Protein 2L0D (pdb70)

InterPro domains:
  IPR000601 PKD domain [PF18911] (378-462)
  IPR000601 PKD domain [PF18911] (466-545)
  IPR000601 PKD domain [PF18911] (550-624)
  IPR000601 PKD domain [PF18911] (942-1020)
  IPR000601 PKD domain [PF18911] (1025-1103)
  IPR000601 PKD domain [PF18911] (1108-1184)
  IPR000601 PKD domain [PF18911] (1519-1583)
  IPR000601 PKD domain [PF18911] (2041-2117)
  IPR000601 PKD domain [PF18911] (2124-2203)
  IPR000601 PKD domain [PF18911] (2208-2287)
  IPR000601 PKD domain [PF18911] (2570-2651)
  IPR000601 PKD domain [PF18911] (2659-2738)
  IPR000601 PKD domain [PS50093] (382-451)
  IPR000601 PKD domain [PS50093] (467-545)
  IPR000601 PKD domain [PS50093] (550-617)
  IPR000601 PKD domain [PS50093] (942-1020)
  IPR000601 PKD domain [PS50093] (1025-1094)
  IPR000601 PKD domain [PS50093] (1108-1179)
  IPR000601 PKD domain [PS50093] (1507-1590)
  IPR000601 PKD domain [PS50093] (2040-2118)

Secondary structure (DSSP, 8-state):
----EEEEEEE-SEE-TTSEEEEEEEEEE-SSS-B--EEEEEEETTEEEEEEEES-B-BT-EEEEEEEEE---S-SEEEEEEEE-TT-SS--SSGGGSEEEEEEEE-SS-SS--

Structure (mmCIF, N/CA/C/O backbone):
data_2L0D
#
_entry.id   2L0D
#
loop_
_atom_site.group_PDB
_atom_site.id
_atom_site.type_symbol
_atom_site.label_atom_id
_atom_site.label_alt_id
_atom_site.label_comp_id
_atom_site.label_asym_id
_atom_site.label_entity_id
_atom_site.label_seq_id
_atom_site.pdbx_PDB_ins_code
_atom_site.Cartn_x
_atom_site.Cartn_y
_atom_site.Cartn_z
_atom_site.occupancy
_atom_site.B_iso_or_equiv
_atom_site.auth_seq_id
_atom_site.auth_comp_id
_atom_site.auth_asym_id
_atom_site.auth_atom_id
_atom_site.pdbx_PDB_model_num
ATOM 1 N N . MET A 1 1 ? -15.015 13.553 -9.178 1.00 0.00 1 MET A N 1
ATOM 2 C CA . MET A 1 1 ? -13.710 13.950 -8.605 1.00 0.00 1 MET A CA 1
ATOM 3 C C . MET A 1 1 ? -13.483 13.208 -7.297 1.00 0.00 1 MET A C 1
ATOM 4 O O . MET A 1 1 ? -13.923 13.651 -6.233 1.00 0.00 1 MET A O 1
ATOM 20 N N . ILE A 1 2 ? -12.819 12.067 -7.379 1.00 0.00 2 ILE A N 1
ATOM 21 C CA . ILE A 1 2 ? -12.603 11.233 -6.211 1.00 0.00 2 ILE A CA 1
ATOM 22 C C . ILE A 1 2 ? -11.224 10.576 -6.276 1.00 0.00 2 ILE A C 1
ATOM 23 O O . ILE A 1 2 ? -10.770 10.179 -7.353 1.00 0.00 2 ILE A O 1
ATOM 39 N N . PRO A 1 3 ? -10.511 10.504 -5.142 1.00 0.00 3 PRO A N 1
ATOM 40 C CA . PRO A 1 3 ? -9.231 9.811 -5.073 1.00 0.00 3 PRO A CA 1
ATOM 41 C C . PRO A 1 3 ? -9.412 8.305 -5.197 1.00 0.00 3 PRO A C 1
ATOM 42 O O . PRO A 1 3 ? -10.053 7.674 -4.361 1.00 0.00 3 PRO A O 1
ATOM 53 N N . ASP A 1 4 ? -8.855 7.733 -6.246 1.00 0.00 4 ASP A N 1
ATOM 54 C CA . ASP A 1 4 ? -8.932 6.298 -6.459 1.00 0.00 4 ASP A CA 1
ATOM 55 C C . ASP A 1 4 ? -7.597 5.677 -6.083 1.00 0.00 4 ASP A C 1
ATOM 56 O O . ASP A 1 4 ? -6.746 5.423 -6.934 1.00 0.00 4 ASP A O 1
ATOM 65 N N . LEU A 1 5 ? -7.407 5.492 -4.787 1.00 0.00 5 LEU A N 1
ATOM 66 C CA . LEU A 1 5 ? -6.136 5.038 -4.246 1.00 0.00 5 LEU A CA 1
ATOM 67 C C . LEU A 1 5 ? -5.917 3.564 -4.548 1.00 0.00 5 LEU A C 1
ATOM 68 O O . LEU A 1 5 ? -6.512 2.699 -3.913 1.00 0.00 5 LEU A O 1
ATOM 84 N N . VAL A 1 6 ? -5.068 3.284 -5.525 1.00 0.00 6 VAL A N 1
ATOM 85 C CA . VAL A 1 6 ? -4.835 1.916 -5.954 1.00 0.00 6 VAL A CA 1
ATOM 86 C C . VAL A 1 6 ? -3.411 1.473 -5.656 1.00 0.00 6 VAL A C 1
ATOM 87 O O . VAL A 1 6 ? -2.456 1.989 -6.238 1.00 0.00 6 VAL A O 1
ATOM 100 N N . PRO A 1 7 ? -3.243 0.540 -4.715 1.00 0.00 7 PRO A N 1
ATOM 101 C CA . PRO A 1 7 ? -1.975 -0.153 -4.531 1.00 0.00 7 PRO A CA 1
ATOM 102 C C . PRO A 1 7 ? -1.646 -0.980 -5.771 1.00 0.00 7 PRO A C 1
ATOM 103 O O . PRO A 1 7 ? -2.283 -1.999 -6.041 1.00 0.00 7 PRO A O 1
ATOM 114 N N . VAL A 1 8 ? -0.670 -0.517 -6.533 1.00 0.00 8 VAL A N 1
ATOM 115 C CA . VAL A 1 8 ? -0.384 -1.083 -7.843 1.00 0.00 8 VAL A CA 1
ATOM 116 C C . VAL A 1 8 ? 0.478 -2.329 -7.725 1.00 0.00 8 VAL A C 1
ATOM 117 O O . VAL A 1 8 ? 0.110 -3.402 -8.205 1.00 0.00 8 VAL A O 1
ATOM 130 N N . SER A 1 9 ? 1.621 -2.187 -7.078 1.00 0.00 9 SER A N 1
ATOM 131 C CA . SER A 1 9 ? 2.551 -3.290 -6.950 1.00 0.00 9 SER A CA 1
ATOM 132 C C . SER A 1 9 ? 3.200 -3.305 -5.574 1.00 0.00 9 SER A C 1
ATOM 133 O O . SER A 1 9 ? 3.241 -2.286 -4.878 1.00 0.00 9 SER A O 1
ATOM 141 N N . LEU A 1 10 ? 3.696 -4.470 -5.196 1.00 0.00 10 LEU A N 1
ATOM 142 C CA . LEU A 1 10 ? 4.390 -4.652 -3.936 1.00 0.00 10 LEU A CA 1
ATOM 143 C C . LEU A 1 10 ? 5.710 -5.366 -4.195 1.00 0.00 10 LEU A C 1
ATOM 144 O O . LEU A 1 10 ? 5.732 -6.564 -4.472 1.00 0.00 10 LEU A O 1
ATOM 160 N N . THR A 1 11 ? 6.801 -4.621 -4.147 1.00 0.00 11 THR A N 1
ATOM 161 C CA . THR A 1 11 ? 8.105 -5.173 -4.467 1.00 0.00 11 THR A CA 1
ATOM 162 C C . THR A 1 11 ? 9.021 -5.171 -3.245 1.00 0.00 11 THR A C 1
ATOM 163 O O . THR A 1 11 ? 8.935 -4.280 -2.400 1.00 0.00 11 THR A O 1
ATOM 174 N N . PRO A 1 12 ? 9.901 -6.176 -3.122 1.00 0.00 12 PRO A N 1
ATOM 175 C CA . PRO A 1 12 ? 10.008 -7.272 -4.090 1.00 0.00 12 PRO A CA 1
ATOM 176 C C . PRO A 1 12 ? 8.921 -8.328 -3.902 1.00 0.00 12 PRO A C 1
ATOM 177 O O . PRO A 1 12 ? 8.412 -8.521 -2.799 1.00 0.00 12 PRO A O 1
ATOM 188 N N . VAL A 1 13 ? 8.575 -9.012 -4.984 1.00 0.00 13 VAL A N 1
ATOM 189 C CA . VAL A 1 13 ? 7.532 -10.032 -4.944 1.00 0.00 13 VAL A CA 1
ATOM 190 C C . VAL A 1 13 ? 8.021 -11.295 -4.237 1.00 0.00 13 VAL A C 1
ATOM 191 O O . VAL A 1 13 ? 7.225 -12.117 -3.783 1.00 0.00 13 VAL A O 1
ATOM 204 N N . THR A 1 14 ? 9.333 -11.439 -4.153 1.00 0.00 14 THR A N 1
ATOM 205 C CA . THR A 1 14 ? 9.946 -12.556 -3.458 1.00 0.00 14 THR A CA 1
ATOM 206 C C . THR A 1 14 ? 10.939 -12.007 -2.426 1.00 0.00 14 THR A C 1
ATOM 207 O O . THR A 1 14 ? 11.795 -11.188 -2.763 1.00 0.00 14 THR A O 1
ATOM 218 N N . VAL A 1 15 ? 10.828 -12.446 -1.177 1.00 0.00 15 VAL A N 1
ATOM 219 C CA . VAL A 1 15 ? 11.533 -11.797 -0.075 1.00 0.00 15 VAL A CA 1
ATOM 220 C C . VAL A 1 15 ? 12.595 -12.695 0.552 1.00 0.00 15 VAL A C 1
ATOM 221 O O . VAL A 1 15 ? 12.393 -13.898 0.716 1.00 0.00 15 VAL A O 1
ATOM 234 N N . VAL A 1 16 ? 13.735 -12.104 0.893 1.00 0.00 16 VAL A N 1
ATOM 235 C CA . VAL A 1 16 ? 14.802 -12.822 1.560 1.00 0.00 16 VAL A CA 1
ATOM 236 C C . VAL A 1 16 ? 14.572 -12.871 3.070 1.00 0.00 16 VAL A C 1
ATOM 237 O O . VAL A 1 16 ? 14.457 -11.835 3.723 1.00 0.00 16 VAL A O 1
ATOM 250 N N . PRO A 1 17 ? 14.487 -14.079 3.646 1.00 0.00 17 PRO A N 1
ATOM 251 C CA . PRO A 1 17 ? 14.339 -14.265 5.090 1.00 0.00 17 PRO A CA 1
ATOM 252 C C . PRO A 1 17 ? 15.666 -14.075 5.822 1.00 0.00 17 PRO A C 1
ATOM 253 O O . PRO A 1 17 ? 16.123 -14.959 6.548 1.00 0.00 17 PRO A O 1
ATOM 264 N N . ASN A 1 18 ? 16.284 -12.918 5.622 1.00 0.00 18 ASN A N 1
ATOM 265 C CA . ASN A 1 18 ? 17.590 -12.641 6.207 1.00 0.00 18 ASN A CA 1
ATOM 266 C C . ASN A 1 18 ? 17.574 -11.389 7.074 1.00 0.00 18 ASN A C 1
ATOM 267 O O . ASN A 1 18 ? 18.463 -11.195 7.902 1.00 0.00 18 ASN A O 1
ATOM 278 N N . THR A 1 19 ? 16.571 -10.542 6.900 1.00 0.00 19 THR A N 1
ATOM 279 C CA . THR A 1 19 ? 16.576 -9.241 7.549 1.00 0.00 19 THR A CA 1
ATOM 280 C C . THR A 1 19 ? 15.154 -8.689 7.679 1.00 0.00 19 THR A C 1
ATOM 281 O O . THR A 1 19 ? 14.180 -9.392 7.397 1.00 0.00 19 THR A O 1
ATOM 292 N N . VAL A 1 20 ? 15.043 -7.449 8.145 1.00 0.00 20 VAL A N 1
ATOM 293 C CA . VAL A 1 20 ? 13.780 -6.735 8.112 1.00 0.00 20 VAL A CA 1
ATOM 294 C C . VAL A 1 20 ? 13.611 -6.141 6.726 1.00 0.00 20 VAL A C 1
ATOM 295 O O . VAL A 1 20 ? 14.324 -5.210 6.340 1.00 0.00 20 VAL A O 1
ATOM 308 N N . ASN A 1 21 ? 12.675 -6.683 5.978 1.00 0.00 21 ASN A N 1
ATOM 309 C CA . ASN A 1 21 ? 12.553 -6.364 4.572 1.00 0.00 21 ASN A CA 1
ATOM 310 C C . ASN A 1 21 ? 11.749 -5.099 4.379 1.00 0.00 21 ASN A C 1
ATOM 311 O O . ASN A 1 21 ? 10.538 -5.070 4.602 1.00 0.00 21 ASN A O 1
ATOM 322 N N . THR A 1 22 ? 12.444 -4.042 3.993 1.00 0.00 22 THR A N 1
ATOM 323 C CA . THR A 1 22 ? 11.800 -2.783 3.693 1.00 0.00 22 THR A CA 1
ATOM 324 C C . THR A 1 22 ? 11.194 -2.846 2.297 1.00 0.00 22 THR A C 1
ATOM 325 O O . THR A 1 22 ? 11.813 -2.447 1.311 1.00 0.00 22 THR A O 1
ATOM 336 N N . MET A 1 23 ? 9.999 -3.407 2.222 1.00 0.00 23 MET A N 1
ATOM 337 C CA . MET A 1 23 ? 9.327 -3.602 0.952 1.00 0.00 23 MET A CA 1
ATOM 338 C C . MET A 1 23 ? 8.686 -2.310 0.490 1.00 0.00 23 MET A C 1
ATOM 339 O O . MET A 1 23 ? 8.325 -1.464 1.303 1.00 0.00 23 MET A O 1
ATOM 353 N N . THR A 1 24 ? 8.551 -2.161 -0.811 1.00 0.00 24 THR A N 1
ATOM 354 C CA . THR A 1 24 ? 8.038 -0.937 -1.383 1.00 0.00 24 THR A CA 1
ATOM 355 C C . THR A 1 24 ? 6.692 -1.171 -2.062 1.00 0.00 24 THR A C 1
ATOM 356 O O . THR A 1 24 ? 6.609 -1.840 -3.096 1.00 0.00 24 THR A O 1
ATOM 367 N N . ALA A 1 25 ? 5.640 -0.644 -1.456 1.00 0.00 25 ALA A N 1
ATOM 368 C CA . ALA A 1 25 ? 4.323 -0.670 -2.057 1.00 0.00 25 ALA A CA 1
ATOM 369 C C . ALA A 1 25 ? 4.105 0.601 -2.858 1.00 0.00 25 ALA A C 1
ATOM 370 O O . ALA A 1 25 ? 4.170 1.708 -2.321 1.00 0.00 25 ALA A O 1
ATOM 377 N N . THR A 1 26 ? 3.868 0.444 -4.140 1.00 0.00 26 THR A N 1
ATOM 378 C CA . THR A 1 26 ? 3.652 1.577 -5.009 1.00 0.00 26 THR A CA 1
ATOM 379 C C . THR A 1 26 ? 2.165 1.875 -5.105 1.00 0.00 26 THR A C 1
ATOM 380 O O . THR A 1 26 ? 1.419 1.177 -5.793 1.00 0.00 26 THR A O 1
ATOM 391 N N . ILE A 1 27 ? 1.734 2.884 -4.369 1.00 0.00 27 ILE A N 1
ATOM 392 C CA . ILE A 1 27 ? 0.339 3.273 -4.362 1.00 0.00 27 ILE A CA 1
ATOM 393 C C . ILE A 1 27 ? 0.128 4.397 -5.360 1.00 0.00 27 ILE A C 1
ATOM 394 O O . ILE A 1 27 ? 0.734 5.461 -5.237 1.00 0.00 27 ILE A O 1
ATOM 410 N N . GLU A 1 28 ? -0.706 4.157 -6.353 1.00 0.00 28 GLU A N 1
ATOM 411 C CA . GLU A 1 28 ? -0.985 5.158 -7.362 1.00 0.00 28 GLU A CA 1
ATOM 412 C C . GLU A 1 28 ? -2.434 5.602 -7.261 1.00 0.00 28 GLU A C 1
ATOM 413 O O . GLU A 1 28 ? -3.351 4.781 -7.280 1.00 0.00 28 GLU A O 1
ATOM 425 N N . ASN A 1 29 ? -2.632 6.898 -7.123 1.00 0.00 29 ASN A N 1
ATOM 426 C CA . ASN A 1 29 ? -3.969 7.458 -7.045 1.00 0.00 29 ASN A CA 1
ATOM 427 C C . ASN A 1 29 ? -4.539 7.614 -8.445 1.00 0.00 29 ASN A C 1
ATOM 428 O O . ASN A 1 29 ? -4.365 8.645 -9.092 1.00 0.00 29 ASN A O 1
ATOM 439 N N . GLN A 1 30 ? -5.212 6.575 -8.912 1.00 0.00 30 GLN A N 1
ATOM 440 C CA . GLN A 1 30 ? -5.700 6.520 -10.281 1.00 0.00 30 GLN A CA 1
ATOM 441 C C . GLN A 1 30 ? -7.073 7.170 -10.392 1.00 0.00 30 GLN A C 1
ATOM 442 O O . GLN A 1 30 ? -7.973 6.665 -11.065 1.00 0.00 30 GLN A O 1
ATOM 456 N N . GLY A 1 31 ? -7.199 8.315 -9.746 1.00 0.00 31 GLY A N 1
ATOM 457 C CA . GLY A 1 31 ? -8.408 9.098 -9.806 1.00 0.00 31 GLY A CA 1
ATOM 458 C C . GLY A 1 31 ? -8.068 10.568 -9.800 1.00 0.00 31 GLY A C 1
ATOM 459 O O . GLY A 1 31 ? -7.097 10.979 -9.158 1.00 0.00 31 GLY A O 1
ATOM 463 N N . ASN A 1 32 ? -8.843 11.364 -10.516 1.00 0.00 32 ASN A N 1
ATOM 464 C CA . ASN A 1 32 ? -8.524 12.771 -10.697 1.00 0.00 32 ASN A CA 1
ATOM 465 C C . ASN A 1 32 ? -8.965 13.592 -9.490 1.00 0.00 32 ASN A C 1
ATOM 466 O O . ASN A 1 32 ? -9.859 14.429 -9.575 1.00 0.00 32 ASN A O 1
ATOM 477 N N . LYS A 1 33 ? -8.357 13.298 -8.357 1.00 0.00 33 LYS A N 1
ATOM 478 C CA . LYS A 1 33 ? -8.519 14.095 -7.153 1.00 0.00 33 LYS A CA 1
ATOM 479 C C . LYS A 1 33 ? -7.377 13.788 -6.197 1.00 0.00 33 LYS A C 1
ATOM 480 O O . LYS A 1 33 ? -7.181 12.638 -5.811 1.00 0.00 33 LYS A O 1
ATOM 499 N N . ASP A 1 34 ? -6.616 14.812 -5.836 1.00 0.00 34 ASP A N 1
ATOM 500 C CA . ASP A 1 34 ? -5.435 14.627 -4.999 1.00 0.00 34 ASP A CA 1
ATOM 501 C C . ASP A 1 34 ? -5.838 14.228 -3.586 1.00 0.00 34 ASP A C 1
ATOM 502 O O . ASP A 1 34 ? -6.606 14.929 -2.923 1.00 0.00 34 ASP A O 1
ATOM 511 N N . SER A 1 35 ? -5.312 13.101 -3.135 1.00 0.00 35 SER A N 1
ATOM 512 C CA . SER A 1 35 ? -5.687 12.531 -1.852 1.00 0.00 35 SER A CA 1
ATOM 513 C C . SER A 1 35 ? -4.829 13.094 -0.728 1.00 0.00 35 SER A C 1
ATOM 514 O O . SER A 1 35 ? -3.647 13.393 -0.916 1.00 0.00 35 SER A O 1
ATOM 522 N N . THR A 1 36 ? -5.432 13.220 0.441 1.00 0.00 36 THR A N 1
ATOM 523 C CA . THR A 1 36 ? -4.744 13.705 1.621 1.00 0.00 36 THR A CA 1
ATOM 524 C C . THR A 1 36 ? -4.046 12.549 2.347 1.00 0.00 36 THR A C 1
ATOM 525 O O . THR A 1 36 ? -3.834 11.485 1.759 1.00 0.00 36 THR A O 1
ATOM 536 N N . SER A 1 37 ? -3.676 12.766 3.606 1.00 0.00 37 SER A N 1
ATOM 537 C CA . SER A 1 37 ? -2.996 11.748 4.398 1.00 0.00 37 SER A CA 1
ATOM 538 C C . SER A 1 37 ? -3.869 10.506 4.575 1.00 0.00 37 SER A C 1
ATOM 539 O O . SER A 1 37 ? -5.058 10.606 4.894 1.00 0.00 37 SER A O 1
ATOM 547 N N . PHE A 1 38 ? -3.271 9.340 4.374 1.00 0.00 38 PHE A N 1
ATOM 548 C CA . PHE A 1 38 ? -3.998 8.079 4.453 1.00 0.00 38 PHE A CA 1
ATOM 549 C C . PHE A 1 38 ? -3.103 6.987 5.037 1.00 0.00 38 PHE A C 1
ATOM 550 O O . PHE A 1 38 ? -1.898 6.957 4.780 1.00 0.00 38 PHE A O 1
ATOM 567 N N . ASN A 1 39 ? -3.696 6.096 5.818 1.00 0.00 39 ASN A N 1
ATOM 568 C CA . ASN A 1 39 ? -2.941 5.075 6.538 1.00 0.00 39 ASN A CA 1
ATOM 569 C C . ASN A 1 39 ? -2.846 3.789 5.731 1.00 0.00 39 ASN A C 1
ATOM 570 O O . ASN A 1 39 ? -3.827 3.068 5.593 1.00 0.00 39 ASN A O 1
ATOM 581 N N . VAL A 1 40 ? -1.670 3.481 5.216 1.00 0.00 40 VAL A N 1
ATOM 582 C CA . VAL A 1 40 ? -1.492 2.258 4.453 1.00 0.00 40 VAL A CA 1
ATOM 583 C C . VAL A 1 40 ? -0.890 1.169 5.333 1.00 0.00 40 VAL A C 1
ATOM 584 O O . VAL A 1 40 ? 0.216 1.307 5.859 1.00 0.00 40 VAL A O 1
ATOM 597 N N . SER A 1 41 ? -1.656 0.107 5.522 1.00 0.00 41 SER A N 1
ATOM 598 C CA . SER A 1 41 ? -1.250 -0.994 6.376 1.00 0.00 41 SER A CA 1
ATOM 599 C C . SER A 1 41 ? -0.942 -2.232 5.547 1.00 0.00 41 SER A C 1
ATOM 600 O O . SER A 1 41 ? -1.590 -2.489 4.529 1.00 0.00 41 SER A O 1
ATOM 608 N N . LEU A 1 42 ? 0.053 -2.988 5.978 1.00 0.00 42 LEU A N 1
ATOM 609 C CA . LEU A 1 42 ? 0.377 -4.249 5.339 1.00 0.00 42 LEU A CA 1
ATOM 610 C C . LEU A 1 42 ? -0.236 -5.396 6.128 1.00 0.00 42 LEU A C 1
ATOM 611 O O . LEU A 1 42 ? 0.199 -5.705 7.241 1.00 0.00 42 LEU A O 1
ATOM 627 N N . LEU A 1 43 ? -1.259 -6.006 5.560 1.00 0.00 43 LEU A N 1
ATOM 628 C CA . LEU A 1 43 ? -1.948 -7.102 6.214 1.00 0.00 43 LEU A CA 1
ATOM 629 C C . LEU A 1 43 ? -1.455 -8.436 5.675 1.00 0.00 43 LEU A C 1
ATOM 630 O O . LEU A 1 43 ? -1.745 -8.803 4.541 1.00 0.00 43 LEU A O 1
ATOM 646 N N . VAL A 1 44 ? -0.706 -9.154 6.491 1.00 0.00 44 VAL A N 1
ATOM 647 C CA . VAL A 1 44 ? -0.187 -10.454 6.102 1.00 0.00 44 VAL A CA 1
ATOM 648 C C . VAL A 1 44 ? -1.191 -11.535 6.469 1.00 0.00 44 VAL A C 1
ATOM 649 O O . VAL A 1 44 ? -1.326 -11.897 7.641 1.00 0.00 44 VAL A O 1
ATOM 662 N N . ASP A 1 45 ? -1.931 -11.997 5.465 1.00 0.00 45 ASP A N 1
ATOM 663 C CA . ASP A 1 45 ? -2.959 -13.025 5.646 1.00 0.00 45 ASP A CA 1
ATOM 664 C C . ASP A 1 45 ? -4.040 -12.567 6.623 1.00 0.00 45 ASP A C 1
ATOM 665 O O . ASP A 1 45 ? -4.801 -13.381 7.152 1.00 0.00 45 ASP A O 1
ATOM 674 N N . GLY A 1 46 ? -4.115 -11.260 6.847 1.00 0.00 46 GLY A N 1
ATOM 675 C CA . GLY A 1 46 ? -5.129 -10.712 7.723 1.00 0.00 46 GLY A CA 1
ATOM 676 C C . GLY A 1 46 ? -4.546 -9.874 8.844 1.00 0.00 46 GLY A C 1
ATOM 677 O O . GLY A 1 46 ? -5.129 -8.864 9.235 1.00 0.00 46 GLY A O 1
ATOM 681 N N . ILE A 1 47 ? -3.391 -10.280 9.360 1.00 0.00 47 ILE A N 1
ATOM 682 C CA . ILE A 1 47 ? -2.778 -9.582 10.486 1.00 0.00 47 ILE A CA 1
ATOM 683 C C . ILE A 1 47 ? -2.058 -8.334 9.998 1.00 0.00 47 ILE A C 1
ATOM 684 O O . ILE A 1 47 ? -1.476 -8.324 8.918 1.00 0.00 47 ILE A O 1
ATOM 700 N N . VAL A 1 48 ? -2.076 -7.301 10.809 1.00 0.00 48 VAL A N 1
ATOM 701 C CA . VAL A 1 48 ? -1.462 -6.035 10.445 1.00 0.00 48 VAL A CA 1
ATOM 702 C C . VAL A 1 48 ? -0.065 -5.948 11.043 1.00 0.00 48 VAL A C 1
ATOM 703 O O . VAL A 1 48 ? 0.097 -5.689 12.236 1.00 0.00 48 VAL A O 1
ATOM 716 N N . VAL A 1 49 ? 0.941 -6.185 10.215 1.00 0.00 49 VAL A N 1
ATOM 717 C CA . VAL A 1 49 ? 2.316 -6.218 10.692 1.00 0.00 49 VAL A CA 1
ATOM 718 C C . VAL A 1 49 ? 2.916 -4.819 10.773 1.00 0.00 49 VAL A C 1
ATOM 719 O O . VAL A 1 49 ? 3.756 -4.550 11.633 1.00 0.00 49 VAL A O 1
ATOM 732 N N . ASP A 1 50 ? 2.474 -3.925 9.897 1.00 0.00 50 ASP A N 1
ATOM 733 C CA . ASP A 1 50 ? 3.027 -2.577 9.859 1.00 0.00 50 ASP A CA 1
ATOM 734 C C . ASP A 1 50 ? 2.070 -1.613 9.166 1.00 0.00 50 ASP A C 1
ATOM 735 O O . ASP A 1 50 ? 1.412 -1.974 8.187 1.00 0.00 50 ASP A O 1
ATOM 744 N N . THR A 1 51 ? 1.987 -0.399 9.693 1.00 0.00 51 THR A N 1
ATOM 745 C CA . THR A 1 51 ? 1.123 0.635 9.140 1.00 0.00 51 THR A CA 1
ATOM 746 C C . THR A 1 51 ? 1.910 1.923 8.925 1.00 0.00 51 THR A C 1
ATOM 747 O O . THR A 1 51 ? 2.504 2.461 9.862 1.00 0.00 51 THR A O 1
ATOM 758 N N . GLN A 1 52 ? 1.912 2.417 7.698 1.00 0.00 52 GLN A N 1
ATOM 759 C CA . GLN A 1 52 ? 2.648 3.623 7.368 1.00 0.00 52 GLN A CA 1
ATOM 760 C C . GLN A 1 52 ? 1.723 4.619 6.678 1.00 0.00 52 GLN A C 1
ATOM 761 O O . GLN A 1 52 ? 1.338 4.431 5.525 1.00 0.00 52 GLN A O 1
ATOM 775 N N . THR A 1 53 ? 1.335 5.656 7.404 1.00 0.00 53 THR A N 1
ATOM 776 C CA . THR A 1 53 ? 0.476 6.689 6.850 1.00 0.00 53 THR A CA 1
ATOM 777 C C . THR A 1 53 ? 1.267 7.586 5.902 1.00 0.00 53 THR A C 1
ATOM 778 O O . THR A 1 53 ? 2.366 8.042 6.226 1.00 0.00 53 THR A O 1
ATOM 789 N N . VAL A 1 54 ? 0.719 7.808 4.721 1.00 0.00 54 VAL A N 1
ATOM 790 C CA . VAL A 1 54 ? 1.372 8.631 3.717 1.00 0.00 54 VAL A CA 1
ATOM 791 C C . VAL A 1 54 ? 0.847 10.059 3.800 1.00 0.00 54 VAL A C 1
ATOM 792 O O . VAL A 1 54 ? -0.351 10.272 3.988 1.00 0.00 54 VAL A O 1
ATOM 805 N N . THR A 1 55 ? 1.750 11.025 3.675 1.00 0.00 55 THR A N 1
ATOM 806 C CA . THR A 1 55 ? 1.410 12.438 3.795 1.00 0.00 55 THR A CA 1
ATOM 807 C C . THR A 1 55 ? 0.292 12.843 2.833 1.00 0.00 55 THR A C 1
ATOM 808 O O . THR A 1 55 ? -0.635 13.559 3.214 1.00 0.00 55 THR A O 1
ATOM 819 N N . SER A 1 56 ? 0.381 12.368 1.600 1.00 0.00 56 SER A N 1
ATOM 820 C CA . SER A 1 56 ? -0.560 12.740 0.555 1.00 0.00 56 SER A CA 1
ATOM 821 C C . SER A 1 56 ? -0.268 11.931 -0.704 1.00 0.00 56 SER A C 1
ATOM 822 O O . SER A 1 56 ? 0.862 11.486 -0.911 1.00 0.00 56 SER A O 1
ATOM 830 N N . LEU A 1 57 ? -1.283 11.724 -1.530 1.00 0.00 57 LEU A N 1
ATOM 831 C CA . LEU A 1 57 ? -1.104 11.020 -2.789 1.00 0.00 57 LEU A CA 1
ATOM 832 C C . LEU A 1 57 ? -1.807 11.768 -3.909 1.00 0.00 57 LEU A C 1
ATOM 833 O O . LEU A 1 57 ? -3.038 11.813 -3.972 1.00 0.00 57 LEU A O 1
ATOM 849 N N . GLU A 1 58 ? -1.015 12.359 -4.783 1.00 0.00 58 GLU A N 1
ATOM 850 C CA . GLU A 1 58 ? -1.533 13.213 -5.839 1.00 0.00 58 GLU A CA 1
ATOM 851 C C . GLU A 1 58 ? -2.266 12.419 -6.912 1.00 0.00 58 GLU A C 1
ATOM 852 O O . GLU A 1 58 ? -2.067 11.214 -7.068 1.00 0.00 58 GLU A O 1
ATOM 864 N N . SER A 1 59 ? -3.119 13.117 -7.645 1.00 0.00 59 SER A N 1
ATOM 865 C CA . SER A 1 59 ? -3.893 12.521 -8.719 1.00 0.00 59 SER A CA 1
ATOM 866 C C . SER A 1 59 ? -2.984 12.020 -9.839 1.00 0.00 59 SER A C 1
ATOM 867 O O . SER A 1 59 ? -2.183 12.779 -10.390 1.00 0.00 59 SER A O 1
ATOM 875 N N . GLU A 1 60 ? -3.106 10.727 -10.138 1.00 0.00 60 GLU A N 1
ATOM 876 C CA . GLU A 1 60 ? -2.337 10.067 -11.191 1.00 0.00 60 GLU A CA 1
ATOM 877 C C . GLU A 1 60 ? -0.846 10.048 -10.865 1.00 0.00 60 GLU A C 1
ATOM 878 O O . GLU A 1 60 ? -0.007 9.860 -11.744 1.00 0.00 60 GLU A O 1
ATOM 890 N N . ASN A 1 61 ? -0.529 10.217 -9.590 1.00 0.00 61 ASN A N 1
ATOM 891 C CA . ASN A 1 61 ? 0.848 10.136 -9.128 1.00 0.00 61 ASN A CA 1
ATOM 892 C C . ASN A 1 61 ? 0.983 8.965 -8.164 1.00 0.00 61 ASN A C 1
ATOM 893 O O . ASN A 1 61 ? -0.002 8.544 -7.552 1.00 0.00 61 ASN A O 1
ATOM 904 N N . SER A 1 62 ? 2.187 8.429 -8.040 1.00 0.00 62 SER A N 1
ATOM 905 C CA . SER A 1 62 ? 2.409 7.253 -7.219 1.00 0.00 62 SER A CA 1
ATOM 906 C C . SER A 1 62 ? 3.314 7.582 -6.038 1.00 0.00 62 SER A C 1
ATOM 907 O O . SER A 1 62 ? 4.213 8.417 -6.149 1.00 0.00 62 SER A O 1
ATOM 915 N N . THR A 1 63 ? 3.067 6.937 -4.911 1.00 0.00 63 THR A N 1
ATOM 916 C CA . THR A 1 63 ? 3.920 7.087 -3.746 1.00 0.00 63 THR A CA 1
ATOM 917 C C . THR A 1 63 ? 4.522 5.737 -3.370 1.00 0.00 63 THR A C 1
ATOM 918 O O . THR A 1 63 ? 3.880 4.693 -3.527 1.00 0.00 63 THR A O 1
ATOM 929 N N . ASN A 1 64 ? 5.761 5.753 -2.911 1.00 0.00 64 ASN A N 1
ATOM 930 C CA . ASN A 1 64 ? 6.434 4.536 -2.493 1.00 0.00 64 ASN A CA 1
ATOM 931 C C . ASN A 1 64 ? 6.310 4.356 -0.989 1.00 0.00 64 ASN A C 1
ATOM 932 O O . ASN A 1 64 ? 6.864 5.132 -0.213 1.00 0.00 64 ASN A O 1
ATOM 943 N N . VAL A 1 65 ? 5.562 3.342 -0.589 1.00 0.00 65 VAL A N 1
ATOM 944 C CA . VAL A 1 65 ? 5.355 3.045 0.819 1.00 0.00 65 VAL A CA 1
ATOM 945 C C . VAL A 1 65 ? 6.322 1.962 1.267 1.00 0.00 65 VAL A C 1
ATOM 946 O O . VAL A 1 65 ? 6.291 0.846 0.745 1.00 0.00 65 VAL A O 1
ATOM 959 N N . ASP A 1 66 ? 7.189 2.283 2.213 1.00 0.00 66 ASP A N 1
ATOM 960 C CA . ASP A 1 66 ? 8.161 1.315 2.690 1.00 0.00 66 ASP A CA 1
ATOM 961 C C . ASP A 1 66 ? 7.645 0.609 3.939 1.00 0.00 66 ASP A C 1
ATOM 962 O O . ASP A 1 66 ? 7.340 1.237 4.954 1.00 0.00 66 ASP A O 1
ATOM 971 N N . PHE A 1 67 ? 7.513 -0.703 3.839 1.00 0.00 67 PHE A N 1
ATOM 972 C CA . PHE A 1 67 ? 7.033 -1.509 4.948 1.00 0.00 67 PHE A CA 1
ATOM 973 C C . PHE A 1 67 ? 8.194 -2.090 5.731 1.00 0.00 67 PHE A C 1
ATOM 974 O O . PHE A 1 67 ? 9.246 -2.400 5.173 1.00 0.00 67 PHE A O 1
ATOM 991 N N . HIS A 1 68 ? 7.996 -2.229 7.027 1.00 0.00 68 HIS A N 1
ATOM 992 C CA . HIS A 1 68 ? 9.028 -2.747 7.908 1.00 0.00 68 HIS A CA 1
ATOM 993 C C . HIS A 1 68 ? 8.622 -4.127 8.410 1.00 0.00 68 HIS A C 1
ATOM 994 O O . HIS A 1 68 ? 7.949 -4.258 9.434 1.00 0.00 68 HIS A O 1
ATOM 1009 N N . TRP A 1 69 ? 9.017 -5.155 7.672 1.00 0.00 69 TRP A N 1
ATOM 1010 C CA . TRP A 1 69 ? 8.570 -6.510 7.952 1.00 0.00 69 TRP A CA 1
ATOM 1011 C C . TRP A 1 69 ? 9.751 -7.453 8.169 1.00 0.00 69 TRP A C 1
ATOM 1012 O O . TRP A 1 69 ? 10.537 -7.715 7.260 1.00 0.00 69 TRP A O 1
ATOM 1033 N N . THR A 1 70 ? 9.869 -7.940 9.392 1.00 0.00 70 THR A N 1
ATOM 1034 C CA . THR A 1 70 ? 10.867 -8.935 9.739 1.00 0.00 70 THR A CA 1
ATOM 1035 C C . THR A 1 70 ? 10.421 -10.317 9.271 1.00 0.00 70 THR A C 1
ATOM 1036 O O . THR A 1 70 ? 9.416 -10.841 9.752 1.00 0.00 70 THR A O 1
ATOM 1047 N N . LEU A 1 71 ? 11.148 -10.898 8.325 1.00 0.00 71 LEU A N 1
ATOM 1048 C CA . LEU A 1 71 ? 10.818 -12.232 7.842 1.00 0.00 71 LEU A CA 1
ATOM 1049 C C . LEU A 1 71 ? 10.956 -13.267 8.950 1.00 0.00 71 LEU A C 1
ATOM 1050 O O . LEU A 1 71 ? 12.038 -13.470 9.507 1.00 0.00 71 LEU A O 1
ATOM 1066 N N . ASP A 1 72 ? 9.844 -13.913 9.260 1.00 0.00 72 ASP A N 1
ATOM 1067 C CA . ASP A 1 72 ? 9.802 -14.915 10.314 1.00 0.00 72 ASP A CA 1
ATOM 1068 C C . ASP A 1 72 ? 10.261 -16.269 9.798 1.00 0.00 72 ASP A C 1
ATOM 1069 O O . ASP A 1 72 ? 10.914 -17.029 10.512 1.00 0.00 72 ASP A O 1
ATOM 1078 N N . GLY A 1 73 ? 9.907 -16.572 8.556 1.00 0.00 73 GLY A N 1
ATOM 1079 C CA . GLY A 1 73 ? 10.182 -17.886 8.011 1.00 0.00 73 GLY A CA 1
ATOM 1080 C C . GLY A 1 73 ? 9.112 -18.876 8.417 1.00 0.00 73 GLY A C 1
ATOM 1081 O O . GLY A 1 73 ? 9.309 -20.089 8.355 1.00 0.00 73 GLY A O 1
ATOM 1085 N N . THR A 1 74 ? 7.976 -18.338 8.844 1.00 0.00 74 THR A N 1
ATOM 1086 C CA . THR A 1 74 ? 6.842 -19.139 9.278 1.00 0.00 74 THR A CA 1
ATOM 1087 C C . THR A 1 74 ? 6.203 -19.877 8.106 1.00 0.00 74 THR A C 1
ATOM 1088 O O . THR A 1 74 ? 5.648 -20.964 8.268 1.00 0.00 74 THR A O 1
ATOM 1099 N N . ALA A 1 75 ? 6.295 -19.284 6.924 1.00 0.00 75 ALA A N 1
ATOM 1100 C CA . ALA A 1 75 ? 5.727 -19.870 5.724 1.00 0.00 75 ALA A CA 1
ATOM 1101 C C . ALA A 1 75 ? 6.604 -19.552 4.522 1.00 0.00 75 ALA A C 1
ATOM 1102 O O . ALA A 1 75 ? 7.509 -18.722 4.614 1.00 0.00 75 ALA A O 1
ATOM 1109 N N . ASN A 1 76 ? 6.338 -20.207 3.402 1.00 0.00 76 ASN A N 1
ATOM 1110 C CA . ASN A 1 76 ? 7.093 -19.958 2.179 1.00 0.00 76 ASN A CA 1
ATOM 1111 C C . ASN A 1 76 ? 6.333 -18.983 1.300 1.00 0.00 76 ASN A C 1
ATOM 1112 O O . ASN A 1 76 ? 6.877 -18.415 0.353 1.00 0.00 76 ASN A O 1
ATOM 1123 N N . SER A 1 77 ? 5.064 -18.803 1.624 1.00 0.00 77 SER A N 1
ATOM 1124 C CA . SER A 1 77 ? 4.212 -17.871 0.915 1.00 0.00 77 SER A CA 1
ATOM 1125 C C . SER A 1 77 ? 3.459 -17.000 1.912 1.00 0.00 77 SER A C 1
ATOM 1126 O O . SER A 1 77 ? 2.821 -17.508 2.835 1.00 0.00 77 SER A O 1
ATOM 1134 N N . TYR A 1 78 ? 3.561 -15.697 1.745 1.00 0.00 78 TYR A N 1
ATOM 1135 C CA . TYR A 1 78 ? 2.849 -14.763 2.600 1.00 0.00 78 TYR A CA 1
ATOM 1136 C C . TYR A 1 78 ? 1.826 -13.991 1.785 1.00 0.00 78 TYR A C 1
ATOM 1137 O O . TYR A 1 78 ? 2.139 -13.492 0.702 1.00 0.00 78 TYR A O 1
ATOM 1155 N N . THR A 1 79 ? 0.610 -13.894 2.294 1.00 0.00 79 THR A N 1
ATOM 1156 C CA . THR A 1 79 ? -0.432 -13.172 1.593 1.00 0.00 79 THR A CA 1
ATOM 1157 C C . THR A 1 79 ? -0.431 -11.715 2.029 1.00 0.00 79 THR A C 1
ATOM 1158 O O . THR A 1 79 ? -1.177 -11.318 2.926 1.00 0.00 79 THR A O 1
ATOM 1169 N N . LEU A 1 80 ? 0.430 -10.925 1.412 1.00 0.00 80 LEU A N 1
ATOM 1170 C CA . LEU A 1 80 ? 0.571 -9.532 1.785 1.00 0.00 80 LEU A CA 1
ATOM 1171 C C . LEU A 1 80 ? -0.513 -8.691 1.141 1.00 0.00 80 LEU A C 1
ATOM 1172 O O . LEU A 1 80 ? -0.616 -8.601 -0.082 1.00 0.00 80 LEU A O 1
ATOM 1188 N N . THR A 1 81 ? -1.331 -8.099 1.984 1.00 0.00 81 THR A N 1
ATOM 1189 C CA . THR A 1 81 ? -2.443 -7.300 1.536 1.00 0.00 81 THR A CA 1
ATOM 1190 C C . THR A 1 81 ? -2.238 -5.839 1.914 1.00 0.00 81 THR A C 1
ATOM 1191 O O . THR A 1 81 ? -2.263 -5.483 3.090 1.00 0.00 81 THR A O 1
ATOM 1202 N N . VAL A 1 82 ? -2.008 -5.005 0.917 1.00 0.00 82 VAL A N 1
ATOM 1203 C CA . VAL A 1 82 ? -1.866 -3.580 1.147 1.00 0.00 82 VAL A CA 1
ATOM 1204 C C . VAL A 1 82 ? -3.239 -2.932 1.153 1.00 0.00 82 VAL A C 1
ATOM 1205 O O . VAL A 1 82 ? -3.835 -2.709 0.098 1.00 0.00 82 VAL A O 1
ATOM 1218 N N . ASN A 1 83 ? -3.764 -2.682 2.342 1.00 0.00 83 ASN A N 1
ATOM 1219 C CA . ASN A 1 83 ? -5.061 -2.045 2.467 1.00 0.00 83 ASN A CA 1
ATOM 1220 C C . ASN A 1 83 ? -4.867 -0.553 2.659 1.00 0.00 83 ASN A C 1
ATOM 1221 O O . ASN A 1 83 ? -4.377 -0.108 3.698 1.00 0.00 83 ASN A O 1
ATOM 1232 N N . VAL A 1 84 ? -5.220 0.208 1.637 1.00 0.00 84 VAL A N 1
ATOM 1233 C CA . VAL A 1 84 ? -5.081 1.650 1.679 1.00 0.00 84 VAL A CA 1
ATOM 1234 C C . VAL A 1 84 ? -6.170 2.264 2.547 1.00 0.00 84 VAL A C 1
ATOM 1235 O O . VAL A 1 84 ? -7.325 2.347 2.147 1.00 0.00 84 VAL A O 1
ATOM 1248 N N . ASP A 1 85 ? -5.764 2.638 3.755 1.00 0.00 85 ASP A N 1
ATOM 1249 C CA . ASP A 1 85 ? -6.628 3.251 4.765 1.00 0.00 85 ASP A CA 1
ATOM 1250 C C . ASP A 1 85 ? -7.891 2.425 4.994 1.00 0.00 85 ASP A C 1
ATOM 1251 O O . ASP A 1 85 ? -8.947 2.708 4.435 1.00 0.00 85 ASP A O 1
ATOM 1260 N N . PRO A 1 86 ? -7.787 1.378 5.831 1.00 0.00 86 PRO A N 1
ATOM 1261 C CA . PRO A 1 86 ? -8.918 0.496 6.149 1.00 0.00 86 PRO A CA 1
ATOM 1262 C C . PRO A 1 86 ? -10.028 1.237 6.886 1.00 0.00 86 PRO A C 1
ATOM 1263 O O . PRO A 1 86 ? -11.134 0.722 7.055 1.00 0.00 86 PRO A O 1
ATOM 1274 N N . GLU A 1 87 ? -9.718 2.449 7.324 1.00 0.00 87 GLU A N 1
ATOM 1275 C CA . GLU A 1 87 ? -10.679 3.288 8.015 1.00 0.00 87 GLU A CA 1
ATOM 1276 C C . GLU A 1 87 ? -11.479 4.106 7.008 1.00 0.00 87 GLU A C 1
ATOM 1277 O O . GLU A 1 87 ? -12.523 4.665 7.341 1.00 0.00 87 GLU A O 1
ATOM 1289 N N . ASN A 1 88 ? -10.971 4.150 5.776 1.00 0.00 88 ASN A N 1
ATOM 1290 C CA . ASN A 1 88 ? -11.576 4.913 4.686 1.00 0.00 88 ASN A CA 1
ATOM 1291 C C . ASN A 1 88 ? -11.731 6.379 5.070 1.00 0.00 88 ASN A C 1
ATOM 1292 O O . ASN A 1 88 ? -12.766 7.000 4.810 1.00 0.00 88 ASN A O 1
ATOM 1303 N N . ALA A 1 89 ? -10.691 6.931 5.689 1.00 0.00 89 ALA A N 1
ATOM 1304 C CA . ALA A 1 89 ? -10.675 8.339 6.064 1.00 0.00 89 ALA A CA 1
ATOM 1305 C C . ALA A 1 89 ? -10.747 9.212 4.820 1.00 0.00 89 ALA A C 1
ATOM 1306 O O . ALA A 1 89 ? -11.347 10.287 4.825 1.00 0.00 89 ALA A O 1
ATOM 1313 N N . VAL A 1 90 ? -10.126 8.735 3.755 1.00 0.00 90 VAL A N 1
ATOM 1314 C CA . VAL A 1 90 ? -10.241 9.365 2.455 1.00 0.00 90 VAL A CA 1
ATOM 1315 C C . VAL A 1 90 ? -11.028 8.439 1.540 1.00 0.00 90 VAL A C 1
ATOM 1316 O O . VAL A 1 90 ? -10.477 7.479 1.012 1.00 0.00 90 VAL A O 1
ATOM 1329 N N . ASN A 1 91 ? -12.320 8.715 1.388 1.00 0.00 91 ASN A N 1
ATOM 1330 C CA . ASN A 1 91 ? -13.213 7.823 0.649 1.00 0.00 91 ASN A CA 1
ATOM 1331 C C . ASN A 1 91 ? -12.730 7.647 -0.782 1.00 0.00 91 ASN A C 1
ATOM 1332 O O . ASN A 1 91 ? -12.759 8.589 -1.580 1.00 0.00 91 ASN A O 1
ATOM 1343 N N . GLU A 1 92 ? -12.292 6.442 -1.088 1.00 0.00 92 GLU A N 1
ATOM 1344 C CA . GLU A 1 92 ? -11.680 6.137 -2.366 1.00 0.00 92 GLU A CA 1
ATOM 1345 C C . GLU A 1 92 ? -12.724 5.872 -3.441 1.00 0.00 92 GLU A C 1
ATOM 1346 O O . GLU A 1 92 ? -13.913 5.707 -3.151 1.00 0.00 92 GLU A O 1
ATOM 1358 N N . GLY A 1 93 ? -12.256 5.855 -4.683 1.00 0.00 93 GLY A N 1
ATOM 1359 C CA . GLY A 1 93 ? -13.088 5.536 -5.827 1.00 0.00 93 GLY A CA 1
ATOM 1360 C C . GLY A 1 93 ? -13.737 4.168 -5.735 1.00 0.00 93 GLY A C 1
ATOM 1361 O O . GLY A 1 93 ? -14.763 3.999 -5.075 1.00 0.00 93 GLY A O 1
ATOM 1365 N N . ASN A 1 94 ? -13.168 3.195 -6.434 1.00 0.00 94 ASN A N 1
ATOM 1366 C CA . ASN A 1 94 ? -13.733 1.849 -6.461 1.00 0.00 94 ASN A CA 1
ATOM 1367 C C . ASN A 1 94 ? -13.428 1.106 -5.163 1.00 0.00 94 ASN A C 1
ATOM 1368 O O . ASN A 1 94 ? -12.329 1.215 -4.617 1.00 0.00 94 ASN A O 1
ATOM 1379 N N . GLU A 1 95 ? -14.402 0.331 -4.702 1.00 0.00 95 GLU A N 1
ATOM 1380 C CA . GLU A 1 95 ? -14.327 -0.349 -3.410 1.00 0.00 95 GLU A CA 1
ATOM 1381 C C . GLU A 1 95 ? -13.137 -1.305 -3.335 1.00 0.00 95 GLU A C 1
ATOM 1382 O O . GLU A 1 95 ? -12.430 -1.353 -2.333 1.00 0.00 95 GLU A O 1
ATOM 1394 N N . SER A 1 96 ? -12.916 -2.058 -4.403 1.00 0.00 96 SER A N 1
ATOM 1395 C CA . SER A 1 96 ? -11.884 -3.090 -4.412 1.00 0.00 96 SER A CA 1
ATOM 1396 C C . SER A 1 96 ? -10.538 -2.543 -4.883 1.00 0.00 96 SER A C 1
ATOM 1397 O O . SER A 1 96 ? -9.561 -3.285 -4.990 1.00 0.00 96 SER A O 1
ATOM 1405 N N . ASN A 1 97 ? -10.481 -1.244 -5.142 1.00 0.00 97 ASN A N 1
ATOM 1406 C CA . ASN A 1 97 ? -9.276 -0.635 -5.694 1.00 0.00 97 ASN A CA 1
ATOM 1407 C C . ASN A 1 97 ? -8.287 -0.248 -4.606 1.00 0.00 97 ASN A C 1
ATOM 1408 O O . ASN A 1 97 ? -7.087 -0.181 -4.856 1.00 0.00 97 ASN A O 1
ATOM 1419 N N . ASN A 1 98 ? -8.781 -0.028 -3.392 1.00 0.00 98 ASN A N 1
ATOM 1420 C CA . ASN A 1 98 ? -7.928 0.455 -2.307 1.00 0.00 98 ASN A CA 1
ATOM 1421 C C . ASN A 1 98 ? -7.155 -0.690 -1.656 1.00 0.00 98 ASN A C 1
ATOM 1422 O O . ASN A 1 98 ? -6.310 -0.472 -0.791 1.00 0.00 98 ASN A O 1
ATOM 1433 N N . THR A 1 99 ? -7.440 -1.912 -2.072 1.00 0.00 99 THR A N 1
ATOM 1434 C CA . THR A 1 99 ? -6.788 -3.070 -1.493 1.00 0.00 99 THR A CA 1
ATOM 1435 C C . THR A 1 99 ? -5.946 -3.795 -2.539 1.00 0.00 99 THR A C 1
ATOM 1436 O O . THR A 1 99 ? -6.230 -3.736 -3.735 1.00 0.00 99 THR A O 1
ATOM 1447 N N . LEU A 1 100 ? -4.906 -4.465 -2.074 1.00 0.00 100 LEU A N 1
ATOM 1448 C CA . LEU A 1 100 ? -4.013 -5.224 -2.938 1.00 0.00 100 LEU A CA 1
ATOM 1449 C C . LEU A 1 100 ? -3.618 -6.524 -2.257 1.00 0.00 100 LEU A C 1
ATOM 1450 O O . LEU A 1 100 ? -2.808 -6.525 -1.334 1.00 0.00 100 LEU A O 1
ATOM 1466 N N . THR A 1 101 ? -4.214 -7.618 -2.689 1.00 0.00 101 THR A N 1
ATOM 1467 C CA . THR A 1 101 ? -3.887 -8.925 -2.148 1.00 0.00 101 THR A CA 1
ATOM 1468 C C . THR A 1 101 ? -2.913 -9.647 -3.073 1.00 0.00 101 THR A C 1
ATOM 1469 O O . THR A 1 101 ? -3.299 -10.122 -4.142 1.00 0.00 101 THR A O 1
ATOM 1480 N N . ALA A 1 102 ? -1.650 -9.703 -2.677 1.00 0.00 102 ALA A N 1
ATOM 1481 C CA . ALA A 1 102 ? -0.626 -10.330 -3.499 1.00 0.00 102 ALA A CA 1
ATOM 1482 C C . ALA A 1 102 ? 0.230 -11.279 -2.675 1.00 0.00 102 ALA A C 1
ATOM 1483 O O . ALA A 1 102 ? 0.630 -10.959 -1.555 1.00 0.00 102 ALA A O 1
ATOM 1490 N N . LEU A 1 103 ? 0.494 -12.452 -3.226 1.00 0.00 103 LEU A N 1
ATOM 1491 C CA . LEU A 1 103 ? 1.350 -13.423 -2.567 1.00 0.00 103 LEU A CA 1
ATOM 1492 C C . LEU A 1 103 ? 2.811 -13.080 -2.776 1.00 0.00 103 LEU A C 1
ATOM 1493 O O . LEU A 1 103 ? 3.260 -12.894 -3.906 1.00 0.00 103 LEU A O 1
ATOM 1509 N N . VAL A 1 104 ? 3.546 -12.997 -1.688 1.00 0.00 104 VAL A N 1
ATOM 1510 C CA . VAL A 1 104 ? 4.985 -12.827 -1.760 1.00 0.00 104 VAL A CA 1
ATOM 1511 C C . VAL A 1 104 ? 5.661 -14.116 -1.319 1.00 0.00 104 VAL A C 1
ATOM 1512 O O . VAL A 1 104 ? 5.253 -14.732 -0.329 1.00 0.00 104 VAL A O 1
ATOM 1525 N N . GLY A 1 105 ? 6.663 -14.548 -2.067 1.00 0.00 105 GLY A N 1
ATOM 1526 C CA . GLY A 1 105 ? 7.317 -15.796 -1.749 1.00 0.00 105 GLY A CA 1
ATOM 1527 C C . GLY A 1 105 ? 8.663 -15.556 -1.124 1.00 0.00 105 GLY A C 1
ATOM 1528 O O . GLY A 1 105 ? 9.130 -14.423 -1.093 1.00 0.00 105 GLY A O 1
ATOM 1532 N N . THR A 1 106 ? 9.291 -16.595 -0.617 1.00 0.00 106 THR A N 1
ATOM 1533 C CA . THR A 1 106 ? 10.630 -16.460 -0.088 1.00 0.00 106 THR A CA 1
ATOM 1534 C C . THR A 1 106 ? 11.648 -16.606 -1.214 1.00 0.00 106 THR A C 1
ATOM 1535 O O . THR A 1 106 ? 11.620 -17.579 -1.967 1.00 0.00 106 THR A O 1
ATOM 1546 N N . LEU A 1 107 ? 12.523 -15.615 -1.347 1.00 0.00 107 LEU A N 1
ATOM 1547 C CA . LEU A 1 107 ? 13.467 -15.577 -2.453 1.00 0.00 107 LEU A CA 1
ATOM 1548 C C . LEU A 1 107 ? 14.429 -16.749 -2.375 1.00 0.00 107 LEU A C 1
ATOM 1549 O O . LEU A 1 107 ? 14.959 -17.056 -1.306 1.00 0.00 107 LEU A O 1
ATOM 1565 N N . GLU A 1 108 ? 14.631 -17.406 -3.510 1.00 0.00 108 GLU A N 1
ATOM 1566 C CA . GLU A 1 108 ? 15.514 -18.557 -3.584 1.00 0.00 108 GLU A CA 1
ATOM 1567 C C . GLU A 1 108 ? 16.944 -18.160 -3.229 1.00 0.00 108 GLU A C 1
ATOM 1568 O O . GLU A 1 108 ? 17.619 -18.844 -2.459 1.00 0.00 108 GLU A O 1
ATOM 1580 N N . HIS A 1 109 ? 17.398 -17.048 -3.795 1.00 0.00 109 HIS A N 1
ATOM 1581 C CA . HIS A 1 109 ? 18.742 -16.554 -3.533 1.00 0.00 109 HIS A CA 1
ATOM 1582 C C . HIS A 1 109 ? 18.756 -15.724 -2.261 1.00 0.00 109 HIS A C 1
ATOM 1583 O O . HIS A 1 109 ? 18.041 -14.730 -2.150 1.00 0.00 109 HIS A O 1
ATOM 1598 N N . HIS A 1 110 ? 19.554 -16.147 -1.299 1.00 0.00 110 HIS A N 1
ATOM 1599 C CA . HIS A 1 110 ? 19.640 -15.460 -0.021 1.00 0.00 110 HIS A CA 1
ATOM 1600 C C . HIS A 1 110 ? 20.942 -14.684 0.073 1.00 0.00 110 HIS A C 1
ATOM 1601 O O . HIS A 1 110 ? 21.993 -15.179 -0.339 1.00 0.00 110 HIS A O 1
ATOM 1616 N N . HIS A 1 111 ? 20.871 -13.475 0.617 1.00 0.00 111 HIS A N 1
ATOM 1617 C CA . HIS A 1 111 ? 22.057 -12.644 0.790 1.00 0.00 111 HIS A CA 1
ATOM 1618 C C . HIS A 1 111 ? 22.964 -13.259 1.849 1.00 0.00 111 HIS A C 1
ATOM 1619 O O . HIS A 1 111 ? 24.177 -13.051 1.849 1.00 0.00 111 HIS A O 1
ATOM 1634 N N . HIS A 1 112 ? 22.359 -14.022 2.747 1.00 0.00 112 HIS A N 1
ATOM 1635 C CA . HIS A 1 112 ? 23.093 -14.742 3.771 1.00 0.00 112 HIS A CA 1
ATOM 1636 C C . HIS A 1 112 ? 22.471 -16.123 3.936 1.00 0.00 112 HIS A C 1
ATOM 1637 O O . HIS A 1 112 ? 21.253 -16.265 3.825 1.00 0.00 112 HIS A O 1
ATOM 1652 N N . HIS A 1 113 ? 23.303 -17.135 4.165 1.00 0.00 113 HIS A N 1
ATOM 1653 C CA . HIS A 1 113 ? 22.821 -18.504 4.330 1.00 0.00 113 HIS A CA 1
ATOM 1654 C C . HIS A 1 113 ? 21.777 -18.561 5.444 1.00 0.00 113 HIS A C 1
ATOM 1655 O O . HIS A 1 113 ? 20.643 -18.988 5.230 1.00 0.00 113 HIS A O 1
ATOM 1670 N N . HIS A 1 114 ? 22.178 -18.128 6.629 1.00 0.00 114 HIS A N 1
ATOM 1671 C CA . HIS A 1 114 ? 21.269 -17.997 7.758 1.00 0.00 114 HIS A CA 1
ATOM 1672 C C . HIS A 1 114 ? 21.823 -16.968 8.729 1.00 0.00 114 HIS A C 1
ATOM 1673 O O . HIS A 1 114 ? 21.558 -15.770 8.529 1.00 0.00 114 HIS A O 1
ATOM 1689 N N . MET A 1 1 ? -16.060 15.038 -8.443 1.00 0.00 1 MET A N 2
ATOM 1690 C CA . MET A 1 1 ? -14.842 14.233 -8.684 1.00 0.00 1 MET A CA 2
ATOM 1691 C C . MET A 1 1 ? -14.464 13.442 -7.444 1.00 0.00 1 MET A C 2
ATOM 1692 O O . MET A 1 1 ? -14.424 13.977 -6.336 1.00 0.00 1 MET A O 2
ATOM 1708 N N . ILE A 1 2 ? -14.210 12.161 -7.637 1.00 0.00 2 ILE A N 2
ATOM 1709 C CA . ILE A 1 2 ? -13.752 11.294 -6.570 1.00 0.00 2 ILE A CA 2
ATOM 1710 C C . ILE A 1 2 ? -12.329 10.819 -6.860 1.00 0.00 2 ILE A C 2
ATOM 1711 O O . ILE A 1 2 ? -11.973 10.589 -8.017 1.00 0.00 2 ILE A O 2
ATOM 1727 N N . PRO A 1 3 ? -11.483 10.705 -5.829 1.00 0.00 3 PRO A N 2
ATOM 1728 C CA . PRO A 1 3 ? -10.166 10.107 -5.975 1.00 0.00 3 PRO A CA 2
ATOM 1729 C C . PRO A 1 3 ? -10.237 8.588 -5.875 1.00 0.00 3 PRO A C 2
ATOM 1730 O O . PRO A 1 3 ? -11.165 8.040 -5.281 1.00 0.00 3 PRO A O 2
ATOM 1741 N N . ASP A 1 4 ? -9.260 7.908 -6.436 1.00 0.00 4 ASP A N 2
ATOM 1742 C CA . ASP A 1 4 ? -9.251 6.461 -6.418 1.00 0.00 4 ASP A CA 2
ATOM 1743 C C . ASP A 1 4 ? -7.841 5.991 -6.155 1.00 0.00 4 ASP A C 2
ATOM 1744 O O . ASP A 1 4 ? -6.948 6.195 -6.974 1.00 0.00 4 ASP A O 2
ATOM 1753 N N . LEU A 1 5 ? -7.638 5.371 -5.013 1.00 0.00 5 LEU A N 2
ATOM 1754 C CA . LEU A 1 5 ? -6.303 5.012 -4.594 1.00 0.00 5 LEU A CA 2
ATOM 1755 C C . LEU A 1 5 ? -6.074 3.551 -4.900 1.00 0.00 5 LEU A C 2
ATOM 1756 O O . LEU A 1 5 ? -6.863 2.698 -4.505 1.00 0.00 5 LEU A O 2
ATOM 1772 N N . VAL A 1 6 ? -5.000 3.262 -5.607 1.00 0.00 6 VAL A N 2
ATOM 1773 C CA . VAL A 1 6 ? -4.743 1.902 -6.021 1.00 0.00 6 VAL A CA 2
ATOM 1774 C C . VAL A 1 6 ? -3.366 1.462 -5.556 1.00 0.00 6 VAL A C 2
ATOM 1775 O O . VAL A 1 6 ? -2.407 2.229 -5.628 1.00 0.00 6 VAL A O 2
ATOM 1788 N N . PRO A 1 7 ? -3.244 0.215 -5.102 1.00 0.00 7 PRO A N 2
ATOM 1789 C CA . PRO A 1 7 ? -1.975 -0.432 -4.882 1.00 0.00 7 PRO A CA 2
ATOM 1790 C C . PRO A 1 7 ? -1.617 -1.285 -6.090 1.00 0.00 7 PRO A C 2
ATOM 1791 O O . PRO A 1 7 ? -2.108 -2.402 -6.253 1.00 0.00 7 PRO A O 2
ATOM 1802 N N . VAL A 1 8 ? -0.786 -0.734 -6.954 1.00 0.00 8 VAL A N 2
ATOM 1803 C CA . VAL A 1 8 ? -0.560 -1.316 -8.270 1.00 0.00 8 VAL A CA 2
ATOM 1804 C C . VAL A 1 8 ? 0.418 -2.482 -8.232 1.00 0.00 8 VAL A C 2
ATOM 1805 O O . VAL A 1 8 ? 0.331 -3.392 -9.056 1.00 0.00 8 VAL A O 2
ATOM 1818 N N . SER A 1 9 ? 1.334 -2.473 -7.273 1.00 0.00 9 SER A N 2
ATOM 1819 C CA . SER A 1 9 ? 2.347 -3.511 -7.197 1.00 0.00 9 SER A CA 2
ATOM 1820 C C . SER A 1 9 ? 3.052 -3.494 -5.846 1.00 0.00 9 SER A C 2
ATOM 1821 O O . SER A 1 9 ? 3.026 -2.485 -5.130 1.00 0.00 9 SER A O 2
ATOM 1829 N N . LEU A 1 10 ? 3.659 -4.622 -5.502 1.00 0.00 10 LEU A N 2
ATOM 1830 C CA . LEU A 1 10 ? 4.459 -4.743 -4.297 1.00 0.00 10 LEU A CA 2
ATOM 1831 C C . LEU A 1 10 ? 5.831 -5.304 -4.657 1.00 0.00 10 LEU A C 2
ATOM 1832 O O . LEU A 1 10 ? 5.938 -6.340 -5.313 1.00 0.00 10 LEU A O 2
ATOM 1848 N N . THR A 1 11 ? 6.869 -4.603 -4.242 1.00 0.00 11 THR A N 2
ATOM 1849 C CA . THR A 1 11 ? 8.237 -5.016 -4.498 1.00 0.00 11 THR A CA 2
ATOM 1850 C C . THR A 1 11 ? 9.003 -5.175 -3.189 1.00 0.00 11 THR A C 2
ATOM 1851 O O . THR A 1 11 ? 8.952 -4.292 -2.334 1.00 0.00 11 THR A O 2
ATOM 1862 N N . PRO A 1 12 ? 9.713 -6.292 -3.000 1.00 0.00 12 PRO A N 2
ATOM 1863 C CA . PRO A 1 12 ? 9.831 -7.352 -3.990 1.00 0.00 12 PRO A CA 2
ATOM 1864 C C . PRO A 1 12 ? 8.775 -8.440 -3.825 1.00 0.00 12 PRO A C 2
ATOM 1865 O O . PRO A 1 12 ? 7.984 -8.420 -2.882 1.00 0.00 12 PRO A O 2
ATOM 1876 N N . VAL A 1 13 ? 8.762 -9.382 -4.756 1.00 0.00 13 VAL A N 2
ATOM 1877 C CA . VAL A 1 13 ? 7.825 -10.495 -4.698 1.00 0.00 13 VAL A CA 2
ATOM 1878 C C . VAL A 1 13 ? 8.438 -11.675 -3.946 1.00 0.00 13 VAL A C 2
ATOM 1879 O O . VAL A 1 13 ? 7.766 -12.656 -3.640 1.00 0.00 13 VAL A O 2
ATOM 1892 N N . THR A 1 14 ? 9.731 -11.579 -3.681 1.00 0.00 14 THR A N 2
ATOM 1893 C CA . THR A 1 14 ? 10.430 -12.558 -2.878 1.00 0.00 14 THR A CA 2
ATOM 1894 C C . THR A 1 14 ? 11.036 -11.892 -1.647 1.00 0.00 14 THR A C 2
ATOM 1895 O O . THR A 1 14 ? 11.384 -10.714 -1.691 1.00 0.00 14 THR A O 2
ATOM 1906 N N . VAL A 1 15 ? 11.183 -12.636 -0.556 1.00 0.00 15 VAL A N 2
ATOM 1907 C CA . VAL A 1 15 ? 11.673 -12.058 0.690 1.00 0.00 15 VAL A CA 2
ATOM 1908 C C . VAL A 1 15 ? 12.578 -13.024 1.444 1.00 0.00 15 VAL A C 2
ATOM 1909 O O . VAL A 1 15 ? 12.524 -14.239 1.243 1.00 0.00 15 VAL A O 2
ATOM 1922 N N . VAL A 1 16 ? 13.422 -12.464 2.300 1.00 0.00 16 VAL A N 2
ATOM 1923 C CA . VAL A 1 16 ? 14.339 -13.251 3.111 1.00 0.00 16 VAL A CA 2
ATOM 1924 C C . VAL A 1 16 ? 13.778 -13.431 4.522 1.00 0.00 16 VAL A C 2
ATOM 1925 O O . VAL A 1 16 ? 13.351 -12.461 5.146 1.00 0.00 16 VAL A O 2
ATOM 1938 N N . PRO A 1 17 ? 13.779 -14.664 5.053 1.00 0.00 17 PRO A N 2
ATOM 1939 C CA . PRO A 1 17 ? 13.325 -14.941 6.415 1.00 0.00 17 PRO A CA 2
ATOM 1940 C C . PRO A 1 17 ? 14.465 -14.908 7.434 1.00 0.00 17 PRO A C 2
ATOM 1941 O O . PRO A 1 17 ? 14.299 -15.309 8.585 1.00 0.00 17 PRO A O 2
ATOM 1952 N N . ASN A 1 18 ? 15.620 -14.417 7.003 1.00 0.00 18 ASN A N 2
ATOM 1953 C CA . ASN A 1 18 ? 16.818 -14.424 7.840 1.00 0.00 18 ASN A CA 2
ATOM 1954 C C . ASN A 1 18 ? 17.058 -13.057 8.467 1.00 0.00 18 ASN A C 2
ATOM 1955 O O . ASN A 1 18 ? 17.850 -12.920 9.398 1.00 0.00 18 ASN A O 2
ATOM 1966 N N . THR A 1 19 ? 16.372 -12.049 7.955 1.00 0.00 19 THR A N 2
ATOM 1967 C CA . THR A 1 19 ? 16.582 -10.680 8.394 1.00 0.00 19 THR A CA 2
ATOM 1968 C C . THR A 1 19 ? 15.356 -9.843 8.055 1.00 0.00 19 THR A C 2
ATOM 1969 O O . THR A 1 19 ? 14.431 -10.334 7.400 1.00 0.00 19 THR A O 2
ATOM 1980 N N . VAL A 1 20 ? 15.336 -8.596 8.506 1.00 0.00 20 VAL A N 2
ATOM 1981 C CA . VAL A 1 20 ? 14.247 -7.703 8.169 1.00 0.00 20 VAL A CA 2
ATOM 1982 C C . VAL A 1 20 ? 14.314 -7.345 6.692 1.00 0.00 20 VAL A C 2
ATOM 1983 O O . VAL A 1 20 ? 15.369 -7.008 6.157 1.00 0.00 20 VAL A O 2
ATOM 1996 N N . ASN A 1 21 ? 13.175 -7.436 6.057 1.00 0.00 21 ASN A N 2
ATOM 1997 C CA . ASN A 1 21 ? 13.033 -7.222 4.633 1.00 0.00 21 ASN A CA 2
ATOM 1998 C C . ASN A 1 21 ? 12.189 -5.987 4.404 1.00 0.00 21 ASN A C 2
ATOM 1999 O O . ASN A 1 21 ? 11.169 -5.795 5.068 1.00 0.00 21 ASN A O 2
ATOM 2010 N N . THR A 1 22 ? 12.626 -5.115 3.518 1.00 0.00 22 THR A N 2
ATOM 2011 C CA . THR A 1 22 ? 11.997 -3.822 3.399 1.00 0.00 22 THR A CA 2
ATOM 2012 C C . THR A 1 22 ? 11.196 -3.787 2.108 1.00 0.00 22 THR A C 2
ATOM 2013 O O . THR A 1 22 ? 11.716 -3.945 1.004 1.00 0.00 22 THR A O 2
ATOM 2024 N N . MET A 1 23 ? 9.905 -3.594 2.310 1.00 0.00 23 MET A N 2
ATOM 2025 C CA . MET A 1 23 ? 8.879 -3.871 1.322 1.00 0.00 23 MET A CA 2
ATOM 2026 C C . MET A 1 23 ? 8.289 -2.586 0.786 1.00 0.00 23 MET A C 2
ATOM 2027 O O . MET A 1 23 ? 7.798 -1.758 1.548 1.00 0.00 23 MET A O 2
ATOM 2041 N N . THR A 1 24 ? 8.342 -2.411 -0.515 1.00 0.00 24 THR A N 2
ATOM 2042 C CA . THR A 1 24 ? 7.873 -1.184 -1.107 1.00 0.00 24 THR A CA 2
ATOM 2043 C C . THR A 1 24 ? 6.616 -1.453 -1.924 1.00 0.00 24 THR A C 2
ATOM 2044 O O . THR A 1 24 ? 6.591 -2.298 -2.819 1.00 0.00 24 THR A O 2
ATOM 2055 N N . ALA A 1 25 ? 5.581 -0.713 -1.578 1.00 0.00 25 ALA A N 2
ATOM 2056 C CA . ALA A 1 25 ? 4.260 -0.853 -2.147 1.00 0.00 25 ALA A CA 2
ATOM 2057 C C . ALA A 1 25 ? 3.886 0.450 -2.813 1.00 0.00 25 ALA A C 2
ATOM 2058 O O . ALA A 1 25 ? 4.063 1.513 -2.224 1.00 0.00 25 ALA A O 2
ATOM 2065 N N . THR A 1 26 ? 3.388 0.394 -4.027 1.00 0.00 26 THR A N 2
ATOM 2066 C CA . THR A 1 26 ? 3.237 1.601 -4.809 1.00 0.00 26 THR A CA 2
ATOM 2067 C C . THR A 1 26 ? 1.765 1.911 -5.009 1.00 0.00 26 THR A C 2
ATOM 2068 O O . THR A 1 26 ? 0.996 1.109 -5.548 1.00 0.00 26 THR A O 2
ATOM 2079 N N . ILE A 1 27 ? 1.394 3.094 -4.538 1.00 0.00 27 ILE A N 2
ATOM 2080 C CA . ILE A 1 27 ? 0.012 3.517 -4.476 1.00 0.00 27 ILE A CA 2
ATOM 2081 C C . ILE A 1 27 ? -0.180 4.721 -5.378 1.00 0.00 27 ILE A C 2
ATOM 2082 O O . ILE A 1 27 ? 0.467 5.752 -5.192 1.00 0.00 27 ILE A O 2
ATOM 2098 N N . GLU A 1 28 ? -1.049 4.588 -6.358 1.00 0.00 28 GLU A N 2
ATOM 2099 C CA . GLU A 1 28 ? -1.276 5.654 -7.315 1.00 0.00 28 GLU A CA 2
ATOM 2100 C C . GLU A 1 28 ? -2.722 6.115 -7.248 1.00 0.00 28 GLU A C 2
ATOM 2101 O O . GLU A 1 28 ? -3.643 5.298 -7.286 1.00 0.00 28 GLU A O 2
ATOM 2113 N N . ASN A 1 29 ? -2.918 7.419 -7.112 1.00 0.00 29 ASN A N 2
ATOM 2114 C CA . ASN A 1 29 ? -4.257 7.986 -7.096 1.00 0.00 29 ASN A CA 2
ATOM 2115 C C . ASN A 1 29 ? -4.736 8.198 -8.522 1.00 0.00 29 ASN A C 2
ATOM 2116 O O . ASN A 1 29 ? -4.437 9.217 -9.151 1.00 0.00 29 ASN A O 2
ATOM 2127 N N . GLN A 1 30 ? -5.469 7.221 -9.025 1.00 0.00 30 GLN A N 2
ATOM 2128 C CA . GLN A 1 30 ? -5.903 7.219 -10.410 1.00 0.00 30 GLN A CA 2
ATOM 2129 C C . GLN A 1 30 ? -7.305 7.795 -10.521 1.00 0.00 30 GLN A C 2
ATOM 2130 O O . GLN A 1 30 ? -8.228 7.157 -11.029 1.00 0.00 30 GLN A O 2
ATOM 2144 N N . GLY A 1 31 ? -7.443 9.018 -10.041 1.00 0.00 31 GLY A N 2
ATOM 2145 C CA . GLY A 1 31 ? -8.706 9.712 -10.094 1.00 0.00 31 GLY A CA 2
ATOM 2146 C C . GLY A 1 31 ? -8.494 11.186 -10.339 1.00 0.00 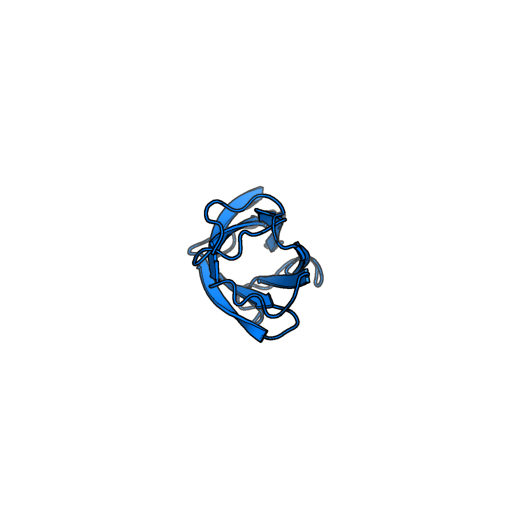31 GLY A C 2
ATOM 2147 O O . GLY A 1 31 ? -7.367 11.674 -10.249 1.00 0.00 31 GLY A O 2
ATOM 2151 N N . ASN A 1 32 ? -9.565 11.896 -10.651 1.00 0.00 32 ASN A N 2
ATOM 2152 C CA . ASN A 1 32 ? -9.464 13.301 -11.027 1.00 0.00 32 ASN A CA 2
ATOM 2153 C C . ASN A 1 32 ? -9.221 14.195 -9.815 1.00 0.00 32 ASN A C 2
ATOM 2154 O O . ASN A 1 32 ? -8.710 15.308 -9.951 1.00 0.00 32 ASN A O 2
ATOM 2165 N N . LYS A 1 33 ? -9.563 13.704 -8.632 1.00 0.00 33 LYS A N 2
ATOM 2166 C CA . LYS A 1 33 ? -9.425 14.499 -7.421 1.00 0.00 33 LYS A CA 2
ATOM 2167 C C . LYS A 1 33 ? -8.175 14.097 -6.641 1.00 0.00 33 LYS A C 2
ATOM 2168 O O . LYS A 1 33 ? -7.853 12.914 -6.527 1.00 0.00 33 LYS A O 2
ATOM 2187 N N . ASP A 1 34 ? -7.472 15.096 -6.124 1.00 0.00 34 ASP A N 2
ATOM 2188 C CA . ASP A 1 34 ? -6.253 14.878 -5.349 1.00 0.00 34 ASP A CA 2
ATOM 2189 C C . ASP A 1 34 ? -6.614 14.408 -3.940 1.00 0.00 34 ASP A C 2
ATOM 2190 O O . ASP A 1 34 ? -7.581 14.895 -3.351 1.00 0.00 34 ASP A O 2
ATOM 2199 N N . SER A 1 35 ? -5.860 13.459 -3.404 1.00 0.00 35 SER A N 2
ATOM 2200 C CA . SER A 1 35 ? -6.183 12.884 -2.104 1.00 0.00 35 SER A CA 2
ATOM 2201 C C . SER A 1 35 ? -5.236 13.384 -1.016 1.00 0.00 35 SER A C 2
ATOM 2202 O O . SER A 1 35 ? -4.110 13.796 -1.295 1.00 0.00 35 SER A O 2
ATOM 2210 N N . THR A 1 36 ? -5.707 13.345 0.224 1.00 0.00 36 THR A N 2
ATOM 2211 C CA . THR A 1 36 ? -4.948 13.846 1.360 1.00 0.00 36 THR A CA 2
ATOM 2212 C C . THR A 1 36 ? -4.252 12.704 2.111 1.00 0.00 36 THR A C 2
ATOM 2213 O O . THR A 1 36 ? -4.058 11.621 1.552 1.00 0.00 36 THR A O 2
ATOM 2224 N N . SER A 1 37 ? -3.851 12.966 3.357 1.00 0.00 37 SER A N 2
ATOM 2225 C CA . SER A 1 37 ? -3.203 11.968 4.202 1.00 0.00 37 SER A CA 2
ATOM 2226 C C . SER A 1 37 ? -4.037 10.691 4.307 1.00 0.00 37 SER A C 2
ATOM 2227 O O . SER A 1 37 ? -5.254 10.744 4.478 1.00 0.00 37 SER A O 2
ATOM 2235 N N . PHE A 1 38 ? -3.368 9.553 4.201 1.00 0.00 38 PHE A N 2
ATOM 2236 C CA . PHE A 1 38 ? -4.025 8.261 4.325 1.00 0.00 38 PHE A CA 2
ATOM 2237 C C . PHE A 1 38 ? -3.041 7.250 4.907 1.00 0.00 38 PHE A C 2
ATOM 2238 O O . PHE A 1 38 ? -1.838 7.339 4.664 1.00 0.00 38 PHE A O 2
ATOM 2255 N N . ASN A 1 39 ? -3.541 6.306 5.685 1.00 0.00 39 ASN A N 2
ATOM 2256 C CA . ASN A 1 39 ? -2.677 5.340 6.359 1.00 0.00 39 ASN A CA 2
ATOM 2257 C C . ASN A 1 39 ? -2.679 4.007 5.618 1.00 0.00 39 ASN A C 2
ATOM 2258 O O . ASN A 1 39 ? -3.730 3.424 5.395 1.00 0.00 39 ASN A O 2
ATOM 2269 N N . VAL A 1 40 ? -1.508 3.512 5.254 1.00 0.00 40 VAL A N 2
ATOM 2270 C CA . VAL A 1 40 ? -1.414 2.255 4.528 1.00 0.00 40 VAL A CA 2
ATOM 2271 C C . VAL A 1 40 ? -0.784 1.189 5.412 1.00 0.00 40 VAL A C 2
ATOM 2272 O O . VAL A 1 40 ? 0.276 1.397 6.006 1.00 0.00 40 VAL A O 2
ATOM 2285 N N . SER A 1 41 ? -1.471 0.063 5.527 1.00 0.00 41 SER A N 2
ATOM 2286 C CA . SER A 1 41 ? -1.024 -1.017 6.384 1.00 0.00 41 SER A CA 2
ATOM 2287 C C . SER A 1 41 ? -0.790 -2.285 5.573 1.00 0.00 41 SER A C 2
ATOM 2288 O O . SER A 1 41 ? -1.507 -2.562 4.609 1.00 0.00 41 SER A O 2
ATOM 2296 N N . LEU A 1 42 ? 0.224 -3.043 5.960 1.00 0.00 42 LEU A N 2
ATOM 2297 C CA . LEU A 1 42 ? 0.532 -4.296 5.299 1.00 0.00 42 LEU A CA 2
ATOM 2298 C C . LEU A 1 42 ? -0.015 -5.459 6.114 1.00 0.00 42 LEU A C 2
ATOM 2299 O O . LEU A 1 42 ? 0.445 -5.718 7.230 1.00 0.00 42 LEU A O 2
ATOM 2315 N N . LEU A 1 43 ? -1.004 -6.139 5.566 1.00 0.00 43 LEU A N 2
ATOM 2316 C CA . LEU A 1 43 ? -1.631 -7.250 6.255 1.00 0.00 43 LEU A CA 2
ATOM 2317 C C . LEU A 1 43 ? -1.121 -8.577 5.717 1.00 0.00 43 LEU A C 2
ATOM 2318 O O . LEU A 1 43 ? -1.231 -8.859 4.527 1.00 0.00 43 LEU A O 2
ATOM 2334 N N . VAL A 1 44 ? -0.555 -9.380 6.596 1.00 0.00 44 VAL A N 2
ATOM 2335 C CA . VAL A 1 44 ? -0.165 -10.734 6.251 1.00 0.00 44 VAL A CA 2
ATOM 2336 C C . VAL A 1 44 ? -1.261 -11.686 6.703 1.00 0.00 44 VAL A C 2
ATOM 2337 O O . VAL A 1 44 ? -1.532 -11.792 7.903 1.00 0.00 44 VAL A O 2
ATOM 2350 N N . ASP A 1 45 ? -1.902 -12.346 5.738 1.00 0.00 45 ASP A N 2
ATOM 2351 C CA . ASP A 1 45 ? -3.056 -13.217 5.999 1.00 0.00 45 ASP A CA 2
ATOM 2352 C C . ASP A 1 45 ? -4.260 -12.397 6.454 1.00 0.00 45 ASP A C 2
ATOM 2353 O O . ASP A 1 45 ? -5.197 -12.171 5.687 1.00 0.00 45 ASP A O 2
ATOM 2362 N N . GLY A 1 46 ? -4.218 -11.944 7.693 1.00 0.00 46 GLY A N 2
ATOM 2363 C CA . GLY A 1 46 ? -5.279 -11.119 8.231 1.00 0.00 46 GLY A CA 2
ATOM 2364 C C . GLY A 1 46 ? -4.814 -10.313 9.424 1.00 0.00 46 GLY A C 2
ATOM 2365 O O . GLY A 1 46 ? -5.626 -9.810 10.201 1.00 0.00 46 GLY A O 2
ATOM 2369 N N . ILE A 1 47 ? -3.501 -10.195 9.573 1.00 0.00 47 ILE A N 2
ATOM 2370 C CA . ILE A 1 47 ? -2.920 -9.438 10.672 1.00 0.00 47 ILE A CA 2
ATOM 2371 C C . ILE A 1 47 ? -2.004 -8.364 10.108 1.00 0.00 47 ILE A C 2
ATOM 2372 O O . ILE A 1 47 ? -1.406 -8.545 9.049 1.00 0.00 47 ILE A O 2
ATOM 2388 N N . VAL A 1 48 ? -1.887 -7.260 10.814 1.00 0.00 48 VAL A N 2
ATOM 2389 C CA . VAL A 1 48 ? -1.079 -6.145 10.347 1.00 0.00 48 VAL A CA 2
ATOM 2390 C C . VAL A 1 48 ? 0.332 -6.245 10.912 1.00 0.00 48 VAL A C 2
ATOM 2391 O O . VAL A 1 48 ? 0.520 -6.304 12.126 1.00 0.00 48 VAL A O 2
ATOM 2404 N N . VAL A 1 49 ? 1.322 -6.286 10.030 1.00 0.00 49 VAL A N 2
ATOM 2405 C CA . VAL A 1 49 ? 2.709 -6.387 10.464 1.00 0.00 49 VAL A CA 2
ATOM 2406 C C . VAL A 1 49 ? 3.380 -5.018 10.502 1.00 0.00 49 VAL A C 2
ATOM 2407 O O . VAL A 1 49 ? 4.290 -4.787 11.301 1.00 0.00 49 VAL A O 2
ATOM 2420 N N . ASP A 1 50 ? 2.924 -4.109 9.647 1.00 0.00 50 ASP A N 2
ATOM 2421 C CA . ASP A 1 50 ? 3.489 -2.767 9.599 1.00 0.00 50 ASP A CA 2
ATOM 2422 C C . ASP A 1 50 ? 2.429 -1.758 9.172 1.00 0.00 50 ASP A C 2
ATOM 2423 O O . ASP A 1 50 ? 1.491 -2.097 8.441 1.00 0.00 50 ASP A O 2
ATOM 2432 N N . THR A 1 51 ? 2.585 -0.528 9.631 1.00 0.00 51 THR A N 2
ATOM 2433 C CA . THR A 1 51 ? 1.602 0.525 9.415 1.00 0.00 51 THR A CA 2
ATOM 2434 C C . THR A 1 51 ? 2.307 1.862 9.216 1.00 0.00 51 THR A C 2
ATOM 2435 O O . THR A 1 51 ? 3.062 2.305 10.081 1.00 0.00 51 THR A O 2
ATOM 2446 N N . GLN A 1 52 ? 2.070 2.501 8.080 1.00 0.00 52 GLN A N 2
ATOM 2447 C CA . GLN A 1 52 ? 2.708 3.773 7.792 1.00 0.00 52 GLN A CA 2
ATOM 2448 C C . GLN A 1 52 ? 1.699 4.760 7.221 1.00 0.00 52 GLN A C 2
ATOM 2449 O O . GLN A 1 52 ? 1.027 4.472 6.228 1.00 0.00 52 GLN A O 2
ATOM 2463 N N . THR A 1 53 ? 1.590 5.920 7.846 1.00 0.00 53 THR A N 2
ATOM 2464 C CA . THR A 1 53 ? 0.695 6.956 7.361 1.00 0.00 53 THR A CA 2
ATOM 2465 C C . THR A 1 53 ? 1.390 7.798 6.296 1.00 0.00 53 THR A C 2
ATOM 2466 O O . THR A 1 53 ? 2.454 8.366 6.539 1.00 0.00 53 THR A O 2
ATOM 2477 N N . VAL A 1 54 ? 0.794 7.859 5.119 1.00 0.00 54 VAL A N 2
ATOM 2478 C CA . VAL A 1 54 ? 1.359 8.618 4.019 1.00 0.00 54 VAL A CA 2
ATOM 2479 C C . VAL A 1 54 ? 0.900 10.070 4.105 1.00 0.00 54 VAL A C 2
ATOM 2480 O O . VAL A 1 54 ? -0.274 10.337 4.379 1.00 0.00 54 VAL A O 2
ATOM 2493 N N . THR A 1 55 ? 1.830 10.993 3.887 1.00 0.00 55 THR A N 2
ATOM 2494 C CA . THR A 1 55 ? 1.564 12.420 4.014 1.00 0.00 55 THR A CA 2
ATOM 2495 C C . THR A 1 55 ? 0.389 12.859 3.142 1.00 0.00 55 THR A C 2
ATOM 2496 O O . THR A 1 55 ? -0.546 13.495 3.628 1.00 0.00 55 THR A O 2
ATOM 2507 N N . SER A 1 56 ? 0.441 12.510 1.862 1.00 0.00 56 SER A N 2
ATOM 2508 C CA . SER A 1 56 ? -0.610 12.872 0.919 1.00 0.00 56 SER A CA 2
ATOM 2509 C C . SER A 1 56 ? -0.302 12.264 -0.446 1.00 0.00 56 SER A C 2
ATOM 2510 O O . SER A 1 56 ? 0.820 12.379 -0.943 1.00 0.00 56 SER A O 2
ATOM 2518 N N . LEU A 1 57 ? -1.281 11.603 -1.043 1.00 0.00 57 LEU A N 2
ATOM 2519 C CA . LEU A 1 57 ? -1.093 11.039 -2.369 1.00 0.00 57 LEU A CA 2
ATOM 2520 C C . LEU A 1 57 ? -1.630 11.992 -3.422 1.00 0.00 57 LEU A C 2
ATOM 2521 O O . LEU A 1 57 ? -2.834 12.239 -3.508 1.00 0.00 57 LEU A O 2
ATOM 2537 N N . GLU A 1 58 ? -0.724 12.537 -4.211 1.00 0.00 58 GLU A N 2
ATOM 2538 C CA . GLU A 1 58 ? -1.086 13.483 -5.247 1.00 0.00 58 GLU A CA 2
ATOM 2539 C C . GLU A 1 58 ? -1.799 12.776 -6.392 1.00 0.00 58 GLU A C 2
ATOM 2540 O O . GLU A 1 58 ? -1.486 11.629 -6.721 1.00 0.00 58 GLU A O 2
ATOM 2552 N N . SER A 1 59 ? -2.761 13.461 -6.981 1.00 0.00 59 SER A N 2
ATOM 2553 C CA . SER A 1 59 ? -3.530 12.918 -8.086 1.00 0.00 59 SER A CA 2
ATOM 2554 C C . SER A 1 59 ? -2.629 12.610 -9.275 1.00 0.00 59 SER A C 2
ATOM 2555 O O . SER A 1 59 ? -1.766 13.416 -9.636 1.00 0.00 59 SER A O 2
ATOM 2563 N N . GLU A 1 60 ? -2.806 11.413 -9.836 1.00 0.00 60 GLU A N 2
ATOM 2564 C CA . GLU A 1 60 ? -2.067 10.960 -11.013 1.00 0.00 60 GLU A CA 2
ATOM 2565 C C . GLU A 1 60 ? -0.610 10.637 -10.663 1.00 0.00 60 GLU A C 2
ATOM 2566 O O . GLU A 1 60 ? 0.177 10.243 -11.524 1.00 0.00 60 GLU A O 2
ATOM 2578 N N . ASN A 1 61 ? -0.257 10.787 -9.393 1.00 0.00 61 ASN A N 2
ATOM 2579 C CA . ASN A 1 61 ? 1.095 10.492 -8.943 1.00 0.00 61 ASN A CA 2
ATOM 2580 C C . ASN A 1 61 ? 1.099 9.214 -8.112 1.00 0.00 61 ASN A C 2
ATOM 2581 O O . ASN A 1 61 ? 0.106 8.885 -7.459 1.00 0.00 61 ASN A O 2
ATOM 2592 N N . SER A 1 62 ? 2.205 8.492 -8.156 1.00 0.00 62 SER A N 2
ATOM 2593 C CA . SER A 1 62 ? 2.332 7.234 -7.446 1.00 0.00 62 SER A CA 2
ATOM 2594 C C . SER A 1 62 ? 3.330 7.358 -6.299 1.00 0.00 62 SER A C 2
ATOM 2595 O O . SER A 1 62 ? 4.483 7.738 -6.499 1.00 0.00 62 SER A O 2
ATOM 2603 N N . THR A 1 63 ? 2.872 7.052 -5.097 1.00 0.00 63 THR A N 2
ATOM 2604 C CA . THR A 1 63 ? 3.707 7.129 -3.913 1.00 0.00 63 THR A CA 2
ATOM 2605 C C . THR A 1 63 ? 4.139 5.735 -3.465 1.00 0.00 63 THR A C 2
ATOM 2606 O O . THR A 1 63 ? 3.337 4.800 -3.453 1.00 0.00 63 THR A O 2
ATOM 2617 N N . ASN A 1 64 ? 5.413 5.604 -3.123 1.00 0.00 64 ASN A N 2
ATOM 2618 C CA . ASN A 1 64 ? 5.954 4.335 -2.662 1.00 0.00 64 ASN A CA 2
ATOM 2619 C C . ASN A 1 64 ? 5.936 4.267 -1.143 1.00 0.00 64 ASN A C 2
ATOM 2620 O O . ASN A 1 64 ? 6.412 5.175 -0.462 1.00 0.00 64 ASN A O 2
ATOM 2631 N N . VAL A 1 65 ? 5.374 3.191 -0.623 1.00 0.00 65 VAL A N 2
ATOM 2632 C CA . VAL A 1 65 ? 5.274 2.989 0.812 1.00 0.00 65 VAL A CA 2
ATOM 2633 C C . VAL A 1 65 ? 6.424 2.122 1.308 1.00 0.00 65 VAL A C 2
ATOM 2634 O O . VAL A 1 65 ? 6.547 0.960 0.917 1.00 0.00 65 VAL A O 2
ATOM 2647 N N . ASP A 1 66 ? 7.269 2.705 2.145 1.00 0.00 66 ASP A N 2
ATOM 2648 C CA . ASP A 1 66 ? 8.411 2.000 2.715 1.00 0.00 66 ASP A CA 2
ATOM 2649 C C . ASP A 1 66 ? 7.990 1.205 3.950 1.00 0.00 66 ASP A C 2
ATOM 2650 O O . ASP A 1 66 ? 7.799 1.767 5.028 1.00 0.00 66 ASP A O 2
ATOM 2659 N N . PHE A 1 67 ? 7.810 -0.097 3.777 1.00 0.00 67 PHE A N 2
ATOM 2660 C CA . PHE A 1 67 ? 7.433 -0.971 4.880 1.00 0.00 67 PHE A CA 2
ATOM 2661 C C . PHE A 1 67 ? 8.640 -1.727 5.419 1.00 0.00 67 PHE A C 2
ATOM 2662 O O . PHE A 1 67 ? 9.563 -2.057 4.678 1.00 0.00 67 PHE A O 2
ATOM 2679 N N . HIS A 1 68 ? 8.614 -2.013 6.710 1.00 0.00 68 HIS A N 2
ATOM 2680 C CA . HIS A 1 68 ? 9.681 -2.763 7.357 1.00 0.00 68 HIS A CA 2
ATOM 2681 C C . HIS A 1 68 ? 9.105 -4.034 7.960 1.00 0.00 68 HIS A C 2
ATOM 2682 O O . HIS A 1 68 ? 8.385 -3.986 8.959 1.00 0.00 68 HIS A O 2
ATOM 2697 N N . TRP A 1 69 ? 9.414 -5.164 7.347 1.00 0.00 69 TRP A N 2
ATOM 2698 C CA . TRP A 1 69 ? 8.804 -6.421 7.732 1.00 0.00 69 TRP A CA 2
ATOM 2699 C C . TRP A 1 69 ? 9.842 -7.392 8.281 1.00 0.00 69 TRP A C 2
ATOM 2700 O O . TRP A 1 69 ? 10.796 -7.764 7.597 1.00 0.00 69 TRP A O 2
ATOM 2721 N N . THR A 1 70 ? 9.660 -7.774 9.533 1.00 0.00 70 THR A N 2
ATOM 2722 C CA . THR A 1 70 ? 10.415 -8.866 10.109 1.00 0.00 70 THR A CA 2
ATOM 2723 C C . THR A 1 70 ? 9.653 -10.153 9.832 1.00 0.00 70 THR A C 2
ATOM 2724 O O . THR A 1 70 ? 8.549 -10.331 10.352 1.00 0.00 70 THR A O 2
ATOM 2735 N N . LEU A 1 71 ? 10.238 -11.027 9.006 1.00 0.00 71 LEU A N 2
ATOM 2736 C CA . LEU A 1 71 ? 9.539 -12.203 8.470 1.00 0.00 71 LEU A CA 2
ATOM 2737 C C . LEU A 1 71 ? 8.737 -12.935 9.543 1.00 0.00 71 LEU A C 2
ATOM 2738 O O . LEU A 1 71 ? 7.620 -13.385 9.284 1.00 0.00 71 LEU A O 2
ATOM 2754 N N . ASP A 1 72 ? 9.324 -13.048 10.735 1.00 0.00 72 ASP A N 2
ATOM 2755 C CA . ASP A 1 72 ? 8.656 -13.631 11.905 1.00 0.00 72 ASP A CA 2
ATOM 2756 C C . ASP A 1 72 ? 8.631 -15.152 11.819 1.00 0.00 72 ASP A C 2
ATOM 2757 O O . ASP A 1 72 ? 9.079 -15.843 12.735 1.00 0.00 72 ASP A O 2
ATOM 2766 N N . GLY A 1 73 ? 8.118 -15.667 10.715 1.00 0.00 73 GLY A N 2
ATOM 2767 C CA . GLY A 1 73 ? 8.104 -17.097 10.496 1.00 0.00 73 GLY A CA 2
ATOM 2768 C C . GLY A 1 73 ? 8.928 -17.483 9.292 1.00 0.00 73 GLY A C 2
ATOM 2769 O O . GLY A 1 73 ? 9.846 -16.759 8.906 1.00 0.00 73 GLY A O 2
ATOM 2773 N N . THR A 1 74 ? 8.618 -18.626 8.703 1.00 0.00 74 THR A N 2
ATOM 2774 C CA . THR A 1 74 ? 9.306 -19.078 7.507 1.00 0.00 74 THR A CA 2
ATOM 2775 C C . THR A 1 74 ? 8.402 -19.989 6.684 1.00 0.00 74 THR A C 2
ATOM 2776 O O . THR A 1 74 ? 8.340 -21.198 6.910 1.00 0.00 74 THR A O 2
ATOM 2787 N N . ALA A 1 75 ? 7.679 -19.389 5.754 1.00 0.00 75 ALA A N 2
ATOM 2788 C CA . ALA A 1 75 ? 6.816 -20.129 4.853 1.00 0.00 75 ALA A CA 2
ATOM 2789 C C . ALA A 1 75 ? 7.159 -19.769 3.419 1.00 0.00 75 ALA A C 2
ATOM 2790 O O . ALA A 1 75 ? 7.550 -18.635 3.142 1.00 0.00 75 ALA A O 2
ATOM 2797 N N . ASN A 1 76 ? 7.006 -20.726 2.515 1.00 0.00 76 ASN A N 2
ATOM 2798 C CA . ASN A 1 76 ? 7.441 -20.555 1.129 1.00 0.00 76 ASN A CA 2
ATOM 2799 C C . ASN A 1 76 ? 6.672 -19.451 0.416 1.00 0.00 76 ASN A C 2
ATOM 2800 O O . ASN A 1 76 ? 7.177 -18.845 -0.528 1.00 0.00 76 ASN A O 2
ATOM 2811 N N . SER A 1 77 ? 5.448 -19.197 0.849 1.00 0.00 77 SER A N 2
ATOM 2812 C CA . SER A 1 77 ? 4.626 -18.169 0.230 1.00 0.00 77 SER A CA 2
ATOM 2813 C C . SER A 1 77 ? 3.739 -17.476 1.262 1.00 0.00 77 SER A C 2
ATOM 2814 O O . SER A 1 77 ? 2.916 -18.113 1.924 1.00 0.00 77 SER A O 2
ATOM 2822 N N . TYR A 1 78 ? 3.929 -16.174 1.406 1.00 0.00 78 TYR A N 2
ATOM 2823 C CA . TYR A 1 78 ? 3.122 -15.370 2.307 1.00 0.00 78 TYR A CA 2
ATOM 2824 C C . TYR A 1 78 ? 2.131 -14.513 1.539 1.00 0.00 78 TYR A C 2
ATOM 2825 O O . TYR A 1 78 ? 2.441 -13.991 0.465 1.00 0.00 78 TYR A O 2
ATOM 2843 N N . THR A 1 79 ? 0.938 -14.381 2.089 1.00 0.00 79 THR A N 2
ATOM 2844 C CA . THR A 1 79 ? -0.097 -13.568 1.483 1.00 0.00 79 THR A CA 2
ATOM 2845 C C . THR A 1 79 ? -0.060 -12.159 2.061 1.00 0.00 79 THR A C 2
ATOM 2846 O O . THR A 1 79 ? -0.548 -11.917 3.169 1.00 0.00 79 THR A O 2
ATOM 2857 N N . LEU A 1 80 ? 0.542 -11.241 1.322 1.00 0.00 80 LEU A N 2
ATOM 2858 C CA . LEU A 1 80 ? 0.667 -9.865 1.771 1.00 0.00 80 LEU A CA 2
ATOM 2859 C C . LEU A 1 80 ? -0.383 -8.992 1.109 1.00 0.00 80 LEU A C 2
ATOM 2860 O O . LEU A 1 80 ? -0.502 -8.953 -0.115 1.00 0.00 80 LEU A O 2
ATOM 2876 N N . THR A 1 81 ? -1.150 -8.305 1.929 1.00 0.00 81 THR A N 2
ATOM 2877 C CA . THR A 1 81 ? -2.241 -7.489 1.447 1.00 0.00 81 THR A CA 2
ATOM 2878 C C . THR A 1 81 ? -2.060 -6.035 1.866 1.00 0.00 81 THR A C 2
ATOM 2879 O O . THR A 1 81 ? -2.053 -5.716 3.054 1.00 0.00 81 THR A O 2
ATOM 2890 N N . VAL A 1 82 ? -1.888 -5.165 0.886 1.00 0.00 82 VAL A N 2
ATOM 2891 C CA . VAL A 1 82 ? -1.802 -3.736 1.138 1.00 0.00 82 VAL A CA 2
ATOM 2892 C C . VAL A 1 82 ? -3.199 -3.133 1.152 1.00 0.00 82 VAL A C 2
ATOM 2893 O O . VAL A 1 82 ? -3.857 -3.056 0.114 1.00 0.00 82 VAL A O 2
ATOM 2906 N N . ASN A 1 83 ? -3.666 -2.748 2.329 1.00 0.00 83 ASN A N 2
ATOM 2907 C CA . ASN A 1 83 ? -4.956 -2.087 2.440 1.00 0.00 83 ASN A CA 2
ATOM 2908 C C . ASN A 1 83 ? -4.748 -0.594 2.609 1.00 0.00 83 ASN A C 2
ATOM 2909 O O . ASN A 1 83 ? -4.067 -0.149 3.539 1.00 0.00 83 ASN A O 2
ATOM 2920 N N . VAL A 1 84 ? -5.306 0.168 1.688 1.00 0.00 84 VAL A N 2
ATOM 2921 C CA . VAL A 1 84 ? -5.131 1.604 1.680 1.00 0.00 84 VAL A CA 2
ATOM 2922 C C . VAL A 1 84 ? -6.182 2.292 2.544 1.00 0.00 84 VAL A C 2
ATOM 2923 O O . VAL A 1 84 ? -7.362 2.316 2.209 1.00 0.00 84 VAL A O 2
ATOM 2936 N N . ASP A 1 85 ? -5.715 2.808 3.675 1.00 0.00 85 ASP A N 2
ATOM 2937 C CA . ASP A 1 85 ? -6.534 3.547 4.635 1.00 0.00 85 ASP A CA 2
ATOM 2938 C C . ASP A 1 85 ? -7.654 2.681 5.206 1.00 0.00 85 ASP A C 2
ATOM 2939 O O . ASP A 1 85 ? -8.786 2.699 4.724 1.00 0.00 85 ASP A O 2
ATOM 2948 N N . PRO A 1 86 ? -7.345 1.910 6.264 1.00 0.00 86 PRO A N 2
ATOM 2949 C CA . PRO A 1 86 ? -8.319 1.034 6.916 1.00 0.00 86 PRO A CA 2
ATOM 2950 C C . PRO A 1 86 ? -9.345 1.820 7.727 1.00 0.00 86 PRO A C 2
ATOM 2951 O O . PRO A 1 86 ? -10.282 1.250 8.293 1.00 0.00 86 PRO A O 2
ATOM 2962 N N . GLU A 1 87 ? -9.152 3.130 7.793 1.00 0.00 87 GLU A N 2
ATOM 2963 C CA . GLU A 1 87 ? -10.079 4.006 8.480 1.00 0.00 87 GLU A CA 2
ATOM 2964 C C . GLU A 1 87 ? -10.994 4.663 7.462 1.00 0.00 87 GLU A C 2
ATOM 2965 O O . GLU A 1 87 ? -12.048 5.203 7.811 1.00 0.00 87 GLU A O 2
ATOM 2977 N N . ASN A 1 88 ? -10.570 4.584 6.201 1.00 0.00 88 ASN A N 2
ATOM 2978 C CA . ASN A 1 88 ? -11.271 5.190 5.075 1.00 0.00 88 ASN A CA 2
ATOM 2979 C C . ASN A 1 88 ? -11.642 6.637 5.380 1.00 0.00 88 ASN A C 2
ATOM 2980 O O . ASN A 1 88 ? -12.800 6.969 5.642 1.00 0.00 88 ASN A O 2
ATOM 2991 N N . ALA A 1 89 ? -10.631 7.484 5.396 1.00 0.00 89 ALA A N 2
ATOM 2992 C CA . ALA A 1 89 ? -10.816 8.904 5.614 1.00 0.00 89 ALA A CA 2
ATOM 2993 C C . ALA A 1 89 ? -11.022 9.593 4.277 1.00 0.00 89 ALA A C 2
ATOM 2994 O O . ALA A 1 89 ? -11.758 10.576 4.171 1.00 0.00 89 ALA A O 2
ATOM 3001 N N . VAL A 1 90 ? -10.383 9.049 3.256 1.00 0.00 90 VAL A N 2
ATOM 3002 C CA . VAL A 1 90 ? -10.535 9.545 1.900 1.00 0.00 90 VAL A CA 2
ATOM 3003 C C . VAL A 1 90 ? -11.700 8.830 1.219 1.00 0.00 90 VAL A C 2
ATOM 3004 O O . VAL A 1 90 ? -11.830 7.612 1.325 1.00 0.00 90 VAL A O 2
ATOM 3017 N N . ASN A 1 91 ? -12.561 9.584 0.545 1.00 0.00 91 ASN A N 2
ATOM 3018 C CA . ASN A 1 91 ? -13.672 8.982 -0.179 1.00 0.00 91 ASN A CA 2
ATOM 3019 C C . ASN A 1 91 ? -13.169 8.395 -1.491 1.00 0.00 91 ASN A C 2
ATOM 3020 O O . ASN A 1 91 ? -12.967 9.112 -2.470 1.00 0.00 91 ASN A O 2
ATOM 3031 N N . GLU A 1 92 ? -12.952 7.094 -1.487 1.00 0.00 92 GLU A N 2
ATOM 3032 C CA . GLU A 1 92 ? -12.311 6.411 -2.601 1.00 0.00 92 GLU A CA 2
ATOM 3033 C C . GLU A 1 92 ? -13.324 5.933 -3.633 1.00 0.00 92 GLU A C 2
ATOM 3034 O O . GLU A 1 92 ? -14.505 5.753 -3.325 1.00 0.00 92 GLU A O 2
ATOM 3046 N N . GLY A 1 93 ? -12.842 5.763 -4.858 1.00 0.00 93 GLY A N 2
ATOM 3047 C CA . GLY A 1 93 ? -13.618 5.151 -5.923 1.00 0.00 93 GLY A CA 2
ATOM 3048 C C . GLY A 1 93 ? -14.099 3.755 -5.572 1.00 0.00 93 GLY A C 2
ATOM 3049 O O . GLY A 1 93 ? -15.091 3.592 -4.865 1.00 0.00 93 GLY A O 2
ATOM 3053 N N . ASN A 1 94 ? -13.414 2.745 -6.085 1.00 0.00 94 ASN A N 2
ATOM 3054 C CA . ASN A 1 94 ? -13.821 1.363 -5.841 1.00 0.00 94 ASN A CA 2
ATOM 3055 C C . ASN A 1 94 ? -13.276 0.868 -4.509 1.00 0.00 94 ASN A C 2
ATOM 3056 O O . ASN A 1 94 ? -12.065 0.873 -4.282 1.00 0.00 94 ASN A O 2
ATOM 3067 N N . GLU A 1 95 ? -14.169 0.418 -3.640 1.00 0.00 95 GLU A N 2
ATOM 3068 C CA . GLU A 1 95 ? -13.770 -0.149 -2.357 1.00 0.00 95 GLU A CA 2
ATOM 3069 C C . GLU A 1 95 ? -13.146 -1.529 -2.574 1.00 0.00 95 GLU A C 2
ATOM 3070 O O . GLU A 1 95 ? -12.473 -2.077 -1.703 1.00 0.00 95 GLU A O 2
ATOM 3082 N N . SER A 1 96 ? -13.376 -2.076 -3.756 1.00 0.00 96 SER A N 2
ATOM 3083 C CA . SER A 1 96 ? -12.791 -3.346 -4.160 1.00 0.00 96 SER A CA 2
ATOM 3084 C C . SER A 1 96 ? -11.435 -3.131 -4.828 1.00 0.00 96 SER A C 2
ATOM 3085 O O . SER A 1 96 ? -10.828 -4.067 -5.350 1.00 0.00 96 SER A O 2
ATOM 3093 N N . ASN A 1 97 ? -10.961 -1.896 -4.796 1.00 0.00 97 ASN A N 2
ATOM 3094 C CA . ASN A 1 97 ? -9.752 -1.522 -5.517 1.00 0.00 97 ASN A CA 2
ATOM 3095 C C . ASN A 1 97 ? -8.633 -1.063 -4.585 1.00 0.00 97 ASN A C 2
ATOM 3096 O O . ASN A 1 97 ? -7.457 -1.248 -4.889 1.00 0.00 97 ASN A O 2
ATOM 3107 N N . ASN A 1 98 ? -8.994 -0.502 -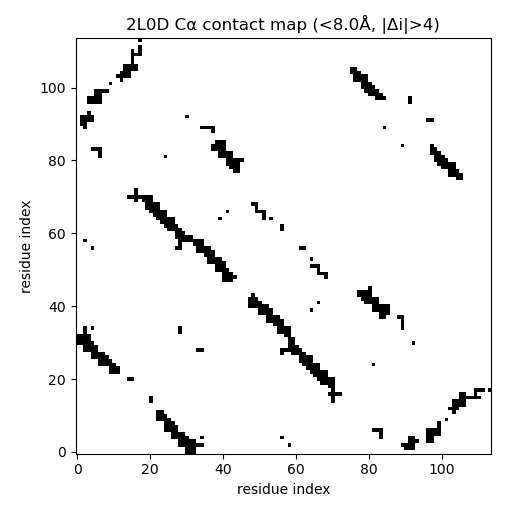3.435 1.00 0.00 98 ASN A N 2
ATOM 3108 C CA . ASN A 1 98 ? -8.003 0.096 -2.534 1.00 0.00 98 ASN A CA 2
ATOM 3109 C C . ASN A 1 98 ? -7.211 -0.969 -1.770 1.00 0.00 98 ASN A C 2
ATOM 3110 O O . ASN A 1 98 ? -6.474 -0.662 -0.832 1.00 0.00 98 ASN A O 2
ATOM 3121 N N . THR A 1 99 ? -7.354 -2.220 -2.174 1.00 0.00 99 THR A N 2
ATOM 3122 C CA . THR A 1 99 ? -6.646 -3.305 -1.525 1.00 0.00 99 THR A CA 2
ATOM 3123 C C . THR A 1 99 ? -5.867 -4.120 -2.551 1.00 0.00 99 THR A C 2
ATOM 3124 O O . THR A 1 99 ? -6.324 -4.319 -3.676 1.00 0.00 99 THR A O 2
ATOM 3135 N N . LEU A 1 100 ? -4.697 -4.585 -2.156 1.00 0.00 100 LEU A N 2
ATOM 3136 C CA . LEU A 1 100 ? -3.850 -5.388 -3.030 1.00 0.00 100 LEU A CA 2
ATOM 3137 C C . LEU A 1 100 ? -3.426 -6.667 -2.330 1.00 0.00 100 LEU A C 2
ATOM 3138 O O . LEU A 1 100 ? -2.576 -6.642 -1.440 1.00 0.00 100 LEU A O 2
ATOM 3154 N N . THR A 1 101 ? -4.035 -7.772 -2.713 1.00 0.00 101 THR A N 2
ATOM 3155 C CA . THR A 1 101 ? -3.642 -9.069 -2.203 1.00 0.00 101 THR A CA 2
ATOM 3156 C C . THR A 1 101 ? -2.605 -9.691 -3.130 1.00 0.00 101 THR A C 2
ATOM 3157 O O . THR A 1 101 ? -2.926 -10.112 -4.243 1.00 0.00 101 THR A O 2
ATOM 3168 N N . ALA A 1 102 ? -1.360 -9.710 -2.685 1.00 0.00 102 ALA A N 2
ATOM 3169 C CA . ALA A 1 102 ? -0.272 -10.234 -3.489 1.00 0.00 102 ALA A CA 2
ATOM 3170 C C . ALA A 1 102 ? 0.425 -11.373 -2.765 1.00 0.00 102 ALA A C 2
ATOM 3171 O O . ALA A 1 102 ? 0.411 -11.443 -1.535 1.00 0.00 102 ALA A O 2
ATOM 3178 N N . LEU A 1 103 ? 1.028 -12.266 -3.526 1.00 0.00 103 LEU A N 2
ATOM 3179 C CA . LEU A 1 103 ? 1.742 -13.388 -2.948 1.00 0.00 103 LEU A CA 2
ATOM 3180 C C . LEU A 1 103 ? 3.237 -13.162 -3.027 1.00 0.00 103 LEU A C 2
ATOM 3181 O O . LEU A 1 103 ? 3.788 -12.931 -4.105 1.00 0.00 103 LEU A O 2
ATOM 3197 N N . VAL A 1 104 ? 3.886 -13.222 -1.881 1.00 0.00 104 VAL A N 2
ATOM 3198 C CA . VAL A 1 104 ? 5.326 -13.055 -1.820 1.00 0.00 104 VAL A CA 2
ATOM 3199 C C . VAL A 1 104 ? 5.970 -14.344 -1.324 1.00 0.00 104 VAL A C 2
ATOM 3200 O O . VAL A 1 104 ? 5.517 -14.945 -0.349 1.00 0.00 104 VAL A O 2
ATOM 3213 N N . GLY A 1 105 ? 7.005 -14.783 -2.014 1.00 0.00 105 GLY A N 2
ATOM 3214 C CA . GLY A 1 105 ? 7.624 -16.045 -1.681 1.00 0.00 105 GLY A CA 2
ATOM 3215 C C . GLY A 1 105 ? 9.003 -15.862 -1.100 1.00 0.00 105 GLY A C 2
ATOM 3216 O O . GLY A 1 105 ? 9.574 -14.777 -1.179 1.00 0.00 105 GLY A O 2
ATOM 3220 N N . THR A 1 106 ? 9.542 -16.911 -0.508 1.00 0.00 106 THR A N 2
ATOM 3221 C CA . THR A 1 106 ? 10.888 -16.859 0.026 1.00 0.00 106 THR A CA 2
ATOM 3222 C C . THR A 1 106 ? 11.901 -16.749 -1.106 1.00 0.00 106 THR A C 2
ATOM 3223 O O . THR A 1 106 ? 11.779 -17.436 -2.122 1.00 0.00 106 THR A O 2
ATOM 3234 N N . LEU A 1 107 ? 12.875 -15.864 -0.935 1.00 0.00 107 LEU A N 2
ATOM 3235 C CA . LEU A 1 107 ? 13.876 -15.601 -1.961 1.00 0.00 107 LEU A CA 2
ATOM 3236 C C . LEU A 1 107 ? 14.589 -16.879 -2.390 1.00 0.00 107 LEU A C 2
ATOM 3237 O O . LEU A 1 107 ? 15.345 -17.476 -1.617 1.00 0.00 107 LEU A O 2
ATOM 3253 N N . GLU A 1 108 ? 14.322 -17.304 -3.615 1.00 0.00 108 GLU A N 2
ATOM 3254 C CA . GLU A 1 108 ? 15.032 -18.425 -4.202 1.00 0.00 108 GLU A CA 2
ATOM 3255 C C . GLU A 1 108 ? 16.457 -18.005 -4.525 1.00 0.00 108 GLU A C 2
ATOM 3256 O O . GLU A 1 108 ? 16.674 -17.155 -5.389 1.00 0.00 108 GLU A O 2
ATOM 3268 N N . HIS A 1 109 ? 17.419 -18.580 -3.827 1.00 0.00 109 HIS A N 2
ATOM 3269 C CA . HIS A 1 109 ? 18.818 -18.297 -4.103 1.00 0.00 109 HIS A CA 2
ATOM 3270 C C . HIS A 1 109 ? 19.238 -19.016 -5.380 1.00 0.00 109 HIS A C 2
ATOM 3271 O O . HIS A 1 109 ? 19.526 -20.211 -5.365 1.00 0.00 109 HIS A O 2
ATOM 3286 N N . HIS A 1 110 ? 19.239 -18.287 -6.484 1.00 0.00 110 HIS A N 2
ATOM 3287 C CA . HIS A 1 110 ? 19.582 -18.860 -7.778 1.00 0.00 110 HIS A CA 2
ATOM 3288 C C . HIS A 1 110 ? 21.083 -18.782 -8.012 1.00 0.00 110 HIS A C 2
ATOM 3289 O O . HIS A 1 110 ? 21.735 -17.825 -7.594 1.00 0.00 110 HIS A O 2
ATOM 3304 N N . HIS A 1 111 ? 21.625 -19.799 -8.666 1.00 0.00 111 HIS A N 2
ATOM 3305 C CA . HIS A 1 111 ? 23.036 -19.808 -9.030 1.00 0.00 111 HIS A CA 2
ATOM 3306 C C . HIS A 1 111 ? 23.283 -18.773 -10.118 1.00 0.00 111 HIS A C 2
ATOM 3307 O O . HIS A 1 111 ? 24.240 -18.002 -10.063 1.00 0.00 111 HIS A O 2
ATOM 3322 N N . HIS A 1 112 ? 22.404 -18.771 -11.105 1.00 0.00 112 HIS A N 2
ATOM 3323 C CA . HIS A 1 112 ? 22.387 -17.737 -12.123 1.00 0.00 112 HIS A CA 2
ATOM 3324 C C . HIS A 1 112 ? 21.312 -16.738 -11.748 1.00 0.00 112 HIS A C 2
ATOM 3325 O O . HIS A 1 112 ? 20.204 -17.134 -11.392 1.00 0.00 112 HIS A O 2
ATOM 3340 N N . HIS A 1 113 ? 21.627 -15.458 -11.801 1.00 0.00 113 HIS A N 2
ATOM 3341 C CA . HIS A 1 113 ? 20.674 -14.439 -11.383 1.00 0.00 113 HIS A CA 2
ATOM 3342 C C . HIS A 1 113 ? 19.605 -14.232 -12.449 1.00 0.00 113 HIS A C 2
ATOM 3343 O O . HIS A 1 113 ? 19.587 -13.227 -13.158 1.00 0.00 113 HIS A O 2
ATOM 3358 N N . HIS A 1 114 ? 18.740 -15.225 -12.565 1.00 0.00 114 HIS A N 2
ATOM 3359 C CA . HIS A 1 114 ? 17.632 -15.208 -13.500 1.00 0.00 114 HIS A CA 2
ATOM 3360 C C . HIS A 1 114 ? 16.456 -15.952 -12.898 1.00 0.00 114 HIS A C 2
ATOM 3361 O O . HIS A 1 114 ? 15.475 -15.295 -12.503 1.00 0.00 114 HIS A O 2
ATOM 3377 N N . MET A 1 1 ? -15.149 16.038 -6.754 1.00 0.00 1 MET A N 3
ATOM 3378 C CA . MET A 1 1 ? -14.098 15.202 -7.374 1.00 0.00 1 MET A CA 3
ATOM 3379 C C . MET A 1 1 ? -13.740 14.045 -6.456 1.00 0.00 1 MET A C 3
ATOM 3380 O O . MET A 1 1 ? -13.609 14.225 -5.248 1.00 0.00 1 MET A O 3
ATOM 3396 N N . ILE A 1 2 ? -13.600 12.854 -7.024 1.00 0.00 2 ILE A N 3
ATOM 3397 C CA . ILE A 1 2 ? -13.304 11.670 -6.233 1.00 0.00 2 ILE A CA 3
ATOM 3398 C C . ILE A 1 2 ? -11.911 11.118 -6.575 1.00 0.00 2 ILE A C 3
ATOM 3399 O O . ILE A 1 2 ? -11.483 11.170 -7.733 1.00 0.00 2 ILE A O 3
ATOM 3415 N N . PRO A 1 3 ? -11.162 10.637 -5.567 1.00 0.00 3 PRO A N 3
ATOM 3416 C CA . PRO A 1 3 ? -9.890 9.955 -5.774 1.00 0.00 3 PRO A CA 3
ATOM 3417 C C . PRO A 1 3 ? -10.070 8.448 -5.978 1.00 0.00 3 PRO A C 3
ATOM 3418 O O . PRO A 1 3 ? -11.178 7.921 -5.847 1.00 0.00 3 PRO A O 3
ATOM 3429 N N . ASP A 1 4 ? -8.980 7.765 -6.295 1.00 0.00 4 ASP A N 3
ATOM 3430 C CA . ASP A 1 4 ? -9.001 6.323 -6.504 1.00 0.00 4 ASP A CA 3
ATOM 3431 C C . ASP A 1 4 ? -7.631 5.755 -6.148 1.00 0.00 4 ASP A C 3
ATOM 3432 O O . ASP A 1 4 ? -6.667 5.941 -6.886 1.00 0.00 4 ASP A O 3
ATOM 3441 N N . LEU A 1 5 ? -7.540 5.084 -5.009 1.00 0.00 5 LEU A N 3
ATOM 3442 C CA . LEU A 1 5 ? -6.247 4.712 -4.451 1.00 0.00 5 LEU A CA 3
ATOM 3443 C C . LEU A 1 5 ? -5.903 3.265 -4.761 1.00 0.00 5 LEU A C 3
ATOM 3444 O O . LEU A 1 5 ? -6.410 2.344 -4.133 1.00 0.00 5 LEU A O 3
ATOM 3460 N N . VAL A 1 6 ? -5.017 3.076 -5.724 1.00 0.00 6 VAL A N 3
ATOM 3461 C CA . VAL A 1 6 ? -4.702 1.747 -6.216 1.00 0.00 6 VAL A CA 3
ATOM 3462 C C . VAL A 1 6 ? -3.261 1.360 -5.907 1.00 0.00 6 VAL A C 3
ATOM 3463 O O . VAL A 1 6 ? -2.321 1.999 -6.383 1.00 0.00 6 VAL A O 3
ATOM 3476 N N . PRO A 1 7 ? -3.063 0.317 -5.092 1.00 0.00 7 PRO A N 3
ATOM 3477 C CA . PRO A 1 7 ? -1.757 -0.293 -4.906 1.00 0.00 7 PRO A CA 3
ATOM 3478 C C . PRO A 1 7 ? -1.449 -1.218 -6.077 1.00 0.00 7 PRO A C 3
ATOM 3479 O O . PRO A 1 7 ? -2.003 -2.309 -6.180 1.00 0.00 7 PRO A O 3
ATOM 3490 N N . VAL A 1 8 ? -0.587 -0.764 -6.972 1.00 0.00 8 VAL A N 3
ATOM 3491 C CA . VAL A 1 8 ? -0.377 -1.451 -8.239 1.00 0.00 8 VAL A CA 3
ATOM 3492 C C . VAL A 1 8 ? 0.761 -2.464 -8.173 1.00 0.00 8 VAL A C 3
ATOM 3493 O O . VAL A 1 8 ? 0.887 -3.312 -9.053 1.00 0.00 8 VAL A O 3
ATOM 3506 N N . SER A 1 9 ? 1.589 -2.384 -7.139 1.00 0.00 9 SER A N 3
ATOM 3507 C CA . SER A 1 9 ? 2.735 -3.274 -7.040 1.00 0.00 9 SER A CA 3
ATOM 3508 C C . SER A 1 9 ? 3.241 -3.376 -5.606 1.00 0.00 9 SER A C 3
ATOM 3509 O O . SER A 1 9 ? 3.007 -2.487 -4.783 1.00 0.00 9 SER A O 3
ATOM 3517 N N . LEU A 1 10 ? 3.928 -4.476 -5.330 1.00 0.00 10 LEU A N 3
ATOM 3518 C CA . LEU A 1 10 ? 4.523 -4.738 -4.031 1.00 0.00 10 LEU A CA 3
ATOM 3519 C C . LEU A 1 10 ? 5.866 -5.429 -4.229 1.00 0.00 10 LEU A C 3
ATOM 3520 O O . LEU A 1 10 ? 5.927 -6.550 -4.729 1.00 0.00 10 LEU A O 3
ATOM 3536 N N . THR A 1 11 ? 6.937 -4.753 -3.858 1.00 0.00 11 THR A N 3
ATOM 3537 C CA . THR A 1 11 ? 8.276 -5.278 -4.073 1.00 0.00 11 THR A CA 3
ATOM 3538 C C . THR A 1 11 ? 9.078 -5.278 -2.775 1.00 0.00 11 THR A C 3
ATOM 3539 O O . THR A 1 11 ? 8.900 -4.398 -1.936 1.00 0.00 11 THR A O 3
ATOM 3550 N N . PRO A 1 12 ? 9.959 -6.270 -2.577 1.00 0.00 12 PRO A N 3
ATOM 3551 C CA . PRO A 1 12 ? 10.176 -7.356 -3.537 1.00 0.00 12 PRO A CA 3
ATOM 3552 C C . PRO A 1 12 ? 9.078 -8.415 -3.479 1.00 0.00 12 PRO A C 3
ATOM 3553 O O . PRO A 1 12 ? 8.406 -8.571 -2.461 1.00 0.00 12 PRO A O 3
ATOM 3564 N N . VAL A 1 13 ? 8.896 -9.138 -4.575 1.00 0.00 13 VAL A N 3
ATOM 3565 C CA . VAL A 1 13 ? 7.919 -10.219 -4.615 1.00 0.00 13 VAL A CA 3
ATOM 3566 C C . VAL A 1 13 ? 8.491 -11.473 -3.962 1.00 0.00 13 VAL A C 3
ATOM 3567 O O . VAL A 1 13 ? 7.754 -12.365 -3.539 1.00 0.00 13 VAL A O 3
ATOM 3580 N N . THR A 1 14 ? 9.812 -11.536 -3.892 1.00 0.00 14 THR A N 3
ATOM 3581 C CA . THR A 1 14 ? 10.490 -12.619 -3.233 1.00 0.00 14 THR A CA 3
ATOM 3582 C C . THR A 1 14 ? 11.305 -12.095 -2.050 1.00 0.00 14 THR A C 3
ATOM 3583 O O . THR A 1 14 ? 12.112 -11.173 -2.194 1.00 0.00 14 THR A O 3
ATOM 3594 N N . VAL A 1 15 ? 11.088 -12.680 -0.882 1.00 0.00 15 VAL A N 3
ATOM 3595 C CA . VAL A 1 15 ? 11.686 -12.177 0.342 1.00 0.00 15 VAL A CA 3
ATOM 3596 C C . VAL A 1 15 ? 12.700 -13.161 0.920 1.00 0.00 15 VAL A C 3
ATOM 3597 O O . VAL A 1 15 ? 12.500 -14.375 0.885 1.00 0.00 15 VAL A O 3
ATOM 3610 N N . VAL A 1 16 ? 13.804 -12.631 1.430 1.00 0.00 16 VAL A N 3
ATOM 3611 C CA . VAL A 1 16 ? 14.792 -13.442 2.104 1.00 0.00 16 VAL A CA 3
ATOM 3612 C C . VAL A 1 16 ? 14.490 -13.517 3.599 1.00 0.00 16 VAL A C 3
ATOM 3613 O O . VAL A 1 16 ? 14.353 -12.491 4.262 1.00 0.00 16 VAL A O 3
ATOM 3626 N N . PRO A 1 17 ? 14.360 -14.730 4.152 1.00 0.00 17 PRO A N 3
ATOM 3627 C CA . PRO A 1 17 ? 14.105 -14.927 5.577 1.00 0.00 17 PRO A CA 3
ATOM 3628 C C . PRO A 1 17 ? 15.385 -14.804 6.403 1.00 0.00 17 PRO A C 3
ATOM 3629 O O . PRO A 1 17 ? 15.687 -15.658 7.237 1.00 0.00 17 PRO A O 3
ATOM 3640 N N . ASN A 1 18 ? 16.129 -13.731 6.170 1.00 0.00 18 ASN A N 3
ATOM 3641 C CA . ASN A 1 18 ? 17.419 -13.543 6.820 1.00 0.00 18 ASN A CA 3
ATOM 3642 C C . ASN A 1 18 ? 17.416 -12.315 7.719 1.00 0.00 18 ASN A C 3
ATOM 3643 O O . ASN A 1 18 ? 18.325 -12.135 8.527 1.00 0.00 18 ASN A O 3
ATOM 3654 N N . THR A 1 19 ? 16.401 -11.471 7.582 1.00 0.00 19 THR A N 3
ATOM 3655 C CA . THR A 1 19 ? 16.403 -10.184 8.258 1.00 0.00 19 THR A CA 3
ATOM 3656 C C . THR A 1 19 ? 15.020 -9.531 8.188 1.00 0.00 19 THR A C 3
ATOM 3657 O O . THR A 1 19 ? 14.032 -10.186 7.840 1.00 0.00 19 THR A O 3
ATOM 3668 N N . VAL A 1 20 ? 14.955 -8.254 8.547 1.00 0.00 20 VAL A N 3
ATOM 3669 C CA . VAL A 1 20 ? 13.736 -7.477 8.411 1.00 0.00 20 VAL A CA 3
ATOM 3670 C C . VAL A 1 20 ? 13.676 -6.883 7.012 1.00 0.00 20 VAL A C 3
ATOM 3671 O O . VAL A 1 20 ? 14.491 -6.031 6.652 1.00 0.00 20 VAL A O 3
ATOM 3684 N N . ASN A 1 21 ? 12.716 -7.335 6.233 1.00 0.00 21 ASN A N 3
ATOM 3685 C CA . ASN A 1 21 ? 12.643 -6.983 4.828 1.00 0.00 21 ASN A CA 3
ATOM 3686 C C . ASN A 1 21 ? 11.862 -5.697 4.623 1.00 0.00 21 ASN A C 3
ATOM 3687 O O . ASN A 1 21 ? 10.821 -5.477 5.246 1.00 0.00 21 ASN A O 3
ATOM 3698 N N . THR A 1 22 ? 12.381 -4.846 3.757 1.00 0.00 22 THR A N 3
ATOM 3699 C CA . THR A 1 22 ? 11.726 -3.596 3.428 1.00 0.00 22 THR A CA 3
ATOM 3700 C C . THR A 1 22 ? 10.761 -3.797 2.266 1.00 0.00 22 THR A C 3
ATOM 3701 O O . THR A 1 22 ? 11.175 -3.953 1.118 1.00 0.00 22 THR A O 3
ATOM 3712 N N . MET A 1 23 ? 9.475 -3.810 2.574 1.00 0.00 23 MET A N 3
ATOM 3713 C CA . MET A 1 23 ? 8.455 -4.029 1.565 1.00 0.00 23 MET A CA 3
ATOM 3714 C C . MET A 1 23 ? 7.968 -2.696 1.020 1.00 0.00 23 MET A C 3
ATOM 3715 O O . MET A 1 23 ? 7.464 -1.856 1.762 1.00 0.00 23 MET A O 3
ATOM 3729 N N . THR A 1 24 ? 8.138 -2.505 -0.273 1.00 0.00 24 THR A N 3
ATOM 3730 C CA . THR A 1 24 ? 7.781 -1.258 -0.916 1.00 0.00 24 THR A CA 3
ATOM 3731 C C . THR A 1 24 ? 6.544 -1.439 -1.791 1.00 0.00 24 THR A C 3
ATOM 3732 O O . THR A 1 24 ? 6.570 -2.181 -2.776 1.00 0.00 24 THR A O 3
ATOM 3743 N N . ALA A 1 25 ? 5.458 -0.777 -1.411 1.00 0.00 25 ALA A N 3
ATOM 3744 C CA . ALA A 1 25 ? 4.209 -0.867 -2.150 1.00 0.00 25 ALA A CA 3
ATOM 3745 C C . ALA A 1 25 ? 3.968 0.411 -2.942 1.00 0.00 25 ALA A C 3
ATOM 3746 O O . ALA A 1 25 ? 4.112 1.510 -2.414 1.00 0.00 25 ALA A O 3
ATOM 3753 N N . THR A 1 26 ? 3.606 0.263 -4.203 1.00 0.00 26 THR A N 3
ATOM 3754 C CA . THR A 1 26 ? 3.382 1.409 -5.068 1.00 0.00 26 THR A CA 3
ATOM 3755 C C . THR A 1 26 ? 1.908 1.801 -5.078 1.00 0.00 26 THR A C 3
ATOM 3756 O O . THR A 1 26 ? 1.063 1.074 -5.603 1.00 0.00 26 THR A O 3
ATOM 3767 N N . ILE A 1 27 ? 1.608 2.943 -4.479 1.00 0.00 27 ILE A N 3
ATOM 3768 C CA . ILE A 1 27 ? 0.244 3.437 -4.399 1.00 0.00 27 ILE A CA 3
ATOM 3769 C C . ILE A 1 27 ? 0.036 4.545 -5.423 1.00 0.00 27 ILE A C 3
ATOM 3770 O O . ILE A 1 27 ? 0.678 5.591 -5.350 1.00 0.00 27 ILE A O 3
ATOM 3786 N N . GLU A 1 28 ? -0.844 4.312 -6.382 1.00 0.00 28 GLU A N 3
ATOM 3787 C CA . GLU A 1 28 ? -1.134 5.312 -7.394 1.00 0.00 28 GLU A CA 3
ATOM 3788 C C . GLU A 1 28 ? -2.580 5.771 -7.279 1.00 0.00 28 GLU A C 3
ATOM 3789 O O . GLU A 1 28 ? -3.499 4.955 -7.216 1.00 0.00 28 GLU A O 3
ATOM 3801 N N . ASN A 1 29 ? -2.771 7.079 -7.228 1.00 0.00 29 ASN A N 3
ATOM 3802 C CA . ASN A 1 29 ? -4.103 7.659 -7.120 1.00 0.00 29 ASN A CA 3
ATOM 3803 C C . ASN A 1 29 ? -4.652 7.972 -8.506 1.00 0.00 29 ASN A C 3
ATOM 3804 O O . ASN A 1 29 ? -4.324 8.996 -9.102 1.00 0.00 29 ASN A O 3
ATOM 3815 N N . GLN A 1 30 ? -5.486 7.081 -9.011 1.00 0.00 30 GLN A N 3
ATOM 3816 C CA . GLN A 1 30 ? -6.001 7.188 -10.367 1.00 0.00 30 GLN A CA 3
ATOM 3817 C C . GLN A 1 30 ? -7.374 7.857 -10.372 1.00 0.00 30 GLN A C 3
ATOM 3818 O O . GLN A 1 30 ? -8.339 7.328 -10.924 1.00 0.00 30 GLN A O 3
ATOM 3832 N N . GLY A 1 31 ? -7.445 9.031 -9.766 1.00 0.00 31 GLY A N 3
ATOM 3833 C CA . GLY A 1 31 ? -8.687 9.773 -9.716 1.00 0.00 31 GLY A CA 3
ATOM 3834 C C . GLY A 1 31 ? -8.446 11.261 -9.820 1.00 0.00 31 GLY A C 3
ATOM 3835 O O . GLY A 1 31 ? -7.332 11.726 -9.582 1.00 0.00 31 GLY A O 3
ATOM 3839 N N . ASN A 1 32 ? -9.484 12.010 -10.163 1.00 0.00 32 ASN A N 3
ATOM 3840 C CA . ASN A 1 32 ? -9.344 13.446 -10.407 1.00 0.00 32 ASN A CA 3
ATOM 3841 C C . ASN A 1 32 ? -9.485 14.235 -9.103 1.00 0.00 32 ASN A C 3
ATOM 3842 O O . ASN A 1 32 ? -10.211 15.219 -9.026 1.00 0.00 32 ASN A O 3
ATOM 3853 N N . LYS A 1 33 ? -8.796 13.774 -8.075 1.00 0.00 33 LYS A N 3
ATOM 3854 C CA . LYS A 1 33 ? -8.728 14.480 -6.807 1.00 0.00 33 LYS A CA 3
ATOM 3855 C C . LYS A 1 33 ? -7.538 13.961 -6.027 1.00 0.00 33 LYS A C 3
ATOM 3856 O O . LYS A 1 33 ? -7.197 12.786 -6.141 1.00 0.00 33 LYS A O 3
ATOM 3875 N N . ASP A 1 34 ? -6.894 14.823 -5.260 1.00 0.00 34 ASP A N 3
ATOM 3876 C CA . ASP A 1 34 ? -5.784 14.395 -4.422 1.00 0.00 34 ASP A CA 3
ATOM 3877 C C . ASP A 1 34 ? -6.305 13.667 -3.192 1.00 0.00 34 ASP A C 3
ATOM 3878 O O . ASP A 1 34 ? -7.409 13.943 -2.708 1.00 0.00 34 ASP A O 3
ATOM 3887 N N . SER A 1 35 ? -5.522 12.726 -2.704 1.00 0.00 35 SER A N 3
ATOM 3888 C CA . SER A 1 35 ? -5.816 12.070 -1.449 1.00 0.00 35 SER A CA 3
ATOM 3889 C C . SER A 1 35 ? -4.878 12.607 -0.381 1.00 0.00 35 SER A C 3
ATOM 3890 O O . SER A 1 35 ? -3.665 12.660 -0.586 1.00 0.00 35 SER A O 3
ATOM 3898 N N . THR A 1 36 ? -5.431 13.023 0.742 1.00 0.00 36 THR A N 3
ATOM 3899 C CA . THR A 1 36 ? -4.631 13.624 1.795 1.00 0.00 36 THR A CA 3
ATOM 3900 C C . THR A 1 36 ? -4.015 12.533 2.680 1.00 0.00 36 THR A C 3
ATOM 3901 O O . THR A 1 36 ? -3.710 11.446 2.190 1.00 0.00 36 THR A O 3
ATOM 3912 N N . SER A 1 37 ? -3.820 12.816 3.960 1.00 0.00 37 SER A N 3
ATOM 3913 C CA . SER A 1 37 ? -3.158 11.879 4.852 1.00 0.00 37 SER A CA 3
ATOM 3914 C C . SER A 1 37 ? -3.981 10.606 5.033 1.00 0.00 37 SER A C 3
ATOM 3915 O O . SER A 1 37 ? -5.031 10.616 5.674 1.00 0.00 37 SER A O 3
ATOM 3923 N N . PHE A 1 38 ? -3.502 9.517 4.448 1.00 0.00 38 PHE A N 3
ATOM 3924 C CA . PHE A 1 38 ? -4.163 8.228 4.581 1.00 0.00 38 PHE A CA 3
ATOM 3925 C C . PHE A 1 38 ? -3.193 7.200 5.157 1.00 0.00 38 PHE A C 3
ATOM 3926 O O . PHE A 1 38 ? -1.975 7.335 5.021 1.00 0.00 38 PHE A O 3
ATOM 3943 N N . ASN A 1 39 ? -3.728 6.179 5.800 1.00 0.00 39 ASN A N 3
ATOM 3944 C CA . ASN A 1 39 ? -2.897 5.189 6.472 1.00 0.00 39 ASN A CA 3
ATOM 3945 C C . ASN A 1 39 ? -2.850 3.890 5.686 1.00 0.00 39 ASN A C 3
ATOM 3946 O O . ASN A 1 39 ? -3.831 3.161 5.625 1.00 0.00 39 ASN A O 3
ATOM 3957 N N . VAL A 1 40 ? -1.701 3.575 5.118 1.00 0.00 40 VAL A N 3
ATOM 3958 C CA . VAL A 1 40 ? -1.562 2.351 4.349 1.00 0.00 40 VAL A CA 3
ATOM 3959 C C . VAL A 1 40 ? -0.927 1.270 5.214 1.00 0.00 40 VAL A C 3
ATOM 3960 O O . VAL A 1 40 ? 0.162 1.447 5.766 1.00 0.00 40 VAL A O 3
ATOM 3973 N N . SER A 1 41 ? -1.650 0.171 5.367 1.00 0.00 41 SER A N 3
ATOM 3974 C CA . SER A 1 41 ? -1.235 -0.911 6.241 1.00 0.00 41 SER A CA 3
ATOM 3975 C C . SER A 1 41 ? -0.934 -2.162 5.431 1.00 0.00 41 SER A C 3
ATOM 3976 O O . SER A 1 41 ? -1.666 -2.500 4.497 1.00 0.00 41 SER A O 3
ATOM 3984 N N . LEU A 1 42 ? 0.148 -2.838 5.783 1.00 0.00 42 LEU A N 3
ATOM 3985 C CA . LEU A 1 42 ? 0.489 -4.096 5.150 1.00 0.00 42 LEU A CA 3
ATOM 3986 C C . LEU A 1 42 ? -0.009 -5.257 5.999 1.00 0.00 42 LEU A C 3
ATOM 3987 O O . LEU A 1 42 ? 0.479 -5.488 7.109 1.00 0.00 42 LEU A O 3
ATOM 4003 N N . LEU A 1 43 ? -0.994 -5.967 5.482 1.00 0.00 43 LEU A N 3
ATOM 4004 C CA . LEU A 1 43 ? -1.540 -7.118 6.172 1.00 0.00 43 LEU A CA 3
ATOM 4005 C C . LEU A 1 43 ? -0.866 -8.390 5.691 1.00 0.00 43 LEU A C 3
ATOM 4006 O O . LEU A 1 43 ? -0.713 -8.605 4.494 1.00 0.00 43 LEU A O 3
ATOM 4022 N N . VAL A 1 44 ? -0.452 -9.217 6.628 1.00 0.00 44 VAL A N 3
ATOM 4023 C CA . VAL A 1 44 ? 0.083 -10.524 6.312 1.00 0.00 44 VAL A CA 3
ATOM 4024 C C . VAL A 1 44 ? -0.943 -11.583 6.671 1.00 0.00 44 VAL A C 3
ATOM 4025 O O . VAL A 1 44 ? -1.084 -11.955 7.841 1.00 0.00 44 VAL A O 3
ATOM 4038 N N . ASP A 1 45 ? -1.690 -12.012 5.658 1.00 0.00 45 ASP A N 3
ATOM 4039 C CA . ASP A 1 45 ? -2.741 -13.020 5.793 1.00 0.00 45 ASP A CA 3
ATOM 4040 C C . ASP A 1 45 ? -3.951 -12.483 6.550 1.00 0.00 45 ASP A C 3
ATOM 4041 O O . ASP A 1 45 ? -5.049 -12.395 5.994 1.00 0.00 45 ASP A O 3
ATOM 4050 N N . GLY A 1 46 ? -3.752 -12.120 7.803 1.00 0.00 46 GLY A N 3
ATOM 4051 C CA . GLY A 1 46 ? -4.835 -11.582 8.603 1.00 0.00 46 GLY A CA 3
ATOM 4052 C C . GLY A 1 46 ? -4.381 -10.546 9.620 1.00 0.00 46 GLY A C 3
ATOM 4053 O O . GLY A 1 46 ? -5.210 -9.911 10.273 1.00 0.00 46 GLY A O 3
ATOM 4057 N N . ILE A 1 47 ? -3.072 -10.356 9.760 1.00 0.00 47 ILE A N 3
ATOM 4058 C CA . ILE A 1 47 ? -2.546 -9.425 10.758 1.00 0.00 47 ILE A CA 3
ATOM 4059 C C . ILE A 1 47 ? -1.817 -8.273 10.079 1.00 0.00 47 ILE A C 3
ATOM 4060 O O . ILE A 1 47 ? -1.264 -8.436 8.998 1.00 0.00 47 ILE A O 3
ATOM 4076 N N . VAL A 1 48 ? -1.805 -7.118 10.720 1.00 0.00 48 VAL A N 3
ATOM 4077 C CA . VAL A 1 48 ? -1.101 -5.957 10.192 1.00 0.00 48 VAL A CA 3
ATOM 4078 C C . VAL A 1 48 ? 0.292 -5.884 10.805 1.00 0.00 48 VAL A C 3
ATOM 4079 O O . VAL A 1 48 ? 0.433 -5.771 12.021 1.00 0.00 48 VAL A O 3
ATOM 4092 N N . VAL A 1 49 ? 1.320 -5.965 9.973 1.00 0.00 49 VAL A N 3
ATOM 4093 C CA . VAL A 1 49 ? 2.689 -5.985 10.476 1.00 0.00 49 VAL A CA 3
ATOM 4094 C C . VAL A 1 49 ? 3.301 -4.588 10.519 1.00 0.00 49 VAL A C 3
ATOM 4095 O O . VAL A 1 49 ? 4.101 -4.285 11.404 1.00 0.00 49 VAL A O 3
ATOM 4108 N N . ASP A 1 50 ? 2.919 -3.737 9.577 1.00 0.00 50 ASP A N 3
ATOM 4109 C CA . ASP A 1 50 ? 3.476 -2.391 9.502 1.00 0.00 50 ASP A CA 3
ATOM 4110 C C . ASP A 1 50 ? 2.480 -1.443 8.844 1.00 0.00 50 ASP A C 3
ATOM 4111 O O . ASP A 1 50 ? 1.754 -1.832 7.926 1.00 0.00 50 ASP A O 3
ATOM 4120 N N . THR A 1 51 ? 2.436 -0.211 9.332 1.00 0.00 51 THR A N 3
ATOM 4121 C CA . THR A 1 51 ? 1.529 0.797 8.809 1.00 0.00 51 THR A CA 3
ATOM 4122 C C . THR A 1 51 ? 2.273 2.107 8.572 1.00 0.00 51 THR A C 3
ATOM 4123 O O . THR A 1 51 ? 3.018 2.573 9.438 1.00 0.00 51 THR A O 3
ATOM 4134 N N . GLN A 1 52 ? 2.071 2.699 7.405 1.00 0.00 52 GLN A N 3
ATOM 4135 C CA . GLN A 1 52 ? 2.701 3.966 7.079 1.00 0.00 52 GLN A CA 3
ATOM 4136 C C . GLN A 1 52 ? 1.641 4.997 6.710 1.00 0.00 52 GLN A C 3
ATOM 4137 O O . GLN A 1 52 ? 0.805 4.756 5.835 1.00 0.00 52 GLN A O 3
ATOM 4151 N N . THR A 1 53 ? 1.666 6.134 7.381 1.00 0.00 53 THR A N 3
ATOM 4152 C CA . THR A 1 53 ? 0.746 7.213 7.077 1.00 0.00 53 THR A CA 3
ATOM 4153 C C . THR A 1 53 ? 1.327 8.096 5.979 1.00 0.00 53 THR A C 3
ATOM 4154 O O . THR A 1 53 ? 2.318 8.793 6.189 1.00 0.00 53 THR A O 3
ATOM 4165 N N . VAL A 1 54 ? 0.726 8.039 4.805 1.00 0.00 54 VAL A N 3
ATOM 4166 C CA . VAL A 1 54 ? 1.178 8.844 3.685 1.00 0.00 54 VAL A CA 3
ATOM 4167 C C . VAL A 1 54 ? 0.612 10.251 3.811 1.00 0.00 54 VAL A C 3
ATOM 4168 O O . VAL A 1 54 ? -0.602 10.422 3.931 1.00 0.00 54 VAL A O 3
ATOM 4181 N N . THR A 1 55 ? 1.497 11.243 3.810 1.00 0.00 55 THR A N 3
ATOM 4182 C CA . THR A 1 55 ? 1.108 12.638 3.982 1.00 0.00 55 THR A CA 3
ATOM 4183 C C . THR A 1 55 ? 0.015 13.040 2.992 1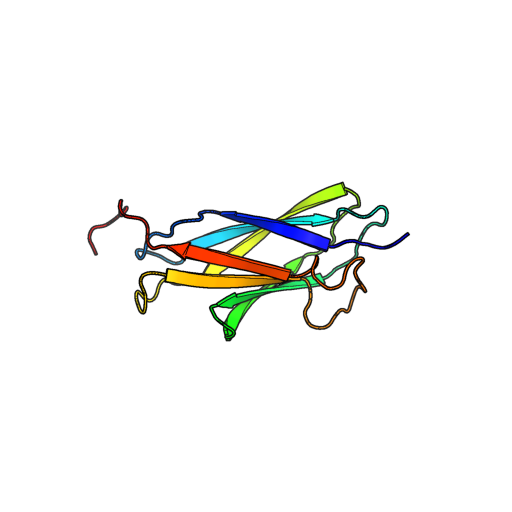.00 0.00 55 THR A C 3
ATOM 4184 O O . THR A 1 55 ? -0.967 13.685 3.368 1.00 0.00 55 THR A O 3
ATOM 4195 N N . SER A 1 56 ? 0.186 12.631 1.740 1.00 0.00 56 SER A N 3
ATOM 4196 C CA . SER A 1 56 ? -0.759 12.941 0.680 1.00 0.00 56 SER A CA 3
ATOM 4197 C C . SER A 1 56 ? -0.276 12.328 -0.632 1.00 0.00 56 SER A C 3
ATOM 4198 O O . SER A 1 56 ? 0.912 12.040 -0.792 1.00 0.00 56 SER A O 3
ATOM 4206 N N . LEU A 1 57 ? -1.201 12.123 -1.556 1.00 0.00 57 LEU A N 3
ATOM 4207 C CA . LEU A 1 57 ? -0.887 11.536 -2.847 1.00 0.00 57 LEU A CA 3
ATOM 4208 C C . LEU A 1 57 ? -1.596 12.306 -3.957 1.00 0.00 57 LEU A C 3
ATOM 4209 O O . LEU A 1 57 ? -2.820 12.468 -3.935 1.00 0.00 57 LEU A O 3
ATOM 4225 N N . GLU A 1 58 ? -0.816 12.789 -4.913 1.00 0.00 58 GLU A N 3
ATOM 4226 C CA . GLU A 1 58 ? -1.343 13.582 -6.016 1.00 0.00 58 GLU A CA 3
ATOM 4227 C C . GLU A 1 58 ? -2.136 12.730 -6.997 1.00 0.00 58 GLU A C 3
ATOM 4228 O O . GLU A 1 58 ? -2.001 11.506 -7.032 1.00 0.00 58 GLU A O 3
ATOM 4240 N N . SER A 1 59 ? -2.960 13.393 -7.792 1.00 0.00 59 SER A N 3
ATOM 4241 C CA . SER A 1 59 ? -3.751 12.728 -8.807 1.00 0.00 59 SER A CA 3
ATOM 4242 C C . SER A 1 59 ? -2.853 12.230 -9.935 1.00 0.00 59 SER A C 3
ATOM 4243 O O . SER A 1 59 ? -2.031 12.984 -10.460 1.00 0.00 59 SER A O 3
ATOM 4251 N N . GLU A 1 60 ? -3.001 10.950 -10.275 1.00 0.00 60 GLU A N 3
ATOM 4252 C CA . GLU A 1 60 ? -2.247 10.320 -11.359 1.00 0.00 60 GLU A CA 3
ATOM 4253 C C . GLU A 1 60 ? -0.768 10.203 -11.000 1.00 0.00 60 GLU A C 3
ATOM 4254 O O . GLU A 1 60 ? 0.087 10.038 -11.872 1.00 0.00 60 GLU A O 3
ATOM 4266 N N . ASN A 1 61 ? -0.479 10.274 -9.709 1.00 0.00 61 ASN A N 3
ATOM 4267 C CA . ASN A 1 61 ? 0.881 10.117 -9.216 1.00 0.00 61 ASN A CA 3
ATOM 4268 C C . ASN A 1 61 ? 0.986 8.832 -8.405 1.00 0.00 61 ASN A C 3
ATOM 4269 O O . ASN A 1 61 ? 0.023 8.422 -7.754 1.00 0.00 61 ASN A O 3
ATOM 4280 N N . SER A 1 62 ? 2.143 8.196 -8.457 1.00 0.00 62 SER A N 3
ATOM 4281 C CA . SER A 1 62 ? 2.373 6.972 -7.713 1.00 0.00 62 SER A CA 3
ATOM 4282 C C . SER A 1 62 ? 3.441 7.187 -6.643 1.00 0.00 62 SER A C 3
ATOM 4283 O O . SER A 1 62 ? 4.542 7.665 -6.928 1.00 0.00 62 SER A O 3
ATOM 4291 N N . THR A 1 63 ? 3.098 6.858 -5.411 1.00 0.00 63 THR A N 3
ATOM 4292 C CA . THR A 1 63 ? 4.005 7.008 -4.287 1.00 0.00 63 THR A CA 3
ATOM 4293 C C . THR A 1 63 ? 4.291 5.648 -3.655 1.00 0.00 63 THR A C 3
ATOM 4294 O O . THR A 1 63 ? 3.392 4.815 -3.524 1.00 0.00 63 THR A O 3
ATOM 4305 N N . ASN A 1 64 ? 5.543 5.418 -3.292 1.00 0.00 64 ASN A N 3
ATOM 4306 C CA . ASN A 1 64 ? 5.951 4.138 -2.734 1.00 0.00 64 ASN A CA 3
ATOM 4307 C C . ASN A 1 64 ? 5.916 4.160 -1.212 1.00 0.00 64 ASN A C 3
ATOM 4308 O O . ASN A 1 64 ? 6.394 5.102 -0.578 1.00 0.00 64 ASN A O 3
ATOM 4319 N N . VAL A 1 65 ? 5.338 3.116 -0.638 1.00 0.00 65 VAL A N 3
ATOM 4320 C CA . VAL A 1 65 ? 5.235 2.986 0.808 1.00 0.00 65 VAL A CA 3
ATOM 4321 C C . VAL A 1 65 ? 6.369 2.115 1.334 1.00 0.00 65 VAL A C 3
ATOM 4322 O O . VAL A 1 65 ? 6.672 1.069 0.760 1.00 0.00 65 VAL A O 3
ATOM 4335 N N . ASP A 1 66 ? 6.989 2.554 2.418 1.00 0.00 66 ASP A N 3
ATOM 4336 C CA . ASP A 1 66 ? 8.160 1.879 2.962 1.00 0.00 66 ASP A CA 3
ATOM 4337 C C . ASP A 1 66 ? 7.796 1.074 4.207 1.00 0.00 66 ASP A C 3
ATOM 4338 O O . ASP A 1 66 ? 7.692 1.624 5.303 1.00 0.00 66 ASP A O 3
ATOM 4347 N N . PHE A 1 67 ? 7.571 -0.221 4.027 1.00 0.00 67 PHE A N 3
ATOM 4348 C CA . PHE A 1 67 ? 7.271 -1.110 5.148 1.00 0.00 67 PHE A CA 3
ATOM 4349 C C . PHE A 1 67 ? 8.529 -1.831 5.604 1.00 0.00 67 PHE A C 3
ATOM 4350 O O . PHE A 1 67 ? 9.452 -2.038 4.819 1.00 0.00 67 PHE A O 3
ATOM 4367 N N . HIS A 1 68 ? 8.564 -2.217 6.870 1.00 0.00 68 HIS A N 3
ATOM 4368 C CA . HIS A 1 68 ? 9.626 -3.077 7.375 1.00 0.00 68 HIS A CA 3
ATOM 4369 C C . HIS A 1 68 ? 9.014 -4.264 8.108 1.00 0.00 68 HIS A C 3
ATOM 4370 O O . HIS A 1 68 ? 8.335 -4.100 9.124 1.00 0.00 68 HIS A O 3
ATOM 4385 N N . TRP A 1 69 ? 9.246 -5.452 7.574 1.00 0.00 69 TRP A N 3
ATOM 4386 C CA . TRP A 1 69 ? 8.610 -6.664 8.068 1.00 0.00 69 TRP A CA 3
ATOM 4387 C C . TRP A 1 69 ? 9.650 -7.754 8.320 1.00 0.00 69 TRP A C 3
ATOM 4388 O O . TRP A 1 69 ? 10.423 -8.112 7.430 1.00 0.00 69 TRP A O 3
ATOM 4409 N N . THR A 1 70 ? 9.668 -8.263 9.543 1.00 0.00 70 THR A N 3
ATOM 4410 C CA . THR A 1 70 ? 10.622 -9.286 9.938 1.00 0.00 70 THR A CA 3
ATOM 4411 C C . THR A 1 70 ? 10.176 -10.666 9.460 1.00 0.00 70 THR A C 3
ATOM 4412 O O . THR A 1 70 ? 9.154 -11.188 9.915 1.00 0.00 70 THR A O 3
ATOM 4423 N N . LEU A 1 71 ? 10.934 -11.254 8.543 1.00 0.00 71 LEU A N 3
ATOM 4424 C CA . LEU A 1 71 ? 10.629 -12.593 8.061 1.00 0.00 71 LEU A CA 3
ATOM 4425 C C . LEU A 1 71 ? 10.884 -13.631 9.141 1.00 0.00 71 LEU A C 3
ATOM 4426 O O . LEU A 1 71 ? 12.002 -13.772 9.631 1.00 0.00 71 LEU A O 3
ATOM 4442 N N . ASP A 1 72 ? 9.838 -14.355 9.502 1.00 0.00 72 ASP A N 3
ATOM 4443 C CA . ASP A 1 72 ? 9.945 -15.403 10.506 1.00 0.00 72 ASP A CA 3
ATOM 4444 C C . ASP A 1 72 ? 10.343 -16.726 9.860 1.00 0.00 72 ASP A C 3
ATOM 4445 O O . ASP A 1 72 ? 11.104 -17.507 10.432 1.00 0.00 72 ASP A O 3
ATOM 4454 N N . GLY A 1 73 ? 9.832 -16.962 8.656 1.00 0.00 73 GLY A N 3
ATOM 4455 C CA . GLY A 1 73 ? 10.114 -18.205 7.964 1.00 0.00 73 GLY A CA 3
ATOM 4456 C C . GLY A 1 73 ? 9.054 -19.251 8.236 1.00 0.00 73 GLY A C 3
ATOM 4457 O O . GLY A 1 73 ? 9.259 -20.439 7.981 1.00 0.00 73 GLY A O 3
ATOM 4461 N N . THR A 1 74 ? 7.917 -18.798 8.751 1.00 0.00 74 THR A N 3
ATOM 4462 C CA . THR A 1 74 ? 6.806 -19.677 9.086 1.00 0.00 74 THR A CA 3
ATOM 4463 C C . THR A 1 74 ? 6.292 -20.391 7.841 1.00 0.00 74 THR A C 3
ATOM 4464 O O . THR A 1 74 ? 5.945 -21.570 7.879 1.00 0.00 74 THR A O 3
ATOM 4475 N N . ALA A 1 75 ? 6.264 -19.663 6.739 1.00 0.00 75 ALA A N 3
ATOM 4476 C CA . ALA A 1 75 ? 5.797 -20.200 5.476 1.00 0.00 75 ALA A CA 3
ATOM 4477 C C . ALA A 1 75 ? 6.706 -19.738 4.351 1.00 0.00 75 ALA A C 3
ATOM 4478 O O . ALA A 1 75 ? 7.412 -18.740 4.488 1.00 0.00 75 ALA A O 3
ATOM 4485 N N . ASN A 1 76 ? 6.696 -20.469 3.250 1.00 0.00 76 ASN A N 3
ATOM 4486 C CA . ASN A 1 76 ? 7.509 -20.117 2.092 1.00 0.00 76 ASN A CA 3
ATOM 4487 C C . ASN A 1 76 ? 6.803 -19.069 1.242 1.00 0.00 76 ASN A C 3
ATOM 4488 O O . ASN A 1 76 ? 7.402 -18.464 0.355 1.00 0.00 76 ASN A O 3
ATOM 4499 N N . SER A 1 77 ? 5.527 -18.857 1.531 1.00 0.00 77 SER A N 3
ATOM 4500 C CA . SER A 1 77 ? 4.732 -17.867 0.826 1.00 0.00 77 SER A CA 3
ATOM 4501 C C . SER A 1 77 ? 3.758 -17.184 1.784 1.00 0.00 77 SER A C 3
ATOM 4502 O O . SER A 1 77 ? 2.939 -17.843 2.425 1.00 0.00 77 SER A O 3
ATOM 4510 N N . TYR A 1 78 ? 3.868 -15.867 1.887 1.00 0.00 78 TYR A N 3
ATOM 4511 C CA . TYR A 1 78 ? 3.001 -15.084 2.762 1.00 0.00 78 TYR A CA 3
ATOM 4512 C C . TYR A 1 78 ? 1.969 -14.320 1.939 1.00 0.00 78 TYR A C 3
ATOM 4513 O O . TYR A 1 78 ? 2.236 -13.939 0.793 1.00 0.00 78 TYR A O 3
ATOM 4531 N N . THR A 1 79 ? 0.802 -14.085 2.520 1.00 0.00 79 THR A N 3
ATOM 4532 C CA . THR A 1 79 ? -0.259 -13.367 1.832 1.00 0.00 79 THR A CA 3
ATOM 4533 C C . THR A 1 79 ? -0.240 -11.890 2.220 1.00 0.00 79 THR A C 3
ATOM 4534 O O . THR A 1 79 ? -0.895 -11.480 3.175 1.00 0.00 79 THR A O 3
ATOM 4545 N N . LEU A 1 80 ? 0.531 -11.096 1.494 1.00 0.00 80 LEU A N 3
ATOM 4546 C CA . LEU A 1 80 ? 0.666 -9.685 1.814 1.00 0.00 80 LEU A CA 3
ATOM 4547 C C . LEU A 1 80 ? -0.413 -8.861 1.126 1.00 0.00 80 LEU A C 3
ATOM 4548 O O . LEU A 1 80 ? -0.527 -8.844 -0.097 1.00 0.00 80 LEU A O 3
ATOM 4564 N N . THR A 1 81 ? -1.203 -8.185 1.931 1.00 0.00 81 THR A N 3
ATOM 4565 C CA . THR A 1 81 ? -2.300 -7.382 1.436 1.00 0.00 81 THR A CA 3
ATOM 4566 C C . THR A 1 81 ? -2.094 -5.920 1.805 1.00 0.00 81 THR A C 3
ATOM 4567 O O . THR A 1 81 ? -2.025 -5.570 2.982 1.00 0.00 81 THR A O 3
ATOM 4578 N N . VAL A 1 82 ? -1.969 -5.076 0.800 1.00 0.00 82 VAL A N 3
ATOM 4579 C CA . VAL A 1 82 ? -1.842 -3.647 1.023 1.00 0.00 82 VAL A CA 3
ATOM 4580 C C . VAL A 1 82 ? -3.220 -3.007 1.020 1.00 0.00 82 VAL A C 3
ATOM 4581 O O . VAL A 1 82 ? -3.837 -2.854 -0.034 1.00 0.00 82 VAL A O 3
ATOM 4594 N N . ASN A 1 83 ? -3.723 -2.674 2.198 1.00 0.00 83 ASN A N 3
ATOM 4595 C CA . ASN A 1 83 ? -5.020 -2.028 2.293 1.00 0.00 83 ASN A CA 3
ATOM 4596 C C . ASN A 1 83 ? -4.830 -0.539 2.520 1.00 0.00 83 ASN A C 3
ATOM 4597 O O . ASN A 1 83 ? -4.336 -0.113 3.568 1.00 0.00 83 ASN A O 3
ATOM 4608 N N . VAL A 1 84 ? -5.209 0.245 1.528 1.00 0.00 84 VAL A N 3
ATOM 4609 C CA . VAL A 1 84 ? -5.025 1.681 1.574 1.00 0.00 84 VAL A CA 3
ATOM 4610 C C . VAL A 1 84 ? -6.095 2.337 2.437 1.00 0.00 84 VAL A C 3
ATOM 4611 O O . VAL A 1 84 ? -7.254 2.461 2.039 1.00 0.00 84 VAL A O 3
ATOM 4624 N N . ASP A 1 85 ? -5.669 2.711 3.637 1.00 0.00 85 ASP A N 3
ATOM 4625 C CA . ASP A 1 85 ? -6.504 3.368 4.639 1.00 0.00 85 ASP A CA 3
ATOM 4626 C C . ASP A 1 85 ? -7.711 2.520 5.022 1.00 0.00 85 ASP A C 3
ATOM 4627 O O . ASP A 1 85 ? -8.786 2.631 4.434 1.00 0.00 85 ASP A O 3
ATOM 4636 N N . PRO A 1 86 ? -7.537 1.641 6.025 1.00 0.00 86 PRO A N 3
ATOM 4637 C CA . PRO A 1 86 ? -8.618 0.806 6.556 1.00 0.00 86 PRO A CA 3
ATOM 4638 C C . PRO A 1 86 ? -9.604 1.624 7.380 1.00 0.00 86 PRO A C 3
ATOM 4639 O O . PRO A 1 86 ? -10.626 1.120 7.843 1.00 0.00 86 PRO A O 3
ATOM 4650 N N . GLU A 1 87 ? -9.278 2.894 7.552 1.00 0.00 87 GLU A N 3
ATOM 4651 C CA . GLU A 1 87 ? -10.099 3.808 8.321 1.00 0.00 87 GLU A CA 3
ATOM 4652 C C . GLU A 1 87 ? -11.217 4.369 7.451 1.00 0.00 87 GLU A C 3
ATOM 4653 O O . GLU A 1 87 ? -12.244 4.825 7.958 1.00 0.00 87 GLU A O 3
ATOM 4665 N N . ASN A 1 88 ? -10.997 4.322 6.135 1.00 0.00 88 ASN A N 3
ATOM 4666 C CA . ASN A 1 88 ? -11.939 4.851 5.149 1.00 0.00 88 ASN A CA 3
ATOM 4667 C C . ASN A 1 88 ? -12.069 6.366 5.325 1.00 0.00 88 ASN A C 3
ATOM 4668 O O . ASN A 1 88 ? -13.134 6.952 5.130 1.00 0.00 88 ASN A O 3
ATOM 4679 N N . ALA A 1 89 ? -10.955 6.995 5.685 1.00 0.00 89 ALA A N 3
ATOM 4680 C CA . ALA A 1 89 ? -10.901 8.440 5.842 1.00 0.00 89 ALA A CA 3
ATOM 4681 C C . ALA A 1 89 ? -10.861 9.100 4.472 1.00 0.00 89 ALA A C 3
ATOM 4682 O O . ALA A 1 89 ? -11.410 10.185 4.266 1.00 0.00 89 ALA A O 3
ATOM 4689 N N . VAL A 1 90 ? -10.203 8.431 3.538 1.00 0.00 90 VAL A N 3
ATOM 4690 C CA . VAL A 1 90 ? -10.213 8.848 2.149 1.00 0.00 90 VAL A CA 3
ATOM 4691 C C . VAL A 1 90 ? -11.214 7.998 1.379 1.00 0.00 90 VAL A C 3
ATOM 4692 O O . VAL A 1 90 ? -11.021 6.795 1.214 1.00 0.00 90 VAL A O 3
ATOM 4705 N N . ASN A 1 91 ? -12.290 8.622 0.934 1.00 0.00 91 ASN A N 3
ATOM 4706 C CA . ASN A 1 91 ? -13.347 7.907 0.233 1.00 0.00 91 ASN A CA 3
ATOM 4707 C C . ASN A 1 91 ? -12.991 7.736 -1.237 1.00 0.00 91 ASN A C 3
ATOM 4708 O O . ASN A 1 91 ? -12.677 8.710 -1.922 1.00 0.00 91 ASN A O 3
ATOM 4719 N N . GLU A 1 92 ? -13.025 6.498 -1.709 1.00 0.00 92 GLU A N 3
ATOM 4720 C CA . GLU A 1 92 ? -12.728 6.205 -3.104 1.00 0.00 92 GLU A CA 3
ATOM 4721 C C . GLU A 1 92 ? -13.951 6.397 -3.979 1.00 0.00 92 GLU A C 3
ATOM 4722 O O . GLU A 1 92 ? -15.076 6.531 -3.487 1.00 0.00 92 GLU A O 3
ATOM 4734 N N . GLY A 1 93 ? -13.708 6.440 -5.280 1.00 0.00 93 GLY A N 3
ATOM 4735 C CA . GLY A 1 93 ? -14.745 6.175 -6.249 1.00 0.00 93 GLY A CA 3
ATOM 4736 C C . GLY A 1 93 ? -15.336 4.799 -6.022 1.00 0.00 93 GLY A C 3
ATOM 4737 O O . GLY A 1 93 ? -16.188 4.607 -5.153 1.00 0.00 93 GLY A O 3
ATOM 4741 N N . ASN A 1 94 ? -14.903 3.845 -6.831 1.00 0.00 94 ASN A N 3
ATOM 4742 C CA . ASN A 1 94 ? -15.254 2.445 -6.621 1.00 0.00 94 ASN A CA 3
ATOM 4743 C C . ASN A 1 94 ? -14.487 1.900 -5.414 1.00 0.00 94 ASN A C 3
ATOM 4744 O O . ASN A 1 94 ? -13.379 1.382 -5.575 1.00 0.00 94 ASN A O 3
ATOM 4755 N N . GLU A 1 95 ? -15.062 2.045 -4.218 1.00 0.00 95 GLU A N 3
ATOM 4756 C CA . GLU A 1 95 ? -14.428 1.565 -2.985 1.00 0.00 95 GLU A CA 3
ATOM 4757 C C . GLU A 1 95 ? -14.162 0.068 -3.058 1.00 0.00 95 GLU A C 3
ATOM 4758 O O . GLU A 1 95 ? -15.042 -0.740 -2.759 1.00 0.00 95 GLU A O 3
ATOM 4770 N N . SER A 1 96 ? -12.934 -0.270 -3.436 1.00 0.00 96 SER A N 3
ATOM 4771 C CA . SER A 1 96 ? -12.517 -1.646 -3.729 1.00 0.00 96 SER A CA 3
ATOM 4772 C C . SER A 1 96 ? -11.099 -1.655 -4.289 1.00 0.00 96 SER A C 3
ATOM 4773 O O . SER A 1 96 ? -10.378 -2.649 -4.172 1.00 0.00 96 SER A O 3
ATOM 4781 N N . ASN A 1 97 ? -10.707 -0.547 -4.912 1.00 0.00 97 ASN A N 3
ATOM 4782 C CA . ASN A 1 97 ? -9.396 -0.438 -5.539 1.00 0.00 97 ASN A CA 3
ATOM 4783 C C . ASN A 1 97 ? -8.294 -0.272 -4.502 1.00 0.00 97 ASN A C 3
ATOM 4784 O O . ASN A 1 97 ? -7.132 -0.562 -4.778 1.00 0.00 97 ASN A O 3
ATOM 4795 N N . ASN A 1 98 ? -8.675 0.152 -3.302 1.00 0.00 98 ASN A N 3
ATOM 4796 C CA . ASN A 1 98 ? -7.719 0.442 -2.230 1.00 0.00 98 ASN A CA 3
ATOM 4797 C C . ASN A 1 98 ? -7.097 -0.826 -1.636 1.00 0.00 98 ASN A C 3
ATOM 4798 O O . ASN A 1 98 ? -6.553 -0.798 -0.535 1.00 0.00 98 ASN A O 3
ATOM 4809 N N . THR A 1 99 ? -7.157 -1.932 -2.357 1.00 0.00 99 THR A N 3
ATOM 4810 C CA . THR A 1 99 ? -6.619 -3.180 -1.848 1.00 0.00 99 THR A CA 3
ATOM 4811 C C . THR A 1 99 ? -5.704 -3.846 -2.872 1.00 0.00 99 THR A C 3
ATOM 4812 O O . THR A 1 99 ? -5.897 -3.708 -4.080 1.00 0.00 99 THR A O 3
ATOM 4823 N N . LEU A 1 100 ? -4.714 -4.562 -2.369 1.00 0.00 100 LEU A N 3
ATOM 4824 C CA . LEU A 1 100 ? -3.773 -5.296 -3.200 1.00 0.00 100 LEU A CA 3
ATOM 4825 C C . LEU A 1 100 ? -3.366 -6.583 -2.499 1.00 0.00 100 LEU A C 3
ATOM 4826 O O . LEU A 1 100 ? -2.584 -6.560 -1.549 1.00 0.00 100 LEU A O 3
ATOM 4842 N N . THR A 1 101 ? -3.920 -7.694 -2.944 1.00 0.00 101 THR A N 3
ATOM 4843 C CA . THR A 1 101 ? -3.559 -8.987 -2.394 1.00 0.00 101 THR A CA 3
ATOM 4844 C C . THR A 1 101 ? -2.430 -9.599 -3.214 1.00 0.00 101 THR A C 3
ATOM 4845 O O . THR A 1 101 ? -2.662 -10.164 -4.285 1.00 0.00 101 THR A O 3
ATOM 4856 N N . ALA A 1 102 ? -1.209 -9.452 -2.726 1.00 0.00 102 ALA A N 3
ATOM 4857 C CA . ALA A 1 102 ? -0.041 -9.934 -3.440 1.00 0.00 102 ALA A CA 3
ATOM 4858 C C . ALA A 1 102 ? 0.664 -11.020 -2.645 1.00 0.00 102 ALA A C 3
ATOM 4859 O O . ALA A 1 102 ? 0.974 -10.846 -1.466 1.00 0.00 102 ALA A O 3
ATOM 4866 N N . LEU A 1 103 ? 0.903 -12.146 -3.287 1.00 0.00 103 LEU A N 3
ATOM 4867 C CA . LEU A 1 103 ? 1.596 -13.243 -2.646 1.00 0.00 103 LEU A CA 3
ATOM 4868 C C . LEU A 1 103 ? 3.097 -13.073 -2.771 1.00 0.00 103 LEU A C 3
ATOM 4869 O O . LEU A 1 103 ? 3.639 -13.015 -3.873 1.00 0.00 103 LEU A O 3
ATOM 4885 N N . VAL A 1 104 ? 3.759 -12.992 -1.639 1.00 0.00 104 VAL A N 3
ATOM 4886 C CA . VAL A 1 104 ? 5.203 -12.861 -1.624 1.00 0.00 104 VAL A CA 3
ATOM 4887 C C . VAL A 1 104 ? 5.824 -14.175 -1.188 1.00 0.00 104 VAL A C 3
ATOM 4888 O O . VAL A 1 104 ? 5.382 -14.794 -0.216 1.00 0.00 104 VAL A O 3
ATOM 4901 N N . GLY A 1 105 ? 6.827 -14.616 -1.917 1.00 0.00 105 GLY A N 3
ATOM 4902 C CA . GLY A 1 105 ? 7.427 -15.892 -1.627 1.00 0.00 105 GLY A CA 3
ATOM 4903 C C . GLY A 1 105 ? 8.866 -15.739 -1.234 1.00 0.00 105 GLY A C 3
ATOM 4904 O O . GLY A 1 105 ? 9.500 -14.749 -1.583 1.00 0.00 105 GLY A O 3
ATOM 4908 N N . THR A 1 106 ? 9.385 -16.692 -0.492 1.00 0.00 106 THR A N 3
ATOM 4909 C CA . THR A 1 106 ? 10.786 -16.673 -0.131 1.00 0.00 106 THR A CA 3
ATOM 4910 C C . THR A 1 106 ? 11.650 -16.747 -1.389 1.00 0.00 106 THR A C 3
ATOM 4911 O O . THR A 1 106 ? 11.259 -17.374 -2.378 1.00 0.00 106 THR A O 3
ATOM 4922 N N . LEU A 1 107 ? 12.796 -16.079 -1.361 1.00 0.00 107 LEU A N 3
ATOM 4923 C CA . LEU A 1 107 ? 13.676 -16.012 -2.522 1.00 0.00 107 LEU A CA 3
ATOM 4924 C C . LEU A 1 107 ? 13.992 -17.406 -3.056 1.00 0.00 107 LEU A C 3
ATOM 4925 O O . LEU A 1 107 ? 14.439 -18.283 -2.310 1.00 0.00 107 LEU A O 3
ATOM 4941 N N . GLU A 1 108 ? 13.752 -17.594 -4.354 1.00 0.00 108 GLU A N 3
ATOM 4942 C CA . GLU A 1 108 ? 13.973 -18.877 -5.026 1.00 0.00 108 GLU A CA 3
ATOM 4943 C C . GLU A 1 108 ? 15.399 -19.368 -4.819 1.00 0.00 108 GLU A C 3
ATOM 4944 O O . GLU A 1 108 ? 15.653 -20.571 -4.767 1.00 0.00 108 GLU A O 3
ATOM 4956 N N . HIS A 1 109 ? 16.319 -18.422 -4.694 1.00 0.00 109 HIS A N 3
ATOM 4957 C CA . HIS A 1 109 ? 17.735 -18.728 -4.555 1.00 0.00 109 HIS A CA 3
ATOM 4958 C C . HIS A 1 109 ? 17.995 -19.557 -3.298 1.00 0.00 109 HIS A C 3
ATOM 4959 O O . HIS A 1 109 ? 18.975 -20.297 -3.228 1.00 0.00 109 HIS A O 3
ATOM 4974 N N . HIS A 1 110 ? 17.107 -19.456 -2.313 1.00 0.00 110 HIS A N 3
ATOM 4975 C CA . HIS A 1 110 ? 17.266 -20.223 -1.085 1.00 0.00 110 HIS A CA 3
ATOM 4976 C C . HIS A 1 110 ? 16.359 -21.455 -1.096 1.00 0.00 110 HIS A C 3
ATOM 4977 O O . HIS A 1 110 ? 16.077 -22.044 -0.055 1.00 0.00 110 HIS A O 3
ATOM 4992 N N . HIS A 1 111 ? 15.894 -21.829 -2.280 1.00 0.00 111 HIS A N 3
ATOM 4993 C CA . HIS A 1 111 ? 15.236 -23.117 -2.467 1.00 0.00 111 HIS A CA 3
ATOM 4994 C C . HIS A 1 111 ? 16.198 -24.061 -3.162 1.00 0.00 111 HIS A C 3
ATOM 4995 O O . HIS A 1 111 ? 16.244 -25.256 -2.874 1.00 0.00 111 HIS A O 3
ATOM 5010 N N . HIS A 1 112 ? 16.970 -23.503 -4.088 1.00 0.00 112 HIS A N 3
ATOM 5011 C CA . HIS A 1 112 ? 18.000 -24.255 -4.785 1.00 0.00 112 HIS A CA 3
ATOM 5012 C C . HIS A 1 112 ? 19.212 -24.403 -3.873 1.00 0.00 112 HIS A C 3
ATOM 5013 O O . HIS A 1 112 ? 19.998 -25.342 -4.000 1.00 0.00 112 HIS A O 3
ATOM 5028 N N . HIS A 1 113 ? 19.352 -23.453 -2.957 1.00 0.00 113 HIS A N 3
ATOM 5029 C CA . HIS A 1 113 ? 20.363 -23.518 -1.911 1.00 0.00 113 HIS A CA 3
ATOM 5030 C C . HIS A 1 113 ? 19.686 -23.747 -0.568 1.00 0.00 113 HIS A C 3
ATOM 5031 O O . HIS A 1 113 ? 18.469 -23.650 -0.460 1.00 0.00 113 HIS A O 3
ATOM 5046 N N . HIS A 1 114 ? 20.473 -24.041 0.451 1.00 0.00 114 HIS A N 3
ATOM 5047 C CA . HIS A 1 114 ? 19.949 -24.222 1.796 1.00 0.00 114 HIS A CA 3
ATOM 5048 C C . HIS A 1 114 ? 20.956 -23.719 2.813 1.00 0.00 114 HIS A C 3
ATOM 5049 O O . HIS A 1 114 ? 22.023 -24.351 2.950 1.00 0.00 114 HIS A O 3
ATOM 5065 N N . MET A 1 1 ? -15.766 14.862 -7.875 1.00 0.00 1 MET A N 4
ATOM 5066 C CA . MET A 1 1 ? -14.317 14.583 -7.797 1.00 0.00 1 MET A CA 4
ATOM 5067 C C . MET A 1 1 ? -14.030 13.586 -6.686 1.00 0.00 1 MET A C 4
ATOM 5068 O O . MET A 1 1 ? -14.015 13.941 -5.506 1.00 0.00 1 MET A O 4
ATOM 5084 N N . ILE A 1 2 ? -13.842 12.336 -7.063 1.00 0.00 2 ILE A N 4
ATOM 5085 C CA . ILE A 1 2 ? -13.446 11.312 -6.119 1.00 0.00 2 ILE A CA 4
ATOM 5086 C C . ILE A 1 2 ? -12.046 10.825 -6.478 1.00 0.00 2 ILE A C 4
ATOM 5087 O O . ILE A 1 2 ? -11.690 10.762 -7.659 1.00 0.00 2 ILE A O 4
ATOM 5103 N N . PRO A 1 3 ? -11.214 10.533 -5.476 1.00 0.00 3 PRO A N 4
ATOM 5104 C CA . PRO A 1 3 ? -9.898 9.947 -5.698 1.00 0.00 3 PRO A CA 4
ATOM 5105 C C . PRO A 1 3 ? -10.015 8.503 -6.159 1.00 0.00 3 PRO A C 4
ATOM 5106 O O . PRO A 1 3 ? -11.038 7.852 -5.939 1.00 0.00 3 PRO A O 4
ATOM 5117 N N . ASP A 1 4 ? -8.989 8.016 -6.825 1.00 0.00 4 ASP A N 4
ATOM 5118 C CA . ASP A 1 4 ? -8.940 6.633 -7.233 1.00 0.00 4 ASP A CA 4
ATOM 5119 C C . ASP A 1 4 ? -7.576 6.115 -6.853 1.00 0.00 4 ASP A C 4
ATOM 5120 O O . ASP A 1 4 ? -6.620 6.249 -7.612 1.00 0.00 4 ASP A O 4
ATOM 5129 N N . LEU A 1 5 ? -7.469 5.554 -5.664 1.00 0.00 5 LEU A N 4
ATOM 5130 C CA . LEU A 1 5 ? -6.170 5.166 -5.160 1.00 0.00 5 LEU A CA 4
ATOM 5131 C C . LEU A 1 5 ? -6.006 3.692 -5.379 1.00 0.00 5 LEU A C 4
ATOM 5132 O O . LEU A 1 5 ? -6.826 2.898 -4.947 1.00 0.00 5 LEU A O 4
ATOM 5148 N N . VAL A 1 6 ? -4.923 3.332 -6.025 1.00 0.00 6 VAL A N 4
ATOM 5149 C CA . VAL A 1 6 ? -4.725 1.963 -6.425 1.00 0.00 6 VAL A CA 4
ATOM 5150 C C . VAL A 1 6 ? -3.398 1.440 -5.901 1.00 0.00 6 VAL A C 4
ATOM 5151 O O . VAL A 1 6 ? -2.396 2.159 -5.907 1.00 0.00 6 VAL A O 4
ATOM 5164 N N . PRO A 1 7 ? -3.363 0.188 -5.450 1.00 0.00 7 PRO A N 4
ATOM 5165 C CA . PRO A 1 7 ? -2.133 -0.503 -5.165 1.00 0.00 7 PRO A CA 4
ATOM 5166 C C . PRO A 1 7 ? -1.675 -1.257 -6.405 1.00 0.00 7 PRO A C 4
ATOM 5167 O O . PRO A 1 7 ? -2.221 -2.298 -6.766 1.00 0.00 7 PRO A O 4
ATOM 5178 N N . VAL A 1 8 ? -0.681 -0.696 -7.05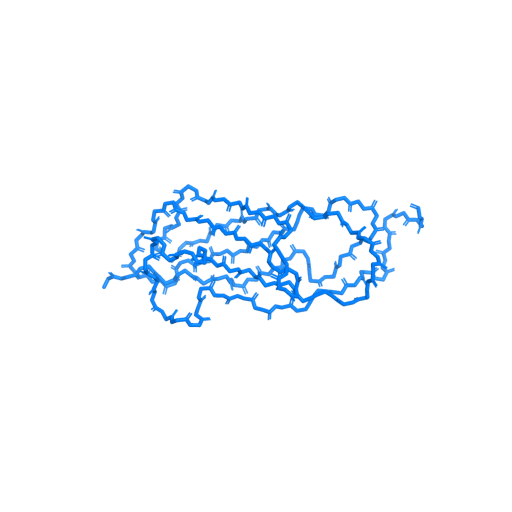4 1.00 0.00 8 VAL A N 4
ATOM 5179 C CA . VAL A 1 8 ? -0.316 -1.082 -8.407 1.00 0.00 8 VAL A CA 4
ATOM 5180 C C . VAL A 1 8 ? 0.518 -2.357 -8.413 1.00 0.00 8 VAL A C 4
ATOM 5181 O O . VAL A 1 8 ? 0.217 -3.304 -9.144 1.00 0.00 8 VAL A O 4
ATOM 5194 N N . SER A 1 9 ? 1.551 -2.382 -7.587 1.00 0.00 9 SER A N 4
ATOM 5195 C CA . SER A 1 9 ? 2.444 -3.525 -7.515 1.00 0.00 9 SER A CA 4
ATOM 5196 C C . SER A 1 9 ? 3.180 -3.549 -6.182 1.00 0.00 9 SER A C 4
ATOM 5197 O O . SER A 1 9 ? 3.209 -2.545 -5.465 1.00 0.00 9 SER A O 4
ATOM 5205 N N . LEU A 1 10 ? 3.766 -4.692 -5.855 1.00 0.00 10 LEU A N 4
ATOM 5206 C CA . LEU A 1 10 ? 4.563 -4.823 -4.646 1.00 0.00 10 LEU A CA 4
ATOM 5207 C C . LEU A 1 10 ? 5.932 -5.401 -4.992 1.00 0.00 10 LEU A C 4
ATOM 5208 O O . LEU A 1 10 ? 6.034 -6.442 -5.644 1.00 0.00 10 LEU A O 4
ATOM 5224 N N . THR A 1 11 ? 6.971 -4.704 -4.567 1.00 0.00 11 THR A N 4
ATOM 5225 C CA . THR A 1 11 ? 8.341 -5.151 -4.751 1.00 0.00 11 THR A CA 4
ATOM 5226 C C . THR A 1 11 ? 9.052 -5.265 -3.404 1.00 0.00 11 THR A C 4
ATOM 5227 O O . THR A 1 11 ? 8.970 -4.358 -2.580 1.00 0.00 11 THR A O 4
ATOM 5238 N N . PRO A 1 12 ? 9.736 -6.379 -3.136 1.00 0.00 12 PRO A N 4
ATOM 5239 C CA . PRO A 1 12 ? 9.892 -7.481 -4.077 1.00 0.00 12 PRO A CA 4
ATOM 5240 C C . PRO A 1 12 ? 8.799 -8.535 -3.942 1.00 0.00 12 PRO A C 4
ATOM 5241 O O . PRO A 1 12 ? 7.935 -8.444 -3.073 1.00 0.00 12 PRO A O 4
ATOM 5252 N N . VAL A 1 13 ? 8.836 -9.528 -4.815 1.00 0.00 13 VAL A N 4
ATOM 5253 C CA . VAL A 1 13 ? 7.888 -10.631 -4.741 1.00 0.00 13 VAL A CA 4
ATOM 5254 C C . VAL A 1 13 ? 8.524 -11.827 -4.035 1.00 0.00 13 VAL A C 4
ATOM 5255 O O . VAL A 1 13 ? 7.850 -12.791 -3.672 1.00 0.00 13 VAL A O 4
ATOM 5268 N N . THR A 1 14 ? 9.834 -11.755 -3.854 1.00 0.00 14 THR A N 4
ATOM 5269 C CA . THR A 1 14 ? 10.563 -12.726 -3.067 1.00 0.00 14 THR A CA 4
ATOM 5270 C C . THR A 1 14 ? 11.254 -12.025 -1.903 1.00 0.00 14 THR A C 4
ATOM 5271 O O . THR A 1 14 ? 11.628 -10.862 -2.022 1.00 0.00 14 THR A O 4
ATOM 5282 N N . VAL A 1 15 ? 11.453 -12.729 -0.798 1.00 0.00 15 VAL A N 4
ATOM 5283 C CA . VAL A 1 15 ? 11.982 -12.107 0.413 1.00 0.00 15 VAL A CA 4
ATOM 5284 C C . VAL A 1 15 ? 12.924 -13.041 1.156 1.00 0.00 15 VAL A C 4
ATOM 5285 O O . VAL A 1 15 ? 12.844 -14.262 1.022 1.00 0.00 15 VAL A O 4
ATOM 5298 N N . VAL A 1 16 ? 13.825 -12.459 1.932 1.00 0.00 16 VAL A N 4
ATOM 5299 C CA . VAL A 1 16 ? 14.792 -13.224 2.683 1.00 0.00 16 VAL A CA 4
ATOM 5300 C C . VAL A 1 16 ? 14.421 -13.280 4.162 1.00 0.00 16 VAL A C 4
ATOM 5301 O O . VAL A 1 16 ? 14.110 -12.259 4.774 1.00 0.00 16 VAL A O 4
ATOM 5314 N N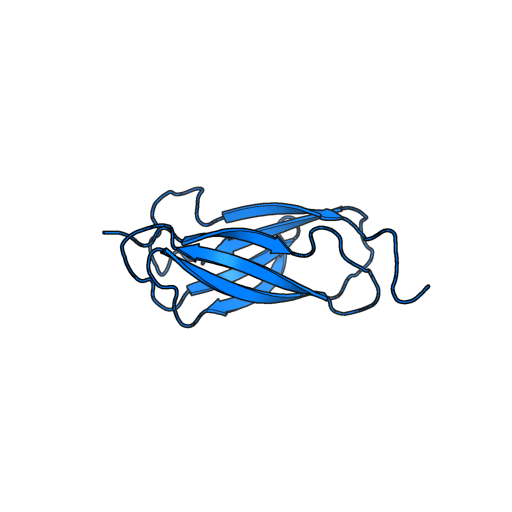 . PRO A 1 17 ? 14.415 -14.485 4.748 1.00 0.00 17 PRO A N 4
ATOM 5315 C CA . PRO A 1 17 ? 14.179 -14.663 6.177 1.00 0.00 17 PRO A CA 4
ATOM 5316 C C . PRO A 1 17 ? 15.417 -14.311 7.001 1.00 0.00 17 PRO A C 4
ATOM 5317 O O . PRO A 1 17 ? 16.493 -14.083 6.444 1.00 0.00 17 PRO A O 4
ATOM 5328 N N . ASN A 1 18 ? 15.248 -14.281 8.325 1.00 0.00 18 ASN A N 4
ATOM 5329 C CA . ASN A 1 18 ? 16.336 -13.994 9.272 1.00 0.00 18 ASN A CA 4
ATOM 5330 C C . ASN A 1 18 ? 16.707 -12.512 9.262 1.00 0.00 18 ASN A C 4
ATOM 5331 O O . ASN A 1 18 ? 17.803 -12.138 9.684 1.00 0.00 18 ASN A O 4
ATOM 5342 N N . THR A 1 19 ? 15.790 -11.667 8.803 1.00 0.00 19 THR A N 4
ATOM 5343 C CA . THR A 1 19 ? 16.039 -10.233 8.740 1.00 0.00 19 THR A CA 4
ATOM 5344 C C . THR A 1 19 ? 14.737 -9.468 8.484 1.00 0.00 19 THR A C 4
ATOM 5345 O O . THR A 1 19 ? 13.659 -10.062 8.433 1.00 0.00 19 THR A O 4
ATOM 5356 N N . VAL A 1 20 ? 14.844 -8.154 8.340 1.00 0.00 20 VAL A N 4
ATOM 5357 C CA . VAL A 1 20 ? 13.690 -7.311 8.070 1.00 0.00 20 VAL A CA 4
ATOM 5358 C C . VAL A 1 20 ? 13.663 -6.933 6.594 1.00 0.00 20 VAL A C 4
ATOM 5359 O O . VAL A 1 20 ? 14.677 -6.522 6.030 1.00 0.00 20 VAL A O 4
ATOM 5372 N N . ASN A 1 21 ? 12.504 -7.068 5.976 1.00 0.00 21 ASN A N 4
ATOM 5373 C CA . ASN A 1 21 ? 12.366 -6.818 4.551 1.00 0.00 21 ASN A CA 4
ATOM 5374 C C . ASN A 1 21 ? 11.644 -5.506 4.313 1.00 0.00 21 ASN A C 4
ATOM 5375 O O . ASN A 1 21 ? 10.639 -5.209 4.962 1.00 0.00 21 ASN A O 4
ATOM 5386 N N . THR A 1 22 ? 12.169 -4.716 3.396 1.00 0.00 22 THR A N 4
ATOM 5387 C CA . THR A 1 22 ? 11.564 -3.448 3.054 1.00 0.00 22 THR A CA 4
ATOM 5388 C C . THR A 1 22 ? 10.663 -3.624 1.839 1.00 0.00 22 THR A C 4
ATOM 5389 O O . THR A 1 22 ? 11.129 -3.652 0.698 1.00 0.00 22 THR A O 4
ATOM 5400 N N . MET A 1 23 ? 9.377 -3.788 2.099 1.00 0.00 23 MET A N 4
ATOM 5401 C CA . MET A 1 23 ? 8.417 -4.072 1.046 1.00 0.00 23 MET A CA 4
ATOM 5402 C C . MET A 1 23 ? 7.860 -2.783 0.472 1.00 0.00 23 MET A C 4
ATOM 5403 O O . MET A 1 23 ? 7.190 -2.027 1.174 1.00 0.00 23 MET A O 4
ATOM 5417 N N . THR A 1 24 ? 8.145 -2.542 -0.797 1.00 0.00 24 THR A N 4
ATOM 5418 C CA . THR A 1 24 ? 7.716 -1.332 -1.469 1.00 0.00 24 THR A CA 4
ATOM 5419 C C . THR A 1 24 ? 6.383 -1.548 -2.190 1.00 0.00 24 THR A C 4
ATOM 5420 O O . THR A 1 24 ? 6.303 -2.298 -3.166 1.00 0.00 24 THR A O 4
ATOM 5431 N N . ALA A 1 25 ? 5.337 -0.908 -1.690 1.00 0.00 25 ALA A N 4
ATOM 5432 C CA . ALA A 1 25 ? 4.039 -0.944 -2.335 1.00 0.00 25 ALA A CA 4
ATOM 5433 C C . ALA A 1 25 ? 3.829 0.318 -3.157 1.00 0.00 25 ALA A C 4
ATOM 5434 O O . ALA A 1 25 ? 3.855 1.428 -2.628 1.00 0.00 25 ALA A O 4
ATOM 5441 N N . THR A 1 26 ? 3.642 0.145 -4.448 1.00 0.00 26 THR A N 4
ATOM 5442 C CA . THR A 1 26 ? 3.437 1.264 -5.347 1.00 0.00 26 THR A CA 4
ATOM 5443 C C . THR A 1 26 ? 1.972 1.686 -5.332 1.00 0.00 26 THR A C 4
ATOM 5444 O O . THR A 1 26 ? 1.108 0.961 -5.825 1.00 0.00 26 THR A O 4
ATOM 5455 N N . ILE A 1 27 ? 1.687 2.838 -4.742 1.00 0.00 27 ILE A N 4
ATOM 5456 C CA . ILE A 1 27 ? 0.319 3.327 -4.664 1.00 0.00 27 ILE A CA 4
ATOM 5457 C C . ILE A 1 27 ? 0.146 4.510 -5.601 1.00 0.00 27 ILE A C 4
ATOM 5458 O O . ILE A 1 27 ? 0.833 5.524 -5.462 1.00 0.00 27 ILE A O 4
ATOM 5474 N N . GLU A 1 28 ? -0.747 4.378 -6.565 1.00 0.00 28 GLU A N 4
ATOM 5475 C CA . GLU A 1 28 ? -0.952 5.420 -7.557 1.00 0.00 28 GLU A CA 4
ATOM 5476 C C . GLU A 1 28 ? -2.372 5.968 -7.475 1.00 0.00 28 GLU A C 4
ATOM 5477 O O . GLU A 1 28 ? -3.333 5.206 -7.386 1.00 0.00 28 GLU A O 4
ATOM 5489 N N . ASN A 1 29 ? -2.495 7.290 -7.480 1.00 0.00 29 ASN A N 4
ATOM 5490 C CA . ASN A 1 29 ? -3.801 7.937 -7.450 1.00 0.00 29 ASN A CA 4
ATOM 5491 C C . ASN A 1 29 ? -4.243 8.277 -8.866 1.00 0.00 29 ASN A C 4
ATOM 5492 O O . ASN A 1 29 ? -3.805 9.266 -9.444 1.00 0.00 29 ASN A O 4
ATOM 5503 N N . GLN A 1 30 ? -5.108 7.447 -9.414 1.00 0.00 30 GLN A N 4
ATOM 5504 C CA . GLN A 1 30 ? -5.515 7.560 -10.804 1.00 0.00 30 GLN A CA 4
ATOM 5505 C C . GLN A 1 30 ? -6.921 8.145 -10.903 1.00 0.00 30 GLN A C 4
ATOM 5506 O O . GLN A 1 30 ? -7.786 7.597 -11.590 1.00 0.00 30 GLN A O 4
ATOM 5520 N N . GLY A 1 31 ? -7.140 9.283 -10.255 1.00 0.00 31 GLY A N 4
ATOM 5521 C CA . GLY A 1 31 ? -8.473 9.851 -10.213 1.00 0.00 31 GLY A CA 4
ATOM 5522 C C . GLY A 1 31 ? -8.478 11.365 -10.264 1.00 0.00 31 GLY A C 4
ATOM 5523 O O . GLY A 1 31 ? -7.422 12.003 -10.288 1.00 0.00 31 GLY A O 4
ATOM 5527 N N . ASN A 1 32 ? -9.676 11.934 -10.266 1.00 0.00 32 ASN A N 4
ATOM 5528 C CA . ASN A 1 32 ? -9.871 13.367 -10.481 1.00 0.00 32 ASN A CA 4
ATOM 5529 C C . ASN A 1 32 ? -9.851 14.147 -9.160 1.00 0.00 32 ASN A C 4
ATOM 5530 O O . ASN A 1 32 ? -10.467 15.204 -9.037 1.00 0.00 32 ASN A O 4
ATOM 5541 N N . LYS A 1 33 ? -9.127 13.641 -8.174 1.00 0.00 33 LYS A N 4
ATOM 5542 C CA . LYS A 1 33 ? -9.019 14.333 -6.898 1.00 0.00 33 LYS A CA 4
ATOM 5543 C C . LYS A 1 33 ? -7.725 13.968 -6.186 1.00 0.00 33 LYS A C 4
ATOM 5544 O O . LYS A 1 33 ? -7.258 12.830 -6.266 1.00 0.00 33 LYS A O 4
ATOM 5563 N N . ASP A 1 34 ? -7.143 14.947 -5.507 1.00 0.00 34 ASP A N 4
ATOM 5564 C CA . ASP A 1 34 ? -5.953 14.724 -4.697 1.00 0.00 34 ASP A CA 4
ATOM 5565 C C . ASP A 1 34 ? -6.364 14.108 -3.363 1.00 0.00 34 ASP A C 4
ATOM 5566 O O . ASP A 1 34 ? -7.414 14.451 -2.817 1.00 0.00 34 ASP A O 4
ATOM 5575 N N . SER A 1 35 ? -5.557 13.198 -2.839 1.00 0.00 35 SER A N 4
ATOM 5576 C CA . SER A 1 35 ? -5.904 12.519 -1.599 1.00 0.00 35 SER A CA 4
ATOM 5577 C C . SER A 1 35 ? -5.088 13.053 -0.423 1.00 0.00 35 SER A C 4
ATOM 5578 O O . SER A 1 35 ? -3.895 13.350 -0.558 1.00 0.00 35 SER A O 4
ATOM 5586 N N . THR A 1 36 ? -5.745 13.178 0.723 1.00 0.00 36 THR A N 4
ATOM 5587 C CA . THR A 1 36 ? -5.119 13.683 1.934 1.00 0.00 36 THR A CA 4
ATOM 5588 C C . THR A 1 36 ? -4.402 12.562 2.691 1.00 0.00 36 THR A C 4
ATOM 5589 O O . THR A 1 36 ? -4.155 11.491 2.134 1.00 0.00 36 THR A O 4
ATOM 5600 N N . SER A 1 37 ? -4.049 12.823 3.947 1.00 0.00 37 SER A N 4
ATOM 5601 C CA . SER A 1 37 ? -3.370 11.842 4.779 1.00 0.00 37 SER A CA 4
ATOM 5602 C C . SER A 1 37 ? -4.214 10.582 4.963 1.00 0.00 37 SER A C 4
ATOM 5603 O O . SER A 1 37 ? -5.325 10.636 5.490 1.00 0.00 37 SER A O 4
ATOM 5611 N N . PHE A 1 38 ? -3.678 9.456 4.520 1.00 0.00 38 PHE A N 4
ATOM 5612 C CA . PHE A 1 38 ? -4.343 8.172 4.674 1.00 0.00 38 PHE A CA 4
ATOM 5613 C C . PHE A 1 38 ? -3.326 7.125 5.099 1.00 0.00 38 PHE A C 4
ATOM 5614 O O . PHE A 1 38 ? -2.138 7.257 4.810 1.00 0.00 38 PHE A O 4
ATOM 5631 N N . ASN A 1 39 ? -3.777 6.096 5.790 1.00 0.00 39 ASN A N 4
ATOM 5632 C CA . ASN A 1 39 ? -2.874 5.039 6.215 1.00 0.00 39 ASN A CA 4
ATOM 5633 C C . ASN A 1 39 ? -2.885 3.892 5.223 1.00 0.00 39 ASN A C 4
ATOM 5634 O O . ASN A 1 39 ? -3.933 3.514 4.700 1.00 0.00 39 ASN A O 4
ATOM 5645 N N . VAL A 1 40 ? -1.713 3.361 4.947 1.00 0.00 40 VAL A N 4
ATOM 5646 C CA . VAL A 1 40 ? -1.587 2.174 4.132 1.00 0.00 40 VAL A CA 4
ATOM 5647 C C . VAL A 1 40 ? -0.918 1.074 4.950 1.00 0.00 40 VAL A C 4
ATOM 5648 O O . VAL A 1 40 ? 0.241 1.191 5.350 1.00 0.00 40 VAL A O 4
ATOM 5661 N N . SER A 1 41 ? -1.679 0.032 5.238 1.00 0.00 41 SER A N 4
ATOM 5662 C CA . SER A 1 41 ? -1.225 -1.031 6.119 1.00 0.00 41 SER A CA 4
ATOM 5663 C C . SER A 1 41 ? -0.948 -2.309 5.343 1.00 0.00 41 SER A C 4
ATOM 5664 O O . SER A 1 41 ? -1.700 -2.671 4.435 1.00 0.00 41 SER A O 4
ATOM 5672 N N . LEU A 1 42 ? 0.132 -2.989 5.702 1.00 0.00 42 LEU A N 4
ATOM 5673 C CA . LEU A 1 42 ? 0.473 -4.255 5.076 1.00 0.00 42 LEU A CA 4
ATOM 5674 C C . LEU A 1 42 ? -0.031 -5.416 5.919 1.00 0.00 42 LEU A C 4
ATOM 5675 O O . LEU A 1 42 ? 0.404 -5.606 7.060 1.00 0.00 42 LEU A O 4
ATOM 5691 N N . LEU A 1 43 ? -0.956 -6.179 5.362 1.00 0.00 43 LEU A N 4
ATOM 5692 C CA . LEU A 1 43 ? -1.482 -7.348 6.040 1.00 0.00 43 LEU A CA 4
ATOM 5693 C C . LEU A 1 43 ? -0.766 -8.596 5.563 1.00 0.00 43 LEU A C 4
ATOM 5694 O O . LEU A 1 43 ? -0.640 -8.830 4.365 1.00 0.00 43 LEU A O 4
ATOM 5710 N N . VAL A 1 44 ? -0.289 -9.382 6.505 1.00 0.00 44 VAL A N 4
ATOM 5711 C CA . VAL A 1 44 ? 0.351 -10.642 6.196 1.00 0.00 44 VAL A CA 4
ATOM 5712 C C . VAL A 1 44 ? -0.577 -11.793 6.564 1.00 0.00 44 VAL A C 4
ATOM 5713 O O . VAL A 1 44 ? -0.677 -12.169 7.736 1.00 0.00 44 VAL A O 4
ATOM 5726 N N . ASP A 1 45 ? -1.295 -12.286 5.556 1.00 0.00 45 ASP A N 4
ATOM 5727 C CA . ASP A 1 45 ? -2.227 -13.414 5.687 1.00 0.00 45 ASP A CA 4
ATOM 5728 C C . ASP A 1 45 ? -3.483 -13.045 6.477 1.00 0.00 45 ASP A C 4
ATOM 5729 O O . ASP A 1 45 ? -4.602 -13.284 6.019 1.00 0.00 45 ASP A O 4
ATOM 5738 N N . GLY A 1 46 ? -3.304 -12.465 7.648 1.00 0.00 46 GLY A N 4
ATOM 5739 C CA . GLY A 1 46 ? -4.438 -12.055 8.454 1.00 0.00 46 GLY A CA 4
ATOM 5740 C C . GLY A 1 46 ? -4.057 -11.125 9.590 1.00 0.00 46 GLY A C 4
ATOM 5741 O O . GLY A 1 46 ? -4.845 -10.915 10.513 1.00 0.00 46 GLY A O 4
ATOM 5745 N N . ILE A 1 47 ? -2.851 -10.569 9.537 1.00 0.00 47 ILE A N 4
ATOM 5746 C CA . ILE A 1 47 ? -2.380 -9.666 10.584 1.00 0.00 47 ILE A CA 4
ATOM 5747 C C . ILE A 1 47 ? -1.696 -8.461 9.953 1.00 0.00 47 ILE A C 4
ATOM 5748 O O . ILE A 1 47 ? -1.149 -8.562 8.860 1.00 0.00 47 ILE A O 4
ATOM 5764 N N . VAL A 1 48 ? -1.720 -7.333 10.640 1.00 0.00 48 VAL A N 4
ATOM 5765 C CA . VAL A 1 48 ? -1.060 -6.129 10.155 1.00 0.00 48 VAL A CA 4
ATOM 5766 C C . VAL A 1 48 ? 0.305 -5.988 10.814 1.00 0.00 48 VAL A C 4
ATOM 5767 O O . VAL A 1 48 ? 0.400 -5.702 12.006 1.00 0.00 48 VAL A O 4
ATOM 5780 N N . VAL A 1 49 ? 1.361 -6.202 10.041 1.00 0.00 49 VAL A N 4
ATOM 5781 C CA . VAL A 1 49 ? 2.715 -6.153 10.583 1.00 0.00 49 VAL A CA 4
ATOM 5782 C C . VAL A 1 49 ? 3.189 -4.717 10.780 1.00 0.00 49 VAL A C 4
ATOM 5783 O O . VAL A 1 49 ? 3.861 -4.409 11.764 1.00 0.00 49 VAL A O 4
ATOM 5796 N N . ASP A 1 50 ? 2.825 -3.836 9.855 1.00 0.00 50 ASP A N 4
ATOM 5797 C CA . ASP A 1 50 ? 3.213 -2.432 9.939 1.00 0.00 50 ASP A CA 4
ATOM 5798 C C . ASP A 1 50 ? 2.285 -1.580 9.089 1.00 0.00 50 ASP A C 4
ATOM 5799 O O . ASP A 1 50 ? 1.882 -1.983 7.994 1.00 0.00 50 ASP A O 4
ATOM 5808 N N . THR A 1 51 ? 1.930 -0.418 9.606 1.00 0.00 51 THR A N 4
ATOM 5809 C CA . THR A 1 51 ? 1.076 0.510 8.892 1.00 0.00 51 THR A CA 4
ATOM 5810 C C . THR A 1 51 ? 1.834 1.796 8.604 1.00 0.00 51 THR A C 4
ATOM 5811 O O . THR A 1 51 ? 2.332 2.450 9.523 1.00 0.00 51 THR A O 4
ATOM 5822 N N . GLN A 1 52 ? 1.935 2.152 7.337 1.00 0.00 52 GLN A N 4
ATOM 5823 C CA . GLN A 1 52 ? 2.627 3.364 6.956 1.00 0.00 52 GLN A CA 4
ATOM 5824 C C . GLN A 1 52 ? 1.626 4.442 6.563 1.00 0.00 52 GLN A C 4
ATOM 5825 O O . GLN A 1 52 ? 0.796 4.244 5.674 1.00 0.00 52 GLN A O 4
ATOM 5839 N N . THR A 1 53 ? 1.695 5.572 7.240 1.00 0.00 53 THR A N 4
ATOM 5840 C CA . THR A 1 53 ? 0.837 6.698 6.925 1.00 0.00 53 THR A CA 4
ATOM 5841 C C . THR A 1 53 ? 1.383 7.456 5.721 1.00 0.00 53 THR A C 4
ATOM 5842 O O . THR A 1 53 ? 2.567 7.785 5.675 1.00 0.00 53 THR A O 4
ATOM 5853 N N . VAL A 1 54 ? 0.536 7.707 4.741 1.00 0.00 54 VAL A N 4
ATOM 5854 C CA . VAL A 1 54 ? 0.911 8.553 3.625 1.00 0.00 54 VAL A CA 4
ATOM 5855 C C . VAL A 1 54 ? 0.361 9.950 3.867 1.00 0.00 54 VAL A C 4
ATOM 5856 O O . VAL A 1 54 ? -0.850 10.127 4.015 1.00 0.00 54 VAL A O 4
ATOM 5869 N N . THR A 1 55 ? 1.253 10.929 3.933 1.00 0.00 55 THR A N 4
ATOM 5870 C CA . THR A 1 55 ? 0.875 12.289 4.283 1.00 0.00 55 THR A CA 4
ATOM 5871 C C . THR A 1 55 ? -0.113 12.877 3.274 1.00 0.00 55 THR A C 4
ATOM 5872 O O . THR A 1 55 ? -1.045 13.585 3.655 1.00 0.00 55 THR A O 4
ATOM 5883 N N . SER A 1 56 ? 0.083 12.564 1.998 1.00 0.00 56 SER A N 4
ATOM 5884 C CA . SER A 1 56 ? -0.804 13.041 0.947 1.00 0.00 56 SER A CA 4
ATOM 5885 C C . SER A 1 56 ? -0.358 12.485 -0.398 1.00 0.00 56 SER A C 4
ATOM 5886 O O . SER A 1 56 ? 0.839 12.442 -0.695 1.00 0.00 56 SER A O 4
ATOM 5894 N N . LEU A 1 57 ? -1.313 12.039 -1.198 1.00 0.00 57 LEU A N 4
ATOM 5895 C CA . LEU A 1 57 ? -1.014 11.552 -2.530 1.00 0.00 57 LEU A CA 4
ATOM 5896 C C . LEU A 1 57 ? -1.754 12.391 -3.562 1.00 0.00 57 LEU A C 4
ATOM 5897 O O . LEU A 1 57 ? -2.987 12.387 -3.625 1.00 0.00 57 LEU A O 4
ATOM 5913 N N . GLU A 1 58 ? -0.992 13.131 -4.350 1.00 0.00 58 GLU A N 4
ATOM 5914 C CA . GLU A 1 58 ? -1.556 14.028 -5.346 1.00 0.00 58 GLU A CA 4
ATOM 5915 C C . GLU A 1 58 ? -2.238 13.242 -6.462 1.00 0.00 58 GLU A C 4
ATOM 5916 O O . GLU A 1 58 ? -1.944 12.064 -6.680 1.00 0.00 58 GLU A O 4
ATOM 5928 N N . SER A 1 59 ? -3.166 13.888 -7.147 1.00 0.00 59 SER A N 4
ATOM 5929 C CA . SER A 1 59 ? -3.870 13.268 -8.257 1.00 0.00 59 SER A CA 4
ATOM 5930 C C . SER A 1 59 ? -2.911 12.979 -9.404 1.00 0.00 59 SER A C 4
ATOM 5931 O O . SER A 1 59 ? -2.127 13.845 -9.799 1.00 0.00 59 SER A O 4
ATOM 5939 N N . GLU A 1 60 ? -2.959 11.745 -9.902 1.00 0.00 60 GLU A N 4
ATOM 5940 C CA . GLU A 1 60 ? -2.111 11.300 -11.006 1.00 0.00 60 GLU A CA 4
ATOM 5941 C C . GLU A 1 60 ? -0.653 11.218 -10.561 1.00 0.00 60 GLU A C 4
ATOM 5942 O O . GLU A 1 60 ? 0.271 11.262 -11.376 1.00 0.00 60 GLU A O 4
ATOM 5954 N N . ASN A 1 61 ? -0.464 11.068 -9.257 1.00 0.00 61 ASN A N 4
ATOM 5955 C CA . ASN A 1 61 ? 0.858 10.887 -8.679 1.00 0.00 61 ASN A CA 4
ATOM 5956 C C . ASN A 1 61 ? 0.914 9.523 -7.994 1.00 0.00 61 ASN A C 4
ATOM 5957 O O . ASN A 1 61 ? -0.121 8.989 -7.584 1.00 0.00 61 ASN A O 4
ATOM 5968 N N . SER A 1 62 ? 2.102 8.953 -7.887 1.00 0.00 62 SER A N 4
ATOM 5969 C CA . SER A 1 62 ? 2.273 7.679 -7.216 1.00 0.00 62 SER A CA 4
ATOM 5970 C C . SER A 1 62 ? 3.376 7.784 -6.175 1.00 0.00 62 SER A C 4
ATOM 5971 O O . SER A 1 62 ? 4.384 8.458 -6.388 1.00 0.00 62 SER A O 4
ATOM 5979 N N . THR A 1 63 ? 3.181 7.115 -5.055 1.00 0.00 63 THR A N 4
ATOM 5980 C CA . THR A 1 63 ? 4.162 7.119 -3.988 1.00 0.00 63 THR A CA 4
ATOM 5981 C C . THR A 1 63 ? 4.539 5.686 -3.624 1.00 0.00 63 THR A C 4
ATOM 5982 O O . THR A 1 63 ? 3.730 4.762 -3.765 1.00 0.00 63 THR A O 4
ATOM 5993 N N . ASN A 1 64 ? 5.775 5.501 -3.186 1.00 0.00 64 ASN A N 4
ATOM 5994 C CA . ASN A 1 64 ? 6.271 4.179 -2.842 1.00 0.00 64 ASN A CA 4
ATOM 5995 C C . ASN A 1 64 ? 6.177 3.957 -1.342 1.00 0.00 64 ASN A C 4
ATOM 5996 O O . ASN A 1 64 ? 6.752 4.706 -0.553 1.00 0.00 64 ASN A O 4
ATOM 6007 N N . VAL A 1 65 ? 5.426 2.940 -0.958 1.00 0.00 65 VAL A N 4
ATOM 6008 C CA . VAL A 1 65 ? 5.186 2.639 0.445 1.00 0.00 65 VAL A CA 4
ATOM 6009 C C . VAL A 1 65 ? 6.112 1.527 0.919 1.00 0.00 65 VAL A C 4
ATOM 6010 O O . VAL A 1 65 ? 5.929 0.371 0.557 1.00 0.00 65 VAL A O 4
ATOM 6023 N N . ASP A 1 66 ? 7.105 1.883 1.717 1.00 0.00 66 ASP A N 4
ATOM 6024 C CA . ASP A 1 66 ? 8.071 0.911 2.218 1.00 0.00 66 ASP A CA 4
ATOM 6025 C C . ASP A 1 66 ? 7.713 0.478 3.633 1.00 0.00 66 ASP A C 4
ATOM 6026 O O . ASP A 1 66 ? 7.825 1.257 4.581 1.00 0.00 66 ASP A O 4
ATOM 6035 N N . PHE A 1 67 ? 7.306 -0.773 3.775 1.00 0.00 67 PHE A N 4
ATOM 6036 C CA . PHE A 1 67 ? 6.868 -1.283 5.068 1.00 0.00 67 PHE A CA 4
ATOM 6037 C C . PHE A 1 67 ? 8.028 -1.904 5.837 1.00 0.00 67 PHE A C 4
ATOM 6038 O O . PHE A 1 67 ? 9.070 -2.234 5.266 1.00 0.00 67 PHE A O 4
ATOM 6055 N N . HIS A 1 68 ? 7.826 -2.076 7.136 1.00 0.00 68 HIS A N 4
ATOM 6056 C CA . HIS A 1 68 ? 8.815 -2.711 7.995 1.00 0.00 68 HIS A CA 4
ATOM 6057 C C . HIS A 1 68 ? 8.363 -4.121 8.343 1.00 0.00 68 HIS A C 4
ATOM 6058 O O . HIS A 1 68 ? 7.595 -4.327 9.283 1.00 0.00 68 HIS A O 4
ATOM 6073 N N . TRP A 1 69 ? 8.821 -5.083 7.563 1.00 0.00 69 TRP A N 4
ATOM 6074 C CA . TRP A 1 69 ? 8.422 -6.469 7.744 1.00 0.00 69 TRP A CA 4
ATOM 6075 C C . TRP A 1 69 ? 9.562 -7.287 8.337 1.00 0.00 69 TRP A C 4
ATOM 6076 O O . TRP A 1 69 ? 10.486 -7.681 7.625 1.00 0.00 69 TRP A O 4
ATOM 6097 N N . THR A 1 70 ? 9.510 -7.526 9.641 1.00 0.00 70 THR A N 4
ATOM 6098 C CA . THR A 1 70 ? 10.467 -8.421 10.265 1.00 0.00 70 THR A CA 4
ATOM 6099 C C . THR A 1 70 ? 10.110 -9.854 9.886 1.00 0.00 70 THR A C 4
ATOM 6100 O O . THR A 1 70 ? 8.986 -10.313 10.107 1.00 0.00 70 THR A O 4
ATOM 6111 N N . LEU A 1 71 ? 11.041 -10.551 9.269 1.00 0.00 71 LEU A N 4
ATOM 6112 C CA . LEU A 1 71 ? 10.745 -11.863 8.748 1.00 0.00 71 LEU A CA 4
ATOM 6113 C C . LEU A 1 71 ? 11.657 -12.920 9.341 1.00 0.00 71 LEU A C 4
ATOM 6114 O O . LEU A 1 71 ? 12.789 -13.113 8.899 1.00 0.00 71 LEU A O 4
ATOM 6130 N N . ASP A 1 72 ? 11.154 -13.572 10.373 1.00 0.00 72 ASP A N 4
ATOM 6131 C CA . ASP A 1 72 ? 11.825 -14.716 10.967 1.00 0.00 72 ASP A CA 4
ATOM 6132 C C . ASP A 1 72 ? 11.912 -15.850 9.954 1.00 0.00 72 ASP A C 4
ATOM 6133 O O . ASP A 1 72 ? 13.002 -16.269 9.566 1.00 0.00 72 ASP A O 4
ATOM 6142 N N . GLY A 1 73 ? 10.754 -16.319 9.502 1.00 0.00 73 GLY A N 4
ATOM 6143 C CA . GLY A 1 73 ? 10.720 -17.376 8.514 1.00 0.00 73 GLY A CA 4
ATOM 6144 C C . GLY A 1 73 ? 9.828 -18.533 8.924 1.00 0.00 73 GLY A C 4
ATOM 6145 O O . GLY A 1 73 ? 10.310 -19.640 9.162 1.00 0.00 73 GLY A O 4
ATOM 6149 N N . THR A 1 74 ? 8.529 -18.286 8.986 1.00 0.00 74 THR A N 4
ATOM 6150 C CA . THR A 1 74 ? 7.566 -19.319 9.342 1.00 0.00 74 THR A CA 4
ATOM 6151 C C . THR A 1 74 ? 7.350 -20.277 8.173 1.00 0.00 74 THR A C 4
ATOM 6152 O O . THR A 1 74 ? 7.775 -21.435 8.216 1.00 0.00 74 THR A O 4
ATOM 6163 N N . ALA A 1 75 ? 6.711 -19.775 7.128 1.00 0.00 75 ALA A N 4
ATOM 6164 C CA . ALA A 1 75 ? 6.433 -20.564 5.938 1.00 0.00 75 ALA A CA 4
ATOM 6165 C C . ALA A 1 75 ? 7.310 -20.105 4.777 1.00 0.00 75 ALA A C 4
ATOM 6166 O O . ALA A 1 75 ? 8.209 -19.282 4.958 1.00 0.00 75 ALA A O 4
ATOM 6173 N N . ASN A 1 76 ? 7.058 -20.649 3.594 1.00 0.00 76 ASN A N 4
ATOM 6174 C CA . ASN A 1 76 ? 7.825 -20.290 2.405 1.00 0.00 76 ASN A CA 4
ATOM 6175 C C . ASN A 1 76 ? 7.101 -19.221 1.594 1.00 0.00 76 ASN A C 4
ATOM 6176 O O . ASN A 1 76 ? 7.706 -18.548 0.760 1.00 0.00 76 ASN A O 4
ATOM 6187 N N . SER A 1 77 ? 5.807 -19.067 1.842 1.00 0.00 77 SER A N 4
ATOM 6188 C CA . SER A 1 77 ? 5.004 -18.092 1.121 1.00 0.00 77 SER A CA 4
ATOM 6189 C C . SER A 1 77 ? 4.132 -17.290 2.083 1.00 0.00 77 SER A C 4
ATOM 6190 O O . SER A 1 77 ? 3.498 -17.848 2.980 1.00 0.00 77 SER A O 4
ATOM 6198 N N . TYR A 1 78 ? 4.119 -15.982 1.898 1.00 0.00 78 TYR A N 4
ATOM 6199 C CA . TYR A 1 78 ? 3.321 -15.094 2.727 1.00 0.00 78 TYR A CA 4
ATOM 6200 C C . TYR A 1 78 ? 2.301 -14.341 1.886 1.00 0.00 78 TYR A C 4
ATOM 6201 O O . TYR A 1 78 ? 2.569 -13.992 0.733 1.00 0.00 78 TYR A O 4
ATOM 6219 N N . THR A 1 79 ? 1.137 -14.096 2.463 1.00 0.00 79 THR A N 4
ATOM 6220 C CA . THR A 1 79 ? 0.073 -13.400 1.762 1.00 0.00 79 THR A CA 4
ATOM 6221 C C . THR A 1 79 ? 0.079 -11.920 2.126 1.00 0.00 79 THR A C 4
ATOM 6222 O O . THR A 1 79 ? -0.539 -11.511 3.107 1.00 0.00 79 THR A O 4
ATOM 6233 N N . LEU A 1 80 ? 0.790 -11.119 1.348 1.00 0.00 80 LEU A N 4
ATOM 6234 C CA . LEU A 1 80 ? 0.916 -9.702 1.646 1.00 0.00 80 LEU A CA 4
ATOM 6235 C C . LEU A 1 80 ? -0.173 -8.895 0.958 1.00 0.00 80 LEU A C 4
ATOM 6236 O O . LEU A 1 80 ? -0.223 -8.798 -0.268 1.00 0.00 80 LEU A O 4
ATOM 6252 N N . THR A 1 81 ? -1.049 -8.329 1.762 1.00 0.00 81 THR A N 4
ATOM 6253 C CA . THR A 1 81 ? -2.170 -7.562 1.260 1.00 0.00 81 THR A CA 4
ATOM 6254 C C . THR A 1 81 ? -2.057 -6.106 1.694 1.00 0.00 81 THR A C 4
ATOM 6255 O O . THR A 1 81 ? -1.996 -5.805 2.885 1.00 0.00 81 THR A O 4
ATOM 6266 N N . VAL A 1 82 ? -2.006 -5.209 0.727 1.00 0.00 82 VAL A N 4
ATOM 6267 C CA . VAL A 1 82 ? -1.932 -3.785 1.018 1.00 0.00 82 VAL A CA 4
ATOM 6268 C C . VAL A 1 82 ? -3.331 -3.205 1.193 1.00 0.00 82 VAL A C 4
ATOM 6269 O O . VAL A 1 82 ? -4.095 -3.118 0.230 1.00 0.00 82 VAL A O 4
ATOM 6282 N N . ASN A 1 83 ? -3.675 -2.845 2.424 1.00 0.00 83 ASN A N 4
ATOM 6283 C CA . ASN A 1 83 ? -4.956 -2.199 2.697 1.00 0.00 83 ASN A CA 4
ATOM 6284 C C . ASN A 1 83 ? -4.802 -0.685 2.650 1.00 0.00 83 ASN A C 4
ATOM 6285 O O . ASN A 1 83 ? -4.145 -0.089 3.509 1.00 0.00 83 ASN A O 4
ATOM 6296 N N . VAL A 1 84 ? -5.404 -0.074 1.643 1.00 0.00 84 VAL A N 4
ATOM 6297 C CA . VAL A 1 84 ? -5.351 1.369 1.475 1.00 0.00 84 VAL A CA 4
ATOM 6298 C C . VAL A 1 84 ? -6.542 2.026 2.161 1.00 0.00 84 VAL A C 4
ATOM 6299 O O . VAL A 1 84 ? -7.689 1.663 1.896 1.00 0.00 84 VAL A O 4
ATOM 6312 N N . ASP A 1 85 ? -6.248 2.970 3.057 1.00 0.00 85 ASP A N 4
ATOM 6313 C CA . ASP A 1 85 ? -7.271 3.748 3.758 1.00 0.00 85 ASP A CA 4
ATOM 6314 C C . ASP A 1 85 ? -8.122 2.861 4.670 1.00 0.00 85 ASP A C 4
ATOM 6315 O O . ASP A 1 85 ? -9.166 2.349 4.270 1.00 0.00 85 ASP A O 4
ATOM 6324 N N . PRO A 1 86 ? -7.653 2.632 5.906 1.00 0.00 86 PRO A N 4
ATOM 6325 C CA . PRO A 1 86 ? -8.362 1.832 6.897 1.00 0.00 86 PRO A CA 4
ATOM 6326 C C . PRO A 1 86 ? -9.394 2.643 7.684 1.00 0.00 86 PRO A C 4
ATOM 6327 O O . PRO A 1 86 ? -10.502 2.170 7.941 1.00 0.00 86 PRO A O 4
ATOM 6338 N N . GLU A 1 87 ? -9.030 3.871 8.051 1.00 0.00 87 GLU A N 4
ATOM 6339 C CA . GLU A 1 87 ? -9.894 4.726 8.865 1.00 0.00 87 GLU A CA 4
ATOM 6340 C C . GLU A 1 87 ? -10.965 5.395 8.014 1.00 0.00 87 GLU A C 4
ATOM 6341 O O . GLU A 1 87 ? -11.900 6.000 8.542 1.00 0.00 87 GLU A O 4
ATOM 6353 N N . ASN A 1 88 ? -10.815 5.276 6.702 1.00 0.00 88 ASN A N 4
ATOM 6354 C CA . ASN A 1 88 ? -11.680 5.956 5.746 1.00 0.00 88 ASN A CA 4
ATOM 6355 C C . ASN A 1 88 ? -11.540 7.462 5.888 1.00 0.00 88 ASN A C 4
ATOM 6356 O O . ASN A 1 88 ? -12.475 8.167 6.279 1.00 0.00 88 ASN A O 4
ATOM 6367 N N . ALA A 1 89 ? -10.345 7.935 5.584 1.00 0.00 89 ALA A N 4
ATOM 6368 C CA . ALA A 1 89 ? -10.031 9.349 5.621 1.00 0.00 89 ALA A CA 4
ATOM 6369 C C . ALA A 1 89 ? -10.071 9.905 4.211 1.00 0.00 89 ALA A C 4
ATOM 6370 O O . ALA A 1 89 ? -10.362 11.084 3.997 1.00 0.00 89 ALA A O 4
ATOM 6377 N N . VAL A 1 90 ? -9.782 9.043 3.252 1.00 0.00 90 VAL A N 4
ATOM 6378 C CA . VAL A 1 90 ? -9.869 9.395 1.850 1.00 0.00 90 VAL A CA 4
ATOM 6379 C C . VAL A 1 90 ? -10.946 8.553 1.183 1.00 0.00 90 VAL A C 4
ATOM 6380 O O . VAL A 1 90 ? -10.773 7.352 0.992 1.00 0.00 90 VAL A O 4
ATOM 6393 N N . ASN A 1 91 ? -12.064 9.185 0.859 1.00 0.00 91 ASN A N 4
ATOM 6394 C CA . ASN A 1 91 ? -13.196 8.486 0.264 1.00 0.00 91 ASN A CA 4
ATOM 6395 C C . ASN A 1 91 ? -12.830 7.973 -1.126 1.00 0.00 91 ASN A C 4
ATOM 6396 O O . ASN A 1 91 ? -12.708 8.750 -2.073 1.00 0.00 91 ASN A O 4
ATOM 6407 N N . GLU A 1 92 ? -12.631 6.664 -1.221 1.00 0.00 92 GLU A N 4
ATOM 6408 C CA . GLU A 1 92 ? -12.166 6.024 -2.447 1.00 0.00 92 GLU A CA 4
ATOM 6409 C C . GLU A 1 92 ? -13.304 5.829 -3.439 1.00 0.00 92 GLU A C 4
ATOM 6410 O O . GLU A 1 92 ? -14.470 5.712 -3.056 1.00 0.00 92 GLU A O 4
ATOM 6422 N N . GLY A 1 93 ? -12.943 5.828 -4.711 1.00 0.00 93 GLY A N 4
ATOM 6423 C CA . GLY A 1 93 ? -13.855 5.476 -5.780 1.00 0.00 93 GLY A CA 4
ATOM 6424 C C . GLY A 1 93 ? -14.447 4.081 -5.636 1.00 0.00 93 GLY A C 4
ATOM 6425 O O . GLY A 1 93 ? -15.405 3.859 -4.893 1.00 0.00 93 GLY A O 4
ATOM 6429 N N . ASN A 1 94 ? -13.887 3.153 -6.398 1.00 0.00 94 ASN A N 4
ATOM 6430 C CA . ASN A 1 94 ? -14.407 1.790 -6.496 1.00 0.00 94 ASN A CA 4
ATOM 6431 C C . ASN A 1 94 ? -14.001 0.959 -5.286 1.00 0.00 94 ASN A C 4
ATOM 6432 O O . ASN A 1 94 ? -12.830 0.939 -4.902 1.00 0.00 94 ASN A O 4
ATOM 6443 N N . GLU A 1 95 ? -14.965 0.257 -4.701 1.00 0.00 95 GLU A N 4
ATOM 6444 C CA . GLU A 1 95 ? -14.691 -0.611 -3.561 1.00 0.00 95 GLU A CA 4
ATOM 6445 C C . GLU A 1 95 ? -13.961 -1.878 -4.002 1.00 0.00 95 GLU A C 4
ATOM 6446 O O . GLU A 1 95 ? -14.560 -2.944 -4.136 1.00 0.00 95 GLU A O 4
ATOM 6458 N N . SER A 1 96 ? -12.671 -1.732 -4.266 1.00 0.00 96 SER A N 4
ATOM 6459 C CA . SER A 1 96 ? -11.827 -2.838 -4.703 1.00 0.00 96 SER A CA 4
ATOM 6460 C C . SER A 1 96 ? -10.361 -2.498 -4.462 1.00 0.00 96 SER A C 4
ATOM 6461 O O . SER A 1 96 ? -9.576 -3.335 -4.013 1.00 0.00 96 SER A O 4
ATOM 6469 N N . ASN A 1 97 ? -10.016 -1.243 -4.737 1.00 0.00 97 ASN A N 4
ATOM 6470 C CA . ASN A 1 97 ? -8.632 -0.777 -4.696 1.00 0.00 97 ASN A CA 4
ATOM 6471 C C . ASN A 1 97 ? -8.062 -0.772 -3.284 1.00 0.00 97 ASN A C 4
ATOM 6472 O O . ASN A 1 97 ? -6.855 -0.647 -3.099 1.00 0.00 97 ASN A O 4
ATOM 6483 N N . ASN A 1 98 ? -8.921 -0.912 -2.286 1.00 0.00 98 ASN A N 4
ATOM 6484 C CA . ASN A 1 98 ? -8.484 -0.825 -0.897 1.00 0.00 98 ASN A CA 4
ATOM 6485 C C . ASN A 1 98 ? -7.667 -2.048 -0.485 1.00 0.00 98 ASN A C 4
ATOM 6486 O O . ASN A 1 98 ? -7.131 -2.088 0.617 1.00 0.00 98 ASN A O 4
ATOM 6497 N N . THR A 1 99 ? -7.557 -3.033 -1.370 1.00 0.00 99 THR A N 4
ATOM 6498 C CA . THR A 1 99 ? -6.803 -4.243 -1.064 1.00 0.00 99 THR A CA 4
ATOM 6499 C C . THR A 1 99 ? -6.032 -4.766 -2.275 1.00 0.00 99 THR A C 4
ATOM 6500 O O . THR A 1 99 ? -6.616 -5.026 -3.330 1.00 0.00 99 THR A O 4
ATOM 6511 N N . LEU A 1 100 ? -4.717 -4.892 -2.124 1.00 0.00 100 LEU A N 4
ATOM 6512 C CA . LEU A 1 100 ? -3.887 -5.581 -3.108 1.00 0.00 100 LEU A CA 4
ATOM 6513 C C . LEU A 1 100 ? -3.366 -6.876 -2.504 1.00 0.00 100 LEU A C 4
ATOM 6514 O O . LEU A 1 100 ? -2.473 -6.855 -1.658 1.00 0.00 100 LEU A O 4
ATOM 6530 N N . THR A 1 101 ? -3.940 -7.987 -2.920 1.00 0.00 101 THR A N 4
ATOM 6531 C CA . THR A 1 101 ? -3.562 -9.287 -2.396 1.00 0.00 101 THR A CA 4
ATOM 6532 C C . THR A 1 101 ? -2.431 -9.888 -3.226 1.00 0.00 101 THR A C 4
ATOM 6533 O O . THR A 1 101 ? -2.665 -10.419 -4.312 1.00 0.00 101 THR A O 4
ATOM 6544 N N . ALA A 1 102 ? -1.207 -9.782 -2.728 1.00 0.00 102 ALA A N 4
ATOM 6545 C CA . ALA A 1 102 ? -0.048 -10.274 -3.455 1.00 0.00 102 ALA A CA 4
ATOM 6546 C C . ALA A 1 102 ? 0.696 -11.334 -2.653 1.00 0.00 102 ALA A C 4
ATOM 6547 O O . ALA A 1 102 ? 1.039 -11.126 -1.490 1.00 0.00 102 ALA A O 4
ATOM 6554 N N . LEU A 1 103 ? 0.940 -12.472 -3.277 1.00 0.00 103 LEU A N 4
ATOM 6555 C CA . LEU A 1 103 ? 1.687 -13.542 -2.640 1.00 0.00 103 LEU A CA 4
ATOM 6556 C C . LEU A 1 103 ? 3.180 -13.334 -2.825 1.00 0.00 103 LEU A C 4
ATOM 6557 O O . LEU A 1 103 ? 3.661 -13.176 -3.948 1.00 0.00 103 LEU A O 4
ATOM 6573 N N . VAL A 1 104 ? 3.907 -13.329 -1.723 1.00 0.00 104 VAL A N 4
ATOM 6574 C CA . VAL A 1 104 ? 5.351 -13.196 -1.770 1.00 0.00 104 VAL A CA 4
ATOM 6575 C C . VAL A 1 104 ? 5.999 -14.455 -1.211 1.00 0.00 104 VAL A C 4
ATOM 6576 O O . VAL A 1 104 ? 5.485 -15.060 -0.266 1.00 0.00 104 VAL A O 4
ATOM 6589 N N . GLY A 1 105 ? 7.107 -14.865 -1.799 1.00 0.00 105 GLY A N 4
ATOM 6590 C CA . GLY A 1 105 ? 7.735 -16.101 -1.388 1.00 0.00 105 GLY A CA 4
ATOM 6591 C C . GLY A 1 105 ? 9.162 -15.898 -0.946 1.00 0.00 105 GLY A C 4
ATOM 6592 O O . GLY A 1 105 ? 9.803 -14.927 -1.337 1.00 0.00 105 GLY A O 4
ATOM 6596 N N . THR A 1 106 ? 9.659 -16.800 -0.119 1.00 0.00 106 THR A N 4
ATOM 6597 C CA . THR A 1 106 ? 11.038 -16.736 0.320 1.00 0.00 106 THR A CA 4
ATOM 6598 C C . THR A 1 106 ? 11.976 -16.917 -0.871 1.00 0.00 106 THR A C 4
ATOM 6599 O O . THR A 1 106 ? 11.698 -17.715 -1.769 1.00 0.00 106 THR A O 4
ATOM 6610 N N . LEU A 1 107 ? 13.056 -16.142 -0.894 1.00 0.00 107 LEU A N 4
ATOM 6611 C CA . LEU A 1 107 ? 14.029 -16.205 -1.977 1.00 0.00 107 LEU A CA 4
ATOM 6612 C C . LEU A 1 107 ? 14.487 -17.642 -2.184 1.00 0.00 107 LEU A C 4
ATOM 6613 O O . LEU A 1 107 ? 15.023 -18.262 -1.272 1.00 0.00 107 LEU A O 4
ATOM 6629 N N . GLU A 1 108 ? 14.283 -18.155 -3.387 1.00 0.00 108 GLU A N 4
ATOM 6630 C CA . GLU A 1 108 ? 14.508 -19.567 -3.673 1.00 0.00 108 GLU A CA 4
ATOM 6631 C C . GLU A 1 108 ? 15.988 -19.933 -3.606 1.00 0.00 108 GLU A C 4
ATOM 6632 O O . GLU A 1 108 ? 16.339 -21.099 -3.438 1.00 0.00 108 GLU A O 4
ATOM 6644 N N . HIS A 1 109 ? 16.857 -18.936 -3.736 1.00 0.00 109 HIS A N 4
ATOM 6645 C CA . HIS A 1 109 ? 18.294 -19.163 -3.615 1.00 0.00 109 HIS A CA 4
ATOM 6646 C C . HIS A 1 109 ? 18.722 -19.089 -2.157 1.00 0.00 109 HIS A C 4
ATOM 6647 O O . HIS A 1 109 ? 19.875 -19.348 -1.816 1.00 0.00 109 HIS A O 4
ATOM 6662 N N . HIS A 1 110 ? 17.778 -18.732 -1.301 1.00 0.00 110 HIS A N 4
ATOM 6663 C CA . HIS A 1 110 ? 17.988 -18.754 0.136 1.00 0.00 110 HIS A CA 4
ATOM 6664 C C . HIS A 1 110 ? 17.008 -19.752 0.736 1.00 0.00 110 HIS A C 4
ATOM 6665 O O . HIS A 1 110 ? 15.963 -19.373 1.268 1.00 0.00 110 HIS A O 4
ATOM 6680 N N . HIS A 1 111 ? 17.354 -21.026 0.622 1.00 0.00 111 HIS A N 4
ATOM 6681 C CA . HIS A 1 111 ? 16.429 -22.116 0.918 1.00 0.00 111 HIS A CA 4
ATOM 6682 C C . HIS A 1 111 ? 15.885 -22.054 2.335 1.00 0.00 111 HIS A C 4
ATOM 6683 O O . HIS A 1 111 ? 16.630 -22.126 3.316 1.00 0.00 111 HIS A O 4
ATOM 6698 N N . HIS A 1 112 ? 14.574 -21.911 2.426 1.00 0.00 112 HIS A N 4
ATOM 6699 C CA . HIS A 1 112 ? 13.890 -21.908 3.703 1.00 0.00 112 HIS A CA 4
ATOM 6700 C C . HIS A 1 112 ? 13.463 -23.321 4.073 1.00 0.00 112 HIS A C 4
ATOM 6701 O O . HIS A 1 112 ? 12.772 -23.993 3.310 1.00 0.00 112 HIS A O 4
ATOM 6716 N N . HIS A 1 113 ? 13.888 -23.761 5.241 1.00 0.00 113 HIS A N 4
ATOM 6717 C CA . HIS A 1 113 ? 13.474 -25.049 5.775 1.00 0.00 113 HIS A CA 4
ATOM 6718 C C . HIS A 1 113 ? 13.011 -24.886 7.213 1.00 0.00 113 HIS A C 4
ATOM 6719 O O . HIS A 1 113 ? 13.629 -24.163 7.993 1.00 0.00 113 HIS A O 4
ATOM 6734 N N . HIS A 1 114 ? 11.909 -25.538 7.545 1.00 0.00 114 HIS A N 4
ATOM 6735 C CA . HIS A 1 114 ? 11.297 -25.406 8.858 1.00 0.00 114 HIS A CA 4
ATOM 6736 C C . HIS A 1 114 ? 11.491 -26.694 9.646 1.00 0.00 114 HIS A C 4
ATOM 6737 O O . HIS A 1 114 ? 10.714 -27.643 9.421 1.00 0.00 114 HIS A O 4
ATOM 6753 N N . MET A 1 1 ? -15.253 14.943 -9.184 1.00 0.00 1 MET A N 5
ATOM 6754 C CA . MET A 1 1 ? -13.813 14.742 -8.920 1.00 0.00 1 MET A CA 5
ATOM 6755 C C . MET A 1 1 ? -13.617 13.931 -7.653 1.00 0.00 1 MET A C 5
ATOM 6756 O O . MET A 1 1 ? -13.594 14.480 -6.553 1.00 0.00 1 MET A O 5
ATOM 6772 N N . ILE A 1 2 ? -13.515 12.621 -7.804 1.00 0.00 2 ILE A N 5
ATOM 6773 C CA . ILE A 1 2 ? -13.257 11.746 -6.675 1.00 0.00 2 ILE A CA 5
ATOM 6774 C C . ILE A 1 2 ? -11.883 11.092 -6.837 1.00 0.00 2 ILE A C 5
ATOM 6775 O O . ILE A 1 2 ? -11.467 10.790 -7.960 1.00 0.00 2 ILE A O 5
ATOM 6791 N N . PRO A 1 3 ? -11.134 10.911 -5.742 1.00 0.00 3 PRO A N 5
ATOM 6792 C CA . PRO A 1 3 ? -9.869 10.187 -5.774 1.00 0.00 3 PRO A CA 5
ATOM 6793 C C . PRO A 1 3 ? -10.093 8.680 -5.747 1.00 0.00 3 PRO A C 5
ATOM 6794 O O . PRO A 1 3 ? -11.140 8.208 -5.300 1.00 0.00 3 PRO A O 5
ATOM 6805 N N . ASP A 1 4 ? -9.123 7.928 -6.234 1.00 0.00 4 ASP A N 5
ATOM 6806 C CA . ASP A 1 4 ? -9.194 6.478 -6.185 1.00 0.00 4 ASP A CA 5
ATOM 6807 C C . ASP A 1 4 ? -7.786 5.951 -6.008 1.00 0.00 4 ASP A C 5
ATOM 6808 O O . ASP A 1 4 ? -7.001 5.962 -6.950 1.00 0.00 4 ASP A O 5
ATOM 6817 N N . LEU A 1 5 ? -7.440 5.503 -4.811 1.00 0.00 5 LEU A N 5
ATOM 6818 C CA . LEU A 1 5 ? -6.058 5.148 -4.554 1.00 0.00 5 LEU A CA 5
ATOM 6819 C C . LEU A 1 5 ? -5.909 3.649 -4.660 1.00 0.00 5 LEU A C 5
ATOM 6820 O O . LEU A 1 5 ? -6.627 2.888 -4.017 1.00 0.00 5 LEU A O 5
ATOM 6836 N N . VAL A 1 6 ? -4.967 3.230 -5.481 1.00 0.00 6 VAL A N 5
ATOM 6837 C CA . VAL A 1 6 ? -4.767 1.822 -5.733 1.00 0.00 6 VAL A CA 5
ATOM 6838 C C . VAL A 1 6 ? -3.322 1.431 -5.457 1.00 0.00 6 VAL A C 5
ATOM 6839 O O . VAL A 1 6 ? -2.401 2.179 -5.796 1.00 0.00 6 VAL A O 5
ATOM 6852 N N . PRO A 1 7 ? -3.091 0.255 -4.865 1.00 0.00 7 PRO A N 5
ATOM 6853 C CA . PRO A 1 7 ? -1.767 -0.316 -4.757 1.00 0.00 7 PRO A CA 5
ATOM 6854 C C . PRO A 1 7 ? -1.408 -1.017 -6.055 1.00 0.00 7 PRO A C 5
ATOM 6855 O O . PRO A 1 7 ? -1.977 -2.052 -6.402 1.00 0.00 7 PRO A O 5
ATOM 6866 N N . VAL A 1 8 ? -0.484 -0.426 -6.775 1.00 0.00 8 VAL A N 5
ATOM 6867 C CA . VAL A 1 8 ? -0.171 -0.843 -8.127 1.00 0.00 8 VAL A CA 5
ATOM 6868 C C . VAL A 1 8 ? 0.608 -2.153 -8.129 1.00 0.00 8 VAL A C 5
ATOM 6869 O O . VAL A 1 8 ? 0.214 -3.121 -8.779 1.00 0.00 8 VAL A O 5
ATOM 6882 N N . SER A 1 9 ? 1.701 -2.180 -7.386 1.00 0.00 9 SER A N 5
ATOM 6883 C CA . SER A 1 9 ? 2.539 -3.360 -7.308 1.00 0.00 9 SER A CA 5
ATOM 6884 C C . SER A 1 9 ? 3.317 -3.364 -5.996 1.00 0.00 9 SER A C 5
ATOM 6885 O O . SER A 1 9 ? 3.417 -2.331 -5.323 1.00 0.00 9 SER A O 5
ATOM 6893 N N . LEU A 1 10 ? 3.856 -4.522 -5.639 1.00 0.00 10 LEU A N 5
ATOM 6894 C CA . LEU A 1 10 ? 4.637 -4.667 -4.420 1.00 0.00 10 LEU A CA 5
ATOM 6895 C C . LEU A 1 10 ? 5.987 -5.304 -4.737 1.00 0.00 10 LEU A C 5
ATOM 6896 O O . LEU A 1 10 ? 6.061 -6.359 -5.364 1.00 0.00 10 LEU A O 5
ATOM 6912 N N . THR A 1 11 ? 7.047 -4.642 -4.308 1.00 0.00 11 THR A N 5
ATOM 6913 C CA . THR A 1 11 ? 8.401 -5.142 -4.478 1.00 0.00 11 THR A CA 5
ATOM 6914 C C . THR A 1 11 ? 9.096 -5.276 -3.127 1.00 0.00 11 THR A C 5
ATOM 6915 O O . THR A 1 11 ? 9.065 -4.345 -2.327 1.00 0.00 11 THR A O 5
ATOM 6926 N N . PRO A 1 12 ? 9.733 -6.416 -2.842 1.00 0.00 12 PRO A N 5
ATOM 6927 C CA . PRO A 1 12 ? 9.862 -7.526 -3.775 1.00 0.00 12 PRO A CA 5
ATOM 6928 C C . PRO A 1 12 ? 8.725 -8.537 -3.659 1.00 0.00 12 PRO A C 5
ATOM 6929 O O . PRO A 1 12 ? 7.840 -8.405 -2.814 1.00 0.00 12 PRO A O 5
ATOM 6940 N N . VAL A 1 13 ? 8.756 -9.540 -4.522 1.00 0.00 13 VAL A N 5
ATOM 6941 C CA . VAL A 1 13 ? 7.761 -10.602 -4.491 1.00 0.00 13 VAL A CA 5
ATOM 6942 C C . VAL A 1 13 ? 8.313 -11.827 -3.764 1.00 0.00 13 VAL A C 5
ATOM 6943 O O . VAL A 1 13 ? 7.579 -12.759 -3.442 1.00 0.00 13 VAL A O 5
ATOM 6956 N N . THR A 1 14 ? 9.620 -11.831 -3.549 1.00 0.00 14 THR A N 5
ATOM 6957 C CA . THR A 1 14 ? 10.267 -12.861 -2.751 1.00 0.00 14 THR A CA 5
ATOM 6958 C C . THR A 1 14 ? 10.973 -12.225 -1.555 1.00 0.00 14 THR A C 5
ATOM 6959 O O . THR A 1 14 ? 11.412 -11.079 -1.639 1.00 0.00 14 THR A O 5
ATOM 6970 N N . VAL A 1 15 ? 11.097 -12.960 -0.456 1.00 0.00 15 VAL A N 5
ATOM 6971 C CA . VAL A 1 15 ? 11.713 -12.424 0.755 1.00 0.00 15 VAL A CA 5
ATOM 6972 C C . VAL A 1 15 ? 12.534 -13.495 1.460 1.00 0.00 15 VAL A C 5
ATOM 6973 O O . VAL A 1 15 ? 12.307 -14.689 1.263 1.00 0.00 15 VAL A O 5
ATOM 6986 N N . VAL A 1 16 ? 13.492 -13.073 2.272 1.00 0.00 16 VAL A N 5
ATOM 6987 C CA . VAL A 1 16 ? 14.360 -14.014 2.964 1.00 0.00 16 VAL A CA 5
ATOM 6988 C C . VAL A 1 16 ? 13.873 -14.211 4.405 1.00 0.00 16 VAL A C 5
ATOM 6989 O O . VAL A 1 16 ? 13.631 -13.236 5.113 1.00 0.00 16 VAL A O 5
ATOM 7002 N N . PRO A 1 17 ? 13.750 -15.469 4.870 1.00 0.00 17 PRO A N 5
ATOM 7003 C CA . PRO A 1 17 ? 13.125 -15.796 6.165 1.00 0.00 17 PRO A CA 5
ATOM 7004 C C . PRO A 1 17 ? 14.028 -15.608 7.387 1.00 0.00 17 PRO A C 5
ATOM 7005 O O . PRO A 1 17 ? 13.709 -16.102 8.470 1.00 0.00 17 PRO A O 5
ATOM 7016 N N . ASN A 1 18 ? 15.134 -14.901 7.237 1.00 0.00 18 ASN A N 5
ATOM 7017 C CA . ASN A 1 18 ? 16.116 -14.825 8.318 1.00 0.00 18 ASN A CA 5
ATOM 7018 C C . ASN A 1 18 ? 16.478 -13.389 8.678 1.00 0.00 18 ASN A C 5
ATOM 7019 O O . ASN A 1 18 ? 17.251 -13.151 9.606 1.00 0.00 18 ASN A O 5
ATOM 7030 N N . THR A 1 19 ? 15.919 -12.435 7.960 1.00 0.00 19 THR A N 5
ATOM 7031 C CA . THR A 1 19 ? 16.320 -11.051 8.121 1.00 0.00 19 THR A CA 5
ATOM 7032 C C . THR A 1 19 ? 15.115 -10.129 7.983 1.00 0.00 19 THR A C 5
ATOM 7033 O O . THR A 1 19 ? 14.000 -10.592 7.722 1.00 0.00 19 THR A O 5
ATOM 7044 N N . VAL A 1 20 ? 15.323 -8.832 8.178 1.00 0.00 20 VAL A N 5
ATOM 7045 C CA . VAL A 1 20 ? 14.265 -7.872 7.947 1.00 0.00 20 VAL A CA 5
ATOM 7046 C C . VAL A 1 20 ? 14.175 -7.568 6.462 1.00 0.00 20 VAL A C 5
ATOM 7047 O O . VAL A 1 20 ? 15.183 -7.360 5.783 1.00 0.00 20 VAL A O 5
ATOM 7060 N N . ASN A 1 21 ? 12.959 -7.567 5.980 1.00 0.00 21 ASN A N 5
ATOM 7061 C CA . ASN A 1 21 ? 12.661 -7.427 4.576 1.00 0.00 21 ASN A CA 5
ATOM 7062 C C . ASN A 1 21 ? 11.930 -6.128 4.361 1.00 0.00 21 ASN A C 5
ATOM 7063 O O . ASN A 1 21 ? 10.991 -5.807 5.096 1.00 0.00 21 ASN A O 5
ATOM 7074 N N . THR A 1 22 ? 12.347 -5.370 3.377 1.00 0.00 22 THR A N 5
ATOM 7075 C CA . THR A 1 22 ? 11.785 -4.061 3.186 1.00 0.00 22 THR A CA 5
ATOM 7076 C C . THR A 1 22 ? 10.911 -4.099 1.956 1.00 0.00 22 THR A C 5
ATOM 7077 O O . THR A 1 22 ? 11.356 -4.385 0.842 1.00 0.00 22 THR A O 5
ATOM 7088 N N . MET A 1 23 ? 9.651 -3.818 2.199 1.00 0.00 23 MET A N 5
ATOM 7089 C CA . MET A 1 23 ? 8.599 -4.059 1.243 1.00 0.00 23 MET A CA 5
ATOM 7090 C C . MET A 1 23 ? 8.103 -2.743 0.710 1.00 0.00 23 MET A C 5
ATOM 7091 O O . MET A 1 23 ? 7.679 -1.877 1.471 1.00 0.00 23 MET A O 5
ATOM 7105 N N . THR A 1 24 ? 8.162 -2.591 -0.588 1.00 0.00 24 THR A N 5
ATOM 7106 C CA . THR A 1 24 ? 7.832 -1.339 -1.202 1.00 0.00 24 THR A CA 5
ATOM 7107 C C . THR A 1 24 ? 6.556 -1.488 -2.000 1.00 0.00 24 THR A C 5
ATOM 7108 O O . THR A 1 24 ? 6.439 -2.340 -2.881 1.00 0.00 24 THR A O 5
ATOM 7119 N N . ALA A 1 25 ? 5.614 -0.636 -1.677 1.00 0.00 25 ALA A N 5
ATOM 7120 C CA . ALA A 1 25 ? 4.308 -0.655 -2.269 1.00 0.00 25 ALA A CA 5
ATOM 7121 C C . ALA A 1 25 ? 4.089 0.664 -2.966 1.00 0.00 25 ALA A C 5
ATOM 7122 O O . ALA A 1 25 ? 4.350 1.723 -2.403 1.00 0.00 25 ALA A O 5
ATOM 7129 N N . THR A 1 26 ? 3.628 0.603 -4.185 1.00 0.00 26 THR A N 5
ATOM 7130 C CA . THR A 1 26 ? 3.503 1.789 -4.996 1.00 0.00 26 THR A CA 5
ATOM 7131 C C . THR A 1 26 ? 2.041 2.066 -5.220 1.00 0.00 26 THR A C 5
ATOM 7132 O O . THR A 1 26 ? 1.306 1.227 -5.730 1.00 0.00 26 THR A O 5
ATOM 7143 N N . ILE A 1 27 ? 1.624 3.242 -4.801 1.00 0.00 27 ILE A N 5
ATOM 7144 C CA . ILE A 1 27 ? 0.224 3.587 -4.780 1.00 0.00 27 ILE A CA 5
ATOM 7145 C C . ILE A 1 27 ? 0.007 4.731 -5.741 1.00 0.00 27 ILE A C 5
ATOM 7146 O O . ILE A 1 27 ? 0.754 5.710 -5.733 1.00 0.00 27 ILE A O 5
ATOM 7162 N N . GLU A 1 28 ? -0.996 4.590 -6.577 1.00 0.00 28 GLU A N 5
ATOM 7163 C CA . GLU A 1 28 ? -1.288 5.582 -7.580 1.00 0.00 28 GLU A CA 5
ATOM 7164 C C . GLU A 1 28 ? -2.733 6.024 -7.441 1.00 0.00 28 GLU A C 5
ATOM 7165 O O . GLU A 1 28 ? -3.595 5.242 -7.032 1.00 0.00 28 GLU A O 5
ATOM 7177 N N . ASN A 1 29 ? -2.988 7.274 -7.776 1.00 0.00 29 ASN A N 5
ATOM 7178 C CA . ASN A 1 29 ? -4.306 7.852 -7.603 1.00 0.00 29 ASN A CA 5
ATOM 7179 C C . ASN A 1 29 ? -5.048 7.886 -8.927 1.00 0.00 29 ASN A C 5
ATOM 7180 O O . ASN A 1 29 ? -4.877 8.804 -9.735 1.00 0.00 29 ASN A O 5
ATOM 7191 N N . GLN A 1 30 ? -5.867 6.870 -9.141 1.00 0.00 30 GLN A N 5
ATOM 7192 C CA . GLN A 1 30 ? -6.643 6.744 -10.356 1.00 0.00 30 GLN A CA 5
ATOM 7193 C C . GLN A 1 30 ? -7.972 7.475 -10.199 1.00 0.00 30 GLN A C 5
ATOM 7194 O O . GLN A 1 30 ? -9.051 6.893 -10.288 1.00 0.00 30 GLN A O 5
ATOM 7208 N N . GLY A 1 31 ? -7.853 8.776 -9.998 1.00 0.00 31 GLY A N 5
ATOM 7209 C CA . GLY A 1 31 ? -8.988 9.656 -9.854 1.00 0.00 31 GLY A CA 5
ATOM 7210 C C . GLY A 1 31 ? -8.512 11.090 -9.798 1.00 0.00 31 GLY A C 5
ATOM 7211 O O . GLY A 1 31 ? -7.417 11.364 -9.306 1.00 0.00 31 GLY A O 5
ATOM 7215 N N . ASN A 1 32 ? -9.314 11.999 -10.322 1.00 0.00 32 ASN A N 5
ATOM 7216 C CA . ASN A 1 32 ? -8.831 13.331 -10.678 1.00 0.00 32 ASN A CA 5
ATOM 7217 C C . ASN A 1 32 ? -8.843 14.320 -9.512 1.00 0.00 32 ASN A C 5
ATOM 7218 O O . ASN A 1 32 ? -8.592 15.506 -9.706 1.00 0.00 32 ASN A O 5
ATOM 7229 N N . LYS A 1 33 ? -9.113 13.846 -8.307 1.00 0.00 33 LYS A N 5
ATOM 7230 C CA . LYS A 1 33 ? -9.016 14.709 -7.137 1.00 0.00 33 LYS A CA 5
ATOM 7231 C C . LYS A 1 33 ? -7.817 14.319 -6.279 1.00 0.00 33 LYS A C 5
ATOM 7232 O O . LYS A 1 33 ? -7.509 13.135 -6.130 1.00 0.00 33 LYS A O 5
ATOM 7251 N N . ASP A 1 34 ? -7.138 15.322 -5.737 1.00 0.00 34 ASP A N 5
ATOM 7252 C CA . ASP A 1 34 ? -6.036 15.101 -4.804 1.00 0.00 34 ASP A CA 5
ATOM 7253 C C . ASP A 1 34 ? -6.585 14.692 -3.441 1.00 0.00 34 ASP A C 5
ATOM 7254 O O . ASP A 1 34 ? -7.553 15.276 -2.950 1.00 0.00 34 ASP A O 5
ATOM 7263 N N . SER A 1 35 ? -5.975 13.681 -2.840 1.00 0.00 35 SER A N 5
ATOM 7264 C CA . SER A 1 35 ? -6.483 13.107 -1.602 1.00 0.00 35 SER A CA 5
ATOM 7265 C C . SER A 1 35 ? -5.827 13.763 -0.387 1.00 0.00 35 SER A C 5
ATOM 7266 O O . SER A 1 35 ? -5.281 14.859 -0.485 1.00 0.00 35 SER A O 5
ATOM 7274 N N . THR A 1 36 ? -5.908 13.104 0.757 1.00 0.00 36 THR A N 5
ATOM 7275 C CA . THR A 1 36 ? -5.293 13.600 1.977 1.00 0.00 36 THR A CA 5
ATOM 7276 C C . THR A 1 36 ? -4.481 12.496 2.652 1.00 0.00 36 THR A C 5
ATOM 7277 O O . THR A 1 36 ? -4.223 11.453 2.049 1.00 0.00 36 THR A O 5
ATOM 7288 N N . SER A 1 37 ? -4.072 12.736 3.892 1.00 0.00 37 SER A N 5
ATOM 7289 C CA . SER A 1 37 ? -3.310 11.763 4.658 1.00 0.00 37 SER A CA 5
ATOM 7290 C C . SER A 1 37 ? -4.094 10.464 4.820 1.00 0.00 37 SER A C 5
ATOM 7291 O O . SER A 1 37 ? -5.229 10.469 5.302 1.00 0.00 37 SER A O 5
ATOM 7299 N N . PHE A 1 38 ? -3.491 9.362 4.402 1.00 0.00 38 PHE A N 5
ATOM 7300 C CA . PHE A 1 38 ? -4.135 8.062 4.480 1.00 0.00 38 PHE A CA 5
ATOM 7301 C C . PHE A 1 38 ? -3.143 7.019 4.988 1.00 0.00 38 PHE A C 5
ATOM 7302 O O . PHE A 1 38 ? -1.933 7.140 4.777 1.00 0.00 38 PHE A O 5
ATOM 7319 N N . ASN A 1 39 ? -3.655 6.004 5.662 1.00 0.00 39 ASN A N 5
ATOM 7320 C CA . ASN A 1 39 ? -2.812 5.006 6.314 1.00 0.00 39 ASN A CA 5
ATOM 7321 C C . ASN A 1 39 ? -2.691 3.746 5.470 1.00 0.00 39 ASN A C 5
ATOM 7322 O O . ASN A 1 39 ? -3.644 2.988 5.348 1.00 0.00 39 ASN A O 5
ATOM 7333 N N . VAL A 1 40 ? -1.524 3.496 4.906 1.00 0.00 40 VAL A N 5
ATOM 7334 C CA . VAL A 1 40 ? -1.322 2.283 4.131 1.00 0.00 40 VAL A CA 5
ATOM 7335 C C . VAL A 1 40 ? -0.635 1.232 4.989 1.00 0.00 40 VAL A C 5
ATOM 7336 O O . VAL A 1 40 ? 0.502 1.408 5.430 1.00 0.00 40 VAL A O 5
ATOM 7349 N N . SER A 1 41 ? -1.361 0.160 5.255 1.00 0.00 41 SER A N 5
ATOM 7350 C CA . SER A 1 41 ? -0.886 -0.893 6.131 1.00 0.00 41 SER A CA 5
ATOM 7351 C C . SER A 1 41 ? -0.644 -2.177 5.349 1.00 0.00 41 SER A C 5
ATOM 7352 O O . SER A 1 41 ? -1.401 -2.507 4.431 1.00 0.00 41 SER A O 5
ATOM 7360 N N . LEU A 1 42 ? 0.410 -2.888 5.709 1.00 0.00 42 LEU A N 5
ATOM 7361 C CA . LEU A 1 42 ? 0.719 -4.160 5.086 1.00 0.00 42 LEU A CA 5
ATOM 7362 C C . LEU A 1 42 ? 0.175 -5.299 5.933 1.00 0.00 42 LEU A C 5
ATOM 7363 O O . LEU A 1 42 ? 0.611 -5.508 7.071 1.00 0.00 42 LEU A O 5
ATOM 7379 N N . LEU A 1 43 ? -0.789 -6.018 5.388 1.00 0.00 43 LEU A N 5
ATOM 7380 C CA . LEU A 1 43 ? -1.382 -7.144 6.085 1.00 0.00 43 LEU A CA 5
ATOM 7381 C C . LEU A 1 43 ? -0.757 -8.446 5.608 1.00 0.00 43 LEU A C 5
ATOM 7382 O O . LEU A 1 43 ? -0.607 -8.667 4.410 1.00 0.00 43 LEU A O 5
ATOM 7398 N N . VAL A 1 44 ? -0.380 -9.289 6.552 1.00 0.00 44 VAL A N 5
ATOM 7399 C CA . VAL A 1 44 ? 0.187 -10.589 6.246 1.00 0.00 44 VAL A CA 5
ATOM 7400 C C . VAL A 1 44 ? -0.758 -11.688 6.711 1.00 0.00 44 VAL A C 5
ATOM 7401 O O . VAL A 1 44 ? -0.854 -11.971 7.907 1.00 0.00 44 VAL A O 5
ATOM 7414 N N . ASP A 1 45 ? -1.492 -12.258 5.757 1.00 0.00 45 ASP A N 5
ATOM 7415 C CA . ASP A 1 45 ? -2.444 -13.342 6.024 1.00 0.00 45 ASP A CA 5
ATOM 7416 C C . ASP A 1 45 ? -3.518 -12.921 7.029 1.00 0.00 45 ASP A C 5
ATOM 7417 O O . ASP A 1 45 ? -4.191 -13.765 7.621 1.00 0.00 45 ASP A O 5
ATOM 7426 N N . GLY A 1 46 ? -3.690 -11.616 7.205 1.00 0.00 46 GLY A N 5
ATOM 7427 C CA . GLY A 1 46 ? -4.725 -11.122 8.091 1.00 0.00 46 GLY A CA 5
ATOM 7428 C C . GLY A 1 46 ? -4.206 -10.124 9.104 1.00 0.00 46 GLY A C 5
ATOM 7429 O O . GLY A 1 46 ? -4.876 -9.138 9.410 1.00 0.00 46 GLY A O 5
ATOM 7433 N N . ILE A 1 47 ? -3.012 -10.369 9.622 1.00 0.00 47 ILE A N 5
ATOM 7434 C CA . ILE A 1 47 ? -2.444 -9.509 10.651 1.00 0.00 47 ILE A CA 5
ATOM 7435 C C . ILE A 1 47 ? -1.686 -8.353 10.012 1.00 0.00 47 ILE A C 5
ATOM 7436 O O . ILE A 1 47 ? -1.148 -8.488 8.919 1.00 0.00 47 ILE A O 5
ATOM 7452 N N . VAL A 1 48 ? -1.643 -7.226 10.693 1.00 0.00 48 VAL A N 5
ATOM 7453 C CA . VAL A 1 48 ? -0.951 -6.052 10.182 1.00 0.00 48 VAL A CA 5
ATOM 7454 C C . VAL A 1 48 ? 0.449 -5.977 10.773 1.00 0.00 48 VAL A C 5
ATOM 7455 O O . VAL A 1 48 ? 0.607 -5.921 11.992 1.00 0.00 48 VAL A O 5
ATOM 7468 N N . VAL A 1 49 ? 1.462 -5.981 9.916 1.00 0.00 49 VAL A N 5
ATOM 7469 C CA . VAL A 1 49 ? 2.844 -5.975 10.383 1.00 0.00 49 VAL A CA 5
ATOM 7470 C C . VAL A 1 49 ? 3.419 -4.561 10.445 1.00 0.00 49 VAL A C 5
ATOM 7471 O O . VAL A 1 49 ? 4.229 -4.257 11.318 1.00 0.00 49 VAL A O 5
ATOM 7484 N N . ASP A 1 50 ? 2.994 -3.697 9.532 1.00 0.00 50 ASP A N 5
ATOM 7485 C CA . ASP A 1 50 ? 3.512 -2.335 9.481 1.00 0.00 50 ASP A CA 5
ATOM 7486 C C . ASP A 1 50 ? 2.513 -1.409 8.799 1.00 0.00 50 ASP A C 5
ATOM 7487 O O . ASP A 1 50 ? 1.888 -1.784 7.803 1.00 0.00 50 ASP A O 5
ATOM 7496 N N . THR A 1 51 ? 2.347 -0.215 9.349 1.00 0.00 51 THR A N 5
ATOM 7497 C CA . THR A 1 51 ? 1.422 0.769 8.809 1.00 0.00 51 THR A CA 5
ATOM 7498 C C . THR A 1 51 ? 2.139 2.095 8.574 1.00 0.00 51 THR A C 5
ATOM 7499 O O . THR A 1 51 ? 2.722 2.665 9.497 1.00 0.00 51 THR A O 5
ATOM 7510 N N . GLN A 1 52 ? 2.097 2.586 7.345 1.00 0.00 52 GLN A N 5
ATOM 7511 C CA . GLN A 1 52 ? 2.762 3.832 7.011 1.00 0.00 52 GLN A CA 5
ATOM 7512 C C . GLN A 1 52 ? 1.737 4.894 6.623 1.00 0.00 52 GLN A C 5
ATOM 7513 O O . GLN A 1 52 ? 1.055 4.771 5.601 1.00 0.00 52 GLN A O 5
ATOM 7527 N N . THR A 1 53 ? 1.612 5.920 7.451 1.00 0.00 53 THR A N 5
ATOM 7528 C CA . THR A 1 53 ? 0.714 7.027 7.162 1.00 0.00 53 THR A CA 5
ATOM 7529 C C . THR A 1 53 ? 1.327 7.958 6.117 1.00 0.00 53 THR A C 5
ATOM 7530 O O . THR A 1 53 ? 2.339 8.616 6.369 1.00 0.00 53 THR A O 5
ATOM 7541 N N . VAL A 1 54 ? 0.713 7.996 4.943 1.00 0.00 54 VAL A N 5
ATOM 7542 C CA . VAL A 1 54 ? 1.189 8.830 3.850 1.00 0.00 54 VAL A CA 5
ATOM 7543 C C . VAL A 1 54 ? 0.665 10.256 4.018 1.00 0.00 54 VAL A C 5
ATOM 7544 O O . VAL A 1 54 ? -0.456 10.454 4.484 1.00 0.00 54 VAL A O 5
ATOM 7557 N N . THR A 1 55 ? 1.481 11.237 3.647 1.00 0.00 55 THR A N 5
ATOM 7558 C CA . THR A 1 55 ? 1.110 12.639 3.787 1.00 0.00 55 THR A CA 5
ATOM 7559 C C . THR A 1 55 ? -0.117 12.977 2.931 1.00 0.00 55 THR A C 5
ATOM 7560 O O . THR A 1 55 ? -1.077 13.572 3.422 1.00 0.00 55 THR A O 5
ATOM 7571 N N . SER A 1 56 ? -0.077 12.578 1.662 1.00 0.00 56 SER A N 5
ATOM 7572 C CA . SER A 1 56 ? -1.154 12.861 0.720 1.00 0.00 56 SER A CA 5
ATOM 7573 C C . SER A 1 56 ? -0.827 12.223 -0.626 1.00 0.00 56 SER A C 5
ATOM 7574 O O . SER A 1 56 ? 0.319 11.836 -0.863 1.00 0.00 56 SER A O 5
ATOM 7582 N N . LEU A 1 57 ? -1.821 12.105 -1.498 1.00 0.00 57 LEU A N 5
ATOM 7583 C CA . LEU A 1 57 ? -1.587 11.596 -2.841 1.00 0.00 57 LEU A CA 5
ATOM 7584 C C . LEU A 1 57 ? -2.401 12.380 -3.867 1.00 0.00 57 LEU A C 5
ATOM 7585 O O . LEU A 1 57 ? -3.632 12.288 -3.914 1.00 0.00 57 LEU A O 5
ATOM 7601 N N . GLU A 1 58 ? -1.696 13.159 -4.672 1.00 0.00 58 GLU A N 5
ATOM 7602 C CA . GLU A 1 58 ? -2.309 13.999 -5.690 1.00 0.00 58 GLU A CA 5
ATOM 7603 C C . GLU A 1 58 ? -2.779 13.163 -6.878 1.00 0.00 58 GLU A C 5
ATOM 7604 O O . GLU A 1 58 ? -2.519 11.962 -6.947 1.00 0.00 58 GLU A O 5
ATOM 7616 N N . SER A 1 59 ? -3.461 13.795 -7.821 1.00 0.00 59 SER A N 5
ATOM 7617 C CA . SER A 1 59 ? -3.992 13.082 -8.972 1.00 0.00 59 SER A CA 5
ATOM 7618 C C . SER A 1 59 ? -2.880 12.735 -9.958 1.00 0.00 59 SER A C 5
ATOM 7619 O O . SER A 1 59 ? -2.074 13.596 -10.329 1.00 0.00 59 SER A O 5
ATOM 7627 N N . GLU A 1 60 ? -2.828 11.460 -10.344 1.00 0.00 60 GLU A N 5
ATOM 7628 C CA . GLU A 1 60 ? -1.842 10.959 -11.304 1.00 0.00 60 GLU A CA 5
ATOM 7629 C C . GLU A 1 60 ? -0.433 11.019 -10.723 1.00 0.00 60 GLU A C 5
ATOM 7630 O O . GLU A 1 60 ? 0.559 10.960 -11.453 1.00 0.00 60 GLU A O 5
ATOM 7642 N N . ASN A 1 61 ? -0.352 11.127 -9.406 1.00 0.00 61 ASN A N 5
ATOM 7643 C CA . ASN A 1 61 ? 0.922 11.109 -8.709 1.00 0.00 61 ASN A CA 5
ATOM 7644 C C . ASN A 1 61 ? 1.029 9.817 -7.916 1.00 0.00 61 ASN A C 5
ATOM 7645 O O . ASN A 1 61 ? 0.018 9.282 -7.465 1.00 0.00 61 ASN A O 5
ATOM 7656 N N . SER A 1 62 ? 2.234 9.307 -7.751 1.00 0.00 62 SER A N 5
ATOM 7657 C CA . SER A 1 62 ? 2.413 8.028 -7.091 1.00 0.00 62 SER A CA 5
ATOM 7658 C C . SER A 1 62 ? 3.230 8.182 -5.812 1.00 0.00 62 SER A C 5
ATOM 7659 O O . SER A 1 62 ? 4.018 9.119 -5.672 1.00 0.00 62 SER A O 5
ATOM 7667 N N . THR A 1 63 ? 3.023 7.270 -4.877 1.00 0.00 63 THR A N 5
ATOM 7668 C CA . THR A 1 63 ? 3.775 7.262 -3.634 1.00 0.00 63 THR A CA 5
ATOM 7669 C C . THR A 1 63 ? 4.343 5.874 -3.356 1.00 0.00 63 THR A C 5
ATOM 7670 O O . THR A 1 63 ? 3.650 4.865 -3.522 1.00 0.00 63 THR A O 5
ATOM 7681 N N . ASN A 1 64 ? 5.606 5.830 -2.955 1.00 0.00 64 ASN A N 5
ATOM 7682 C CA . ASN A 1 64 ? 6.253 4.583 -2.582 1.00 0.00 64 ASN A CA 5
ATOM 7683 C C . ASN A 1 64 ? 6.203 4.390 -1.076 1.00 0.00 64 ASN A C 5
ATOM 7684 O O . ASN A 1 64 ? 6.652 5.242 -0.310 1.00 0.00 64 ASN A O 5
ATOM 7695 N N . VAL A 1 65 ? 5.630 3.276 -0.663 1.00 0.00 65 VAL A N 5
ATOM 7696 C CA . VAL A 1 65 ? 5.523 2.934 0.745 1.00 0.00 65 VAL A CA 5
ATOM 7697 C C . VAL A 1 65 ? 6.529 1.843 1.087 1.00 0.00 65 VAL A C 5
ATOM 7698 O O . VAL A 1 65 ? 6.492 0.764 0.502 1.00 0.00 65 VAL A O 5
ATOM 7711 N N . ASP A 1 66 ? 7.427 2.126 2.018 1.00 0.00 66 ASP A N 5
ATOM 7712 C CA . ASP A 1 66 ? 8.442 1.156 2.409 1.00 0.00 66 ASP A CA 5
ATOM 7713 C C . ASP A 1 66 ? 8.159 0.630 3.809 1.00 0.00 66 ASP A C 5
ATOM 7714 O O . ASP A 1 66 ? 8.264 1.359 4.796 1.00 0.00 66 ASP A O 5
ATOM 7723 N N . PHE A 1 67 ? 7.787 -0.639 3.888 1.00 0.00 67 PHE A N 5
ATOM 7724 C CA . PHE A 1 67 ? 7.425 -1.256 5.157 1.00 0.00 67 PHE A CA 5
ATOM 7725 C C . PHE A 1 67 ? 8.632 -1.910 5.822 1.00 0.00 67 PHE A C 5
ATOM 7726 O O . PHE A 1 67 ? 9.616 -2.258 5.162 1.00 0.00 67 PHE A O 5
ATOM 7743 N N . HIS A 1 68 ? 8.538 -2.084 7.131 1.00 0.00 68 HIS A N 5
ATOM 7744 C CA . HIS A 1 68 ? 9.567 -2.772 7.901 1.00 0.00 68 HIS A CA 5
ATOM 7745 C C . HIS A 1 68 ? 9.038 -4.123 8.353 1.00 0.00 68 HIS A C 5
ATOM 7746 O O . HIS A 1 68 ? 8.282 -4.209 9.319 1.00 0.00 68 HIS A O 5
ATOM 7761 N N . TRP A 1 69 ? 9.418 -5.174 7.645 1.00 0.00 69 TRP A N 5
ATOM 7762 C CA . TRP A 1 69 ? 8.904 -6.501 7.934 1.00 0.00 69 TRP A CA 5
ATOM 7763 C C . TRP A 1 69 ? 10.025 -7.435 8.374 1.00 0.00 69 TRP A C 5
ATOM 7764 O O . TRP A 1 69 ? 10.865 -7.838 7.574 1.00 0.00 69 TRP A O 5
ATOM 7785 N N . THR A 1 70 ? 10.035 -7.766 9.651 1.00 0.00 70 THR A N 5
ATOM 7786 C CA . THR A 1 70 ? 10.978 -8.735 10.175 1.00 0.00 70 THR A CA 5
ATOM 7787 C C . THR A 1 70 ? 10.464 -10.146 9.909 1.00 0.00 70 THR A C 5
ATOM 7788 O O . THR A 1 70 ? 9.426 -10.542 10.439 1.00 0.00 70 THR A O 5
ATOM 7799 N N . LEU A 1 71 ? 11.172 -10.893 9.069 1.00 0.00 71 LEU A N 5
ATOM 7800 C CA . LEU A 1 71 ? 10.736 -12.233 8.707 1.00 0.00 71 LEU A CA 5
ATOM 7801 C C . LEU A 1 71 ? 10.938 -13.191 9.872 1.00 0.00 71 LEU A C 5
ATOM 7802 O O . LEU A 1 71 ? 12.046 -13.313 10.403 1.00 0.00 71 LEU A O 5
ATOM 7818 N N . ASP A 1 72 ? 9.866 -13.860 10.269 1.00 0.00 72 ASP A N 5
ATOM 7819 C CA . ASP A 1 72 ? 9.930 -14.849 11.331 1.00 0.00 72 ASP A CA 5
ATOM 7820 C C . ASP A 1 72 ? 10.370 -16.192 10.759 1.00 0.00 72 ASP A C 5
ATOM 7821 O O . ASP A 1 72 ? 11.112 -16.940 11.397 1.00 0.00 72 ASP A O 5
ATOM 7830 N N . GLY A 1 73 ? 9.912 -16.488 9.547 1.00 0.00 73 GLY A N 5
ATOM 7831 C CA . GLY A 1 73 ? 10.354 -17.679 8.850 1.00 0.00 73 GLY A CA 5
ATOM 7832 C C . GLY A 1 73 ? 9.550 -18.909 9.216 1.00 0.00 73 GLY A C 5
ATOM 7833 O O . GLY A 1 73 ? 10.105 -19.899 9.696 1.00 0.00 73 GLY A O 5
ATOM 7837 N N . THR A 1 74 ? 8.248 -18.851 8.994 1.00 0.00 74 THR A N 5
ATOM 7838 C CA . THR A 1 74 ? 7.380 -19.983 9.274 1.00 0.00 74 THR A CA 5
ATOM 7839 C C . THR A 1 74 ? 6.812 -20.586 7.994 1.00 0.00 74 THR A C 5
ATOM 7840 O O . THR A 1 74 ? 6.585 -21.794 7.914 1.00 0.00 74 THR A O 5
ATOM 7851 N N . ALA A 1 75 ? 6.592 -19.751 6.991 1.00 0.00 75 ALA A N 5
ATOM 7852 C CA . ALA A 1 75 ? 6.005 -20.210 5.744 1.00 0.00 75 ALA A CA 5
ATOM 7853 C C . ALA A 1 75 ? 6.898 -19.868 4.560 1.00 0.00 75 ALA A C 5
ATOM 7854 O O . ALA A 1 75 ? 7.828 -19.072 4.682 1.00 0.00 75 ALA A O 5
ATOM 7861 N N . ASN A 1 76 ? 6.612 -20.475 3.416 1.00 0.00 76 ASN A N 5
ATOM 7862 C CA . ASN A 1 76 ? 7.353 -20.191 2.193 1.00 0.00 76 ASN A CA 5
ATOM 7863 C C . ASN A 1 76 ? 6.554 -19.263 1.296 1.00 0.00 76 ASN A C 5
ATOM 7864 O O . ASN A 1 76 ? 7.027 -18.835 0.243 1.00 0.00 76 ASN A O 5
ATOM 7875 N N . SER A 1 77 ? 5.334 -18.973 1.710 1.00 0.00 77 SER A N 5
ATOM 7876 C CA . SER A 1 77 ? 4.462 -18.080 0.971 1.00 0.00 77 SER A CA 5
ATOM 7877 C C . SER A 1 77 ? 3.606 -17.274 1.940 1.00 0.00 77 SER A C 5
ATOM 7878 O O . SER A 1 77 ? 2.781 -17.830 2.664 1.00 0.00 77 SER A O 5
ATOM 7886 N N . TYR A 1 78 ? 3.826 -15.973 1.968 1.00 0.00 78 TYR A N 5
ATOM 7887 C CA . TYR A 1 78 ? 3.074 -15.089 2.843 1.00 0.00 78 TYR A CA 5
ATOM 7888 C C . TYR A 1 78 ? 2.066 -14.283 2.034 1.00 0.00 78 TYR A C 5
ATOM 7889 O O . TYR A 1 78 ? 2.370 -13.819 0.932 1.00 0.00 78 TYR A O 5
ATOM 7907 N N . THR A 1 79 ? 0.869 -14.129 2.577 1.00 0.00 79 THR A N 5
ATOM 7908 C CA . THR A 1 79 ? -0.190 -13.418 1.885 1.00 0.00 79 THR A CA 5
ATOM 7909 C C . THR A 1 79 ? -0.160 -11.935 2.241 1.00 0.00 79 THR A C 5
ATOM 7910 O O . THR A 1 79 ? -0.808 -11.501 3.194 1.00 0.00 79 THR A O 5
ATOM 7921 N N . LEU A 1 80 ? 0.613 -11.167 1.488 1.00 0.00 80 LEU A N 5
ATOM 7922 C CA . LEU A 1 80 ? 0.769 -9.750 1.765 1.00 0.00 80 LEU A CA 5
ATOM 7923 C C . LEU A 1 80 ? -0.291 -8.931 1.047 1.00 0.00 80 LEU A C 5
ATOM 7924 O O . LEU A 1 80 ? -0.459 -9.026 -0.166 1.00 0.00 80 LEU A O 5
ATOM 7940 N N . THR A 1 81 ? -1.016 -8.142 1.815 1.00 0.00 81 THR A N 5
ATOM 7941 C CA . THR A 1 81 ? -2.061 -7.301 1.274 1.00 0.00 81 THR A CA 5
ATOM 7942 C C . THR A 1 81 ? -1.820 -5.846 1.637 1.00 0.00 81 THR A C 5
ATOM 7943 O O . THR A 1 81 ? -1.671 -5.505 2.810 1.00 0.00 81 THR A O 5
ATOM 7954 N N . VAL A 1 82 ? -1.765 -4.995 0.628 1.00 0.00 82 VAL A N 5
ATOM 7955 C CA . VAL A 1 82 ? -1.652 -3.568 0.853 1.00 0.00 82 VAL A CA 5
ATOM 7956 C C . VAL A 1 82 ? -3.042 -2.965 0.939 1.00 0.00 82 VAL A C 5
ATOM 7957 O O . VAL A 1 82 ? -3.699 -2.753 -0.081 1.00 0.00 82 VAL A O 5
ATOM 7970 N N . ASN A 1 83 ? -3.515 -2.744 2.158 1.00 0.00 83 ASN A N 5
ATOM 7971 C CA . ASN A 1 83 ? -4.824 -2.141 2.345 1.00 0.00 83 ASN A CA 5
ATOM 7972 C C . ASN A 1 83 ? -4.673 -0.640 2.493 1.00 0.00 83 ASN A C 5
ATOM 7973 O O . ASN A 1 83 ? -4.069 -0.156 3.454 1.00 0.00 83 ASN A O 5
ATOM 7984 N N . VAL A 1 84 ? -5.207 0.089 1.534 1.00 0.00 84 VAL A N 5
ATOM 7985 C CA . VAL A 1 84 ? -5.108 1.535 1.539 1.00 0.00 84 VAL A CA 5
ATOM 7986 C C . VAL A 1 84 ? -6.143 2.141 2.478 1.00 0.00 84 VAL A C 5
ATOM 7987 O O . VAL A 1 84 ? -7.341 2.097 2.219 1.00 0.00 84 VAL A O 5
ATOM 8000 N N . ASP A 1 85 ? -5.630 2.656 3.589 1.00 0.00 85 ASP A N 5
ATOM 8001 C CA . ASP A 1 85 ? -6.409 3.282 4.659 1.00 0.00 85 ASP A CA 5
ATOM 8002 C C . ASP A 1 85 ? -7.600 2.432 5.088 1.00 0.00 85 ASP A C 5
ATOM 8003 O O . ASP A 1 85 ? -8.692 2.532 4.530 1.00 0.00 85 ASP A O 5
ATOM 8012 N N . PRO A 1 86 ? -7.395 1.580 6.106 1.00 0.00 86 PRO A N 5
ATOM 8013 C CA . PRO A 1 86 ? -8.436 0.687 6.633 1.00 0.00 86 PRO A CA 5
ATOM 8014 C C . PRO A 1 86 ? -9.596 1.453 7.266 1.00 0.00 86 PRO A C 5
ATOM 8015 O O . PRO A 1 86 ? -10.624 0.870 7.622 1.00 0.00 86 PRO A O 5
ATOM 8026 N N . GLU A 1 87 ? -9.423 2.757 7.400 1.00 0.00 87 GLU A N 5
ATOM 8027 C CA . GLU A 1 87 ? -10.440 3.615 7.980 1.00 0.00 87 GLU A CA 5
ATOM 8028 C C . GLU A 1 87 ? -11.312 4.221 6.884 1.00 0.00 87 GLU A C 5
ATOM 8029 O O . GLU A 1 87 ? -12.469 4.568 7.123 1.00 0.00 87 GLU A O 5
ATOM 8041 N N . ASN A 1 88 ? -10.743 4.319 5.683 1.00 0.00 88 ASN A N 5
ATOM 8042 C CA . ASN A 1 88 ? -11.376 4.996 4.553 1.00 0.00 88 ASN A CA 5
ATOM 8043 C C . ASN A 1 88 ? -11.673 6.445 4.894 1.00 0.00 88 ASN A C 5
ATOM 8044 O O . ASN A 1 88 ? -12.777 6.942 4.660 1.00 0.00 88 ASN A O 5
ATOM 8055 N N . ALA A 1 89 ? -10.670 7.122 5.443 1.00 0.00 89 ALA A N 5
ATOM 8056 C CA . ALA A 1 89 ? -10.778 8.538 5.761 1.00 0.00 89 ALA A CA 5
ATOM 8057 C C . ALA A 1 89 ? -10.958 9.347 4.483 1.00 0.00 89 ALA A C 5
ATOM 8058 O O . ALA A 1 89 ? -11.522 10.445 4.495 1.00 0.00 89 ALA A O 5
ATOM 8065 N N . VAL A 1 90 ? -10.472 8.790 3.381 1.00 0.00 90 VAL A N 5
ATOM 8066 C CA . VAL A 1 90 ? -10.647 9.387 2.070 1.00 0.00 90 VAL A CA 5
ATOM 8067 C C . VAL A 1 90 ? -11.761 8.660 1.322 1.00 0.00 90 VAL A C 5
ATOM 8068 O O . VAL A 1 90 ? -11.743 7.435 1.209 1.00 0.00 90 VAL A O 5
ATOM 8081 N N . ASN A 1 91 ? -12.750 9.408 0.852 1.00 0.00 91 ASN A N 5
ATOM 8082 C CA . ASN A 1 91 ? -13.836 8.829 0.063 1.00 0.00 91 ASN A CA 5
ATOM 8083 C C . ASN A 1 91 ? -13.332 8.515 -1.339 1.00 0.00 91 ASN A C 5
ATOM 8084 O O . ASN A 1 91 ? -12.935 9.417 -2.078 1.00 0.00 91 ASN A O 5
ATOM 8095 N N . GLU A 1 92 ? -13.331 7.238 -1.693 1.00 0.00 92 GLU A N 5
ATOM 8096 C CA . GLU A 1 92 ? -12.710 6.799 -2.931 1.00 0.00 92 GLU A CA 5
ATOM 8097 C C . GLU A 1 92 ? -13.702 6.155 -3.889 1.00 0.00 92 GLU A C 5
ATOM 8098 O O . GLU A 1 92 ? -14.849 5.873 -3.533 1.00 0.00 92 GLU A O 5
ATOM 8110 N N . GLY A 1 93 ? -13.225 5.966 -5.113 1.00 0.00 93 GLY A N 5
ATOM 8111 C CA . GLY A 1 93 ? -13.993 5.351 -6.181 1.00 0.00 93 GLY A CA 5
ATOM 8112 C C . GLY A 1 93 ? -14.499 3.948 -5.876 1.00 0.00 93 GLY A C 5
ATOM 8113 O O . GLY A 1 93 ? -15.506 3.769 -5.193 1.00 0.00 93 GLY A O 5
ATOM 8117 N N . ASN A 1 94 ? -13.799 2.954 -6.416 1.00 0.00 94 ASN A N 5
ATOM 8118 C CA . ASN A 1 94 ? -14.312 1.584 -6.473 1.00 0.00 94 ASN A CA 5
ATOM 8119 C C . ASN A 1 94 ? -14.030 0.788 -5.192 1.00 0.00 94 ASN A C 5
ATOM 8120 O O . ASN A 1 94 ? -13.731 1.359 -4.147 1.00 0.00 94 ASN A O 5
ATOM 8131 N N . GLU A 1 95 ? -14.161 -0.536 -5.287 1.00 0.00 95 GLU A N 5
ATOM 8132 C CA . GLU A 1 95 ? -14.064 -1.421 -4.127 1.00 0.00 95 GLU A CA 5
ATOM 8133 C C . GLU A 1 95 ? -12.691 -2.098 -4.025 1.00 0.00 95 GLU A C 5
ATOM 8134 O O . GLU A 1 95 ? -12.156 -2.278 -2.930 1.00 0.00 95 GLU A O 5
ATOM 8146 N N . SER A 1 96 ? -12.126 -2.472 -5.167 1.00 0.00 96 SER A N 5
ATOM 8147 C CA . SER A 1 96 ? -10.916 -3.291 -5.200 1.00 0.00 96 SER A CA 5
ATOM 8148 C C . SER A 1 96 ? -9.653 -2.440 -5.080 1.00 0.00 96 SER A C 5
ATOM 8149 O O . SER A 1 96 ? -8.544 -2.966 -4.997 1.00 0.00 96 SER A O 5
ATOM 8157 N N . ASN A 1 97 ? -9.831 -1.132 -5.059 1.00 0.00 97 ASN A N 5
ATOM 8158 C CA . ASN A 1 97 ? -8.712 -0.197 -5.014 1.00 0.00 97 ASN A CA 5
ATOM 8159 C C . ASN A 1 97 ? -8.010 -0.228 -3.661 1.00 0.00 97 ASN A C 5
ATOM 8160 O O . ASN A 1 97 ? -6.800 -0.077 -3.581 1.00 0.00 97 ASN A O 5
ATOM 8171 N N . ASN A 1 98 ? -8.768 -0.448 -2.599 1.00 0.00 98 ASN A N 5
ATOM 8172 C CA . ASN A 1 98 ? -8.209 -0.403 -1.252 1.00 0.00 98 ASN A CA 5
ATOM 8173 C C . ASN A 1 98 ? -7.427 -1.665 -0.906 1.00 0.00 98 ASN A C 5
ATOM 8174 O O . ASN A 1 98 ? -6.865 -1.760 0.180 1.00 0.00 98 ASN A O 5
ATOM 8185 N N . THR A 1 99 ? -7.371 -2.630 -1.814 1.00 0.00 99 THR A N 5
ATOM 8186 C CA . THR A 1 99 ? -6.684 -3.882 -1.520 1.00 0.00 99 THR A CA 5
ATOM 8187 C C . THR A 1 99 ? -5.798 -4.365 -2.662 1.00 0.00 99 THR A C 5
ATOM 8188 O O . THR A 1 99 ? -6.212 -4.411 -3.822 1.00 0.00 99 THR A O 5
ATOM 8199 N N . LEU A 1 100 ? -4.567 -4.707 -2.314 1.00 0.00 100 LEU A N 5
ATOM 8200 C CA . LEU A 1 100 ? -3.673 -5.420 -3.213 1.00 0.00 100 LEU A CA 5
ATOM 8201 C C . LEU A 1 100 ? -3.116 -6.643 -2.500 1.00 0.00 100 LEU A C 5
ATOM 8202 O O . LEU A 1 100 ? -2.187 -6.532 -1.701 1.00 0.00 100 LEU A O 5
ATOM 8218 N N . THR A 1 101 ? -3.707 -7.793 -2.756 1.00 0.00 101 THR A N 5
ATOM 8219 C CA . THR A 1 101 ? -3.252 -9.032 -2.152 1.00 0.00 101 THR A CA 5
ATOM 8220 C C . THR A 1 101 ? -2.307 -9.767 -3.091 1.00 0.00 101 THR A C 5
ATOM 8221 O O . THR A 1 101 ? -2.726 -10.327 -4.108 1.00 0.00 101 THR A O 5
ATOM 8232 N N . ALA A 1 102 ? -1.033 -9.747 -2.747 1.00 0.00 102 ALA A N 5
ATOM 8233 C CA . ALA A 1 102 ? -0.011 -10.388 -3.544 1.00 0.00 102 ALA A CA 5
ATOM 8234 C C . ALA A 1 102 ? 0.722 -11.426 -2.710 1.00 0.00 102 ALA A C 5
ATOM 8235 O O . ALA A 1 102 ? 1.070 -11.176 -1.555 1.00 0.00 102 ALA A O 5
ATOM 8242 N N . LEU A 1 103 ? 0.934 -12.597 -3.281 1.00 0.00 103 LEU A N 5
ATOM 8243 C CA . LEU A 1 103 ? 1.635 -13.651 -2.576 1.00 0.00 103 LEU A CA 5
ATOM 8244 C C . LEU A 1 103 ? 3.132 -13.492 -2.731 1.00 0.00 103 LEU A C 5
ATOM 8245 O O . LEU A 1 103 ? 3.667 -13.509 -3.841 1.00 0.00 103 LEU A O 5
ATOM 8261 N N . VAL A 1 104 ? 3.802 -13.335 -1.610 1.00 0.00 104 VAL A N 5
ATOM 8262 C CA . VAL A 1 104 ? 5.246 -13.219 -1.606 1.00 0.00 104 VAL A CA 5
ATOM 8263 C C . VAL A 1 104 ? 5.857 -14.508 -1.080 1.00 0.00 104 VAL A C 5
ATOM 8264 O O . VAL A 1 104 ? 5.418 -15.052 -0.064 1.00 0.00 104 VAL A O 5
ATOM 8277 N N . GLY A 1 105 ? 6.848 -15.012 -1.789 1.00 0.00 105 GLY A N 5
ATOM 8278 C CA . GLY A 1 105 ? 7.428 -16.284 -1.432 1.00 0.00 105 GLY A CA 5
ATOM 8279 C C . GLY A 1 105 ? 8.811 -16.128 -0.858 1.00 0.00 105 GLY A C 5
ATOM 8280 O O . GLY A 1 105 ? 9.358 -15.028 -0.838 1.00 0.00 105 GLY A O 5
ATOM 8284 N N . THR A 1 106 ? 9.378 -17.215 -0.379 1.00 0.00 106 THR A N 5
ATOM 8285 C CA . THR A 1 106 ? 10.729 -17.186 0.130 1.00 0.00 106 THR A CA 5
ATOM 8286 C C . THR A 1 106 ? 11.722 -17.154 -1.024 1.00 0.00 106 THR A C 5
ATOM 8287 O O . THR A 1 106 ? 11.590 -17.906 -1.995 1.00 0.00 106 THR A O 5
ATOM 8298 N N . LEU A 1 107 ? 12.686 -16.254 -0.929 1.00 0.00 107 LEU A N 5
ATOM 8299 C CA . LEU A 1 107 ? 13.654 -16.040 -1.991 1.00 0.00 107 LEU A CA 5
ATOM 8300 C C . LEU A 1 107 ? 14.497 -17.290 -2.220 1.00 0.00 107 LEU A C 5
ATOM 8301 O O . LEU A 1 107 ? 15.124 -17.807 -1.289 1.00 0.00 107 LEU A O 5
ATOM 8317 N N . GLU A 1 108 ? 14.481 -17.777 -3.458 1.00 0.00 108 GLU A N 5
ATOM 8318 C CA . GLU A 1 108 ? 15.270 -18.938 -3.847 1.00 0.00 108 GLU A CA 5
ATOM 8319 C C . GLU A 1 108 ? 16.740 -18.687 -3.550 1.00 0.00 108 GLU A C 5
ATOM 8320 O O . GLU A 1 108 ? 17.433 -19.525 -2.969 1.00 0.00 108 GLU A O 5
ATOM 8332 N N . HIS A 1 109 ? 17.200 -17.516 -3.954 1.00 0.00 109 HIS A N 5
ATOM 8333 C CA . HIS A 1 109 ? 18.571 -17.110 -3.716 1.00 0.00 109 HIS A CA 5
ATOM 8334 C C . HIS A 1 109 ? 18.711 -16.709 -2.259 1.00 0.00 109 HIS A C 5
ATOM 8335 O O . HIS A 1 109 ? 18.289 -15.626 -1.867 1.00 0.00 109 HIS A O 5
ATOM 8350 N N . HIS A 1 110 ? 19.283 -17.599 -1.460 1.00 0.00 110 HIS A N 5
ATOM 8351 C CA . HIS A 1 110 ? 19.300 -17.431 -0.009 1.00 0.00 110 HIS A CA 5
ATOM 8352 C C . HIS A 1 110 ? 20.021 -16.148 0.392 1.00 0.00 110 HIS A C 5
ATOM 8353 O O . HIS A 1 110 ? 19.760 -15.581 1.452 1.00 0.00 110 HIS A O 5
ATOM 8368 N N . HIS A 1 111 ? 20.937 -15.712 -0.455 1.00 0.00 111 HIS A N 5
ATOM 8369 C CA . HIS A 1 111 ? 21.576 -14.414 -0.313 1.00 0.00 111 HIS A CA 5
ATOM 8370 C C . HIS A 1 111 ? 21.782 -13.842 -1.700 1.00 0.00 111 HIS A C 5
ATOM 8371 O O . HIS A 1 111 ? 21.974 -14.602 -2.654 1.00 0.00 111 HIS A O 5
ATOM 8386 N N . HIS A 1 112 ? 21.749 -12.525 -1.831 1.00 0.00 112 HIS A N 5
ATOM 8387 C CA . HIS A 1 112 ? 21.995 -11.910 -3.125 1.00 0.00 112 HIS A CA 5
ATOM 8388 C C . HIS A 1 112 ? 23.494 -11.877 -3.382 1.00 0.00 112 HIS A C 5
ATOM 8389 O O . HIS A 1 112 ? 24.150 -10.841 -3.263 1.00 0.00 112 HIS A O 5
ATOM 8404 N N . HIS A 1 113 ? 24.016 -13.045 -3.703 1.00 0.00 113 HIS A N 5
ATOM 8405 C CA . HIS A 1 113 ? 25.444 -13.271 -3.874 1.00 0.00 113 HIS A CA 5
ATOM 8406 C C . HIS A 1 113 ? 25.627 -14.549 -4.681 1.00 0.00 113 HIS A C 5
ATOM 8407 O O . HIS A 1 113 ? 26.631 -14.736 -5.370 1.00 0.00 113 HIS A O 5
ATOM 8422 N N . HIS A 1 114 ? 24.634 -15.422 -4.571 1.00 0.00 114 HIS A N 5
ATOM 8423 C CA . HIS A 1 114 ? 24.547 -16.612 -5.396 1.00 0.00 114 HIS A CA 5
ATOM 8424 C C . HIS A 1 114 ? 23.427 -16.431 -6.411 1.00 0.00 114 HIS A C 5
ATOM 8425 O O . HIS A 1 114 ? 22.261 -16.676 -6.049 1.00 0.00 114 HIS A O 5
ATOM 8441 N N . MET A 1 1 ? -15.659 15.113 -7.687 1.00 0.00 1 MET A N 6
ATOM 8442 C CA . MET A 1 1 ? -14.203 14.931 -7.887 1.00 0.00 1 MET A CA 6
ATOM 8443 C C . MET A 1 1 ? -13.614 14.228 -6.674 1.00 0.00 1 MET A C 6
ATOM 8444 O O . MET A 1 1 ? -13.407 14.842 -5.629 1.00 0.00 1 MET A O 6
ATOM 8460 N N . ILE A 1 2 ? -13.359 12.937 -6.819 1.00 0.00 2 ILE A N 6
ATOM 8461 C CA . ILE A 1 2 ? -12.958 12.095 -5.700 1.00 0.00 2 ILE A CA 6
ATOM 8462 C C . ILE A 1 2 ? -11.709 11.276 -6.069 1.00 0.00 2 ILE A C 6
ATOM 8463 O O . ILE A 1 2 ? -11.491 10.973 -7.244 1.00 0.00 2 ILE A O 6
ATOM 8479 N N . PRO A 1 3 ? -10.835 10.967 -5.094 1.00 0.00 3 PRO A N 6
ATOM 8480 C CA . PRO A 1 3 ? -9.664 10.111 -5.322 1.00 0.00 3 PRO A CA 6
ATOM 8481 C C . PRO A 1 3 ? -10.043 8.643 -5.528 1.00 0.00 3 PRO A C 6
ATOM 8482 O O . PRO A 1 3 ? -11.167 8.232 -5.238 1.00 0.00 3 PRO A O 6
ATOM 8493 N N . ASP A 1 4 ? -9.097 7.865 -6.038 1.00 0.00 4 ASP A N 6
ATOM 8494 C CA . ASP A 1 4 ? -9.282 6.430 -6.235 1.00 0.00 4 ASP A CA 6
ATOM 8495 C C . ASP A 1 4 ? -7.923 5.755 -6.093 1.00 0.00 4 ASP A C 6
ATOM 8496 O O . ASP A 1 4 ? -7.162 5.659 -7.055 1.00 0.00 4 ASP A O 6
ATOM 8505 N N . LEU A 1 5 ? -7.604 5.339 -4.876 1.00 0.00 5 LEU A N 6
ATOM 8506 C CA . LEU A 1 5 ? -6.257 4.900 -4.543 1.00 0.00 5 LEU A CA 6
ATOM 8507 C C . LEU A 1 5 ? -6.052 3.437 -4.901 1.00 0.00 5 LEU A C 6
ATOM 8508 O O . LEU A 1 5 ? -6.716 2.553 -4.367 1.00 0.00 5 LEU A O 6
ATOM 8524 N N . VAL A 1 6 ? -5.125 3.187 -5.812 1.00 0.00 6 VAL A N 6
ATOM 8525 C CA . VAL A 1 6 ? -4.891 1.841 -6.297 1.00 0.00 6 VAL A CA 6
ATOM 8526 C C . VAL A 1 6 ? -3.454 1.401 -6.027 1.00 0.00 6 VAL A C 6
ATOM 8527 O O . VAL A 1 6 ? -2.512 1.942 -6.608 1.00 0.00 6 VAL A O 6
ATOM 8540 N N . PRO A 1 7 ? -3.266 0.447 -5.107 1.00 0.00 7 PRO A N 6
ATOM 8541 C CA . PRO A 1 7 ? -1.978 -0.217 -4.920 1.00 0.00 7 PRO A CA 6
ATOM 8542 C C . PRO A 1 7 ? -1.593 -1.001 -6.171 1.00 0.00 7 PRO A C 6
ATOM 8543 O O . PRO A 1 7 ? -2.225 -1.999 -6.517 1.00 0.00 7 PRO A O 6
ATOM 8554 N N . VAL A 1 8 ? -0.559 -0.533 -6.845 1.00 0.00 8 VAL A N 6
ATOM 8555 C CA . VAL A 1 8 ? -0.207 -1.029 -8.168 1.00 0.00 8 VAL A CA 6
ATOM 8556 C C . VAL A 1 8 ? 0.679 -2.266 -8.082 1.00 0.00 8 VAL A C 6
ATOM 8557 O O . VAL A 1 8 ? 0.415 -3.275 -8.734 1.00 0.00 8 VAL A O 6
ATOM 8570 N N . SER A 1 9 ? 1.724 -2.190 -7.270 1.00 0.00 9 SER A N 6
ATOM 8571 C CA . SER A 1 9 ? 2.694 -3.267 -7.198 1.00 0.00 9 SER A CA 6
ATOM 8572 C C . SER A 1 9 ? 3.308 -3.361 -5.804 1.00 0.00 9 SER A C 6
ATOM 8573 O O . SER A 1 9 ? 3.298 -2.392 -5.040 1.00 0.00 9 SER A O 6
ATOM 8581 N N . LEU A 1 10 ? 3.829 -4.539 -5.491 1.00 0.00 10 LEU A N 6
ATOM 8582 C CA . LEU A 1 10 ? 4.490 -4.799 -4.221 1.00 0.00 10 LEU A CA 6
ATOM 8583 C C . LEU A 1 10 ? 5.777 -5.573 -4.475 1.00 0.00 10 LEU A C 6
ATOM 8584 O O . LEU A 1 10 ? 5.742 -6.725 -4.906 1.00 0.00 10 LEU A O 6
ATOM 8600 N N . THR A 1 11 ? 6.909 -4.934 -4.232 1.00 0.00 11 THR A N 6
ATOM 8601 C CA . THR A 1 11 ? 8.196 -5.549 -4.509 1.00 0.00 11 THR A CA 6
ATOM 8602 C C . THR A 1 11 ? 9.130 -5.417 -3.300 1.00 0.00 11 THR A C 6
ATOM 8603 O O . THR A 1 11 ? 9.049 -4.445 -2.549 1.00 0.00 11 THR A O 6
ATOM 8614 N N . PRO A 1 12 ? 10.023 -6.394 -3.083 1.00 0.00 12 PRO A N 6
ATOM 8615 C CA . PRO A 1 12 ? 10.166 -7.559 -3.952 1.00 0.00 12 PRO A CA 6
ATOM 8616 C C . PRO A 1 12 ? 9.091 -8.610 -3.698 1.00 0.00 12 PRO A C 6
ATOM 8617 O O . PRO A 1 12 ? 8.604 -8.756 -2.579 1.00 0.00 12 PRO A O 6
ATOM 8628 N N . VAL A 1 13 ? 8.722 -9.331 -4.748 1.00 0.00 13 VAL A N 6
ATOM 8629 C CA . VAL A 1 13 ? 7.744 -10.414 -4.637 1.00 0.00 13 VAL A CA 6
ATOM 8630 C C . VAL A 1 13 ? 8.344 -11.621 -3.914 1.00 0.00 13 VAL A C 6
ATOM 8631 O O . VAL A 1 13 ? 7.660 -12.609 -3.643 1.00 0.00 13 VAL A O 6
ATOM 8644 N N . THR A 1 14 ? 9.633 -11.536 -3.633 1.00 0.00 14 THR A N 6
ATOM 8645 C CA . THR A 1 14 ? 10.331 -12.539 -2.873 1.00 0.00 14 THR A CA 6
ATOM 8646 C C . THR A 1 14 ? 11.092 -11.882 -1.724 1.00 0.00 14 THR A C 6
ATOM 8647 O O . THR A 1 14 ? 11.771 -10.874 -1.919 1.00 0.00 14 THR A O 6
ATOM 8658 N N . VAL A 1 15 ? 10.967 -12.444 -0.532 1.00 0.00 15 VAL A N 6
ATOM 8659 C CA . VAL A 1 15 ? 11.553 -11.849 0.661 1.00 0.00 15 VAL A CA 6
ATOM 8660 C C . VAL A 1 15 ? 12.475 -12.830 1.370 1.00 0.00 15 VAL A C 6
ATOM 8661 O O . VAL A 1 15 ? 12.340 -14.044 1.217 1.00 0.00 15 VAL A O 6
ATOM 8674 N N . VAL A 1 16 ? 13.413 -12.306 2.140 1.00 0.00 16 VAL A N 6
ATOM 8675 C CA . VAL A 1 16 ? 14.314 -13.139 2.903 1.00 0.00 16 VAL A CA 6
ATOM 8676 C C . VAL A 1 16 ? 13.893 -13.194 4.365 1.00 0.00 16 VAL A C 6
ATOM 8677 O O . VAL A 1 16 ? 13.563 -12.174 4.969 1.00 0.00 16 VAL A O 6
ATOM 8690 N N . PRO A 1 17 ? 13.874 -14.395 4.946 1.00 0.00 17 PRO A N 6
ATOM 8691 C CA . PRO A 1 17 ? 13.515 -14.580 6.347 1.00 0.00 17 PRO A CA 6
ATOM 8692 C C . PRO A 1 17 ? 14.672 -14.248 7.287 1.00 0.00 17 PRO A C 6
ATOM 8693 O O . PRO A 1 17 ? 15.788 -13.984 6.835 1.00 0.00 17 PRO A O 6
ATOM 8704 N N . ASN A 1 18 ? 14.394 -14.271 8.591 1.00 0.00 18 ASN A N 6
ATOM 8705 C CA . ASN A 1 18 ? 15.409 -14.030 9.625 1.00 0.00 18 ASN A CA 6
ATOM 8706 C C . ASN A 1 18 ? 15.978 -12.615 9.526 1.00 0.00 18 ASN A C 6
ATOM 8707 O O . ASN A 1 18 ? 17.121 -12.370 9.914 1.00 0.00 18 ASN A O 6
ATOM 8718 N N . THR A 1 19 ? 15.175 -11.680 9.030 1.00 0.00 19 THR A N 6
ATOM 8719 C CA . THR A 1 19 ? 15.627 -10.309 8.845 1.00 0.00 19 THR A CA 6
ATOM 8720 C C . THR A 1 19 ? 14.448 -9.394 8.513 1.00 0.00 19 THR A C 6
ATOM 8721 O O . THR A 1 19 ? 13.331 -9.864 8.276 1.00 0.00 19 THR A O 6
ATOM 8732 N N . VAL A 1 20 ? 14.694 -8.090 8.512 1.00 0.00 20 VAL A N 6
ATOM 8733 C CA . VAL A 1 20 ? 13.666 -7.116 8.178 1.00 0.00 20 VAL A CA 6
ATOM 8734 C C . VAL A 1 20 ? 13.692 -6.807 6.685 1.00 0.00 20 VAL A C 6
ATOM 8735 O O . VAL A 1 20 ? 14.748 -6.520 6.117 1.00 0.00 20 VAL A O 6
ATOM 8748 N N . ASN A 1 21 ? 12.530 -6.879 6.055 1.00 0.00 21 ASN A N 6
ATOM 8749 C CA . ASN A 1 21 ? 12.409 -6.610 4.630 1.00 0.00 21 ASN A CA 6
ATOM 8750 C C . ASN A 1 21 ? 11.731 -5.269 4.394 1.00 0.00 21 ASN A C 6
ATOM 8751 O O . ASN A 1 21 ? 10.575 -5.071 4.770 1.00 0.00 21 ASN A O 6
ATOM 8762 N N . THR A 1 22 ? 12.460 -4.343 3.798 1.00 0.00 22 THR A N 6
ATOM 8763 C CA . THR A 1 22 ? 11.898 -3.061 3.421 1.00 0.00 22 THR A CA 6
ATOM 8764 C C . THR A 1 22 ? 11.235 -3.185 2.054 1.00 0.00 22 THR A C 6
ATOM 8765 O O . THR A 1 22 ? 11.892 -3.069 1.015 1.00 0.00 22 THR A O 6
ATOM 8776 N N . MET A 1 23 ? 9.937 -3.460 2.061 1.00 0.00 23 MET A N 6
ATOM 8777 C CA . MET A 1 23 ? 9.207 -3.728 0.830 1.00 0.00 23 MET A CA 6
ATOM 8778 C C . MET A 1 23 ? 8.543 -2.470 0.303 1.00 0.00 23 MET A C 6
ATOM 8779 O O . MET A 1 23 ? 8.130 -1.607 1.069 1.00 0.00 23 MET A O 6
ATOM 8793 N N . THR A 1 24 ? 8.433 -2.391 -1.009 1.00 0.00 24 THR A N 6
ATOM 8794 C CA . THR A 1 24 ? 7.910 -1.215 -1.672 1.00 0.00 24 THR A CA 6
ATOM 8795 C C . THR A 1 24 ? 6.536 -1.489 -2.276 1.00 0.00 24 THR A C 6
ATOM 8796 O O . THR A 1 24 ? 6.402 -2.307 -3.190 1.00 0.00 24 THR A O 6
ATOM 8807 N N . ALA A 1 25 ? 5.521 -0.826 -1.746 1.00 0.00 25 ALA A N 6
ATOM 8808 C CA . ALA A 1 25 ? 4.191 -0.879 -2.321 1.00 0.00 25 ALA A CA 6
ATOM 8809 C C . ALA A 1 25 ? 3.908 0.414 -3.066 1.00 0.00 25 ALA A C 6
ATOM 8810 O O . ALA A 1 25 ? 3.797 1.477 -2.463 1.00 0.00 25 ALA A O 6
ATOM 8817 N N . THR A 1 26 ? 3.805 0.324 -4.374 1.00 0.00 26 THR A N 6
ATOM 8818 C CA . THR A 1 26 ? 3.589 1.498 -5.195 1.00 0.00 26 THR A CA 6
ATOM 8819 C C . THR A 1 26 ? 2.109 1.842 -5.233 1.00 0.00 26 THR A C 6
ATOM 8820 O O . THR A 1 26 ? 1.315 1.153 -5.876 1.00 0.00 26 THR A O 6
ATOM 8831 N N . ILE A 1 27 ? 1.735 2.880 -4.504 1.00 0.00 27 ILE A N 6
ATOM 8832 C CA . ILE A 1 27 ? 0.349 3.306 -4.436 1.00 0.00 27 ILE A CA 6
ATOM 8833 C C . ILE A 1 27 ? 0.109 4.444 -5.415 1.00 0.00 27 ILE A C 6
ATOM 8834 O O . ILE A 1 27 ? 0.703 5.515 -5.289 1.00 0.00 27 ILE A O 6
ATOM 8850 N N . GLU A 1 28 ? -0.742 4.209 -6.395 1.00 0.00 28 GLU A N 6
ATOM 8851 C CA . GLU A 1 28 ? -1.028 5.216 -7.398 1.00 0.00 28 GLU A CA 6
ATOM 8852 C C . GLU A 1 28 ? -2.469 5.686 -7.272 1.00 0.00 28 GLU A C 6
ATOM 8853 O O . GLU A 1 28 ? -3.404 4.887 -7.329 1.00 0.00 28 GLU A O 6
ATOM 8865 N N . ASN A 1 29 ? -2.640 6.982 -7.075 1.00 0.00 29 ASN A N 6
ATOM 8866 C CA . ASN A 1 29 ? -3.974 7.566 -6.984 1.00 0.00 29 ASN A CA 6
ATOM 8867 C C . ASN A 1 29 ? -4.550 7.734 -8.378 1.00 0.00 29 ASN A C 6
ATOM 8868 O O . ASN A 1 29 ? -4.242 8.696 -9.077 1.00 0.00 29 ASN A O 6
ATOM 8879 N N . GLN A 1 30 ? -5.381 6.793 -8.781 1.00 0.00 30 GLN A N 6
ATOM 8880 C CA . GLN A 1 30 ? -5.905 6.775 -10.132 1.00 0.00 30 GLN A CA 6
ATOM 8881 C C . GLN A 1 30 ? -7.323 7.327 -10.147 1.00 0.00 30 GLN A C 6
ATOM 8882 O O . GLN A 1 30 ? -8.266 6.675 -10.604 1.00 0.00 30 GLN A O 6
ATOM 8896 N N . GLY A 1 31 ? -7.452 8.548 -9.652 1.00 0.00 31 GLY A N 6
ATOM 8897 C CA . GLY A 1 31 ? -8.734 9.211 -9.596 1.00 0.00 31 GLY A CA 6
ATOM 8898 C C . GLY A 1 31 ? -8.586 10.692 -9.853 1.00 0.00 31 GLY A C 6
ATOM 8899 O O . GLY A 1 31 ? -7.471 11.179 -10.027 1.00 0.00 31 GLY A O 6
ATOM 8903 N N . ASN A 1 32 ? -9.700 11.410 -9.874 1.00 0.00 32 ASN A N 6
ATOM 8904 C CA . ASN A 1 32 ? -9.687 12.823 -10.246 1.00 0.00 32 ASN A CA 6
ATOM 8905 C C . ASN A 1 32 ? -9.083 13.702 -9.156 1.00 0.00 32 ASN A C 6
ATOM 8906 O O . ASN A 1 32 ? -8.339 14.636 -9.447 1.00 0.00 32 ASN A O 6
ATOM 8917 N N . LYS A 1 33 ? -9.377 13.399 -7.903 1.00 0.00 33 LYS A N 6
ATOM 8918 C CA . LYS A 1 33 ? -9.013 14.296 -6.810 1.00 0.00 33 LYS A CA 6
ATOM 8919 C C . LYS A 1 33 ? -7.766 13.832 -6.066 1.00 0.00 33 LYS A C 6
ATOM 8920 O O . LYS A 1 33 ? -7.493 12.635 -5.953 1.00 0.00 33 LYS A O 6
ATOM 8939 N N . ASP A 1 34 ? -7.015 14.815 -5.582 1.00 0.00 34 ASP A N 6
ATOM 8940 C CA . ASP A 1 34 ? -5.854 14.593 -4.734 1.00 0.00 34 ASP A CA 6
ATOM 8941 C C . ASP A 1 34 ? -6.269 13.993 -3.392 1.00 0.00 34 ASP A C 6
ATOM 8942 O O . ASP A 1 34 ? -7.281 14.392 -2.805 1.00 0.00 34 ASP A O 6
ATOM 8951 N N . SER A 1 35 ? -5.495 13.034 -2.917 1.00 0.00 35 SER A N 6
ATOM 8952 C CA . SER A 1 35 ? -5.738 12.433 -1.619 1.00 0.00 35 SER A CA 6
ATOM 8953 C C . SER A 1 35 ? -4.713 12.929 -0.607 1.00 0.00 35 SER A C 6
ATOM 8954 O O . SER A 1 35 ? -3.527 13.044 -0.917 1.00 0.00 35 SER A O 6
ATOM 8962 N N . THR A 1 36 ? -5.171 13.240 0.593 1.00 0.00 36 THR A N 6
ATOM 8963 C CA . THR A 1 36 ? -4.290 13.736 1.634 1.00 0.00 36 THR A CA 6
ATOM 8964 C C . THR A 1 36 ? -3.731 12.567 2.459 1.00 0.00 36 THR A C 6
ATOM 8965 O O . THR A 1 36 ? -3.281 11.569 1.896 1.00 0.00 36 THR A O 6
ATOM 8976 N N . SER A 1 37 ? -3.763 12.682 3.781 1.00 0.00 37 SER A N 6
ATOM 8977 C CA . SER A 1 37 ? -3.169 11.677 4.646 1.00 0.00 37 SER A CA 6
ATOM 8978 C C . SER A 1 37 ? -4.034 10.426 4.727 1.00 0.00 37 SER A C 6
ATOM 8979 O O . SER A 1 37 ? -5.117 10.438 5.316 1.00 0.00 37 SER A O 6
ATOM 8987 N N . PHE A 1 38 ? -3.548 9.356 4.123 1.00 0.00 38 PHE A N 6
ATOM 8988 C CA . PHE A 1 38 ? -4.234 8.077 4.145 1.00 0.00 38 PHE A CA 6
ATOM 8989 C C . PHE A 1 38 ? -3.306 7.022 4.740 1.00 0.00 38 PHE A C 6
ATOM 8990 O O . PHE A 1 38 ? -2.085 7.112 4.600 1.00 0.00 38 PHE A O 6
ATOM 9007 N N . ASN A 1 39 ? -3.871 6.035 5.410 1.00 0.00 39 ASN A N 6
ATOM 9008 C CA . ASN A 1 39 ? -3.062 5.059 6.130 1.00 0.00 39 ASN A CA 6
ATOM 9009 C C . ASN A 1 39 ? -2.913 3.771 5.323 1.00 0.00 39 ASN A C 6
ATOM 9010 O O . ASN A 1 39 ? -3.885 3.068 5.091 1.00 0.00 39 ASN A O 6
ATOM 9021 N N . VAL A 1 40 ? -1.699 3.448 4.908 1.00 0.00 40 VAL A N 6
ATOM 9022 C CA . VAL A 1 40 ? -1.473 2.253 4.112 1.00 0.00 40 VAL A CA 6
ATOM 9023 C C . VAL A 1 40 ? -0.981 1.118 4.998 1.00 0.00 40 VAL A C 6
ATOM 9024 O O . VAL A 1 40 ? 0.112 1.167 5.561 1.00 0.00 40 VAL A O 6
ATOM 9037 N N . SER A 1 41 ? -1.828 0.112 5.146 1.00 0.00 41 SER A N 6
ATOM 9038 C CA . SER A 1 41 ? -1.538 -1.016 6.010 1.00 0.00 41 SER A CA 6
ATOM 9039 C C . SER A 1 41 ? -1.139 -2.237 5.194 1.00 0.00 41 SER A C 6
ATOM 9040 O O . SER A 1 41 ? -1.809 -2.588 4.219 1.00 0.00 41 SER A O 6
ATOM 9048 N N . LEU A 1 42 ? -0.047 -2.871 5.587 1.00 0.00 42 LEU A N 6
ATOM 9049 C CA . LEU A 1 42 ? 0.369 -4.111 4.962 1.00 0.00 42 LEU A CA 6
ATOM 9050 C C . LEU A 1 42 ? -0.089 -5.283 5.811 1.00 0.00 42 LEU A C 6
ATOM 9051 O O . LEU A 1 42 ? 0.409 -5.498 6.922 1.00 0.00 42 LEU A O 6
ATOM 9067 N N . LEU A 1 43 ? -1.058 -6.019 5.304 1.00 0.00 43 LEU A N 6
ATOM 9068 C CA . LEU A 1 43 ? -1.591 -7.161 6.018 1.00 0.00 43 LEU A CA 6
ATOM 9069 C C . LEU A 1 43 ? -0.957 -8.447 5.521 1.00 0.00 43 LEU A C 6
ATOM 9070 O O . LEU A 1 43 ? -0.692 -8.604 4.332 1.00 0.00 43 LEU A O 6
ATOM 9086 N N . VAL A 1 44 ? -0.707 -9.353 6.443 1.00 0.00 44 VAL A N 6
ATOM 9087 C CA . VAL A 1 44 ? -0.259 -10.687 6.110 1.00 0.00 44 VAL A CA 6
ATOM 9088 C C . VAL A 1 44 ? -1.394 -11.661 6.383 1.00 0.00 44 VAL A C 6
ATOM 9089 O O . VAL A 1 44 ? -1.644 -12.027 7.536 1.00 0.00 44 VAL A O 6
ATOM 9102 N N . ASP A 1 45 ? -2.098 -12.025 5.316 1.00 0.00 45 ASP A N 6
ATOM 9103 C CA . ASP A 1 45 ? -3.271 -12.897 5.386 1.00 0.00 45 ASP A CA 6
ATOM 9104 C C . ASP A 1 45 ? -4.426 -12.210 6.115 1.00 0.00 45 ASP A C 6
ATOM 9105 O O . ASP A 1 45 ? -5.391 -11.770 5.489 1.00 0.00 45 ASP A O 6
ATOM 9114 N N . GLY A 1 46 ? -4.308 -12.104 7.426 1.00 0.00 46 GLY A N 6
ATOM 9115 C CA . GLY A 1 46 ? -5.333 -11.463 8.224 1.00 0.00 46 GLY A CA 6
ATOM 9116 C C . GLY A 1 46 ? -4.752 -10.674 9.382 1.00 0.00 46 GLY A C 6
ATOM 9117 O O . GLY A 1 46 ? -5.489 -10.142 10.213 1.00 0.00 46 GLY A O 6
ATOM 9121 N N . ILE A 1 47 ? -3.428 -10.597 9.439 1.00 0.00 47 ILE A N 6
ATOM 9122 C CA . ILE A 1 47 ? -2.745 -9.877 10.507 1.00 0.00 47 ILE A CA 6
ATOM 9123 C C . ILE A 1 47 ? -2.053 -8.650 9.929 1.00 0.00 47 ILE A C 6
ATOM 9124 O O . ILE A 1 47 ? -1.703 -8.635 8.755 1.00 0.00 47 ILE A O 6
ATOM 9140 N N . VAL A 1 48 ? -1.852 -7.630 10.739 1.00 0.00 48 VAL A N 6
ATOM 9141 C CA . VAL A 1 48 ? -1.183 -6.423 10.276 1.00 0.00 48 VAL A CA 6
ATOM 9142 C C . VAL A 1 48 ? 0.227 -6.358 10.848 1.00 0.00 48 VAL A C 6
ATOM 9143 O O . VAL A 1 48 ? 0.416 -6.440 12.062 1.00 0.00 48 VAL A O 6
ATOM 9156 N N . VAL A 1 49 ? 1.216 -6.228 9.975 1.00 0.00 49 VAL A N 6
ATOM 9157 C CA . VAL A 1 49 ? 2.601 -6.151 10.418 1.00 0.00 49 VAL A CA 6
ATOM 9158 C C . VAL A 1 49 ? 3.052 -4.703 10.567 1.00 0.00 49 VAL A C 6
ATOM 9159 O O . VAL A 1 49 ? 3.858 -4.385 11.441 1.00 0.00 49 VAL A O 6
ATOM 9172 N N . ASP A 1 50 ? 2.526 -3.824 9.723 1.00 0.00 50 ASP A N 6
ATOM 9173 C CA . ASP A 1 50 ? 2.859 -2.411 9.804 1.00 0.00 50 ASP A CA 6
ATOM 9174 C C . ASP A 1 50 ? 1.802 -1.570 9.108 1.00 0.00 50 ASP A C 6
ATOM 9175 O O . ASP A 1 50 ? 1.254 -1.967 8.076 1.00 0.00 50 ASP A O 6
ATOM 9184 N N . THR A 1 51 ? 1.511 -0.422 9.692 1.00 0.00 51 THR A N 6
ATOM 9185 C CA . THR A 1 51 ? 0.542 0.506 9.141 1.00 0.00 51 THR A CA 6
ATOM 9186 C C . THR A 1 51 ? 1.202 1.866 8.945 1.00 0.00 51 THR A C 6
ATOM 9187 O O . THR A 1 51 ? 1.517 2.559 9.914 1.00 0.00 51 THR A O 6
ATOM 9198 N N . GLN A 1 52 ? 1.423 2.237 7.698 1.00 0.00 52 GLN A N 6
ATOM 9199 C CA . GLN A 1 52 ? 2.183 3.432 7.392 1.00 0.00 52 GLN A CA 6
ATOM 9200 C C . GLN A 1 52 ? 1.283 4.530 6.836 1.00 0.00 52 GLN A C 6
ATOM 9201 O O . GLN A 1 52 ? 0.731 4.407 5.742 1.00 0.00 52 GLN A O 6
ATOM 9215 N N . THR A 1 53 ? 1.134 5.600 7.600 1.00 0.00 53 THR A N 6
ATOM 9216 C CA . THR A 1 53 ? 0.344 6.737 7.168 1.00 0.00 53 THR A CA 6
ATOM 9217 C C . THR A 1 53 ? 1.117 7.562 6.145 1.00 0.00 53 THR A C 6
ATOM 9218 O O . THR A 1 53 ? 2.210 8.054 6.429 1.00 0.00 53 THR A O 6
ATOM 9229 N N . VAL A 1 54 ? 0.559 7.690 4.954 1.00 0.00 54 VAL A N 6
ATOM 9230 C CA . VAL A 1 54 ? 1.164 8.501 3.915 1.00 0.00 54 VAL A CA 6
ATOM 9231 C C . VAL A 1 54 ? 0.590 9.908 3.985 1.00 0.00 54 VAL A C 6
ATOM 9232 O O . VAL A 1 54 ? -0.629 10.086 3.996 1.00 0.00 54 VAL A O 6
ATOM 9245 N N . THR A 1 55 ? 1.473 10.895 4.054 1.00 0.00 55 THR A N 6
ATOM 9246 C CA . THR A 1 55 ? 1.074 12.281 4.257 1.00 0.00 55 THR A CA 6
ATOM 9247 C C . THR A 1 55 ? 0.118 12.777 3.168 1.00 0.00 55 THR A C 6
ATOM 9248 O O . THR A 1 55 ? -0.834 13.505 3.463 1.00 0.00 55 THR A O 6
ATOM 9259 N N . SER A 1 56 ? 0.355 12.371 1.924 1.00 0.00 56 SER A N 6
ATOM 9260 C CA . SER A 1 56 ? -0.460 12.831 0.806 1.00 0.00 56 SER A CA 6
ATOM 9261 C C . SER A 1 56 ? -0.155 12.045 -0.467 1.00 0.00 56 SER A C 6
ATOM 9262 O O . SER A 1 56 ? 0.867 11.364 -0.555 1.00 0.00 56 SER A O 6
ATOM 9270 N N . LEU A 1 57 ? -1.054 12.139 -1.440 1.00 0.00 57 LEU A N 6
ATOM 9271 C CA . LEU A 1 57 ? -0.866 11.515 -2.740 1.00 0.00 57 LEU A CA 6
ATOM 9272 C C . LEU A 1 57 ? -1.709 12.238 -3.790 1.00 0.00 57 LEU A C 6
ATOM 9273 O O . LEU A 1 57 ? -2.941 12.213 -3.738 1.00 0.00 57 LEU A O 6
ATOM 9289 N N . GLU A 1 58 ? -1.039 12.880 -4.738 1.00 0.00 58 GLU A N 6
ATOM 9290 C CA . GLU A 1 58 ? -1.719 13.687 -5.744 1.00 0.00 58 GLU A CA 6
ATOM 9291 C C . GLU A 1 58 ? -2.356 12.818 -6.825 1.00 0.00 58 GLU A C 6
ATOM 9292 O O . GLU A 1 58 ? -2.105 11.613 -6.901 1.00 0.00 58 GLU A O 6
ATOM 9304 N N . SER A 1 59 ? -3.177 13.444 -7.658 1.00 0.00 59 SER A N 6
ATOM 9305 C CA . SER A 1 59 ? -3.871 12.753 -8.733 1.00 0.00 59 SER A CA 6
ATOM 9306 C C . SER A 1 59 ? -2.883 12.182 -9.748 1.00 0.00 59 SER A C 6
ATOM 9307 O O . SER A 1 59 ? -2.020 12.898 -10.262 1.00 0.00 59 SER A O 6
ATOM 9315 N N . GLU A 1 60 ? -3.007 10.880 -10.002 1.00 0.00 60 GLU A N 6
ATOM 9316 C CA . GLU A 1 60 ? -2.197 10.175 -10.995 1.00 0.00 60 GLU A CA 6
ATOM 9317 C C . GLU A 1 60 ? -0.724 10.124 -10.598 1.00 0.00 60 GLU A C 6
ATOM 9318 O O . GLU A 1 60 ? 0.140 9.817 -11.418 1.00 0.00 60 GLU A O 6
ATOM 9330 N N . ASN A 1 61 ? -0.446 10.404 -9.334 1.00 0.00 61 ASN A N 6
ATOM 9331 C CA . ASN A 1 61 ? 0.906 10.291 -8.808 1.00 0.00 61 ASN A CA 6
ATOM 9332 C C . ASN A 1 61 ? 1.045 8.950 -8.103 1.00 0.00 61 ASN A C 6
ATOM 9333 O O . ASN A 1 61 ? 0.093 8.462 -7.488 1.00 0.00 61 ASN A O 6
ATOM 9344 N N . SER A 1 62 ? 2.210 8.346 -8.221 1.00 0.00 62 SER A N 6
ATOM 9345 C CA . SER A 1 62 ? 2.458 7.047 -7.624 1.00 0.00 62 SER A CA 6
ATOM 9346 C C . SER A 1 62 ? 3.514 7.160 -6.525 1.00 0.00 62 SER A C 6
ATOM 9347 O O . SER A 1 62 ? 4.671 7.501 -6.789 1.00 0.00 62 SER A O 6
ATOM 9355 N N . THR A 1 63 ? 3.113 6.881 -5.296 1.00 0.00 63 THR A N 6
ATOM 9356 C CA . THR A 1 63 ? 4.017 6.966 -4.163 1.00 0.00 63 THR A CA 6
ATOM 9357 C C . THR A 1 63 ? 4.448 5.574 -3.710 1.00 0.00 63 THR A C 6
ATOM 9358 O O . THR A 1 63 ? 3.616 4.709 -3.434 1.00 0.00 63 THR A O 6
ATOM 9369 N N . ASN A 1 64 ? 5.756 5.361 -3.667 1.00 0.00 64 ASN A N 6
ATOM 9370 C CA . ASN A 1 64 ? 6.315 4.091 -3.226 1.00 0.00 64 ASN A CA 6
ATOM 9371 C C . ASN A 1 64 ? 6.330 4.009 -1.706 1.00 0.00 64 ASN A C 6
ATOM 9372 O O . ASN A 1 64 ? 7.022 4.775 -1.035 1.00 0.00 64 ASN A O 6
ATOM 9383 N N . VAL A 1 65 ? 5.568 3.072 -1.174 1.00 0.00 65 VAL A N 6
ATOM 9384 C CA . VAL A 1 65 ? 5.459 2.894 0.262 1.00 0.00 65 VAL A CA 6
ATOM 9385 C C . VAL A 1 65 ? 6.404 1.797 0.732 1.00 0.00 65 VAL A C 6
ATOM 9386 O O . VAL A 1 65 ? 6.181 0.619 0.465 1.00 0.00 65 VAL A O 6
ATOM 9399 N N . ASP A 1 66 ? 7.473 2.194 1.408 1.00 0.00 66 ASP A N 6
ATOM 9400 C CA . ASP A 1 66 ? 8.442 1.238 1.921 1.00 0.00 66 ASP A CA 6
ATOM 9401 C C . ASP A 1 66 ? 8.120 0.862 3.356 1.00 0.00 66 ASP A C 6
ATOM 9402 O O . ASP A 1 66 ? 8.244 1.683 4.265 1.00 0.00 66 ASP A O 6
ATOM 9411 N N . PHE A 1 67 ? 7.716 -0.380 3.554 1.00 0.00 67 PHE A N 6
ATOM 9412 C CA . PHE A 1 67 ? 7.384 -0.873 4.881 1.00 0.00 67 PHE A CA 6
ATOM 9413 C C . PHE A 1 67 ? 8.613 -1.491 5.528 1.00 0.00 67 PHE A C 6
ATOM 9414 O O . PHE A 1 67 ? 9.610 -1.761 4.860 1.00 0.00 67 PHE A O 6
ATOM 9431 N N . HIS A 1 68 ? 8.519 -1.743 6.819 1.00 0.00 68 HIS A N 6
ATOM 9432 C CA . HIS A 1 68 ? 9.569 -2.446 7.544 1.00 0.00 68 HIS A CA 6
ATOM 9433 C C . HIS A 1 68 ? 9.016 -3.753 8.100 1.00 0.00 68 HIS A C 6
ATOM 9434 O O . HIS A 1 68 ? 8.393 -3.783 9.161 1.00 0.00 68 HIS A O 6
ATOM 9449 N N . TRP A 1 69 ? 9.224 -4.827 7.351 1.00 0.00 69 TRP A N 6
ATOM 9450 C CA . TRP A 1 69 ? 8.689 -6.133 7.708 1.00 0.00 69 TRP A CA 6
ATOM 9451 C C . TRP A 1 69 ? 9.722 -6.940 8.486 1.00 0.00 69 TRP A C 6
ATOM 9452 O O . TRP A 1 69 ? 10.649 -7.500 7.900 1.00 0.00 69 TRP A O 6
ATOM 9473 N N . THR A 1 70 ? 9.574 -6.977 9.804 1.00 0.00 70 THR A N 6
ATOM 9474 C CA . THR A 1 70 ? 10.420 -7.819 10.635 1.00 0.00 70 THR A CA 6
ATOM 9475 C C . THR A 1 70 ? 9.997 -9.272 10.457 1.00 0.00 70 THR A C 6
ATOM 9476 O O . THR A 1 70 ? 9.093 -9.759 11.139 1.00 0.00 70 THR A O 6
ATOM 9487 N N . LEU A 1 71 ? 10.628 -9.945 9.512 1.00 0.00 71 LEU A N 6
ATOM 9488 C CA . LEU A 1 71 ? 10.177 -11.251 9.081 1.00 0.00 71 LEU A CA 6
ATOM 9489 C C . LEU A 1 71 ? 10.919 -12.374 9.787 1.00 0.00 71 LEU A C 6
ATOM 9490 O O . LEU A 1 71 ? 12.138 -12.510 9.673 1.00 0.00 71 LEU A O 6
ATOM 9506 N N . ASP A 1 72 ? 10.157 -13.163 10.529 1.00 0.00 72 ASP A N 6
ATOM 9507 C CA . ASP A 1 72 ? 10.663 -14.387 11.133 1.00 0.00 72 ASP A CA 6
ATOM 9508 C C . ASP A 1 72 ? 11.039 -15.379 10.042 1.00 0.00 72 ASP A C 6
ATOM 9509 O O . ASP A 1 72 ? 12.186 -15.819 9.949 1.00 0.00 72 ASP A O 6
ATOM 9518 N N . GLY A 1 73 ? 10.071 -15.695 9.197 1.00 0.00 73 GLY A N 6
ATOM 9519 C CA . GLY A 1 73 ? 10.302 -16.637 8.124 1.00 0.00 73 GLY A CA 6
ATOM 9520 C C . GLY A 1 73 ? 9.750 -18.002 8.453 1.00 0.00 73 GLY A C 6
ATOM 9521 O O . GLY A 1 73 ? 10.445 -19.009 8.330 1.00 0.00 73 GLY A O 6
ATOM 9525 N N . THR A 1 74 ? 8.497 -18.031 8.874 1.00 0.00 74 THR A N 6
ATOM 9526 C CA . THR A 1 74 ? 7.851 -19.264 9.279 1.00 0.00 74 THR A CA 6
ATOM 9527 C C . THR A 1 74 ? 7.344 -20.031 8.057 1.00 0.00 74 THR A C 6
ATOM 9528 O O . THR A 1 74 ? 7.273 -21.261 8.061 1.00 0.00 74 THR A O 6
ATOM 9539 N N . ALA A 1 75 ? 7.004 -19.295 7.009 1.00 0.00 75 ALA A N 6
ATOM 9540 C CA . ALA A 1 75 ? 6.513 -19.895 5.781 1.00 0.00 75 ALA A CA 6
ATOM 9541 C C . ALA A 1 75 ? 7.374 -19.472 4.598 1.00 0.00 75 ALA A C 6
ATOM 9542 O O . ALA A 1 75 ? 8.109 -18.488 4.677 1.00 0.00 75 ALA A O 6
ATOM 9549 N N . ASN A 1 76 ? 7.278 -20.214 3.504 1.00 0.00 76 ASN A N 6
ATOM 9550 C CA . ASN A 1 76 ? 8.036 -19.904 2.297 1.00 0.00 76 ASN A CA 6
ATOM 9551 C C . ASN A 1 76 ? 7.180 -19.125 1.311 1.00 0.00 76 ASN A C 6
ATOM 9552 O O . ASN A 1 76 ? 7.643 -18.733 0.239 1.00 0.00 76 ASN A O 6
ATOM 9563 N N . SER A 1 77 ? 5.923 -18.911 1.672 1.00 0.00 77 SER A N 6
ATOM 9564 C CA . SER A 1 77 ? 5.010 -18.124 0.859 1.00 0.00 77 SER A CA 6
ATOM 9565 C C . SER A 1 77 ? 3.988 -17.414 1.740 1.00 0.00 77 SER A C 6
ATOM 9566 O O . SER A 1 77 ? 3.154 -18.052 2.386 1.00 0.00 77 SER A O 6
ATOM 9574 N N . TYR A 1 78 ? 4.083 -16.096 1.786 1.00 0.00 78 TYR A N 6
ATOM 9575 C CA . TYR A 1 78 ? 3.160 -15.284 2.566 1.00 0.00 78 TYR A CA 6
ATOM 9576 C C . TYR A 1 78 ? 2.167 -14.559 1.668 1.00 0.00 78 TYR A C 6
ATOM 9577 O O . TYR A 1 78 ? 2.476 -14.215 0.525 1.00 0.00 78 TYR A O 6
ATOM 9595 N N . THR A 1 79 ? 0.975 -14.333 2.193 1.00 0.00 79 THR A N 6
ATOM 9596 C CA . THR A 1 79 ? -0.039 -13.573 1.486 1.00 0.00 79 THR A CA 6
ATOM 9597 C C . THR A 1 79 ? -0.052 -12.134 1.988 1.00 0.00 79 THR A C 6
ATOM 9598 O O . THR A 1 79 ? -0.634 -11.835 3.031 1.00 0.00 79 THR A O 6
ATOM 9609 N N . LEU A 1 80 ? 0.606 -11.248 1.264 1.00 0.00 80 LEU A N 6
ATOM 9610 C CA . LEU A 1 80 ? 0.652 -9.855 1.653 1.00 0.00 80 LEU A CA 6
ATOM 9611 C C . LEU A 1 80 ? -0.444 -9.074 0.954 1.00 0.00 80 LEU A C 6
ATOM 9612 O O . LEU A 1 80 ? -0.657 -9.207 -0.249 1.00 0.00 80 LEU A O 6
ATOM 9628 N N . THR A 1 81 ? -1.157 -8.284 1.727 1.00 0.00 81 THR A N 6
ATOM 9629 C CA . THR A 1 81 ? -2.286 -7.540 1.220 1.00 0.00 81 THR A CA 6
ATOM 9630 C C . THR A 1 81 ? -2.174 -6.074 1.618 1.00 0.00 81 THR A C 6
ATOM 9631 O O . THR A 1 81 ? -2.214 -5.737 2.800 1.00 0.00 81 THR A O 6
ATOM 9642 N N . VAL A 1 82 ? -2.000 -5.212 0.633 1.00 0.00 82 VAL A N 6
ATOM 9643 C CA . VAL A 1 82 ? -1.944 -3.784 0.884 1.00 0.00 82 VAL A CA 6
ATOM 9644 C C . VAL A 1 82 ? -3.350 -3.208 0.891 1.00 0.00 82 VAL A C 6
ATOM 9645 O O . VAL A 1 82 ? -4.010 -3.156 -0.148 1.00 0.00 82 VAL A O 6
ATOM 9658 N N . ASN A 1 83 ? -3.824 -2.818 2.065 1.00 0.00 83 ASN A N 6
ATOM 9659 C CA . ASN A 1 83 ? -5.130 -2.188 2.172 1.00 0.00 83 ASN A CA 6
ATOM 9660 C C . ASN A 1 83 ? -4.953 -0.699 2.391 1.00 0.00 83 ASN A C 6
ATOM 9661 O O . ASN A 1 83 ? -4.403 -0.269 3.410 1.00 0.00 83 ASN A O 6
ATOM 9672 N N . VAL A 1 84 ? -5.396 0.080 1.426 1.00 0.00 84 VAL A N 6
ATOM 9673 C CA . VAL A 1 84 ? -5.238 1.516 1.480 1.00 0.00 84 VAL A CA 6
ATOM 9674 C C . VAL A 1 84 ? -6.336 2.164 2.322 1.00 0.00 84 VAL A C 6
ATOM 9675 O O . VAL A 1 84 ? -7.519 2.107 1.987 1.00 0.00 84 VAL A O 6
ATOM 9688 N N . ASP A 1 85 ? -5.900 2.736 3.439 1.00 0.00 85 ASP A N 6
ATOM 9689 C CA . ASP A 1 85 ? -6.746 3.477 4.375 1.00 0.00 85 ASP A CA 6
ATOM 9690 C C . ASP A 1 85 ? -7.817 2.595 5.013 1.00 0.00 85 ASP A C 6
ATOM 9691 O O . ASP A 1 85 ? -8.921 2.451 4.489 1.00 0.00 85 ASP A O 6
ATOM 9700 N N . PRO A 1 86 ? -7.495 1.982 6.162 1.00 0.00 86 PRO A N 6
ATOM 9701 C CA . PRO A 1 86 ? -8.445 1.202 6.943 1.00 0.00 86 PRO A CA 6
ATOM 9702 C C . PRO A 1 86 ? -9.266 2.089 7.877 1.00 0.00 86 PRO A C 6
ATOM 9703 O O . PRO A 1 86 ? -10.207 1.630 8.529 1.00 0.00 86 PRO A O 6
ATOM 9714 N N . GLU A 1 87 ? -8.900 3.365 7.939 1.00 0.00 87 GLU A N 6
ATOM 9715 C CA . GLU A 1 87 ? -9.595 4.319 8.789 1.00 0.00 87 GLU A CA 6
ATOM 9716 C C . GLU A 1 87 ? -10.688 5.015 7.993 1.00 0.00 87 GLU A C 6
ATOM 9717 O O . GLU A 1 87 ? -11.593 5.633 8.563 1.00 0.00 87 GLU A O 6
ATOM 9729 N N . ASN A 1 88 ? -10.580 4.904 6.672 1.00 0.00 88 ASN A N 6
ATOM 9730 C CA . ASN A 1 88 ? -11.521 5.517 5.743 1.00 0.00 88 ASN A CA 6
ATOM 9731 C C . ASN A 1 88 ? -11.567 7.019 5.985 1.00 0.00 88 ASN A C 6
ATOM 9732 O O . ASN A 1 88 ? -12.622 7.600 6.247 1.00 0.00 88 ASN A O 6
ATOM 9743 N N . ALA A 1 89 ? -10.397 7.630 5.928 1.00 0.00 89 ALA A N 6
ATOM 9744 C CA . ALA A 1 89 ? -10.258 9.058 6.125 1.00 0.00 89 ALA A CA 6
ATOM 9745 C C . ALA A 1 89 ? -10.302 9.766 4.784 1.00 0.00 89 ALA A C 6
ATOM 9746 O O . ALA A 1 89 ? -10.735 10.915 4.683 1.00 0.00 89 ALA A O 6
ATOM 9753 N N . VAL A 1 90 ? -9.838 9.071 3.756 1.00 0.00 90 VAL A N 6
ATOM 9754 C CA . VAL A 1 90 ? -9.938 9.560 2.394 1.00 0.00 90 VAL A CA 6
ATOM 9755 C C . VAL A 1 90 ? -10.946 8.718 1.625 1.00 0.00 90 VAL A C 6
ATOM 9756 O O . VAL A 1 90 ? -10.653 7.593 1.224 1.00 0.00 90 VAL A O 6
ATOM 9769 N N . ASN A 1 91 ? -12.148 9.254 1.460 1.00 0.00 91 ASN A N 6
ATOM 9770 C CA . ASN A 1 91 ? -13.211 8.554 0.749 1.00 0.00 91 ASN A CA 6
ATOM 9771 C C . ASN A 1 91 ? -12.827 8.366 -0.714 1.00 0.00 91 ASN A C 6
ATOM 9772 O O . ASN A 1 91 ? -12.423 9.318 -1.383 1.00 0.00 91 ASN A O 6
ATOM 9783 N N . GLU A 1 92 ? -12.948 7.141 -1.198 1.00 0.00 92 GLU A N 6
ATOM 9784 C CA . GLU A 1 92 ? -12.495 6.800 -2.537 1.00 0.00 92 GLU A CA 6
ATOM 9785 C C . GLU A 1 92 ? -13.663 6.555 -3.478 1.00 0.00 92 GLU A C 6
ATOM 9786 O O . GLU A 1 92 ? -14.805 6.397 -3.043 1.00 0.00 92 GLU A O 6
ATOM 9798 N N . GLY A 1 93 ? -13.361 6.564 -4.770 1.00 0.00 93 GLY A N 6
ATOM 9799 C CA . GLY A 1 93 ? -14.297 6.109 -5.782 1.00 0.00 93 GLY A CA 6
ATOM 9800 C C . GLY A 1 93 ? -14.713 4.667 -5.548 1.00 0.00 93 GLY A C 6
ATOM 9801 O O . GLY A 1 93 ? -15.579 4.385 -4.715 1.00 0.00 93 GLY A O 6
ATOM 9805 N N . ASN A 1 94 ? -14.120 3.753 -6.299 1.00 0.00 94 ASN A N 6
ATOM 9806 C CA . ASN A 1 94 ? -14.385 2.338 -6.110 1.00 0.00 94 ASN A CA 6
ATOM 9807 C C . ASN A 1 94 ? -13.498 1.794 -5.000 1.00 0.00 94 ASN A C 6
ATOM 9808 O O . ASN A 1 94 ? -12.314 1.521 -5.213 1.00 0.00 94 ASN A O 6
ATOM 9819 N N . GLU A 1 95 ? -14.082 1.628 -3.822 1.00 0.00 95 GLU A N 6
ATOM 9820 C CA . GLU A 1 95 ? -13.342 1.229 -2.624 1.00 0.00 95 GLU A CA 6
ATOM 9821 C C . GLU A 1 95 ? -12.953 -0.251 -2.652 1.00 0.00 95 GLU A C 6
ATOM 9822 O O . GLU A 1 95 ? -12.723 -0.863 -1.612 1.00 0.00 95 GLU A O 6
ATOM 9834 N N . SER A 1 96 ? -12.888 -0.822 -3.842 1.00 0.00 96 SER A N 6
ATOM 9835 C CA . SER A 1 96 ? -12.413 -2.182 -4.011 1.00 0.00 96 SER A CA 6
ATOM 9836 C C . SER A 1 96 ? -11.077 -2.176 -4.747 1.00 0.00 96 SER A C 6
ATOM 9837 O O . SER A 1 96 ? -10.438 -3.216 -4.919 1.00 0.00 96 SER A O 6
ATOM 9845 N N . ASN A 1 97 ? -10.656 -0.991 -5.182 1.00 0.00 97 ASN A N 6
ATOM 9846 C CA . ASN A 1 97 ? -9.380 -0.836 -5.877 1.00 0.00 97 ASN A CA 6
ATOM 9847 C C . ASN A 1 97 ? -8.261 -0.615 -4.875 1.00 0.00 97 ASN A C 6
ATOM 9848 O O . ASN A 1 97 ? -7.086 -0.764 -5.196 1.00 0.00 97 ASN A O 6
ATOM 9859 N N . ASN A 1 98 ? -8.651 -0.289 -3.652 1.00 0.00 98 ASN A N 6
ATOM 9860 C CA . ASN A 1 98 ? -7.711 0.094 -2.600 1.00 0.00 98 ASN A CA 6
ATOM 9861 C C . ASN A 1 98 ? -7.000 -1.120 -2.010 1.00 0.00 98 ASN A C 6
ATOM 9862 O O . ASN A 1 98 ? -6.196 -0.991 -1.086 1.00 0.00 98 ASN A O 6
ATOM 9873 N N . THR A 1 99 ? -7.297 -2.295 -2.536 1.00 0.00 99 THR A N 6
ATOM 9874 C CA . THR A 1 99 ? -6.719 -3.516 -2.014 1.00 0.00 99 THR A CA 6
ATOM 9875 C C . THR A 1 99 ? -5.799 -4.169 -3.043 1.00 0.00 99 THR A C 6
ATOM 9876 O O . THR A 1 99 ? -6.034 -4.086 -4.250 1.00 0.00 99 THR A O 6
ATOM 9887 N N . LEU A 1 100 ? -4.758 -4.813 -2.545 1.00 0.00 100 LEU A N 6
ATOM 9888 C CA . LEU A 1 100 ? -3.785 -5.500 -3.384 1.00 0.00 100 LEU A CA 6
ATOM 9889 C C . LEU A 1 100 ? -3.316 -6.776 -2.696 1.00 0.00 100 LEU A C 6
ATOM 9890 O O . LEU A 1 100 ? -2.512 -6.728 -1.764 1.00 0.00 100 LEU A O 6
ATOM 9906 N N . THR A 1 101 ? -3.842 -7.903 -3.136 1.00 0.00 101 THR A N 6
ATOM 9907 C CA . THR A 1 101 ? -3.453 -9.190 -2.587 1.00 0.00 101 THR A CA 6
ATOM 9908 C C . THR A 1 101 ? -2.373 -9.822 -3.457 1.00 0.00 101 THR A C 6
ATOM 9909 O O . THR A 1 101 ? -2.635 -10.215 -4.596 1.00 0.00 101 THR A O 6
ATOM 9920 N N . ALA A 1 102 ? -1.162 -9.900 -2.927 1.00 0.00 102 ALA A N 6
ATOM 9921 C CA . ALA A 1 102 ? -0.041 -10.451 -3.668 1.00 0.00 102 ALA A CA 6
ATOM 9922 C C . ALA A 1 102 ? 0.670 -11.524 -2.858 1.00 0.00 102 ALA A C 6
ATOM 9923 O O . ALA A 1 102 ? 0.863 -11.379 -1.649 1.00 0.00 102 ALA A O 6
ATOM 9930 N N . LEU A 1 103 ? 1.052 -12.603 -3.522 1.00 0.00 103 LEU A N 6
ATOM 9931 C CA . LEU A 1 103 ? 1.784 -13.674 -2.868 1.00 0.00 103 LEU A CA 6
ATOM 9932 C C . LEU A 1 103 ? 3.274 -13.399 -2.909 1.00 0.00 103 LEU A C 6
ATOM 9933 O O . LEU A 1 103 ? 3.861 -13.252 -3.983 1.00 0.00 103 LEU A O 6
ATOM 9949 N N . VAL A 1 104 ? 3.873 -13.332 -1.739 1.00 0.00 104 VAL A N 6
ATOM 9950 C CA . VAL A 1 104 ? 5.299 -13.092 -1.630 1.00 0.00 104 VAL A CA 6
ATOM 9951 C C . VAL A 1 104 ? 5.989 -14.326 -1.066 1.00 0.00 104 VAL A C 6
ATOM 9952 O O . VAL A 1 104 ? 5.653 -14.809 0.015 1.00 0.00 104 VAL A O 6
ATOM 9965 N N . GLY A 1 105 ? 6.926 -14.859 -1.823 1.00 0.00 105 GLY A N 6
ATOM 9966 C CA . GLY A 1 105 ? 7.611 -16.059 -1.402 1.00 0.00 105 GLY A CA 6
ATOM 9967 C C . GLY A 1 105 ? 8.990 -15.743 -0.891 1.00 0.00 105 GLY A C 6
ATOM 9968 O O . GLY A 1 105 ? 9.424 -14.598 -0.964 1.00 0.00 105 GLY A O 6
ATOM 9972 N N . THR A 1 106 ? 9.679 -16.732 -0.363 1.00 0.00 106 THR A N 6
ATOM 9973 C CA . THR A 1 106 ? 11.043 -16.527 0.070 1.00 0.00 106 THR A CA 6
ATOM 9974 C C . THR A 1 106 ? 11.959 -16.413 -1.144 1.00 0.00 106 THR A C 6
ATOM 9975 O O . THR A 1 106 ? 11.629 -16.909 -2.223 1.00 0.00 106 THR A O 6
ATOM 9986 N N . LEU A 1 107 ? 13.085 -15.732 -0.975 1.00 0.00 107 LEU A N 6
ATOM 9987 C CA . LEU A 1 107 ? 13.965 -15.410 -2.092 1.00 0.00 107 LEU A CA 6
ATOM 9988 C C . LEU A 1 107 ? 14.489 -16.659 -2.789 1.00 0.00 107 LEU A C 6
ATOM 9989 O O . LEU A 1 107 ? 15.319 -17.393 -2.246 1.00 0.00 107 LEU A O 6
ATOM 10005 N N . GLU A 1 108 ? 13.979 -16.898 -3.986 1.00 0.00 108 GLU A N 6
ATOM 10006 C CA . GLU A 1 108 ? 14.481 -17.957 -4.845 1.00 0.00 108 GLU A CA 6
ATOM 10007 C C . GLU A 1 108 ? 15.396 -17.345 -5.897 1.00 0.00 108 GLU A C 6
ATOM 10008 O O . GLU A 1 108 ? 14.943 -16.592 -6.758 1.00 0.00 108 GLU A O 6
ATOM 10020 N N . HIS A 1 109 ? 16.681 -17.646 -5.810 1.00 0.00 109 HIS A N 6
ATOM 10021 C CA . HIS A 1 109 ? 17.665 -17.036 -6.692 1.00 0.00 109 HIS A CA 6
ATOM 10022 C C . HIS A 1 109 ? 17.906 -17.929 -7.902 1.00 0.00 109 HIS A C 6
ATOM 10023 O O . HIS A 1 109 ? 17.907 -19.150 -7.780 1.00 0.00 109 HIS A O 6
ATOM 10038 N N . HIS A 1 110 ? 18.106 -17.325 -9.065 1.00 0.00 110 HIS A N 6
ATOM 10039 C CA . HIS A 1 110 ? 18.420 -18.088 -10.265 1.00 0.00 110 HIS A CA 6
ATOM 10040 C C . HIS A 1 110 ? 19.844 -18.615 -10.159 1.00 0.00 110 HIS A C 6
ATOM 10041 O O . HIS A 1 110 ? 20.731 -17.926 -9.649 1.00 0.00 110 HIS A O 6
ATOM 10056 N N . HIS A 1 111 ? 20.056 -19.844 -10.601 1.00 0.00 111 HIS A N 6
ATOM 10057 C CA . HIS A 1 111 ? 21.383 -20.442 -10.575 1.00 0.00 111 HIS A CA 6
ATOM 10058 C C . HIS A 1 111 ? 21.680 -21.099 -11.912 1.00 0.00 111 HIS A C 6
ATOM 10059 O O . HIS A 1 111 ? 20.793 -21.237 -12.755 1.00 0.00 111 HIS A O 6
ATOM 10074 N N . HIS A 1 112 ? 22.921 -21.504 -12.104 1.00 0.00 112 HIS A N 6
ATOM 10075 C CA . HIS A 1 112 ? 23.299 -22.253 -13.291 1.00 0.00 112 HIS A CA 6
ATOM 10076 C C . HIS A 1 112 ? 22.969 -23.725 -13.083 1.00 0.00 112 HIS A C 6
ATOM 10077 O O . HIS A 1 112 ? 22.702 -24.452 -14.039 1.00 0.00 112 HIS A O 6
ATOM 10092 N N . HIS A 1 113 ? 22.972 -24.136 -11.814 1.00 0.00 113 HIS A N 6
ATOM 10093 C CA . HIS A 1 113 ? 22.751 -25.530 -11.424 1.00 0.00 113 HIS A CA 6
ATOM 10094 C C . HIS A 1 113 ? 23.920 -26.392 -11.881 1.00 0.00 113 HIS A C 6
ATOM 10095 O O . HIS A 1 113 ? 24.850 -26.641 -11.109 1.00 0.00 113 HIS A O 6
ATOM 10110 N N . HIS A 1 114 ? 23.883 -26.806 -13.139 1.00 0.00 114 HIS A N 6
ATOM 10111 C CA . HIS A 1 114 ? 24.965 -27.571 -13.740 1.00 0.00 114 HIS A CA 6
ATOM 10112 C C . HIS A 1 114 ? 24.653 -27.815 -15.207 1.00 0.00 114 HIS A C 6
ATOM 10113 O O . HIS A 1 114 ? 23.864 -28.732 -15.500 1.00 0.00 114 HIS A O 6
ATOM 10129 N N . MET A 1 1 ? -14.960 14.394 -9.584 1.00 0.00 1 MET A N 7
ATOM 10130 C CA . MET A 1 1 ? -13.583 14.453 -9.041 1.00 0.00 1 MET A CA 7
ATOM 10131 C C . MET A 1 1 ? -13.496 13.713 -7.715 1.00 0.00 1 MET A C 7
ATOM 10132 O O . MET A 1 1 ? -13.877 14.242 -6.670 1.00 0.00 1 MET A O 7
ATOM 10148 N N . ILE A 1 2 ? -13.013 12.484 -7.764 1.00 0.00 2 ILE A N 7
ATOM 10149 C CA . ILE A 1 2 ? -12.817 11.692 -6.564 1.00 0.00 2 ILE A CA 7
ATOM 10150 C C . ILE A 1 2 ? -11.511 10.903 -6.679 1.00 0.00 2 ILE A C 7
ATOM 10151 O O . ILE A 1 2 ? -11.164 10.421 -7.760 1.00 0.00 2 ILE A O 7
ATOM 10167 N N . PRO A 1 3 ? -10.734 10.820 -5.589 1.00 0.00 3 PRO A N 7
ATOM 10168 C CA . PRO A 1 3 ? -9.511 10.020 -5.558 1.00 0.00 3 PRO A CA 7
ATOM 10169 C C . PRO A 1 3 ? -9.812 8.526 -5.636 1.00 0.00 3 PRO A C 7
ATOM 10170 O O . PRO A 1 3 ? -10.873 8.070 -5.208 1.00 0.00 3 PRO A O 7
ATOM 10181 N N . ASP A 1 4 ? -8.877 7.773 -6.185 1.00 0.00 4 ASP A N 7
ATOM 10182 C CA . ASP A 1 4 ? -9.028 6.331 -6.314 1.00 0.00 4 ASP A CA 7
ATOM 10183 C C . ASP A 1 4 ? -7.682 5.676 -6.042 1.00 0.00 4 ASP A C 7
ATOM 10184 O O . ASP A 1 4 ? -6.861 5.524 -6.946 1.00 0.00 4 ASP A O 7
ATOM 10193 N N . LEU A 1 5 ? -7.442 5.343 -4.782 1.00 0.00 5 LEU A N 7
ATOM 10194 C CA . LEU A 1 5 ? -6.131 4.880 -4.345 1.00 0.00 5 LEU A CA 7
ATOM 10195 C C . LEU A 1 5 ? -5.974 3.383 -4.576 1.00 0.00 5 LEU A C 7
ATOM 10196 O O . LEU A 1 5 ? -6.594 2.570 -3.894 1.00 0.00 5 LEU A O 7
ATOM 10212 N N . VAL A 1 6 ? -5.140 3.031 -5.545 1.00 0.00 6 VAL A N 7
ATOM 10213 C CA . VAL A 1 6 ? -4.954 1.639 -5.929 1.00 0.00 6 VAL A CA 7
ATOM 10214 C C . VAL A 1 6 ? -3.518 1.188 -5.689 1.00 0.00 6 VAL A C 7
ATOM 10215 O O . VAL A 1 6 ? -2.575 1.794 -6.203 1.00 0.00 6 VAL A O 7
ATOM 10228 N N . PRO A 1 7 ? -3.324 0.129 -4.895 1.00 0.00 7 PRO A N 7
ATOM 10229 C CA . PRO A 1 7 ? -2.029 -0.512 -4.748 1.00 0.00 7 PRO A CA 7
ATOM 10230 C C . PRO A 1 7 ? -1.762 -1.427 -5.937 1.00 0.00 7 PRO A C 7
ATOM 10231 O O . PRO A 1 7 ? -2.308 -2.525 -6.021 1.00 0.00 7 PRO A O 7
ATOM 10242 N N . VAL A 1 8 ? -0.948 -0.961 -6.870 1.00 0.00 8 VAL A N 7
ATOM 10243 C CA . VAL A 1 8 ? -0.756 -1.671 -8.128 1.00 0.00 8 VAL A CA 7
ATOM 10244 C C . VAL A 1 8 ? 0.284 -2.783 -8.012 1.00 0.00 8 VAL A C 7
ATOM 10245 O O . VAL A 1 8 ? 0.215 -3.779 -8.734 1.00 0.00 8 VAL A O 7
ATOM 10258 N N . SER A 1 9 ? 1.235 -2.623 -7.098 1.00 0.00 9 SER A N 7
ATOM 10259 C CA . SER A 1 9 ? 2.324 -3.580 -6.959 1.00 0.00 9 SER A CA 7
ATOM 10260 C C . SER A 1 9 ? 3.203 -3.222 -5.765 1.00 0.00 9 SER A C 7
ATOM 10261 O O . SER A 1 9 ? 3.100 -2.125 -5.216 1.00 0.00 9 SER A O 7
ATOM 10269 N N . LEU A 1 10 ? 4.047 -4.160 -5.359 1.00 0.00 10 LEU A N 7
ATOM 10270 C CA . LEU A 1 10 ? 5.055 -3.906 -4.343 1.00 0.00 10 LEU A CA 7
ATOM 10271 C C . LEU A 1 10 ? 6.297 -4.733 -4.658 1.00 0.00 10 LEU A C 7
ATOM 10272 O O . LEU A 1 10 ? 6.202 -5.783 -5.293 1.00 0.00 10 LEU A O 7
ATOM 10288 N N . THR A 1 11 ? 7.454 -4.252 -4.235 1.00 0.00 11 THR A N 7
ATOM 10289 C CA . THR A 1 11 ? 8.697 -4.982 -4.425 1.00 0.00 11 THR A CA 7
ATOM 10290 C C . THR A 1 11 ? 9.466 -5.079 -3.111 1.00 0.00 11 THR A C 7
ATOM 10291 O O . THR A 1 11 ? 9.424 -4.159 -2.293 1.00 0.00 11 THR A O 7
ATOM 10302 N N . PRO A 1 12 ? 10.159 -6.202 -2.877 1.00 0.00 12 PRO A N 7
ATOM 10303 C CA . PRO A 1 12 ? 10.165 -7.342 -3.785 1.00 0.00 12 PRO A CA 7
ATOM 10304 C C . PRO A 1 12 ? 9.061 -8.350 -3.461 1.00 0.00 12 PRO A C 7
ATOM 10305 O O . PRO A 1 12 ? 8.500 -8.342 -2.369 1.00 0.00 12 PRO A O 7
ATOM 10316 N N . VAL A 1 13 ? 8.756 -9.219 -4.415 1.00 0.00 13 VAL A N 7
ATOM 10317 C CA . VAL A 1 13 ? 7.759 -10.264 -4.203 1.00 0.00 13 VAL A CA 7
ATOM 10318 C C . VAL A 1 13 ? 8.425 -11.539 -3.692 1.00 0.00 13 VAL A C 7
ATOM 10319 O O . VAL A 1 13 ? 7.810 -12.602 -3.615 1.00 0.00 13 VAL A O 7
ATOM 10332 N N . THR A 1 14 ? 9.695 -11.418 -3.348 1.00 0.00 14 THR A N 7
ATOM 10333 C CA . THR A 1 14 ? 10.464 -12.523 -2.808 1.00 0.00 14 THR A CA 7
ATOM 10334 C C . THR A 1 14 ? 11.398 -11.985 -1.724 1.00 0.00 14 THR A C 7
ATOM 10335 O O . THR A 1 14 ? 12.201 -11.092 -1.990 1.00 0.00 14 THR A O 7
ATOM 10346 N N . VAL A 1 15 ? 11.286 -12.507 -0.508 1.00 0.00 15 VAL A N 7
ATOM 10347 C CA . VAL A 1 15 ? 11.944 -11.888 0.641 1.00 0.00 15 VAL A CA 7
ATOM 10348 C C . VAL A 1 15 ? 12.919 -12.830 1.340 1.00 0.00 15 VAL A C 7
ATOM 10349 O O . VAL A 1 15 ? 12.838 -14.049 1.198 1.00 0.00 15 VAL A O 7
ATOM 10362 N N . VAL A 1 16 ? 13.832 -12.247 2.108 1.00 0.00 16 VAL A N 7
ATOM 10363 C CA . VAL A 1 16 ? 14.811 -13.014 2.865 1.00 0.00 16 VAL A CA 7
ATOM 10364 C C . VAL A 1 16 ? 14.280 -13.301 4.269 1.00 0.00 16 VAL A C 7
ATOM 10365 O O . VAL A 1 16 ? 14.018 -12.376 5.036 1.00 0.00 16 VAL A O 7
ATOM 10378 N N . PRO A 1 17 ? 14.116 -14.584 4.631 1.00 0.00 17 PRO A N 7
ATOM 10379 C CA . PRO A 1 17 ? 13.553 -14.981 5.924 1.00 0.00 17 PRO A CA 7
ATOM 10380 C C . PRO A 1 17 ? 14.547 -14.867 7.082 1.00 0.00 17 PRO A C 7
ATOM 10381 O O . PRO A 1 17 ? 14.315 -15.416 8.158 1.00 0.00 17 PRO A O 7
ATOM 10392 N N . ASN A 1 18 ? 15.638 -14.142 6.876 1.00 0.00 18 ASN A N 7
ATOM 10393 C CA . ASN A 1 18 ? 16.689 -14.061 7.886 1.00 0.00 18 ASN A CA 7
ATOM 10394 C C . ASN A 1 18 ? 16.957 -12.621 8.303 1.00 0.00 18 ASN A C 7
ATOM 10395 O O . ASN A 1 18 ? 17.981 -12.330 8.918 1.00 0.00 18 ASN A O 7
ATOM 10406 N N . THR A 1 19 ? 16.035 -11.724 7.982 1.00 0.00 19 THR A N 7
ATOM 10407 C CA . THR A 1 19 ? 16.195 -10.319 8.326 1.00 0.00 19 THR A CA 7
ATOM 10408 C C . THR A 1 19 ? 14.894 -9.557 8.074 1.00 0.00 19 THR A C 7
ATOM 10409 O O . THR A 1 19 ? 13.899 -10.143 7.635 1.00 0.00 19 THR A O 7
ATOM 10420 N N . VAL A 1 20 ? 14.899 -8.264 8.373 1.00 0.00 20 VAL A N 7
ATOM 10421 C CA . VAL A 1 20 ? 13.755 -7.411 8.101 1.00 0.00 20 VAL A CA 7
ATOM 10422 C C . VAL A 1 20 ? 13.826 -6.914 6.666 1.00 0.00 20 VAL A C 7
ATOM 10423 O O . VAL A 1 20 ? 14.832 -6.344 6.241 1.00 0.00 20 VAL A O 7
ATOM 10436 N N . ASN A 1 21 ? 12.766 -7.147 5.917 1.00 0.00 21 ASN A N 7
ATOM 10437 C CA . ASN A 1 21 ? 12.745 -6.802 4.508 1.00 0.00 21 ASN A CA 7
ATOM 10438 C C . ASN A 1 21 ? 12.059 -5.467 4.294 1.00 0.00 21 ASN A C 7
ATOM 10439 O O . ASN A 1 21 ? 10.925 -5.259 4.730 1.00 0.00 21 ASN A O 7
ATOM 10450 N N . THR A 1 22 ? 12.771 -4.556 3.653 1.00 0.00 22 THR A N 7
ATOM 10451 C CA . THR A 1 22 ? 12.218 -3.268 3.292 1.00 0.00 22 THR A CA 7
ATOM 10452 C C . THR A 1 22 ? 11.393 -3.407 2.019 1.00 0.00 22 THR A C 7
ATOM 10453 O O . THR A 1 22 ? 11.939 -3.575 0.929 1.00 0.00 22 THR A O 7
ATOM 10464 N N . MET A 1 23 ? 10.079 -3.376 2.164 1.00 0.00 23 MET A N 7
ATOM 10465 C CA . MET A 1 23 ? 9.197 -3.575 1.031 1.00 0.00 23 MET A CA 7
ATOM 10466 C C . MET A 1 23 ? 8.634 -2.249 0.562 1.00 0.00 23 MET A C 7
ATOM 10467 O O . MET A 1 23 ? 8.236 -1.411 1.371 1.00 0.00 23 MET A O 7
ATOM 10481 N N . THR A 1 24 ? 8.612 -2.061 -0.742 1.00 0.00 24 THR A N 7
ATOM 10482 C CA . THR A 1 24 ? 8.145 -0.824 -1.325 1.00 0.00 24 THR A CA 7
ATOM 10483 C C . THR A 1 24 ? 6.881 -1.055 -2.151 1.00 0.00 24 THR A C 7
ATOM 10484 O O . THR A 1 24 ? 6.940 -1.596 -3.258 1.00 0.00 24 THR A O 7
ATOM 10495 N N . ALA A 1 25 ? 5.738 -0.672 -1.596 1.00 0.00 25 ALA A N 7
ATOM 10496 C CA . ALA A 1 25 ? 4.473 -0.784 -2.303 1.00 0.00 25 ALA A CA 7
ATOM 10497 C C . ALA A 1 25 ? 4.200 0.479 -3.105 1.00 0.00 25 ALA A C 7
ATOM 10498 O O . ALA A 1 25 ? 4.496 1.586 -2.657 1.00 0.00 25 ALA A O 7
ATOM 10505 N N . THR A 1 26 ? 3.654 0.312 -4.295 1.00 0.00 26 THR A N 7
ATOM 10506 C CA . THR A 1 26 ? 3.342 1.438 -5.152 1.00 0.00 26 THR A CA 7
ATOM 10507 C C . THR A 1 26 ? 1.842 1.710 -5.146 1.00 0.00 26 THR A C 7
ATOM 10508 O O . THR A 1 26 ? 1.050 0.925 -5.675 1.00 0.00 26 THR A O 7
ATOM 10519 N N . ILE A 1 27 ? 1.460 2.811 -4.518 1.00 0.00 27 ILE A N 7
ATOM 10520 C CA . ILE A 1 27 ? 0.063 3.204 -4.448 1.00 0.00 27 ILE A CA 7
ATOM 10521 C C . ILE A 1 27 ? -0.199 4.310 -5.459 1.00 0.00 27 ILE A C 7
ATOM 10522 O O . ILE A 1 27 ? 0.402 5.379 -5.381 1.00 0.00 27 ILE A O 7
ATOM 10538 N N . GLU A 1 28 ? -1.072 4.050 -6.412 1.00 0.00 28 GLU A N 7
ATOM 10539 C CA . GLU A 1 28 ? -1.354 5.011 -7.462 1.00 0.00 28 GLU A CA 7
ATOM 10540 C C . GLU A 1 28 ? -2.755 5.582 -7.306 1.00 0.00 28 GLU A C 7
ATOM 10541 O O . GLU A 1 28 ? -3.719 4.841 -7.116 1.00 0.00 28 GLU A O 7
ATOM 10553 N N . ASN A 1 29 ? -2.860 6.899 -7.373 1.00 0.00 29 ASN A N 7
ATOM 10554 C CA . ASN A 1 29 ? -4.150 7.568 -7.293 1.00 0.00 29 ASN A CA 7
ATOM 10555 C C . ASN A 1 29 ? -4.748 7.708 -8.687 1.00 0.00 29 ASN A C 7
ATOM 10556 O O . ASN A 1 29 ? -4.389 8.610 -9.444 1.00 0.00 29 ASN A O 7
ATOM 10567 N N . GLN A 1 30 ? -5.655 6.800 -9.019 1.00 0.00 30 GLN A N 7
ATOM 10568 C CA . GLN A 1 30 ? -6.229 6.727 -10.355 1.00 0.00 30 GLN A CA 7
ATOM 10569 C C . GLN A 1 30 ? -7.536 7.508 -10.431 1.00 0.00 30 GLN A C 7
ATOM 10570 O O . GLN A 1 30 ? -8.491 7.094 -11.091 1.00 0.00 30 GLN A O 7
ATOM 10584 N N . GLY A 1 31 ? -7.549 8.661 -9.787 1.00 0.00 31 GLY A N 7
ATOM 10585 C CA . GLY A 1 31 ? -8.715 9.512 -9.791 1.00 0.00 31 GLY A CA 7
ATOM 10586 C C . GLY A 1 31 ? -8.312 10.966 -9.819 1.00 0.00 31 GLY A C 7
ATOM 10587 O O . GLY A 1 31 ? -7.272 11.333 -9.266 1.00 0.00 31 GLY A O 7
ATOM 10591 N N . ASN A 1 32 ? -9.118 11.797 -10.464 1.00 0.00 32 ASN A N 7
ATOM 10592 C CA . ASN A 1 32 ? -8.747 13.188 -10.688 1.00 0.00 32 ASN A CA 7
ATOM 10593 C C . ASN A 1 32 ? -9.095 14.052 -9.480 1.00 0.00 32 ASN A C 7
ATOM 10594 O O . ASN A 1 32 ? -9.920 14.967 -9.561 1.00 0.00 32 ASN A O 7
ATOM 10605 N N . LYS A 1 33 ? -8.497 13.714 -8.351 1.00 0.00 33 LYS A N 7
ATOM 10606 C CA . LYS A 1 33 ? -8.549 14.537 -7.161 1.00 0.00 33 LYS A CA 7
ATOM 10607 C C . LYS A 1 33 ? -7.425 14.126 -6.225 1.00 0.00 33 LYS A C 7
ATOM 10608 O O . LYS A 1 33 ? -7.155 12.937 -6.054 1.00 0.00 33 LYS A O 7
ATOM 10627 N N . ASP A 1 34 ? -6.763 15.108 -5.638 1.00 0.00 34 ASP A N 7
ATOM 10628 C CA . ASP A 1 34 ? -5.619 14.849 -4.779 1.00 0.00 34 ASP A CA 7
ATOM 10629 C C . ASP A 1 34 ? -6.084 14.339 -3.422 1.00 0.00 34 ASP A C 7
ATOM 10630 O O . ASP A 1 34 ? -6.998 14.902 -2.817 1.00 0.00 34 ASP A O 7
ATOM 10639 N N . SER A 1 35 ? -5.460 13.273 -2.950 1.00 0.00 35 SER A N 7
ATOM 10640 C CA . SER A 1 35 ? -5.867 12.650 -1.703 1.00 0.00 35 SER A CA 7
ATOM 10641 C C . SER A 1 35 ? -5.024 13.157 -0.537 1.00 0.00 35 SER A C 7
ATOM 10642 O O . SER A 1 35 ? -3.831 13.441 -0.687 1.00 0.00 35 SER A O 7
ATOM 10650 N N . THR A 1 36 ? -5.659 13.276 0.619 1.00 0.00 36 THR A N 7
ATOM 10651 C CA . THR A 1 36 ? -5.001 13.746 1.825 1.00 0.00 36 THR A CA 7
ATOM 10652 C C . THR A 1 36 ? -4.328 12.586 2.562 1.00 0.00 36 THR A C 7
ATOM 10653 O O . THR A 1 36 ? -4.089 11.532 1.971 1.00 0.00 36 THR A O 7
ATOM 10664 N N . SER A 1 37 ? -4.010 12.792 3.837 1.00 0.00 37 SER A N 7
ATOM 10665 C CA . SER A 1 37 ? -3.388 11.761 4.656 1.00 0.00 37 SER A CA 7
ATOM 10666 C C . SER A 1 37 ? -4.243 10.499 4.692 1.00 0.00 37 SER A C 7
ATOM 10667 O O . SER A 1 37 ? -5.430 10.547 5.026 1.00 0.00 37 SER A O 7
ATOM 10675 N N . PHE A 1 38 ? -3.633 9.381 4.337 1.00 0.00 38 PHE A N 7
ATOM 10676 C CA . PHE A 1 38 ? -4.297 8.091 4.374 1.00 0.00 38 PHE A CA 7
ATOM 10677 C C . PHE A 1 38 ? -3.329 7.049 4.932 1.00 0.00 38 PHE A C 7
ATOM 10678 O O . PHE A 1 38 ? -2.126 7.109 4.674 1.00 0.00 38 PHE A O 7
ATOM 10695 N N . ASN A 1 39 ? -3.842 6.108 5.702 1.00 0.00 39 ASN A N 7
ATOM 10696 C CA . ASN A 1 39 ? -2.983 5.168 6.416 1.00 0.00 39 ASN A CA 7
ATOM 10697 C C . ASN A 1 39 ? -2.948 3.805 5.722 1.00 0.00 39 ASN A C 7
ATOM 10698 O O . ASN A 1 39 ? -3.954 3.114 5.655 1.00 0.00 39 ASN A O 7
ATOM 10709 N N . VAL A 1 40 ? -1.782 3.409 5.222 1.00 0.00 40 VAL A N 7
ATOM 10710 C CA . VAL A 1 40 ? -1.661 2.164 4.475 1.00 0.00 40 VAL A CA 7
ATOM 10711 C C . VAL A 1 40 ? -1.039 1.075 5.345 1.00 0.00 40 VAL A C 7
ATOM 10712 O O . VAL A 1 40 ? 0.026 1.262 5.933 1.00 0.00 40 VAL A O 7
ATOM 10725 N N . SER A 1 41 ? -1.728 -0.052 5.440 1.00 0.00 41 SER A N 7
ATOM 10726 C CA . SER A 1 41 ? -1.285 -1.150 6.280 1.00 0.00 41 SER A CA 7
ATOM 10727 C C . SER A 1 41 ? -0.998 -2.394 5.444 1.00 0.00 41 SER A C 7
ATOM 10728 O O . SER A 1 41 ? -1.751 -2.721 4.522 1.00 0.00 41 SER A O 7
ATOM 10736 N N . LEU A 1 42 ? 0.088 -3.079 5.768 1.00 0.00 42 LEU A N 7
ATOM 10737 C CA . LEU A 1 42 ? 0.436 -4.324 5.104 1.00 0.00 42 LEU A CA 7
ATOM 10738 C C . LEU A 1 42 ? -0.057 -5.504 5.932 1.00 0.00 42 LEU A C 7
ATOM 10739 O O . LEU A 1 42 ? 0.480 -5.797 7.004 1.00 0.00 42 LEU A O 7
ATOM 10755 N N . LEU A 1 43 ? -1.097 -6.162 5.442 1.00 0.00 43 LEU A N 7
ATOM 10756 C CA . LEU A 1 43 ? -1.679 -7.295 6.141 1.00 0.00 43 LEU A CA 7
ATOM 10757 C C . LEU A 1 43 ? -1.129 -8.599 5.581 1.00 0.00 43 LEU A C 7
ATOM 10758 O O . LEU A 1 43 ? -1.303 -8.900 4.405 1.00 0.00 43 LEU A O 7
ATOM 10774 N N . VAL A 1 44 ? -0.461 -9.364 6.425 1.00 0.00 44 VAL A N 7
ATOM 10775 C CA . VAL A 1 44 ? 0.092 -10.645 6.027 1.00 0.00 44 VAL A CA 7
ATOM 10776 C C . VAL A 1 44 ? -0.808 -11.774 6.506 1.00 0.00 44 VAL A C 7
ATOM 10777 O O . VAL A 1 44 ? -0.824 -12.108 7.693 1.00 0.00 44 VAL A O 7
ATOM 10790 N N . ASP A 1 45 ? -1.591 -12.312 5.576 1.00 0.00 45 ASP A N 7
ATOM 10791 C CA . ASP A 1 45 ? -2.472 -13.449 5.842 1.00 0.00 45 ASP A CA 7
ATOM 10792 C C . ASP A 1 45 ? -3.490 -13.152 6.943 1.00 0.00 45 ASP A C 7
ATOM 10793 O O . ASP A 1 45 ? -4.025 -14.070 7.563 1.00 0.00 45 ASP A O 7
ATOM 10802 N N . GLY A 1 46 ? -3.767 -11.875 7.173 1.00 0.00 46 GLY A N 7
ATOM 10803 C CA . GLY A 1 46 ? -4.772 -11.505 8.152 1.00 0.00 46 GLY A CA 7
ATOM 10804 C C . GLY A 1 46 ? -4.228 -10.614 9.252 1.00 0.00 46 GLY A C 7
ATOM 10805 O O . GLY A 1 46 ? -4.972 -9.837 9.851 1.00 0.00 46 GLY A O 7
ATOM 10809 N N . ILE A 1 47 ? -2.934 -10.723 9.525 1.00 0.00 47 ILE A N 7
ATOM 10810 C CA . ILE A 1 47 ? -2.313 -9.928 10.582 1.00 0.00 47 ILE A CA 7
ATOM 10811 C C . ILE A 1 47 ? -1.637 -8.706 9.979 1.00 0.00 47 ILE A C 7
ATOM 10812 O O . ILE A 1 47 ? -1.143 -8.751 8.859 1.00 0.00 47 ILE A O 7
ATOM 10828 N N . VAL A 1 48 ? -1.602 -7.625 10.726 1.00 0.00 48 VAL A N 7
ATOM 10829 C CA . VAL A 1 48 ? -0.993 -6.392 10.249 1.00 0.00 48 VAL A CA 7
ATOM 10830 C C . VAL A 1 48 ? 0.421 -6.272 10.795 1.00 0.00 48 VAL A C 7
ATOM 10831 O O . VAL A 1 48 ? 0.618 -6.086 11.994 1.00 0.00 48 VAL A O 7
ATOM 10844 N N . VAL A 1 49 ? 1.402 -6.397 9.913 1.00 0.00 49 VAL A N 7
ATOM 10845 C CA . VAL A 1 49 ? 2.797 -6.395 10.331 1.00 0.00 49 VAL A CA 7
ATOM 10846 C C . VAL A 1 49 ? 3.393 -4.991 10.306 1.00 0.00 49 VAL A C 7
ATOM 10847 O O . VAL A 1 49 ? 4.259 -4.666 11.120 1.00 0.00 49 VAL A O 7
ATOM 10860 N N . ASP A 1 50 ? 2.919 -4.156 9.390 1.00 0.00 50 ASP A N 7
ATOM 10861 C CA . ASP A 1 50 ? 3.465 -2.813 9.242 1.00 0.00 50 ASP A CA 7
ATOM 10862 C C . ASP A 1 50 ? 2.384 -1.853 8.763 1.00 0.00 50 ASP A C 7
ATOM 10863 O O . ASP A 1 50 ? 1.557 -2.207 7.920 1.00 0.00 50 ASP A O 7
ATOM 10872 N N . THR A 1 51 ? 2.387 -0.650 9.315 1.00 0.00 51 THR A N 7
ATOM 10873 C CA . THR A 1 51 ? 1.417 0.373 8.960 1.00 0.00 51 THR A CA 7
ATOM 10874 C C . THR A 1 51 ? 2.131 1.702 8.735 1.00 0.00 51 THR A C 7
ATOM 10875 O O . THR A 1 51 ? 2.814 2.204 9.630 1.00 0.00 51 THR A O 7
ATOM 10886 N N . GLN A 1 52 ? 1.986 2.266 7.547 1.00 0.00 52 GLN A N 7
ATOM 10887 C CA . GLN A 1 52 ? 2.657 3.510 7.219 1.00 0.00 52 GLN A CA 7
ATOM 10888 C C . GLN A 1 52 ? 1.657 4.522 6.673 1.00 0.00 52 GLN A C 7
ATOM 10889 O O . GLN A 1 52 ? 1.057 4.317 5.617 1.00 0.00 52 GLN A O 7
ATOM 10903 N N . THR A 1 53 ? 1.464 5.605 7.410 1.00 0.00 53 THR A N 7
ATOM 10904 C CA . THR A 1 53 ? 0.562 6.660 6.988 1.00 0.00 53 THR A CA 7
ATOM 10905 C C . THR A 1 53 ? 1.215 7.516 5.907 1.00 0.00 53 THR A C 7
ATOM 10906 O O . THR A 1 53 ? 2.370 7.925 6.042 1.00 0.00 53 THR A O 7
ATOM 10917 N N . VAL A 1 54 ? 0.493 7.757 4.827 1.00 0.00 54 VAL A N 7
ATOM 10918 C CA . VAL A 1 54 ? 0.982 8.611 3.759 1.00 0.00 54 VAL A CA 7
ATOM 10919 C C . VAL A 1 54 ? 0.327 9.980 3.870 1.00 0.00 54 VAL A C 7
ATOM 10920 O O . VAL A 1 54 ? -0.898 10.089 3.847 1.00 0.00 54 VAL A O 7
ATOM 10933 N N . THR A 1 55 ? 1.149 11.011 4.012 1.00 0.00 55 THR A N 7
ATOM 10934 C CA . THR A 1 55 ? 0.663 12.365 4.250 1.00 0.00 55 THR A CA 7
ATOM 10935 C C . THR A 1 55 ? -0.246 12.873 3.125 1.00 0.00 55 THR A C 7
ATOM 10936 O O . THR A 1 55 ? -1.213 13.587 3.388 1.00 0.00 55 THR A O 7
ATOM 10947 N N . SER A 1 56 ? 0.050 12.509 1.879 1.00 0.00 56 SER A N 7
ATOM 10948 C CA . SER A 1 56 ? -0.771 12.945 0.754 1.00 0.00 56 SER A CA 7
ATOM 10949 C C . SER A 1 56 ? -0.346 12.257 -0.541 1.00 0.00 56 SER A C 7
ATOM 10950 O O . SER A 1 56 ? 0.810 11.857 -0.697 1.00 0.00 56 SER A O 7
ATOM 10958 N N . LEU A 1 57 ? -1.298 12.113 -1.456 1.00 0.00 57 LEU A N 7
ATOM 10959 C CA . LEU A 1 57 ? -1.035 11.560 -2.777 1.00 0.00 57 LEU A CA 7
ATOM 10960 C C . LEU A 1 57 ? -1.826 12.335 -3.830 1.00 0.00 57 LEU A C 7
ATOM 10961 O O . LEU A 1 57 ? -3.060 12.315 -3.836 1.00 0.00 57 LEU A O 7
ATOM 10977 N N . GLU A 1 58 ? -1.110 13.027 -4.703 1.00 0.00 58 GLU A N 7
ATOM 10978 C CA . GLU A 1 58 ? -1.728 13.885 -5.706 1.00 0.00 58 GLU A CA 7
ATOM 10979 C C . GLU A 1 58 ? -2.448 13.079 -6.784 1.00 0.00 58 GLU A C 7
ATOM 10980 O O . GLU A 1 58 ? -2.366 11.847 -6.831 1.00 0.00 58 GLU A O 7
ATOM 10992 N N . SER A 1 59 ? -3.151 13.793 -7.645 1.00 0.00 59 SER A N 7
ATOM 10993 C CA . SER A 1 59 ? -3.879 13.193 -8.749 1.00 0.00 59 SER A CA 7
ATOM 10994 C C . SER A 1 59 ? -2.918 12.519 -9.726 1.00 0.00 59 SER A C 7
ATOM 10995 O O . SER A 1 59 ? -1.919 13.115 -10.133 1.00 0.00 59 SER A O 7
ATOM 11003 N N . GLU A 1 60 ? -3.214 11.262 -10.061 1.00 0.00 60 GLU A N 7
ATOM 11004 C CA . GLU A 1 60 ? -2.442 10.495 -11.043 1.00 0.00 60 GLU A CA 7
ATOM 11005 C C . GLU A 1 60 ? -0.992 10.295 -10.609 1.00 0.00 60 GLU A C 7
ATOM 11006 O O . GLU A 1 60 ? -0.128 9.990 -11.432 1.00 0.00 60 GLU A O 7
ATOM 11018 N N . ASN A 1 61 ? -0.720 10.452 -9.323 1.00 0.00 61 ASN A N 7
ATOM 11019 C CA . ASN A 1 61 ? 0.630 10.251 -8.815 1.00 0.00 61 ASN A CA 7
ATOM 11020 C C . ASN A 1 61 ? 0.733 8.883 -8.150 1.00 0.00 61 ASN A C 7
ATOM 11021 O O . ASN A 1 61 ? -0.281 8.293 -7.768 1.00 0.00 61 ASN A O 7
ATOM 11032 N N . SER A 1 62 ? 1.949 8.375 -8.037 1.00 0.00 62 SER A N 7
ATOM 11033 C CA . SER A 1 62 ? 2.186 7.088 -7.417 1.00 0.00 62 SER A CA 7
ATOM 11034 C C . SER A 1 62 ? 3.136 7.243 -6.229 1.00 0.00 62 SER A C 7
ATOM 11035 O O . SER A 1 62 ? 4.229 7.795 -6.368 1.00 0.00 62 SER A O 7
ATOM 11043 N N . THR A 1 63 ? 2.717 6.773 -5.065 1.00 0.00 63 THR A N 7
ATOM 11044 C CA . THR A 1 63 ? 3.528 6.869 -3.862 1.00 0.00 63 THR A CA 7
ATOM 11045 C C . THR A 1 63 ? 4.157 5.525 -3.520 1.00 0.00 63 THR A C 7
ATOM 11046 O O . THR A 1 63 ? 3.503 4.481 -3.598 1.00 0.00 63 THR A O 7
ATOM 11057 N N . ASN A 1 64 ? 5.432 5.554 -3.166 1.00 0.00 64 ASN A N 7
ATOM 11058 C CA . ASN A 1 64 ? 6.126 4.363 -2.710 1.00 0.00 64 ASN A CA 7
ATOM 11059 C C . ASN A 1 64 ? 6.051 4.273 -1.194 1.00 0.00 64 ASN A C 7
ATOM 11060 O O . ASN A 1 64 ? 6.516 5.169 -0.486 1.00 0.00 64 ASN A O 7
ATOM 11071 N N . VAL A 1 65 ? 5.458 3.199 -0.705 1.00 0.00 65 VAL A N 7
ATOM 11072 C CA . VAL A 1 65 ? 5.268 3.015 0.724 1.00 0.00 65 VAL A CA 7
ATOM 11073 C C . VAL A 1 65 ? 6.383 2.157 1.302 1.00 0.00 65 VAL A C 7
ATOM 11074 O O . VAL A 1 65 ? 6.752 1.133 0.724 1.00 0.00 65 VAL A O 7
ATOM 11087 N N . ASP A 1 66 ? 6.911 2.588 2.435 1.00 0.00 66 ASP A N 7
ATOM 11088 C CA . ASP A 1 66 ? 8.039 1.923 3.072 1.00 0.00 66 ASP A CA 7
ATOM 11089 C C . ASP A 1 66 ? 7.555 0.965 4.153 1.00 0.00 66 ASP A C 7
ATOM 11090 O O . ASP A 1 66 ? 7.010 1.395 5.167 1.00 0.00 66 ASP A O 7
ATOM 11099 N N . PHE A 1 67 ? 7.730 -0.332 3.926 1.00 0.00 67 PHE A N 7
ATOM 11100 C CA . PHE A 1 67 ? 7.349 -1.343 4.908 1.00 0.00 67 PHE A CA 7
ATOM 11101 C C . PHE A 1 67 ? 8.576 -2.042 5.476 1.00 0.00 67 PHE A C 7
ATOM 11102 O O . PHE A 1 67 ? 9.525 -2.336 4.751 1.00 0.00 67 PHE A O 7
ATOM 11119 N N . HIS A 1 68 ? 8.553 -2.303 6.777 1.00 0.00 68 HIS A N 7
ATOM 11120 C CA . HIS A 1 68 ? 9.627 -3.037 7.436 1.00 0.00 68 HIS A CA 7
ATOM 11121 C C . HIS A 1 68 ? 9.079 -4.352 7.977 1.00 0.00 68 HIS A C 7
ATOM 11122 O O . HIS A 1 68 ? 8.485 -4.389 9.055 1.00 0.00 68 HIS A O 7
ATOM 11137 N N . TRP A 1 69 ? 9.269 -5.425 7.225 1.00 0.00 69 TRP A N 7
ATOM 11138 C CA . TRP A 1 69 ? 8.672 -6.706 7.568 1.00 0.00 69 TRP A CA 7
ATOM 11139 C C . TRP A 1 69 ? 9.721 -7.703 8.057 1.00 0.00 69 TRP A C 7
ATOM 11140 O O . TRP A 1 69 ? 10.611 -8.113 7.307 1.00 0.00 69 TRP A O 7
ATOM 11161 N N . THR A 1 70 ? 9.612 -8.073 9.325 1.00 0.00 70 THR A N 7
ATOM 11162 C CA . THR A 1 70 ? 10.480 -9.077 9.919 1.00 0.00 70 THR A CA 7
ATOM 11163 C C . THR A 1 70 ? 9.956 -10.477 9.601 1.00 0.00 70 THR A C 7
ATOM 11164 O O . THR A 1 70 ? 8.803 -10.794 9.899 1.00 0.00 70 THR A O 7
ATOM 11175 N N . LEU A 1 71 ? 10.793 -11.306 8.995 1.00 0.00 71 LEU A N 7
ATOM 11176 C CA . LEU A 1 71 ? 10.379 -12.651 8.622 1.00 0.00 71 LEU A CA 7
ATOM 11177 C C . LEU A 1 71 ? 10.512 -13.624 9.783 1.00 0.00 71 LEU A C 7
ATOM 11178 O O . LEU A 1 71 ? 11.592 -13.797 10.349 1.00 0.00 71 LEU A O 7
ATOM 11194 N N . ASP A 1 72 ? 9.401 -14.258 10.116 1.00 0.00 72 ASP A N 7
ATOM 11195 C CA . ASP A 1 72 ? 9.368 -15.294 11.138 1.00 0.00 72 ASP A CA 7
ATOM 11196 C C . ASP A 1 72 ? 9.884 -16.607 10.558 1.00 0.00 72 ASP A C 7
ATOM 11197 O O . ASP A 1 72 ? 10.677 -17.312 11.187 1.00 0.00 72 ASP A O 7
ATOM 11206 N N . GLY A 1 73 ? 9.441 -16.916 9.343 1.00 0.00 73 GLY A N 7
ATOM 11207 C CA . GLY A 1 73 ? 9.917 -18.095 8.645 1.00 0.00 73 GLY A CA 7
ATOM 11208 C C . GLY A 1 73 ? 9.092 -19.334 8.936 1.00 0.00 73 GLY A C 7
ATOM 11209 O O . GLY A 1 73 ? 9.638 -20.423 9.085 1.00 0.00 73 GLY A O 7
ATOM 11213 N N . THR A 1 74 ? 7.777 -19.178 9.013 1.00 0.00 74 THR A N 7
ATOM 11214 C CA . THR A 1 74 ? 6.897 -20.312 9.259 1.00 0.00 74 THR A CA 7
ATOM 11215 C C . THR A 1 74 ? 6.279 -20.807 7.947 1.00 0.00 74 THR A C 7
ATOM 11216 O O . THR A 1 74 ? 5.722 -21.907 7.877 1.00 0.00 74 THR A O 7
ATOM 11227 N N . ALA A 1 75 ? 6.394 -19.994 6.904 1.00 0.00 75 ALA A N 7
ATOM 11228 C CA . ALA A 1 75 ? 5.885 -20.356 5.591 1.00 0.00 75 ALA A CA 7
ATOM 11229 C C . ALA A 1 75 ? 6.791 -19.806 4.495 1.00 0.00 75 ALA A C 7
ATOM 11230 O O . ALA A 1 75 ? 7.462 -18.790 4.687 1.00 0.00 75 ALA A O 7
ATOM 11237 N N . ASN A 1 76 ? 6.810 -20.477 3.349 1.00 0.00 76 ASN A N 7
ATOM 11238 C CA . ASN A 1 76 ? 7.632 -20.043 2.221 1.00 0.00 76 ASN A CA 7
ATOM 11239 C C . ASN A 1 76 ? 6.854 -19.094 1.325 1.00 0.00 76 ASN A C 7
ATOM 11240 O O . ASN A 1 76 ? 7.408 -18.484 0.409 1.00 0.00 76 ASN A O 7
ATOM 11251 N N . SER A 1 77 ? 5.561 -18.991 1.577 1.00 0.00 77 SER A N 7
ATOM 11252 C CA . SER A 1 77 ? 4.698 -18.114 0.807 1.00 0.00 77 SER A CA 7
ATOM 11253 C C . SER A 1 77 ? 3.688 -17.431 1.720 1.00 0.00 77 SER A C 7
ATOM 11254 O O . SER A 1 77 ? 2.924 -18.093 2.421 1.00 0.00 77 SER A O 7
ATOM 11262 N N . TYR A 1 78 ? 3.706 -16.109 1.727 1.00 0.00 78 TYR A N 7
ATOM 11263 C CA . TYR A 1 78 ? 2.783 -15.342 2.549 1.00 0.00 78 TYR A CA 7
ATOM 11264 C C . TYR A 1 78 ? 1.850 -14.501 1.692 1.00 0.00 78 TYR A C 7
ATOM 11265 O O . TYR A 1 78 ? 2.197 -14.110 0.574 1.00 0.00 78 TYR A O 7
ATOM 11283 N N . THR A 1 79 ? 0.676 -14.215 2.233 1.00 0.00 79 THR A N 7
ATOM 11284 C CA . THR A 1 79 ? -0.309 -13.407 1.543 1.00 0.00 79 THR A CA 7
ATOM 11285 C C . THR A 1 79 ? -0.208 -11.960 2.006 1.00 0.00 79 THR A C 7
ATOM 11286 O O . THR A 1 79 ? -0.849 -11.564 2.982 1.00 0.00 79 THR A O 7
ATOM 11297 N N . LEU A 1 80 ? 0.621 -11.182 1.330 1.00 0.00 80 LEU A N 7
ATOM 11298 C CA . LEU A 1 80 ? 0.818 -9.795 1.700 1.00 0.00 80 LEU A CA 7
ATOM 11299 C C . LEU A 1 80 ? -0.211 -8.919 1.017 1.00 0.00 80 LEU A C 7
ATOM 11300 O O . LEU A 1 80 ? -0.222 -8.774 -0.205 1.00 0.00 80 LEU A O 7
ATOM 11316 N N . THR A 1 81 ? -1.080 -8.354 1.823 1.00 0.00 81 THR A N 7
ATOM 11317 C CA . THR A 1 81 ? -2.209 -7.608 1.328 1.00 0.00 81 THR A CA 7
ATOM 11318 C C . THR A 1 81 ? -2.106 -6.143 1.739 1.00 0.00 81 THR A C 7
ATOM 11319 O O . THR A 1 81 ? -2.151 -5.814 2.924 1.00 0.00 81 THR A O 7
ATOM 11330 N N . VAL A 1 82 ? -1.929 -5.271 0.761 1.00 0.00 82 VAL A N 7
ATOM 11331 C CA . VAL A 1 82 ? -1.864 -3.841 1.020 1.00 0.00 82 VAL A CA 7
ATOM 11332 C C . VAL A 1 82 ? -3.262 -3.247 1.001 1.00 0.00 82 VAL A C 7
ATOM 11333 O O . VAL A 1 82 ? -3.897 -3.179 -0.049 1.00 0.00 82 VAL A O 7
ATOM 11346 N N . ASN A 1 83 ? -3.758 -2.858 2.165 1.00 0.00 83 ASN A N 7
ATOM 11347 C CA . ASN A 1 83 ? -5.053 -2.206 2.234 1.00 0.00 83 ASN A CA 7
ATOM 11348 C C . ASN A 1 83 ? -4.870 -0.725 2.495 1.00 0.00 83 ASN A C 7
ATOM 11349 O O . ASN A 1 83 ? -4.280 -0.323 3.500 1.00 0.00 83 ASN A O 7
ATOM 11360 N N . VAL A 1 84 ? -5.372 0.076 1.579 1.00 0.00 84 VAL A N 7
ATOM 11361 C CA . VAL A 1 84 ? -5.200 1.508 1.633 1.00 0.00 84 VAL A CA 7
ATOM 11362 C C . VAL A 1 84 ? -6.263 2.169 2.503 1.00 0.00 84 VAL A C 7
ATOM 11363 O O . VAL A 1 84 ? -7.452 2.151 2.183 1.00 0.00 84 VAL A O 7
ATOM 11376 N N . ASP A 1 85 ? -5.797 2.697 3.628 1.00 0.00 85 ASP A N 7
ATOM 11377 C CA . ASP A 1 85 ? -6.595 3.499 4.554 1.00 0.00 85 ASP A CA 7
ATOM 11378 C C . ASP A 1 85 ? -7.822 2.759 5.075 1.00 0.00 85 ASP A C 7
ATOM 11379 O O . ASP A 1 85 ? -8.911 2.860 4.516 1.00 0.00 85 ASP A O 7
ATOM 11388 N N . PRO A 1 86 ? -7.654 1.992 6.163 1.00 0.00 86 PRO A N 7
ATOM 11389 C CA . PRO A 1 86 ? -8.763 1.319 6.836 1.00 0.00 86 PRO A CA 7
ATOM 11390 C C . PRO A 1 86 ? -9.627 2.312 7.606 1.00 0.00 86 PRO A C 7
ATOM 11391 O O . PRO A 1 86 ? -10.702 1.970 8.103 1.00 0.00 86 PRO A O 7
ATOM 11402 N N . GLU A 1 87 ? -9.142 3.545 7.695 1.00 0.00 87 GLU A N 7
ATOM 11403 C CA . GLU A 1 87 ? -9.843 4.610 8.392 1.00 0.00 87 GLU A CA 7
ATOM 11404 C C . GLU A 1 87 ? -10.900 5.227 7.486 1.00 0.00 87 GLU A C 7
ATOM 11405 O O . GLU A 1 87 ? -11.907 5.758 7.960 1.00 0.00 87 GLU A O 7
ATOM 11417 N N . ASN A 1 88 ? -10.656 5.147 6.178 1.00 0.00 88 ASN A N 7
ATOM 11418 C CA . ASN A 1 88 ? -11.540 5.728 5.171 1.00 0.00 88 ASN A CA 7
ATOM 11419 C C . ASN A 1 88 ? -11.721 7.220 5.417 1.00 0.00 88 ASN A C 7
ATOM 11420 O O . ASN A 1 88 ? -12.842 7.730 5.502 1.00 0.00 88 ASN A O 7
ATOM 11431 N N . ALA A 1 89 ? -10.596 7.908 5.533 1.00 0.00 89 ALA A N 7
ATOM 11432 C CA . ALA A 1 89 ? -10.586 9.346 5.750 1.00 0.00 89 ALA A CA 7
ATOM 11433 C C . ALA A 1 89 ? -10.717 10.071 4.422 1.00 0.00 89 ALA A C 7
ATOM 11434 O O . ALA A 1 89 ? -11.188 11.205 4.356 1.00 0.00 89 ALA A O 7
ATOM 11441 N N . VAL A 1 90 ? -10.293 9.399 3.366 1.00 0.00 90 VAL A N 7
ATOM 11442 C CA . VAL A 1 90 ? -10.397 9.938 2.027 1.00 0.00 90 VAL A CA 7
ATOM 11443 C C . VAL A 1 90 ? -11.599 9.328 1.317 1.00 0.00 90 VAL A C 7
ATOM 11444 O O . VAL A 1 90 ? -11.852 8.129 1.434 1.00 0.00 90 VAL A O 7
ATOM 11457 N N . ASN A 1 91 ? -12.355 10.156 0.613 1.00 0.00 91 ASN A N 7
ATOM 11458 C CA . ASN A 1 91 ? -13.451 9.665 -0.211 1.00 0.00 91 ASN A CA 7
ATOM 11459 C C . ASN A 1 91 ? -12.876 9.028 -1.461 1.00 0.00 91 ASN A C 7
ATOM 11460 O O . ASN A 1 91 ? -12.297 9.712 -2.297 1.00 0.00 91 ASN A O 7
ATOM 11471 N N . GLU A 1 92 ? -13.013 7.722 -1.578 1.00 0.00 92 GLU A N 7
ATOM 11472 C CA . GLU A 1 92 ? -12.374 7.000 -2.665 1.00 0.00 92 GLU A CA 7
ATOM 11473 C C . GLU A 1 92 ? -13.394 6.391 -3.613 1.00 0.00 92 GLU A C 7
ATOM 11474 O O . GLU A 1 92 ? -14.529 6.109 -3.225 1.00 0.00 92 GLU A O 7
ATOM 11486 N N . GLY A 1 93 ? -12.974 6.227 -4.861 1.00 0.00 93 GLY A N 7
ATOM 11487 C CA . GLY A 1 93 ? -13.804 5.641 -5.898 1.00 0.00 93 GLY A CA 7
ATOM 11488 C C . GLY A 1 93 ? -14.302 4.243 -5.573 1.00 0.00 93 GLY A C 7
ATOM 11489 O O . GLY A 1 93 ? -15.278 4.069 -4.844 1.00 0.00 93 GLY A O 7
ATOM 11493 N N . ASN A 1 94 ? -13.650 3.249 -6.154 1.00 0.00 94 ASN A N 7
ATOM 11494 C CA . ASN A 1 94 ? -14.101 1.863 -6.054 1.00 0.00 94 ASN A CA 7
ATOM 11495 C C . ASN A 1 94 ? -13.505 1.180 -4.823 1.00 0.00 94 ASN A C 7
ATOM 11496 O O . ASN A 1 94 ? -12.289 1.142 -4.658 1.00 0.00 94 ASN A O 7
ATOM 11507 N N . GLU A 1 95 ? -14.369 0.637 -3.966 1.00 0.00 95 GLU A N 7
ATOM 11508 C CA . GLU A 1 95 ? -13.945 0.050 -2.691 1.00 0.00 95 GLU A CA 7
ATOM 11509 C C . GLU A 1 95 ? -12.987 -1.123 -2.891 1.00 0.00 95 GLU A C 7
ATOM 11510 O O . GLU A 1 95 ? -12.081 -1.340 -2.086 1.00 0.00 95 GLU A O 7
ATOM 11522 N N . SER A 1 96 ? -13.180 -1.876 -3.964 1.00 0.00 96 SER A N 7
ATOM 11523 C CA . SER A 1 96 ? -12.362 -3.055 -4.223 1.00 0.00 96 SER A CA 7
ATOM 11524 C C . SER A 1 96 ? -10.968 -2.669 -4.717 1.00 0.00 96 SER A C 7
ATOM 11525 O O . SER A 1 96 ? -10.119 -3.529 -4.951 1.00 0.00 96 SER A O 7
ATOM 11533 N N . ASN A 1 97 ? -10.742 -1.371 -4.867 1.00 0.00 97 ASN A N 7
ATOM 11534 C CA . ASN A 1 97 ? -9.460 -0.862 -5.331 1.00 0.00 97 ASN A CA 7
ATOM 11535 C C . ASN A 1 97 ? -8.548 -0.560 -4.152 1.00 0.00 97 ASN A C 7
ATOM 11536 O O . ASN A 1 97 ? -7.346 -0.381 -4.319 1.00 0.00 97 ASN A O 7
ATOM 11547 N N . ASN A 1 98 ? -9.132 -0.531 -2.959 1.00 0.00 98 ASN A N 7
ATOM 11548 C CA . ASN A 1 98 ? -8.396 -0.201 -1.742 1.00 0.00 98 ASN A CA 7
ATOM 11549 C C . ASN A 1 98 ? -7.412 -1.291 -1.351 1.00 0.00 98 ASN A C 7
ATOM 11550 O O . ASN A 1 98 ? -6.499 -1.056 -0.562 1.00 0.00 98 ASN A O 7
ATOM 11561 N N . THR A 1 99 ? -7.592 -2.485 -1.885 1.00 0.00 99 THR A N 7
ATOM 11562 C CA . THR A 1 99 ? -6.823 -3.620 -1.418 1.00 0.00 99 THR A CA 7
ATOM 11563 C C . THR A 1 99 ? -6.043 -4.290 -2.548 1.00 0.00 99 THR A C 7
ATOM 11564 O O . THR A 1 99 ? -6.476 -4.311 -3.699 1.00 0.00 99 THR A O 7
ATOM 11575 N N . LEU A 1 100 ? -4.890 -4.831 -2.190 1.00 0.00 100 LEU A N 7
ATOM 11576 C CA . LEU A 1 100 ? -4.022 -5.541 -3.122 1.00 0.00 100 LEU A CA 7
ATOM 11577 C C . LEU A 1 100 ? -3.593 -6.867 -2.514 1.00 0.00 100 LEU A C 7
ATOM 11578 O O . LEU A 1 100 ? -2.759 -6.904 -1.609 1.00 0.00 100 LEU A O 7
ATOM 11594 N N . THR A 1 101 ? -4.185 -7.945 -2.991 1.00 0.00 101 THR A N 7
ATOM 11595 C CA . THR A 1 101 ? -3.845 -9.272 -2.511 1.00 0.00 101 THR A CA 7
ATOM 11596 C C . THR A 1 101 ? -2.678 -9.843 -3.315 1.00 0.00 101 THR A C 7
ATOM 11597 O O . THR A 1 101 ? -2.860 -10.329 -4.434 1.00 0.00 101 THR A O 7
ATOM 11608 N N . ALA A 1 102 ? -1.480 -9.758 -2.757 1.00 0.00 102 ALA A N 7
ATOM 11609 C CA . ALA A 1 102 ? -0.289 -10.233 -3.442 1.00 0.00 102 ALA A CA 7
ATOM 11610 C C . ALA A 1 102 ? 0.315 -11.433 -2.724 1.00 0.00 102 ALA A C 7
ATOM 11611 O O . ALA A 1 102 ? 0.211 -11.558 -1.503 1.00 0.00 102 ALA A O 7
ATOM 11618 N N . LEU A 1 103 ? 0.936 -12.314 -3.489 1.00 0.00 103 LEU A N 7
ATOM 11619 C CA . LEU A 1 103 ? 1.583 -13.487 -2.931 1.00 0.00 103 LEU A CA 7
ATOM 11620 C C . LEU A 1 103 ? 3.086 -13.395 -3.107 1.00 0.00 103 LEU A C 7
ATOM 11621 O O . LEU A 1 103 ? 3.590 -13.302 -4.226 1.00 0.00 103 LEU A O 7
ATOM 11637 N N . VAL A 1 104 ? 3.797 -13.420 -1.996 1.00 0.00 104 VAL A N 7
ATOM 11638 C CA . VAL A 1 104 ? 5.245 -13.315 -2.020 1.00 0.00 104 VAL A CA 7
ATOM 11639 C C . VAL A 1 104 ? 5.878 -14.640 -1.629 1.00 0.00 104 VAL A C 7
ATOM 11640 O O . VAL A 1 104 ? 5.251 -15.463 -0.955 1.00 0.00 104 VAL A O 7
ATOM 11653 N N . GLY A 1 105 ? 7.114 -14.847 -2.049 1.00 0.00 105 GLY A N 7
ATOM 11654 C CA . GLY A 1 105 ? 7.802 -16.068 -1.711 1.00 0.00 105 GLY A CA 7
ATOM 11655 C C . GLY A 1 105 ? 9.093 -15.791 -0.989 1.00 0.00 105 GLY A C 7
ATOM 11656 O O . GLY A 1 105 ? 9.524 -14.640 -0.902 1.00 0.00 105 GLY A O 7
ATOM 11660 N N . THR A 1 106 ? 9.702 -16.824 -0.455 1.00 0.00 106 THR A N 7
ATOM 11661 C CA . THR A 1 106 ? 11.000 -16.688 0.160 1.00 0.00 106 THR A CA 7
ATOM 11662 C C . THR A 1 106 ? 12.081 -16.711 -0.917 1.00 0.00 106 THR A C 7
ATOM 11663 O O . THR A 1 106 ? 11.984 -17.468 -1.883 1.00 0.00 106 THR A O 7
ATOM 11674 N N . LEU A 1 107 ? 13.082 -15.853 -0.764 1.00 0.00 107 LEU A N 7
ATOM 11675 C CA . LEU A 1 107 ? 14.099 -15.657 -1.791 1.00 0.00 107 LEU A CA 7
ATOM 11676 C C . LEU A 1 107 ? 14.766 -16.968 -2.188 1.00 0.00 107 LEU A C 7
ATOM 11677 O O . LEU A 1 107 ? 15.372 -17.651 -1.357 1.00 0.00 107 LEU A O 7
ATOM 11693 N N . GLU A 1 108 ? 14.651 -17.306 -3.469 1.00 0.00 108 GLU A N 7
ATOM 11694 C CA . GLU A 1 108 ? 15.287 -18.497 -4.022 1.00 0.00 108 GLU A CA 7
ATOM 11695 C C . GLU A 1 108 ? 16.792 -18.420 -3.837 1.00 0.00 108 GLU A C 7
ATOM 11696 O O . GLU A 1 108 ? 17.458 -19.442 -3.678 1.00 0.00 108 GLU A O 7
ATOM 11708 N N . HIS A 1 109 ? 17.297 -17.182 -3.852 1.00 0.00 109 HIS A N 7
ATOM 11709 C CA . HIS A 1 109 ? 18.731 -16.889 -3.850 1.00 0.00 109 HIS A CA 7
ATOM 11710 C C . HIS A 1 109 ? 19.464 -17.757 -4.874 1.00 0.00 109 HIS A C 7
ATOM 11711 O O . HIS A 1 109 ? 20.057 -18.785 -4.551 1.00 0.00 109 HIS A O 7
ATOM 11726 N N . HIS A 1 110 ? 19.390 -17.325 -6.130 1.00 0.00 110 HIS A N 7
ATOM 11727 C CA . HIS A 1 110 ? 19.992 -18.060 -7.239 1.00 0.00 110 HIS A CA 7
ATOM 11728 C C . HIS A 1 110 ? 21.511 -18.062 -7.120 1.00 0.00 110 HIS A C 7
ATOM 11729 O O . HIS A 1 110 ? 22.189 -18.883 -7.734 1.00 0.00 110 HIS A O 7
ATOM 11744 N N . HIS A 1 111 ? 22.040 -17.133 -6.330 1.00 0.00 111 HIS A N 7
ATOM 11745 C CA . HIS A 1 111 ? 23.454 -17.147 -5.989 1.00 0.00 111 HIS A CA 7
ATOM 11746 C C . HIS A 1 111 ? 23.677 -18.160 -4.877 1.00 0.00 111 HIS A C 7
ATOM 11747 O O . HIS A 1 111 ? 23.388 -17.890 -3.709 1.00 0.00 111 HIS A O 7
ATOM 11762 N N . HIS A 1 112 ? 24.156 -19.337 -5.238 1.00 0.00 112 HIS A N 7
ATOM 11763 C CA . HIS A 1 112 ? 24.334 -20.401 -4.268 1.00 0.00 112 HIS A CA 7
ATOM 11764 C C . HIS A 1 112 ? 25.725 -20.375 -3.666 1.00 0.00 112 HIS A C 7
ATOM 11765 O O . HIS A 1 112 ? 26.691 -20.828 -4.274 1.00 0.00 112 HIS A O 7
ATOM 11780 N N . HIS A 1 113 ? 25.822 -19.808 -2.473 1.00 0.00 113 HIS A N 7
ATOM 11781 C CA . HIS A 1 113 ? 27.038 -19.913 -1.680 1.00 0.00 113 HIS A CA 7
ATOM 11782 C C . HIS A 1 113 ? 27.106 -21.305 -1.061 1.00 0.00 113 HIS A C 7
ATOM 11783 O O . HIS A 1 113 ? 28.166 -21.772 -0.642 1.00 0.00 113 HIS A O 7
ATOM 11798 N N . HIS A 1 114 ? 25.949 -21.956 -1.021 1.00 0.00 114 HIS A N 7
ATOM 11799 C CA . HIS A 1 114 ? 25.832 -23.323 -0.552 1.00 0.00 114 HIS A CA 7
ATOM 11800 C C . HIS A 1 114 ? 24.447 -23.851 -0.897 1.00 0.00 114 HIS A C 7
ATOM 11801 O O . HIS A 1 114 ? 23.531 -23.705 -0.067 1.00 0.00 114 HIS A O 7
ATOM 11817 N N . MET A 1 1 ? -12.262 16.313 -7.594 1.00 0.00 1 MET A N 8
ATOM 11818 C CA . MET A 1 1 ? -13.583 15.760 -7.222 1.00 0.00 1 MET A CA 8
ATOM 11819 C C . MET A 1 1 ? -13.428 14.501 -6.390 1.00 0.00 1 MET A C 8
ATOM 11820 O O . MET A 1 1 ? -13.749 14.486 -5.204 1.00 0.00 1 MET A O 8
ATOM 11836 N N . ILE A 1 2 ? -12.925 13.445 -7.006 1.00 0.00 2 ILE A N 8
ATOM 11837 C CA . ILE A 1 2 ? -12.767 12.179 -6.313 1.00 0.00 2 ILE A CA 8
ATOM 11838 C C . ILE A 1 2 ? -11.490 11.471 -6.775 1.00 0.00 2 ILE A C 8
ATOM 11839 O O . ILE A 1 2 ? -11.140 11.508 -7.958 1.00 0.00 2 ILE A O 8
ATOM 11855 N N . PRO A 1 3 ? -10.736 10.896 -5.832 1.00 0.00 3 PRO A N 8
ATOM 11856 C CA . PRO A 1 3 ? -9.550 10.113 -6.133 1.00 0.00 3 PRO A CA 8
ATOM 11857 C C . PRO A 1 3 ? -9.822 8.607 -6.199 1.00 0.00 3 PRO A C 8
ATOM 11858 O O . PRO A 1 3 ? -10.905 8.135 -5.844 1.00 0.00 3 PRO A O 8
ATOM 11869 N N . ASP A 1 4 ? -8.827 7.871 -6.672 1.00 0.00 4 ASP A N 8
ATOM 11870 C CA . ASP A 1 4 ? -8.843 6.407 -6.647 1.00 0.00 4 ASP A CA 8
ATOM 11871 C C . ASP A 1 4 ? -7.479 5.902 -6.200 1.00 0.00 4 ASP A C 8
ATOM 11872 O O . ASP A 1 4 ? -6.521 5.928 -6.973 1.00 0.00 4 ASP A O 8
ATOM 11881 N N . LEU A 1 5 ? -7.387 5.452 -4.963 1.00 0.00 5 LEU A N 8
ATOM 11882 C CA . LEU A 1 5 ? -6.121 5.010 -4.403 1.00 0.00 5 LEU A CA 8
ATOM 11883 C C . LEU A 1 5 ? -5.924 3.528 -4.673 1.00 0.00 5 LEU A C 8
ATOM 11884 O O . LEU A 1 5 ? -6.342 2.675 -3.893 1.00 0.00 5 LEU A O 8
ATOM 11900 N N . VAL A 1 6 ? -5.292 3.229 -5.791 1.00 0.00 6 VAL A N 8
ATOM 11901 C CA . VAL A 1 6 ? -5.148 1.857 -6.231 1.00 0.00 6 VAL A CA 8
ATOM 11902 C C . VAL A 1 6 ? -3.734 1.347 -5.984 1.00 0.00 6 VAL A C 8
ATOM 11903 O O . VAL A 1 6 ? -2.778 1.826 -6.597 1.00 0.00 6 VAL A O 8
ATOM 11916 N N . PRO A 1 7 ? -3.578 0.397 -5.052 1.00 0.00 7 PRO A N 8
ATOM 11917 C CA . PRO A 1 7 ? -2.329 -0.331 -4.887 1.00 0.00 7 PRO A CA 8
ATOM 11918 C C . PRO A 1 7 ? -2.014 -1.115 -6.152 1.00 0.00 7 PRO A C 8
ATOM 11919 O O . PRO A 1 7 ? -2.784 -1.979 -6.577 1.00 0.00 7 PRO A O 8
ATOM 11930 N N . VAL A 1 8 ? -0.891 -0.791 -6.753 1.00 0.00 8 VAL A N 8
ATOM 11931 C CA . VAL A 1 8 ? -0.569 -1.264 -8.088 1.00 0.00 8 VAL A CA 8
ATOM 11932 C C . VAL A 1 8 ? 0.201 -2.573 -8.027 1.00 0.00 8 VAL A C 8
ATOM 11933 O O . VAL A 1 8 ? -0.127 -3.530 -8.727 1.00 0.00 8 VAL A O 8
ATOM 11946 N N . SER A 1 9 ? 1.219 -2.616 -7.180 1.00 0.00 9 SER A N 8
ATOM 11947 C CA . SER A 1 9 ? 2.046 -3.800 -7.060 1.00 0.00 9 SER A CA 8
ATOM 11948 C C . SER A 1 9 ? 2.808 -3.787 -5.740 1.00 0.00 9 SER A C 8
ATOM 11949 O O . SER A 1 9 ? 2.767 -2.803 -4.995 1.00 0.00 9 SER A O 8
ATOM 11957 N N . LEU A 1 10 ? 3.497 -4.885 -5.464 1.00 0.00 10 LEU A N 8
ATOM 11958 C CA . LEU A 1 10 ? 4.253 -5.047 -4.233 1.00 0.00 10 LEU A CA 8
ATOM 11959 C C . LEU A 1 10 ? 5.614 -5.664 -4.539 1.00 0.00 10 LEU A C 8
ATOM 11960 O O . LEU A 1 10 ? 5.702 -6.691 -5.207 1.00 0.00 10 LEU A O 8
ATOM 11976 N N . THR A 1 11 ? 6.669 -5.025 -4.062 1.00 0.00 11 THR A N 8
ATOM 11977 C CA . THR A 1 11 ? 8.020 -5.507 -4.292 1.00 0.00 11 THR A CA 8
ATOM 11978 C C . THR A 1 11 ? 8.857 -5.317 -3.025 1.00 0.00 11 THR A C 8
ATOM 11979 O O . THR A 1 11 ? 8.605 -4.399 -2.249 1.00 0.00 11 THR A O 8
ATOM 11990 N N . PRO A 1 12 ? 9.846 -6.189 -2.775 1.00 0.00 12 PRO A N 8
ATOM 11991 C CA . PRO A 1 12 ? 10.176 -7.308 -3.659 1.00 0.00 12 PRO A CA 8
ATOM 11992 C C . PRO A 1 12 ? 9.192 -8.468 -3.535 1.00 0.00 12 PRO A C 8
ATOM 11993 O O . PRO A 1 12 ? 8.626 -8.705 -2.468 1.00 0.00 12 PRO A O 8
ATOM 12004 N N . VAL A 1 13 ? 8.982 -9.174 -4.639 1.00 0.00 13 VAL A N 8
ATOM 12005 C CA . VAL A 1 13 ? 8.105 -10.339 -4.647 1.00 0.00 13 VAL A CA 8
ATOM 12006 C C . VAL A 1 13 ? 8.764 -11.517 -3.930 1.00 0.00 13 VAL A C 8
ATOM 12007 O O . VAL A 1 13 ? 8.087 -12.443 -3.480 1.00 0.00 13 VAL A O 8
ATOM 12020 N N . THR A 1 14 ? 10.087 -11.489 -3.842 1.00 0.00 14 THR A N 8
ATOM 12021 C CA . THR A 1 14 ? 10.815 -12.473 -3.086 1.00 0.00 14 THR A CA 8
ATOM 12022 C C . THR A 1 14 ? 11.500 -11.817 -1.891 1.00 0.00 14 THR A C 8
ATOM 12023 O O . THR A 1 14 ? 12.198 -10.813 -2.038 1.00 0.00 14 THR A O 8
ATOM 12034 N N . VAL A 1 15 ? 11.300 -12.388 -0.716 1.00 0.00 15 VAL A N 8
ATOM 12035 C CA . VAL A 1 15 ? 11.775 -11.782 0.517 1.00 0.00 15 VAL A CA 8
ATOM 12036 C C . VAL A 1 15 ? 12.871 -12.615 1.176 1.00 0.00 15 VAL A C 8
ATOM 12037 O O . VAL A 1 15 ? 12.900 -13.841 1.055 1.00 0.00 15 VAL A O 8
ATOM 12050 N N . VAL A 1 16 ? 13.768 -11.935 1.871 1.00 0.00 16 VAL A N 8
ATOM 12051 C CA . VAL A 1 16 ? 14.880 -12.583 2.548 1.00 0.00 16 VAL A CA 8
ATOM 12052 C C . VAL A 1 16 ? 14.478 -12.958 3.974 1.00 0.00 16 VAL A C 8
ATOM 12053 O O . VAL A 1 16 ? 14.236 -12.086 4.808 1.00 0.00 16 VAL A O 8
ATOM 12066 N N . PRO A 1 17 ? 14.394 -14.262 4.269 1.00 0.00 17 PRO A N 8
ATOM 12067 C CA . PRO A 1 17 ? 13.926 -14.758 5.567 1.00 0.00 17 PRO A CA 8
ATOM 12068 C C . PRO A 1 17 ? 15.019 -14.784 6.637 1.00 0.00 17 PRO A C 8
ATOM 12069 O O . PRO A 1 17 ? 15.121 -15.738 7.407 1.00 0.00 17 PRO A O 8
ATOM 12080 N N . ASN A 1 18 ? 15.833 -13.736 6.688 1.00 0.00 18 ASN A N 8
ATOM 12081 C CA . ASN A 1 18 ? 16.872 -13.624 7.709 1.00 0.00 18 ASN A CA 8
ATOM 12082 C C . ASN A 1 18 ? 17.268 -12.167 7.928 1.00 0.00 18 ASN A C 8
ATOM 12083 O O . ASN A 1 18 ? 18.388 -11.870 8.344 1.00 0.00 18 ASN A O 8
ATOM 12094 N N . THR A 1 19 ? 16.331 -11.262 7.676 1.00 0.00 19 THR A N 8
ATOM 12095 C CA . THR A 1 19 ? 16.572 -9.841 7.864 1.00 0.00 19 THR A CA 8
ATOM 12096 C C . THR A 1 19 ? 15.263 -9.064 7.714 1.00 0.00 19 THR A C 8
ATOM 12097 O O . THR A 1 19 ? 14.196 -9.661 7.537 1.00 0.00 19 THR A O 8
ATOM 12108 N N . VAL A 1 20 ? 15.341 -7.744 7.801 1.00 0.00 20 VAL A N 8
ATOM 12109 C CA . VAL A 1 20 ? 14.170 -6.902 7.631 1.00 0.00 20 VAL A CA 8
ATOM 12110 C C . VAL A 1 20 ? 14.012 -6.524 6.166 1.00 0.00 20 VAL A C 8
ATOM 12111 O O . VAL A 1 20 ? 14.884 -5.884 5.578 1.00 0.00 20 VAL A O 8
ATOM 12124 N N . ASN A 1 21 ? 12.899 -6.924 5.587 1.00 0.00 21 ASN A N 8
ATOM 12125 C CA . ASN A 1 21 ? 12.635 -6.659 4.187 1.00 0.00 21 ASN A CA 8
ATOM 12126 C C . ASN A 1 21 ? 11.920 -5.333 4.024 1.00 0.00 21 ASN A C 8
ATOM 12127 O O . ASN A 1 21 ? 10.898 -5.078 4.669 1.00 0.00 21 ASN A O 8
ATOM 12138 N N . THR A 1 22 ? 12.480 -4.479 3.184 1.00 0.00 22 THR A N 8
ATOM 12139 C CA . THR A 1 22 ? 11.859 -3.213 2.861 1.00 0.00 22 THR A CA 8
ATOM 12140 C C . THR A 1 22 ? 10.767 -3.432 1.822 1.00 0.00 22 THR A C 8
ATOM 12141 O O . THR A 1 22 ? 11.018 -3.389 0.617 1.00 0.00 22 THR A O 8
ATOM 12152 N N . MET A 1 23 ? 9.563 -3.703 2.297 1.00 0.00 23 MET A N 8
ATOM 12153 C CA . MET A 1 23 ? 8.458 -3.998 1.404 1.00 0.00 23 MET A CA 8
ATOM 12154 C C . MET A 1 23 ? 7.904 -2.706 0.836 1.00 0.00 23 MET A C 8
ATOM 12155 O O . MET A 1 23 ? 7.354 -1.877 1.556 1.00 0.00 23 MET A O 8
ATOM 12169 N N . THR A 1 24 ? 8.077 -2.540 -0.456 1.00 0.00 24 THR A N 8
ATOM 12170 C CA . THR A 1 24 ? 7.689 -1.325 -1.130 1.00 0.00 24 THR A CA 8
ATOM 12171 C C . THR A 1 24 ? 6.376 -1.527 -1.877 1.00 0.00 24 THR A C 8
ATOM 12172 O O . THR A 1 24 ? 6.306 -2.304 -2.833 1.00 0.00 24 THR A O 8
ATOM 12183 N N . ALA A 1 25 ? 5.333 -0.852 -1.420 1.00 0.00 25 ALA A N 8
ATOM 12184 C CA . ALA A 1 25 ? 4.033 -0.948 -2.062 1.00 0.00 25 ALA A CA 8
ATOM 12185 C C . ALA A 1 25 ? 3.786 0.265 -2.939 1.00 0.00 25 ALA A C 8
ATOM 12186 O O . ALA A 1 25 ? 3.858 1.401 -2.476 1.00 0.00 25 ALA A O 8
ATOM 12193 N N . THR A 1 26 ? 3.508 0.024 -4.206 1.00 0.00 26 THR A N 8
ATOM 12194 C CA . THR A 1 26 ? 3.245 1.098 -5.143 1.00 0.00 26 THR A CA 8
ATOM 12195 C C . THR A 1 26 ? 1.772 1.491 -5.097 1.00 0.00 26 THR A C 8
ATOM 12196 O O . THR A 1 26 ? 0.906 0.716 -5.496 1.00 0.00 26 THR A O 8
ATOM 12207 N N . ILE A 1 27 ? 1.487 2.677 -4.581 1.00 0.00 27 ILE A N 8
ATOM 12208 C CA . ILE A 1 27 ? 0.120 3.174 -4.523 1.00 0.00 27 ILE A CA 8
ATOM 12209 C C . ILE A 1 27 ? -0.064 4.289 -5.547 1.00 0.00 27 ILE A C 8
ATOM 12210 O O . ILE A 1 27 ? 0.642 5.297 -5.501 1.00 0.00 27 ILE A O 8
ATOM 12226 N N . GLU A 1 28 ? -0.990 4.106 -6.474 1.00 0.00 28 GLU A N 8
ATOM 12227 C CA . GLU A 1 28 ? -1.232 5.107 -7.502 1.00 0.00 28 GLU A CA 8
ATOM 12228 C C . GLU A 1 28 ? -2.630 5.696 -7.368 1.00 0.00 28 GLU A C 8
ATOM 12229 O O . GLU A 1 28 ? -3.619 4.966 -7.295 1.00 0.00 28 GLU A O 8
ATOM 12241 N N . ASN A 1 29 ? -2.699 7.017 -7.318 1.00 0.00 29 ASN A N 8
ATOM 12242 C CA . ASN A 1 29 ? -3.977 7.714 -7.249 1.00 0.00 29 ASN A CA 8
ATOM 12243 C C . ASN A 1 29 ? -4.480 8.009 -8.652 1.00 0.00 29 ASN A C 8
ATOM 12244 O O . ASN A 1 29 ? -3.992 8.917 -9.320 1.00 0.00 29 ASN A O 8
ATOM 12255 N N . GLN A 1 30 ? -5.453 7.235 -9.092 1.00 0.00 30 GLN A N 8
ATOM 12256 C CA . GLN A 1 30 ? -5.959 7.344 -10.447 1.00 0.00 30 GLN A CA 8
ATOM 12257 C C . GLN A 1 30 ? -7.248 8.158 -10.475 1.00 0.00 30 GLN A C 8
ATOM 12258 O O . GLN A 1 30 ? -8.285 7.694 -10.951 1.00 0.00 30 GLN A O 8
ATOM 12272 N N . GLY A 1 31 ? -7.172 9.378 -9.969 1.00 0.00 31 GLY A N 8
ATOM 12273 C CA . GLY A 1 31 ? -8.329 10.248 -9.931 1.00 0.00 31 GLY A CA 8
ATOM 12274 C C . GLY A 1 31 ? -7.946 11.691 -10.170 1.00 0.00 31 GLY A C 8
ATOM 12275 O O . GLY A 1 31 ? -6.759 12.022 -10.177 1.00 0.00 31 GLY A O 8
ATOM 12279 N N . ASN A 1 32 ? -8.938 12.556 -10.347 1.00 0.00 32 ASN A N 8
ATOM 12280 C CA . ASN A 1 32 ? -8.671 13.951 -10.693 1.00 0.00 32 ASN A CA 8
ATOM 12281 C C . ASN A 1 32 ? -8.450 14.789 -9.441 1.00 0.00 32 ASN A C 8
ATOM 12282 O O . ASN A 1 32 ? -8.229 15.998 -9.517 1.00 0.00 32 ASN A O 8
ATOM 12293 N N . LYS A 1 33 ? -8.512 14.143 -8.288 1.00 0.00 33 LYS A N 8
ATOM 12294 C CA . LYS A 1 33 ? -8.337 14.836 -7.027 1.00 0.00 33 LYS A CA 8
ATOM 12295 C C . LYS A 1 33 ? -7.166 14.253 -6.258 1.00 0.00 33 LYS A C 8
ATOM 12296 O O . LYS A 1 33 ? -7.036 13.034 -6.139 1.00 0.00 33 LYS A O 8
ATOM 12315 N N . ASP A 1 34 ? -6.307 15.126 -5.763 1.00 0.00 34 ASP A N 8
ATOM 12316 C CA . ASP A 1 34 ? -5.227 14.713 -4.885 1.00 0.00 34 ASP A CA 8
ATOM 12317 C C . ASP A 1 34 ? -5.802 14.208 -3.571 1.00 0.00 34 ASP A C 8
ATOM 12318 O O . ASP A 1 34 ? -6.779 14.757 -3.050 1.00 0.00 34 ASP A O 8
ATOM 12327 N N . SER A 1 35 ? -5.220 13.147 -3.058 1.00 0.00 35 SER A N 8
ATOM 12328 C CA . SER A 1 35 ? -5.637 12.592 -1.789 1.00 0.00 35 SER A CA 8
ATOM 12329 C C . SER A 1 35 ? -4.674 13.031 -0.699 1.00 0.00 35 SER A C 8
ATOM 12330 O O . SER A 1 35 ? -3.459 13.027 -0.901 1.00 0.00 35 SER A O 8
ATOM 12338 N N . THR A 1 36 ? -5.206 13.429 0.441 1.00 0.00 36 THR A N 8
ATOM 12339 C CA . THR A 1 36 ? -4.370 13.874 1.537 1.00 0.00 36 THR A CA 8
ATOM 12340 C C . THR A 1 36 ? -3.846 12.667 2.330 1.00 0.00 36 THR A C 8
ATOM 12341 O O . THR A 1 36 ? -3.307 11.730 1.739 1.00 0.00 36 THR A O 8
ATOM 12352 N N . SER A 1 37 ? -4.018 12.657 3.642 1.00 0.00 37 SER A N 8
ATOM 12353 C CA . SER A 1 37 ? -3.400 11.631 4.460 1.00 0.00 37 SER A CA 8
ATOM 12354 C C . SER A 1 37 ? -4.319 10.428 4.631 1.00 0.00 37 SER A C 8
ATOM 12355 O O . SER A 1 37 ? -5.437 10.547 5.135 1.00 0.00 37 SER A O 8
ATOM 12363 N N . PHE A 1 38 ? -3.832 9.271 4.210 1.00 0.00 38 PHE A N 8
ATOM 12364 C CA . PHE A 1 38 ? -4.562 8.026 4.377 1.00 0.00 38 PHE A CA 8
ATOM 12365 C C . PHE A 1 38 ? -3.653 6.991 5.025 1.00 0.00 38 PHE A C 8
ATOM 12366 O O . PHE A 1 38 ? -2.456 6.939 4.739 1.00 0.00 38 PHE A O 8
ATOM 12383 N N . ASN A 1 39 ? -4.208 6.183 5.907 1.00 0.00 39 ASN A N 8
ATOM 12384 C CA . ASN A 1 39 ? -3.411 5.211 6.637 1.00 0.00 39 ASN A CA 8
ATOM 12385 C C . ASN A 1 39 ? -3.361 3.891 5.875 1.00 0.00 39 ASN A C 8
ATOM 12386 O O . ASN A 1 39 ? -4.390 3.277 5.613 1.00 0.00 39 ASN A O 8
ATOM 12397 N N . VAL A 1 40 ? -2.163 3.462 5.513 1.00 0.00 40 VAL A N 8
ATOM 12398 C CA . VAL A 1 40 ? -1.998 2.260 4.714 1.00 0.00 40 VAL A CA 8
ATOM 12399 C C . VAL A 1 40 ? -1.458 1.137 5.595 1.00 0.00 40 VAL A C 8
ATOM 12400 O O . VAL A 1 40 ? -0.716 1.385 6.544 1.00 0.00 40 VAL A O 8
ATOM 12413 N N . SER A 1 41 ? -1.846 -0.091 5.302 1.00 0.00 41 SER A N 8
ATOM 12414 C CA . SER A 1 41 ? -1.471 -1.209 6.147 1.00 0.00 41 SER A CA 8
ATOM 12415 C C . SER A 1 41 ? -1.058 -2.419 5.320 1.00 0.00 41 SER A C 8
ATOM 12416 O O . SER A 1 41 ? -1.661 -2.714 4.287 1.00 0.00 41 SER A O 8
ATOM 12424 N N . LEU A 1 42 ? -0.011 -3.096 5.771 1.00 0.00 42 LEU A N 8
ATOM 12425 C CA . LEU A 1 42 ? 0.431 -4.325 5.137 1.00 0.00 42 LEU A CA 8
ATOM 12426 C C . LEU A 1 42 ? 0.042 -5.515 5.999 1.00 0.00 42 LEU A C 8
ATOM 12427 O O . LEU A 1 42 ? 0.563 -5.700 7.103 1.00 0.00 42 LEU A O 8
ATOM 12443 N N . LEU A 1 43 ? -0.892 -6.301 5.499 1.00 0.00 43 LEU A N 8
ATOM 12444 C CA . LEU A 1 43 ? -1.363 -7.472 6.208 1.00 0.00 43 LEU A CA 8
ATOM 12445 C C . LEU A 1 43 ? -0.670 -8.717 5.672 1.00 0.00 43 LEU A C 8
ATOM 12446 O O . LEU A 1 43 ? -0.424 -8.828 4.476 1.00 0.00 43 LEU A O 8
ATOM 12462 N N . VAL A 1 44 ? -0.340 -9.632 6.562 1.00 0.00 44 VAL A N 8
ATOM 12463 C CA . VAL A 1 44 ? 0.265 -10.895 6.182 1.00 0.00 44 VAL A CA 8
ATOM 12464 C C . VAL A 1 44 ? -0.575 -12.046 6.714 1.00 0.00 44 VAL A C 8
ATOM 12465 O O . VAL A 1 44 ? -0.598 -12.300 7.920 1.00 0.00 44 VAL A O 8
ATOM 12478 N N . ASP A 1 45 ? -1.296 -12.702 5.810 1.00 0.00 45 ASP A N 8
ATOM 12479 C CA . ASP A 1 45 ? -2.137 -13.853 6.150 1.00 0.00 45 ASP A CA 8
ATOM 12480 C C . ASP A 1 45 ? -3.179 -13.509 7.215 1.00 0.00 45 ASP A C 8
ATOM 12481 O O . ASP A 1 45 ? -3.679 -14.390 7.916 1.00 0.00 45 ASP A O 8
ATOM 12490 N N . GLY A 1 46 ? -3.516 -12.230 7.324 1.00 0.00 46 GLY A N 8
ATOM 12491 C CA . GLY A 1 46 ? -4.552 -11.816 8.247 1.00 0.00 46 GLY A CA 8
ATOM 12492 C C . GLY A 1 46 ? -4.060 -10.821 9.278 1.00 0.00 46 GLY A C 8
ATOM 12493 O O . GLY A 1 46 ? -4.810 -9.943 9.706 1.00 0.00 46 GLY A O 8
ATOM 12497 N N . ILE A 1 47 ? -2.803 -10.947 9.679 1.00 0.00 47 ILE A N 8
ATOM 12498 C CA . ILE A 1 47 ? -2.247 -10.073 10.704 1.00 0.00 47 ILE A CA 8
ATOM 12499 C C . ILE A 1 47 ? -1.614 -8.850 10.059 1.00 0.00 47 ILE A C 8
ATOM 12500 O O . ILE A 1 47 ? -1.105 -8.922 8.948 1.00 0.00 47 ILE A O 8
ATOM 12516 N N . VAL A 1 48 ? -1.638 -7.739 10.760 1.00 0.00 48 VAL A N 8
ATOM 12517 C CA . VAL A 1 48 ? -1.058 -6.505 10.256 1.00 0.00 48 VAL A CA 8
ATOM 12518 C C . VAL A 1 48 ? 0.351 -6.339 10.810 1.00 0.00 48 VAL A C 8
ATOM 12519 O O . VAL A 1 48 ? 0.530 -6.110 12.006 1.00 0.00 48 VAL A O 8
ATOM 12532 N N . VAL A 1 49 ? 1.345 -6.468 9.944 1.00 0.00 49 VAL A N 8
ATOM 12533 C CA . VAL A 1 49 ? 2.736 -6.426 10.380 1.00 0.00 49 VAL A CA 8
ATOM 12534 C C . VAL A 1 49 ? 3.297 -5.011 10.336 1.00 0.00 49 VAL A C 8
ATOM 12535 O O . VAL A 1 49 ? 4.225 -4.683 11.072 1.00 0.00 49 VAL A O 8
ATOM 12548 N N . ASP A 1 50 ? 2.729 -4.174 9.478 1.00 0.00 50 ASP A N 8
ATOM 12549 C CA . ASP A 1 50 ? 3.201 -2.802 9.332 1.00 0.00 50 ASP A CA 8
ATOM 12550 C C . ASP A 1 50 ? 2.034 -1.886 8.990 1.00 0.00 50 ASP A C 8
ATOM 12551 O O . ASP A 1 50 ? 1.095 -2.292 8.298 1.00 0.00 50 ASP A O 8
ATOM 12560 N N . THR A 1 51 ? 2.081 -0.664 9.494 1.00 0.00 51 THR A N 8
ATOM 12561 C CA . THR A 1 51 ? 1.038 0.316 9.245 1.00 0.00 51 THR A CA 8
ATOM 12562 C C . THR A 1 51 ? 1.656 1.700 9.063 1.00 0.00 51 THR A C 8
ATOM 12563 O O . THR A 1 51 ? 2.227 2.270 9.996 1.00 0.00 51 THR A O 8
ATOM 12574 N N . GLN A 1 52 ? 1.546 2.230 7.858 1.00 0.00 52 GLN A N 8
ATOM 12575 C CA . GLN A 1 52 ? 2.181 3.491 7.515 1.00 0.00 52 GLN A CA 8
ATOM 12576 C C . GLN A 1 52 ? 1.130 4.481 7.019 1.00 0.00 52 GLN A C 8
ATOM 12577 O O . GLN A 1 52 ? 0.482 4.255 5.999 1.00 0.00 52 GLN A O 8
ATOM 12591 N N . THR A 1 53 ? 0.952 5.567 7.747 1.00 0.00 53 THR A N 8
ATOM 12592 C CA . THR A 1 53 ? 0.034 6.610 7.330 1.00 0.00 53 THR A CA 8
ATOM 12593 C C . THR A 1 53 ? 0.704 7.503 6.288 1.00 0.00 53 THR A C 8
ATOM 12594 O O . THR A 1 53 ? 1.661 8.215 6.593 1.00 0.00 53 THR A O 8
ATOM 12605 N N . VAL A 1 54 ? 0.209 7.453 5.058 1.00 0.00 54 VAL A N 8
ATOM 12606 C CA . VAL A 1 54 ? 0.789 8.236 3.982 1.00 0.00 54 VAL A CA 8
ATOM 12607 C C . VAL A 1 54 ? 0.337 9.686 4.104 1.00 0.00 54 VAL A C 8
ATOM 12608 O O . VAL A 1 54 ? -0.844 9.959 4.337 1.00 0.00 54 VAL A O 8
ATOM 12621 N N . THR A 1 55 ? 1.287 10.602 3.982 1.00 0.00 55 THR A N 8
ATOM 12622 C CA . THR A 1 55 ? 1.029 12.023 4.173 1.00 0.00 55 THR A CA 8
ATOM 12623 C C . THR A 1 55 ? 0.054 12.563 3.129 1.00 0.00 55 THR A C 8
ATOM 12624 O O . THR A 1 55 ? -0.866 13.310 3.461 1.00 0.00 55 THR A O 8
ATOM 12635 N N . SER A 1 56 ? 0.255 12.171 1.876 1.00 0.00 56 SER A N 8
ATOM 12636 C CA . SER A 1 56 ? -0.582 12.633 0.780 1.00 0.00 56 SER A CA 8
ATOM 12637 C C . SER A 1 56 ? -0.151 11.964 -0.522 1.00 0.00 56 SER A C 8
ATOM 12638 O O . SER A 1 56 ? 1.012 11.591 -0.680 1.00 0.00 56 SER A O 8
ATOM 12646 N N . LEU A 1 57 ? -1.098 11.795 -1.434 1.00 0.00 57 LEU A N 8
ATOM 12647 C CA . LEU A 1 57 ? -0.823 11.213 -2.736 1.00 0.00 57 LEU A CA 8
ATOM 12648 C C . LEU A 1 57 ? -1.427 12.088 -3.833 1.00 0.00 57 LEU A C 8
ATOM 12649 O O . LEU A 1 57 ? -2.635 12.340 -3.851 1.00 0.00 57 LEU A O 8
ATOM 12665 N N . GLU A 1 58 ? -0.570 12.547 -4.734 1.00 0.00 58 GLU A N 8
ATOM 12666 C CA . GLU A 1 58 ? -0.953 13.493 -5.777 1.00 0.00 58 GLU A CA 8
ATOM 12667 C C . GLU A 1 58 ? -1.839 12.849 -6.840 1.00 0.00 58 GLU A C 8
ATOM 12668 O O . GLU A 1 58 ? -1.906 11.624 -6.955 1.00 0.00 58 GLU A O 8
ATOM 12680 N N . SER A 1 59 ? -2.509 13.689 -7.615 1.00 0.00 59 SER A N 8
ATOM 12681 C CA . SER A 1 59 ? -3.377 13.234 -8.689 1.00 0.00 59 SER A CA 8
ATOM 12682 C C . SER A 1 59 ? -2.564 12.576 -9.802 1.00 0.00 59 SER A C 8
ATOM 12683 O O . SER A 1 59 ? -1.627 13.176 -10.330 1.00 0.00 59 SER A O 8
ATOM 12691 N N . GLU A 1 60 ? -2.917 11.331 -10.119 1.00 0.00 60 GLU A N 8
ATOM 12692 C CA . GLU A 1 60 ? -2.296 10.573 -11.208 1.00 0.00 60 GLU A CA 8
ATOM 12693 C C . GLU A 1 60 ? -0.812 10.319 -10.953 1.00 0.00 60 GLU A C 8
ATOM 12694 O O . GLU A 1 60 ? -0.057 10.018 -11.879 1.00 0.00 60 GLU A O 8
ATOM 12706 N N . ASN A 1 61 ? -0.403 10.409 -9.697 1.00 0.00 61 ASN A N 8
ATOM 12707 C CA . ASN A 1 61 ? 0.981 10.142 -9.330 1.00 0.00 61 ASN A CA 8
ATOM 12708 C C . ASN A 1 61 ? 1.053 8.884 -8.470 1.00 0.00 61 ASN A C 8
ATOM 12709 O O . ASN A 1 61 ? 0.082 8.530 -7.794 1.00 0.00 61 ASN A O 8
ATOM 12720 N N . SER A 1 62 ? 2.188 8.205 -8.511 1.00 0.00 62 SER A N 8
ATOM 12721 C CA . SER A 1 62 ? 2.376 6.984 -7.750 1.00 0.00 62 SER A CA 8
ATOM 12722 C C . SER A 1 62 ? 3.347 7.223 -6.598 1.00 0.00 62 SER A C 8
ATOM 12723 O O . SER A 1 62 ? 4.401 7.830 -6.777 1.00 0.00 62 SER A O 8
ATOM 12731 N N . THR A 1 63 ? 2.982 6.756 -5.420 1.00 0.00 63 THR A N 8
ATOM 12732 C CA . THR A 1 63 ? 3.840 6.867 -4.255 1.00 0.00 63 THR A CA 8
ATOM 12733 C C . THR A 1 63 ? 4.096 5.489 -3.660 1.00 0.00 63 THR A C 8
ATOM 12734 O O . THR A 1 63 ? 3.163 4.723 -3.414 1.00 0.00 63 THR A O 8
ATOM 12745 N N . ASN A 1 64 ? 5.365 5.165 -3.472 1.00 0.00 64 ASN A N 8
ATOM 12746 C CA . ASN A 1 64 ? 5.745 3.880 -2.915 1.00 0.00 64 ASN A CA 8
ATOM 12747 C C . ASN A 1 64 ? 5.836 3.965 -1.399 1.00 0.00 64 ASN A C 8
ATOM 12748 O O . ASN A 1 64 ? 6.396 4.918 -0.854 1.00 0.00 64 ASN A O 8
ATOM 12759 N N . VAL A 1 65 ? 5.278 2.970 -0.729 1.00 0.00 65 VAL A N 8
ATOM 12760 C CA . VAL A 1 65 ? 5.227 2.958 0.726 1.00 0.00 65 VAL A CA 8
ATOM 12761 C C . VAL A 1 65 ? 6.378 2.141 1.303 1.00 0.00 65 VAL A C 8
ATOM 12762 O O . VAL A 1 65 ? 6.712 1.072 0.786 1.00 0.00 65 VAL A O 8
ATOM 12775 N N . ASP A 1 66 ? 6.969 2.662 2.372 1.00 0.00 66 ASP A N 8
ATOM 12776 C CA . ASP A 1 66 ? 8.097 2.023 3.037 1.00 0.00 66 ASP A CA 8
ATOM 12777 C C . ASP A 1 66 ? 7.623 1.157 4.206 1.00 0.00 66 ASP A C 8
ATOM 12778 O O . ASP A 1 66 ? 7.360 1.661 5.298 1.00 0.00 66 ASP A O 8
ATOM 12787 N N . PHE A 1 67 ? 7.484 -0.142 3.962 1.00 0.00 67 PHE A N 8
ATOM 12788 C CA . PHE A 1 67 ? 7.107 -1.083 5.014 1.00 0.00 67 PHE A CA 8
ATOM 12789 C C . PHE A 1 67 ? 8.341 -1.790 5.560 1.00 0.00 67 PHE A C 8
ATOM 12790 O O . PHE A 1 67 ? 9.289 -2.066 4.820 1.00 0.00 67 PHE A O 8
ATOM 12807 N N . HIS A 1 68 ? 8.328 -2.088 6.850 1.00 0.00 68 HIS A N 8
ATOM 12808 C CA . HIS A 1 68 ? 9.448 -2.773 7.481 1.00 0.00 68 HIS A CA 8
ATOM 12809 C C . HIS A 1 68 ? 9.032 -4.148 7.973 1.00 0.00 68 HIS A C 8
ATOM 12810 O O . HIS A 1 68 ? 8.402 -4.287 9.022 1.00 0.00 68 HIS A O 8
ATOM 12825 N N . TRP A 1 69 ? 9.384 -5.163 7.205 1.00 0.00 69 TRP A N 8
ATOM 12826 C CA . TRP A 1 69 ? 9.011 -6.526 7.533 1.00 0.00 69 TRP A CA 8
ATOM 12827 C C . TRP A 1 69 ? 10.201 -7.279 8.116 1.00 0.00 69 TRP A C 8
ATOM 12828 O O . TRP A 1 69 ? 11.068 -7.758 7.385 1.00 0.00 69 TRP A O 8
ATOM 12849 N N . THR A 1 70 ? 10.249 -7.356 9.438 1.00 0.00 70 THR A N 8
ATOM 12850 C CA . THR A 1 70 ? 11.273 -8.135 10.109 1.00 0.00 70 THR A CA 8
ATOM 12851 C C . THR A 1 70 ? 10.958 -9.620 9.956 1.00 0.00 70 THR A C 8
ATOM 12852 O O . THR A 1 70 ? 10.095 -10.158 10.650 1.00 0.00 70 THR A O 8
ATOM 12863 N N . LEU A 1 71 ? 11.634 -10.270 9.023 1.00 0.00 71 LEU A N 8
ATOM 12864 C CA . LEU A 1 71 ? 11.308 -11.641 8.685 1.00 0.00 71 LEU A CA 8
ATOM 12865 C C . LEU A 1 71 ? 12.367 -12.605 9.196 1.00 0.00 71 LEU A C 8
ATOM 12866 O O . LEU A 1 71 ? 13.475 -12.677 8.663 1.00 0.00 71 LEU A O 8
ATOM 12882 N N . ASP A 1 72 ? 12.011 -13.334 10.244 1.00 0.00 72 ASP A N 8
ATOM 12883 C CA . ASP A 1 72 ? 12.877 -14.367 10.801 1.00 0.00 72 ASP A CA 8
ATOM 12884 C C . ASP A 1 72 ? 12.812 -15.627 9.943 1.00 0.00 72 ASP A C 8
ATOM 12885 O O . ASP A 1 72 ? 13.701 -16.476 9.989 1.00 0.00 72 ASP A O 8
ATOM 12894 N N . GLY A 1 73 ? 11.749 -15.734 9.153 1.00 0.00 73 GLY A N 8
ATOM 12895 C CA . GLY A 1 73 ? 11.599 -16.862 8.259 1.00 0.00 73 GLY A CA 8
ATOM 12896 C C . GLY A 1 73 ? 10.869 -18.021 8.905 1.00 0.00 73 GLY A C 8
ATOM 12897 O O . GLY A 1 73 ? 11.493 -18.914 9.481 1.00 0.00 73 GLY A O 8
ATOM 12901 N N . THR A 1 74 ? 9.547 -18.002 8.823 1.00 0.00 74 THR A N 8
ATOM 12902 C CA . THR A 1 74 ? 8.735 -19.075 9.372 1.00 0.00 74 THR A CA 8
ATOM 12903 C C . THR A 1 74 ? 8.163 -19.938 8.246 1.00 0.00 74 THR A C 8
ATOM 12904 O O . THR A 1 74 ? 8.016 -21.151 8.389 1.00 0.00 74 THR A O 8
ATOM 12915 N N . ALA A 1 75 ? 7.864 -19.303 7.119 1.00 0.00 75 ALA A N 8
ATOM 12916 C CA . ALA A 1 75 ? 7.342 -20.000 5.951 1.00 0.00 75 ALA A CA 8
ATOM 12917 C C . ALA A 1 75 ? 8.068 -19.529 4.698 1.00 0.00 75 ALA A C 8
ATOM 12918 O O . ALA A 1 75 ? 8.904 -18.627 4.765 1.00 0.00 75 ALA A O 8
ATOM 12925 N N . ASN A 1 76 ? 7.761 -20.140 3.563 1.00 0.00 76 ASN A N 8
ATOM 12926 C CA . ASN A 1 76 ? 8.401 -19.773 2.304 1.00 0.00 76 ASN A CA 8
ATOM 12927 C C . ASN A 1 76 ? 7.431 -19.025 1.398 1.00 0.00 76 ASN A C 8
ATOM 12928 O O . ASN A 1 76 ? 7.818 -18.487 0.361 1.00 0.00 76 ASN A O 8
ATOM 12939 N N . SER A 1 77 ? 6.170 -18.998 1.802 1.00 0.00 77 SER A N 8
ATOM 12940 C CA . SER A 1 77 ? 5.125 -18.342 1.036 1.00 0.00 77 SER A CA 8
ATOM 12941 C C . SER A 1 77 ? 4.209 -17.547 1.961 1.00 0.00 77 SER A C 8
ATOM 12942 O O . SER A 1 77 ? 3.556 -18.109 2.842 1.00 0.00 77 SER A O 8
ATOM 12950 N N . TYR A 1 78 ? 4.188 -16.238 1.775 1.00 0.00 78 TYR A N 8
ATOM 12951 C CA . TYR A 1 78 ? 3.379 -15.361 2.610 1.00 0.00 78 TYR A CA 8
ATOM 12952 C C . TYR A 1 78 ? 2.331 -14.633 1.780 1.00 0.00 78 TYR A C 8
ATOM 12953 O O . TYR A 1 78 ? 2.589 -14.237 0.640 1.00 0.00 78 TYR A O 8
ATOM 12971 N N . THR A 1 79 ? 1.155 -14.455 2.358 1.00 0.00 79 THR A N 8
ATOM 12972 C CA . THR A 1 79 ? 0.075 -13.762 1.686 1.00 0.00 79 THR A CA 8
ATOM 12973 C C . THR A 1 79 ? 0.002 -12.316 2.167 1.00 0.00 79 THR A C 8
ATOM 12974 O O . THR A 1 79 ? -0.607 -12.021 3.198 1.00 0.00 79 THR A O 8
ATOM 12985 N N . LEU A 1 80 ? 0.649 -11.423 1.435 1.00 0.00 80 LEU A N 8
ATOM 12986 C CA . LEU A 1 80 ? 0.690 -10.022 1.814 1.00 0.00 80 LEU A CA 8
ATOM 12987 C C . LEU A 1 80 ? -0.448 -9.254 1.163 1.00 0.00 80 LEU A C 8
ATOM 12988 O O . LEU A 1 80 ? -0.765 -9.452 -0.008 1.00 0.00 80 LEU A O 8
ATOM 13004 N N . THR A 1 81 ? -1.074 -8.399 1.940 1.00 0.00 81 THR A N 8
ATOM 13005 C CA . THR A 1 81 ? -2.194 -7.617 1.470 1.00 0.00 81 THR A CA 8
ATOM 13006 C C . THR A 1 81 ? -2.008 -6.155 1.848 1.00 0.00 81 THR A C 8
ATOM 13007 O O . THR A 1 81 ? -1.812 -5.831 3.015 1.00 0.00 81 THR A O 8
ATOM 13018 N N . VAL A 1 82 ? -2.036 -5.281 0.860 1.00 0.00 82 VAL A N 8
ATOM 13019 C CA . VAL A 1 82 ? -1.931 -3.854 1.111 1.00 0.00 82 VAL A CA 8
ATOM 13020 C C . VAL A 1 82 ? -3.323 -3.242 1.182 1.00 0.00 82 VAL A C 8
ATOM 13021 O O . VAL A 1 82 ? -4.017 -3.147 0.169 1.00 0.00 82 VAL A O 8
ATOM 13034 N N . ASN A 1 83 ? -3.743 -2.850 2.377 1.00 0.00 83 ASN A N 8
ATOM 13035 C CA . ASN A 1 83 ? -5.059 -2.258 2.542 1.00 0.00 83 ASN A CA 8
ATOM 13036 C C . ASN A 1 83 ? -4.937 -0.748 2.618 1.00 0.00 83 ASN A C 8
ATOM 13037 O O . ASN A 1 83 ? -4.273 -0.209 3.510 1.00 0.00 83 ASN A O 8
ATOM 13048 N N . VAL A 1 84 ? -5.573 -0.075 1.680 1.00 0.00 84 VAL A N 8
ATOM 13049 C CA . VAL A 1 84 ? -5.483 1.370 1.581 1.00 0.00 84 VAL A CA 8
ATOM 13050 C C . VAL A 1 84 ? -6.616 2.035 2.352 1.00 0.00 84 VAL A C 8
ATOM 13051 O O . VAL A 1 84 ? -7.770 1.989 1.933 1.00 0.00 84 VAL A O 8
ATOM 13064 N N . ASP A 1 85 ? -6.257 2.610 3.496 1.00 0.00 85 ASP A N 8
ATOM 13065 C CA . ASP A 1 85 ? -7.181 3.355 4.352 1.00 0.00 85 ASP A CA 8
ATOM 13066 C C . ASP A 1 85 ? -8.310 2.473 4.883 1.00 0.00 85 ASP A C 8
ATOM 13067 O O . ASP A 1 85 ? -9.344 2.296 4.241 1.00 0.00 85 ASP A O 8
ATOM 13076 N N . PRO A 1 86 ? -8.112 1.896 6.073 1.00 0.00 86 PRO A N 8
ATOM 13077 C CA . PRO A 1 86 ? -9.133 1.128 6.761 1.00 0.00 86 PRO A CA 8
ATOM 13078 C C . PRO A 1 86 ? -9.920 1.987 7.752 1.00 0.00 86 PRO A C 8
ATOM 13079 O O . PRO A 1 86 ? -10.620 1.465 8.625 1.00 0.00 86 PRO A O 8
ATOM 13090 N N . GLU A 1 87 ? -9.802 3.303 7.610 1.00 0.00 87 GLU A N 8
ATOM 13091 C CA . GLU A 1 87 ? -10.399 4.236 8.559 1.00 0.00 87 GLU A CA 8
ATOM 13092 C C . GLU A 1 87 ? -11.304 5.250 7.862 1.00 0.00 87 GLU A C 8
ATOM 13093 O O . GLU A 1 87 ? -11.909 6.101 8.519 1.00 0.00 87 GLU A O 8
ATOM 13105 N N . ASN A 1 88 ? -11.376 5.159 6.536 1.00 0.00 88 ASN A N 8
ATOM 13106 C CA . ASN A 1 88 ? -12.250 6.019 5.733 1.00 0.00 88 ASN A CA 8
ATOM 13107 C C . ASN A 1 88 ? -11.866 7.488 5.902 1.00 0.00 88 ASN A C 8
ATOM 13108 O O . ASN A 1 88 ? -12.701 8.339 6.207 1.00 0.00 88 ASN A O 8
ATOM 13119 N N . ALA A 1 89 ? -10.589 7.777 5.714 1.00 0.00 89 ALA A N 8
ATOM 13120 C CA . ALA A 1 89 ? -10.097 9.140 5.794 1.00 0.00 89 ALA A CA 8
ATOM 13121 C C . ALA A 1 89 ? -10.182 9.800 4.428 1.00 0.00 89 ALA A C 8
ATOM 13122 O O . ALA A 1 89 ? -10.447 11.000 4.313 1.00 0.00 89 ALA A O 8
ATOM 13129 N N . VAL A 1 90 ? -9.960 9.003 3.394 1.00 0.00 90 VAL A N 8
ATOM 13130 C CA . VAL A 1 90 ? -10.066 9.472 2.024 1.00 0.00 90 VAL A CA 8
ATOM 13131 C C . VAL A 1 90 ? -11.145 8.690 1.282 1.00 0.00 90 VAL A C 8
ATOM 13132 O O . VAL A 1 90 ? -11.029 7.482 1.097 1.00 0.00 90 VAL A O 8
ATOM 13145 N N . ASN A 1 91 ? -12.203 9.381 0.879 1.00 0.00 91 ASN A N 8
ATOM 13146 C CA . ASN A 1 91 ? -13.276 8.746 0.122 1.00 0.00 91 ASN A CA 8
ATOM 13147 C C . ASN A 1 91 ? -12.869 8.613 -1.339 1.00 0.00 91 ASN A C 8
ATOM 13148 O O . ASN A 1 91 ? -12.372 9.569 -1.938 1.00 0.00 91 ASN A O 8
ATOM 13159 N N . GLU A 1 92 ? -13.083 7.436 -1.909 1.00 0.00 92 GLU A N 8
ATOM 13160 C CA . GLU A 1 92 ? -12.624 7.150 -3.259 1.00 0.00 92 GLU A CA 8
ATOM 13161 C C . GLU A 1 92 ? -13.761 6.749 -4.180 1.00 0.00 92 GLU A C 8
ATOM 13162 O O . GLU A 1 92 ? -14.899 6.565 -3.745 1.00 0.00 92 GLU A O 8
ATOM 13174 N N . GLY A 1 93 ? -13.418 6.623 -5.459 1.00 0.00 93 GLY A N 8
ATOM 13175 C CA . GLY A 1 93 ? -14.300 6.034 -6.445 1.00 0.00 93 GLY A CA 8
ATOM 13176 C C . GLY A 1 93 ? -14.706 4.622 -6.073 1.00 0.00 93 GLY A C 8
ATOM 13177 O O . GLY A 1 93 ? -15.613 4.412 -5.270 1.00 0.00 93 GLY A O 8
ATOM 13181 N N . ASN A 1 94 ? -14.056 3.647 -6.697 1.00 0.00 94 ASN A N 8
ATOM 13182 C CA . ASN A 1 94 ? -14.329 2.238 -6.411 1.00 0.00 94 ASN A CA 8
ATOM 13183 C C . ASN A 1 94 ? -13.974 1.903 -4.966 1.00 0.00 94 ASN A C 8
ATOM 13184 O O . ASN A 1 94 ? -13.117 2.543 -4.362 1.00 0.00 94 ASN A O 8
ATOM 13195 N N . GLU A 1 95 ? -14.637 0.899 -4.415 1.00 0.00 95 GLU A N 8
ATOM 13196 C CA . GLU A 1 95 ? -14.339 0.443 -3.066 1.00 0.00 95 GLU A CA 8
ATOM 13197 C C . GLU A 1 95 ? -13.431 -0.787 -3.123 1.00 0.00 95 GLU A C 8
ATOM 13198 O O . GLU A 1 95 ? -12.979 -1.306 -2.099 1.00 0.00 95 GLU A O 8
ATOM 13210 N N . SER A 1 96 ? -13.158 -1.235 -4.339 1.00 0.00 96 SER A N 8
ATOM 13211 C CA . SER A 1 96 ? -12.282 -2.373 -4.558 1.00 0.00 96 SER A CA 8
ATOM 13212 C C . SER A 1 96 ? -10.826 -1.922 -4.644 1.00 0.00 96 SER A C 8
ATOM 13213 O O . SER A 1 96 ? -9.916 -2.745 -4.737 1.00 0.00 96 SER A O 8
ATOM 13221 N N . ASN A 1 97 ? -10.612 -0.608 -4.601 1.00 0.00 97 ASN A N 8
ATOM 13222 C CA . ASN A 1 97 ? -9.263 -0.051 -4.670 1.00 0.00 97 ASN A CA 8
ATOM 13223 C C . ASN A 1 97 ? -8.507 -0.346 -3.388 1.00 0.00 97 ASN A C 8
ATOM 13224 O O . ASN A 1 97 ? -7.315 -0.620 -3.407 1.00 0.00 97 ASN A O 8
ATOM 13235 N N . ASN A 1 98 ? -9.232 -0.327 -2.279 1.00 0.00 98 ASN A N 8
ATOM 13236 C CA . ASN A 1 98 ? -8.634 -0.286 -0.945 1.00 0.00 98 ASN A CA 8
ATOM 13237 C C . ASN A 1 98 ? -7.980 -1.605 -0.530 1.00 0.00 98 ASN A C 8
ATOM 13238 O O . ASN A 1 98 ? -7.736 -1.824 0.655 1.00 0.00 98 ASN A O 8
ATOM 13249 N N . THR A 1 99 ? -7.674 -2.475 -1.479 1.00 0.00 99 THR A N 8
ATOM 13250 C CA . THR A 1 99 ? -7.059 -3.752 -1.150 1.00 0.00 99 THR A CA 8
ATOM 13251 C C . THR A 1 99 ? -6.164 -4.249 -2.288 1.00 0.00 99 THR A C 8
ATOM 13252 O O . THR A 1 99 ? -6.406 -3.959 -3.460 1.00 0.00 99 THR A O 8
ATOM 13263 N N . LEU A 1 100 ? -5.130 -4.988 -1.918 1.00 0.00 100 LEU A N 8
ATOM 13264 C CA . LEU A 1 100 ? -4.222 -5.615 -2.875 1.00 0.00 100 LEU A CA 8
ATOM 13265 C C . LEU A 1 100 ? -3.615 -6.869 -2.258 1.00 0.00 100 LEU A C 8
ATOM 13266 O O . LEU A 1 100 ? -2.700 -6.785 -1.437 1.00 0.00 100 LEU A O 8
ATOM 13282 N N . THR A 1 101 ? -4.145 -8.021 -2.630 1.00 0.00 101 THR A N 8
ATOM 13283 C CA . THR A 1 101 ? -3.635 -9.292 -2.141 1.00 0.00 101 THR A CA 8
ATOM 13284 C C . THR A 1 101 ? -2.592 -9.853 -3.106 1.00 0.00 101 THR A C 8
ATOM 13285 O O . THR A 1 101 ? -2.909 -10.207 -4.242 1.00 0.00 101 THR A O 8
ATOM 13296 N N . ALA A 1 102 ? -1.349 -9.919 -2.653 1.00 0.00 102 ALA A N 8
ATOM 13297 C CA . ALA A 1 102 ? -0.263 -10.420 -3.478 1.00 0.00 102 ALA A CA 8
ATOM 13298 C C . ALA A 1 102 ? 0.543 -11.473 -2.729 1.00 0.00 102 ALA A C 8
ATOM 13299 O O . ALA A 1 102 ? 0.882 -11.295 -1.558 1.00 0.00 102 ALA A O 8
ATOM 13306 N N . LEU A 1 103 ? 0.835 -12.574 -3.402 1.00 0.00 103 LEU A N 8
ATOM 13307 C CA . LEU A 1 103 ? 1.630 -13.639 -2.811 1.00 0.00 103 LEU A CA 8
ATOM 13308 C C . LEU A 1 103 ? 3.113 -13.362 -2.989 1.00 0.00 103 LEU A C 8
ATOM 13309 O O . LEU A 1 103 ? 3.582 -13.131 -4.104 1.00 0.00 103 LEU A O 8
ATOM 13325 N N . VAL A 1 104 ? 3.841 -13.381 -1.888 1.00 0.00 104 VAL A N 8
ATOM 13326 C CA . VAL A 1 104 ? 5.278 -13.184 -1.928 1.00 0.00 104 VAL A CA 8
ATOM 13327 C C . VAL A 1 104 ? 5.980 -14.442 -1.431 1.00 0.00 104 VAL A C 8
ATOM 13328 O O . VAL A 1 104 ? 5.459 -15.156 -0.565 1.00 0.00 104 VAL A O 8
ATOM 13341 N N . GLY A 1 105 ? 7.145 -14.723 -1.983 1.00 0.00 105 GLY A N 8
ATOM 13342 C CA . GLY A 1 105 ? 7.859 -15.922 -1.616 1.00 0.00 105 GLY A CA 8
ATOM 13343 C C . GLY A 1 105 ? 9.244 -15.606 -1.121 1.00 0.00 105 GLY A C 8
ATOM 13344 O O . GLY A 1 105 ? 9.732 -14.501 -1.322 1.00 0.00 105 GLY A O 8
ATOM 13348 N N . THR A 1 106 ? 9.873 -16.557 -0.461 1.00 0.00 106 THR A N 8
ATOM 13349 C CA . THR A 1 106 ? 11.223 -16.357 0.019 1.00 0.00 106 THR A CA 8
ATOM 13350 C C . THR A 1 106 ? 12.210 -16.329 -1.142 1.00 0.00 106 THR A C 8
ATOM 13351 O O . THR A 1 106 ? 11.976 -16.950 -2.180 1.00 0.00 106 THR A O 8
ATOM 13362 N N . LEU A 1 107 ? 13.291 -15.584 -0.957 1.00 0.00 107 LEU A N 8
ATOM 13363 C CA . LEU A 1 107 ? 14.308 -15.399 -1.983 1.00 0.00 107 LEU A CA 8
ATOM 13364 C C . LEU A 1 107 ? 14.792 -16.735 -2.544 1.00 0.00 107 LEU A C 8
ATOM 13365 O O . LEU A 1 107 ? 15.277 -17.594 -1.804 1.00 0.00 107 LEU A O 8
ATOM 13381 N N . GLU A 1 108 ? 14.642 -16.893 -3.856 1.00 0.00 108 GLU A N 8
ATOM 13382 C CA . GLU A 1 108 ? 15.006 -18.124 -4.546 1.00 0.00 108 GLU A CA 8
ATOM 13383 C C . GLU A 1 108 ? 16.504 -18.398 -4.412 1.00 0.00 108 GLU A C 8
ATOM 13384 O O . GLU A 1 108 ? 16.905 -19.384 -3.793 1.00 0.00 108 GLU A O 8
ATOM 13396 N N . HIS A 1 109 ? 17.328 -17.528 -4.986 1.00 0.00 109 HIS A N 8
ATOM 13397 C CA . HIS A 1 109 ? 18.770 -17.621 -4.795 1.00 0.00 109 HIS A CA 8
ATOM 13398 C C . HIS A 1 109 ? 19.134 -17.028 -3.445 1.00 0.00 109 HIS A C 8
ATOM 13399 O O . HIS A 1 109 ? 19.190 -15.810 -3.285 1.00 0.00 109 HIS A O 8
ATOM 13414 N N . HIS A 1 110 ? 19.365 -17.899 -2.476 1.00 0.00 110 HIS A N 8
ATOM 13415 C CA . HIS A 1 110 ? 19.573 -17.482 -1.095 1.00 0.00 110 HIS A CA 8
ATOM 13416 C C . HIS A 1 110 ? 20.848 -16.665 -0.962 1.00 0.00 110 HIS A C 8
ATOM 13417 O O . HIS A 1 110 ? 21.903 -17.051 -1.465 1.00 0.00 110 HIS A O 8
ATOM 13432 N N . HIS A 1 111 ? 20.740 -15.528 -0.295 1.00 0.00 111 HIS A N 8
ATOM 13433 C CA . HIS A 1 111 ? 21.888 -14.669 -0.059 1.00 0.00 111 HIS A CA 8
ATOM 13434 C C . HIS A 1 111 ? 22.086 -14.481 1.436 1.00 0.00 111 HIS A C 8
ATOM 13435 O O . HIS A 1 111 ? 21.119 -14.304 2.179 1.00 0.00 111 HIS A O 8
ATOM 13450 N N . HIS A 1 112 ? 23.330 -14.552 1.874 1.00 0.00 112 HIS A N 8
ATOM 13451 C CA . HIS A 1 112 ? 23.650 -14.412 3.285 1.00 0.00 112 HIS A CA 8
ATOM 13452 C C . HIS A 1 112 ? 24.449 -13.145 3.531 1.00 0.00 112 HIS A C 8
ATOM 13453 O O . HIS A 1 112 ? 25.277 -12.752 2.711 1.00 0.00 112 HIS A O 8
ATOM 13468 N N . HIS A 1 113 ? 24.196 -12.510 4.660 1.00 0.00 113 HIS A N 8
ATOM 13469 C CA . HIS A 1 113 ? 24.929 -11.312 5.036 1.00 0.00 113 HIS A CA 8
ATOM 13470 C C . HIS A 1 113 ? 26.073 -11.681 5.966 1.00 0.00 113 HIS A C 8
ATOM 13471 O O . HIS A 1 113 ? 25.872 -11.906 7.163 1.00 0.00 113 HIS A O 8
ATOM 13486 N N . HIS A 1 114 ? 27.266 -11.774 5.405 1.00 0.00 114 HIS A N 8
ATOM 13487 C CA . HIS A 1 114 ? 28.444 -12.141 6.171 1.00 0.00 114 HIS A CA 8
ATOM 13488 C C . HIS A 1 114 ? 29.213 -10.886 6.561 1.00 0.00 114 HIS A C 8
ATOM 13489 O O . HIS A 1 114 ? 28.900 -10.301 7.614 1.00 0.00 114 HIS A O 8
ATOM 13505 N N . MET A 1 1 ? -14.949 15.439 -8.135 1.00 0.00 1 MET A N 9
ATOM 13506 C CA . MET A 1 1 ? -13.579 15.174 -7.646 1.00 0.00 1 MET A CA 9
ATOM 13507 C C . MET A 1 1 ? -13.578 14.078 -6.595 1.00 0.00 1 MET A C 9
ATOM 13508 O O . MET A 1 1 ? -14.074 14.261 -5.483 1.00 0.00 1 MET A O 9
ATOM 13524 N N . ILE A 1 2 ? -13.023 12.935 -6.960 1.00 0.00 2 ILE A N 9
ATOM 13525 C CA . ILE A 1 2 ? -12.895 11.818 -6.044 1.00 0.00 2 ILE A CA 9
ATOM 13526 C C . ILE A 1 2 ? -11.581 11.084 -6.314 1.00 0.00 2 ILE A C 9
ATOM 13527 O O . ILE A 1 2 ? -11.192 10.898 -7.471 1.00 0.00 2 ILE A O 9
ATOM 13543 N N . PRO A 1 3 ? -10.840 10.726 -5.257 1.00 0.00 3 PRO A N 9
ATOM 13544 C CA . PRO A 1 3 ? -9.599 9.965 -5.388 1.00 0.00 3 PRO A CA 9
ATOM 13545 C C . PRO A 1 3 ? -9.851 8.503 -5.747 1.00 0.00 3 PRO A C 9
ATOM 13546 O O . PRO A 1 3 ? -10.961 7.993 -5.591 1.00 0.00 3 PRO A O 9
ATOM 13557 N N . ASP A 1 4 ? -8.819 7.849 -6.245 1.00 0.00 4 ASP A N 9
ATOM 13558 C CA . ASP A 1 4 ? -8.869 6.427 -6.552 1.00 0.00 4 ASP A CA 9
ATOM 13559 C C . ASP A 1 4 ? -7.493 5.837 -6.263 1.00 0.00 4 ASP A C 9
ATOM 13560 O O . ASP A 1 4 ? -6.595 5.883 -7.105 1.00 0.00 4 ASP A O 9
ATOM 13569 N N . LEU A 1 5 ? -7.321 5.329 -5.050 1.00 0.00 5 LEU A N 9
ATOM 13570 C CA . LEU A 1 5 ? -6.009 4.945 -4.552 1.00 0.00 5 LEU A CA 9
ATOM 13571 C C . LEU A 1 5 ? -5.715 3.491 -4.873 1.00 0.00 5 LEU A C 9
ATOM 13572 O O . LEU A 1 5 ? -6.191 2.577 -4.203 1.00 0.00 5 LEU A O 9
ATOM 13588 N N . VAL A 1 6 ? -4.920 3.283 -5.903 1.00 0.00 6 VAL A N 9
ATOM 13589 C CA . VAL A 1 6 ? -4.654 1.947 -6.398 1.00 0.00 6 VAL A CA 9
ATOM 13590 C C . VAL A 1 6 ? -3.269 1.468 -5.991 1.00 0.00 6 VAL A C 9
ATOM 13591 O O . VAL A 1 6 ? -2.261 2.021 -6.431 1.00 0.00 6 VAL A O 9
ATOM 13604 N N . PRO A 1 7 ? -3.196 0.462 -5.116 1.00 0.00 7 PRO A N 9
ATOM 13605 C CA . PRO A 1 7 ? -1.956 -0.259 -4.874 1.00 0.00 7 PRO A CA 9
ATOM 13606 C C . PRO A 1 7 ? -1.573 -1.059 -6.116 1.00 0.00 7 PRO A C 9
ATOM 13607 O O . PRO A 1 7 ? -2.158 -2.100 -6.414 1.00 0.00 7 PRO A O 9
ATOM 13618 N N . VAL A 1 8 ? -0.605 -0.538 -6.846 1.00 0.00 8 VAL A N 9
ATOM 13619 C CA . VAL A 1 8 ? -0.291 -1.020 -8.181 1.00 0.00 8 VAL A CA 9
ATOM 13620 C C . VAL A 1 8 ? 0.569 -2.279 -8.128 1.00 0.00 8 VAL A C 9
ATOM 13621 O O . VAL A 1 8 ? 0.262 -3.278 -8.782 1.00 0.00 8 VAL A O 9
ATOM 13634 N N . SER A 1 9 ? 1.634 -2.234 -7.341 1.00 0.00 9 SER A N 9
ATOM 13635 C CA . SER A 1 9 ? 2.557 -3.355 -7.250 1.00 0.00 9 SER A CA 9
ATOM 13636 C C . SER A 1 9 ? 3.182 -3.446 -5.865 1.00 0.00 9 SER A C 9
ATOM 13637 O O . SER A 1 9 ? 3.103 -2.505 -5.072 1.00 0.00 9 SER A O 9
ATOM 13645 N N . LEU A 1 10 ? 3.805 -4.584 -5.589 1.00 0.00 10 LEU A N 9
ATOM 13646 C CA . LEU A 1 10 ? 4.455 -4.831 -4.309 1.00 0.00 10 LEU A CA 9
ATOM 13647 C C . LEU A 1 10 ? 5.773 -5.564 -4.536 1.00 0.00 10 LEU A C 9
ATOM 13648 O O . LEU A 1 10 ? 5.791 -6.756 -4.836 1.00 0.00 10 LEU A O 9
ATOM 13664 N N . THR A 1 11 ? 6.872 -4.838 -4.416 1.00 0.00 11 THR A N 9
ATOM 13665 C CA . THR A 1 11 ? 8.187 -5.396 -4.696 1.00 0.00 11 THR A CA 9
ATOM 13666 C C . THR A 1 11 ? 9.118 -5.250 -3.495 1.00 0.00 11 THR A C 9
ATOM 13667 O O . THR A 1 11 ? 9.040 -4.261 -2.766 1.00 0.00 11 THR A O 9
ATOM 13678 N N . PRO A 1 12 ? 10.009 -6.227 -3.268 1.00 0.00 12 PRO A N 9
ATOM 13679 C CA . PRO A 1 12 ? 10.099 -7.449 -4.072 1.00 0.00 12 PRO A CA 9
ATOM 13680 C C . PRO A 1 12 ? 9.072 -8.494 -3.642 1.00 0.00 12 PRO A C 9
ATOM 13681 O O . PRO A 1 12 ? 8.616 -8.491 -2.499 1.00 0.00 12 PRO A O 9
ATOM 13692 N N . VAL A 1 13 ? 8.722 -9.391 -4.555 1.00 0.00 13 VAL A N 9
ATOM 13693 C CA . VAL A 1 13 ? 7.710 -10.407 -4.277 1.00 0.00 13 VAL A CA 9
ATOM 13694 C C . VAL A 1 13 ? 8.309 -11.611 -3.553 1.00 0.00 13 VAL A C 9
ATOM 13695 O O . VAL A 1 13 ? 7.588 -12.479 -3.071 1.00 0.00 13 VAL A O 9
ATOM 13708 N N . THR A 1 14 ? 9.626 -11.675 -3.499 1.00 0.00 14 THR A N 9
ATOM 13709 C CA . THR A 1 14 ? 10.310 -12.689 -2.724 1.00 0.00 14 THR A CA 9
ATOM 13710 C C . THR A 1 14 ? 11.120 -12.038 -1.610 1.00 0.00 14 THR A C 9
ATOM 13711 O O . THR A 1 14 ? 11.911 -11.126 -1.855 1.00 0.00 14 THR A O 9
ATOM 13722 N N . VAL A 1 15 ? 10.905 -12.489 -0.385 1.00 0.00 15 VAL A N 9
ATOM 13723 C CA . VAL A 1 15 ? 11.567 -11.896 0.766 1.00 0.00 15 VAL A CA 9
ATOM 13724 C C . VAL A 1 15 ? 12.538 -12.876 1.406 1.00 0.00 15 VAL A C 9
ATOM 13725 O O . VAL A 1 15 ? 12.508 -14.075 1.120 1.00 0.00 15 VAL A O 9
ATOM 13738 N N . VAL A 1 16 ? 13.406 -12.360 2.262 1.00 0.00 16 VAL A N 9
ATOM 13739 C CA . VAL A 1 16 ? 14.354 -13.197 2.977 1.00 0.00 16 VAL A CA 9
ATOM 13740 C C . VAL A 1 16 ? 13.977 -13.247 4.454 1.00 0.00 16 VAL A C 9
ATOM 13741 O O . VAL A 1 16 ? 13.972 -12.217 5.131 1.00 0.00 16 VAL A O 9
ATOM 13754 N N . PRO A 1 17 ? 13.646 -14.441 4.977 1.00 0.00 17 PRO A N 9
ATOM 13755 C CA . PRO A 1 17 ? 13.232 -14.623 6.379 1.00 0.00 17 PRO A CA 9
ATOM 13756 C C . PRO A 1 17 ? 14.403 -14.507 7.362 1.00 0.00 17 PRO A C 9
ATOM 13757 O O . PRO A 1 17 ? 14.403 -15.127 8.426 1.00 0.00 17 PRO A O 9
ATOM 13768 N N . ASN A 1 18 ? 15.380 -13.687 7.006 1.00 0.00 18 ASN A N 9
ATOM 13769 C CA . ASN A 1 18 ? 16.589 -13.524 7.803 1.00 0.00 18 ASN A CA 9
ATOM 13770 C C . ASN A 1 18 ? 16.583 -12.194 8.543 1.00 0.00 18 ASN A C 9
ATOM 13771 O O . ASN A 1 18 ? 17.167 -12.065 9.620 1.00 0.00 18 ASN A O 9
ATOM 13782 N N . THR A 1 19 ? 15.921 -11.209 7.957 1.00 0.00 19 THR A N 9
ATOM 13783 C CA . THR A 1 19 ? 15.988 -9.841 8.442 1.00 0.00 19 THR A CA 9
ATOM 13784 C C . THR A 1 19 ? 14.693 -9.101 8.111 1.00 0.00 19 THR A C 9
ATOM 13785 O O . THR A 1 19 ? 13.785 -9.675 7.504 1.00 0.00 19 THR A O 9
ATOM 13796 N N . VAL A 1 20 ? 14.605 -7.843 8.523 1.00 0.00 20 VAL A N 9
ATOM 13797 C CA . VAL A 1 20 ? 13.451 -7.017 8.209 1.00 0.00 20 VAL A CA 9
ATOM 13798 C C . VAL A 1 20 ? 13.490 -6.616 6.742 1.00 0.00 20 VAL A C 9
ATOM 13799 O O . VAL A 1 20 ? 14.444 -5.987 6.283 1.00 0.00 20 VAL A O 9
ATOM 13812 N N . ASN A 1 21 ? 12.458 -6.988 6.011 1.00 0.00 21 ASN A N 9
ATOM 13813 C CA . ASN A 1 21 ? 12.411 -6.733 4.583 1.00 0.00 21 ASN A CA 9
ATOM 13814 C C . ASN A 1 21 ? 11.713 -5.413 4.305 1.00 0.00 21 ASN A C 9
ATOM 13815 O O . ASN A 1 21 ? 10.579 -5.193 4.735 1.00 0.00 21 ASN A O 9
ATOM 13826 N N . THR A 1 22 ? 12.403 -4.531 3.604 1.00 0.00 22 THR A N 9
ATOM 13827 C CA . THR A 1 22 ? 11.832 -3.255 3.227 1.00 0.00 22 THR A CA 9
ATOM 13828 C C . THR A 1 22 ? 11.138 -3.392 1.883 1.00 0.00 22 THR A C 9
ATOM 13829 O O . THR A 1 22 ? 11.775 -3.343 0.830 1.00 0.00 22 THR A O 9
ATOM 13840 N N . MET A 1 23 ? 9.837 -3.606 1.926 1.00 0.00 23 MET A N 9
ATOM 13841 C CA . MET A 1 23 ? 9.070 -3.835 0.717 1.00 0.00 23 MET A CA 9
ATOM 13842 C C . MET A 1 23 ? 8.410 -2.552 0.258 1.00 0.00 23 MET A C 9
ATOM 13843 O O . MET A 1 23 ? 7.852 -1.809 1.061 1.00 0.00 23 MET A O 9
ATOM 13857 N N . THR A 1 24 ? 8.483 -2.300 -1.033 1.00 0.00 24 THR A N 9
ATOM 13858 C CA . THR A 1 24 ? 7.965 -1.077 -1.601 1.00 0.00 24 THR A CA 9
ATOM 13859 C C . THR A 1 24 ? 6.696 -1.347 -2.411 1.00 0.00 24 THR A C 9
ATOM 13860 O O . THR A 1 24 ? 6.723 -2.069 -3.414 1.00 0.00 24 THR A O 9
ATOM 13871 N N . ALA A 1 25 ? 5.586 -0.787 -1.950 1.00 0.00 25 ALA A N 9
ATOM 13872 C CA . ALA A 1 25 ? 4.317 -0.893 -2.648 1.00 0.00 25 ALA A CA 9
ATOM 13873 C C . ALA A 1 25 ? 3.983 0.429 -3.326 1.00 0.00 25 ALA A C 9
ATOM 13874 O O . ALA A 1 25 ? 3.880 1.459 -2.669 1.00 0.00 25 ALA A O 9
ATOM 13881 N N . THR A 1 26 ? 3.831 0.407 -4.633 1.00 0.00 26 THR A N 9
ATOM 13882 C CA . THR A 1 26 ? 3.527 1.617 -5.379 1.00 0.00 26 THR A CA 9
ATOM 13883 C C . THR A 1 26 ? 2.027 1.899 -5.350 1.00 0.00 26 THR A C 9
ATOM 13884 O O . THR A 1 26 ? 1.237 1.133 -5.896 1.00 0.00 26 THR A O 9
ATOM 13895 N N . ILE A 1 27 ? 1.638 2.979 -4.687 1.00 0.00 27 ILE A N 9
ATOM 13896 C CA . ILE A 1 27 ? 0.238 3.381 -4.641 1.00 0.00 27 ILE A CA 9
ATOM 13897 C C . ILE A 1 27 ? 0.016 4.551 -5.586 1.00 0.00 27 ILE A C 9
ATOM 13898 O O . ILE A 1 27 ? 0.636 5.602 -5.437 1.00 0.00 27 ILE A O 9
ATOM 13914 N N . GLU A 1 28 ? -0.853 4.369 -6.563 1.00 0.00 28 GLU A N 9
ATOM 13915 C CA . GLU A 1 28 ? -1.099 5.399 -7.554 1.00 0.00 28 GLU A CA 9
ATOM 13916 C C . GLU A 1 28 ? -2.538 5.892 -7.470 1.00 0.00 28 GLU A C 9
ATOM 13917 O O . GLU A 1 28 ? -3.479 5.098 -7.502 1.00 0.00 28 GLU A O 9
ATOM 13929 N N . ASN A 1 29 ? -2.699 7.203 -7.339 1.00 0.00 29 ASN A N 9
ATOM 13930 C CA . ASN A 1 29 ? -4.019 7.815 -7.243 1.00 0.00 29 ASN A CA 9
ATOM 13931 C C . ASN A 1 29 ? -4.533 8.173 -8.631 1.00 0.00 29 ASN A C 9
ATOM 13932 O O . ASN A 1 29 ? -4.122 9.174 -9.225 1.00 0.00 29 ASN A O 9
ATOM 13943 N N . GLN A 1 30 ? -5.425 7.342 -9.142 1.00 0.00 30 GLN A N 9
ATOM 13944 C CA . GLN A 1 30 ? -5.932 7.491 -10.497 1.00 0.00 30 GLN A CA 9
ATOM 13945 C C . GLN A 1 30 ? -7.335 8.089 -10.480 1.00 0.00 30 GLN A C 9
ATOM 13946 O O . GLN A 1 30 ? -8.272 7.536 -11.058 1.00 0.00 30 GLN A O 9
ATOM 13960 N N . GLY A 1 31 ? -7.463 9.230 -9.822 1.00 0.00 31 GLY A N 9
ATOM 13961 C CA . GLY A 1 31 ? -8.741 9.902 -9.725 1.00 0.00 31 GLY A CA 9
ATOM 13962 C C . GLY A 1 31 ? -8.578 11.404 -9.765 1.00 0.00 31 GLY A C 9
ATOM 13963 O O . GLY A 1 31 ? -7.464 11.909 -9.649 1.00 0.00 31 GLY A O 9
ATOM 13967 N N . ASN A 1 32 ? -9.681 12.124 -9.906 1.00 0.00 32 ASN A N 9
ATOM 13968 C CA . ASN A 1 32 ? -9.632 13.573 -10.087 1.00 0.00 32 ASN A CA 9
ATOM 13969 C C . ASN A 1 32 ? -9.705 14.294 -8.739 1.00 0.00 32 ASN A C 9
ATOM 13970 O O . ASN A 1 32 ? -10.443 15.262 -8.573 1.00 0.00 32 ASN A O 9
ATOM 13981 N N . LYS A 1 33 ? -8.936 13.815 -7.776 1.00 0.00 33 LYS A N 9
ATOM 13982 C CA . LYS A 1 33 ? -8.862 14.448 -6.469 1.00 0.00 33 LYS A CA 9
ATOM 13983 C C . LYS A 1 33 ? -7.609 13.991 -5.739 1.00 0.00 33 LYS A C 9
ATOM 13984 O O . LYS A 1 33 ? -7.281 12.805 -5.742 1.00 0.00 33 LYS A O 9
ATOM 14003 N N . ASP A 1 34 ? -6.905 14.933 -5.132 1.00 0.00 34 ASP A N 9
ATOM 14004 C CA . ASP A 1 34 ? -5.708 14.617 -4.368 1.00 0.00 34 ASP A CA 9
ATOM 14005 C C . ASP A 1 34 ? -6.105 14.194 -2.961 1.00 0.00 34 ASP A C 9
ATOM 14006 O O . ASP A 1 34 ? -6.815 14.921 -2.264 1.00 0.00 34 ASP A O 9
ATOM 14015 N N . SER A 1 35 ? -5.664 13.018 -2.551 1.00 0.00 35 SER A N 9
ATOM 14016 C CA . SER A 1 35 ? -6.055 12.468 -1.261 1.00 0.00 35 SER A CA 9
ATOM 14017 C C . SER A 1 35 ? -5.141 12.964 -0.144 1.00 0.00 35 SER A C 9
ATOM 14018 O O . SER A 1 35 ? -3.935 13.135 -0.341 1.00 0.00 35 SER A O 9
ATOM 14026 N N . THR A 1 36 ? -5.730 13.187 1.023 1.00 0.00 36 THR A N 9
ATOM 14027 C CA . THR A 1 36 ? -5.000 13.668 2.186 1.00 0.00 36 THR A CA 9
ATOM 14028 C C . THR A 1 36 ? -4.288 12.514 2.903 1.00 0.00 36 THR A C 9
ATOM 14029 O O . THR A 1 36 ? -4.120 11.434 2.331 1.00 0.00 36 THR A O 9
ATOM 14040 N N . SER A 1 37 ? -3.860 12.747 4.144 1.00 0.00 37 SER A N 9
ATOM 14041 C CA . SER A 1 37 ? -3.122 11.747 4.906 1.00 0.00 37 SER A CA 9
ATOM 14042 C C . SER A 1 37 ? -3.952 10.485 5.127 1.00 0.00 37 SER A C 9
ATOM 14043 O O . SER A 1 37 ? -4.974 10.508 5.816 1.00 0.00 37 SER A O 9
ATOM 14051 N N . PHE A 1 38 ? -3.494 9.390 4.541 1.00 0.00 38 PHE A N 9
ATOM 14052 C CA . PHE A 1 38 ? -4.153 8.102 4.684 1.00 0.00 38 PHE A CA 9
ATOM 14053 C C . PHE A 1 38 ? -3.133 7.063 5.137 1.00 0.00 38 PHE A C 9
ATOM 14054 O O . PHE A 1 38 ? -1.935 7.211 4.888 1.00 0.00 38 PHE A O 9
ATOM 14071 N N . ASN A 1 39 ? -3.596 6.024 5.805 1.00 0.00 39 ASN A N 9
ATOM 14072 C CA . ASN A 1 39 ? -2.694 4.998 6.312 1.00 0.00 39 ASN A CA 9
ATOM 14073 C C . ASN A 1 39 ? -2.692 3.780 5.406 1.00 0.00 39 ASN A C 9
ATOM 14074 O O . ASN A 1 39 ? -3.738 3.213 5.112 1.00 0.00 39 ASN A O 9
ATOM 14085 N N . VAL A 1 40 ? -1.513 3.382 4.967 1.00 0.00 40 VAL A N 9
ATOM 14086 C CA . VAL A 1 40 ? -1.364 2.203 4.142 1.00 0.00 40 VAL A CA 9
ATOM 14087 C C . VAL A 1 40 ? -0.708 1.092 4.957 1.00 0.00 40 VAL A C 9
ATOM 14088 O O . VAL A 1 40 ? 0.452 1.192 5.359 1.00 0.00 40 VAL A O 9
ATOM 14101 N N . SER A 1 41 ? -1.484 0.060 5.242 1.00 0.00 41 SER A N 9
ATOM 14102 C CA . SER A 1 41 ? -1.045 -1.016 6.114 1.00 0.00 41 SER A CA 9
ATOM 14103 C C . SER A 1 41 ? -0.814 -2.301 5.335 1.00 0.00 41 SER A C 9
ATOM 14104 O O . SER A 1 41 ? -1.575 -2.630 4.423 1.00 0.00 41 SER A O 9
ATOM 14112 N N . LEU A 1 42 ? 0.233 -3.023 5.702 1.00 0.00 42 LEU A N 9
ATOM 14113 C CA . LEU A 1 42 ? 0.530 -4.301 5.080 1.00 0.00 42 LEU A CA 9
ATOM 14114 C C . LEU A 1 42 ? 0.080 -5.441 5.985 1.00 0.00 42 LEU A C 9
ATOM 14115 O O . LEU A 1 42 ? 0.602 -5.618 7.090 1.00 0.00 42 LEU A O 9
ATOM 14131 N N . LEU A 1 43 ? -0.899 -6.198 5.518 1.00 0.00 43 LEU A N 9
ATOM 14132 C CA . LEU A 1 43 ? -1.416 -7.324 6.274 1.00 0.00 43 LEU A CA 9
ATOM 14133 C C . LEU A 1 43 ? -0.843 -8.627 5.736 1.00 0.00 43 LEU A C 9
ATOM 14134 O O . LEU A 1 43 ? -0.927 -8.905 4.543 1.00 0.00 43 LEU A O 9
ATOM 14150 N N . VAL A 1 44 ? -0.257 -9.414 6.620 1.00 0.00 44 VAL A N 9
ATOM 14151 C CA . VAL A 1 44 ? 0.314 -10.697 6.252 1.00 0.00 44 VAL A CA 9
ATOM 14152 C C . VAL A 1 44 ? -0.593 -11.822 6.727 1.00 0.00 44 VAL A C 9
ATOM 14153 O O . VAL A 1 44 ? -0.661 -12.110 7.924 1.00 0.00 44 VAL A O 9
ATOM 14166 N N . ASP A 1 45 ? -1.324 -12.408 5.784 1.00 0.00 45 ASP A N 9
ATOM 14167 C CA . ASP A 1 45 ? -2.218 -13.534 6.059 1.00 0.00 45 ASP A CA 9
ATOM 14168 C C . ASP A 1 45 ? -3.251 -13.178 7.126 1.00 0.00 45 ASP A C 9
ATOM 14169 O O . ASP A 1 45 ? -3.728 -14.046 7.859 1.00 0.00 45 ASP A O 9
ATOM 14178 N N . GLY A 1 46 ? -3.598 -11.900 7.200 1.00 0.00 46 GLY A N 9
ATOM 14179 C CA . GLY A 1 46 ? -4.609 -11.458 8.138 1.00 0.00 46 GLY A CA 9
ATOM 14180 C C . GLY A 1 46 ? -4.030 -10.682 9.304 1.00 0.00 46 GLY A C 9
ATOM 14181 O O . GLY A 1 46 ? -4.749 -9.959 9.990 1.00 0.00 46 GLY A O 9
ATOM 14185 N N . ILE A 1 47 ? -2.733 -10.824 9.533 1.00 0.00 47 ILE A N 9
ATOM 14186 C CA . ILE A 1 47 ? -2.083 -10.145 10.649 1.00 0.00 47 ILE A CA 9
ATOM 14187 C C . ILE A 1 47 ? -1.462 -8.838 10.171 1.00 0.00 47 ILE A C 9
ATOM 14188 O O . ILE A 1 47 ? -1.012 -8.737 9.034 1.00 0.00 47 ILE A O 9
ATOM 14204 N N . VAL A 1 48 ? -1.423 -7.847 11.037 1.00 0.00 48 VAL A N 9
ATOM 14205 C CA . VAL A 1 48 ? -0.857 -6.555 10.678 1.00 0.00 48 VAL A CA 9
ATOM 14206 C C . VAL A 1 48 ? 0.580 -6.457 11.172 1.00 0.00 48 VAL A C 9
ATOM 14207 O O . VAL A 1 48 ? 0.840 -6.454 12.378 1.00 0.00 48 VAL A O 9
ATOM 14220 N N . VAL A 1 49 ? 1.514 -6.399 10.238 1.00 0.00 49 VAL A N 9
ATOM 14221 C CA . VAL A 1 49 ? 2.922 -6.354 10.588 1.00 0.00 49 VAL A CA 9
ATOM 14222 C C . VAL A 1 49 ? 3.450 -4.922 10.594 1.00 0.00 49 VAL A C 9
ATOM 14223 O O . VAL A 1 49 ? 4.224 -4.546 11.473 1.00 0.00 49 VAL A O 9
ATOM 14236 N N . ASP A 1 50 ? 3.000 -4.116 9.639 1.00 0.00 50 ASP A N 9
ATOM 14237 C CA . ASP A 1 50 ? 3.506 -2.757 9.497 1.00 0.00 50 ASP A CA 9
ATOM 14238 C C . ASP A 1 50 ? 2.467 -1.855 8.848 1.00 0.00 50 ASP A C 9
ATOM 14239 O O . ASP A 1 50 ? 1.722 -2.283 7.963 1.00 0.00 50 ASP A O 9
ATOM 14248 N N . THR A 1 51 ? 2.417 -0.613 9.302 1.00 0.00 51 THR A N 9
ATOM 14249 C CA . THR A 1 51 ? 1.468 0.360 8.792 1.00 0.00 51 THR A CA 9
ATOM 14250 C C . THR A 1 51 ? 2.162 1.699 8.572 1.00 0.00 51 THR A C 9
ATOM 14251 O O . THR A 1 51 ? 2.706 2.286 9.511 1.00 0.00 51 THR A O 9
ATOM 14262 N N . GLN A 1 52 ? 2.144 2.179 7.340 1.00 0.00 52 GLN A N 9
ATOM 14263 C CA . GLN A 1 52 ? 2.808 3.423 7.002 1.00 0.00 52 GLN A CA 9
ATOM 14264 C C . GLN A 1 52 ? 1.780 4.531 6.778 1.00 0.00 52 GLN A C 9
ATOM 14265 O O . GLN A 1 52 ? 0.749 4.314 6.142 1.00 0.00 52 GLN A O 9
ATOM 14279 N N . THR A 1 53 ? 2.062 5.713 7.303 1.00 0.00 53 THR A N 9
ATOM 14280 C CA . THR A 1 53 ? 1.165 6.846 7.156 1.00 0.00 53 THR A CA 9
ATOM 14281 C C . THR A 1 53 ? 1.625 7.736 6.006 1.00 0.00 53 THR A C 9
ATOM 14282 O O . THR A 1 53 ? 2.704 8.325 6.060 1.00 0.00 53 THR A O 9
ATOM 14293 N N . VAL A 1 54 ? 0.817 7.822 4.962 1.00 0.00 54 VAL A N 9
ATOM 14294 C CA . VAL A 1 54 ? 1.160 8.638 3.811 1.00 0.00 54 VAL A CA 9
ATOM 14295 C C . VAL A 1 54 ? 0.603 10.042 3.993 1.00 0.00 54 VAL A C 9
ATOM 14296 O O . VAL A 1 54 ? -0.605 10.217 4.158 1.00 0.00 54 VAL A O 9
ATOM 14309 N N . THR A 1 55 ? 1.491 11.031 3.986 1.00 0.00 55 THR A N 9
ATOM 14310 C CA . THR A 1 55 ? 1.108 12.423 4.197 1.00 0.00 55 THR A CA 9
ATOM 14311 C C . THR A 1 55 ? 0.046 12.872 3.194 1.00 0.00 55 THR A C 9
ATOM 14312 O O . THR A 1 55 ? -0.925 13.537 3.563 1.00 0.00 55 THR A O 9
ATOM 14323 N N . SER A 1 56 ? 0.227 12.495 1.935 1.00 0.00 56 SER A N 9
ATOM 14324 C CA . SER A 1 56 ? -0.706 12.866 0.886 1.00 0.00 56 SER A CA 9
ATOM 14325 C C . SER A 1 56 ? -0.343 12.153 -0.410 1.00 0.00 56 SER A C 9
ATOM 14326 O O . SER A 1 56 ? 0.825 11.836 -0.646 1.00 0.00 56 SER A O 9
ATOM 14334 N N . LEU A 1 57 ? -1.347 11.891 -1.229 1.00 0.00 57 LEU A N 9
ATOM 14335 C CA . LEU A 1 57 ? -1.137 11.291 -2.534 1.00 0.00 57 LEU A CA 9
ATOM 14336 C C . LEU A 1 57 ? -1.944 12.052 -3.574 1.00 0.00 57 LEU A C 9
ATOM 14337 O O . LEU A 1 57 ? -3.177 12.041 -3.561 1.00 0.00 57 LEU A O 9
ATOM 14353 N N . GLU A 1 58 ? -1.238 12.729 -4.461 1.00 0.00 58 GLU A N 9
ATOM 14354 C CA . GLU A 1 58 ? -1.873 13.587 -5.442 1.00 0.00 58 GLU A CA 9
ATOM 14355 C C . GLU A 1 58 ? -2.350 12.791 -6.650 1.00 0.00 58 GLU A C 9
ATOM 14356 O O . GLU A 1 58 ? -1.925 11.656 -6.878 1.00 0.00 58 GLU A O 9
ATOM 14368 N N . SER A 1 59 ? -3.246 13.396 -7.407 1.00 0.00 59 SER A N 9
ATOM 14369 C CA . SER A 1 59 ? -3.813 12.781 -8.594 1.00 0.00 59 SER A CA 9
ATOM 14370 C C . SER A 1 59 ? -2.747 12.576 -9.669 1.00 0.00 59 SER A C 9
ATOM 14371 O O . SER A 1 59 ? -1.884 13.437 -9.869 1.00 0.00 59 SER A O 9
ATOM 14379 N N . GLU A 1 60 ? -2.795 11.415 -10.325 1.00 0.00 60 GLU A N 9
ATOM 14380 C CA . GLU A 1 60 ? -1.841 11.047 -11.376 1.00 0.00 60 GLU A CA 9
ATOM 14381 C C . GLU A 1 60 ? -0.445 10.814 -10.799 1.00 0.00 60 GLU A C 9
ATOM 14382 O O . GLU A 1 60 ? 0.516 10.592 -11.535 1.00 0.00 60 GLU A O 9
ATOM 14394 N N . ASN A 1 61 ? -0.338 10.858 -9.479 1.00 0.00 61 ASN A N 9
ATOM 14395 C CA . ASN A 1 61 ? 0.932 10.633 -8.806 1.00 0.00 61 ASN A CA 9
ATOM 14396 C C . ASN A 1 61 ? 0.971 9.242 -8.200 1.00 0.00 61 ASN A C 9
ATOM 14397 O O . ASN A 1 61 ? -0.058 8.704 -7.783 1.00 0.00 61 ASN A O 9
ATOM 14408 N N . SER A 1 62 ? 2.156 8.661 -8.165 1.00 0.00 62 SER A N 9
ATOM 14409 C CA . SER A 1 62 ? 2.349 7.355 -7.567 1.00 0.00 62 SER A CA 9
ATOM 14410 C C . SER A 1 62 ? 3.375 7.436 -6.441 1.00 0.00 62 SER A C 9
ATOM 14411 O O . SER A 1 62 ? 4.504 7.884 -6.643 1.00 0.00 62 SER A O 9
ATOM 14419 N N . THR A 1 63 ? 2.965 7.029 -5.252 1.00 0.00 63 THR A N 9
ATOM 14420 C CA . THR A 1 63 ? 3.832 7.060 -4.090 1.00 0.00 63 THR A CA 9
ATOM 14421 C C . THR A 1 63 ? 4.328 5.659 -3.757 1.00 0.00 63 THR A C 9
ATOM 14422 O O . THR A 1 63 ? 3.537 4.723 -3.614 1.00 0.00 63 THR A O 9
ATOM 14433 N N . ASN A 1 64 ? 5.638 5.514 -3.661 1.00 0.00 64 ASN A N 9
ATOM 14434 C CA . ASN A 1 64 ? 6.239 4.247 -3.294 1.00 0.00 64 ASN A CA 9
ATOM 14435 C C . ASN A 1 64 ? 6.239 4.093 -1.779 1.00 0.00 64 ASN A C 9
ATOM 14436 O O . ASN A 1 64 ? 6.834 4.897 -1.061 1.00 0.00 64 ASN A O 9
ATOM 14447 N N . VAL A 1 65 ? 5.541 3.078 -1.305 1.00 0.00 65 VAL A N 9
ATOM 14448 C CA . VAL A 1 65 ? 5.370 2.837 0.118 1.00 0.00 65 VAL A CA 9
ATOM 14449 C C . VAL A 1 65 ? 6.388 1.828 0.625 1.00 0.00 65 VAL A C 9
ATOM 14450 O O . VAL A 1 65 ? 6.376 0.671 0.209 1.00 0.00 65 VAL A O 9
ATOM 14463 N N . ASP A 1 66 ? 7.265 2.265 1.511 1.00 0.00 66 ASP A N 9
ATOM 14464 C CA . ASP A 1 66 ? 8.301 1.396 2.053 1.00 0.00 66 ASP A CA 9
ATOM 14465 C C . ASP A 1 66 ? 7.865 0.825 3.388 1.00 0.00 66 ASP A C 9
ATOM 14466 O O . ASP A 1 66 ? 7.832 1.533 4.395 1.00 0.00 66 ASP A O 9
ATOM 14475 N N . PHE A 1 67 ? 7.555 -0.456 3.404 1.00 0.00 67 PHE A N 9
ATOM 14476 C CA . PHE A 1 67 ? 7.136 -1.113 4.626 1.00 0.00 67 PHE A CA 9
ATOM 14477 C C . PHE A 1 67 ? 8.339 -1.703 5.340 1.00 0.00 67 PHE A C 9
ATOM 14478 O O . PHE A 1 67 ? 9.360 -2.005 4.718 1.00 0.00 67 PHE A O 9
ATOM 14495 N N . HIS A 1 68 ? 8.212 -1.862 6.641 1.00 0.00 68 HIS A N 9
ATOM 14496 C CA . HIS A 1 68 ? 9.251 -2.482 7.444 1.00 0.00 68 HIS A CA 9
ATOM 14497 C C . HIS A 1 68 ? 8.720 -3.789 8.014 1.00 0.00 68 HIS A C 9
ATOM 14498 O O . HIS A 1 68 ? 8.152 -3.818 9.107 1.00 0.00 68 HIS A O 9
ATOM 14513 N N . TRP A 1 69 ? 8.883 -4.863 7.253 1.00 0.00 69 TRP A N 9
ATOM 14514 C CA . TRP A 1 69 ? 8.283 -6.139 7.607 1.00 0.00 69 TRP A CA 9
ATOM 14515 C C . TRP A 1 69 ? 9.286 -7.053 8.302 1.00 0.00 69 TRP A C 9
ATOM 14516 O O . TRP A 1 69 ? 10.248 -7.530 7.692 1.00 0.00 69 TRP A O 9
ATOM 14537 N N . THR A 1 70 ? 9.050 -7.280 9.583 1.00 0.00 70 THR A N 9
ATOM 14538 C CA . THR A 1 70 ? 9.786 -8.269 10.340 1.00 0.00 70 THR A CA 9
ATOM 14539 C C . THR A 1 70 ? 9.103 -9.618 10.150 1.00 0.00 70 THR A C 9
ATOM 14540 O O . THR A 1 70 ? 7.933 -9.775 10.503 1.00 0.00 70 THR A O 9
ATOM 14551 N N . LEU A 1 71 ? 9.827 -10.575 9.583 1.00 0.00 71 LEU A N 9
ATOM 14552 C CA . LEU A 1 71 ? 9.224 -11.820 9.110 1.00 0.00 71 LEU A CA 9
ATOM 14553 C C . LEU A 1 71 ? 8.438 -12.540 10.204 1.00 0.00 71 LEU A C 9
ATOM 14554 O O . LEU A 1 71 ? 7.340 -13.040 9.950 1.00 0.00 71 LEU A O 9
ATOM 14570 N N . ASP A 1 72 ? 9.015 -12.607 11.402 1.00 0.00 72 ASP A N 9
ATOM 14571 C CA . ASP A 1 72 ? 8.342 -13.193 12.573 1.00 0.00 72 ASP A CA 9
ATOM 14572 C C . ASP A 1 72 ? 8.236 -14.722 12.440 1.00 0.00 72 ASP A C 9
ATOM 14573 O O . ASP A 1 72 ? 7.670 -15.405 13.294 1.00 0.00 72 ASP A O 9
ATOM 14582 N N . GLY A 1 73 ? 8.823 -15.256 11.379 1.00 0.00 73 GLY A N 9
ATOM 14583 C CA . GLY A 1 73 ? 8.798 -16.687 11.151 1.00 0.00 73 GLY A CA 9
ATOM 14584 C C . GLY A 1 73 ? 9.512 -17.070 9.872 1.00 0.00 73 GLY A C 9
ATOM 14585 O O . GLY A 1 73 ? 10.348 -16.313 9.369 1.00 0.00 73 GLY A O 9
ATOM 14589 N N . THR A 1 74 ? 9.191 -18.244 9.345 1.00 0.00 74 THR A N 9
ATOM 14590 C CA . THR A 1 74 ? 9.766 -18.718 8.096 1.00 0.00 74 THR A CA 9
ATOM 14591 C C . THR A 1 74 ? 8.832 -19.723 7.430 1.00 0.00 74 THR A C 9
ATOM 14592 O O . THR A 1 74 ? 8.832 -20.911 7.762 1.00 0.00 74 THR A O 9
ATOM 14603 N N . ALA A 1 75 ? 8.013 -19.224 6.521 1.00 0.00 75 ALA A N 9
ATOM 14604 C CA . ALA A 1 75 ? 7.123 -20.057 5.731 1.00 0.00 75 ALA A CA 9
ATOM 14605 C C . ALA A 1 75 ? 7.573 -20.028 4.277 1.00 0.00 75 ALA A C 9
ATOM 14606 O O . ALA A 1 75 ? 8.465 -19.259 3.928 1.00 0.00 75 ALA A O 9
ATOM 14613 N N . ASN A 1 76 ? 6.977 -20.852 3.428 1.00 0.00 76 ASN A N 9
ATOM 14614 C CA . ASN A 1 76 ? 7.386 -20.894 2.027 1.00 0.00 76 ASN A CA 9
ATOM 14615 C C . ASN A 1 76 ? 6.779 -19.725 1.257 1.00 0.00 76 ASN A C 9
ATOM 14616 O O . ASN A 1 76 ? 7.383 -19.211 0.312 1.00 0.00 76 ASN A O 9
ATOM 14627 N N . SER A 1 77 ? 5.605 -19.286 1.695 1.00 0.00 77 SER A N 9
ATOM 14628 C CA . SER A 1 77 ? 4.898 -18.198 1.038 1.00 0.00 77 SER A CA 9
ATOM 14629 C C . SER A 1 77 ? 4.042 -17.439 2.046 1.00 0.00 77 SER A C 9
ATOM 14630 O O . SER A 1 77 ? 3.704 -17.976 3.101 1.00 0.00 77 SER A O 9
ATOM 14638 N N . TYR A 1 78 ? 3.708 -16.194 1.725 1.00 0.00 78 TYR A N 9
ATOM 14639 C CA . TYR A 1 78 ? 2.903 -15.358 2.610 1.00 0.00 78 TYR A CA 9
ATOM 14640 C C . TYR A 1 78 ? 1.842 -14.607 1.815 1.00 0.00 78 TYR A C 9
ATOM 14641 O O . TYR A 1 78 ? 2.031 -14.317 0.634 1.00 0.00 78 TYR A O 9
ATOM 14659 N N . THR A 1 79 ? 0.736 -14.283 2.464 1.00 0.00 79 THR A N 9
ATOM 14660 C CA . THR A 1 79 ? -0.344 -13.568 1.808 1.00 0.00 79 THR A CA 9
ATOM 14661 C C . THR A 1 79 ? -0.333 -12.100 2.223 1.00 0.00 79 THR A C 9
ATOM 14662 O O . THR A 1 79 ? -0.966 -11.716 3.206 1.00 0.00 79 THR A O 9
ATOM 14673 N N . LEU A 1 80 ? 0.400 -11.282 1.483 1.00 0.00 80 LEU A N 9
ATOM 14674 C CA . LEU A 1 80 ? 0.554 -9.880 1.839 1.00 0.00 80 LEU A CA 9
ATOM 14675 C C . LEU A 1 80 ? -0.492 -9.021 1.151 1.00 0.00 80 LEU A C 9
ATOM 14676 O O . LEU A 1 80 ? -0.598 -9.004 -0.072 1.00 0.00 80 LEU A O 9
ATOM 14692 N N . THR A 1 81 ? -1.260 -8.312 1.951 1.00 0.00 81 THR A N 9
ATOM 14693 C CA . THR A 1 81 ? -2.307 -7.452 1.441 1.00 0.00 81 THR A CA 9
ATOM 14694 C C . THR A 1 81 ? -2.070 -6.009 1.864 1.00 0.00 81 THR A C 9
ATOM 14695 O O . THR A 1 81 ? -2.000 -5.704 3.054 1.00 0.00 81 THR A O 9
ATOM 14706 N N . VAL A 1 82 ? -1.920 -5.134 0.886 1.00 0.00 82 VAL A N 9
ATOM 14707 C CA . VAL A 1 82 ? -1.798 -3.711 1.152 1.00 0.00 82 VAL A CA 9
ATOM 14708 C C . VAL A 1 82 ? -3.184 -3.093 1.259 1.00 0.00 82 VAL A C 9
ATOM 14709 O O . VAL A 1 82 ? -3.897 -2.987 0.262 1.00 0.00 82 VAL A O 9
ATOM 14722 N N . ASN A 1 83 ? -3.580 -2.734 2.472 1.00 0.00 83 ASN A N 9
ATOM 14723 C CA . ASN A 1 83 ? -4.867 -2.085 2.682 1.00 0.00 83 ASN A CA 9
ATOM 14724 C C . ASN A 1 83 ? -4.694 -0.574 2.711 1.00 0.00 83 ASN A C 9
ATOM 14725 O O . ASN A 1 83 ? -4.048 -0.030 3.612 1.00 0.00 83 ASN A O 9
ATOM 14736 N N . VAL A 1 84 ? -5.257 0.090 1.719 1.00 0.00 84 VAL A N 9
ATOM 14737 C CA . VAL A 1 84 ? -5.181 1.534 1.615 1.00 0.00 84 VAL A CA 9
ATOM 14738 C C . VAL A 1 84 ? -6.292 2.191 2.431 1.00 0.00 84 VAL A C 9
ATOM 14739 O O . VAL A 1 84 ? -7.473 2.053 2.117 1.00 0.00 84 VAL A O 9
ATOM 14752 N N . ASP A 1 85 ? -5.876 2.857 3.509 1.00 0.00 85 ASP A N 9
ATOM 14753 C CA . ASP A 1 85 ? -6.761 3.597 4.416 1.00 0.00 85 ASP A CA 9
ATOM 14754 C C . ASP A 1 85 ? -7.769 2.684 5.113 1.00 0.00 85 ASP A C 9
ATOM 14755 O O . ASP A 1 85 ? -8.832 2.374 4.578 1.00 0.00 85 ASP A O 9
ATOM 14764 N N . PRO A 1 86 ? -7.440 2.242 6.337 1.00 0.00 86 PRO A N 9
ATOM 14765 C CA . PRO A 1 86 ? -8.334 1.444 7.162 1.00 0.00 86 PRO A CA 9
ATOM 14766 C C . PRO A 1 86 ? -9.292 2.318 7.972 1.00 0.00 86 PRO A C 9
ATOM 14767 O O . PRO A 1 86 ? -10.095 1.814 8.760 1.00 0.00 86 PRO A O 9
ATOM 14778 N N . GLU A 1 87 ? -9.194 3.630 7.786 1.00 0.00 87 GLU A N 9
ATOM 14779 C CA . GLU A 1 87 ? -10.045 4.572 8.503 1.00 0.00 87 GLU A CA 9
ATOM 14780 C C . GLU A 1 87 ? -11.209 5.005 7.618 1.00 0.00 87 GLU A C 9
ATOM 14781 O O . GLU A 1 87 ? -12.236 5.479 8.112 1.00 0.00 87 GLU A O 9
ATOM 14793 N N . ASN A 1 88 ? -11.037 4.828 6.308 1.00 0.00 88 ASN A N 9
ATOM 14794 C CA . ASN A 1 88 ? -12.043 5.218 5.320 1.00 0.00 88 ASN A CA 9
ATOM 14795 C C . ASN A 1 88 ? -12.226 6.728 5.324 1.00 0.00 88 ASN A C 9
ATOM 14796 O O . ASN A 1 88 ? -13.321 7.239 5.083 1.00 0.00 88 ASN A O 9
ATOM 14807 N N . ALA A 1 89 ? -11.134 7.433 5.584 1.00 0.00 89 ALA A N 9
ATOM 14808 C CA . ALA A 1 89 ? -11.134 8.882 5.565 1.00 0.00 89 ALA A CA 9
ATOM 14809 C C . ALA A 1 89 ? -11.207 9.367 4.130 1.00 0.00 89 ALA A C 9
ATOM 14810 O O . ALA A 1 89 ? -11.871 10.358 3.822 1.00 0.00 89 ALA A O 9
ATOM 14817 N N . VAL A 1 90 ? -10.530 8.643 3.255 1.00 0.00 90 VAL A N 9
ATOM 14818 C CA . VAL A 1 90 ? -10.530 8.951 1.840 1.00 0.00 90 VAL A CA 9
ATOM 14819 C C . VAL A 1 90 ? -11.563 8.095 1.115 1.00 0.00 90 VAL A C 9
ATOM 14820 O O . VAL A 1 90 ? -11.483 6.868 1.128 1.00 0.00 90 VAL A O 9
ATOM 14833 N N . ASN A 1 91 ? -12.547 8.744 0.514 1.00 0.00 91 ASN A N 9
ATOM 14834 C CA . ASN A 1 91 ? -13.543 8.039 -0.283 1.00 0.00 91 ASN A CA 9
ATOM 14835 C C . ASN A 1 91 ? -13.020 7.864 -1.700 1.00 0.00 91 ASN A C 9
ATOM 14836 O O . ASN A 1 91 ? -12.472 8.801 -2.280 1.00 0.00 91 ASN A O 9
ATOM 14847 N N . GLU A 1 92 ? -13.188 6.679 -2.257 1.00 0.00 92 GLU A N 9
ATOM 14848 C CA . GLU A 1 92 ? -12.575 6.357 -3.534 1.00 0.00 92 GLU A CA 9
ATOM 14849 C C . GLU A 1 92 ? -13.604 6.100 -4.621 1.00 0.00 92 GLU A C 9
ATOM 14850 O O . GLU A 1 92 ? -14.773 5.829 -4.343 1.00 0.00 92 GLU A O 9
ATOM 14862 N N . GLY A 1 93 ? -13.142 6.227 -5.863 1.00 0.00 93 GLY A N 9
ATOM 14863 C CA . GLY A 1 93 ? -13.924 5.863 -7.028 1.00 0.00 93 GLY A CA 9
ATOM 14864 C C . GLY A 1 93 ? -14.361 4.412 -7.003 1.00 0.00 93 GLY A C 9
ATOM 14865 O O . GLY A 1 93 ? -15.345 4.060 -6.353 1.00 0.00 93 GLY A O 9
ATOM 14869 N N . ASN A 1 94 ? -13.652 3.576 -7.747 1.00 0.00 94 ASN A N 9
ATOM 14870 C CA . ASN A 1 94 ? -13.968 2.155 -7.814 1.00 0.00 94 ASN A CA 9
ATOM 14871 C C . ASN A 1 94 ? -13.674 1.483 -6.476 1.00 0.00 94 ASN A C 9
ATOM 14872 O O . ASN A 1 94 ? -12.535 1.117 -6.195 1.00 0.00 94 ASN A O 9
ATOM 14883 N N . GLU A 1 95 ? -14.707 1.333 -5.650 1.00 0.00 95 GLU A N 9
ATOM 14884 C CA . GLU A 1 95 ? -14.549 0.774 -4.312 1.00 0.00 95 GLU A CA 9
ATOM 14885 C C . GLU A 1 95 ? -14.321 -0.736 -4.389 1.00 0.00 95 GLU A C 9
ATOM 14886 O O . GLU A 1 95 ? -15.245 -1.536 -4.224 1.00 0.00 95 GLU A O 9
ATOM 14898 N N . SER A 1 96 ? -13.086 -1.092 -4.714 1.00 0.00 96 SER A N 9
ATOM 14899 C CA . SER A 1 96 ? -12.639 -2.481 -4.777 1.00 0.00 96 SER A CA 9
ATOM 14900 C C . SER A 1 96 ? -11.160 -2.506 -5.165 1.00 0.00 96 SER A C 9
ATOM 14901 O O . SER A 1 96 ? -10.654 -3.493 -5.696 1.00 0.00 96 SER A O 9
ATOM 14909 N N . ASN A 1 97 ? -10.467 -1.419 -4.859 1.00 0.00 97 ASN A N 9
ATOM 14910 C CA . ASN A 1 97 ? -9.113 -1.201 -5.347 1.00 0.00 97 ASN A CA 9
ATOM 14911 C C . ASN A 1 97 ? -8.114 -1.095 -4.201 1.00 0.00 97 ASN A C 9
ATOM 14912 O O . ASN A 1 97 ? -6.949 -1.447 -4.359 1.00 0.00 97 ASN A O 9
ATOM 14923 N N . ASN A 1 98 ? -8.589 -0.639 -3.045 1.00 0.00 98 ASN A N 9
ATOM 14924 C CA . ASN A 1 98 ? -7.716 -0.277 -1.925 1.00 0.00 98 ASN A CA 9
ATOM 14925 C C . ASN A 1 98 ? -7.030 -1.486 -1.293 1.00 0.00 98 ASN A C 9
ATOM 14926 O O . ASN A 1 98 ? -6.274 -1.344 -0.335 1.00 0.00 98 ASN A O 9
ATOM 14937 N N . THR A 1 99 ? -7.288 -2.671 -1.814 1.00 0.00 99 THR A N 9
ATOM 14938 C CA . THR A 1 99 ? -6.658 -3.866 -1.296 1.00 0.00 99 THR A CA 9
ATOM 14939 C C . THR A 1 99 ? -5.833 -4.571 -2.365 1.00 0.00 99 THR A C 9
ATOM 14940 O O . THR A 1 99 ? -6.354 -4.988 -3.400 1.00 0.00 99 THR A O 9
ATOM 14951 N N . LEU A 1 100 ? -4.539 -4.672 -2.114 1.00 0.00 100 LEU A N 9
ATOM 14952 C CA . LEU A 1 100 ? -3.631 -5.383 -3.002 1.00 0.00 100 LEU A CA 9
ATOM 14953 C C . LEU A 1 100 ? -3.133 -6.645 -2.323 1.00 0.00 100 LEU A C 9
ATOM 14954 O O . LEU A 1 100 ? -2.238 -6.592 -1.479 1.00 0.00 100 LEU A O 9
ATOM 14970 N N . THR A 1 101 ? -3.726 -7.770 -2.668 1.00 0.00 101 THR A N 9
ATOM 14971 C CA . THR A 1 101 ? -3.314 -9.040 -2.107 1.00 0.00 101 THR A CA 9
ATOM 14972 C C . THR A 1 101 ? -2.295 -9.709 -3.019 1.00 0.00 101 THR A C 9
ATOM 14973 O O . THR A 1 101 ? -2.642 -10.333 -4.025 1.00 0.00 101 THR A O 9
ATOM 14984 N N . ALA A 1 102 ? -1.034 -9.532 -2.676 1.00 0.00 102 ALA A N 9
ATOM 14985 C CA . ALA A 1 102 ? 0.055 -10.125 -3.420 1.00 0.00 102 ALA A CA 9
ATOM 14986 C C . ALA A 1 102 ? 0.667 -11.253 -2.613 1.00 0.00 102 ALA A C 9
ATOM 14987 O O . ALA A 1 102 ? 1.207 -11.035 -1.527 1.00 0.00 102 ALA A O 9
ATOM 14994 N N . LEU A 1 103 ? 0.558 -12.462 -3.129 1.00 0.00 103 LEU A N 9
ATOM 14995 C CA . LEU A 1 103 ? 1.102 -13.619 -2.451 1.00 0.00 103 LEU A CA 9
ATOM 14996 C C . LEU A 1 103 ? 2.604 -13.672 -2.685 1.00 0.00 103 LEU A C 9
ATOM 14997 O O . LEU A 1 103 ? 3.068 -14.068 -3.753 1.00 0.00 103 LEU A O 9
ATOM 15013 N N . VAL A 1 104 ? 3.354 -13.246 -1.687 1.00 0.00 104 VAL A N 9
ATOM 15014 C CA . VAL A 1 104 ? 4.798 -13.168 -1.803 1.00 0.00 104 VAL A CA 9
ATOM 15015 C C . VAL A 1 104 ? 5.433 -14.471 -1.345 1.00 0.00 104 VAL A C 9
ATOM 15016 O O . VAL A 1 104 ? 4.822 -15.246 -0.606 1.00 0.00 104 VAL A O 9
ATOM 15029 N N . GLY A 1 105 ? 6.651 -14.712 -1.784 1.00 0.00 105 GLY A N 9
ATOM 15030 C CA . GLY A 1 105 ? 7.327 -15.927 -1.424 1.00 0.00 105 GLY A CA 9
ATOM 15031 C C . GLY A 1 105 ? 8.645 -15.648 -0.758 1.00 0.00 105 GLY A C 9
ATOM 15032 O O . GLY A 1 105 ? 8.957 -14.501 -0.432 1.00 0.00 105 GLY A O 9
ATOM 15036 N N . THR A 1 106 ? 9.423 -16.685 -0.558 1.00 0.00 106 THR A N 9
ATOM 15037 C CA . THR A 1 106 ? 10.732 -16.538 0.034 1.00 0.00 106 THR A CA 9
ATOM 15038 C C . THR A 1 106 ? 11.798 -16.754 -1.025 1.00 0.00 106 THR A C 9
ATOM 15039 O O . THR A 1 106 ? 11.640 -17.611 -1.895 1.00 0.00 106 THR A O 9
ATOM 15050 N N . LEU A 1 107 ? 12.852 -15.944 -0.973 1.00 0.00 107 LEU A N 9
ATOM 15051 C CA . LEU A 1 107 ? 13.922 -16.002 -1.964 1.00 0.00 107 LEU A CA 9
ATOM 15052 C C . LEU A 1 107 ? 14.417 -17.434 -2.138 1.00 0.00 107 LEU A C 9
ATOM 15053 O O . LEU A 1 107 ? 15.010 -18.010 -1.223 1.00 0.00 107 LEU A O 9
ATOM 15069 N N . GLU A 1 108 ? 14.143 -18.006 -3.308 1.00 0.00 108 GLU A N 9
ATOM 15070 C CA . GLU A 1 108 ? 14.480 -19.395 -3.584 1.00 0.00 108 GLU A CA 9
ATOM 15071 C C . GLU A 1 108 ? 15.985 -19.624 -3.498 1.00 0.00 108 GLU A C 9
ATOM 15072 O O . GLU A 1 108 ? 16.441 -20.668 -3.029 1.00 0.00 108 GLU A O 9
ATOM 15084 N N . HIS A 1 109 ? 16.755 -18.640 -3.942 1.00 0.00 109 HIS A N 9
ATOM 15085 C CA . HIS A 1 109 ? 18.200 -18.727 -3.851 1.00 0.00 109 HIS A CA 9
ATOM 15086 C C . HIS A 1 109 ? 18.672 -18.139 -2.527 1.00 0.00 109 HIS A C 9
ATOM 15087 O O . HIS A 1 109 ? 19.097 -16.986 -2.458 1.00 0.00 109 HIS A O 9
ATOM 15102 N N . HIS A 1 110 ? 18.553 -18.929 -1.475 1.00 0.00 110 HIS A N 9
ATOM 15103 C CA . HIS A 1 110 ? 18.990 -18.509 -0.154 1.00 0.00 110 HIS A CA 9
ATOM 15104 C C . HIS A 1 110 ? 20.498 -18.693 -0.044 1.00 0.00 110 HIS A C 9
ATOM 15105 O O . HIS A 1 110 ? 21.045 -19.660 -0.574 1.00 0.00 110 HIS A O 9
ATOM 15120 N N . HIS A 1 111 ? 21.167 -17.767 0.627 1.00 0.00 111 HIS A N 9
ATOM 15121 C CA . HIS A 1 111 ? 22.612 -17.856 0.794 1.00 0.00 111 HIS A CA 9
ATOM 15122 C C . HIS A 1 111 ? 22.951 -18.951 1.798 1.00 0.00 111 HIS A C 9
ATOM 15123 O O . HIS A 1 111 ? 22.059 -19.572 2.375 1.00 0.00 111 HIS A O 9
ATOM 15138 N N . HIS A 1 112 ? 24.236 -19.191 2.002 1.00 0.00 112 HIS A N 9
ATOM 15139 C CA . HIS A 1 112 ? 24.675 -20.200 2.957 1.00 0.00 112 HIS A CA 9
ATOM 15140 C C . HIS A 1 112 ? 25.282 -19.537 4.184 1.00 0.00 112 HIS A C 9
ATOM 15141 O O . HIS A 1 112 ? 25.939 -20.180 5.002 1.00 0.00 112 HIS A O 9
ATOM 15156 N N . HIS A 1 113 ? 25.058 -18.238 4.299 1.00 0.00 113 HIS A N 9
ATOM 15157 C CA . HIS A 1 113 ? 25.455 -17.484 5.479 1.00 0.00 113 HIS A CA 9
ATOM 15158 C C . HIS A 1 113 ? 24.333 -16.534 5.874 1.00 0.00 113 HIS A C 9
ATOM 15159 O O . HIS A 1 113 ? 23.765 -16.644 6.959 1.00 0.00 113 HIS A O 9
ATOM 15174 N N . HIS A 1 114 ? 24.016 -15.605 4.985 1.00 0.00 114 HIS A N 9
ATOM 15175 C CA . HIS A 1 114 ? 22.881 -14.717 5.179 1.00 0.00 114 HIS A CA 9
ATOM 15176 C C . HIS A 1 114 ? 21.832 -14.989 4.112 1.00 0.00 114 HIS A C 9
ATOM 15177 O O . HIS A 1 114 ? 21.618 -14.113 3.252 1.00 0.00 114 HIS A O 9
ATOM 15193 N N . MET A 1 1 ? -14.862 13.780 -9.109 1.00 0.00 1 MET A N 10
ATOM 15194 C CA . MET A 1 1 ? -13.784 14.586 -8.497 1.00 0.00 1 MET A CA 10
ATOM 15195 C C . MET A 1 1 ? -13.404 13.972 -7.153 1.00 0.00 1 MET A C 10
ATOM 15196 O O . MET A 1 1 ? -13.620 14.568 -6.097 1.00 0.00 1 MET A O 10
ATOM 15212 N N . ILE A 1 2 ? -12.879 12.755 -7.203 1.00 0.00 2 ILE A N 10
ATOM 15213 C CA . ILE A 1 2 ? -12.553 12.002 -5.999 1.00 0.00 2 ILE A CA 10
ATOM 15214 C C . ILE A 1 2 ? -11.282 11.172 -6.220 1.00 0.00 2 ILE A C 10
ATOM 15215 O O . ILE A 1 2 ? -11.012 10.745 -7.346 1.00 0.00 2 ILE A O 10
ATOM 15231 N N . PRO A 1 3 ? -10.452 10.985 -5.176 1.00 0.00 3 PRO A N 10
ATOM 15232 C CA . PRO A 1 3 ? -9.276 10.111 -5.253 1.00 0.00 3 PRO A CA 10
ATOM 15233 C C . PRO A 1 3 ? -9.647 8.663 -5.563 1.00 0.00 3 PRO A C 10
ATOM 15234 O O . PRO A 1 3 ? -10.592 8.116 -4.994 1.00 0.00 3 PRO A O 10
ATOM 15245 N N . ASP A 1 4 ? -8.894 8.048 -6.456 1.00 0.00 4 ASP A N 10
ATOM 15246 C CA . ASP A 1 4 ? -9.098 6.653 -6.807 1.00 0.00 4 ASP A CA 10
ATOM 15247 C C . ASP A 1 4 ? -7.847 5.877 -6.416 1.00 0.00 4 ASP A C 10
ATOM 15248 O O . ASP A 1 4 ? -6.912 5.738 -7.206 1.00 0.00 4 ASP A O 10
ATOM 15257 N N . LEU A 1 5 ? -7.811 5.435 -5.166 1.00 0.00 5 LEU A N 10
ATOM 15258 C CA . LEU A 1 5 ? -6.605 4.854 -4.588 1.00 0.00 5 LEU A CA 10
ATOM 15259 C C . LEU A 1 5 ? -6.456 3.393 -4.974 1.00 0.00 5 LEU A C 10
ATOM 15260 O O . LEU A 1 5 ? -7.184 2.532 -4.487 1.00 0.00 5 LEU A O 10
ATOM 15276 N N . VAL A 1 6 ? -5.503 3.122 -5.846 1.00 0.00 6 VAL A N 10
ATOM 15277 C CA . VAL A 1 6 ? -5.287 1.779 -6.347 1.00 0.00 6 VAL A CA 10
ATOM 15278 C C . VAL A 1 6 ? -3.856 1.321 -6.083 1.00 0.00 6 VAL A C 10
ATOM 15279 O O . VAL A 1 6 ? -2.917 1.816 -6.708 1.00 0.00 6 VAL A O 10
ATOM 15292 N N . PRO A 1 7 ? -3.660 0.414 -5.115 1.00 0.00 7 PRO A N 10
ATOM 15293 C CA . PRO A 1 7 ? -2.392 -0.290 -4.949 1.00 0.00 7 PRO A CA 10
ATOM 15294 C C . PRO A 1 7 ? -2.029 -1.043 -6.225 1.00 0.00 7 PRO A C 10
ATOM 15295 O O . PRO A 1 7 ? -2.767 -1.918 -6.681 1.00 0.00 7 PRO A O 10
ATOM 15306 N N . VAL A 1 8 ? -0.896 -0.687 -6.798 1.00 0.00 8 VAL A N 10
ATOM 15307 C CA . VAL A 1 8 ? -0.525 -1.154 -8.126 1.00 0.00 8 VAL A CA 10
ATOM 15308 C C . VAL A 1 8 ? 0.326 -2.414 -8.046 1.00 0.00 8 VAL A C 10
ATOM 15309 O O . VAL A 1 8 ? 0.004 -3.434 -8.656 1.00 0.00 8 VAL A O 10
ATOM 15322 N N . SER A 1 9 ? 1.412 -2.344 -7.291 1.00 0.00 9 SER A N 10
ATOM 15323 C CA . SER A 1 9 ? 2.323 -3.467 -7.183 1.00 0.00 9 SER A CA 10
ATOM 15324 C C . SER A 1 9 ? 3.031 -3.489 -5.837 1.00 0.00 9 SER A C 10
ATOM 15325 O O . SER A 1 9 ? 3.186 -2.454 -5.182 1.00 0.00 9 SER A O 10
ATOM 15333 N N . LEU A 1 10 ? 3.443 -4.680 -5.433 1.00 0.00 10 LEU A N 10
ATOM 15334 C CA . LEU A 1 10 ? 4.189 -4.872 -4.203 1.00 0.00 10 LEU A CA 10
ATOM 15335 C C . LEU A 1 10 ? 5.526 -5.532 -4.512 1.00 0.00 10 LEU A C 10
ATOM 15336 O O . LEU A 1 10 ? 5.580 -6.698 -4.901 1.00 0.00 10 LEU A O 10
ATOM 15352 N N . THR A 1 11 ? 6.601 -4.782 -4.359 1.00 0.00 11 THR A N 10
ATOM 15353 C CA . THR A 1 11 ? 7.926 -5.290 -4.656 1.00 0.00 11 THR A CA 10
ATOM 15354 C C . THR A 1 11 ? 8.803 -5.290 -3.407 1.00 0.00 11 THR A C 10
ATOM 15355 O O . THR A 1 11 ? 8.689 -4.404 -2.561 1.00 0.00 11 THR A O 10
ATOM 15366 N N . PRO A 1 12 ? 9.673 -6.298 -3.260 1.00 0.00 12 PRO A N 10
ATOM 15367 C CA . PRO A 1 12 ? 9.783 -7.406 -4.201 1.00 0.00 12 PRO A CA 10
ATOM 15368 C C . PRO A 1 12 ? 8.845 -8.563 -3.852 1.00 0.00 12 PRO A C 10
ATOM 15369 O O . PRO A 1 12 ? 8.387 -8.678 -2.718 1.00 0.00 12 PRO A O 10
ATOM 15380 N N . VAL A 1 13 ? 8.573 -9.422 -4.825 1.00 0.00 13 VAL A N 10
ATOM 15381 C CA . VAL A 1 13 ? 7.687 -10.564 -4.612 1.00 0.00 13 VAL A CA 10
ATOM 15382 C C . VAL A 1 13 ? 8.426 -11.725 -3.947 1.00 0.00 13 VAL A C 10
ATOM 15383 O O . VAL A 1 13 ? 7.880 -12.818 -3.788 1.00 0.00 13 VAL A O 10
ATOM 15396 N N . THR A 1 14 ? 9.669 -11.482 -3.565 1.00 0.00 14 THR A N 10
ATOM 15397 C CA . THR A 1 14 ? 10.468 -12.468 -2.859 1.00 0.00 14 THR A CA 10
ATOM 15398 C C . THR A 1 14 ? 11.316 -11.770 -1.796 1.00 0.00 14 THR A C 10
ATOM 15399 O O . THR A 1 14 ? 11.992 -10.784 -2.091 1.00 0.00 14 THR A O 10
ATOM 15410 N N . VAL A 1 15 ? 11.276 -12.269 -0.565 1.00 0.00 15 VAL A N 10
ATOM 15411 C CA . VAL A 1 15 ? 11.904 -11.575 0.557 1.00 0.00 15 VAL A CA 10
ATOM 15412 C C . VAL A 1 15 ? 12.950 -12.441 1.248 1.00 0.00 15 VAL A C 10
ATOM 15413 O O . VAL A 1 15 ? 12.866 -13.669 1.224 1.00 0.00 15 VAL A O 10
ATOM 15426 N N . VAL A 1 16 ? 13.933 -11.796 1.870 1.00 0.00 16 VAL A N 10
ATOM 15427 C CA . VAL A 1 16 ? 15.001 -12.510 2.559 1.00 0.00 16 VAL A CA 10
ATOM 15428 C C . VAL A 1 16 ? 14.547 -12.889 3.973 1.00 0.00 16 VAL A C 10
ATOM 15429 O O . VAL A 1 16 ? 14.374 -12.017 4.828 1.00 0.00 16 VAL A O 10
ATOM 15442 N N . PRO A 1 17 ? 14.343 -14.192 4.238 1.00 0.00 17 PRO A N 10
ATOM 15443 C CA . PRO A 1 17 ? 13.759 -14.677 5.495 1.00 0.00 17 PRO A CA 10
ATOM 15444 C C . PRO A 1 17 ? 14.750 -14.731 6.654 1.00 0.00 17 PRO A C 10
ATOM 15445 O O . PRO A 1 17 ? 14.971 -15.795 7.234 1.00 0.00 17 PRO A O 10
ATOM 15456 N N . ASN A 1 18 ? 15.349 -13.600 6.994 1.00 0.00 18 ASN A N 10
ATOM 15457 C CA . ASN A 1 18 ? 16.261 -13.547 8.137 1.00 0.00 18 ASN A CA 10
ATOM 15458 C C . ASN A 1 18 ? 16.508 -12.113 8.604 1.00 0.00 18 ASN A C 10
ATOM 15459 O O . ASN A 1 18 ? 17.410 -11.863 9.404 1.00 0.00 18 ASN A O 10
ATOM 15470 N N . THR A 1 19 ? 15.696 -11.179 8.134 1.00 0.00 19 THR A N 10
ATOM 15471 C CA . THR A 1 19 ? 15.888 -9.780 8.475 1.00 0.00 19 THR A CA 10
ATOM 15472 C C . THR A 1 19 ? 14.617 -8.984 8.189 1.00 0.00 19 THR A C 10
ATOM 15473 O O . THR A 1 19 ? 13.611 -9.542 7.734 1.00 0.00 19 THR A O 10
ATOM 15484 N N . VAL A 1 20 ? 14.662 -7.692 8.475 1.00 0.00 20 VAL A N 10
ATOM 15485 C CA . VAL A 1 20 ? 13.551 -6.806 8.181 1.00 0.00 20 VAL A CA 10
ATOM 15486 C C . VAL A 1 20 ? 13.644 -6.349 6.736 1.00 0.00 20 VAL A C 10
ATOM 15487 O O . VAL A 1 20 ? 14.632 -5.740 6.331 1.00 0.00 20 VAL A O 10
ATOM 15500 N N . ASN A 1 21 ? 12.627 -6.658 5.962 1.00 0.00 21 ASN A N 10
ATOM 15501 C CA . ASN A 1 21 ? 12.617 -6.320 4.552 1.00 0.00 21 ASN A CA 10
ATOM 15502 C C . ASN A 1 21 ? 11.783 -5.077 4.316 1.00 0.00 21 ASN A C 10
ATOM 15503 O O . ASN A 1 21 ? 10.570 -5.076 4.542 1.00 0.00 21 ASN A O 10
ATOM 15514 N N . THR A 1 22 ? 12.440 -4.013 3.889 1.00 0.00 22 THR A N 10
ATOM 15515 C CA . THR A 1 22 ? 11.752 -2.785 3.557 1.00 0.00 22 THR A CA 10
ATOM 15516 C C . THR A 1 22 ? 11.134 -2.911 2.167 1.00 0.00 22 THR A C 10
ATOM 15517 O O . THR A 1 22 ? 11.778 -2.634 1.153 1.00 0.00 22 THR A O 10
ATOM 15528 N N . MET A 1 23 ? 9.897 -3.387 2.137 1.00 0.00 23 MET A N 10
ATOM 15529 C CA . MET A 1 23 ? 9.205 -3.645 0.883 1.00 0.00 23 MET A CA 10
ATOM 15530 C C . MET A 1 23 ? 8.494 -2.402 0.393 1.00 0.00 23 MET A C 10
ATOM 15531 O O . MET A 1 23 ? 8.106 -1.548 1.186 1.00 0.00 23 MET A O 10
ATOM 15545 N N . THR A 1 24 ? 8.308 -2.320 -0.909 1.00 0.00 24 THR A N 10
ATOM 15546 C CA . THR A 1 24 ? 7.742 -1.143 -1.530 1.00 0.00 24 THR A CA 10
ATOM 15547 C C . THR A 1 24 ? 6.398 -1.453 -2.185 1.00 0.00 24 THR A C 10
ATOM 15548 O O . THR A 1 24 ? 6.326 -2.210 -3.156 1.00 0.00 24 THR A O 10
ATOM 15559 N N . ALA A 1 25 ? 5.334 -0.883 -1.638 1.00 0.00 25 ALA A N 10
ATOM 15560 C CA . ALA A 1 25 ? 4.021 -0.989 -2.243 1.00 0.00 25 ALA A CA 10
ATOM 15561 C C . ALA A 1 25 ? 3.691 0.297 -2.978 1.00 0.00 25 ALA A C 10
ATOM 15562 O O . ALA A 1 25 ? 3.583 1.362 -2.373 1.00 0.00 25 ALA A O 10
ATOM 15569 N N . THR A 1 26 ? 3.546 0.195 -4.281 1.00 0.00 26 THR A N 10
ATOM 15570 C CA . THR A 1 26 ? 3.260 1.352 -5.103 1.00 0.00 26 THR A CA 10
ATOM 15571 C C . THR A 1 26 ? 1.762 1.639 -5.104 1.00 0.00 26 THR A C 10
ATOM 15572 O O . THR A 1 26 ? 0.973 0.877 -5.660 1.00 0.00 26 THR A O 10
ATOM 15583 N N . ILE A 1 27 ? 1.378 2.720 -4.444 1.00 0.00 27 ILE A N 10
ATOM 15584 C CA . ILE A 1 27 ? -0.019 3.115 -4.366 1.00 0.00 27 ILE A CA 10
ATOM 15585 C C . ILE A 1 27 ? -0.271 4.274 -5.317 1.00 0.00 27 ILE A C 10
ATOM 15586 O O . ILE A 1 27 ? 0.327 5.339 -5.170 1.00 0.00 27 ILE A O 10
ATOM 15602 N N . GLU A 1 28 ? -1.133 4.073 -6.299 1.00 0.00 28 GLU A N 10
ATOM 15603 C CA . GLU A 1 28 ? -1.388 5.107 -7.287 1.00 0.00 28 GLU A CA 10
ATOM 15604 C C . GLU A 1 28 ? -2.792 5.676 -7.142 1.00 0.00 28 GLU A C 10
ATOM 15605 O O . GLU A 1 28 ? -3.760 4.941 -6.955 1.00 0.00 28 GLU A O 10
ATOM 15617 N N . ASN A 1 29 ? -2.883 6.994 -7.210 1.00 0.00 29 ASN A N 10
ATOM 15618 C CA . ASN A 1 29 ? -4.160 7.686 -7.164 1.00 0.00 29 ASN A CA 10
ATOM 15619 C C . ASN A 1 29 ? -4.612 8.003 -8.579 1.00 0.00 29 ASN A C 10
ATOM 15620 O O . ASN A 1 29 ? -4.211 9.012 -9.157 1.00 0.00 29 ASN A O 10
ATOM 15631 N N . GLN A 1 30 ? -5.437 7.134 -9.140 1.00 0.00 30 GLN A N 10
ATOM 15632 C CA . GLN A 1 30 ? -5.859 7.268 -10.526 1.00 0.00 30 GLN A CA 10
ATOM 15633 C C . GLN A 1 30 ? -7.099 8.148 -10.625 1.00 0.00 30 GLN A C 10
ATOM 15634 O O . GLN A 1 30 ? -8.084 7.796 -11.273 1.00 0.00 30 GLN A O 10
ATOM 15648 N N . GLY A 1 31 ? -7.017 9.315 -10.008 1.00 0.00 31 GLY A N 10
ATOM 15649 C CA . GLY A 1 31 ? -8.130 10.236 -10.000 1.00 0.00 31 GLY A CA 10
ATOM 15650 C C . GLY A 1 31 ? -7.654 11.669 -10.066 1.00 0.00 31 GLY A C 10
ATOM 15651 O O . GLY A 1 31 ? -6.465 11.938 -9.888 1.00 0.00 31 GLY A O 10
ATOM 15655 N N . ASN A 1 32 ? -8.577 12.588 -10.308 1.00 0.00 32 ASN A N 10
ATOM 15656 C CA . ASN A 1 32 ? -8.226 13.988 -10.543 1.00 0.00 32 ASN A CA 10
ATOM 15657 C C . ASN A 1 32 ? -8.153 14.775 -9.239 1.00 0.00 32 ASN A C 10
ATOM 15658 O O . ASN A 1 32 ? -7.832 15.963 -9.237 1.00 0.00 32 ASN A O 10
ATOM 15669 N N . LYS A 1 33 ? -8.447 14.114 -8.132 1.00 0.00 33 LYS A N 10
ATOM 15670 C CA . LYS A 1 33 ? -8.399 14.762 -6.835 1.00 0.00 33 LYS A CA 10
ATOM 15671 C C . LYS A 1 33 ? -7.253 14.206 -6.007 1.00 0.00 33 LYS A C 10
ATOM 15672 O O . LYS A 1 33 ? -7.106 12.990 -5.870 1.00 0.00 33 LYS A O 10
ATOM 15691 N N . ASP A 1 34 ? -6.437 15.103 -5.480 1.00 0.00 34 ASP A N 10
ATOM 15692 C CA . ASP A 1 34 ? -5.299 14.726 -4.654 1.00 0.00 34 ASP A CA 10
ATOM 15693 C C . ASP A 1 34 ? -5.763 14.128 -3.333 1.00 0.00 34 ASP A C 10
ATOM 15694 O O . ASP A 1 34 ? -6.673 14.647 -2.683 1.00 0.00 34 ASP A O 10
ATOM 15703 N N . SER A 1 35 ? -5.137 13.030 -2.945 1.00 0.00 35 SER A N 10
ATOM 15704 C CA . SER A 1 35 ? -5.495 12.343 -1.719 1.00 0.00 35 SER A CA 10
ATOM 15705 C C . SER A 1 35 ? -4.685 12.895 -0.554 1.00 0.00 35 SER A C 10
ATOM 15706 O O . SER A 1 35 ? -3.492 13.177 -0.691 1.00 0.00 35 SER A O 10
ATOM 15714 N N . THR A 1 36 ? -5.335 13.054 0.582 1.00 0.00 36 THR A N 10
ATOM 15715 C CA . THR A 1 36 ? -4.684 13.563 1.772 1.00 0.00 36 THR A CA 10
ATOM 15716 C C . THR A 1 36 ? -4.059 12.421 2.578 1.00 0.00 36 THR A C 10
ATOM 15717 O O . THR A 1 36 ? -3.898 11.314 2.060 1.00 0.00 36 THR A O 10
ATOM 15728 N N . SER A 1 37 ? -3.687 12.693 3.826 1.00 0.00 37 SER A N 10
ATOM 15729 C CA . SER A 1 37 ? -3.032 11.703 4.672 1.00 0.00 37 SER A CA 10
ATOM 15730 C C . SER A 1 37 ? -3.918 10.480 4.902 1.00 0.00 37 SER A C 10
ATOM 15731 O O . SER A 1 37 ? -5.017 10.587 5.451 1.00 0.00 37 SER A O 10
ATOM 15739 N N . PHE A 1 38 ? -3.429 9.324 4.476 1.00 0.00 38 PHE A N 10
ATOM 15740 C CA . PHE A 1 38 ? -4.156 8.074 4.636 1.00 0.00 38 PHE A CA 10
ATOM 15741 C C . PHE A 1 38 ? -3.212 6.985 5.138 1.00 0.00 38 PHE A C 10
ATOM 15742 O O . PHE A 1 38 ? -1.999 7.068 4.940 1.00 0.00 38 PHE A O 10
ATOM 15759 N N . ASN A 1 39 ? -3.762 5.975 5.790 1.00 0.00 39 ASN A N 10
ATOM 15760 C CA . ASN A 1 39 ? -2.946 4.918 6.380 1.00 0.00 39 ASN A CA 10
ATOM 15761 C C . ASN A 1 39 ? -2.911 3.695 5.479 1.00 0.00 39 ASN A C 10
ATOM 15762 O O . ASN A 1 39 ? -3.938 3.080 5.229 1.00 0.00 39 ASN A O 10
ATOM 15773 N N . VAL A 1 40 ? -1.738 3.337 4.992 1.00 0.00 40 VAL A N 10
ATOM 15774 C CA . VAL A 1 40 ? -1.597 2.128 4.200 1.00 0.00 40 VAL A CA 10
ATOM 15775 C C . VAL A 1 40 ? -0.948 1.035 5.039 1.00 0.00 40 VAL A C 10
ATOM 15776 O O . VAL A 1 40 ? 0.198 1.156 5.470 1.00 0.00 40 VAL A O 10
ATOM 15789 N N . SER A 1 41 ? -1.711 -0.012 5.301 1.00 0.00 41 SER A N 10
ATOM 15790 C CA . SER A 1 41 ? -1.266 -1.085 6.169 1.00 0.00 41 SER A CA 10
ATOM 15791 C C . SER A 1 41 ? -1.019 -2.364 5.379 1.00 0.00 41 SER A C 10
ATOM 15792 O O . SER A 1 41 ? -1.799 -2.717 4.489 1.00 0.00 41 SER A O 10
ATOM 15800 N N . LEU A 1 42 ? 0.061 -3.050 5.708 1.00 0.00 42 LEU A N 10
ATOM 15801 C CA . LEU A 1 42 ? 0.395 -4.309 5.069 1.00 0.00 42 LEU A CA 10
ATOM 15802 C C . LEU A 1 42 ? -0.063 -5.472 5.938 1.00 0.00 42 LEU A C 10
ATOM 15803 O O . LEU A 1 42 ? 0.385 -5.626 7.078 1.00 0.00 42 LEU A O 10
ATOM 15819 N N . LEU A 1 43 ? -0.970 -6.275 5.407 1.00 0.00 43 LEU A N 10
ATOM 15820 C CA . LEU A 1 43 ? -1.484 -7.424 6.128 1.00 0.00 43 LEU A CA 10
ATOM 15821 C C . LEU A 1 43 ? -0.881 -8.709 5.579 1.00 0.00 43 LEU A C 10
ATOM 15822 O O . LEU A 1 43 ? -0.915 -8.958 4.380 1.00 0.00 43 LEU A O 10
ATOM 15838 N N . VAL A 1 44 ? -0.325 -9.516 6.462 1.00 0.00 44 VAL A N 10
ATOM 15839 C CA . VAL A 1 44 ? 0.232 -10.803 6.083 1.00 0.00 44 VAL A CA 10
ATOM 15840 C C . VAL A 1 44 ? -0.760 -11.909 6.405 1.00 0.00 44 VAL A C 10
ATOM 15841 O O . VAL A 1 44 ? -0.954 -12.262 7.570 1.00 0.00 44 VAL A O 10
ATOM 15854 N N . ASP A 1 45 ? -1.423 -12.408 5.364 1.00 0.00 45 ASP A N 10
ATOM 15855 C CA . ASP A 1 45 ? -2.406 -13.486 5.488 1.00 0.00 45 ASP A CA 10
ATOM 15856 C C . ASP A 1 45 ? -3.561 -13.090 6.407 1.00 0.00 45 ASP A C 10
ATOM 15857 O O . ASP A 1 45 ? -4.312 -13.943 6.880 1.00 0.00 45 ASP A O 10
ATOM 15866 N N . GLY A 1 46 ? -3.713 -11.792 6.643 1.00 0.00 46 GLY A N 10
ATOM 15867 C CA . GLY A 1 46 ? -4.810 -11.311 7.457 1.00 0.00 46 GLY A CA 10
ATOM 15868 C C . GLY A 1 46 ? -4.351 -10.484 8.643 1.00 0.00 46 GLY A C 10
ATOM 15869 O O . GLY A 1 46 ? -5.088 -9.627 9.127 1.00 0.00 46 GLY A O 10
ATOM 15873 N N . ILE A 1 47 ? -3.138 -10.735 9.119 1.00 0.00 47 ILE A N 10
ATOM 15874 C CA . ILE A 1 47 ? -2.620 -10.018 10.282 1.00 0.00 47 ILE A CA 10
ATOM 15875 C C . ILE A 1 47 ? -1.851 -8.782 9.837 1.00 0.00 47 ILE A C 10
ATOM 15876 O O . ILE A 1 47 ? -1.209 -8.789 8.794 1.00 0.00 47 ILE A O 10
ATOM 15892 N N . VAL A 1 48 ? -1.899 -7.737 10.635 1.00 0.00 48 VAL A N 10
ATOM 15893 C CA . VAL A 1 48 ? -1.241 -6.484 10.286 1.00 0.00 48 VAL A CA 10
ATOM 15894 C C . VAL A 1 48 ? 0.180 -6.458 10.836 1.00 0.00 48 VAL A C 10
ATOM 15895 O O . VAL A 1 48 ? 0.392 -6.589 12.043 1.00 0.00 48 VAL A O 10
ATOM 15908 N N . VAL A 1 49 ? 1.155 -6.305 9.951 1.00 0.00 49 VAL A N 10
ATOM 15909 C CA . VAL A 1 49 ? 2.550 -6.276 10.370 1.00 0.00 49 VAL A CA 10
ATOM 15910 C C . VAL A 1 49 ? 3.116 -4.861 10.342 1.00 0.00 49 VAL A C 10
ATOM 15911 O O . VAL A 1 49 ? 4.020 -4.534 11.107 1.00 0.00 49 VAL A O 10
ATOM 15924 N N . ASP A 1 50 ? 2.575 -4.019 9.473 1.00 0.00 50 ASP A N 10
ATOM 15925 C CA . ASP A 1 50 ? 3.073 -2.657 9.334 1.00 0.00 50 ASP A CA 10
ATOM 15926 C C . ASP A 1 50 ? 1.959 -1.725 8.880 1.00 0.00 50 ASP A C 10
ATOM 15927 O O . ASP A 1 50 ? 1.144 -2.092 8.034 1.00 0.00 50 ASP A O 10
ATOM 15936 N N . THR A 1 51 ? 1.918 -0.538 9.459 1.00 0.00 51 THR A N 10
ATOM 15937 C CA . THR A 1 51 ? 0.970 0.483 9.049 1.00 0.00 51 THR A CA 10
ATOM 15938 C C . THR A 1 51 ? 1.715 1.783 8.751 1.00 0.00 51 THR A C 10
ATOM 15939 O O . THR A 1 51 ? 2.250 2.422 9.658 1.00 0.00 51 THR A O 10
ATOM 15950 N N . GLN A 1 52 ? 1.762 2.165 7.484 1.00 0.00 52 GLN A N 10
ATOM 15951 C CA . GLN A 1 52 ? 2.524 3.331 7.074 1.00 0.00 52 GLN A CA 10
ATOM 15952 C C . GLN A 1 52 ? 1.583 4.473 6.696 1.00 0.00 52 GLN A C 10
ATOM 15953 O O . GLN A 1 52 ? 0.738 4.336 5.807 1.00 0.00 52 GLN A O 10
ATOM 15967 N N . THR A 1 53 ? 1.728 5.591 7.382 1.00 0.00 53 THR A N 10
ATOM 15968 C CA . THR A 1 53 ? 0.919 6.764 7.111 1.00 0.00 53 THR A CA 10
ATOM 15969 C C . THR A 1 53 ? 1.488 7.551 5.934 1.00 0.00 53 THR A C 10
ATOM 15970 O O . THR A 1 53 ? 2.567 8.137 6.027 1.00 0.00 53 THR A O 10
ATOM 15981 N N . VAL A 1 54 ? 0.770 7.544 4.822 1.00 0.00 54 VAL A N 10
ATOM 15982 C CA . VAL A 1 54 ? 1.178 8.303 3.656 1.00 0.00 54 VAL A CA 10
ATOM 15983 C C . VAL A 1 54 ? 0.671 9.730 3.788 1.00 0.00 54 VAL A C 10
ATOM 15984 O O . VAL A 1 54 ? -0.532 9.959 3.927 1.00 0.00 54 VAL A O 10
ATOM 15997 N N . THR A 1 55 ? 1.598 10.676 3.764 1.00 0.00 55 THR A N 10
ATOM 15998 C CA . THR A 1 55 ? 1.289 12.075 4.019 1.00 0.00 55 THR A CA 10
ATOM 15999 C C . THR A 1 55 ? 0.266 12.623 3.023 1.00 0.00 55 THR A C 10
ATOM 16000 O O . THR A 1 55 ? -0.637 13.373 3.401 1.00 0.00 55 THR A O 10
ATOM 16011 N N . SER A 1 56 ? 0.403 12.229 1.764 1.00 0.00 56 SER A N 10
ATOM 16012 C CA . SER A 1 56 ? -0.495 12.673 0.711 1.00 0.00 56 SER A CA 10
ATOM 16013 C C . SER A 1 56 ? -0.147 11.962 -0.592 1.00 0.00 56 SER A C 10
ATOM 16014 O O . SER A 1 56 ? 0.987 11.513 -0.776 1.00 0.00 56 SER A O 10
ATOM 16022 N N . LEU A 1 57 ? -1.125 11.846 -1.479 1.00 0.00 57 LEU A N 10
ATOM 16023 C CA . LEU A 1 57 ? -0.925 11.192 -2.761 1.00 0.00 57 LEU A CA 10
ATOM 16024 C C . LEU A 1 57 ? -1.460 12.074 -3.884 1.00 0.00 57 LEU A C 10
ATOM 16025 O O . LEU A 1 57 ? -2.670 12.278 -4.015 1.00 0.00 57 LEU A O 10
ATOM 16041 N N . GLU A 1 58 ? -0.534 12.597 -4.677 1.00 0.00 58 GLU A N 10
ATOM 16042 C CA . GLU A 1 58 ? -0.837 13.555 -5.733 1.00 0.00 58 GLU A CA 10
ATOM 16043 C C . GLU A 1 58 ? -1.771 12.953 -6.788 1.00 0.00 58 GLU A C 10
ATOM 16044 O O . GLU A 1 58 ? -1.755 11.743 -7.031 1.00 0.00 58 GLU A O 10
ATOM 16056 N N . SER A 1 59 ? -2.586 13.805 -7.397 1.00 0.00 59 SER A N 10
ATOM 16057 C CA . SER A 1 59 ? -3.541 13.380 -8.413 1.00 0.00 59 SER A CA 10
ATOM 16058 C C . SER A 1 59 ? -2.841 12.746 -9.616 1.00 0.00 59 SER A C 10
ATOM 16059 O O . SER A 1 59 ? -1.890 13.308 -10.166 1.00 0.00 59 SER A O 10
ATOM 16067 N N . GLU A 1 60 ? -3.311 11.555 -9.988 1.00 0.00 60 GLU A N 10
ATOM 16068 C CA . GLU A 1 60 ? -2.776 10.791 -11.117 1.00 0.00 60 GLU A CA 10
ATOM 16069 C C . GLU A 1 60 ? -1.298 10.447 -10.897 1.00 0.00 60 GLU A C 10
ATOM 16070 O O . GLU A 1 60 ? -0.541 10.221 -11.843 1.00 0.00 60 GLU A O 10
ATOM 16082 N N . ASN A 1 61 ? -0.894 10.389 -9.639 1.00 0.00 61 ASN A N 10
ATOM 16083 C CA . ASN A 1 61 ? 0.476 10.046 -9.292 1.00 0.00 61 ASN A CA 10
ATOM 16084 C C . ASN A 1 61 ? 0.510 8.816 -8.402 1.00 0.00 61 ASN A C 10
ATOM 16085 O O . ASN A 1 61 ? -0.496 8.452 -7.789 1.00 0.00 61 ASN A O 10
ATOM 16096 N N . SER A 1 62 ? 1.662 8.173 -8.350 1.00 0.00 62 SER A N 10
ATOM 16097 C CA . SER A 1 62 ? 1.846 7.000 -7.517 1.00 0.00 62 SER A CA 10
ATOM 16098 C C . SER A 1 62 ? 2.884 7.275 -6.433 1.00 0.00 62 SER A C 10
ATOM 16099 O O . SER A 1 62 ? 3.847 8.006 -6.656 1.00 0.00 62 SER A O 10
ATOM 16107 N N . THR A 1 63 ? 2.667 6.710 -5.257 1.00 0.00 63 THR A N 10
ATOM 16108 C CA . THR A 1 63 ? 3.601 6.842 -4.154 1.00 0.00 63 THR A CA 10
ATOM 16109 C C . THR A 1 63 ? 4.080 5.468 -3.696 1.00 0.00 63 THR A C 10
ATOM 16110 O O . THR A 1 63 ? 3.281 4.541 -3.546 1.00 0.00 63 THR A O 10
ATOM 16121 N N . ASN A 1 64 ? 5.381 5.339 -3.497 1.00 0.00 64 ASN A N 10
ATOM 16122 C CA . ASN A 1 64 ? 5.966 4.081 -3.066 1.00 0.00 64 ASN A CA 10
ATOM 16123 C C . ASN A 1 64 ? 5.985 3.995 -1.546 1.00 0.00 64 ASN A C 10
ATOM 16124 O O . ASN A 1 64 ? 6.647 4.790 -0.875 1.00 0.00 64 ASN A O 10
ATOM 16135 N N . VAL A 1 65 ? 5.240 3.041 -1.008 1.00 0.00 65 VAL A N 10
ATOM 16136 C CA . VAL A 1 65 ? 5.133 2.867 0.433 1.00 0.00 65 VAL A CA 10
ATOM 16137 C C . VAL A 1 65 ? 6.083 1.779 0.910 1.00 0.00 65 VAL A C 10
ATOM 16138 O O . VAL A 1 65 ? 5.904 0.605 0.586 1.00 0.00 65 VAL A O 10
ATOM 16151 N N . ASP A 1 66 ? 7.091 2.171 1.670 1.00 0.00 66 ASP A N 10
ATOM 16152 C CA . ASP A 1 66 ? 8.083 1.226 2.161 1.00 0.00 66 ASP A CA 10
ATOM 16153 C C . ASP A 1 66 ? 7.754 0.787 3.583 1.00 0.00 66 ASP A C 10
ATOM 16154 O O . ASP A 1 66 ? 7.771 1.593 4.516 1.00 0.00 66 ASP A O 10
ATOM 16163 N N . PHE A 1 67 ? 7.454 -0.496 3.732 1.00 0.00 67 PHE A N 10
ATOM 16164 C CA . PHE A 1 67 ? 7.055 -1.056 5.020 1.00 0.00 67 PHE A CA 10
ATOM 16165 C C . PHE A 1 67 ? 8.256 -1.594 5.783 1.00 0.00 67 PHE A C 10
ATOM 16166 O O . PHE A 1 67 ? 9.332 -1.790 5.216 1.00 0.00 67 PHE A O 10
ATOM 16183 N N . HIS A 1 68 ? 8.064 -1.843 7.070 1.00 0.00 68 HIS A N 10
ATOM 16184 C CA . HIS A 1 68 ? 9.095 -2.445 7.900 1.00 0.00 68 HIS A CA 10
ATOM 16185 C C . HIS A 1 68 ? 8.629 -3.819 8.366 1.00 0.00 68 HIS A C 10
ATOM 16186 O O . HIS A 1 68 ? 8.015 -3.953 9.426 1.00 0.00 68 HIS A O 10
ATOM 16201 N N . TRP A 1 69 ? 8.897 -4.835 7.559 1.00 0.00 69 TRP A N 10
ATOM 16202 C CA . TRP A 1 69 ? 8.436 -6.181 7.858 1.00 0.00 69 TRP A CA 10
ATOM 16203 C C . TRP A 1 69 ? 9.602 -7.095 8.230 1.00 0.00 69 TRP A C 10
ATOM 16204 O O . TRP A 1 69 ? 10.463 -7.402 7.404 1.00 0.00 69 TRP A O 10
ATOM 16225 N N . THR A 1 70 ? 9.619 -7.515 9.485 1.00 0.00 70 THR A N 10
ATOM 16226 C CA . THR A 1 70 ? 10.620 -8.447 9.974 1.00 0.00 70 THR A CA 10
ATOM 16227 C C . THR A 1 70 ? 10.226 -9.876 9.609 1.00 0.00 70 THR A C 10
ATOM 16228 O O . THR A 1 70 ? 9.217 -10.389 10.094 1.00 0.00 70 THR A O 10
ATOM 16239 N N . LEU A 1 71 ? 11.009 -10.511 8.749 1.00 0.00 71 LEU A N 10
ATOM 16240 C CA . LEU A 1 71 ? 10.697 -11.861 8.309 1.00 0.00 71 LEU A CA 10
ATOM 16241 C C . LEU A 1 71 ? 10.871 -12.864 9.437 1.00 0.00 71 LEU A C 10
ATOM 16242 O O . LEU A 1 71 ? 11.967 -13.032 9.975 1.00 0.00 71 LEU A O 10
ATOM 16258 N N . ASP A 1 72 ? 9.777 -13.516 9.792 1.00 0.00 72 ASP A N 10
ATOM 16259 C CA . ASP A 1 72 ? 9.791 -14.541 10.822 1.00 0.00 72 ASP A CA 10
ATOM 16260 C C . ASP A 1 72 ? 10.361 -15.847 10.280 1.00 0.00 72 ASP A C 10
ATOM 16261 O O . ASP A 1 72 ? 11.034 -16.583 11.002 1.00 0.00 72 ASP A O 10
ATOM 16270 N N . GLY A 1 73 ? 10.089 -16.131 9.010 1.00 0.00 73 GLY A N 10
ATOM 16271 C CA . GLY A 1 73 ? 10.645 -17.314 8.374 1.00 0.00 73 GLY A CA 10
ATOM 16272 C C . GLY A 1 73 ? 9.835 -18.564 8.656 1.00 0.00 73 GLY A C 10
ATOM 16273 O O . GLY A 1 73 ? 10.306 -19.681 8.438 1.00 0.00 73 GLY A O 10
ATOM 16277 N N . THR A 1 74 ? 8.615 -18.377 9.136 1.00 0.00 74 THR A N 10
ATOM 16278 C CA . THR A 1 74 ? 7.737 -19.490 9.462 1.00 0.00 74 THR A CA 10
ATOM 16279 C C . THR A 1 74 ? 7.150 -20.115 8.195 1.00 0.00 74 THR A C 10
ATOM 16280 O O . THR A 1 74 ? 6.841 -21.308 8.162 1.00 0.00 74 THR A O 10
ATOM 16291 N N . ALA A 1 75 ? 7.020 -19.312 7.150 1.00 0.00 75 ALA A N 10
ATOM 16292 C CA . ALA A 1 75 ? 6.444 -19.780 5.900 1.00 0.00 75 ALA A CA 10
ATOM 16293 C C . ALA A 1 75 ? 7.329 -19.393 4.728 1.00 0.00 75 ALA A C 10
ATOM 16294 O O . ALA A 1 75 ? 8.170 -18.503 4.842 1.00 0.00 75 ALA A O 10
ATOM 16301 N N . ASN A 1 76 ? 7.147 -20.069 3.604 1.00 0.00 76 ASN A N 10
ATOM 16302 C CA . ASN A 1 76 ? 7.904 -19.759 2.398 1.00 0.00 76 ASN A CA 10
ATOM 16303 C C . ASN A 1 76 ? 7.054 -18.954 1.430 1.00 0.00 76 ASN A C 10
ATOM 16304 O O . ASN A 1 76 ? 7.519 -18.531 0.372 1.00 0.00 76 ASN A O 10
ATOM 16315 N N . SER A 1 77 ? 5.799 -18.756 1.798 1.00 0.00 77 SER A N 10
ATOM 16316 C CA . SER A 1 77 ? 4.877 -17.962 1.007 1.00 0.00 77 SER A CA 10
ATOM 16317 C C . SER A 1 77 ? 3.931 -17.194 1.923 1.00 0.00 77 SER A C 10
ATOM 16318 O O . SER A 1 77 ? 3.180 -17.786 2.702 1.00 0.00 77 SER A O 10
ATOM 16326 N N . TYR A 1 78 ? 3.988 -15.879 1.842 1.00 0.00 78 TYR A N 10
ATOM 16327 C CA . TYR A 1 78 ? 3.148 -15.025 2.663 1.00 0.00 78 TYR A CA 10
ATOM 16328 C C . TYR A 1 78 ? 2.139 -14.297 1.789 1.00 0.00 78 TYR A C 10
ATOM 16329 O O . TYR A 1 78 ? 2.473 -13.847 0.690 1.00 0.00 78 TYR A O 10
ATOM 16347 N N . THR A 1 79 ? 0.912 -14.186 2.269 1.00 0.00 79 THR A N 10
ATOM 16348 C CA . THR A 1 79 ? -0.126 -13.495 1.526 1.00 0.00 79 THR A CA 10
ATOM 16349 C C . THR A 1 79 ? -0.171 -12.029 1.937 1.00 0.00 79 THR A C 10
ATOM 16350 O O . THR A 1 79 ? -0.922 -11.643 2.834 1.00 0.00 79 THR A O 10
ATOM 16361 N N . LEU A 1 80 ? 0.659 -11.220 1.302 1.00 0.00 80 LEU A N 10
ATOM 16362 C CA . LEU A 1 80 ? 0.754 -9.815 1.651 1.00 0.00 80 LEU A CA 10
ATOM 16363 C C . LEU A 1 80 ? -0.353 -9.015 0.990 1.00 0.00 80 LEU A C 10
ATOM 16364 O O . LEU A 1 80 ? -0.449 -8.938 -0.234 1.00 0.00 80 LEU A O 10
ATOM 16380 N N . THR A 1 81 ? -1.190 -8.436 1.821 1.00 0.00 81 THR A N 10
ATOM 16381 C CA . THR A 1 81 ? -2.332 -7.680 1.366 1.00 0.00 81 THR A CA 10
ATOM 16382 C C . THR A 1 81 ? -2.190 -6.220 1.771 1.00 0.00 81 THR A C 10
ATOM 16383 O O . THR A 1 81 ? -2.104 -5.903 2.955 1.00 0.00 81 THR A O 10
ATOM 16394 N N . VAL A 1 82 ? -2.132 -5.340 0.790 1.00 0.00 82 VAL A N 10
ATOM 16395 C CA . VAL A 1 82 ? -2.043 -3.915 1.060 1.00 0.00 82 VAL A CA 10
ATOM 16396 C C . VAL A 1 82 ? -3.437 -3.323 1.207 1.00 0.00 82 VAL A C 10
ATOM 16397 O O . VAL A 1 82 ? -4.193 -3.258 0.238 1.00 0.00 82 VAL A O 10
ATOM 16410 N N . ASN A 1 83 ? -3.789 -2.931 2.423 1.00 0.00 83 ASN A N 10
ATOM 16411 C CA . ASN A 1 83 ? -5.065 -2.271 2.659 1.00 0.00 83 ASN A CA 10
ATOM 16412 C C . ASN A 1 83 ? -4.873 -0.764 2.731 1.00 0.00 83 ASN A C 10
ATOM 16413 O O . ASN A 1 83 ? -4.230 -0.250 3.652 1.00 0.00 83 ASN A O 10
ATOM 16424 N N . VAL A 1 84 ? -5.412 -0.068 1.747 1.00 0.00 84 VAL A N 10
ATOM 16425 C CA . VAL A 1 84 ? -5.319 1.378 1.685 1.00 0.00 84 VAL A CA 10
ATOM 16426 C C . VAL A 1 84 ? -6.422 2.029 2.516 1.00 0.00 84 VAL A C 10
ATOM 16427 O O . VAL A 1 84 ? -7.606 1.918 2.193 1.00 0.00 84 VAL A O 10
ATOM 16440 N N . ASP A 1 85 ? -6.001 2.670 3.602 1.00 0.00 85 ASP A N 10
ATOM 16441 C CA . ASP A 1 85 ? -6.876 3.432 4.495 1.00 0.00 85 ASP A CA 10
ATOM 16442 C C . ASP A 1 85 ? -7.893 2.552 5.219 1.00 0.00 85 ASP A C 10
ATOM 16443 O O . ASP A 1 85 ? -8.951 2.217 4.684 1.00 0.00 85 ASP A O 10
ATOM 16452 N N . PRO A 1 86 ? -7.568 2.148 6.455 1.00 0.00 86 PRO A N 10
ATOM 16453 C CA . PRO A 1 86 ? -8.484 1.431 7.323 1.00 0.00 86 PRO A CA 10
ATOM 16454 C C . PRO A 1 86 ? -9.219 2.371 8.278 1.00 0.00 86 PRO A C 10
ATOM 16455 O O . PRO A 1 86 ? -9.955 1.927 9.162 1.00 0.00 86 PRO A O 10
ATOM 16466 N N . GLU A 1 87 ? -9.016 3.672 8.094 1.00 0.00 87 GLU A N 10
ATOM 16467 C CA . GLU A 1 87 ? -9.595 4.670 8.982 1.00 0.00 87 GLU A CA 10
ATOM 16468 C C . GLU A 1 87 ? -10.803 5.335 8.328 1.00 0.00 87 GLU A C 10
ATOM 16469 O O . GLU A 1 87 ? -11.564 6.046 8.987 1.00 0.00 87 GLU A O 10
ATOM 16481 N N . ASN A 1 88 ? -10.969 5.083 7.029 1.00 0.00 88 ASN A N 10
ATOM 16482 C CA . ASN A 1 88 ? -12.026 5.705 6.228 1.00 0.00 88 ASN A CA 10
ATOM 16483 C C . ASN A 1 88 ? -11.742 7.199 6.078 1.00 0.00 88 ASN A C 10
ATOM 16484 O O . ASN A 1 88 ? -12.652 8.025 5.981 1.00 0.00 88 ASN A O 10
ATOM 16495 N N . ALA A 1 89 ? -10.460 7.528 6.035 1.00 0.00 89 ALA A N 10
ATOM 16496 C CA . ALA A 1 89 ? -10.022 8.896 5.845 1.00 0.00 89 ALA A CA 10
ATOM 16497 C C . ALA A 1 89 ? -10.243 9.317 4.399 1.00 0.00 89 ALA A C 10
ATOM 16498 O O . ALA A 1 89 ? -10.656 10.444 4.121 1.00 0.00 89 ALA A O 10
ATOM 16505 N N . VAL A 1 90 ? -9.995 8.391 3.484 1.00 0.00 90 VAL A N 10
ATOM 16506 C CA . VAL A 1 90 ? -10.145 8.656 2.064 1.00 0.00 90 VAL A CA 10
ATOM 16507 C C . VAL A 1 90 ? -11.000 7.582 1.419 1.00 0.00 90 VAL A C 10
ATOM 16508 O O . VAL A 1 90 ? -10.615 6.417 1.376 1.00 0.00 90 VAL A O 10
ATOM 16521 N N . ASN A 1 91 ? -12.162 7.967 0.925 1.00 0.00 91 ASN A N 10
ATOM 16522 C CA . ASN A 1 91 ? -13.002 7.027 0.209 1.00 0.00 91 ASN A CA 10
ATOM 16523 C C . ASN A 1 91 ? -12.636 7.046 -1.267 1.00 0.00 91 ASN A C 10
ATOM 16524 O O . ASN A 1 91 ? -12.276 8.091 -1.809 1.00 0.00 91 ASN A O 10
ATOM 16535 N N . GLU A 1 92 ? -12.722 5.892 -1.906 1.00 0.00 92 GLU A N 10
ATOM 16536 C CA . GLU A 1 92 ? -12.283 5.745 -3.284 1.00 0.00 92 GLU A CA 10
ATOM 16537 C C . GLU A 1 92 ? -13.322 6.258 -4.270 1.00 0.00 92 GLU A C 10
ATOM 16538 O O . GLU A 1 92 ? -14.493 6.442 -3.926 1.00 0.00 92 GLU A O 10
ATOM 16550 N N . GLY A 1 93 ? -12.855 6.499 -5.484 1.00 0.00 93 GLY A N 10
ATOM 16551 C CA . GLY A 1 93 ? -13.727 6.534 -6.639 1.00 0.00 93 GLY A CA 10
ATOM 16552 C C . GLY A 1 93 ? -14.463 5.218 -6.766 1.00 0.00 93 GLY A C 10
ATOM 16553 O O . GLY A 1 93 ? -15.475 4.992 -6.099 1.00 0.00 93 GLY A O 10
ATOM 16557 N N . ASN A 1 94 ? -13.986 4.366 -7.656 1.00 0.00 94 ASN A N 10
ATOM 16558 C CA . ASN A 1 94 ? -14.479 2.996 -7.735 1.00 0.00 94 ASN A CA 10
ATOM 16559 C C . ASN A 1 94 ? -14.100 2.255 -6.449 1.00 0.00 94 ASN A C 10
ATOM 16560 O O . ASN A 1 94 ? -12.940 1.903 -6.249 1.00 0.00 94 ASN A O 10
ATOM 16571 N N . GLU A 1 95 ? -15.081 2.033 -5.581 1.00 0.00 95 GLU A N 10
ATOM 16572 C CA . GLU A 1 95 ? -14.829 1.539 -4.223 1.00 0.00 95 GLU A CA 10
ATOM 16573 C C . GLU A 1 95 ? -14.542 0.034 -4.194 1.00 0.00 95 GLU A C 10
ATOM 16574 O O . GLU A 1 95 ? -15.353 -0.740 -3.686 1.00 0.00 95 GLU A O 10
ATOM 16586 N N . SER A 1 96 ? -13.397 -0.378 -4.735 1.00 0.00 96 SER A N 10
ATOM 16587 C CA . SER A 1 96 ? -13.012 -1.793 -4.752 1.00 0.00 96 SER A CA 10
ATOM 16588 C C . SER A 1 96 ? -11.535 -1.976 -5.103 1.00 0.00 96 SER A C 10
ATOM 16589 O O . SER A 1 96 ? -11.117 -3.075 -5.478 1.00 0.00 96 SER A O 10
ATOM 16597 N N . ASN A 1 97 ? -10.739 -0.927 -4.968 1.00 0.00 97 ASN A N 10
ATOM 16598 C CA . ASN A 1 97 ? -9.351 -0.990 -5.410 1.00 0.00 97 ASN A CA 10
ATOM 16599 C C . ASN A 1 97 ? -8.381 -0.857 -4.253 1.00 0.00 97 ASN A C 10
ATOM 16600 O O . ASN A 1 97 ? -7.228 -1.256 -4.373 1.00 0.00 97 ASN A O 10
ATOM 16611 N N . ASN A 1 98 ? -8.856 -0.332 -3.127 1.00 0.00 98 ASN A N 10
ATOM 16612 C CA . ASN A 1 98 ? -7.988 -0.000 -1.992 1.00 0.00 98 ASN A CA 10
ATOM 16613 C C . ASN A 1 98 ? -7.260 -1.217 -1.419 1.00 0.00 98 ASN A C 10
ATOM 16614 O O . ASN A 1 98 ? -6.380 -1.072 -0.577 1.00 0.00 98 ASN A O 10
ATOM 16625 N N . THR A 1 99 ? -7.621 -2.411 -1.851 1.00 0.00 99 THR A N 10
ATOM 16626 C CA . THR A 1 99 ? -6.956 -3.600 -1.352 1.00 0.00 99 THR A CA 10
ATOM 16627 C C . THR A 1 99 ? -6.175 -4.300 -2.461 1.00 0.00 99 THR A C 10
ATOM 16628 O O . THR A 1 99 ? -6.591 -4.317 -3.620 1.00 0.00 99 THR A O 10
ATOM 16639 N N . LEU A 1 100 ? -5.050 -4.875 -2.082 1.00 0.00 100 LEU A N 10
ATOM 16640 C CA . LEU A 1 100 ? -4.178 -5.587 -3.009 1.00 0.00 100 LEU A CA 10
ATOM 16641 C C . LEU A 1 100 ? -3.660 -6.860 -2.351 1.00 0.00 100 LEU A C 10
ATOM 16642 O O . LEU A 1 100 ? -2.758 -6.811 -1.515 1.00 0.00 100 LEU A O 10
ATOM 16658 N N . THR A 1 101 ? -4.250 -7.988 -2.705 1.00 0.00 101 THR A N 10
ATOM 16659 C CA . THR A 1 101 ? -3.854 -9.267 -2.142 1.00 0.00 101 THR A CA 10
ATOM 16660 C C . THR A 1 101 ? -2.831 -9.952 -3.047 1.00 0.00 101 THR A C 10
ATOM 16661 O O . THR A 1 101 ? -3.183 -10.508 -4.091 1.00 0.00 101 THR A O 10
ATOM 16672 N N . ALA A 1 102 ? -1.566 -9.894 -2.656 1.00 0.00 102 ALA A N 10
ATOM 16673 C CA . ALA A 1 102 ? -0.495 -10.470 -3.451 1.00 0.00 102 ALA A CA 10
ATOM 16674 C C . ALA A 1 102 ? 0.231 -11.562 -2.677 1.00 0.00 102 ALA A C 10
ATOM 16675 O O . ALA A 1 102 ? 0.108 -11.658 -1.455 1.00 0.00 102 ALA A O 10
ATOM 16682 N N . LEU A 1 103 ? 0.979 -12.385 -3.389 1.00 0.00 103 LEU A N 10
ATOM 16683 C CA . LEU A 1 103 ? 1.751 -13.447 -2.765 1.00 0.00 103 LEU A CA 10
ATOM 16684 C C . LEU A 1 103 ? 3.238 -13.166 -2.890 1.00 0.00 103 LEU A C 10
ATOM 16685 O O . LEU A 1 103 ? 3.735 -12.873 -3.976 1.00 0.00 103 LEU A O 10
ATOM 16701 N N . VAL A 1 104 ? 3.937 -13.249 -1.774 1.00 0.00 104 VAL A N 10
ATOM 16702 C CA . VAL A 1 104 ? 5.379 -13.063 -1.768 1.00 0.00 104 VAL A CA 10
ATOM 16703 C C . VAL A 1 104 ? 6.060 -14.328 -1.262 1.00 0.00 104 VAL A C 10
ATOM 16704 O O . VAL A 1 104 ? 5.555 -14.995 -0.353 1.00 0.00 104 VAL A O 10
ATOM 16717 N N . GLY A 1 105 ? 7.189 -14.668 -1.859 1.00 0.00 105 GLY A N 10
ATOM 16718 C CA . GLY A 1 105 ? 7.875 -15.882 -1.486 1.00 0.00 105 GLY A CA 10
ATOM 16719 C C . GLY A 1 105 ? 9.179 -15.593 -0.790 1.00 0.00 105 GLY A C 10
ATOM 16720 O O . GLY A 1 105 ? 9.562 -14.433 -0.636 1.00 0.00 105 GLY A O 10
ATOM 16724 N N . THR A 1 106 ? 9.863 -16.632 -0.360 1.00 0.00 106 THR A N 10
ATOM 16725 C CA . THR A 1 106 ? 11.158 -16.465 0.259 1.00 0.00 106 THR A CA 10
ATOM 16726 C C . THR A 1 106 ? 12.248 -16.462 -0.804 1.00 0.00 106 THR A C 10
ATOM 16727 O O . THR A 1 106 ? 12.262 -17.310 -1.697 1.00 0.00 106 THR A O 10
ATOM 16738 N N . LEU A 1 107 ? 13.139 -15.485 -0.720 1.00 0.00 107 LEU A N 10
ATOM 16739 C CA . LEU A 1 107 ? 14.185 -15.310 -1.714 1.00 0.00 107 LEU A CA 10
ATOM 16740 C C . LEU A 1 107 ? 15.078 -16.542 -1.777 1.00 0.00 107 LEU A C 10
ATOM 16741 O O . LEU A 1 107 ? 15.490 -17.078 -0.745 1.00 0.00 107 LEU A O 10
ATOM 16757 N N . GLU A 1 108 ? 15.357 -16.990 -2.995 1.00 0.00 108 GLU A N 10
ATOM 16758 C CA . GLU A 1 108 ? 16.228 -18.135 -3.220 1.00 0.00 108 GLU A CA 10
ATOM 16759 C C . GLU A 1 108 ? 17.620 -17.861 -2.657 1.00 0.00 108 GLU A C 10
ATOM 16760 O O . GLU A 1 108 ? 18.283 -18.759 -2.140 1.00 0.00 108 GLU A O 10
ATOM 16772 N N . HIS A 1 109 ? 18.041 -16.604 -2.735 1.00 0.00 109 HIS A N 10
ATOM 16773 C CA . HIS A 1 109 ? 19.333 -16.201 -2.201 1.00 0.00 109 HIS A CA 10
ATOM 16774 C C . HIS A 1 109 ? 19.223 -15.889 -0.717 1.00 0.00 109 HIS A C 10
ATOM 16775 O O . HIS A 1 109 ? 18.639 -14.879 -0.323 1.00 0.00 109 HIS A O 10
ATOM 16790 N N . HIS A 1 110 ? 19.789 -16.754 0.104 1.00 0.00 110 HIS A N 10
ATOM 16791 C CA . HIS A 1 110 ? 19.773 -16.562 1.546 1.00 0.00 110 HIS A CA 10
ATOM 16792 C C . HIS A 1 110 ? 21.102 -15.952 1.988 1.00 0.00 110 HIS A C 10
ATOM 16793 O O . HIS A 1 110 ? 21.657 -16.323 3.022 1.00 0.00 110 HIS A O 10
ATOM 16808 N N . HIS A 1 111 ? 21.586 -14.999 1.185 1.00 0.00 111 HIS A N 10
ATOM 16809 C CA . HIS A 1 111 ? 22.887 -14.354 1.398 1.00 0.00 111 HIS A CA 10
ATOM 16810 C C . HIS A 1 111 ? 24.032 -15.334 1.169 1.00 0.00 111 HIS A C 10
ATOM 16811 O O . HIS A 1 111 ? 23.822 -16.427 0.642 1.00 0.00 111 HIS A O 10
ATOM 16826 N N . HIS A 1 112 ? 25.245 -14.910 1.541 1.00 0.00 112 HIS A N 10
ATOM 16827 C CA . HIS A 1 112 ? 26.475 -15.690 1.339 1.00 0.00 112 HIS A CA 10
ATOM 16828 C C . HIS A 1 112 ? 26.932 -15.608 -0.117 1.00 0.00 112 HIS A C 10
ATOM 16829 O O . HIS A 1 112 ? 27.988 -16.127 -0.479 1.00 0.00 112 HIS A O 10
ATOM 16844 N N . HIS A 1 113 ? 26.125 -14.953 -0.942 1.00 0.00 113 HIS A N 10
ATOM 16845 C CA . HIS A 1 113 ? 26.447 -14.721 -2.345 1.00 0.00 113 HIS A CA 10
ATOM 16846 C C . HIS A 1 113 ? 25.796 -13.429 -2.806 1.00 0.00 113 HIS A C 10
ATOM 16847 O O . HIS A 1 113 ? 24.635 -13.169 -2.484 1.00 0.00 113 HIS A O 10
ATOM 16862 N N . HIS A 1 114 ? 26.541 -12.625 -3.550 1.00 0.00 114 HIS A N 10
ATOM 16863 C CA . HIS A 1 114 ? 26.022 -11.380 -4.092 1.00 0.00 114 HIS A CA 10
ATOM 16864 C C . HIS A 1 114 ? 27.024 -10.799 -5.081 1.00 0.00 114 HIS A C 10
ATOM 16865 O O . HIS A 1 114 ? 27.855 -9.961 -4.674 1.00 0.00 114 HIS A O 10
ATOM 16881 N N . MET A 1 1 ? -14.970 14.775 -9.381 1.00 0.00 1 MET A N 11
ATOM 16882 C CA . MET A 1 1 ? -13.553 14.674 -8.966 1.00 0.00 1 MET A CA 11
ATOM 16883 C C . MET A 1 1 ? -13.432 13.784 -7.743 1.00 0.00 1 MET A C 11
ATOM 16884 O O . MET A 1 1 ? -13.998 14.084 -6.693 1.00 0.00 1 MET A O 11
ATOM 16900 N N . ILE A 1 2 ? -12.692 12.695 -7.874 1.00 0.00 2 ILE A N 11
ATOM 16901 C CA . ILE A 1 2 ? -12.528 11.764 -6.771 1.00 0.00 2 ILE A CA 11
ATOM 16902 C C . ILE A 1 2 ? -11.112 11.183 -6.774 1.00 0.00 2 ILE A C 11
ATOM 16903 O O . ILE A 1 2 ? -10.523 10.971 -7.840 1.00 0.00 2 ILE A O 11
ATOM 16919 N N . PRO A 1 3 ? -10.516 10.993 -5.589 1.00 0.00 3 PRO A N 11
ATOM 16920 C CA . PRO A 1 3 ? -9.239 10.306 -5.446 1.00 0.00 3 PRO A CA 11
ATOM 16921 C C . PRO A 1 3 ? -9.428 8.793 -5.442 1.00 0.00 3 PRO A C 11
ATOM 16922 O O . PRO A 1 3 ? -10.171 8.255 -4.621 1.00 0.00 3 PRO A O 11
ATOM 16933 N N . ASP A 1 4 ? -8.770 8.111 -6.362 1.00 0.00 4 ASP A N 11
ATOM 16934 C CA . ASP A 1 4 ? -8.886 6.665 -6.452 1.00 0.00 4 ASP A CA 11
ATOM 16935 C C . ASP A 1 4 ? -7.569 6.020 -6.058 1.00 0.00 4 ASP A C 11
ATOM 16936 O O . ASP A 1 4 ? -6.649 5.905 -6.870 1.00 0.00 4 ASP A O 11
ATOM 16945 N N . LEU A 1 5 ? -7.473 5.641 -4.794 1.00 0.00 5 LEU A N 11
ATOM 16946 C CA . LEU A 1 5 ? -6.245 5.090 -4.251 1.00 0.00 5 LEU A CA 11
ATOM 16947 C C . LEU A 1 5 ? -6.104 3.624 -4.630 1.00 0.00 5 LEU A C 11
ATOM 16948 O O . LEU A 1 5 ? -6.834 2.764 -4.138 1.00 0.00 5 LEU A O 11
ATOM 16964 N N . VAL A 1 6 ? -5.171 3.349 -5.524 1.00 0.00 6 VAL A N 11
ATOM 16965 C CA . VAL A 1 6 ? -4.970 2.002 -6.016 1.00 0.00 6 VAL A CA 11
ATOM 16966 C C . VAL A 1 6 ? -3.593 1.477 -5.630 1.00 0.00 6 VAL A C 11
ATOM 16967 O O . VAL A 1 6 ? -2.573 1.965 -6.121 1.00 0.00 6 VAL A O 11
ATOM 16980 N N . PRO A 1 7 ? -3.544 0.512 -4.703 1.00 0.00 7 PRO A N 11
ATOM 16981 C CA . PRO A 1 7 ? -2.334 -0.256 -4.445 1.00 0.00 7 PRO A CA 11
ATOM 16982 C C . PRO A 1 7 ? -1.993 -1.110 -5.658 1.00 0.00 7 PRO A C 11
ATOM 16983 O O . PRO A 1 7 ? -2.622 -2.136 -5.912 1.00 0.00 7 PRO A O 11
ATOM 16994 N N . VAL A 1 8 ? -1.017 -0.655 -6.420 1.00 0.00 8 VAL A N 11
ATOM 16995 C CA . VAL A 1 8 ? -0.723 -1.236 -7.719 1.00 0.00 8 VAL A CA 11
ATOM 16996 C C . VAL A 1 8 ? 0.063 -2.531 -7.590 1.00 0.00 8 VAL A C 11
ATOM 16997 O O . VAL A 1 8 ? -0.347 -3.569 -8.104 1.00 0.00 8 VAL A O 11
ATOM 17010 N N . SER A 1 9 ? 1.196 -2.467 -6.914 1.00 0.00 9 SER A N 11
ATOM 17011 C CA . SER A 1 9 ? 2.054 -3.629 -6.775 1.00 0.00 9 SER A CA 11
ATOM 17012 C C . SER A 1 9 ? 2.832 -3.584 -5.470 1.00 0.00 9 SER A C 11
ATOM 17013 O O . SER A 1 9 ? 3.051 -2.512 -4.897 1.00 0.00 9 SER A O 11
ATOM 17021 N N . LEU A 1 10 ? 3.233 -4.754 -5.013 1.00 0.00 10 LEU A N 11
ATOM 17022 C CA . LEU A 1 10 ? 4.035 -4.896 -3.814 1.00 0.00 10 LEU A CA 11
ATOM 17023 C C . LEU A 1 10 ? 5.361 -5.554 -4.173 1.00 0.00 10 LEU A C 11
ATOM 17024 O O . LEU A 1 10 ? 5.412 -6.742 -4.487 1.00 0.00 10 LEU A O 11
ATOM 17040 N N . THR A 1 11 ? 6.424 -4.771 -4.156 1.00 0.00 11 THR A N 11
ATOM 17041 C CA . THR A 1 11 ? 7.729 -5.252 -4.576 1.00 0.00 11 THR A CA 11
ATOM 17042 C C . THR A 1 11 ? 8.738 -5.203 -3.433 1.00 0.00 11 THR A C 11
ATOM 17043 O O . THR A 1 11 ? 8.680 -4.311 -2.585 1.00 0.00 11 THR A O 11
ATOM 17054 N N . PRO A 1 12 ? 9.676 -6.163 -3.390 1.00 0.00 12 PRO A N 11
ATOM 17055 C CA . PRO A 1 12 ? 9.768 -7.241 -4.383 1.00 0.00 12 PRO A CA 11
ATOM 17056 C C . PRO A 1 12 ? 8.761 -8.364 -4.128 1.00 0.00 12 PRO A C 11
ATOM 17057 O O . PRO A 1 12 ? 8.195 -8.463 -3.042 1.00 0.00 12 PRO A O 11
ATOM 17068 N N . VAL A 1 13 ? 8.545 -9.206 -5.133 1.00 0.00 13 VAL A N 11
ATOM 17069 C CA . VAL A 1 13 ? 7.591 -10.307 -5.011 1.00 0.00 13 VAL A CA 11
ATOM 17070 C C . VAL A 1 13 ? 8.210 -11.483 -4.258 1.00 0.00 13 VAL A C 11
ATOM 17071 O O . VAL A 1 13 ? 7.503 -12.332 -3.715 1.00 0.00 13 VAL A O 11
ATOM 17084 N N . THR A 1 14 ? 9.533 -11.534 -4.249 1.00 0.00 14 THR A N 11
ATOM 17085 C CA . THR A 1 14 ? 10.259 -12.518 -3.491 1.00 0.00 14 THR A CA 11
ATOM 17086 C C . THR A 1 14 ? 11.057 -11.832 -2.387 1.00 0.00 14 THR A C 11
ATOM 17087 O O . THR A 1 14 ? 11.784 -10.871 -2.651 1.00 0.00 14 THR A O 11
ATOM 17098 N N . VAL A 1 15 ? 10.939 -12.327 -1.166 1.00 0.00 15 VAL A N 11
ATOM 17099 C CA . VAL A 1 15 ? 11.517 -11.648 -0.014 1.00 0.00 15 VAL A CA 11
ATOM 17100 C C . VAL A 1 15 ? 12.652 -12.449 0.616 1.00 0.00 15 VAL A C 11
ATOM 17101 O O . VAL A 1 15 ? 12.738 -13.670 0.459 1.00 0.00 15 VAL A O 11
ATOM 17114 N N . VAL A 1 16 ? 13.518 -11.747 1.336 1.00 0.00 16 VAL A N 11
ATOM 17115 C CA . VAL A 1 16 ? 14.684 -12.356 1.962 1.00 0.00 16 VAL A CA 11
ATOM 17116 C C . VAL A 1 16 ? 14.353 -12.778 3.393 1.00 0.00 16 VAL A C 11
ATOM 17117 O O . VAL A 1 16 ? 14.236 -11.932 4.280 1.00 0.00 16 VAL A O 11
ATOM 17130 N N . PRO A 1 17 ? 14.216 -14.092 3.640 1.00 0.00 17 PRO A N 11
ATOM 17131 C CA . PRO A 1 17 ? 13.722 -14.631 4.917 1.00 0.00 17 PRO A CA 11
ATOM 17132 C C . PRO A 1 17 ? 14.727 -14.554 6.070 1.00 0.00 17 PRO A C 11
ATOM 17133 O O . PRO A 1 17 ? 14.497 -15.131 7.133 1.00 0.00 17 PRO A O 11
ATOM 17144 N N . ASN A 1 18 ? 15.830 -13.848 5.872 1.00 0.00 18 ASN A N 11
ATOM 17145 C CA . ASN A 1 18 ? 16.868 -13.765 6.898 1.00 0.00 18 ASN A CA 11
ATOM 17146 C C . ASN A 1 18 ? 17.233 -12.319 7.210 1.00 0.00 18 ASN A C 11
ATOM 17147 O O . ASN A 1 18 ? 18.351 -12.031 7.639 1.00 0.00 18 ASN A O 11
ATOM 17158 N N . THR A 1 19 ? 16.283 -11.418 7.018 1.00 0.00 19 THR A N 11
ATOM 17159 C CA . THR A 1 19 ? 16.506 -10.009 7.294 1.00 0.00 19 THR A CA 11
ATOM 17160 C C . THR A 1 19 ? 15.180 -9.250 7.274 1.00 0.00 19 THR A C 11
ATOM 17161 O O . THR A 1 19 ? 14.156 -9.791 6.850 1.00 0.00 19 THR A O 11
ATOM 17172 N N . VAL A 1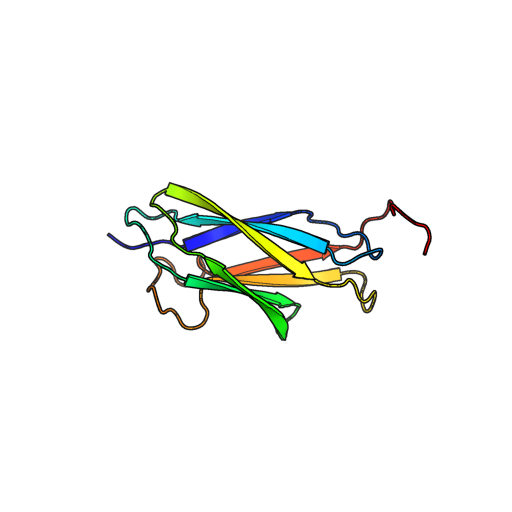 20 ? 15.194 -8.012 7.752 1.00 0.00 20 VAL A N 11
ATOM 17173 C CA . VAL A 1 20 ? 14.018 -7.159 7.677 1.00 0.00 20 VAL A CA 11
ATOM 17174 C C . VAL A 1 20 ? 13.918 -6.571 6.281 1.00 0.00 20 VAL A C 11
ATOM 17175 O O . VAL A 1 20 ? 14.862 -5.945 5.795 1.00 0.00 20 VAL A O 11
ATOM 17188 N N . ASN A 1 21 ? 12.786 -6.782 5.635 1.00 0.00 21 ASN A N 11
ATOM 17189 C CA . ASN A 1 21 ? 12.615 -6.356 4.258 1.00 0.00 21 ASN A CA 11
ATOM 17190 C C . ASN A 1 21 ? 11.839 -5.060 4.204 1.00 0.00 21 ASN A C 11
ATOM 17191 O O . ASN A 1 21 ? 10.692 -4.990 4.649 1.00 0.00 21 ASN A O 11
ATOM 17202 N N . THR A 1 22 ? 12.475 -4.029 3.688 1.00 0.00 22 THR A N 11
ATOM 17203 C CA . THR A 1 22 ? 11.805 -2.771 3.452 1.00 0.00 22 THR A CA 11
ATOM 17204 C C . THR A 1 22 ? 11.074 -2.845 2.118 1.00 0.00 22 THR A C 11
ATOM 17205 O O . THR A 1 22 ? 11.606 -2.453 1.076 1.00 0.00 22 THR A O 11
ATOM 17216 N N . MET A 1 23 ? 9.875 -3.403 2.150 1.00 0.00 23 MET A N 11
ATOM 17217 C CA . MET A 1 23 ? 9.123 -3.654 0.934 1.00 0.00 23 MET A CA 11
ATOM 17218 C C . MET A 1 23 ? 8.397 -2.406 0.481 1.00 0.00 23 MET A C 11
ATOM 17219 O O . MET A 1 23 ? 7.880 -1.649 1.299 1.00 0.00 23 MET A O 11
ATOM 17233 N N . THR A 1 24 ? 8.350 -2.213 -0.823 1.00 0.00 24 THR A N 11
ATOM 17234 C CA . THR A 1 24 ? 7.771 -1.020 -1.396 1.00 0.00 24 THR A CA 11
ATOM 17235 C C . THR A 1 24 ? 6.421 -1.320 -2.041 1.00 0.00 24 THR A C 11
ATOM 17236 O O . THR A 1 24 ? 6.345 -2.016 -3.057 1.00 0.00 24 THR A O 11
ATOM 17247 N N . ALA A 1 25 ? 5.362 -0.816 -1.428 1.00 0.00 25 ALA A N 11
ATOM 17248 C CA . ALA A 1 25 ? 4.040 -0.883 -2.013 1.00 0.00 25 ALA A CA 11
ATOM 17249 C C . ALA A 1 25 ? 3.792 0.375 -2.829 1.00 0.00 25 ALA A C 11
ATOM 17250 O O . ALA A 1 25 ? 3.886 1.488 -2.314 1.00 0.00 25 ALA A O 11
ATOM 17257 N N . THR A 1 26 ? 3.504 0.201 -4.101 1.00 0.00 26 THR A N 11
ATOM 17258 C CA . THR A 1 26 ? 3.306 1.323 -4.992 1.00 0.00 26 THR A CA 11
ATOM 17259 C C . THR A 1 26 ? 1.836 1.716 -5.025 1.00 0.00 26 THR A C 11
ATOM 17260 O O . THR A 1 26 ? 1.010 1.016 -5.611 1.00 0.00 26 THR A O 11
ATOM 17271 N N . ILE A 1 27 ? 1.506 2.812 -4.359 1.00 0.00 27 ILE A N 11
ATOM 17272 C CA . ILE A 1 27 ? 0.135 3.290 -4.330 1.00 0.00 27 ILE A CA 11
ATOM 17273 C C . ILE A 1 27 ? -0.019 4.457 -5.293 1.00 0.00 27 ILE A C 11
ATOM 17274 O O . ILE A 1 27 ? 0.632 5.492 -5.130 1.00 0.00 27 ILE A O 11
ATOM 17290 N N . GLU A 1 28 ? -0.850 4.279 -6.306 1.00 0.00 28 GLU A N 11
ATOM 17291 C CA . GLU A 1 28 ? -1.082 5.328 -7.285 1.00 0.00 28 GLU A CA 11
ATOM 17292 C C . GLU A 1 28 ? -2.480 5.906 -7.138 1.00 0.00 28 GLU A C 11
ATOM 17293 O O . GLU A 1 28 ? -3.442 5.180 -6.888 1.00 0.00 28 GLU A O 11
ATOM 17305 N N . ASN A 1 29 ? -2.579 7.218 -7.273 1.00 0.00 29 ASN A N 11
ATOM 17306 C CA . ASN A 1 29 ? -3.870 7.887 -7.257 1.00 0.00 29 ASN A CA 11
ATOM 17307 C C . ASN A 1 29 ? -4.397 8.021 -8.676 1.00 0.00 29 ASN A C 11
ATOM 17308 O O . ASN A 1 29 ? -4.062 8.969 -9.395 1.00 0.00 29 ASN A O 11
ATOM 17319 N N . GLN A 1 30 ? -5.206 7.055 -9.079 1.00 0.00 30 GLN A N 11
ATOM 17320 C CA . GLN A 1 30 ? -5.765 7.028 -10.421 1.00 0.00 30 GLN A CA 11
ATOM 17321 C C . GLN A 1 30 ? -7.095 7.771 -10.453 1.00 0.00 30 GLN A C 11
ATOM 17322 O O . GLN A 1 30 ? -8.109 7.264 -10.940 1.00 0.00 30 GLN A O 11
ATOM 17336 N N . GLY A 1 31 ? -7.062 8.992 -9.952 1.00 0.00 31 GLY A N 11
ATOM 17337 C CA . GLY A 1 31 ? -8.239 9.823 -9.912 1.00 0.00 31 GLY A CA 11
ATOM 17338 C C . GLY A 1 31 ? -7.872 11.263 -10.156 1.00 0.00 31 GLY A C 11
ATOM 17339 O O . GLY A 1 31 ? -6.721 11.651 -9.959 1.00 0.00 31 GLY A O 11
ATOM 17343 N N . ASN A 1 32 ? -8.833 12.056 -10.599 1.00 0.00 32 ASN A N 11
ATOM 17344 C CA . ASN A 1 32 ? -8.558 13.431 -11.004 1.00 0.00 32 ASN A CA 11
ATOM 17345 C C . ASN A 1 32 ? -8.594 14.388 -9.817 1.00 0.00 32 ASN A C 11
ATOM 17346 O O . ASN A 1 32 ? -8.476 15.600 -9.980 1.00 0.00 32 ASN A O 11
ATOM 17357 N N . LYS A 1 33 ? -8.754 13.837 -8.624 1.00 0.00 33 LYS A N 11
ATOM 17358 C CA . LYS A 1 33 ? -8.669 14.623 -7.405 1.00 0.00 33 LYS A CA 11
ATOM 17359 C C . LYS A 1 33 ? -7.490 14.137 -6.575 1.00 0.00 33 LYS A C 11
ATOM 17360 O O . LYS A 1 33 ? -7.284 12.932 -6.426 1.00 0.00 33 LYS A O 11
ATOM 17379 N N . ASP A 1 34 ? -6.708 15.072 -6.055 1.00 0.00 34 ASP A N 11
ATOM 17380 C CA . ASP A 1 34 ? -5.537 14.726 -5.259 1.00 0.00 34 ASP A CA 11
ATOM 17381 C C . ASP A 1 34 ? -5.966 14.173 -3.908 1.00 0.00 34 ASP A C 11
ATOM 17382 O O . ASP A 1 34 ? -6.913 14.668 -3.295 1.00 0.00 34 ASP A O 11
ATOM 17391 N N . SER A 1 35 ? -5.271 13.148 -3.451 1.00 0.00 35 SER A N 11
ATOM 17392 C CA . SER A 1 35 ? -5.621 12.492 -2.207 1.00 0.00 35 SER A CA 11
ATOM 17393 C C . SER A 1 35 ? -4.811 13.060 -1.053 1.00 0.00 35 SER A C 11
ATOM 17394 O O . SER A 1 35 ? -3.615 13.319 -1.187 1.00 0.00 35 SER A O 11
ATOM 17402 N N . THR A 1 36 ? -5.469 13.241 0.078 1.00 0.00 36 THR A N 11
ATOM 17403 C CA . THR A 1 36 ? -4.817 13.732 1.274 1.00 0.00 36 THR A CA 11
ATOM 17404 C C . THR A 1 36 ? -4.138 12.586 2.021 1.00 0.00 36 THR A C 11
ATOM 17405 O O . THR A 1 36 ? -3.942 11.504 1.459 1.00 0.00 36 THR A O 11
ATOM 17416 N N . SER A 1 37 ? -3.766 12.831 3.272 1.00 0.00 37 SER A N 11
ATOM 17417 C CA . SER A 1 37 ? -3.147 11.815 4.107 1.00 0.00 37 SER A CA 11
ATOM 17418 C C . SER A 1 37 ? -4.046 10.588 4.230 1.00 0.00 37 SER A C 11
ATOM 17419 O O . SER A 1 37 ? -5.246 10.705 4.489 1.00 0.00 37 SER A O 11
ATOM 17427 N N . PHE A 1 38 ? -3.460 9.418 4.019 1.00 0.00 38 PHE A N 11
ATOM 17428 C CA . PHE A 1 38 ? -4.176 8.161 4.160 1.00 0.00 38 PHE A CA 11
ATOM 17429 C C . PHE A 1 38 ? -3.248 7.115 4.771 1.00 0.00 38 PHE A C 11
ATOM 17430 O O . PHE A 1 38 ? -2.033 7.151 4.558 1.00 0.00 38 PHE A O 11
ATOM 17447 N N . ASN A 1 39 ? -3.812 6.196 5.532 1.00 0.00 39 ASN A N 11
ATOM 17448 C CA . ASN A 1 39 ? -3.016 5.250 6.307 1.00 0.00 39 ASN A CA 11
ATOM 17449 C C . ASN A 1 39 ? -3.015 3.863 5.660 1.00 0.00 39 ASN A C 11
ATOM 17450 O O . ASN A 1 39 ? -4.036 3.190 5.633 1.00 0.00 39 ASN A O 11
ATOM 17461 N N . VAL A 1 40 ? -1.866 3.421 5.163 1.00 0.00 40 VAL A N 11
ATOM 17462 C CA . VAL A 1 40 ? -1.784 2.150 4.451 1.00 0.00 40 VAL A CA 11
ATOM 17463 C C . VAL A 1 40 ? -1.179 1.077 5.344 1.00 0.00 40 VAL A C 11
ATOM 17464 O O . VAL A 1 40 ? -0.078 1.236 5.870 1.00 0.00 40 VAL A O 11
ATOM 17477 N N . SER A 1 41 ? -1.915 -0.007 5.521 1.00 0.00 41 SER A N 11
ATOM 17478 C CA . SER A 1 41 ? -1.502 -1.068 6.418 1.00 0.00 41 SER A CA 11
ATOM 17479 C C . SER A 1 41 ? -1.208 -2.344 5.638 1.00 0.00 41 SER A C 11
ATOM 17480 O O . SER A 1 41 ? -1.867 -2.636 4.635 1.00 0.00 41 SER A O 11
ATOM 17488 N N . LEU A 1 42 ? -0.210 -3.088 6.091 1.00 0.00 42 LEU A N 11
ATOM 17489 C CA . LEU A 1 42 ? 0.155 -4.345 5.464 1.00 0.00 42 LEU A CA 11
ATOM 17490 C C . LEU A 1 42 ? -0.298 -5.514 6.326 1.00 0.00 42 LEU A C 11
ATOM 17491 O O . LEU A 1 42 ? 0.208 -5.720 7.433 1.00 0.00 42 LEU A O 11
ATOM 17507 N N . LEU A 1 43 ? -1.260 -6.266 5.820 1.00 0.00 43 LEU A N 11
ATOM 17508 C CA . LEU A 1 43 ? -1.773 -7.424 6.528 1.00 0.00 43 LEU A CA 11
ATOM 17509 C C . LEU A 1 43 ? -1.168 -8.692 5.941 1.00 0.00 43 LEU A C 11
ATOM 17510 O O . LEU A 1 43 ? -1.231 -8.908 4.736 1.00 0.00 43 LEU A O 11
ATOM 17526 N N . VAL A 1 44 ? -0.587 -9.528 6.784 1.00 0.00 44 VAL A N 11
ATOM 17527 C CA . VAL A 1 44 ? 0.060 -10.740 6.312 1.00 0.00 44 VAL A CA 11
ATOM 17528 C C . VAL A 1 44 ? -0.743 -11.943 6.756 1.00 0.00 44 VAL A C 11
ATOM 17529 O O . VAL A 1 44 ? -0.727 -12.300 7.926 1.00 0.00 44 VAL A O 11
ATOM 17542 N N . ASP A 1 45 ? -1.477 -12.535 5.824 1.00 0.00 45 ASP A N 11
ATOM 17543 C CA . ASP A 1 45 ? -2.365 -13.655 6.127 1.00 0.00 45 ASP A CA 11
ATOM 17544 C C . ASP A 1 45 ? -3.486 -13.212 7.063 1.00 0.00 45 ASP A C 11
ATOM 17545 O O . ASP A 1 45 ? -4.135 -14.034 7.710 1.00 0.00 45 ASP A O 11
ATOM 17554 N N . GLY A 1 46 ? -3.712 -11.903 7.117 1.00 0.00 46 GLY A N 11
ATOM 17555 C CA . GLY A 1 46 ? -4.776 -11.358 7.936 1.00 0.00 46 GLY A CA 11
ATOM 17556 C C . GLY A 1 46 ? -4.269 -10.439 9.032 1.00 0.00 46 GLY A C 11
ATOM 17557 O O . GLY A 1 46 ? -4.980 -9.533 9.461 1.00 0.00 46 GLY A O 11
ATOM 17561 N N . ILE A 1 47 ? -3.036 -10.656 9.476 1.00 0.00 47 ILE A N 11
ATOM 17562 C CA . ILE A 1 47 ? -2.487 -9.905 10.604 1.00 0.00 47 ILE A CA 11
ATOM 17563 C C . ILE A 1 47 ? -1.738 -8.658 10.160 1.00 0.00 47 ILE A C 11
ATOM 17564 O O . ILE A 1 47 ? -0.956 -8.684 9.215 1.00 0.00 47 ILE A O 11
ATOM 17580 N N . VAL A 1 48 ? -1.979 -7.574 10.872 1.00 0.00 48 VAL A N 11
ATOM 17581 C CA . VAL A 1 48 ? -1.328 -6.303 10.591 1.00 0.00 48 VAL A CA 11
ATOM 17582 C C . VAL A 1 48 ? 0.093 -6.301 11.147 1.00 0.00 48 VAL A C 11
ATOM 17583 O O . VAL A 1 48 ? 0.294 -6.218 12.358 1.00 0.00 48 VAL A O 11
ATOM 17596 N N . VAL A 1 49 ? 1.075 -6.416 10.263 1.00 0.00 49 VAL A N 11
ATOM 17597 C CA . VAL A 1 49 ? 2.470 -6.417 10.686 1.00 0.00 49 VAL A CA 11
ATOM 17598 C C . VAL A 1 49 ? 3.028 -4.997 10.788 1.00 0.00 49 VAL A C 11
ATOM 17599 O O . VAL A 1 49 ? 3.750 -4.676 11.733 1.00 0.00 49 VAL A O 11
ATOM 17612 N N . ASP A 1 50 ? 2.675 -4.141 9.832 1.00 0.00 50 ASP A N 11
ATOM 17613 C CA . ASP A 1 50 ? 3.181 -2.773 9.811 1.00 0.00 50 ASP A CA 11
ATOM 17614 C C . ASP A 1 50 ? 2.222 -1.861 9.052 1.00 0.00 50 ASP A C 11
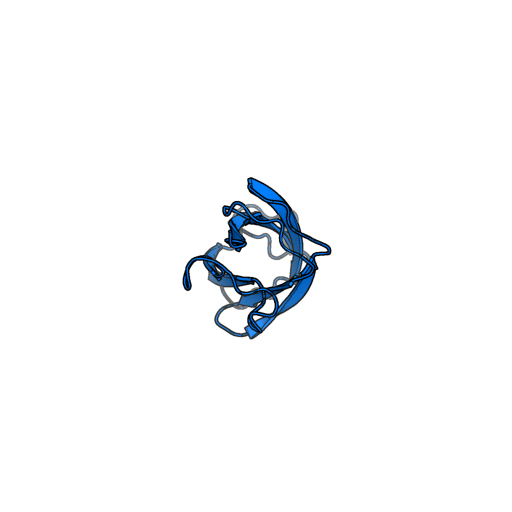ATOM 17615 O O . ASP A 1 50 ? 1.460 -2.319 8.201 1.00 0.00 50 ASP A O 11
ATOM 17624 N N . THR A 1 51 ? 2.263 -0.576 9.376 1.00 0.00 51 THR A N 11
ATOM 17625 C CA . THR A 1 51 ? 1.340 0.402 8.821 1.00 0.00 51 THR A CA 11
ATOM 17626 C C . THR A 1 51 ? 2.060 1.729 8.591 1.00 0.00 51 THR A C 11
ATOM 17627 O O . THR A 1 51 ? 2.746 2.233 9.482 1.00 0.00 51 THR A O 11
ATOM 17638 N N . GLN A 1 52 ? 1.912 2.284 7.399 1.00 0.00 52 GLN A N 11
ATOM 17639 C CA . GLN A 1 52 ? 2.561 3.538 7.055 1.00 0.00 52 GLN A CA 11
ATOM 17640 C C . GLN A 1 52 ? 1.519 4.589 6.694 1.00 0.00 52 GLN A C 11
ATOM 17641 O O . GLN A 1 52 ? 0.693 4.374 5.805 1.00 0.00 52 GLN A O 11
ATOM 17655 N N . THR A 1 53 ? 1.558 5.720 7.373 1.00 0.00 53 THR A N 11
ATOM 17656 C CA . THR A 1 53 ? 0.642 6.805 7.078 1.00 0.00 53 THR A CA 11
ATOM 17657 C C . THR A 1 53 ? 1.255 7.745 6.045 1.00 0.00 53 THR A C 11
ATOM 17658 O O . THR A 1 53 ? 2.284 8.372 6.293 1.00 0.00 53 THR A O 11
ATOM 17669 N N . VAL A 1 54 ? 0.626 7.820 4.884 1.00 0.00 54 VAL A N 11
ATOM 17670 C CA . VAL A 1 54 ? 1.112 8.656 3.801 1.00 0.00 54 VAL A CA 11
ATOM 17671 C C . VAL A 1 54 ? 0.658 10.098 4.011 1.00 0.00 54 VAL A C 11
ATOM 17672 O O . VAL A 1 54 ? -0.470 10.338 4.446 1.00 0.00 54 VAL A O 11
ATOM 17685 N N . THR A 1 55 ? 1.535 11.045 3.716 1.00 0.00 55 THR A N 11
ATOM 17686 C CA . THR A 1 55 ? 1.241 12.454 3.924 1.00 0.00 55 THR A CA 11
ATOM 17687 C C . THR A 1 55 ? 0.216 12.960 2.910 1.00 0.00 55 THR A C 11
ATOM 17688 O O . THR A 1 55 ? -0.718 13.680 3.263 1.00 0.00 55 THR A O 11
ATOM 17699 N N . SER A 1 56 ? 0.391 12.567 1.655 1.00 0.00 56 SER A N 11
ATOM 17700 C CA . SER A 1 56 ? -0.482 13.007 0.580 1.00 0.00 56 SER A CA 11
ATOM 17701 C C . SER A 1 56 ? -0.134 12.259 -0.701 1.00 0.00 56 SER A C 11
ATOM 17702 O O . SER A 1 56 ? 1.028 11.916 -0.924 1.00 0.00 56 SER A O 11
ATOM 17710 N N . LEU A 1 57 ? -1.133 11.997 -1.528 1.00 0.00 57 LEU A N 11
ATOM 17711 C CA . LEU A 1 57 ? -0.916 11.309 -2.791 1.00 0.00 57 LEU A CA 11
ATOM 17712 C C . LEU A 1 57 ? -1.547 12.099 -3.928 1.00 0.00 57 LEU A C 11
ATOM 17713 O O . LEU A 1 57 ? -2.771 12.146 -4.074 1.00 0.00 57 LEU A O 11
ATOM 17729 N N . GLU A 1 58 ? -0.700 12.723 -4.726 1.00 0.00 58 GLU A N 11
ATOM 17730 C CA . GLU A 1 58 ? -1.152 13.624 -5.772 1.00 0.00 58 GLU A CA 11
ATOM 17731 C C . GLU A 1 58 ? -1.720 12.847 -6.954 1.00 0.00 58 GLU A C 11
ATOM 17732 O O . GLU A 1 58 ? -1.493 11.643 -7.090 1.00 0.00 58 GLU A O 11
ATOM 17744 N N . SER A 1 59 ? -2.467 13.537 -7.798 1.00 0.00 59 SER A N 11
ATOM 17745 C CA . SER A 1 59 ? -3.054 12.928 -8.980 1.00 0.00 59 SER A CA 11
ATOM 17746 C C . SER A 1 59 ? -1.962 12.477 -9.945 1.00 0.00 59 SER A C 11
ATOM 17747 O O . SER A 1 59 ? -1.018 13.223 -10.216 1.00 0.00 59 SER A O 11
ATOM 17755 N N . GLU A 1 60 ? -2.085 11.237 -10.423 1.00 0.00 60 GLU A N 11
ATOM 17756 C CA . GLU A 1 60 ? -1.119 10.645 -11.352 1.00 0.00 60 GLU A CA 11
ATOM 17757 C C . GLU A 1 60 ? 0.235 10.427 -10.687 1.00 0.00 60 GLU A C 11
ATOM 17758 O O . GLU A 1 60 ? 1.216 10.094 -11.350 1.00 0.00 60 GLU A O 11
ATOM 17770 N N . ASN A 1 61 ? 0.284 10.607 -9.379 1.00 0.00 61 ASN A N 11
ATOM 17771 C CA . ASN A 1 61 ? 1.516 10.422 -8.636 1.00 0.00 61 ASN A CA 11
ATOM 17772 C C . ASN A 1 61 ? 1.509 9.074 -7.937 1.00 0.00 61 ASN A C 11
ATOM 17773 O O . ASN A 1 61 ? 0.452 8.563 -7.563 1.00 0.00 61 ASN A O 11
ATOM 17784 N N . SER A 1 62 ? 2.684 8.492 -7.787 1.00 0.00 62 SER A N 11
ATOM 17785 C CA . SER A 1 62 ? 2.826 7.245 -7.067 1.00 0.00 62 SER A CA 11
ATOM 17786 C C . SER A 1 62 ? 3.634 7.469 -5.798 1.00 0.00 62 SER A C 11
ATOM 17787 O O . SER A 1 62 ? 4.686 8.110 -5.824 1.00 0.00 62 SER A O 11
ATOM 17795 N N . THR A 1 63 ? 3.125 6.976 -4.686 1.00 0.00 63 THR A N 11
ATOM 17796 C CA . THR A 1 63 ? 3.846 7.051 -3.433 1.00 0.00 63 THR A CA 11
ATOM 17797 C C . THR A 1 63 ? 4.368 5.674 -3.047 1.00 0.00 63 THR A C 11
ATOM 17798 O O . THR A 1 63 ? 3.613 4.697 -3.005 1.00 0.00 63 THR A O 11
ATOM 17809 N N . ASN A 1 64 ? 5.665 5.600 -2.809 1.00 0.00 64 ASN A N 11
ATOM 17810 C CA . ASN A 1 64 ? 6.291 4.362 -2.389 1.00 0.00 64 ASN A CA 11
ATOM 17811 C C . ASN A 1 64 ? 6.076 4.147 -0.897 1.00 0.00 64 ASN A C 11
ATOM 17812 O O . ASN A 1 64 ? 6.524 4.935 -0.064 1.00 0.00 64 ASN A O 11
ATOM 17823 N N . VAL A 1 65 ? 5.334 3.104 -0.574 1.00 0.00 65 VAL A N 11
ATOM 17824 C CA . VAL A 1 65 ? 5.074 2.751 0.809 1.00 0.00 65 VAL A CA 11
ATOM 17825 C C . VAL A 1 65 ? 6.047 1.676 1.256 1.00 0.00 65 VAL A C 11
ATOM 17826 O O . VAL A 1 65 ? 5.930 0.517 0.856 1.00 0.00 65 VAL A O 11
ATOM 17839 N N . ASP A 1 66 ? 7.013 2.066 2.063 1.00 0.00 66 ASP A N 11
ATOM 17840 C CA . ASP A 1 66 ? 8.058 1.154 2.490 1.00 0.00 66 ASP A CA 11
ATOM 17841 C C . ASP A 1 66 ? 7.766 0.627 3.885 1.00 0.00 66 ASP A C 11
ATOM 17842 O O . ASP A 1 66 ? 7.828 1.367 4.869 1.00 0.00 66 ASP A O 11
ATOM 17851 N N . PHE A 1 67 ? 7.457 -0.658 3.962 1.00 0.00 67 PHE A N 11
ATOM 17852 C CA . PHE A 1 67 ? 7.089 -1.279 5.225 1.00 0.00 67 PHE A CA 11
ATOM 17853 C C . PHE A 1 67 ? 8.310 -1.863 5.919 1.00 0.00 67 PHE A C 11
ATOM 17854 O O . PHE A 1 67 ? 9.330 -2.142 5.288 1.00 0.00 67 PHE A O 11
ATOM 17871 N N . HIS A 1 68 ? 8.190 -2.047 7.223 1.00 0.00 68 HIS A N 11
ATOM 17872 C CA . HIS A 1 68 ? 9.264 -2.620 8.019 1.00 0.00 68 HIS A CA 11
ATOM 17873 C C . HIS A 1 68 ? 8.863 -4.014 8.482 1.00 0.00 68 HIS A C 11
ATOM 17874 O O . HIS A 1 68 ? 8.282 -4.181 9.552 1.00 0.00 68 HIS A O 11
ATOM 17889 N N . TRP A 1 69 ? 9.156 -5.009 7.662 1.00 0.00 69 TRP A N 11
ATOM 17890 C CA . TRP A 1 69 ? 8.735 -6.372 7.946 1.00 0.00 69 TRP A CA 11
ATOM 17891 C C . TRP A 1 69 ? 9.938 -7.291 8.131 1.00 0.00 69 TRP A C 11
ATOM 17892 O O . TRP A 1 69 ? 10.707 -7.526 7.197 1.00 0.00 69 TRP A O 11
ATOM 17913 N N . THR A 1 70 ? 10.105 -7.791 9.347 1.00 0.00 70 THR A N 11
ATOM 17914 C CA . THR A 1 70 ? 11.101 -8.812 9.614 1.00 0.00 70 THR A CA 11
ATOM 17915 C C . THR A 1 70 ? 10.551 -10.169 9.184 1.00 0.00 70 THR A C 11
ATOM 17916 O O . THR A 1 70 ? 9.505 -10.612 9.660 1.00 0.00 70 THR A O 11
ATOM 17927 N N . LEU A 1 71 ? 11.251 -10.807 8.260 1.00 0.00 71 LEU A N 11
ATOM 17928 C CA . LEU A 1 71 ? 10.747 -12.003 7.597 1.00 0.00 71 LEU A CA 11
ATOM 17929 C C . LEU A 1 71 ? 10.598 -13.179 8.548 1.00 0.00 71 LEU A C 11
ATOM 17930 O O . LEU A 1 71 ? 9.594 -13.891 8.502 1.00 0.00 71 LEU A O 11
ATOM 17946 N N . ASP A 1 72 ? 11.619 -13.386 9.376 1.00 0.00 72 ASP A N 11
ATOM 17947 C CA . ASP A 1 72 ? 11.705 -14.543 10.277 1.00 0.00 72 ASP A CA 11
ATOM 17948 C C . ASP A 1 72 ? 12.014 -15.812 9.489 1.00 0.00 72 ASP A C 11
ATOM 17949 O O . ASP A 1 72 ? 12.985 -16.514 9.776 1.00 0.00 72 ASP A O 11
ATOM 17958 N N . GLY A 1 73 ? 11.197 -16.088 8.486 1.00 0.00 73 GLY A N 11
ATOM 17959 C CA . GLY A 1 73 ? 11.395 -17.262 7.663 1.00 0.00 73 GLY A CA 11
ATOM 17960 C C . GLY A 1 73 ? 10.642 -18.460 8.195 1.00 0.00 73 GLY A C 11
ATOM 17961 O O . GLY A 1 73 ? 11.218 -19.531 8.391 1.00 0.00 73 GLY A O 11
ATOM 17965 N N . THR A 1 74 ? 9.354 -18.277 8.435 1.00 0.00 74 THR A N 11
ATOM 17966 C CA . THR A 1 74 ? 8.519 -19.340 8.963 1.00 0.00 74 THR A CA 11
ATOM 17967 C C . THR A 1 74 ? 8.008 -20.230 7.833 1.00 0.00 74 THR A C 11
ATOM 17968 O O . THR A 1 74 ? 7.941 -21.454 7.966 1.00 0.00 74 THR A O 11
ATOM 17979 N N . ALA A 1 75 ? 7.670 -19.604 6.714 1.00 0.00 75 ALA A N 11
ATOM 17980 C CA . ALA A 1 75 ? 7.114 -20.315 5.573 1.00 0.00 75 ALA A CA 11
ATOM 17981 C C . ALA A 1 75 ? 7.772 -19.862 4.277 1.00 0.00 75 ALA A C 11
ATOM 17982 O O . ALA A 1 75 ? 8.522 -18.885 4.259 1.00 0.00 75 ALA A O 11
ATOM 17989 N N . ASN A 1 76 ? 7.474 -20.571 3.194 1.00 0.00 76 ASN A N 11
ATOM 17990 C CA . ASN A 1 76 ? 8.058 -20.276 1.889 1.00 0.00 76 ASN A CA 11
ATOM 17991 C C . ASN A 1 76 ? 7.363 -19.097 1.224 1.00 0.00 76 ASN A C 11
ATOM 17992 O O . ASN A 1 76 ? 7.863 -18.540 0.247 1.00 0.00 76 ASN A O 11
ATOM 18003 N N . SER A 1 77 ? 6.198 -18.733 1.731 1.00 0.00 77 SER A N 11
ATOM 18004 C CA . SER A 1 77 ? 5.423 -17.654 1.148 1.00 0.00 77 SER A CA 11
ATOM 18005 C C . SER A 1 77 ? 4.504 -17.026 2.188 1.00 0.00 77 SER A C 11
ATOM 18006 O O . SER A 1 77 ? 4.043 -17.700 3.108 1.00 0.00 77 SER A O 11
ATOM 18014 N N . TYR A 1 78 ? 4.267 -15.731 2.046 1.00 0.00 78 TYR A N 11
ATOM 18015 C CA . TYR A 1 78 ? 3.380 -15.000 2.946 1.00 0.00 78 TYR A CA 11
ATOM 18016 C C . TYR A 1 78 ? 2.318 -14.248 2.145 1.00 0.00 78 TYR A C 11
ATOM 18017 O O . TYR A 1 78 ? 2.605 -13.719 1.071 1.00 0.00 78 TYR A O 11
ATOM 18035 N N . THR A 1 79 ? 1.100 -14.191 2.665 1.00 0.00 79 THR A N 11
ATOM 18036 C CA . THR A 1 79 ? 0.019 -13.501 1.977 1.00 0.00 79 THR A CA 11
ATOM 18037 C C . THR A 1 79 ? -0.041 -12.038 2.411 1.00 0.00 79 THR A C 11
ATOM 18038 O O . THR A 1 79 ? -0.703 -11.699 3.390 1.00 0.00 79 THR A O 11
ATOM 18049 N N . LEU A 1 80 ? 0.662 -11.177 1.693 1.00 0.00 80 LEU A N 11
ATOM 18050 C CA . LEU A 1 80 ? 0.731 -9.768 2.055 1.00 0.00 80 LEU A CA 11
ATOM 18051 C C . LEU A 1 80 ? -0.358 -8.968 1.358 1.00 0.00 80 LEU A C 11
ATOM 18052 O O . LEU A 1 80 ? -0.388 -8.860 0.136 1.00 0.00 80 LEU A O 11
ATOM 18068 N N . THR A 1 81 ? -1.249 -8.410 2.150 1.00 0.00 81 THR A N 11
ATOM 18069 C CA . THR A 1 81 ? -2.349 -7.628 1.630 1.00 0.00 81 THR A CA 11
ATOM 18070 C C . THR A 1 81 ? -2.206 -6.168 2.041 1.00 0.00 81 THR A C 11
ATOM 18071 O O . THR A 1 81 ? -2.177 -5.843 3.227 1.00 0.00 81 THR A O 11
ATOM 18082 N N . VAL A 1 82 ? -2.093 -5.301 1.052 1.00 0.00 82 VAL A N 11
ATOM 18083 C CA . VAL A 1 82 ? -2.028 -3.873 1.290 1.00 0.00 82 VAL A CA 11
ATOM 18084 C C . VAL A 1 82 ? -3.433 -3.298 1.328 1.00 0.00 82 VAL A C 11
ATOM 18085 O O . VAL A 1 82 ? -4.098 -3.210 0.295 1.00 0.00 82 VAL A O 11
ATOM 18098 N N . ASN A 1 83 ? -3.899 -2.943 2.516 1.00 0.00 83 ASN A N 11
ATOM 18099 C CA . ASN A 1 83 ? -5.211 -2.331 2.645 1.00 0.00 83 ASN A CA 11
ATOM 18100 C C . ASN A 1 83 ? -5.054 -0.832 2.789 1.00 0.00 83 ASN A C 11
ATOM 18101 O O . ASN A 1 83 ? -4.539 -0.341 3.799 1.00 0.00 83 ASN A O 11
ATOM 18112 N N . VAL A 1 84 ? -5.471 -0.109 1.769 1.00 0.00 84 VAL A N 11
ATOM 18113 C CA . VAL A 1 84 ? -5.360 1.333 1.772 1.00 0.00 84 VAL A CA 11
ATOM 18114 C C . VAL A 1 84 ? -6.425 1.958 2.663 1.00 0.00 84 VAL A C 11
ATOM 18115 O O . VAL A 1 84 ? -7.616 1.897 2.365 1.00 0.00 84 VAL A O 11
ATOM 18128 N N . ASP A 1 85 ? -5.952 2.511 3.777 1.00 0.00 85 ASP A N 11
ATOM 18129 C CA . ASP A 1 85 ? -6.774 3.198 4.776 1.00 0.00 85 ASP A CA 11
ATOM 18130 C C . ASP A 1 85 ? -7.889 2.305 5.312 1.00 0.00 85 ASP A C 11
ATOM 18131 O O . ASP A 1 85 ? -8.964 2.210 4.726 1.00 0.00 85 ASP A O 11
ATOM 18140 N N . PRO A 1 86 ? -7.636 1.641 6.450 1.00 0.00 86 PRO A N 11
ATOM 18141 C CA . PRO A 1 86 ? -8.592 0.711 7.075 1.00 0.00 86 PRO A CA 11
ATOM 18142 C C . PRO A 1 86 ? -9.910 1.383 7.454 1.00 0.00 86 PRO A C 11
ATOM 18143 O O . PRO A 1 86 ? -10.948 0.729 7.551 1.00 0.00 86 PRO A O 11
ATOM 18154 N N . GLU A 1 87 ? -9.861 2.690 7.663 1.00 0.00 87 GLU A N 11
ATOM 18155 C CA . GLU A 1 87 ? -11.044 3.447 8.042 1.00 0.00 87 GLU A CA 11
ATOM 18156 C C . GLU A 1 87 ? -11.737 3.997 6.801 1.00 0.00 87 GLU A C 11
ATOM 18157 O O . GLU A 1 87 ? -12.915 4.362 6.842 1.00 0.00 87 GLU A O 11
ATOM 18169 N N . ASN A 1 88 ? -10.990 4.029 5.699 1.00 0.00 88 ASN A N 11
ATOM 18170 C CA . ASN A 1 88 ? -11.417 4.694 4.471 1.00 0.00 88 ASN A CA 11
ATOM 18171 C C . ASN A 1 88 ? -11.819 6.131 4.775 1.00 0.00 88 ASN A C 11
ATOM 18172 O O . ASN A 1 88 ? -12.941 6.556 4.485 1.00 0.00 88 ASN A O 11
ATOM 18183 N N . ALA A 1 89 ? -10.893 6.862 5.393 1.00 0.00 89 ALA A N 11
ATOM 18184 C CA . ALA A 1 89 ? -11.123 8.247 5.782 1.00 0.00 89 ALA A CA 11
ATOM 18185 C C . ALA A 1 89 ? -11.391 9.118 4.564 1.00 0.00 89 ALA A C 11
ATOM 18186 O O . ALA A 1 89 ? -12.258 9.992 4.590 1.00 0.00 89 ALA A O 11
ATOM 18193 N N . VAL A 1 90 ? -10.652 8.865 3.499 1.00 0.00 90 VAL A N 11
ATOM 18194 C CA . VAL A 1 90 ? -10.828 9.597 2.257 1.00 0.00 90 VAL A CA 11
ATOM 18195 C C . VAL A 1 90 ? -11.961 8.976 1.448 1.00 0.00 90 VAL A C 11
ATOM 18196 O O . VAL A 1 90 ? -12.109 7.755 1.416 1.00 0.00 90 VAL A O 11
ATOM 18209 N N . ASN A 1 91 ? -12.783 9.813 0.835 1.00 0.00 91 ASN A N 11
ATOM 18210 C CA . ASN A 1 91 ? -13.835 9.324 -0.046 1.00 0.00 91 ASN A CA 11
ATOM 18211 C C . ASN A 1 91 ? -13.222 8.873 -1.365 1.00 0.00 91 ASN A C 11
ATOM 18212 O O . ASN A 1 91 ? -12.978 9.683 -2.259 1.00 0.00 91 ASN A O 11
ATOM 18223 N N . GLU A 1 92 ? -12.945 7.583 -1.459 1.00 0.00 92 GLU A N 11
ATOM 18224 C CA . GLU A 1 92 ? -12.233 7.024 -2.597 1.00 0.00 92 GLU A CA 11
ATOM 18225 C C . GLU A 1 92 ? -13.200 6.508 -3.655 1.00 0.00 92 GLU A C 11
ATOM 18226 O O . GLU A 1 92 ? -14.416 6.559 -3.473 1.00 0.00 92 GLU A O 11
ATOM 18238 N N . GLY A 1 93 ? -12.633 6.031 -4.761 1.00 0.00 93 GLY A N 11
ATOM 18239 C CA . GLY A 1 93 ? -13.412 5.418 -5.826 1.00 0.00 93 GLY A CA 11
ATOM 18240 C C . GLY A 1 93 ? -14.227 4.223 -5.356 1.00 0.00 93 GLY A C 11
ATOM 18241 O O . GLY A 1 93 ? -15.313 4.379 -4.789 1.00 0.00 93 GLY A O 11
ATOM 18245 N N . ASN A 1 94 ? -13.727 3.028 -5.627 1.00 0.00 94 ASN A N 11
ATOM 18246 C CA . ASN A 1 94 ? -14.417 1.808 -5.228 1.00 0.00 94 ASN A CA 11
ATOM 18247 C C . ASN A 1 94 ? -13.562 1.016 -4.242 1.00 0.00 94 ASN A C 11
ATOM 18248 O O . ASN A 1 94 ? -12.340 0.993 -4.349 1.00 0.00 94 ASN A O 11
ATOM 18259 N N . GLU A 1 95 ? -14.210 0.358 -3.290 1.00 0.00 95 GLU A N 11
ATOM 18260 C CA . GLU A 1 95 ? -13.500 -0.334 -2.219 1.00 0.00 95 GLU A CA 11
ATOM 18261 C C . GLU A 1 95 ? -12.877 -1.638 -2.710 1.00 0.00 95 GLU A C 11
ATOM 18262 O O . GLU A 1 95 ? -12.034 -2.232 -2.036 1.00 0.00 95 GLU A O 11
ATOM 18274 N N . SER A 1 96 ? -13.280 -2.070 -3.898 1.00 0.00 96 SER A N 11
ATOM 18275 C CA . SER A 1 96 ? -12.795 -3.320 -4.467 1.00 0.00 96 SER A CA 11
ATOM 18276 C C . SER A 1 96 ? -11.318 -3.228 -4.867 1.00 0.00 96 SER A C 11
ATOM 18277 O O . SER A 1 96 ? -10.696 -4.235 -5.208 1.00 0.00 96 SER A O 11
ATOM 18285 N N . ASN A 1 97 ? -10.756 -2.023 -4.835 1.00 0.00 97 ASN A N 11
ATOM 18286 C CA . ASN A 1 97 ? -9.344 -1.846 -5.156 1.00 0.00 97 ASN A CA 11
ATOM 18287 C C . ASN A 1 97 ? -8.567 -1.299 -3.967 1.00 0.00 97 ASN A C 11
ATOM 18288 O O . ASN A 1 97 ? -7.409 -0.924 -4.105 1.00 0.00 97 ASN A O 11
ATOM 18299 N N . ASN A 1 98 ? -9.196 -1.274 -2.797 1.00 0.00 98 ASN A N 11
ATOM 18300 C CA . ASN A 1 98 ? -8.519 -0.821 -1.583 1.00 0.00 98 ASN A CA 11
ATOM 18301 C C . ASN A 1 98 ? -7.575 -1.893 -1.060 1.00 0.00 98 ASN A C 11
ATOM 18302 O O . ASN A 1 98 ? -6.578 -1.591 -0.404 1.00 0.00 98 ASN A O 11
ATOM 18313 N N . THR A 1 99 ? -7.896 -3.145 -1.351 1.00 0.00 99 THR A N 11
ATOM 18314 C CA . THR A 1 99 ? -7.089 -4.265 -0.905 1.00 0.00 99 THR A CA 11
ATOM 18315 C C . THR A 1 99 ? -6.243 -4.836 -2.036 1.00 0.00 99 THR A C 11
ATOM 18316 O O . THR A 1 99 ? -6.764 -5.227 -3.082 1.00 0.00 99 THR A O 11
ATOM 18327 N N . LEU A 1 100 ? -4.937 -4.861 -1.825 1.00 0.00 100 LEU A N 11
ATOM 18328 C CA . LEU A 1 100 ? -4.020 -5.505 -2.751 1.00 0.00 100 LEU A CA 11
ATOM 18329 C C . LEU A 1 100 ? -3.461 -6.774 -2.127 1.00 0.00 100 LEU A C 11
ATOM 18330 O O . LEU A 1 100 ? -2.556 -6.716 -1.294 1.00 0.00 100 LEU A O 11
ATOM 18346 N N . THR A 1 101 ? -4.016 -7.907 -2.509 1.00 0.00 101 THR A N 11
ATOM 18347 C CA . THR A 1 101 ? -3.559 -9.182 -1.995 1.00 0.00 101 THR A CA 11
ATOM 18348 C C . THR A 1 101 ? -2.413 -9.718 -2.847 1.00 0.00 101 THR A C 11
ATOM 18349 O O . THR A 1 101 ? -2.627 -10.298 -3.915 1.00 0.00 101 THR A O 11
ATOM 18360 N N . ALA A 1 102 ? -1.197 -9.486 -2.385 1.00 0.00 102 ALA A N 11
ATOM 18361 C CA . ALA A 1 102 ? -0.010 -9.945 -3.081 1.00 0.00 102 ALA A CA 11
ATOM 18362 C C . ALA A 1 102 ? 0.698 -11.007 -2.255 1.00 0.00 102 ALA A C 11
ATOM 18363 O O . ALA A 1 102 ? 1.302 -10.713 -1.224 1.00 0.00 102 ALA A O 11
ATOM 18370 N N . LEU A 1 103 ? 0.609 -12.245 -2.697 1.00 0.00 103 LEU A N 11
ATOM 18371 C CA . LEU A 1 103 ? 1.223 -13.340 -1.976 1.00 0.00 103 LEU A CA 11
ATOM 18372 C C . LEU A 1 103 ? 2.690 -13.430 -2.376 1.00 0.00 103 LEU A C 11
ATOM 18373 O O . LEU A 1 103 ? 3.018 -13.867 -3.480 1.00 0.00 103 LEU A O 11
ATOM 18389 N N . VAL A 1 104 ? 3.559 -12.999 -1.478 1.00 0.00 104 VAL A N 11
ATOM 18390 C CA . VAL A 1 104 ? 4.981 -12.917 -1.768 1.00 0.00 104 VAL A CA 11
ATOM 18391 C C . VAL A 1 104 ? 5.677 -14.223 -1.411 1.00 0.00 104 VAL A C 11
ATOM 18392 O O . VAL A 1 104 ? 5.315 -14.892 -0.439 1.00 0.00 104 VAL A O 11
ATOM 18405 N N . GLY A 1 105 ? 6.664 -14.588 -2.209 1.00 0.00 105 GLY A N 11
ATOM 18406 C CA . GLY A 1 105 ? 7.393 -15.811 -1.971 1.00 0.00 105 GLY A CA 11
ATOM 18407 C C . GLY A 1 105 ? 8.778 -15.530 -1.447 1.00 0.00 105 GLY A C 11
ATOM 18408 O O . GLY A 1 105 ? 9.149 -14.375 -1.257 1.00 0.00 105 GLY A O 11
ATOM 18412 N N . THR A 1 106 ? 9.545 -16.572 -1.211 1.00 0.00 106 THR A N 11
ATOM 18413 C CA . THR A 1 106 ? 10.901 -16.404 -0.732 1.00 0.00 106 THR A CA 11
ATOM 18414 C C . THR A 1 106 ? 11.848 -16.139 -1.895 1.00 0.00 106 THR A C 11
ATOM 18415 O O . THR A 1 106 ? 11.564 -16.520 -3.033 1.00 0.00 106 THR A O 11
ATOM 18426 N N . LEU A 1 107 ? 12.947 -15.447 -1.603 1.00 0.00 107 LEU A N 11
ATOM 18427 C CA . LEU A 1 107 ? 13.934 -15.079 -2.613 1.00 0.00 107 LEU A CA 11
ATOM 18428 C C . LEU A 1 107 ? 14.342 -16.292 -3.445 1.00 0.00 107 LEU A C 11
ATOM 18429 O O . LEU A 1 107 ? 14.786 -17.307 -2.906 1.00 0.00 107 LEU A O 11
ATOM 18445 N N . GLU A 1 108 ? 14.176 -16.177 -4.758 1.00 0.00 108 GLU A N 11
ATOM 18446 C CA . GLU A 1 108 ? 14.429 -17.288 -5.673 1.00 0.00 108 GLU A CA 11
ATOM 18447 C C . GLU A 1 108 ? 15.905 -17.674 -5.686 1.00 0.00 108 GLU A C 11
ATOM 18448 O O . GLU A 1 108 ? 16.249 -18.848 -5.822 1.00 0.00 108 GLU A O 11
ATOM 18460 N N . HIS A 1 109 ? 16.767 -16.686 -5.548 1.00 0.00 109 HIS A N 11
ATOM 18461 C CA . HIS A 1 109 ? 18.191 -16.925 -5.387 1.00 0.00 109 HIS A CA 11
ATOM 18462 C C . HIS A 1 109 ? 18.670 -16.210 -4.139 1.00 0.00 109 HIS A C 11
ATOM 18463 O O . HIS A 1 109 ? 18.743 -14.983 -4.122 1.00 0.00 109 HIS A O 11
ATOM 18478 N N . HIS A 1 110 ? 18.984 -16.985 -3.103 1.00 0.00 110 HIS A N 11
ATOM 18479 C CA . HIS A 1 110 ? 19.334 -16.444 -1.788 1.00 0.00 110 HIS A CA 11
ATOM 18480 C C . HIS A 1 110 ? 20.454 -15.415 -1.898 1.00 0.00 110 HIS A C 11
ATOM 18481 O O . HIS A 1 110 ? 20.519 -14.463 -1.120 1.00 0.00 110 HIS A O 11
ATOM 18496 N N . HIS A 1 111 ? 21.336 -15.623 -2.859 1.00 0.00 111 HIS A N 11
ATOM 18497 C CA . HIS A 1 111 ? 22.339 -14.636 -3.206 1.00 0.00 111 HIS A CA 11
ATOM 18498 C C . HIS A 1 111 ? 22.478 -14.547 -4.713 1.00 0.00 111 HIS A C 11
ATOM 18499 O O . HIS A 1 111 ? 22.813 -15.529 -5.377 1.00 0.00 111 HIS A O 11
ATOM 18514 N N . HIS A 1 112 ? 22.197 -13.371 -5.248 1.00 0.00 112 HIS A N 11
ATOM 18515 C CA . HIS A 1 112 ? 22.280 -13.143 -6.678 1.00 0.00 112 HIS A CA 11
ATOM 18516 C C . HIS A 1 112 ? 23.733 -13.004 -7.094 1.00 0.00 112 HIS A C 11
ATOM 18517 O O . HIS A 1 112 ? 24.426 -12.077 -6.673 1.00 0.00 112 HIS A O 11
ATOM 18532 N N . HIS A 1 113 ? 24.190 -13.935 -7.915 1.00 0.00 113 HIS A N 11
ATOM 18533 C CA . HIS A 1 113 ? 25.574 -13.948 -8.365 1.00 0.00 113 HIS A CA 11
ATOM 18534 C C . HIS A 1 113 ? 25.762 -12.953 -9.497 1.00 0.00 113 HIS A C 11
ATOM 18535 O O . HIS A 1 113 ? 26.885 -12.637 -9.892 1.00 0.00 113 HIS A O 11
ATOM 18550 N N . HIS A 1 114 ? 24.645 -12.469 -10.017 1.00 0.00 114 HIS A N 11
ATOM 18551 C CA . HIS A 1 114 ? 24.653 -11.392 -10.985 1.00 0.00 114 HIS A CA 11
ATOM 18552 C C . HIS A 1 114 ? 24.032 -10.154 -10.352 1.00 0.00 114 HIS A C 11
ATOM 18553 O O . HIS A 1 114 ? 24.767 -9.393 -9.693 1.00 0.00 114 HIS A O 11
ATOM 18569 N N . MET A 1 1 ? -12.996 15.170 -8.722 1.00 0.00 1 MET A N 12
ATOM 18570 C CA . MET A 1 1 ? -14.084 15.049 -7.724 1.00 0.00 1 MET A CA 12
ATOM 18571 C C . MET A 1 1 ? -13.724 14.041 -6.650 1.00 0.00 1 MET A C 12
ATOM 18572 O O . MET A 1 1 ? -13.579 14.390 -5.480 1.00 0.00 1 MET A O 12
ATOM 18588 N N . ILE A 1 2 ? -13.586 12.788 -7.039 1.00 0.00 2 ILE A N 12
ATOM 18589 C CA . ILE A 1 2 ? -13.234 11.752 -6.084 1.00 0.00 2 ILE A CA 12
ATOM 18590 C C . ILE A 1 2 ? -11.851 11.188 -6.405 1.00 0.00 2 ILE A C 12
ATOM 18591 O O . ILE A 1 2 ? -11.471 11.088 -7.576 1.00 0.00 2 ILE A O 12
ATOM 18607 N N . PRO A 1 3 ? -11.058 10.868 -5.377 1.00 0.00 3 PRO A N 12
ATOM 18608 C CA . PRO A 1 3 ? -9.798 10.158 -5.544 1.00 0.00 3 PRO A CA 12
ATOM 18609 C C . PRO A 1 3 ? -10.015 8.652 -5.610 1.00 0.00 3 PRO A C 12
ATOM 18610 O O . PRO A 1 3 ? -11.022 8.140 -5.121 1.00 0.00 3 PRO A O 12
ATOM 18621 N N . ASP A 1 4 ? -9.078 7.945 -6.209 1.00 0.00 4 ASP A N 12
ATOM 18622 C CA . ASP A 1 4 ? -9.118 6.499 -6.224 1.00 0.00 4 ASP A CA 12
ATOM 18623 C C . ASP A 1 4 ? -7.714 5.988 -5.992 1.00 0.00 4 ASP A C 12
ATOM 18624 O O . ASP A 1 4 ? -6.843 6.133 -6.847 1.00 0.00 4 ASP A O 12
ATOM 18633 N N . LEU A 1 5 ? -7.479 5.428 -4.823 1.00 0.00 5 LEU A N 12
ATOM 18634 C CA . LEU A 1 5 ? -6.138 5.037 -4.451 1.00 0.00 5 LEU A CA 12
ATOM 18635 C C . LEU A 1 5 ? -5.962 3.552 -4.671 1.00 0.00 5 LEU A C 12
ATOM 18636 O O . LEU A 1 5 ? -6.750 2.742 -4.181 1.00 0.00 5 LEU A O 12
ATOM 18652 N N . VAL A 1 6 ? -4.928 3.204 -5.408 1.00 0.00 6 VAL A N 12
ATOM 18653 C CA . VAL A 1 6 ? -4.691 1.823 -5.762 1.00 0.00 6 VAL A CA 12
ATOM 18654 C C . VAL A 1 6 ? -3.288 1.404 -5.347 1.00 0.00 6 VAL A C 12
ATOM 18655 O O . VAL A 1 6 ? -2.341 2.174 -5.489 1.00 0.00 6 VAL A O 12
ATOM 18668 N N . PRO A 1 7 ? -3.131 0.181 -4.836 1.00 0.00 7 PRO A N 12
ATOM 18669 C CA . PRO A 1 7 ? -1.837 -0.437 -4.660 1.00 0.00 7 PRO A CA 12
ATOM 18670 C C . PRO A 1 7 ? -1.496 -1.274 -5.884 1.00 0.00 7 PRO A C 12
ATOM 18671 O O . PRO A 1 7 ? -1.890 -2.431 -5.994 1.00 0.00 7 PRO A O 12
ATOM 18682 N N . VAL A 1 8 ? -0.789 -0.666 -6.819 1.00 0.00 8 VAL A N 12
ATOM 18683 C CA . VAL A 1 8 ? -0.591 -1.264 -8.131 1.00 0.00 8 VAL A CA 12
ATOM 18684 C C . VAL A 1 8 ? 0.564 -2.255 -8.146 1.00 0.00 8 VAL A C 12
ATOM 18685 O O . VAL A 1 8 ? 0.715 -3.026 -9.095 1.00 0.00 8 VAL A O 12
ATOM 18698 N N . SER A 1 9 ? 1.377 -2.251 -7.100 1.00 0.00 9 SER A N 12
ATOM 18699 C CA . SER A 1 9 ? 2.544 -3.110 -7.072 1.00 0.00 9 SER A CA 12
ATOM 18700 C C . SER A 1 9 ? 3.101 -3.258 -5.663 1.00 0.00 9 SER A C 12
ATOM 18701 O O . SER A 1 9 ? 3.076 -2.318 -4.866 1.00 0.00 9 SER A O 12
ATOM 18709 N N . LEU A 1 10 ? 3.581 -4.457 -5.369 1.00 0.00 10 LEU A N 12
ATOM 18710 C CA . LEU A 1 10 ? 4.244 -4.749 -4.111 1.00 0.00 10 LEU A CA 12
ATOM 18711 C C . LEU A 1 10 ? 5.593 -5.397 -4.398 1.00 0.00 10 LEU A C 12
ATOM 18712 O O . LEU A 1 10 ? 5.670 -6.379 -5.136 1.00 0.00 10 LEU A O 12
ATOM 18728 N N . THR A 1 11 ? 6.647 -4.843 -3.829 1.00 0.00 11 THR A N 12
ATOM 18729 C CA . THR A 1 11 ? 7.992 -5.340 -4.071 1.00 0.00 11 THR A CA 12
ATOM 18730 C C . THR A 1 11 ? 8.794 -5.383 -2.777 1.00 0.00 11 THR A C 12
ATOM 18731 O O . THR A 1 11 ? 8.613 -4.533 -1.911 1.00 0.00 11 THR A O 12
ATOM 18742 N N . PRO A 1 12 ? 9.681 -6.374 -2.615 1.00 0.00 12 PRO A N 12
ATOM 18743 C CA . PRO A 1 12 ? 9.894 -7.434 -3.603 1.00 0.00 12 PRO A CA 12
ATOM 18744 C C . PRO A 1 12 ? 8.838 -8.535 -3.524 1.00 0.00 12 PRO A C 12
ATOM 18745 O O . PRO A 1 12 ? 8.122 -8.653 -2.530 1.00 0.00 12 PRO A O 12
ATOM 18756 N N . VAL A 1 13 ? 8.743 -9.336 -4.579 1.00 0.00 13 VAL A N 12
ATOM 18757 C CA . VAL A 1 13 ? 7.807 -10.453 -4.607 1.00 0.00 13 VAL A CA 12
ATOM 18758 C C . VAL A 1 13 ? 8.426 -11.687 -3.959 1.00 0.00 13 VAL A C 12
ATOM 18759 O O . VAL A 1 13 ? 7.733 -12.653 -3.637 1.00 0.00 13 VAL A O 12
ATOM 18772 N N . THR A 1 14 ? 9.735 -11.648 -3.787 1.00 0.00 14 THR A N 12
ATOM 18773 C CA . THR A 1 14 ? 10.459 -12.690 -3.086 1.00 0.00 14 THR A CA 12
ATOM 18774 C C . THR A 1 14 ? 11.395 -12.062 -2.059 1.00 0.00 14 THR A C 12
ATOM 18775 O O . THR A 1 14 ? 12.214 -11.204 -2.397 1.00 0.00 14 THR A O 12
ATOM 18786 N N . VAL A 1 15 ? 11.266 -12.476 -0.806 1.00 0.00 15 VAL A N 12
ATOM 18787 C CA . VAL A 1 15 ? 12.013 -11.860 0.281 1.00 0.00 15 VAL A CA 12
ATOM 18788 C C . VAL A 1 15 ? 13.000 -12.842 0.894 1.00 0.00 15 VAL A C 12
ATOM 18789 O O . VAL A 1 15 ? 12.770 -14.052 0.881 1.00 0.00 15 VAL A O 12
ATOM 18802 N N . VAL A 1 16 ? 14.103 -12.326 1.419 1.00 0.00 16 VAL A N 12
ATOM 18803 C CA . VAL A 1 16 ? 15.072 -13.156 2.098 1.00 0.00 16 VAL A CA 12
ATOM 18804 C C . VAL A 1 16 ? 14.717 -13.278 3.576 1.00 0.00 16 VAL A C 12
ATOM 18805 O O . VAL A 1 16 ? 14.584 -12.277 4.280 1.00 0.00 16 VAL A O 12
ATOM 18818 N N . PRO A 1 17 ? 14.512 -14.510 4.056 1.00 0.00 17 PRO A N 12
ATOM 18819 C CA . PRO A 1 17 ? 14.169 -14.761 5.455 1.00 0.00 17 PRO A CA 12
ATOM 18820 C C . PRO A 1 17 ? 15.317 -14.441 6.406 1.00 0.00 17 PRO A C 12
ATOM 18821 O O . PRO A 1 17 ? 16.432 -14.143 5.972 1.00 0.00 17 PRO A O 12
ATOM 18832 N N . ASN A 1 18 ? 15.021 -14.499 7.704 1.00 0.00 18 ASN A N 12
ATOM 18833 C CA . ASN A 1 18 ? 16.021 -14.317 8.762 1.00 0.00 18 ASN A CA 12
ATOM 18834 C C . ASN A 1 18 ? 16.465 -12.862 8.859 1.00 0.00 18 ASN A C 12
ATOM 18835 O O . ASN A 1 18 ? 17.563 -12.571 9.335 1.00 0.00 18 ASN A O 12
ATOM 18846 N N . THR A 1 19 ? 15.607 -11.947 8.423 1.00 0.00 19 THR A N 12
ATOM 18847 C CA . THR A 1 19 ? 15.894 -10.525 8.519 1.00 0.00 19 THR A CA 12
ATOM 18848 C C . THR A 1 19 ? 14.694 -9.706 8.042 1.00 0.00 19 THR A C 12
ATOM 18849 O O . THR A 1 19 ? 13.695 -10.269 7.586 1.00 0.00 19 THR A O 12
ATOM 18860 N N . VAL A 1 20 ? 14.792 -8.387 8.163 1.00 0.00 20 VAL A N 12
ATOM 18861 C CA . VAL A 1 20 ? 13.731 -7.495 7.716 1.00 0.00 20 VAL A CA 12
ATOM 18862 C C . VAL A 1 20 ? 13.968 -7.072 6.269 1.00 0.00 20 VAL A C 12
ATOM 18863 O O . VAL A 1 20 ? 15.089 -6.735 5.888 1.00 0.00 20 VAL A O 12
ATOM 18876 N N . ASN A 1 21 ? 12.912 -7.102 5.471 1.00 0.00 21 ASN A N 12
ATOM 18877 C CA . ASN A 1 21 ? 12.995 -6.724 4.066 1.00 0.00 21 ASN A CA 12
ATOM 18878 C C . ASN A 1 21 ? 12.296 -5.395 3.831 1.00 0.00 21 ASN A C 12
ATOM 18879 O O . ASN A 1 21 ? 11.341 -5.051 4.535 1.00 0.00 21 ASN A O 12
ATOM 18890 N N . THR A 1 22 ? 12.778 -4.647 2.849 1.00 0.00 22 THR A N 12
ATOM 18891 C CA . THR A 1 22 ? 12.194 -3.362 2.514 1.00 0.00 22 THR A CA 12
ATOM 18892 C C . THR A 1 22 ? 10.989 -3.552 1.603 1.00 0.00 22 THR A C 12
ATOM 18893 O O . THR A 1 22 ? 11.126 -3.613 0.377 1.00 0.00 22 THR A O 12
ATOM 18904 N N . MET A 1 23 ? 9.815 -3.678 2.198 1.00 0.00 23 MET A N 12
ATOM 18905 C CA . MET A 1 23 ? 8.604 -3.891 1.428 1.00 0.00 23 MET A CA 12
ATOM 18906 C C . MET A 1 23 ? 8.085 -2.571 0.890 1.00 0.00 23 MET A C 12
ATOM 18907 O O . MET A 1 23 ? 7.615 -1.715 1.638 1.00 0.00 23 MET A O 12
ATOM 18921 N N . THR A 1 24 ? 8.200 -2.412 -0.413 1.00 0.00 24 THR A N 12
ATOM 18922 C CA . THR A 1 24 ? 7.806 -1.196 -1.084 1.00 0.00 24 THR A CA 12
ATOM 18923 C C . THR A 1 24 ? 6.468 -1.388 -1.796 1.00 0.00 24 THR A C 12
ATOM 18924 O O . THR A 1 24 ? 6.376 -2.133 -2.776 1.00 0.00 24 THR A O 12
ATOM 18935 N N . ALA A 1 25 ? 5.432 -0.739 -1.279 1.00 0.00 25 ALA A N 12
ATOM 18936 C CA . ALA A 1 25 ? 4.112 -0.801 -1.882 1.00 0.00 25 ALA A CA 12
ATOM 18937 C C . ALA A 1 25 ? 3.845 0.463 -2.685 1.00 0.00 25 ALA A C 12
ATOM 18938 O O . ALA A 1 25 ? 3.873 1.565 -2.143 1.00 0.00 25 ALA A O 12
ATOM 18945 N N . THR A 1 26 ? 3.606 0.303 -3.972 1.00 0.00 26 THR A N 12
ATOM 18946 C CA . THR A 1 26 ? 3.368 1.437 -4.849 1.00 0.00 26 THR A CA 12
ATOM 18947 C C . THR A 1 26 ? 1.895 1.836 -4.824 1.00 0.00 26 THR A C 12
ATOM 18948 O O . THR A 1 26 ? 1.046 1.150 -5.401 1.00 0.00 26 THR A O 12
ATOM 18959 N N . ILE A 1 27 ? 1.596 2.926 -4.134 1.00 0.00 27 ILE A N 12
ATOM 18960 C CA . ILE A 1 27 ? 0.236 3.429 -4.054 1.00 0.00 27 ILE A CA 12
ATOM 18961 C C . ILE A 1 27 ? 0.053 4.557 -5.058 1.00 0.00 27 ILE A C 12
ATOM 18962 O O . ILE A 1 27 ? 0.741 5.576 -4.994 1.00 0.00 27 ILE A O 12
ATOM 18978 N N . GLU A 1 28 ? -0.862 4.368 -5.987 1.00 0.00 28 GLU A N 12
ATOM 18979 C CA . GLU A 1 28 ? -1.061 5.320 -7.061 1.00 0.00 28 GLU A CA 12
ATOM 18980 C C . GLU A 1 28 ? -2.486 5.857 -7.038 1.00 0.00 28 GLU A C 12
ATOM 18981 O O . GLU A 1 28 ? -3.436 5.113 -6.788 1.00 0.00 28 GLU A O 12
ATOM 18993 N N . ASN A 1 29 ? -2.624 7.151 -7.276 1.00 0.00 29 ASN A N 12
ATOM 18994 C CA . ASN A 1 29 ? -3.937 7.785 -7.305 1.00 0.00 29 ASN A CA 12
ATOM 18995 C C . ASN A 1 29 ? -4.474 7.779 -8.727 1.00 0.00 29 ASN A C 12
ATOM 18996 O O . ASN A 1 29 ? -4.101 8.615 -9.542 1.00 0.00 29 ASN A O 12
ATOM 19007 N N . GLN A 1 30 ? -5.350 6.837 -9.021 1.00 0.00 30 GLN A N 12
ATOM 19008 C CA . GLN A 1 30 ? -5.877 6.693 -10.364 1.00 0.00 30 GLN A CA 12
ATOM 19009 C C . GLN A 1 30 ? -7.282 7.280 -10.450 1.00 0.00 30 GLN A C 12
ATOM 19010 O O . GLN A 1 30 ? -8.221 6.643 -10.933 1.00 0.00 30 GLN A O 12
ATOM 19024 N N . GLY A 1 31 ? -7.397 8.524 -10.004 1.00 0.00 31 GLY A N 12
ATOM 19025 C CA . GLY A 1 31 ? -8.658 9.232 -10.035 1.00 0.00 31 GLY A CA 12
ATOM 19026 C C . GLY A 1 31 ? -8.451 10.700 -10.338 1.00 0.00 31 GLY A C 12
ATOM 19027 O O . GLY A 1 31 ? -7.310 11.156 -10.441 1.00 0.00 31 GLY A O 12
ATOM 19031 N N . ASN A 1 32 ? -9.534 11.449 -10.480 1.00 0.00 32 ASN A N 12
ATOM 19032 C CA . ASN A 1 32 ? -9.433 12.843 -10.903 1.00 0.00 32 ASN A CA 12
ATOM 19033 C C . ASN A 1 32 ? -9.535 13.797 -9.711 1.00 0.00 32 ASN A C 12
ATOM 19034 O O . ASN A 1 32 ? -10.280 14.780 -9.739 1.00 0.00 32 ASN A O 12
ATOM 19045 N N . LYS A 1 33 ? -8.816 13.481 -8.642 1.00 0.00 33 LYS A N 12
ATOM 19046 C CA . LYS A 1 33 ? -8.640 14.412 -7.538 1.00 0.00 33 LYS A CA 12
ATOM 19047 C C . LYS A 1 33 ? -7.446 14.004 -6.691 1.00 0.00 33 LYS A C 12
ATOM 19048 O O . LYS A 1 33 ? -7.045 12.839 -6.693 1.00 0.00 33 LYS A O 12
ATOM 19067 N N . ASP A 1 34 ? -6.892 14.967 -5.973 1.00 0.00 34 ASP A N 12
ATOM 19068 C CA . ASP A 1 34 ? -5.832 14.710 -5.010 1.00 0.00 34 ASP A CA 12
ATOM 19069 C C . ASP A 1 34 ? -6.380 13.918 -3.828 1.00 0.00 34 ASP A C 12
ATOM 19070 O O . ASP A 1 34 ? -7.594 13.821 -3.640 1.00 0.00 34 ASP A O 12
ATOM 19079 N N . SER A 1 35 ? -5.488 13.355 -3.033 1.00 0.00 35 SER A N 12
ATOM 19080 C CA . SER A 1 35 ? -5.892 12.611 -1.856 1.00 0.00 35 SER A CA 12
ATOM 19081 C C . SER A 1 35 ? -5.116 13.078 -0.631 1.00 0.00 35 SER A C 12
ATOM 19082 O O . SER A 1 35 ? -3.894 13.256 -0.683 1.00 0.00 35 SER A O 12
ATOM 19090 N N . THR A 1 36 ? -5.834 13.280 0.460 1.00 0.00 36 THR A N 12
ATOM 19091 C CA . THR A 1 36 ? -5.253 13.784 1.690 1.00 0.00 36 THR A CA 12
ATOM 19092 C C . THR A 1 36 ? -4.561 12.669 2.476 1.00 0.00 36 THR A C 12
ATOM 19093 O O . THR A 1 36 ? -4.331 11.581 1.944 1.00 0.00 36 THR A O 12
ATOM 19104 N N . SER A 1 37 ? -4.215 12.946 3.728 1.00 0.00 37 SER A N 12
ATOM 19105 C CA . SER A 1 37 ? -3.495 11.985 4.551 1.00 0.00 37 SER A CA 12
ATOM 19106 C C . SER A 1 37 ? -4.323 10.722 4.773 1.00 0.00 37 SER A C 12
ATOM 19107 O O . SER A 1 37 ? -5.435 10.775 5.307 1.00 0.00 37 SER A O 12
ATOM 19115 N N . PHE A 1 38 ? -3.777 9.592 4.350 1.00 0.00 38 PHE A N 12
ATOM 19116 C CA . PHE A 1 38 ? -4.438 8.306 4.516 1.00 0.00 38 PHE A CA 12
ATOM 19117 C C . PHE A 1 38 ? -3.457 7.296 5.103 1.00 0.00 38 PHE A C 12
ATOM 19118 O O . PHE A 1 38 ? -2.243 7.487 5.025 1.00 0.00 38 PHE A O 12
ATOM 19135 N N . ASN A 1 39 ? -3.973 6.228 5.683 1.00 0.00 39 ASN A N 12
ATOM 19136 C CA . ASN A 1 39 ? -3.127 5.244 6.346 1.00 0.00 39 ASN A CA 12
ATOM 19137 C C . ASN A 1 39 ? -3.021 3.976 5.508 1.00 0.00 39 ASN A C 12
ATOM 19138 O O . ASN A 1 39 ? -4.031 3.393 5.141 1.00 0.00 39 ASN A O 12
ATOM 19149 N N . VAL A 1 40 ? -1.811 3.544 5.200 1.00 0.00 40 VAL A N 12
ATOM 19150 C CA . VAL A 1 40 ? -1.632 2.318 4.435 1.00 0.00 40 VAL A CA 12
ATOM 19151 C C . VAL A 1 40 ? -1.009 1.230 5.305 1.00 0.00 40 VAL A C 12
ATOM 19152 O O . VAL A 1 40 ? 0.050 1.422 5.905 1.00 0.00 40 VAL A O 12
ATOM 19165 N N . SER A 1 41 ? -1.695 0.098 5.388 1.00 0.00 41 SER A N 12
ATOM 19166 C CA . SER A 1 41 ? -1.271 -0.998 6.242 1.00 0.00 41 SER A CA 12
ATOM 19167 C C . SER A 1 41 ? -0.964 -2.242 5.418 1.00 0.00 41 SER A C 12
ATOM 19168 O O . SER A 1 41 ? -1.611 -2.498 4.400 1.00 0.00 41 SER A O 12
ATOM 19176 N N . LEU A 1 42 ? 0.025 -3.007 5.858 1.00 0.00 42 LEU A N 12
ATOM 19177 C CA . LEU A 1 42 ? 0.368 -4.259 5.205 1.00 0.00 42 LEU A CA 12
ATOM 19178 C C . LEU A 1 42 ? -0.146 -5.431 6.031 1.00 0.00 42 LEU A C 12
ATOM 19179 O O . LEU A 1 42 ? 0.364 -5.709 7.122 1.00 0.00 42 LEU A O 12
ATOM 19195 N N . LEU A 1 43 ? -1.170 -6.094 5.522 1.00 0.00 43 LEU A N 12
ATOM 19196 C CA . LEU A 1 43 ? -1.769 -7.220 6.216 1.00 0.00 43 LEU A CA 12
ATOM 19197 C C . LEU A 1 43 ? -1.230 -8.529 5.657 1.00 0.00 43 LEU A C 12
ATOM 19198 O O . LEU A 1 43 ? -1.493 -8.881 4.512 1.00 0.00 43 LEU A O 12
ATOM 19214 N N . VAL A 1 44 ? -0.475 -9.241 6.472 1.00 0.00 44 VAL A N 12
ATOM 19215 C CA . VAL A 1 44 ? 0.100 -10.511 6.075 1.00 0.00 44 VAL A CA 12
ATOM 19216 C C . VAL A 1 44 ? -0.770 -11.658 6.572 1.00 0.00 44 VAL A C 12
ATOM 19217 O O . VAL A 1 44 ? -0.830 -11.927 7.774 1.00 0.00 44 VAL A O 12
ATOM 19230 N N . ASP A 1 45 ? -1.475 -12.287 5.637 1.00 0.00 45 ASP A N 12
ATOM 19231 C CA . ASP A 1 45 ? -2.333 -13.439 5.924 1.00 0.00 45 ASP A CA 12
ATOM 19232 C C . ASP A 1 45 ? -3.418 -13.094 6.943 1.00 0.00 45 ASP A C 12
ATOM 19233 O O . ASP A 1 45 ? -3.972 -13.977 7.598 1.00 0.00 45 ASP A O 12
ATOM 19242 N N . GLY A 1 46 ? -3.728 -11.808 7.061 1.00 0.00 46 GLY A N 12
ATOM 19243 C CA . GLY A 1 46 ? -4.798 -11.385 7.942 1.00 0.00 46 GLY A CA 12
ATOM 19244 C C . GLY A 1 46 ? -4.314 -10.511 9.083 1.00 0.00 46 GLY A C 12
ATOM 19245 O O . GLY A 1 46 ? -5.081 -9.713 9.626 1.00 0.00 46 GLY A O 12
ATOM 19249 N N . ILE A 1 47 ? -3.049 -10.655 9.450 1.00 0.00 47 ILE A N 12
ATOM 19250 C CA . ILE A 1 47 ? -2.483 -9.887 10.555 1.00 0.00 47 ILE A CA 12
ATOM 19251 C C . ILE A 1 47 ? -1.761 -8.659 10.016 1.00 0.00 47 ILE A C 12
ATOM 19252 O O . ILE A 1 47 ? -1.251 -8.675 8.903 1.00 0.00 47 ILE A O 12
ATOM 19268 N N . VAL A 1 48 ? -1.707 -7.603 10.804 1.00 0.00 48 VAL A N 12
ATOM 19269 C CA . VAL A 1 48 ? -1.069 -6.368 10.373 1.00 0.00 48 VAL A CA 12
ATOM 19270 C C . VAL A 1 48 ? 0.359 -6.304 10.902 1.00 0.00 48 VAL A C 12
ATOM 19271 O O . VAL A 1 48 ? 0.578 -6.150 12.101 1.00 0.00 48 VAL A O 12
ATOM 19284 N N . VAL A 1 49 ? 1.328 -6.435 10.007 1.00 0.00 49 VAL A N 12
ATOM 19285 C CA . VAL A 1 49 ? 2.727 -6.448 10.415 1.00 0.00 49 VAL A CA 12
ATOM 19286 C C . VAL A 1 49 ? 3.299 -5.039 10.492 1.00 0.00 49 VAL A C 12
ATOM 19287 O O . VAL A 1 49 ? 4.195 -4.773 11.290 1.00 0.00 49 VAL A O 12
ATOM 19300 N N . ASP A 1 50 ? 2.778 -4.136 9.670 1.00 0.00 50 ASP A N 12
ATOM 19301 C CA . ASP A 1 50 ? 3.268 -2.766 9.654 1.00 0.00 50 ASP A CA 12
ATOM 19302 C C . ASP A 1 50 ? 2.215 -1.828 9.074 1.00 0.00 50 ASP A C 12
ATOM 19303 O O . ASP A 1 50 ? 1.295 -2.264 8.375 1.00 0.00 50 ASP A O 12
ATOM 19312 N N . THR A 1 51 ? 2.351 -0.551 9.381 1.00 0.00 51 THR A N 12
ATOM 19313 C CA . THR A 1 51 ? 1.416 0.471 8.940 1.00 0.00 51 THR A CA 12
ATOM 19314 C C . THR A 1 51 ? 2.140 1.802 8.772 1.00 0.00 51 THR A C 12
ATOM 19315 O O . THR A 1 51 ? 2.822 2.262 9.688 1.00 0.00 51 THR A O 12
ATOM 19326 N N . GLN A 1 52 ? 2.006 2.413 7.608 1.00 0.00 52 GLN A N 12
ATOM 19327 C CA . GLN A 1 52 ? 2.641 3.693 7.355 1.00 0.00 52 GLN A CA 12
ATOM 19328 C C . GLN A 1 52 ? 1.602 4.709 6.905 1.00 0.00 52 GLN A C 12
ATOM 19329 O O . GLN A 1 52 ? 0.890 4.494 5.923 1.00 0.00 52 GLN A O 12
ATOM 19343 N N . THR A 1 53 ? 1.507 5.810 7.628 1.00 0.00 53 THR A N 12
ATOM 19344 C CA . THR A 1 53 ? 0.587 6.871 7.268 1.00 0.00 53 THR A CA 12
ATOM 19345 C C . THR A 1 53 ? 1.185 7.727 6.155 1.00 0.00 53 THR A C 12
ATOM 19346 O O . THR A 1 53 ? 2.346 8.132 6.229 1.00 0.00 53 THR A O 12
ATOM 19357 N N . VAL A 1 54 ? 0.407 7.969 5.115 1.00 0.00 54 VAL A N 12
ATOM 19358 C CA . VAL A 1 54 ? 0.864 8.768 3.993 1.00 0.00 54 VAL A CA 12
ATOM 19359 C C . VAL A 1 54 ? 0.362 10.201 4.135 1.00 0.00 54 VAL A C 12
ATOM 19360 O O . VAL A 1 54 ? -0.817 10.429 4.413 1.00 0.00 54 VAL A O 12
ATOM 19373 N N . THR A 1 55 ? 1.269 11.150 3.961 1.00 0.00 55 THR A N 12
ATOM 19374 C CA . THR A 1 55 ? 0.966 12.562 4.123 1.00 0.00 55 THR A CA 12
ATOM 19375 C C . THR A 1 55 ? -0.102 13.030 3.130 1.00 0.00 55 THR A C 12
ATOM 19376 O O . THR A 1 55 ? -1.061 13.704 3.507 1.00 0.00 55 THR A O 12
ATOM 19387 N N . SER A 1 56 ? 0.071 12.656 1.865 1.00 0.00 56 SER A N 12
ATOM 19388 C CA . SER A 1 56 ? -0.843 13.051 0.800 1.00 0.00 56 SER A CA 12
ATOM 19389 C C . SER A 1 56 ? -0.363 12.459 -0.523 1.00 0.00 56 SER A C 12
ATOM 19390 O O . SER A 1 56 ? 0.832 12.201 -0.695 1.00 0.00 56 SER A O 12
ATOM 19398 N N . LEU A 1 57 ? -1.287 12.230 -1.444 1.00 0.00 57 LEU A N 12
ATOM 19399 C CA . LEU A 1 57 ? -0.941 11.692 -2.750 1.00 0.00 57 LEU A CA 12
ATOM 19400 C C . LEU A 1 57 ? -1.565 12.539 -3.854 1.00 0.00 57 LEU A C 12
ATOM 19401 O O . LEU A 1 57 ? -2.778 12.775 -3.868 1.00 0.00 57 LEU A O 12
ATOM 19417 N N . GLU A 1 58 ? -0.719 12.996 -4.768 1.00 0.00 58 GLU A N 12
ATOM 19418 C CA . GLU A 1 58 ? -1.136 13.884 -5.847 1.00 0.00 58 GLU A CA 12
ATOM 19419 C C . GLU A 1 58 ? -1.874 13.112 -6.938 1.00 0.00 58 GLU A C 12
ATOM 19420 O O . GLU A 1 58 ? -1.741 11.890 -7.046 1.00 0.00 58 GLU A O 12
ATOM 19432 N N . SER A 1 59 ? -2.641 13.836 -7.745 1.00 0.00 59 SER A N 12
ATOM 19433 C CA . SER A 1 59 ? -3.452 13.233 -8.796 1.00 0.00 59 SER A CA 12
ATOM 19434 C C . SER A 1 59 ? -2.584 12.480 -9.802 1.00 0.00 59 SER A C 12
ATOM 19435 O O . SER A 1 59 ? -1.694 13.061 -10.425 1.00 0.00 59 SER A O 12
ATOM 19443 N N . GLU A 1 60 ? -2.843 11.180 -9.926 1.00 0.00 60 GLU A N 12
ATOM 19444 C CA . GLU A 1 60 ? -2.147 10.311 -10.878 1.00 0.00 60 GLU A CA 12
ATOM 19445 C C . GLU A 1 60 ? -0.647 10.252 -10.618 1.00 0.00 60 GLU A C 12
ATOM 19446 O O . GLU A 1 60 ? 0.145 9.970 -11.521 1.00 0.00 60 GLU A O 12
ATOM 19458 N N . ASN A 1 61 ? -0.260 10.501 -9.376 1.00 0.00 61 ASN A N 12
ATOM 19459 C CA . ASN A 1 61 ? 1.117 10.301 -8.963 1.00 0.00 61 ASN A CA 12
ATOM 19460 C C . ASN A 1 61 ? 1.203 8.982 -8.203 1.00 0.00 61 ASN A C 12
ATOM 19461 O O . ASN A 1 61 ? 0.185 8.467 -7.732 1.00 0.00 61 ASN A O 12
ATOM 19472 N N . SER A 1 62 ? 2.399 8.441 -8.086 1.00 0.00 62 SER A N 12
ATOM 19473 C CA . SER A 1 62 ? 2.589 7.155 -7.446 1.00 0.00 62 SER A CA 12
ATOM 19474 C C . SER A 1 62 ? 3.556 7.294 -6.277 1.00 0.00 62 SER A C 12
ATOM 19475 O O . SER A 1 62 ? 4.707 7.693 -6.459 1.00 0.00 62 SER A O 12
ATOM 19483 N N . THR A 1 63 ? 3.086 6.985 -5.081 1.00 0.00 63 THR A N 12
ATOM 19484 C CA . THR A 1 63 ? 3.914 7.077 -3.894 1.00 0.00 63 THR A CA 12
ATOM 19485 C C . THR A 1 63 ? 4.208 5.691 -3.333 1.00 0.00 63 THR A C 12
ATOM 19486 O O . THR A 1 63 ? 3.299 4.890 -3.108 1.00 0.00 63 THR A O 12
ATOM 19497 N N . ASN A 1 64 ? 5.485 5.411 -3.131 1.00 0.00 64 ASN A N 12
ATOM 19498 C CA . ASN A 1 64 ? 5.909 4.133 -2.591 1.00 0.00 64 ASN A CA 12
ATOM 19499 C C . ASN A 1 64 ? 5.895 4.165 -1.073 1.00 0.00 64 ASN A C 12
ATOM 19500 O O . ASN A 1 64 ? 6.354 5.127 -0.456 1.00 0.00 64 ASN A O 12
ATOM 19511 N N . VAL A 1 65 ? 5.356 3.117 -0.477 1.00 0.00 65 VAL A N 12
ATOM 19512 C CA . VAL A 1 65 ? 5.284 3.009 0.968 1.00 0.00 65 VAL A CA 12
ATOM 19513 C C . VAL A 1 65 ? 6.454 2.192 1.491 1.00 0.00 65 VAL A C 12
ATOM 19514 O O . VAL A 1 65 ? 6.771 1.131 0.946 1.00 0.00 65 VAL A O 12
ATOM 19527 N N . ASP A 1 66 ? 7.097 2.693 2.534 1.00 0.00 66 ASP A N 12
ATOM 19528 C CA . ASP A 1 66 ? 8.265 2.046 3.108 1.00 0.00 66 ASP A CA 12
ATOM 19529 C C . ASP A 1 66 ? 7.866 1.213 4.318 1.00 0.00 66 ASP A C 12
ATOM 19530 O O . ASP A 1 66 ? 7.700 1.736 5.421 1.00 0.00 66 ASP A O 12
ATOM 19539 N N . PHE A 1 67 ? 7.678 -0.080 4.100 1.00 0.00 67 PHE A N 12
ATOM 19540 C CA . PHE A 1 67 ? 7.316 -0.993 5.171 1.00 0.00 67 PHE A CA 12
ATOM 19541 C C . PHE A 1 67 ? 8.544 -1.715 5.698 1.00 0.00 67 PHE A C 12
ATOM 19542 O O . PHE A 1 67 ? 9.517 -1.922 4.972 1.00 0.00 67 PHE A O 12
ATOM 19559 N N . HIS A 1 68 ? 8.491 -2.107 6.957 1.00 0.00 68 HIS A N 12
ATOM 19560 C CA . HIS A 1 68 ? 9.590 -2.832 7.571 1.00 0.00 68 HIS A CA 12
ATOM 19561 C C . HIS A 1 68 ? 9.092 -4.183 8.062 1.00 0.00 68 HIS A C 12
ATOM 19562 O O . HIS A 1 68 ? 8.561 -4.303 9.166 1.00 0.00 68 HIS A O 12
ATOM 19577 N N . TRP A 1 69 ? 9.245 -5.193 7.219 1.00 0.00 69 TRP A N 12
ATOM 19578 C CA . TRP A 1 69 ? 8.704 -6.512 7.499 1.00 0.00 69 TRP A CA 12
ATOM 19579 C C . TRP A 1 69 ? 9.817 -7.542 7.678 1.00 0.00 69 TRP A C 12
ATOM 19580 O O . TRP A 1 69 ? 10.607 -7.786 6.764 1.00 0.00 69 TRP A O 12
ATOM 19601 N N . THR A 1 70 ? 9.877 -8.133 8.864 1.00 0.00 70 THR A N 12
ATOM 19602 C CA . THR A 1 70 ? 10.878 -9.142 9.171 1.00 0.00 70 THR A CA 12
ATOM 19603 C C . THR A 1 70 ? 10.360 -10.533 8.813 1.00 0.00 70 THR A C 12
ATOM 19604 O O . THR A 1 70 ? 9.166 -10.813 8.934 1.00 0.00 70 THR A O 12
ATOM 19615 N N . LEU A 1 71 ? 11.249 -11.395 8.350 1.00 0.00 71 LEU A N 12
ATOM 19616 C CA . LEU A 1 71 ? 10.868 -12.750 7.987 1.00 0.00 71 LEU A CA 12
ATOM 19617 C C . LEU A 1 71 ? 11.438 -13.770 8.949 1.00 0.00 71 LEU A C 12
ATOM 19618 O O . LEU A 1 71 ? 12.642 -13.799 9.200 1.00 0.00 71 LEU A O 12
ATOM 19634 N N . ASP A 1 72 ? 10.566 -14.611 9.469 1.00 0.00 72 ASP A N 12
ATOM 19635 C CA . ASP A 1 72 ? 10.992 -15.745 10.273 1.00 0.00 72 ASP A CA 12
ATOM 19636 C C . ASP A 1 72 ? 11.208 -16.952 9.380 1.00 0.00 72 ASP A C 12
ATOM 19637 O O . ASP A 1 72 ? 12.025 -17.820 9.671 1.00 0.00 72 ASP A O 12
ATOM 19646 N N . GLY A 1 73 ? 10.473 -16.986 8.275 1.00 0.00 73 GLY A N 12
ATOM 19647 C CA . GLY A 1 73 ? 10.513 -18.134 7.393 1.00 0.00 73 GLY A CA 12
ATOM 19648 C C . GLY A 1 73 ? 9.512 -19.188 7.819 1.00 0.00 73 GLY A C 12
ATOM 19649 O O . GLY A 1 73 ? 9.757 -20.384 7.678 1.00 0.00 73 GLY A O 12
ATOM 19653 N N . THR A 1 74 ? 8.387 -18.729 8.348 1.00 0.00 74 THR A N 12
ATOM 19654 C CA . THR A 1 74 ? 7.336 -19.610 8.835 1.00 0.00 74 THR A CA 12
ATOM 19655 C C . THR A 1 74 ? 6.685 -20.361 7.681 1.00 0.00 74 THR A C 12
ATOM 19656 O O . THR A 1 74 ? 6.255 -21.508 7.826 1.00 0.00 74 THR A O 12
ATOM 19667 N N . ALA A 1 75 ? 6.616 -19.704 6.533 1.00 0.00 75 ALA A N 12
ATOM 19668 C CA . ALA A 1 75 ? 6.001 -20.283 5.357 1.00 0.00 75 ALA A CA 12
ATOM 19669 C C . ALA A 1 75 ? 6.789 -19.910 4.115 1.00 0.00 75 ALA A C 12
ATOM 19670 O O . ALA A 1 75 ? 7.502 -18.905 4.101 1.00 0.00 75 ALA A O 12
ATOM 19677 N N . ASN A 1 76 ? 6.668 -20.731 3.087 1.00 0.00 76 ASN A N 12
ATOM 19678 C CA . ASN A 1 76 ? 7.331 -20.478 1.816 1.00 0.00 76 ASN A CA 12
ATOM 19679 C C . ASN A 1 76 ? 6.726 -19.254 1.134 1.00 0.00 76 ASN A C 12
ATOM 19680 O O . ASN A 1 76 ? 7.411 -18.525 0.416 1.00 0.00 76 ASN A O 12
ATOM 19691 N N . SER A 1 77 ? 5.439 -19.028 1.370 1.00 0.00 77 SER A N 12
ATOM 19692 C CA . SER A 1 77 ? 4.738 -17.907 0.764 1.00 0.00 77 SER A CA 12
ATOM 19693 C C . SER A 1 77 ? 3.839 -17.213 1.782 1.00 0.00 77 SER A C 12
ATOM 19694 O O . SER A 1 77 ? 3.142 -17.864 2.564 1.00 0.00 77 SER A O 12
ATOM 19702 N N . TYR A 1 78 ? 3.874 -15.891 1.775 1.00 0.00 78 TYR A N 12
ATOM 19703 C CA . TYR A 1 78 ? 3.046 -15.088 2.665 1.00 0.00 78 TYR A CA 12
ATOM 19704 C C . TYR A 1 78 ? 2.001 -14.321 1.860 1.00 0.00 78 TYR A C 12
ATOM 19705 O O . TYR A 1 78 ? 2.261 -13.910 0.725 1.00 0.00 78 TYR A O 12
ATOM 19723 N N . THR A 1 79 ? 0.832 -14.128 2.446 1.00 0.00 79 THR A N 12
ATOM 19724 C CA . THR A 1 79 ? -0.250 -13.430 1.771 1.00 0.00 79 THR A CA 12
ATOM 19725 C C . THR A 1 79 ? -0.258 -11.954 2.159 1.00 0.00 79 THR A C 12
ATOM 19726 O O . THR A 1 79 ? -0.927 -11.555 3.111 1.00 0.00 79 THR A O 12
ATOM 19737 N N . LEU A 1 80 ? 0.499 -11.148 1.433 1.00 0.00 80 LEU A N 12
ATOM 19738 C CA . LEU A 1 80 ? 0.619 -9.735 1.757 1.00 0.00 80 LEU A CA 12
ATOM 19739 C C . LEU A 1 80 ? -0.475 -8.922 1.089 1.00 0.00 80 LEU A C 12
ATOM 19740 O O . LEU A 1 80 ? -0.597 -8.903 -0.132 1.00 0.00 80 LEU A O 12
ATOM 19756 N N . THR A 1 81 ? -1.268 -8.256 1.905 1.00 0.00 81 THR A N 12
ATOM 19757 C CA . THR A 1 81 ? -2.357 -7.439 1.415 1.00 0.00 81 THR A CA 12
ATOM 19758 C C . THR A 1 81 ? -2.170 -5.987 1.837 1.00 0.00 81 THR A C 12
ATOM 19759 O O . THR A 1 81 ? -2.168 -5.668 3.024 1.00 0.00 81 THR A O 12
ATOM 19770 N N . VAL A 1 82 ? -1.989 -5.117 0.860 1.00 0.00 82 VAL A N 12
ATOM 19771 C CA . VAL A 1 82 ? -1.885 -3.693 1.125 1.00 0.00 82 VAL A CA 12
ATOM 19772 C C . VAL A 1 82 ? -3.269 -3.070 1.117 1.00 0.00 82 VAL A C 12
ATOM 19773 O O . VAL A 1 82 ? -3.901 -2.965 0.065 1.00 0.00 82 VAL A O 12
ATOM 19786 N N . ASN A 1 83 ? -3.759 -2.702 2.291 1.00 0.00 83 ASN A N 12
ATOM 19787 C CA . ASN A 1 83 ? -5.047 -2.035 2.387 1.00 0.00 83 ASN A CA 12
ATOM 19788 C C . ASN A 1 83 ? -4.850 -0.536 2.492 1.00 0.00 83 ASN A C 12
ATOM 19789 O O . ASN A 1 83 ? -4.249 -0.042 3.451 1.00 0.00 83 ASN A O 12
ATOM 19800 N N . VAL A 1 84 ? -5.349 0.180 1.505 1.00 0.00 84 VAL A N 12
ATOM 19801 C CA . VAL A 1 84 ? -5.227 1.623 1.475 1.00 0.00 84 VAL A CA 12
ATOM 19802 C C . VAL A 1 84 ? -6.356 2.283 2.263 1.00 0.00 84 VAL A C 12
ATOM 19803 O O . VAL A 1 84 ? -7.517 2.255 1.853 1.00 0.00 84 VAL A O 12
ATOM 19816 N N . ASP A 1 85 ? -5.978 2.842 3.407 1.00 0.00 85 ASP A N 12
ATOM 19817 C CA . ASP A 1 85 ? -6.878 3.564 4.310 1.00 0.00 85 ASP A CA 12
ATOM 19818 C C . ASP A 1 85 ? -7.933 2.644 4.923 1.00 0.00 85 ASP A C 12
ATOM 19819 O O . ASP A 1 85 ? -9.002 2.425 4.353 1.00 0.00 85 ASP A O 12
ATOM 19828 N N . PRO A 1 86 ? -7.632 2.079 6.103 1.00 0.00 86 PRO A N 12
ATOM 19829 C CA . PRO A 1 86 ? -8.580 1.274 6.863 1.00 0.00 86 PRO A CA 12
ATOM 19830 C C . PRO A 1 86 ? -9.405 2.128 7.821 1.00 0.00 86 PRO A C 12
ATOM 19831 O O . PRO A 1 86 ? -10.173 1.616 8.633 1.00 0.00 86 PRO A O 12
ATOM 19842 N N . GLU A 1 87 ? -9.232 3.439 7.723 1.00 0.00 87 GLU A N 12
ATOM 19843 C CA . GLU A 1 87 ? -9.921 4.371 8.598 1.00 0.00 87 GLU A CA 12
ATOM 19844 C C . GLU A 1 87 ? -10.959 5.169 7.813 1.00 0.00 87 GLU A C 12
ATOM 19845 O O . GLU A 1 87 ? -11.766 5.897 8.396 1.00 0.00 87 GLU A O 12
ATOM 19857 N N . ASN A 1 88 ? -10.921 5.019 6.488 1.00 0.00 88 ASN A N 12
ATOM 19858 C CA . ASN A 1 88 ? -11.856 5.692 5.585 1.00 0.00 88 ASN A CA 12
ATOM 19859 C C . ASN A 1 88 ? -11.815 7.202 5.773 1.00 0.00 88 ASN A C 12
ATOM 19860 O O . ASN A 1 88 ? -12.840 7.844 6.005 1.00 0.00 88 ASN A O 12
ATOM 19871 N N . ALA A 1 89 ? -10.621 7.760 5.675 1.00 0.00 89 ALA A N 12
ATOM 19872 C CA . ALA A 1 89 ? -10.440 9.196 5.758 1.00 0.00 89 ALA A CA 12
ATOM 19873 C C . ALA A 1 89 ? -10.568 9.806 4.371 1.00 0.00 89 ALA A C 12
ATOM 19874 O O . ALA A 1 89 ? -11.086 10.913 4.205 1.00 0.00 89 ALA A O 12
ATOM 19881 N N . VAL A 1 90 ? -10.094 9.066 3.377 1.00 0.00 90 VAL A N 12
ATOM 19882 C CA . VAL A 1 90 ? -10.218 9.470 1.986 1.00 0.00 90 VAL A CA 12
ATOM 19883 C C . VAL A 1 90 ? -11.232 8.580 1.276 1.00 0.00 90 VAL A C 12
ATOM 19884 O O . VAL A 1 90 ? -11.062 7.365 1.211 1.00 0.00 90 VAL A O 12
ATOM 19897 N N . ASN A 1 91 ? -12.293 9.187 0.757 1.00 0.00 91 ASN A N 12
ATOM 19898 C CA . ASN A 1 91 ? -13.322 8.438 0.039 1.00 0.00 91 ASN A CA 12
ATOM 19899 C C . ASN A 1 91 ? -12.817 8.024 -1.333 1.00 0.00 91 ASN A C 12
ATOM 19900 O O . ASN A 1 91 ? -12.382 8.862 -2.122 1.00 0.00 91 ASN A O 12
ATOM 19911 N N . GLU A 1 92 ? -12.865 6.730 -1.599 1.00 0.00 92 GLU A N 12
ATOM 19912 C CA . GLU A 1 92 ? -12.328 6.180 -2.833 1.00 0.00 92 GLU A CA 12
ATOM 19913 C C . GLU A 1 92 ? -13.413 6.008 -3.889 1.00 0.00 92 GLU A C 12
ATOM 19914 O O . GLU A 1 92 ? -14.589 5.807 -3.565 1.00 0.00 92 GLU A O 12
ATOM 19926 N N . GLY A 1 93 ? -12.997 6.113 -5.145 1.00 0.00 93 GLY A N 12
ATOM 19927 C CA . GLY A 1 93 ? -13.856 5.832 -6.281 1.00 0.00 93 GLY A CA 12
ATOM 19928 C C . GLY A 1 93 ? -14.420 4.421 -6.256 1.00 0.00 93 GLY A C 12
ATOM 19929 O O . GLY A 1 93 ? -15.396 4.142 -5.559 1.00 0.00 93 GLY A O 12
ATOM 19933 N N . ASN A 1 94 ? -13.817 3.539 -7.047 1.00 0.00 94 ASN A N 12
ATOM 19934 C CA . ASN A 1 94 ? -14.277 2.155 -7.160 1.00 0.00 94 ASN A CA 12
ATOM 19935 C C . ASN A 1 94 ? -14.097 1.420 -5.829 1.00 0.00 94 ASN A C 12
ATOM 19936 O O . ASN A 1 94 ? -14.780 0.428 -5.561 1.00 0.00 94 ASN A O 12
ATOM 19947 N N . GLU A 1 95 ? -13.160 1.914 -5.014 1.00 0.00 95 GLU A N 12
ATOM 19948 C CA . GLU A 1 95 ? -13.017 1.502 -3.610 1.00 0.00 95 GLU A CA 12
ATOM 19949 C C . GLU A 1 95 ? -12.368 0.127 -3.445 1.00 0.00 95 GLU A C 12
ATOM 19950 O O . GLU A 1 95 ? -11.289 0.016 -2.877 1.00 0.00 95 GLU A O 12
ATOM 19962 N N . SER A 1 96 ? -13.024 -0.913 -3.951 1.00 0.00 96 SER A N 12
ATOM 19963 C CA . SER A 1 96 ? -12.613 -2.296 -3.696 1.00 0.00 96 SER A CA 12
ATOM 19964 C C . SER A 1 96 ? -11.242 -2.625 -4.292 1.00 0.00 96 SER A C 12
ATOM 19965 O O . SER A 1 96 ? -10.702 -3.708 -4.074 1.00 0.00 96 SER A O 12
ATOM 19973 N N . ASN A 1 97 ? -10.676 -1.681 -5.022 1.00 0.00 97 ASN A N 12
ATOM 19974 C CA . ASN A 1 97 ? -9.359 -1.855 -5.616 1.00 0.00 97 ASN A CA 12
ATOM 19975 C C . ASN A 1 97 ? -8.280 -1.240 -4.731 1.00 0.00 97 ASN A C 12
ATOM 19976 O O . ASN A 1 97 ? -7.131 -1.109 -5.145 1.00 0.00 97 ASN A O 12
ATOM 19987 N N . ASN A 1 98 ? -8.654 -0.871 -3.509 1.00 0.00 98 ASN A N 12
ATOM 19988 C CA . ASN A 1 98 ? -7.710 -0.288 -2.556 1.00 0.00 98 ASN A CA 12
ATOM 19989 C C . ASN A 1 98 ? -6.964 -1.385 -1.805 1.00 0.00 98 ASN A C 12
ATOM 19990 O O . ASN A 1 98 ? -6.165 -1.108 -0.909 1.00 0.00 98 ASN A O 12
ATOM 20001 N N . THR A 1 99 ? -7.236 -2.628 -2.170 1.00 0.00 99 THR A N 12
ATOM 20002 C CA . THR A 1 99 ? -6.620 -3.765 -1.518 1.00 0.00 99 THR A CA 12
ATOM 20003 C C . THR A 1 99 ? -5.803 -4.598 -2.498 1.00 0.00 99 THR A C 12
ATOM 20004 O O . THR A 1 99 ? -6.332 -5.144 -3.468 1.00 0.00 99 THR A O 12
ATOM 20015 N N . LEU A 1 100 ? -4.510 -4.685 -2.236 1.00 0.00 100 LEU A N 12
ATOM 20016 C CA . LEU A 1 100 ? -3.610 -5.471 -3.066 1.00 0.00 100 LEU A CA 12
ATOM 20017 C C . LEU A 1 100 ? -3.169 -6.721 -2.325 1.00 0.00 100 LEU A C 12
ATOM 20018 O O . LEU A 1 100 ? -2.286 -6.664 -1.471 1.00 0.00 100 LEU A O 12
ATOM 20034 N N . THR A 1 101 ? -3.803 -7.834 -2.629 1.00 0.00 101 THR A N 12
ATOM 20035 C CA . THR A 1 101 ? -3.406 -9.110 -2.064 1.00 0.00 101 THR A CA 12
ATOM 20036 C C . THR A 1 101 ? -2.411 -9.795 -2.991 1.00 0.00 101 THR A C 12
ATOM 20037 O O . THR A 1 101 ? -2.789 -10.411 -3.988 1.00 0.00 101 THR A O 12
ATOM 20048 N N . ALA A 1 102 ? -1.137 -9.651 -2.675 1.00 0.00 102 ALA A N 12
ATOM 20049 C CA . ALA A 1 102 ? -0.080 -10.211 -3.492 1.00 0.00 102 ALA A CA 12
ATOM 20050 C C . ALA A 1 102 ? 0.667 -11.287 -2.724 1.00 0.00 102 ALA A C 12
ATOM 20051 O O . ALA A 1 102 ? 1.125 -11.063 -1.603 1.00 0.00 102 ALA A O 12
ATOM 20058 N N . LEU A 1 103 ? 0.765 -12.462 -3.319 1.00 0.00 103 LEU A N 12
ATOM 20059 C CA . LEU A 1 103 ? 1.497 -13.553 -2.710 1.00 0.00 103 LEU A CA 12
ATOM 20060 C C . LEU A 1 103 ? 2.985 -13.374 -2.914 1.00 0.00 103 LEU A C 12
ATOM 20061 O O . LEU A 1 103 ? 3.483 -13.396 -4.043 1.00 0.00 103 LEU A O 12
ATOM 20077 N N . VAL A 1 104 ? 3.684 -13.198 -1.818 1.00 0.00 104 VAL A N 12
ATOM 20078 C CA . VAL A 1 104 ? 5.124 -13.050 -1.856 1.00 0.00 104 VAL A CA 12
ATOM 20079 C C . VAL A 1 104 ? 5.766 -14.325 -1.339 1.00 0.00 104 VAL A C 12
ATOM 20080 O O . VAL A 1 104 ? 5.228 -14.981 -0.444 1.00 0.00 104 VAL A O 12
ATOM 20093 N N . GLY A 1 105 ? 6.890 -14.691 -1.909 1.00 0.00 105 GLY A N 12
ATOM 20094 C CA . GLY A 1 105 ? 7.530 -15.916 -1.515 1.00 0.00 105 GLY A CA 12
ATOM 20095 C C . GLY A 1 105 ? 8.898 -15.660 -0.957 1.00 0.00 105 GLY A C 12
ATOM 20096 O O . GLY A 1 105 ? 9.405 -14.542 -1.032 1.00 0.00 105 GLY A O 12
ATOM 20100 N N . THR A 1 106 ? 9.491 -16.676 -0.379 1.00 0.00 106 THR A N 12
ATOM 20101 C CA . THR A 1 106 ? 10.857 -16.578 0.065 1.00 0.00 106 THR A CA 12
ATOM 20102 C C . THR A 1 106 ? 11.776 -16.696 -1.141 1.00 0.00 106 THR A C 12
ATOM 20103 O O . THR A 1 106 ? 11.605 -17.595 -1.970 1.00 0.00 106 THR A O 12
ATOM 20114 N N . LEU A 1 107 ? 12.708 -15.763 -1.263 1.00 0.00 107 LEU A N 12
ATOM 20115 C CA . LEU A 1 107 ? 13.605 -15.728 -2.407 1.00 0.00 107 LEU A CA 12
ATOM 20116 C C . LEU A 1 107 ? 14.358 -17.044 -2.524 1.00 0.00 107 LEU A C 12
ATOM 20117 O O . LEU A 1 107 ? 14.952 -17.519 -1.554 1.00 0.00 107 LEU A O 12
ATOM 20133 N N . GLU A 1 108 ? 14.333 -17.628 -3.715 1.00 0.00 108 GLU A N 12
ATOM 20134 C CA . GLU A 1 108 ? 14.958 -18.922 -3.946 1.00 0.00 108 GLU A CA 12
ATOM 20135 C C . GLU A 1 108 ? 16.466 -18.770 -4.148 1.00 0.00 108 GLU A C 12
ATOM 20136 O O . GLU A 1 108 ? 17.165 -19.716 -4.518 1.00 0.00 108 GLU A O 12
ATOM 20148 N N . HIS A 1 109 ? 16.945 -17.562 -3.896 1.00 0.00 109 HIS A N 12
ATOM 20149 C CA . HIS A 1 109 ? 18.366 -17.257 -3.875 1.00 0.00 109 HIS A CA 12
ATOM 20150 C C . HIS A 1 109 ? 18.653 -16.379 -2.667 1.00 0.00 109 HIS A C 12
ATOM 20151 O O . HIS A 1 109 ? 17.728 -15.964 -1.973 1.00 0.00 109 HIS A O 12
ATOM 20166 N N . HIS A 1 110 ? 19.914 -16.094 -2.401 1.00 0.00 110 HIS A N 12
ATOM 20167 C CA . HIS A 1 110 ? 20.265 -15.300 -1.231 1.00 0.00 110 HIS A CA 12
ATOM 20168 C C . HIS A 1 110 ? 21.070 -14.066 -1.617 1.00 0.00 110 HIS A C 12
ATOM 20169 O O . HIS A 1 110 ? 21.741 -13.460 -0.783 1.00 0.00 110 HIS A O 12
ATOM 20184 N N . HIS A 1 111 ? 20.986 -13.691 -2.883 1.00 0.00 111 HIS A N 12
ATOM 20185 C CA . HIS A 1 111 ? 21.600 -12.459 -3.355 1.00 0.00 111 HIS A CA 12
ATOM 20186 C C . HIS A 1 111 ? 20.561 -11.595 -4.051 1.00 0.00 111 HIS A C 12
ATOM 20187 O O . HIS A 1 111 ? 20.280 -11.772 -5.236 1.00 0.00 111 HIS A O 12
ATOM 20202 N N . HIS A 1 112 ? 19.963 -10.685 -3.299 1.00 0.00 112 HIS A N 12
ATOM 20203 C CA . HIS A 1 112 ? 18.956 -9.791 -3.848 1.00 0.00 112 HIS A CA 12
ATOM 20204 C C . HIS A 1 112 ? 19.623 -8.518 -4.348 1.00 0.00 112 HIS A C 12
ATOM 20205 O O . HIS A 1 112 ? 19.735 -7.532 -3.618 1.00 0.00 112 HIS A O 12
ATOM 20220 N N . HIS A 1 113 ? 20.093 -8.554 -5.587 1.00 0.00 113 HIS A N 12
ATOM 20221 C CA . HIS A 1 113 ? 20.813 -7.427 -6.161 1.00 0.00 113 HIS A CA 12
ATOM 20222 C C . HIS A 1 113 ? 19.882 -6.584 -7.023 1.00 0.00 113 HIS A C 12
ATOM 20223 O O . HIS A 1 113 ? 19.216 -7.099 -7.922 1.00 0.00 113 HIS A O 12
ATOM 20238 N N . HIS A 1 114 ? 19.835 -5.295 -6.732 1.00 0.00 114 HIS A N 12
ATOM 20239 C CA . HIS A 1 114 ? 19.021 -4.362 -7.495 1.00 0.00 114 HIS A CA 12
ATOM 20240 C C . HIS A 1 114 ? 19.674 -2.986 -7.477 1.00 0.00 114 HIS A C 12
ATOM 20241 O O . HIS A 1 114 ? 20.509 -2.712 -8.360 1.00 0.00 114 HIS A O 12
ATOM 20257 N N . MET A 1 1 ? -15.080 14.907 -8.913 1.00 0.00 1 MET A N 13
ATOM 20258 C CA . MET A 1 1 ? -13.647 14.831 -8.562 1.00 0.00 1 MET A CA 13
ATOM 20259 C C . MET A 1 1 ? -13.456 13.978 -7.322 1.00 0.00 1 MET A C 13
ATOM 20260 O O . MET A 1 1 ? -13.390 14.496 -6.210 1.00 0.00 1 MET A O 13
ATOM 20276 N N . ILE A 1 2 ? -13.413 12.671 -7.507 1.00 0.00 2 ILE A N 13
ATOM 20277 C CA . ILE A 1 2 ? -13.209 11.760 -6.396 1.00 0.00 2 ILE A CA 13
ATOM 20278 C C . ILE A 1 2 ? -11.864 11.040 -6.556 1.00 0.00 2 ILE A C 13
ATOM 20279 O O . ILE A 1 2 ? -11.455 10.727 -7.677 1.00 0.00 2 ILE A O 13
ATOM 20295 N N . PRO A 1 3 ? -11.141 10.799 -5.452 1.00 0.00 3 PRO A N 13
ATOM 20296 C CA . PRO A 1 3 ? -9.888 10.050 -5.484 1.00 0.00 3 PRO A CA 13
ATOM 20297 C C . PRO A 1 3 ? -10.114 8.548 -5.636 1.00 0.00 3 PRO A C 13
ATOM 20298 O O . PRO A 1 3 ? -11.192 8.030 -5.329 1.00 0.00 3 PRO A O 13
ATOM 20309 N N . ASP A 1 4 ? -9.100 7.864 -6.135 1.00 0.00 4 ASP A N 13
ATOM 20310 C CA . ASP A 1 4 ? -9.149 6.431 -6.332 1.00 0.00 4 ASP A CA 13
ATOM 20311 C C . ASP A 1 4 ? -7.756 5.886 -6.083 1.00 0.00 4 ASP A C 13
ATOM 20312 O O . ASP A 1 4 ? -6.888 5.983 -6.944 1.00 0.00 4 ASP A O 13
ATOM 20321 N N . LEU A 1 5 ? -7.524 5.332 -4.904 1.00 0.00 5 LEU A N 13
ATOM 20322 C CA . LEU A 1 5 ? -6.173 4.968 -4.521 1.00 0.00 5 LEU A CA 13
ATOM 20323 C C . LEU A 1 5 ? -5.976 3.487 -4.737 1.00 0.00 5 LEU A C 13
ATOM 20324 O O . LEU A 1 5 ? -6.745 2.660 -4.256 1.00 0.00 5 LEU A O 13
ATOM 20340 N N . VAL A 1 6 ? -4.937 3.154 -5.471 1.00 0.00 6 VAL A N 13
ATOM 20341 C CA . VAL A 1 6 ? -4.689 1.779 -5.822 1.00 0.00 6 VAL A CA 13
ATOM 20342 C C . VAL A 1 6 ? -3.284 1.365 -5.409 1.00 0.00 6 VAL A C 13
ATOM 20343 O O . VAL A 1 6 ? -2.339 2.139 -5.555 1.00 0.00 6 VAL A O 13
ATOM 20356 N N . PRO A 1 7 ? -3.119 0.145 -4.899 1.00 0.00 7 PRO A N 13
ATOM 20357 C CA . PRO A 1 7 ? -1.819 -0.467 -4.736 1.00 0.00 7 PRO A CA 13
ATOM 20358 C C . PRO A 1 7 ? -1.431 -1.191 -6.016 1.00 0.00 7 PRO A C 13
ATOM 20359 O O . PRO A 1 7 ? -1.999 -2.231 -6.353 1.00 0.00 7 PRO A O 13
ATOM 20370 N N . VAL A 1 8 ? -0.490 -0.615 -6.737 1.00 0.00 8 VAL A N 13
ATOM 20371 C CA . VAL A 1 8 ? -0.159 -1.078 -8.076 1.00 0.00 8 VAL A CA 13
ATOM 20372 C C . VAL A 1 8 ? 0.679 -2.349 -8.011 1.00 0.00 8 VAL A C 13
ATOM 20373 O O . VAL A 1 8 ? 0.276 -3.397 -8.512 1.00 0.00 8 VAL A O 13
ATOM 20386 N N . SER A 1 9 ? 1.836 -2.252 -7.382 1.00 0.00 9 SER A N 13
ATOM 20387 C CA . SER A 1 9 ? 2.705 -3.398 -7.206 1.00 0.00 9 SER A CA 13
ATOM 20388 C C . SER A 1 9 ? 3.584 -3.180 -5.983 1.00 0.00 9 SER A C 13
ATOM 20389 O O . SER A 1 9 ? 3.811 -2.038 -5.573 1.00 0.00 9 SER A O 13
ATOM 20397 N N . LEU A 1 10 ? 4.044 -4.266 -5.383 1.00 0.00 10 LEU A N 13
ATOM 20398 C CA . LEU A 1 10 ? 4.940 -4.173 -4.249 1.00 0.00 10 LEU A CA 13
ATOM 20399 C C . LEU A 1 10 ? 6.179 -5.029 -4.488 1.00 0.00 10 LEU A C 13
ATOM 20400 O O . LEU A 1 10 ? 6.088 -6.202 -4.852 1.00 0.00 10 LEU A O 13
ATOM 20416 N N . THR A 1 11 ? 7.321 -4.404 -4.331 1.00 0.00 11 THR A N 13
ATOM 20417 C CA . THR A 1 11 ? 8.610 -5.018 -4.604 1.00 0.00 11 THR A CA 13
ATOM 20418 C C . THR A 1 11 ? 9.491 -5.005 -3.358 1.00 0.00 11 THR A C 13
ATOM 20419 O O . THR A 1 11 ? 9.606 -3.977 -2.685 1.00 0.00 11 THR A O 13
ATOM 20430 N N . PRO A 1 12 ? 10.104 -6.144 -3.007 1.00 0.00 12 PRO A N 13
ATOM 20431 C CA . PRO A 1 12 ? 10.125 -7.341 -3.845 1.00 0.00 12 PRO A CA 13
ATOM 20432 C C . PRO A 1 12 ? 8.962 -8.293 -3.576 1.00 0.00 12 PRO A C 13
ATOM 20433 O O . PRO A 1 12 ? 8.161 -8.072 -2.672 1.00 0.00 12 PRO A O 13
ATOM 20444 N N . VAL A 1 13 ? 8.872 -9.348 -4.376 1.00 0.00 13 VAL A N 13
ATOM 20445 C CA . VAL A 1 13 ? 7.829 -10.353 -4.199 1.00 0.00 13 VAL A CA 13
ATOM 20446 C C . VAL A 1 13 ? 8.359 -11.577 -3.450 1.00 0.00 13 VAL A C 13
ATOM 20447 O O . VAL A 1 13 ? 7.595 -12.443 -3.028 1.00 0.00 13 VAL A O 13
ATOM 20460 N N . THR A 1 14 ? 9.670 -11.659 -3.304 1.00 0.00 14 THR A N 13
ATOM 20461 C CA . THR A 1 14 ? 10.277 -12.711 -2.505 1.00 0.00 14 THR A CA 13
ATOM 20462 C C . THR A 1 14 ? 11.076 -12.075 -1.366 1.00 0.00 14 THR A C 13
ATOM 20463 O O . THR A 1 14 ? 11.585 -10.964 -1.520 1.00 0.00 14 THR A O 13
ATOM 20474 N N . VAL A 1 15 ? 11.207 -12.766 -0.236 1.00 0.00 15 VAL A N 13
ATOM 20475 C CA . VAL A 1 15 ? 11.914 -12.204 0.912 1.00 0.00 15 VAL A CA 13
ATOM 20476 C C . VAL A 1 15 ? 12.710 -13.270 1.653 1.00 0.00 15 VAL A C 13
ATOM 20477 O O . VAL A 1 15 ? 12.410 -14.459 1.567 1.00 0.00 15 VAL A O 13
ATOM 20490 N N . VAL A 1 16 ? 13.723 -12.835 2.388 1.00 0.00 16 VAL A N 13
ATOM 20491 C CA . VAL A 1 16 ? 14.545 -13.736 3.168 1.00 0.00 16 VAL A CA 13
ATOM 20492 C C . VAL A 1 16 ? 14.116 -13.743 4.632 1.00 0.00 16 VAL A C 13
ATOM 20493 O O . VAL A 1 16 ? 13.707 -12.713 5.170 1.00 0.00 16 VAL A O 13
ATOM 20506 N N . PRO A 1 17 ? 14.189 -14.907 5.292 1.00 0.00 17 PRO A N 13
ATOM 20507 C CA . PRO A 1 17 ? 13.834 -15.042 6.698 1.00 0.00 17 PRO A CA 13
ATOM 20508 C C . PRO A 1 17 ? 14.971 -14.633 7.632 1.00 0.00 17 PRO A C 13
ATOM 20509 O O . PRO A 1 17 ? 16.120 -14.501 7.203 1.00 0.00 17 PRO A O 13
ATOM 20520 N N . ASN A 1 18 ? 14.631 -14.441 8.911 1.00 0.00 18 ASN A N 13
ATOM 20521 C CA . ASN A 1 18 ? 15.607 -14.140 9.969 1.00 0.00 18 ASN A CA 13
ATOM 20522 C C . ASN A 1 18 ? 16.157 -12.725 9.840 1.00 0.00 18 ASN A C 13
ATOM 20523 O O . ASN A 1 18 ? 17.246 -12.427 10.334 1.00 0.00 18 ASN A O 13
ATOM 20534 N N . THR A 1 19 ? 15.400 -11.847 9.202 1.00 0.00 19 THR A N 13
ATOM 20535 C CA . THR A 1 19 ? 15.845 -10.478 9.007 1.00 0.00 19 THR A CA 13
ATOM 20536 C C . THR A 1 19 ? 14.668 -9.579 8.625 1.00 0.00 19 THR A C 13
ATOM 20537 O O . THR A 1 19 ? 13.605 -10.073 8.233 1.00 0.00 19 THR A O 13
ATOM 20548 N N . VAL A 1 20 ? 14.855 -8.269 8.759 1.00 0.00 20 VAL A N 13
ATOM 20549 C CA . VAL A 1 20 ? 13.847 -7.310 8.337 1.00 0.00 20 VAL A CA 13
ATOM 20550 C C . VAL A 1 20 ? 14.152 -6.840 6.923 1.00 0.00 20 VAL A C 13
ATOM 20551 O O . VAL A 1 20 ? 15.285 -6.469 6.612 1.00 0.00 20 VAL A O 13
ATOM 20564 N N . ASN A 1 21 ? 13.147 -6.873 6.075 1.00 0.00 21 ASN A N 13
ATOM 20565 C CA . ASN A 1 21 ? 13.291 -6.448 4.695 1.00 0.00 21 ASN A CA 13
ATOM 20566 C C . ASN A 1 21 ? 12.352 -5.287 4.400 1.00 0.00 21 ASN A C 13
ATOM 20567 O O . ASN A 1 21 ? 11.312 -5.131 5.047 1.00 0.00 21 ASN A O 13
ATOM 20578 N N . THR A 1 22 ? 12.739 -4.463 3.443 1.00 0.00 22 THR A N 13
ATOM 20579 C CA . THR A 1 22 ? 11.958 -3.298 3.079 1.00 0.00 22 THR A CA 13
ATOM 20580 C C . THR A 1 22 ? 11.066 -3.582 1.872 1.00 0.00 22 THR A C 13
ATOM 20581 O O . THR A 1 22 ? 11.546 -3.730 0.744 1.00 0.00 22 THR A O 13
ATOM 20592 N N . MET A 1 23 ? 9.768 -3.659 2.122 1.00 0.00 23 MET A N 13
ATOM 20593 C CA . MET A 1 23 ? 8.797 -3.901 1.066 1.00 0.00 23 MET A CA 13
ATOM 20594 C C . MET A 1 23 ? 8.286 -2.572 0.525 1.00 0.00 23 MET A C 13
ATOM 20595 O O . MET A 1 23 ? 7.788 -1.737 1.280 1.00 0.00 23 MET A O 13
ATOM 20609 N N . THR A 1 24 ? 8.423 -2.369 -0.772 1.00 0.00 24 THR A N 13
ATOM 20610 C CA . THR A 1 24 ? 8.019 -1.117 -1.389 1.00 0.00 24 THR A CA 13
ATOM 20611 C C . THR A 1 24 ? 6.738 -1.289 -2.204 1.00 0.00 24 THR A C 13
ATOM 20612 O O . THR A 1 24 ? 6.763 -1.844 -3.301 1.00 0.00 24 THR A O 13
ATOM 20623 N N . ALA A 1 25 ? 5.619 -0.837 -1.649 1.00 0.00 25 ALA A N 13
ATOM 20624 C CA . ALA A 1 25 ? 4.346 -0.869 -2.356 1.00 0.00 25 ALA A CA 13
ATOM 20625 C C . ALA A 1 25 ? 4.053 0.484 -2.987 1.00 0.00 25 ALA A C 13
ATOM 20626 O O . ALA A 1 25 ? 4.026 1.499 -2.303 1.00 0.00 25 ALA A O 13
ATOM 20633 N N . THR A 1 26 ? 3.849 0.499 -4.289 1.00 0.00 26 THR A N 13
ATOM 20634 C CA . THR A 1 26 ? 3.536 1.735 -4.987 1.00 0.00 26 THR A CA 13
ATOM 20635 C C . THR A 1 26 ? 2.030 1.988 -4.982 1.00 0.00 26 THR A C 13
ATOM 20636 O O . THR A 1 26 ? 1.249 1.161 -5.458 1.00 0.00 26 THR A O 13
ATOM 20647 N N . ILE A 1 27 ? 1.626 3.123 -4.426 1.00 0.00 27 ILE A N 13
ATOM 20648 C CA . ILE A 1 27 ? 0.220 3.485 -4.364 1.00 0.00 27 ILE A CA 13
ATOM 20649 C C . ILE A 1 27 ? -0.064 4.599 -5.360 1.00 0.00 27 ILE A C 13
ATOM 20650 O O . ILE A 1 27 ? 0.479 5.697 -5.240 1.00 0.00 27 ILE A O 13
ATOM 20666 N N . GLU A 1 28 ? -0.896 4.317 -6.346 1.00 0.00 28 GLU A N 13
ATOM 20667 C CA . GLU A 1 28 ? -1.216 5.293 -7.372 1.00 0.00 28 GLU A CA 13
ATOM 20668 C C . GLU A 1 28 ? -2.656 5.767 -7.232 1.00 0.00 28 GLU A C 13
ATOM 20669 O O . GLU A 1 28 ? -3.579 4.961 -7.123 1.00 0.00 28 GLU A O 13
ATOM 20681 N N . ASN A 1 29 ? -2.832 7.079 -7.208 1.00 0.00 29 ASN A N 13
ATOM 20682 C CA . ASN A 1 29 ? -4.152 7.679 -7.134 1.00 0.00 29 ASN A CA 13
ATOM 20683 C C . ASN A 1 29 ? -4.699 7.873 -8.537 1.00 0.00 29 ASN A C 13
ATOM 20684 O O . ASN A 1 29 ? -4.398 8.860 -9.205 1.00 0.00 29 ASN A O 13
ATOM 20695 N N . GLN A 1 30 ? -5.497 6.921 -8.978 1.00 0.00 30 GLN A N 13
ATOM 20696 C CA . GLN A 1 30 ? -6.004 6.906 -10.338 1.00 0.00 30 GLN A CA 13
ATOM 20697 C C . GLN A 1 30 ? -7.359 7.601 -10.414 1.00 0.00 30 GLN A C 13
ATOM 20698 O O . GLN A 1 30 ? -8.282 7.132 -11.081 1.00 0.00 30 GLN A O 13
ATOM 20712 N N . GLY A 1 31 ? -7.452 8.740 -9.747 1.00 0.00 31 GLY A N 13
ATOM 20713 C CA . GLY A 1 31 ? -8.673 9.517 -9.745 1.00 0.00 31 GLY A CA 13
ATOM 20714 C C . GLY A 1 31 ? -8.371 10.999 -9.738 1.00 0.00 31 GLY A C 13
ATOM 20715 O O . GLY A 1 31 ? -7.341 11.421 -9.203 1.00 0.00 31 GLY A O 13
ATOM 20719 N N . ASN A 1 32 ? -9.257 11.791 -10.325 1.00 0.00 32 ASN A N 13
ATOM 20720 C CA . ASN A 1 32 ? -8.995 13.213 -10.517 1.00 0.00 32 ASN A CA 13
ATOM 20721 C C . ASN A 1 32 ? -9.357 14.024 -9.273 1.00 0.00 32 ASN A C 13
ATOM 20722 O O . ASN A 1 32 ? -10.280 14.837 -9.282 1.00 0.00 32 ASN A O 13
ATOM 20733 N N . LYS A 1 33 ? -8.660 13.733 -8.186 1.00 0.00 33 LYS A N 13
ATOM 20734 C CA . LYS A 1 33 ? -8.666 14.574 -7.004 1.00 0.00 33 LYS A CA 13
ATOM 20735 C C . LYS A 1 33 ? -7.461 14.240 -6.144 1.00 0.00 33 LYS A C 13
ATOM 20736 O O . LYS A 1 33 ? -7.128 13.068 -5.967 1.00 0.00 33 LYS A O 13
ATOM 20755 N N . ASP A 1 34 ? -6.804 15.263 -5.632 1.00 0.00 34 ASP A N 13
ATOM 20756 C CA . ASP A 1 34 ? -5.663 15.076 -4.750 1.00 0.00 34 ASP A CA 13
ATOM 20757 C C . ASP A 1 34 ? -6.139 14.571 -3.396 1.00 0.00 34 ASP A C 13
ATOM 20758 O O . ASP A 1 34 ? -6.857 15.268 -2.680 1.00 0.00 34 ASP A O 13
ATOM 20767 N N . SER A 1 35 ? -5.760 13.350 -3.060 1.00 0.00 35 SER A N 13
ATOM 20768 C CA . SER A 1 35 ? -6.168 12.747 -1.803 1.00 0.00 35 SER A CA 13
ATOM 20769 C C . SER A 1 35 ? -5.249 13.185 -0.667 1.00 0.00 35 SER A C 13
ATOM 20770 O O . SER A 1 35 ? -4.045 13.373 -0.859 1.00 0.00 35 SER A O 13
ATOM 20778 N N . THR A 1 36 ? -5.830 13.348 0.510 1.00 0.00 36 THR A N 13
ATOM 20779 C CA . THR A 1 36 ? -5.099 13.799 1.678 1.00 0.00 36 THR A CA 13
ATOM 20780 C C . THR A 1 36 ? -4.382 12.641 2.374 1.00 0.00 36 THR A C 13
ATOM 20781 O O . THR A 1 36 ? -4.296 11.539 1.832 1.00 0.00 36 THR A O 13
ATOM 20792 N N . SER A 1 37 ? -3.865 12.915 3.567 1.00 0.00 37 SER A N 13
ATOM 20793 C CA . SER A 1 37 ? -3.128 11.933 4.355 1.00 0.00 37 SER A CA 13
ATOM 20794 C C . SER A 1 37 ? -3.945 10.661 4.574 1.00 0.00 37 SER A C 13
ATOM 20795 O O . SER A 1 37 ? -5.126 10.720 4.934 1.00 0.00 37 SER A O 13
ATOM 20803 N N . PHE A 1 38 ? -3.309 9.520 4.343 1.00 0.00 38 PHE A N 13
ATOM 20804 C CA . PHE A 1 38 ? -3.948 8.225 4.534 1.00 0.00 38 PHE A CA 13
ATOM 20805 C C . PHE A 1 38 ? -2.933 7.217 5.069 1.00 0.00 38 PHE A C 13
ATOM 20806 O O . PHE A 1 38 ? -1.725 7.407 4.923 1.00 0.00 38 PHE A O 13
ATOM 20823 N N . ASN A 1 39 ? -3.418 6.151 5.684 1.00 0.00 39 ASN A N 13
ATOM 20824 C CA . ASN A 1 39 ? -2.547 5.167 6.317 1.00 0.00 39 ASN A CA 13
ATOM 20825 C C . ASN A 1 39 ? -2.531 3.858 5.535 1.00 0.00 39 ASN A C 13
ATOM 20826 O O . ASN A 1 39 ? -3.507 3.120 5.540 1.00 0.00 39 ASN A O 13
ATOM 20837 N N . VAL A 1 40 ? -1.415 3.542 4.900 1.00 0.00 40 VAL A N 13
ATOM 20838 C CA . VAL A 1 40 ? -1.319 2.314 4.123 1.00 0.00 40 VAL A CA 13
ATOM 20839 C C . VAL A 1 40 ? -0.629 1.233 4.944 1.00 0.00 40 VAL A C 13
ATOM 20840 O O . VAL A 1 40 ? 0.466 1.431 5.469 1.00 0.00 40 VAL A O 13
ATOM 20853 N N . SER A 1 41 ? -1.305 0.102 5.080 1.00 0.00 41 SER A N 13
ATOM 20854 C CA . SER A 1 41 ? -0.830 -0.973 5.931 1.00 0.00 41 SER A CA 13
ATOM 20855 C C . SER A 1 41 ? -0.620 -2.250 5.132 1.00 0.00 41 SER A C 13
ATOM 20856 O O . SER A 1 41 ? -1.327 -2.508 4.154 1.00 0.00 41 SER A O 13
ATOM 20864 N N . LEU A 1 42 ? 0.354 -3.041 5.553 1.00 0.00 42 LEU A N 13
ATOM 20865 C CA . LEU A 1 42 ? 0.622 -4.319 4.921 1.00 0.00 42 LEU A CA 13
ATOM 20866 C C . LEU A 1 42 ? 0.056 -5.445 5.775 1.00 0.00 42 LEU A C 13
ATOM 20867 O O . LEU A 1 42 ? 0.462 -5.632 6.927 1.00 0.00 42 LEU A O 13
ATOM 20883 N N . LEU A 1 43 ? -0.894 -6.174 5.218 1.00 0.00 43 LEU A N 13
ATOM 20884 C CA . LEU A 1 43 ? -1.510 -7.284 5.919 1.00 0.00 43 LEU A CA 13
ATOM 20885 C C . LEU A 1 43 ? -0.904 -8.595 5.442 1.00 0.00 43 LEU A C 13
ATOM 20886 O O . LEU A 1 43 ? -0.863 -8.863 4.245 1.00 0.00 43 LEU A O 13
ATOM 20902 N N . VAL A 1 44 ? -0.427 -9.400 6.377 1.00 0.00 44 VAL A N 13
ATOM 20903 C CA . VAL A 1 44 ? 0.164 -10.686 6.048 1.00 0.00 44 VAL A CA 13
ATOM 20904 C C . VAL A 1 44 ? -0.784 -11.812 6.428 1.00 0.00 44 VAL A C 13
ATOM 20905 O O . VAL A 1 44 ? -0.953 -12.124 7.609 1.00 0.00 44 VAL A O 13
ATOM 20918 N N . ASP A 1 45 ? -1.443 -12.367 5.416 1.00 0.00 45 ASP A N 13
ATOM 20919 C CA . ASP A 1 45 ? -2.344 -13.509 5.577 1.00 0.00 45 ASP A CA 13
ATOM 20920 C C . ASP A 1 45 ? -3.535 -13.179 6.474 1.00 0.00 45 ASP A C 13
ATOM 20921 O O . ASP A 1 45 ? -4.269 -14.072 6.897 1.00 0.00 45 ASP A O 13
ATOM 20930 N N . GLY A 1 46 ? -3.737 -11.895 6.747 1.00 0.00 46 GLY A N 13
ATOM 20931 C CA . GLY A 1 46 ? -4.882 -11.479 7.530 1.00 0.00 46 GLY A CA 13
ATOM 20932 C C . GLY A 1 46 ? -4.555 -10.400 8.545 1.00 0.00 46 GLY A C 13
ATOM 20933 O O . GLY A 1 46 ? -5.344 -9.480 8.752 1.00 0.00 46 GLY A O 13
ATOM 20937 N N . ILE A 1 47 ? -3.389 -10.501 9.169 1.00 0.00 47 ILE A N 13
ATOM 20938 C CA . ILE A 1 47 ? -3.020 -9.582 10.243 1.00 0.00 47 ILE A CA 13
ATOM 20939 C C . ILE A 1 47 ? -2.124 -8.468 9.710 1.00 0.00 47 ILE A C 13
ATOM 20940 O O . ILE A 1 47 ? -1.377 -8.665 8.754 1.00 0.00 47 ILE A O 13
ATOM 20956 N N . VAL A 1 48 ? -2.195 -7.307 10.338 1.00 0.00 48 VAL A N 13
ATOM 20957 C CA . VAL A 1 48 ? -1.398 -6.161 9.927 1.00 0.00 48 VAL A CA 13
ATOM 20958 C C . VAL A 1 48 ? -0.041 -6.201 10.615 1.00 0.00 48 VAL A C 13
ATOM 20959 O O . VAL A 1 48 ? 0.035 -6.325 11.836 1.00 0.00 48 VAL A O 13
ATOM 20972 N N . VAL A 1 49 ? 1.028 -6.112 9.837 1.00 0.00 49 VAL A N 13
ATOM 20973 C CA . VAL A 1 49 ? 2.371 -6.134 10.403 1.00 0.00 49 VAL A CA 13
ATOM 20974 C C . VAL A 1 49 ? 2.960 -4.732 10.522 1.00 0.00 49 VAL A C 13
ATOM 20975 O O . VAL A 1 49 ? 3.612 -4.414 11.518 1.00 0.00 49 VAL A O 13
ATOM 20988 N N . ASP A 1 50 ? 2.716 -3.888 9.526 1.00 0.00 50 ASP A N 13
ATOM 20989 C CA . ASP A 1 50 ? 3.304 -2.553 9.506 1.00 0.00 50 ASP A CA 13
ATOM 20990 C C . ASP A 1 50 ? 2.388 -1.565 8.793 1.00 0.00 50 ASP A C 13
ATOM 20991 O O . ASP A 1 50 ? 1.644 -1.939 7.882 1.00 0.00 50 ASP A O 13
ATOM 21000 N N . THR A 1 51 ? 2.448 -0.310 9.217 1.00 0.00 51 THR A N 13
ATOM 21001 C CA . THR A 1 51 ? 1.607 0.741 8.663 1.00 0.00 51 THR A CA 13
ATOM 21002 C C . THR A 1 51 ? 2.436 1.991 8.368 1.00 0.00 51 THR A C 13
ATOM 21003 O O . THR A 1 51 ? 3.162 2.482 9.235 1.00 0.00 51 THR A O 13
ATOM 21014 N N . GLN A 1 52 ? 2.329 2.504 7.151 1.00 0.00 52 GLN A N 13
ATOM 21015 C CA . GLN A 1 52 ? 3.035 3.721 6.782 1.00 0.00 52 GLN A CA 13
ATOM 21016 C C . GLN A 1 52 ? 2.033 4.798 6.387 1.00 0.00 52 GLN A C 13
ATOM 21017 O O . GLN A 1 52 ? 1.246 4.619 5.456 1.00 0.00 52 GLN A O 13
ATOM 21031 N N . THR A 1 53 ? 2.047 5.898 7.117 1.00 0.00 53 THR A N 13
ATOM 21032 C CA . THR A 1 53 ? 1.159 7.009 6.831 1.00 0.00 53 THR A CA 13
ATOM 21033 C C . THR A 1 53 ? 1.720 7.858 5.694 1.00 0.00 53 THR A C 13
ATOM 21034 O O . THR A 1 53 ? 2.875 8.282 5.735 1.00 0.00 53 THR A O 13
ATOM 21045 N N . VAL A 1 54 ? 0.909 8.074 4.673 1.00 0.00 54 VAL A N 13
ATOM 21046 C CA . VAL A 1 54 ? 1.304 8.893 3.539 1.00 0.00 54 VAL A CA 13
ATOM 21047 C C . VAL A 1 54 ? 0.778 10.308 3.729 1.00 0.00 54 VAL A C 13
ATOM 21048 O O . VAL A 1 54 ? -0.405 10.496 4.004 1.00 0.00 54 VAL A O 13
ATOM 21061 N N . THR A 1 55 ? 1.661 11.291 3.591 1.00 0.00 55 THR A N 13
ATOM 21062 C CA . THR A 1 55 ? 1.313 12.689 3.806 1.00 0.00 55 THR A CA 13
ATOM 21063 C C . THR A 1 55 ? 0.149 13.130 2.922 1.00 0.00 55 THR A C 13
ATOM 21064 O O . THR A 1 55 ? -0.767 13.818 3.379 1.00 0.00 55 THR A O 13
ATOM 21075 N N . SER A 1 56 ? 0.198 12.726 1.664 1.00 0.00 56 SER A N 13
ATOM 21076 C CA . SER A 1 56 ? -0.838 13.043 0.697 1.00 0.00 56 SER A CA 13
ATOM 21077 C C . SER A 1 56 ? -0.502 12.392 -0.634 1.00 0.00 56 SER A C 13
ATOM 21078 O O . SER A 1 56 ? 0.663 12.106 -0.911 1.00 0.00 56 SER A O 13
ATOM 21086 N N . LEU A 1 57 ? -1.512 12.141 -1.447 1.00 0.00 57 LEU A N 13
ATOM 21087 C CA . LEU A 1 57 ? -1.291 11.573 -2.761 1.00 0.00 57 LEU A CA 13
ATOM 21088 C C . LEU A 1 57 ? -2.038 12.386 -3.805 1.00 0.00 57 LEU A C 13
ATOM 21089 O O . LEU A 1 57 ? -3.270 12.373 -3.860 1.00 0.00 57 LEU A O 13
ATOM 21105 N N . GLU A 1 58 ? -1.279 13.110 -4.611 1.00 0.00 58 GLU A N 13
ATOM 21106 C CA . GLU A 1 58 ? -1.842 14.003 -5.609 1.00 0.00 58 GLU A CA 13
ATOM 21107 C C . GLU A 1 58 ? -2.630 13.233 -6.664 1.00 0.00 58 GLU A C 13
ATOM 21108 O O . GLU A 1 58 ? -2.466 12.022 -6.828 1.00 0.00 58 GLU A O 13
ATOM 21120 N N . SER A 1 59 ? -3.488 13.949 -7.367 1.00 0.00 59 SER A N 13
ATOM 21121 C CA . SER A 1 59 ? -4.315 13.369 -8.412 1.00 0.00 59 SER A CA 13
ATOM 21122 C C . SER A 1 59 ? -3.456 12.792 -9.538 1.00 0.00 59 SER A C 13
ATOM 21123 O O . SER A 1 59 ? -2.591 13.480 -10.082 1.00 0.00 59 SER A O 13
ATOM 21131 N N . GLU A 1 60 ? -3.686 11.516 -9.848 1.00 0.00 60 GLU A N 13
ATOM 21132 C CA . GLU A 1 60 ? -2.950 10.801 -10.895 1.00 0.00 60 GLU A CA 13
ATOM 21133 C C . GLU A 1 60 ? -1.455 10.736 -10.582 1.00 0.00 60 GLU A C 13
ATOM 21134 O O . GLU A 1 60 ? -0.615 10.798 -11.480 1.00 0.00 60 GLU A O 13
ATOM 21146 N N . ASN A 1 61 ? -1.134 10.599 -9.304 1.00 0.00 61 ASN A N 13
ATOM 21147 C CA . ASN A 1 61 ? 0.248 10.458 -8.863 1.00 0.00 61 ASN A CA 13
ATOM 21148 C C . ASN A 1 61 ? 0.423 9.151 -8.109 1.00 0.00 61 ASN A C 13
ATOM 21149 O O . ASN A 1 61 ? -0.556 8.555 -7.660 1.00 0.00 61 ASN A O 13
ATOM 21160 N N . SER A 1 62 ? 1.662 8.707 -7.966 1.00 0.00 62 SER A N 13
ATOM 21161 C CA . SER A 1 62 ? 1.942 7.449 -7.292 1.00 0.00 62 SER A CA 13
ATOM 21162 C C . SER A 1 62 ? 3.066 7.599 -6.269 1.00 0.00 62 SER A C 13
ATOM 21163 O O . SER A 1 62 ? 4.143 8.106 -6.580 1.00 0.00 62 SER A O 13
ATOM 21171 N N . THR A 1 63 ? 2.800 7.163 -5.046 1.00 0.00 63 THR A N 13
ATOM 21172 C CA . THR A 1 63 ? 3.793 7.195 -3.981 1.00 0.00 63 THR A CA 13
ATOM 21173 C C . THR A 1 63 ? 4.348 5.802 -3.730 1.00 0.00 63 THR A C 13
ATOM 21174 O O . THR A 1 63 ? 3.671 4.808 -3.981 1.00 0.00 63 THR A O 13
ATOM 21185 N N . ASN A 1 64 ? 5.568 5.732 -3.233 1.00 0.00 64 ASN A N 13
ATOM 21186 C CA . ASN A 1 64 ? 6.172 4.457 -2.893 1.00 0.00 64 ASN A CA 13
ATOM 21187 C C . ASN A 1 64 ? 6.154 4.285 -1.382 1.00 0.00 64 ASN A C 13
ATOM 21188 O O . ASN A 1 64 ? 6.638 5.147 -0.648 1.00 0.00 64 ASN A O 13
ATOM 21199 N N . VAL A 1 65 ? 5.584 3.188 -0.920 1.00 0.00 65 VAL A N 13
ATOM 21200 C CA . VAL A 1 65 ? 5.412 2.963 0.506 1.00 0.00 65 VAL A CA 13
ATOM 21201 C C . VAL A 1 65 ? 6.541 2.113 1.062 1.00 0.00 65 VAL A C 13
ATOM 21202 O O . VAL A 1 65 ? 6.852 1.041 0.536 1.00 0.00 65 VAL A O 13
ATOM 21215 N N . ASP A 1 66 ? 7.142 2.611 2.130 1.00 0.00 66 ASP A N 13
ATOM 21216 C CA . ASP A 1 66 ? 8.282 1.970 2.763 1.00 0.00 66 ASP A CA 13
ATOM 21217 C C . ASP A 1 66 ? 7.822 1.100 3.930 1.00 0.00 66 ASP A C 13
ATOM 21218 O O . ASP A 1 66 ? 7.578 1.599 5.030 1.00 0.00 66 ASP A O 13
ATOM 21227 N N . PHE A 1 67 ? 7.674 -0.194 3.678 1.00 0.00 67 PHE A N 13
ATOM 21228 C CA . PHE A 1 67 ? 7.241 -1.128 4.709 1.00 0.00 67 PHE A CA 13
ATOM 21229 C C . PHE A 1 67 ? 8.425 -1.750 5.427 1.00 0.00 67 PHE A C 13
ATOM 21230 O O . PHE A 1 67 ? 9.479 -1.982 4.836 1.00 0.00 67 PHE A O 13
ATOM 21247 N N . HIS A 1 68 ? 8.225 -2.028 6.702 1.00 0.00 68 HIS A N 13
ATOM 21248 C CA . HIS A 1 68 ? 9.245 -2.642 7.536 1.00 0.00 68 HIS A CA 13
ATOM 21249 C C . HIS A 1 68 ? 8.769 -4.025 7.967 1.00 0.00 68 HIS A C 13
ATOM 21250 O O . HIS A 1 68 ? 7.985 -4.149 8.909 1.00 0.00 68 HIS A O 13
ATOM 21265 N N . TRP A 1 69 ? 9.219 -5.060 7.276 1.00 0.00 69 TRP A N 13
ATOM 21266 C CA . TRP A 1 69 ? 8.720 -6.402 7.536 1.00 0.00 69 TRP A CA 13
ATOM 21267 C C . TRP A 1 69 ? 9.850 -7.356 7.894 1.00 0.00 69 TRP A C 13
ATOM 21268 O O . TRP A 1 69 ? 10.792 -7.535 7.131 1.00 0.00 69 TRP A O 13
ATOM 21289 N N . THR A 1 70 ? 9.750 -7.961 9.065 1.00 0.00 70 THR A N 13
ATOM 21290 C CA . THR A 1 70 ? 10.732 -8.931 9.505 1.00 0.00 70 THR A CA 13
ATOM 21291 C C 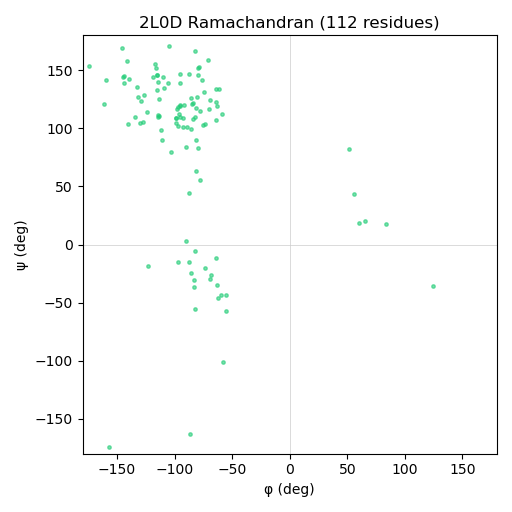. THR A 1 70 ? 10.161 -10.340 9.410 1.00 0.00 70 THR A C 13
ATOM 21292 O O . THR A 1 70 ? 8.979 -10.563 9.684 1.00 0.00 70 THR A O 13
ATOM 21303 N N . LEU A 1 71 ? 10.989 -11.286 9.001 1.00 0.00 71 LEU A N 13
ATOM 21304 C CA . LEU A 1 71 ? 10.568 -12.673 8.951 1.00 0.00 71 LEU A CA 13
ATOM 21305 C C . LEU A 1 71 ? 11.090 -13.443 10.146 1.00 0.00 71 LEU A C 13
ATOM 21306 O O . LEU A 1 71 ? 12.299 -13.566 10.345 1.00 0.00 71 LEU A O 13
ATOM 21322 N N . ASP A 1 72 ? 10.163 -13.968 10.921 1.00 0.00 72 ASP A N 13
ATOM 21323 C CA . ASP A 1 72 ? 10.499 -14.795 12.072 1.00 0.00 72 ASP A CA 13
ATOM 21324 C C . ASP A 1 72 ? 10.724 -16.236 11.632 1.00 0.00 72 ASP A C 13
ATOM 21325 O O . ASP A 1 72 ? 11.461 -16.994 12.269 1.00 0.00 72 ASP A O 13
ATOM 21334 N N . GLY A 1 73 ? 10.110 -16.597 10.517 1.00 0.00 73 GLY A N 13
ATOM 21335 C CA . GLY A 1 73 ? 10.209 -17.951 10.022 1.00 0.00 73 GLY A CA 13
ATOM 21336 C C . GLY A 1 73 ? 10.033 -18.016 8.525 1.00 0.00 73 GLY A C 13
ATOM 21337 O O . GLY A 1 73 ? 10.280 -17.032 7.825 1.00 0.00 73 GLY A O 13
ATOM 21341 N N . THR A 1 74 ? 9.605 -19.164 8.031 1.00 0.00 74 THR A N 13
ATOM 21342 C CA . THR A 1 74 ? 9.391 -19.342 6.613 1.00 0.00 74 THR A CA 13
ATOM 21343 C C . THR A 1 74 ? 8.209 -20.275 6.343 1.00 0.00 74 THR A C 13
ATOM 21344 O O . THR A 1 74 ? 8.346 -21.499 6.276 1.00 0.00 74 THR A O 13
ATOM 21355 N N . ALA A 1 75 ? 7.035 -19.681 6.218 1.00 0.00 75 ALA A N 13
ATOM 21356 C CA . ALA A 1 75 ? 5.846 -20.416 5.807 1.00 0.00 75 ALA A CA 13
ATOM 21357 C C . ALA A 1 75 ? 5.836 -20.580 4.292 1.00 0.00 75 ALA A C 13
ATOM 21358 O O . ALA A 1 75 ? 4.894 -21.132 3.721 1.00 0.00 75 ALA A O 13
ATOM 21365 N N . ASN A 1 76 ? 6.905 -20.084 3.659 1.00 0.00 76 ASN A N 13
ATOM 21366 C CA . ASN A 1 76 ? 7.100 -20.147 2.206 1.00 0.00 76 ASN A CA 13
ATOM 21367 C C . ASN A 1 76 ? 6.146 -19.220 1.467 1.00 0.00 76 ASN A C 13
ATOM 21368 O O . ASN A 1 76 ? 6.576 -18.321 0.751 1.00 0.00 76 ASN A O 13
ATOM 21379 N N . SER A 1 77 ? 4.860 -19.435 1.652 1.00 0.00 77 SER A N 13
ATOM 21380 C CA . SER A 1 77 ? 3.845 -18.646 0.980 1.00 0.00 77 SER A CA 13
ATOM 21381 C C . SER A 1 77 ? 3.221 -17.644 1.949 1.00 0.00 77 SER A C 13
ATOM 21382 O O . SER A 1 77 ? 2.568 -18.027 2.922 1.00 0.00 77 SER A O 13
ATOM 21390 N N . TYR A 1 78 ? 3.441 -16.363 1.693 1.00 0.00 78 TYR A N 13
ATOM 21391 C CA . TYR A 1 78 ? 2.886 -15.309 2.529 1.00 0.00 78 TYR A CA 13
ATOM 21392 C C . TYR A 1 78 ? 1.923 -14.449 1.725 1.00 0.00 78 TYR A C 13
ATOM 21393 O O . TYR A 1 78 ? 2.225 -14.043 0.602 1.00 0.00 78 TYR A O 13
ATOM 21411 N N . THR A 1 79 ? 0.768 -14.168 2.300 1.00 0.00 79 THR A N 13
ATOM 21412 C CA . THR A 1 79 ? -0.253 -13.410 1.602 1.00 0.00 79 THR A CA 13
ATOM 21413 C C . THR A 1 79 ? -0.181 -11.940 1.987 1.00 0.00 79 THR A C 13
ATOM 21414 O O . THR A 1 79 ? -0.835 -11.501 2.935 1.00 0.00 79 THR A O 13
ATOM 21425 N N . LEU A 1 80 ? 0.632 -11.184 1.270 1.00 0.00 80 LEU A N 13
ATOM 21426 C CA . LEU A 1 80 ? 0.812 -9.777 1.570 1.00 0.00 80 LEU A CA 13
ATOM 21427 C C . LEU A 1 80 ? -0.232 -8.941 0.852 1.00 0.00 80 LEU A C 13
ATOM 21428 O O . LEU A 1 80 ? -0.263 -8.863 -0.375 1.00 0.00 80 LEU A O 13
ATOM 21444 N N . THR A 1 81 ? -1.097 -8.336 1.635 1.00 0.00 81 THR A N 13
ATOM 21445 C CA . THR A 1 81 ? -2.180 -7.542 1.108 1.00 0.00 81 THR A CA 13
ATOM 21446 C C . THR A 1 81 ? -2.012 -6.084 1.507 1.00 0.00 81 THR A C 13
ATOM 21447 O O . THR A 1 81 ? -1.892 -5.765 2.688 1.00 0.00 81 THR A O 13
ATOM 21458 N N . VAL A 1 82 ? -1.972 -5.207 0.519 1.00 0.00 82 VAL A N 13
ATOM 21459 C CA . VAL A 1 82 ? -1.891 -3.780 0.776 1.00 0.00 82 VAL A CA 13
ATOM 21460 C C . VAL A 1 82 ? -3.289 -3.195 0.875 1.00 0.00 82 VAL A C 13
ATOM 21461 O O . VAL A 1 82 ? -4.033 -3.174 -0.107 1.00 0.00 82 VAL A O 13
ATOM 21474 N N . ASN A 1 83 ? -3.659 -2.761 2.069 1.00 0.00 83 ASN A N 13
ATOM 21475 C CA . ASN A 1 83 ? -4.933 -2.094 2.258 1.00 0.00 83 ASN A CA 13
ATOM 21476 C C . ASN A 1 83 ? -4.698 -0.616 2.506 1.00 0.00 83 ASN A C 13
ATOM 21477 O O . ASN A 1 83 ? -4.030 -0.233 3.473 1.00 0.00 83 ASN A O 13
ATOM 21488 N N . VAL A 1 84 ? -5.211 0.207 1.613 1.00 0.00 84 VAL A N 13
ATOM 21489 C CA . VAL A 1 84 ? -5.018 1.638 1.712 1.00 0.00 84 VAL A CA 13
ATOM 21490 C C . VAL A 1 84 ? -6.039 2.263 2.657 1.00 0.00 84 VAL A C 13
ATOM 21491 O O . VAL A 1 84 ? -7.212 2.410 2.321 1.00 0.00 84 VAL A O 13
ATOM 21504 N N . ASP A 1 85 ? -5.555 2.577 3.853 1.00 0.00 85 ASP A N 13
ATOM 21505 C CA . ASP A 1 85 ? -6.324 3.242 4.907 1.00 0.00 85 ASP A CA 13
ATOM 21506 C C . ASP A 1 85 ? -7.551 2.435 5.328 1.00 0.00 85 ASP A C 13
ATOM 21507 O O . ASP A 1 85 ? -8.646 2.598 4.789 1.00 0.00 85 ASP A O 13
ATOM 21516 N N . PRO A 1 86 ? -7.366 1.552 6.320 1.00 0.00 86 PRO A N 13
ATOM 21517 C CA . PRO A 1 86 ? -8.436 0.705 6.854 1.00 0.00 86 PRO A CA 13
ATOM 21518 C C . PRO A 1 86 ? -9.457 1.504 7.659 1.00 0.00 86 PRO A C 13
ATOM 21519 O O . PRO A 1 86 ? -10.538 1.009 7.983 1.00 0.00 86 PRO A O 13
ATOM 21530 N N . GLU A 1 87 ? -9.106 2.745 7.971 1.00 0.00 87 GLU A N 13
ATOM 21531 C CA . GLU A 1 87 ? -9.966 3.617 8.757 1.00 0.00 87 GLU A CA 13
ATOM 21532 C C . GLU A 1 87 ? -10.899 4.406 7.847 1.00 0.00 87 GLU A C 13
ATOM 21533 O O . GLU A 1 87 ? -11.788 5.121 8.319 1.00 0.00 87 GLU A O 13
ATOM 21545 N N . ASN A 1 88 ? -10.677 4.269 6.541 1.00 0.00 88 ASN A N 13
ATOM 21546 C CA . ASN A 1 88 ? -11.508 4.907 5.523 1.00 0.00 88 ASN A CA 13
ATOM 21547 C C . ASN A 1 88 ? -11.513 6.424 5.706 1.00 0.00 88 ASN A C 13
ATOM 21548 O O . ASN A 1 88 ? -12.550 7.083 5.586 1.00 0.00 88 ASN A O 13
ATOM 21559 N N . ALA A 1 89 ? -10.340 6.974 5.993 1.00 0.00 89 ALA A N 13
ATOM 21560 C CA . ALA A 1 89 ? -10.177 8.412 6.155 1.00 0.00 89 ALA A CA 13
ATOM 21561 C C . ALA A 1 89 ? -10.346 9.118 4.816 1.00 0.00 89 ALA A C 13
ATOM 21562 O O . ALA A 1 89 ? -10.732 10.285 4.756 1.00 0.00 89 ALA A O 13
ATOM 21569 N N . VAL A 1 90 ? -10.055 8.402 3.742 1.00 0.00 90 VAL A N 13
ATOM 21570 C CA . VAL A 1 90 ? -10.241 8.926 2.400 1.00 0.00 90 VAL A CA 13
ATOM 21571 C C . VAL A 1 90 ? -11.388 8.192 1.717 1.00 0.00 90 VAL A C 13
ATOM 21572 O O . VAL A 1 90 ? -11.379 6.966 1.624 1.00 0.00 90 VAL A O 13
ATOM 21585 N N . ASN A 1 91 ? -12.391 8.940 1.281 1.00 0.00 91 ASN A N 13
ATOM 21586 C CA . ASN A 1 91 ? -13.515 8.360 0.554 1.00 0.00 91 ASN A CA 13
ATOM 21587 C C . ASN A 1 91 ? -13.131 8.155 -0.906 1.00 0.00 91 ASN A C 13
ATOM 21588 O O . ASN A 1 91 ? -12.624 9.077 -1.546 1.00 0.00 91 ASN A O 13
ATOM 21599 N N . GLU A 1 92 ? -13.376 6.961 -1.428 1.00 0.00 92 GLU A N 13
ATOM 21600 C CA . GLU A 1 92 ? -12.916 6.608 -2.764 1.00 0.00 92 GLU A CA 13
ATOM 21601 C C . GLU A 1 92 ? -14.055 6.118 -3.649 1.00 0.00 92 GLU A C 13
ATOM 21602 O O . GLU A 1 92 ? -15.117 5.733 -3.159 1.00 0.00 92 GLU A O 13
ATOM 21614 N N . GLY A 1 93 ? -13.815 6.177 -4.957 1.00 0.00 93 GLY A N 13
ATOM 21615 C CA . GLY A 1 93 ? -14.738 5.640 -5.946 1.00 0.00 93 GLY A CA 13
ATOM 21616 C C . GLY A 1 93 ? -15.028 4.156 -5.774 1.00 0.00 93 GLY A C 13
ATOM 21617 O O . GLY A 1 93 ? -15.849 3.761 -4.947 1.00 0.00 93 GLY A O 13
ATOM 21621 N N . ASN A 1 94 ? -14.364 3.343 -6.597 1.00 0.00 94 ASN A N 13
ATOM 21622 C CA . ASN A 1 94 ? -14.563 1.891 -6.616 1.00 0.00 94 ASN A CA 13
ATOM 21623 C C . ASN A 1 94 ? -14.278 1.267 -5.242 1.00 0.00 94 ASN A C 13
ATOM 21624 O O . ASN A 1 94 ? -13.604 1.867 -4.408 1.00 0.00 94 ASN A O 13
ATOM 21635 N N . GLU A 1 95 ? -14.792 0.059 -5.012 1.00 0.00 95 GLU A N 13
ATOM 21636 C CA . GLU A 1 95 ? -14.663 -0.591 -3.708 1.00 0.00 95 GLU A CA 13
ATOM 21637 C C . GLU A 1 95 ? -13.660 -1.745 -3.756 1.00 0.00 95 GLU A C 13
ATOM 21638 O O . GLU A 1 95 ? -13.455 -2.452 -2.769 1.00 0.00 95 GLU A O 13
ATOM 21650 N N . SER A 1 96 ? -13.041 -1.939 -4.910 1.00 0.00 96 SER A N 13
ATOM 21651 C CA . SER A 1 96 ? -12.069 -3.011 -5.083 1.00 0.00 96 SER A CA 13
ATOM 21652 C C . SER A 1 96 ? -10.750 -2.455 -5.605 1.00 0.00 96 SER A C 13
ATOM 21653 O O . SER A 1 96 ? -9.956 -3.172 -6.210 1.00 0.00 96 SER A O 13
ATOM 21661 N N . ASN A 1 97 ? -10.514 -1.179 -5.345 1.00 0.00 97 ASN A N 13
ATOM 21662 C CA . ASN A 1 97 ? -9.343 -0.496 -5.881 1.00 0.00 97 ASN A CA 13
ATOM 21663 C C . ASN A 1 97 ? -8.210 -0.431 -4.859 1.00 0.00 97 ASN A C 13
ATOM 21664 O O . ASN A 1 97 ? -7.050 -0.638 -5.200 1.00 0.00 97 ASN A O 13
ATOM 21675 N N . ASN A 1 98 ? -8.562 -0.184 -3.601 1.00 0.00 98 ASN A N 13
ATOM 21676 C CA . ASN A 1 98 ? -7.580 0.141 -2.566 1.00 0.00 98 ASN A CA 13
ATOM 21677 C C . ASN A 1 98 ? -6.948 -1.106 -1.955 1.00 0.00 98 ASN A C 13
ATOM 21678 O O . ASN A 1 98 ? -6.243 -1.028 -0.946 1.00 0.00 98 ASN A O 13
ATOM 21689 N N . THR A 1 99 ? -7.189 -2.251 -2.565 1.00 0.00 99 THR A N 13
ATOM 21690 C CA . THR A 1 99 ? -6.651 -3.498 -2.059 1.00 0.00 99 THR A CA 13
ATOM 21691 C C . THR A 1 99 ? -5.737 -4.150 -3.095 1.00 0.00 99 THR A C 13
ATOM 21692 O O . THR A 1 99 ? -5.923 -3.980 -4.302 1.00 0.00 99 THR A O 13
ATOM 21703 N N . LEU A 1 100 ? -4.754 -4.885 -2.608 1.00 0.00 100 LEU A N 13
ATOM 21704 C CA . LEU A 1 100 ? -3.813 -5.599 -3.461 1.00 0.00 100 LEU A CA 13
ATOM 21705 C C . LEU A 1 100 ? -3.357 -6.871 -2.766 1.00 0.00 100 LEU A C 13
ATOM 21706 O O . LEU A 1 100 ? -2.596 -6.817 -1.802 1.00 0.00 100 LEU A O 13
ATOM 21722 N N . THR A 1 101 ? -3.844 -8.004 -3.235 1.00 0.00 101 THR A N 13
ATOM 21723 C CA . THR A 1 101 ? -3.446 -9.284 -2.681 1.00 0.00 101 THR A CA 13
ATOM 21724 C C . THR A 1 101 ? -2.280 -9.863 -3.476 1.00 0.00 101 THR A C 13
ATOM 21725 O O . THR A 1 101 ? -2.469 -10.435 -4.550 1.00 0.00 101 THR A O 13
ATOM 21736 N N . ALA A 1 102 ? -1.076 -9.683 -2.959 1.00 0.00 102 ALA A N 13
ATOM 21737 C CA . ALA A 1 102 ? 0.116 -10.172 -3.624 1.00 0.00 102 ALA A CA 13
ATOM 21738 C C . ALA A 1 102 ? 0.709 -11.341 -2.855 1.00 0.00 102 ALA A C 13
ATOM 21739 O O . ALA A 1 102 ? 1.082 -11.207 -1.688 1.00 0.00 102 ALA A O 13
ATOM 21746 N N . LEU A 1 103 ? 0.777 -12.488 -3.504 1.00 0.00 103 LEU A N 13
ATOM 21747 C CA . LEU A 1 103 ? 1.338 -13.674 -2.889 1.00 0.00 103 LEU A CA 13
ATOM 21748 C C . LEU A 1 103 ? 2.855 -13.619 -2.989 1.00 0.00 103 LEU A C 13
ATOM 21749 O O . LEU A 1 103 ? 3.420 -13.711 -4.080 1.00 0.00 103 LEU A O 13
ATOM 21765 N N . VAL A 1 104 ? 3.509 -13.451 -1.856 1.00 0.00 104 VAL A N 13
ATOM 21766 C CA . VAL A 1 104 ? 4.959 -13.368 -1.828 1.00 0.00 104 VAL A CA 13
ATOM 21767 C C . VAL A 1 104 ? 5.538 -14.680 -1.329 1.00 0.00 104 VAL A C 13
ATOM 21768 O O . VAL A 1 104 ? 4.829 -15.492 -0.727 1.00 0.00 104 VAL A O 13
ATOM 21781 N N . GLY A 1 105 ? 6.819 -14.891 -1.572 1.00 0.00 105 GLY A N 13
ATOM 21782 C CA . GLY A 1 105 ? 7.435 -16.122 -1.151 1.00 0.00 105 GLY A CA 13
ATOM 21783 C C . GLY A 1 105 ? 8.734 -15.883 -0.428 1.00 0.00 105 GLY A C 13
ATOM 21784 O O . GLY A 1 105 ? 9.266 -14.773 -0.443 1.00 0.00 105 GLY A O 13
ATOM 21788 N N . THR A 1 106 ? 9.238 -16.910 0.221 1.00 0.00 106 THR A N 13
ATOM 21789 C CA . THR A 1 106 ? 10.548 -16.846 0.828 1.00 0.00 106 THR A CA 13
ATOM 21790 C C . THR A 1 106 ? 11.602 -17.168 -0.222 1.00 0.00 106 THR A C 13
ATOM 21791 O O . THR A 1 106 ? 11.456 -18.132 -0.975 1.00 0.00 106 THR A O 13
ATOM 21802 N N . LEU A 1 107 ? 12.632 -16.331 -0.296 1.00 0.00 107 LEU A N 13
ATOM 21803 C CA . LEU A 1 107 ? 13.650 -16.448 -1.331 1.00 0.00 107 LEU A CA 13
ATOM 21804 C C . LEU A 1 107 ? 14.257 -17.841 -1.330 1.00 0.00 107 LEU A C 13
ATOM 21805 O O . LEU A 1 107 ? 14.864 -18.265 -0.344 1.00 0.00 107 LEU A O 13
ATOM 21821 N N . GLU A 1 108 ? 14.086 -18.545 -2.439 1.00 0.00 108 GLU A N 13
ATOM 21822 C CA . GLU A 1 108 ? 14.557 -19.913 -2.552 1.00 0.00 108 GLU A CA 13
ATOM 21823 C C . GLU A 1 108 ? 16.081 -19.961 -2.632 1.00 0.00 108 GLU A C 13
ATOM 21824 O O . GLU A 1 108 ? 16.700 -20.965 -2.277 1.00 0.00 108 GLU A O 13
ATOM 21836 N N . HIS A 1 109 ? 16.679 -18.871 -3.096 1.00 0.00 109 HIS A N 13
ATOM 21837 C CA . HIS A 1 109 ? 18.125 -18.710 -3.034 1.00 0.00 109 HIS A CA 13
ATOM 21838 C C . HIS A 1 109 ? 18.555 -18.542 -1.585 1.00 0.00 109 HIS A C 13
ATOM 21839 O O . HIS A 1 109 ? 18.190 -17.569 -0.924 1.00 0.00 109 HIS A O 13
ATOM 21854 N N . HIS A 1 110 ? 19.318 -19.494 -1.086 1.00 0.00 110 HIS A N 13
ATOM 21855 C CA . HIS A 1 110 ? 19.737 -19.466 0.302 1.00 0.00 110 HIS A CA 13
ATOM 21856 C C . HIS A 1 110 ? 21.221 -19.146 0.398 1.00 0.00 110 HIS A C 13
ATOM 21857 O O . HIS A 1 110 ? 22.069 -20.037 0.332 1.00 0.00 110 HIS A O 13
ATOM 21872 N N . HIS A 1 111 ? 21.526 -17.863 0.517 1.00 0.00 111 HIS A N 13
ATOM 21873 C CA . HIS A 1 111 ? 22.903 -17.412 0.637 1.00 0.00 111 HIS A CA 13
ATOM 21874 C C . HIS A 1 111 ? 23.072 -16.560 1.888 1.00 0.00 111 HIS A C 13
ATOM 21875 O O . HIS A 1 111 ? 22.554 -15.448 1.962 1.00 0.00 111 HIS A O 13
ATOM 21890 N N . HIS A 1 112 ? 23.772 -17.093 2.870 1.00 0.00 112 HIS A N 13
ATOM 21891 C CA . HIS A 1 112 ? 24.128 -16.318 4.046 1.00 0.00 112 HIS A CA 13
ATOM 21892 C C . HIS A 1 112 ? 25.480 -15.666 3.807 1.00 0.00 112 HIS A C 13
ATOM 21893 O O . HIS A 1 112 ? 25.566 -14.489 3.463 1.00 0.00 112 HIS A O 13
ATOM 21908 N N . HIS A 1 113 ? 26.536 -16.451 3.963 1.00 0.00 113 HIS A N 13
ATOM 21909 C CA . HIS A 1 113 ? 27.883 -16.004 3.642 1.00 0.00 113 HIS A CA 13
ATOM 21910 C C . HIS A 1 113 ? 28.637 -17.133 2.958 1.00 0.00 113 HIS A C 13
ATOM 21911 O O . HIS A 1 113 ? 29.867 -17.156 2.914 1.00 0.00 113 HIS A O 13
ATOM 21926 N N . HIS A 1 114 ? 27.867 -18.061 2.411 1.00 0.00 114 HIS A N 13
ATOM 21927 C CA . HIS A 1 114 ? 28.403 -19.203 1.694 1.00 0.00 114 HIS A CA 13
ATOM 21928 C C . HIS A 1 114 ? 27.500 -19.529 0.517 1.00 0.00 114 HIS A C 13
ATOM 21929 O O . HIS A 1 114 ? 27.979 -19.514 -0.632 1.00 0.00 114 HIS A O 13
ATOM 21945 N N . MET A 1 1 ? -14.560 14.212 -9.854 1.00 0.00 1 MET A N 14
ATOM 21946 C CA . MET A 1 1 ? -13.222 14.391 -9.246 1.00 0.00 1 MET A CA 14
ATOM 21947 C C . MET A 1 1 ? -13.148 13.660 -7.913 1.00 0.00 1 MET A C 14
ATOM 21948 O O . MET A 1 1 ? -13.519 14.204 -6.871 1.00 0.00 1 MET A O 14
ATOM 21964 N N . ILE A 1 2 ? -12.694 12.421 -7.951 1.00 0.00 2 ILE A N 14
ATOM 21965 C CA . ILE A 1 2 ? -12.577 11.609 -6.750 1.00 0.00 2 ILE A CA 14
ATOM 21966 C C . ILE A 1 2 ? -11.249 10.855 -6.782 1.00 0.00 2 ILE A C 14
ATOM 21967 O O . ILE A 1 2 ? -10.780 10.479 -7.857 1.00 0.00 2 ILE A O 14
ATOM 21983 N N . PRO A 1 3 ? -10.589 10.680 -5.628 1.00 0.00 3 PRO A N 14
ATOM 21984 C CA . PRO A 1 3 ? -9.356 9.904 -5.554 1.00 0.00 3 PRO A CA 14
ATOM 21985 C C . PRO A 1 3 ? -9.614 8.422 -5.796 1.00 0.00 3 PRO A C 14
ATOM 21986 O O . PRO A 1 3 ? -10.733 7.936 -5.615 1.00 0.00 3 PRO A O 14
ATOM 21997 N N . ASP A 1 4 ? -8.587 7.719 -6.235 1.00 0.00 4 ASP A N 14
ATOM 21998 C CA . ASP A 1 4 ? -8.677 6.283 -6.434 1.00 0.00 4 ASP A CA 14
ATOM 21999 C C . ASP A 1 4 ? -7.320 5.660 -6.145 1.00 0.00 4 ASP A C 14
ATOM 22000 O O . ASP A 1 4 ? -6.541 5.366 -7.056 1.00 0.00 4 ASP A O 14
ATOM 22009 N N . LEU A 1 5 ? -7.021 5.543 -4.859 1.00 0.00 5 LEU A N 14
ATOM 22010 C CA . LEU A 1 5 ? -5.739 5.032 -4.394 1.00 0.00 5 LEU A CA 14
ATOM 22011 C C . LEU A 1 5 ? -5.641 3.525 -4.618 1.00 0.00 5 LEU A C 14
ATOM 22012 O O . LEU A 1 5 ? -6.227 2.735 -3.880 1.00 0.00 5 LEU A O 14
ATOM 22028 N N . VAL A 1 6 ? -4.892 3.140 -5.639 1.00 0.00 6 VAL A N 14
ATOM 22029 C CA . VAL A 1 6 ? -4.754 1.740 -6.009 1.00 0.00 6 VAL A CA 14
ATOM 22030 C C . VAL A 1 6 ? -3.322 1.262 -5.805 1.00 0.00 6 VAL A C 14
ATOM 22031 O O . VAL A 1 6 ? -2.391 1.812 -6.393 1.00 0.00 6 VAL A O 14
ATOM 22044 N N . PRO A 1 7 ? -3.117 0.238 -4.969 1.00 0.00 7 PRO A N 14
ATOM 22045 C CA . PRO A 1 7 ? -1.827 -0.416 -4.844 1.00 0.00 7 PRO A CA 14
ATOM 22046 C C . PRO A 1 7 ? -1.621 -1.382 -6.002 1.00 0.00 7 PRO A C 14
ATOM 22047 O O . PRO A 1 7 ? -2.275 -2.420 -6.077 1.00 0.00 7 PRO A O 14
ATOM 22058 N N . VAL A 1 8 ? -0.739 -1.026 -6.918 1.00 0.00 8 VAL A N 14
ATOM 22059 C CA . VAL A 1 8 ? -0.589 -1.784 -8.152 1.00 0.00 8 VAL A CA 14
ATOM 22060 C C . VAL A 1 8 ? 0.509 -2.836 -8.053 1.00 0.00 8 VAL A C 14
ATOM 22061 O O . VAL A 1 8 ? 0.454 -3.856 -8.740 1.00 0.00 8 VAL A O 14
ATOM 22074 N N . SER A 1 9 ? 1.498 -2.600 -7.204 1.00 0.00 9 SER A N 14
ATOM 22075 C CA . SER A 1 9 ? 2.632 -3.506 -7.112 1.00 0.00 9 SER A CA 14
ATOM 22076 C C . SER A 1 9 ? 3.179 -3.589 -5.691 1.00 0.00 9 SER A C 14
ATOM 22077 O O . SER A 1 9 ? 3.166 -2.605 -4.947 1.00 0.00 9 SER A O 14
ATOM 22085 N N . LEU A 1 10 ? 3.639 -4.779 -5.330 1.00 0.00 10 LEU A N 14
ATOM 22086 C CA . LEU A 1 10 ? 4.311 -5.009 -4.059 1.00 0.00 10 LEU A CA 14
ATOM 22087 C C . LEU A 1 10 ? 5.615 -5.761 -4.304 1.00 0.00 10 LEU A C 14
ATOM 22088 O O . LEU A 1 10 ? 5.607 -6.930 -4.696 1.00 0.00 10 LEU A O 14
ATOM 22104 N N . THR A 1 11 ? 6.729 -5.079 -4.098 1.00 0.00 11 THR A N 14
ATOM 22105 C CA . THR A 1 11 ? 8.035 -5.660 -4.354 1.00 0.00 11 THR A CA 14
ATOM 22106 C C . THR A 1 11 ? 8.938 -5.484 -3.126 1.00 0.00 11 THR A C 14
ATOM 22107 O O . THR A 1 11 ? 8.782 -4.521 -2.373 1.00 0.00 11 THR A O 14
ATOM 22118 N N . PRO A 1 12 ? 9.879 -6.410 -2.886 1.00 0.00 12 PRO A N 14
ATOM 22119 C CA . PRO A 1 12 ? 10.115 -7.563 -3.755 1.00 0.00 12 PRO A CA 14
ATOM 22120 C C . PRO A 1 12 ? 9.084 -8.668 -3.558 1.00 0.00 12 PRO A C 14
ATOM 22121 O O . PRO A 1 12 ? 8.484 -8.793 -2.493 1.00 0.00 12 PRO A O 14
ATOM 22132 N N . VAL A 1 13 ? 8.884 -9.464 -4.596 1.00 0.00 13 VAL A N 14
ATOM 22133 C CA . VAL A 1 13 ? 7.955 -10.585 -4.532 1.00 0.00 13 VAL A CA 14
ATOM 22134 C C . VAL A 1 13 ? 8.585 -11.782 -3.825 1.00 0.00 13 VAL A C 14
ATOM 22135 O O . VAL A 1 13 ? 7.924 -12.787 -3.578 1.00 0.00 13 VAL A O 14
ATOM 22148 N N . THR A 1 14 ? 9.869 -11.673 -3.518 1.00 0.00 14 THR A N 14
ATOM 22149 C CA . THR A 1 14 ? 10.582 -12.712 -2.818 1.00 0.00 14 THR A CA 14
ATOM 22150 C C . THR A 1 14 ? 11.351 -12.124 -1.636 1.00 0.00 14 THR A C 14
ATOM 22151 O O . THR A 1 14 ? 12.141 -11.194 -1.804 1.00 0.00 14 THR A O 14
ATOM 22162 N N . VAL A 1 15 ? 11.118 -12.666 -0.447 1.00 0.00 15 VAL A N 14
ATOM 22163 C CA . VAL A 1 15 ? 11.669 -12.095 0.774 1.00 0.00 15 VAL A CA 14
ATOM 22164 C C . VAL A 1 15 ? 12.553 -13.089 1.526 1.00 0.00 15 VAL A C 14
ATOM 22165 O O . VAL A 1 15 ? 12.436 -14.302 1.353 1.00 0.00 15 VAL A O 14
ATOM 22178 N N . VAL A 1 16 ? 13.438 -12.562 2.365 1.00 0.00 16 VAL A N 14
ATOM 22179 C CA . VAL A 1 16 ? 14.313 -13.391 3.184 1.00 0.00 16 VAL A CA 14
ATOM 22180 C C . VAL A 1 16 ? 13.549 -13.894 4.410 1.00 0.00 16 VAL A C 14
ATOM 22181 O O . VAL A 1 16 ? 13.069 -13.089 5.209 1.00 0.00 16 VAL A O 14
ATOM 22194 N N . PRO A 1 17 ? 13.433 -15.225 4.579 1.00 0.00 17 PRO A N 14
ATOM 22195 C CA . PRO A 1 17 ? 12.606 -15.834 5.632 1.00 0.00 17 PRO A CA 14
ATOM 22196 C C . PRO A 1 17 ? 13.225 -15.758 7.030 1.00 0.00 17 PRO A C 14
ATOM 22197 O O . PRO A 1 17 ? 13.458 -16.788 7.659 1.00 0.00 17 PRO A O 14
ATOM 22208 N N . ASN A 1 18 ? 13.490 -14.544 7.510 1.00 0.00 18 ASN A N 14
ATOM 22209 C CA . ASN A 1 18 ? 13.967 -14.339 8.881 1.00 0.00 18 ASN A CA 14
ATOM 22210 C C . ASN A 1 18 ? 14.123 -12.856 9.203 1.00 0.00 18 ASN A C 14
ATOM 22211 O O . ASN A 1 18 ? 13.504 -12.347 10.137 1.00 0.00 18 ASN A O 14
ATOM 22222 N N . THR A 1 19 ? 14.921 -12.168 8.406 1.00 0.00 19 THR A N 14
ATOM 22223 C CA . THR A 1 19 ? 15.284 -10.784 8.682 1.00 0.00 19 THR A CA 14
ATOM 22224 C C . THR A 1 19 ? 14.175 -9.821 8.248 1.00 0.00 19 THR A C 14
ATOM 22225 O O . THR A 1 19 ? 13.141 -10.241 7.718 1.00 0.00 19 THR A O 14
ATOM 22236 N N . VAL A 1 20 ? 14.391 -8.534 8.488 1.00 0.00 20 VAL A N 14
ATOM 22237 C CA . VAL A 1 20 ? 13.435 -7.513 8.096 1.00 0.00 20 VAL A CA 14
ATOM 22238 C C . VAL A 1 20 ? 13.598 -7.183 6.619 1.00 0.00 20 VAL A C 14
ATOM 22239 O O . VAL A 1 20 ? 14.687 -6.833 6.165 1.00 0.00 20 VAL A O 14
ATOM 22252 N N . ASN A 1 21 ? 12.515 -7.307 5.876 1.00 0.00 21 ASN A N 14
ATOM 22253 C CA . ASN A 1 21 ? 12.536 -7.038 4.450 1.00 0.00 21 ASN A CA 14
ATOM 22254 C C . ASN A 1 21 ? 11.924 -5.680 4.165 1.00 0.00 21 ASN A C 14
ATOM 22255 O O . ASN A 1 21 ? 10.886 -5.323 4.729 1.00 0.00 21 ASN A O 14
ATOM 22266 N N . THR A 1 22 ? 12.583 -4.914 3.313 1.00 0.00 22 THR A N 14
ATOM 22267 C CA . THR A 1 22 ? 12.084 -3.612 2.921 1.00 0.00 22 THR A CA 14
ATOM 22268 C C . THR A 1 22 ? 11.058 -3.763 1.803 1.00 0.00 22 THR A C 14
ATOM 22269 O O . THR A 1 22 ? 11.413 -3.919 0.633 1.00 0.00 22 THR A O 14
ATOM 22280 N N . MET A 1 23 ? 9.789 -3.751 2.177 1.00 0.00 23 MET A N 14
ATOM 22281 C CA . MET A 1 23 ? 8.714 -3.964 1.221 1.00 0.00 23 MET A CA 14
ATOM 22282 C C . MET A 1 23 ? 8.240 -2.636 0.658 1.00 0.00 23 MET A C 14
ATOM 22283 O O . MET A 1 23 ? 8.010 -1.682 1.399 1.00 0.00 23 MET A O 14
ATOM 22297 N N . THR A 1 24 ? 8.112 -2.577 -0.652 1.00 0.00 24 THR A N 14
ATOM 22298 C CA . THR A 1 24 ? 7.708 -1.360 -1.323 1.00 0.00 24 THR A CA 14
ATOM 22299 C C . THR A 1 24 ? 6.367 -1.553 -2.026 1.00 0.00 24 THR A C 14
ATOM 22300 O O . THR A 1 24 ? 6.241 -2.388 -2.926 1.00 0.00 24 THR A O 14
ATOM 22311 N N . ALA A 1 25 ? 5.367 -0.798 -1.592 1.00 0.00 25 ALA A N 14
ATOM 22312 C CA . ALA A 1 25 ? 4.046 -0.855 -2.196 1.00 0.00 25 ALA A CA 14
ATOM 22313 C C . ALA A 1 25 ? 3.805 0.378 -3.053 1.00 0.00 25 ALA A C 14
ATOM 22314 O O . ALA A 1 25 ? 3.837 1.503 -2.560 1.00 0.00 25 ALA A O 14
ATOM 22321 N N . THR A 1 26 ? 3.577 0.163 -4.333 1.00 0.00 26 THR A N 14
ATOM 22322 C CA . THR A 1 26 ? 3.358 1.256 -5.264 1.00 0.00 26 THR A CA 14
ATOM 22323 C C . THR A 1 26 ? 1.888 1.666 -5.271 1.00 0.00 26 THR A C 14
ATOM 22324 O O . THR A 1 26 ? 1.024 0.911 -5.729 1.00 0.00 26 THR A O 14
ATOM 22335 N N . ILE A 1 27 ? 1.609 2.849 -4.739 1.00 0.00 27 ILE A N 14
ATOM 22336 C CA . ILE A 1 27 ? 0.246 3.347 -4.666 1.00 0.00 27 ILE A CA 14
ATOM 22337 C C . ILE A 1 27 ? 0.003 4.378 -5.761 1.00 0.00 27 ILE A C 14
ATOM 22338 O O . ILE A 1 27 ? 0.625 5.444 -5.777 1.00 0.00 27 ILE A O 14
ATOM 22354 N N . GLU A 1 28 ? -0.894 4.047 -6.673 1.00 0.00 28 GLU A N 14
ATOM 22355 C CA . GLU A 1 28 ? -1.235 4.922 -7.781 1.00 0.00 28 GLU A CA 14
ATOM 22356 C C . GLU A 1 28 ? -2.569 5.602 -7.518 1.00 0.00 28 GLU A C 14
ATOM 22357 O O . GLU A 1 28 ? -3.532 4.947 -7.128 1.00 0.00 28 GLU A O 14
ATOM 22369 N N . ASN A 1 29 ? -2.635 6.906 -7.722 1.00 0.00 29 ASN A N 14
ATOM 22370 C CA . ASN A 1 29 ? -3.908 7.608 -7.634 1.00 0.00 29 ASN A CA 14
ATOM 22371 C C . ASN A 1 29 ? -4.567 7.631 -9.008 1.00 0.00 29 ASN A C 14
ATOM 22372 O O . ASN A 1 29 ? -4.190 8.416 -9.877 1.00 0.00 29 ASN A O 14
ATOM 22383 N N . GLN A 1 30 ? -5.540 6.757 -9.205 1.00 0.00 30 GLN A N 14
ATOM 22384 C CA . GLN A 1 30 ? -6.207 6.627 -10.494 1.00 0.00 30 GLN A CA 14
ATOM 22385 C C . GLN A 1 30 ? -7.463 7.493 -10.555 1.00 0.00 30 GLN A C 14
ATOM 22386 O O . GLN A 1 30 ? -8.432 7.149 -11.234 1.00 0.00 30 GLN A O 14
ATOM 22400 N N . GLY A 1 31 ? -7.428 8.635 -9.886 1.00 0.00 31 GLY A N 14
ATOM 22401 C CA . GLY A 1 31 ? -8.581 9.508 -9.851 1.00 0.00 31 GLY A CA 14
ATOM 22402 C C . GLY A 1 31 ? -8.187 10.969 -9.859 1.00 0.00 31 GLY A C 14
ATOM 22403 O O . GLY A 1 31 ? -7.022 11.308 -9.639 1.00 0.00 31 GLY A O 14
ATOM 22407 N N . ASN A 1 32 ? -9.158 11.837 -10.099 1.00 0.00 32 ASN A N 14
ATOM 22408 C CA . ASN A 1 32 ? -8.890 13.258 -10.266 1.00 0.00 32 ASN A CA 14
ATOM 22409 C C . ASN A 1 32 ? -9.139 14.019 -8.968 1.00 0.00 32 ASN A C 14
ATOM 22410 O O . ASN A 1 32 ? -9.920 14.966 -8.920 1.00 0.00 32 ASN A O 14
ATOM 22421 N N . LYS A 1 33 ? -8.499 13.575 -7.902 1.00 0.00 33 LYS A N 14
ATOM 22422 C CA . LYS A 1 33 ? -8.527 14.301 -6.646 1.00 0.00 33 LYS A CA 14
ATOM 22423 C C . LYS A 1 33 ? -7.383 13.847 -5.754 1.00 0.00 33 LYS A C 14
ATOM 22424 O O . LYS A 1 33 ? -6.998 12.677 -5.772 1.00 0.00 33 LYS A O 14
ATOM 22443 N N . ASP A 1 34 ? -6.830 14.780 -4.999 1.00 0.00 34 ASP A N 14
ATOM 22444 C CA . ASP A 1 34 ? -5.696 14.494 -4.133 1.00 0.00 34 ASP A CA 14
ATOM 22445 C C . ASP A 1 34 ? -6.197 14.044 -2.770 1.00 0.00 34 ASP A C 14
ATOM 22446 O O . ASP A 1 34 ? -7.051 14.701 -2.170 1.00 0.00 34 ASP A O 14
ATOM 22455 N N . SER A 1 35 ? -5.682 12.928 -2.284 1.00 0.00 35 SER A N 14
ATOM 22456 C CA . SER A 1 35 ? -6.103 12.401 -0.997 1.00 0.00 35 SER A CA 14
ATOM 22457 C C . SER A 1 35 ? -5.310 13.056 0.128 1.00 0.00 35 SER A C 14
ATOM 22458 O O . SER A 1 35 ? -4.197 13.530 -0.087 1.00 0.00 35 SER A O 14
ATOM 22466 N N . THR A 1 36 ? -5.895 13.105 1.316 1.00 0.00 36 THR A N 14
ATOM 22467 C CA . THR A 1 36 ? -5.217 13.655 2.482 1.00 0.00 36 THR A CA 14
ATOM 22468 C C . THR A 1 36 ? -4.359 12.564 3.133 1.00 0.00 36 THR A C 14
ATOM 22469 O O . THR A 1 36 ? -4.138 11.513 2.529 1.00 0.00 36 THR A O 14
ATOM 22480 N N . SER A 1 37 ? -3.866 12.811 4.343 1.00 0.00 37 SER A N 14
ATOM 22481 C CA . SER A 1 37 ? -3.064 11.827 5.054 1.00 0.00 37 SER A CA 14
ATOM 22482 C C . SER A 1 37 ? -3.863 10.550 5.291 1.00 0.00 37 SER A C 14
ATOM 22483 O O . SER A 1 37 ? -4.852 10.548 6.028 1.00 0.00 37 SER A O 14
ATOM 22491 N N . PHE A 1 38 ? -3.438 9.476 4.649 1.00 0.00 38 PHE A N 14
ATOM 22492 C CA . PHE A 1 38 ? -4.126 8.203 4.758 1.00 0.00 38 PHE A CA 14
ATOM 22493 C C . PHE A 1 38 ? -3.164 7.121 5.227 1.00 0.00 38 PHE A C 14
ATOM 22494 O O . PHE A 1 38 ? -1.952 7.217 5.016 1.00 0.00 38 PHE A O 14
ATOM 22511 N N . ASN A 1 39 ? -3.706 6.099 5.859 1.00 0.00 39 ASN A N 14
ATOM 22512 C CA . ASN A 1 39 ? -2.888 5.038 6.433 1.00 0.00 39 ASN A CA 14
ATOM 22513 C C . ASN A 1 39 ? -2.861 3.812 5.537 1.00 0.00 39 ASN A C 14
ATOM 22514 O O . ASN A 1 39 ? -3.863 3.128 5.380 1.00 0.00 39 ASN A O 14
ATOM 22525 N N . VAL A 1 40 ? -1.711 3.534 4.950 1.00 0.00 40 VAL A N 14
ATOM 22526 C CA . VAL A 1 40 ? -1.551 2.342 4.135 1.00 0.00 40 VAL A CA 14
ATOM 22527 C C . VAL A 1 40 ? -0.887 1.245 4.959 1.00 0.00 40 VAL A C 14
ATOM 22528 O O . VAL A 1 40 ? 0.225 1.413 5.469 1.00 0.00 40 VAL A O 14
ATOM 22541 N N . SER A 1 41 ? -1.597 0.142 5.118 1.00 0.00 41 SER A N 14
ATOM 22542 C CA . SER A 1 41 ? -1.154 -0.939 5.979 1.00 0.00 41 SER A CA 14
ATOM 22543 C C . SER A 1 41 ? -0.829 -2.189 5.175 1.00 0.00 41 SER A C 14
ATOM 22544 O O . SER A 1 41 ? -1.551 -2.547 4.242 1.00 0.00 41 SER A O 14
ATOM 22552 N N . LEU A 1 42 ? 0.262 -2.845 5.537 1.00 0.00 42 LEU A N 14
ATOM 22553 C CA . LEU A 1 42 ? 0.618 -4.117 4.937 1.00 0.00 42 LEU A CA 14
ATOM 22554 C C . LEU A 1 42 ? 0.163 -5.251 5.840 1.00 0.00 42 LEU A C 14
ATOM 22555 O O . LEU A 1 42 ? 0.675 -5.423 6.950 1.00 0.00 42 LEU A O 14
ATOM 22571 N N . LEU A 1 43 ? -0.819 -6.003 5.377 1.00 0.00 43 LEU A N 14
ATOM 22572 C CA . LEU A 1 43 ? -1.347 -7.113 6.146 1.00 0.00 43 LEU A CA 14
ATOM 22573 C C . LEU A 1 43 ? -0.715 -8.426 5.713 1.00 0.00 43 LEU A C 14
ATOM 22574 O O . LEU A 1 43 ? -0.473 -8.652 4.529 1.00 0.00 43 LEU A O 14
ATOM 22590 N N . VAL A 1 44 ? -0.440 -9.275 6.685 1.00 0.00 44 VAL A N 14
ATOM 22591 C CA . VAL A 1 44 ? 0.036 -10.624 6.432 1.00 0.00 44 VAL A CA 14
ATOM 22592 C C . VAL A 1 44 ? -0.916 -11.616 7.083 1.00 0.00 44 VAL A C 14
ATOM 22593 O O . VAL A 1 44 ? -1.006 -11.672 8.312 1.00 0.00 44 VAL A O 14
ATOM 22606 N N . ASP A 1 45 ? -1.635 -12.366 6.247 1.00 0.00 45 ASP A N 14
ATOM 22607 C CA . ASP A 1 45 ? -2.662 -13.314 6.702 1.00 0.00 45 ASP A CA 14
ATOM 22608 C C . ASP A 1 45 ? -3.849 -12.574 7.312 1.00 0.00 45 ASP A C 14
ATOM 22609 O O . ASP A 1 45 ? -4.921 -12.493 6.713 1.00 0.00 45 ASP A O 14
ATOM 22618 N N . GLY A 1 46 ? -3.645 -12.033 8.500 1.00 0.00 46 GLY A N 14
ATOM 22619 C CA . GLY A 1 46 ? -4.672 -11.256 9.161 1.00 0.00 46 GLY A CA 14
ATOM 22620 C C . GLY A 1 46 ? -4.088 -10.230 10.115 1.00 0.00 46 GLY A C 14
ATOM 22621 O O . GLY A 1 46 ? -4.819 -9.599 10.879 1.00 0.00 46 GLY A O 14
ATOM 22625 N N . ILE A 1 47 ? -2.771 -10.057 10.072 1.00 0.00 47 ILE A N 14
ATOM 22626 C CA . ILE A 1 47 ? -2.090 -9.123 10.959 1.00 0.00 47 ILE A CA 14
ATOM 22627 C C . ILE A 1 47 ? -1.560 -7.947 10.161 1.00 0.00 47 ILE A C 14
ATOM 22628 O O . ILE A 1 47 ? -1.236 -8.088 8.984 1.00 0.00 47 ILE A O 14
ATOM 22644 N N . VAL A 1 48 ? -1.459 -6.798 10.797 1.00 0.00 48 VAL A N 14
ATOM 22645 C CA . VAL A 1 48 ? -0.842 -5.645 10.172 1.00 0.00 48 VAL A CA 14
ATOM 22646 C C . VAL A 1 48 ? 0.593 -5.523 10.664 1.00 0.00 48 VAL A C 14
ATOM 22647 O O . VAL A 1 48 ? 0.836 -5.170 11.819 1.00 0.00 48 VAL A O 14
ATOM 22660 N N . VAL A 1 49 ? 1.544 -5.842 9.800 1.00 0.00 49 VAL A N 14
ATOM 22661 C CA . VAL A 1 49 ? 2.943 -5.859 10.199 1.00 0.00 49 VAL A CA 14
ATOM 22662 C C . VAL A 1 49 ? 3.516 -4.450 10.267 1.00 0.00 49 VAL A C 14
ATOM 22663 O O . VAL A 1 49 ? 4.355 -4.157 11.121 1.00 0.00 49 VAL A O 14
ATOM 22676 N N . ASP A 1 50 ? 3.042 -3.575 9.391 1.00 0.00 50 ASP A N 14
ATOM 22677 C CA . ASP A 1 50 ? 3.529 -2.204 9.349 1.00 0.00 50 ASP A CA 14
ATOM 22678 C C . ASP A 1 50 ? 2.522 -1.307 8.636 1.00 0.00 50 ASP A C 14
ATOM 22679 O O . ASP A 1 50 ? 1.964 -1.685 7.602 1.00 0.00 50 ASP A O 14
ATOM 22688 N N . THR A 1 51 ? 2.272 -0.142 9.213 1.00 0.00 51 THR A N 14
ATOM 22689 C CA . THR A 1 51 ? 1.378 0.843 8.623 1.00 0.00 51 THR A CA 14
ATOM 22690 C C . THR A 1 51 ? 2.130 2.143 8.381 1.00 0.00 51 THR A C 14
ATOM 22691 O O . THR A 1 51 ? 2.751 2.685 9.294 1.00 0.00 51 THR A O 14
ATOM 22702 N N . GLN A 1 52 ? 2.086 2.643 7.158 1.00 0.00 52 GLN A N 14
ATOM 22703 C CA . GLN A 1 52 ? 2.750 3.892 6.842 1.00 0.00 52 GLN A CA 14
ATOM 22704 C C . GLN A 1 52 ? 1.718 4.982 6.585 1.00 0.00 52 GLN A C 14
ATOM 22705 O O . GLN A 1 52 ? 0.848 4.836 5.723 1.00 0.00 52 GLN A O 14
ATOM 22719 N N . THR A 1 53 ? 1.811 6.062 7.336 1.00 0.00 53 THR A N 14
ATOM 22720 C CA . THR A 1 53 ? 0.930 7.192 7.144 1.00 0.00 53 THR A CA 14
ATOM 22721 C C . THR A 1 53 ? 1.434 8.053 5.992 1.00 0.00 53 THR A C 14
ATOM 22722 O O . THR A 1 53 ? 2.428 8.769 6.126 1.00 0.00 53 THR A O 14
ATOM 22733 N N . VAL A 1 54 ? 0.773 7.948 4.851 1.00 0.00 54 VAL A N 14
ATOM 22734 C CA . VAL A 1 54 ? 1.139 8.739 3.689 1.00 0.00 54 VAL A CA 14
ATOM 22735 C C . VAL A 1 54 ? 0.535 10.130 3.823 1.00 0.00 54 VAL A C 14
ATOM 22736 O O . VAL A 1 54 ? -0.678 10.268 3.986 1.00 0.00 54 VAL A O 14
ATOM 22749 N N . THR A 1 55 ? 1.388 11.148 3.772 1.00 0.00 55 THR A N 14
ATOM 22750 C CA . THR A 1 55 ? 0.968 12.523 4.017 1.00 0.00 55 THR A CA 14
ATOM 22751 C C . THR A 1 55 ? -0.166 12.940 3.081 1.00 0.00 55 THR A C 14
ATOM 22752 O O . THR A 1 55 ? -1.128 13.574 3.515 1.00 0.00 55 THR A O 14
ATOM 22763 N N . SER A 1 56 ? -0.049 12.573 1.808 1.00 0.00 56 SER A N 14
ATOM 22764 C CA . SER A 1 56 ? -1.114 12.800 0.836 1.00 0.00 56 SER A CA 14
ATOM 22765 C C . SER A 1 56 ? -0.697 12.298 -0.540 1.00 0.00 56 SER A C 14
ATOM 22766 O O . SER A 1 56 ? 0.443 12.500 -0.957 1.00 0.00 56 SER A O 14
ATOM 22774 N N . LEU A 1 57 ? -1.602 11.624 -1.235 1.00 0.00 57 LEU A N 14
ATOM 22775 C CA . LEU A 1 57 ? -1.321 11.195 -2.593 1.00 0.00 57 LEU A CA 14
ATOM 22776 C C . LEU A 1 57 ? -2.090 12.062 -3.575 1.00 0.00 57 LEU A C 14
ATOM 22777 O O . LEU A 1 57 ? -3.319 11.993 -3.660 1.00 0.00 57 LEU A O 14
ATOM 22793 N N . GLU A 1 58 ? -1.358 12.885 -4.304 1.00 0.00 58 GLU A N 14
ATOM 22794 C CA . GLU A 1 58 ? -1.954 13.820 -5.240 1.00 0.00 58 GLU A CA 14
ATOM 22795 C C . GLU A 1 58 ? -2.616 13.089 -6.404 1.00 0.00 58 GLU A C 14
ATOM 22796 O O . GLU A 1 58 ? -2.331 11.920 -6.666 1.00 0.00 58 GLU A O 14
ATOM 22808 N N . SER A 1 59 ? -3.510 13.787 -7.079 1.00 0.00 59 SER A N 14
ATOM 22809 C CA . SER A 1 59 ? -4.254 13.228 -8.198 1.00 0.00 59 SER A CA 14
ATOM 22810 C C . SER A 1 59 ? -3.320 12.790 -9.324 1.00 0.00 59 SER A C 14
ATOM 22811 O O . SER A 1 59 ? -2.502 13.575 -9.806 1.00 0.00 59 SER A O 14
ATOM 22819 N N . GLU A 1 60 ? -3.444 11.518 -9.714 1.00 0.00 60 GLU A N 14
ATOM 22820 C CA . GLU A 1 60 ? -2.632 10.925 -10.783 1.00 0.00 60 GLU A CA 14
ATOM 22821 C C . GLU A 1 60 ? -1.156 10.870 -10.400 1.00 0.00 60 GLU A C 14
ATOM 22822 O O . GLU A 1 60 ? -0.286 10.691 -11.256 1.00 0.00 60 GLU A O 14
ATOM 22834 N N . ASN A 1 61 ? -0.872 11.011 -9.116 1.00 0.00 61 ASN A N 14
ATOM 22835 C CA . ASN A 1 61 ? 0.496 10.937 -8.631 1.00 0.00 61 ASN A CA 14
ATOM 22836 C C . ASN A 1 61 ? 0.786 9.530 -8.131 1.00 0.00 61 ASN A C 14
ATOM 22837 O O . ASN A 1 61 ? -0.115 8.834 -7.655 1.00 0.00 61 ASN A O 14
ATOM 22848 N N . SER A 1 62 ? 2.029 9.106 -8.266 1.00 0.00 62 SER A N 14
ATOM 22849 C CA . SER A 1 62 ? 2.438 7.789 -7.819 1.00 0.00 62 SER A CA 14
ATOM 22850 C C . SER A 1 62 ? 3.375 7.912 -6.623 1.00 0.00 62 SER A C 14
ATOM 22851 O O . SER A 1 62 ? 4.287 8.740 -6.625 1.00 0.00 62 SER A O 14
ATOM 22859 N N . THR A 1 63 ? 3.145 7.107 -5.598 1.00 0.00 63 THR A N 14
ATOM 22860 C CA . THR A 1 63 ? 3.973 7.153 -4.405 1.00 0.00 63 THR A CA 14
ATOM 22861 C C . THR A 1 63 ? 4.252 5.748 -3.874 1.00 0.00 63 THR A C 14
ATOM 22862 O O . THR A 1 63 ? 3.339 4.935 -3.711 1.00 0.00 63 THR A O 14
ATOM 22873 N N . ASN A 1 64 ? 5.525 5.470 -3.629 1.00 0.00 64 ASN A N 14
ATOM 22874 C CA . ASN A 1 64 ? 5.954 4.169 -3.135 1.00 0.00 64 ASN A CA 14
ATOM 22875 C C . ASN A 1 64 ? 5.961 4.149 -1.613 1.00 0.00 64 ASN A C 14
ATOM 22876 O O . ASN A 1 64 ? 6.475 5.067 -0.970 1.00 0.00 64 ASN A O 14
ATOM 22887 N N . VAL A 1 65 ? 5.383 3.102 -1.046 1.00 0.00 65 VAL A N 14
ATOM 22888 C CA . VAL A 1 65 ? 5.300 2.961 0.398 1.00 0.00 65 VAL A CA 14
ATOM 22889 C C . VAL A 1 65 ? 6.434 2.085 0.913 1.00 0.00 65 VAL A C 14
ATOM 22890 O O . VAL A 1 65 ? 6.705 1.018 0.364 1.00 0.00 65 VAL A O 14
ATOM 22903 N N . ASP A 1 66 ? 7.086 2.551 1.965 1.00 0.00 66 ASP A N 14
ATOM 22904 C CA . ASP A 1 66 ? 8.232 1.863 2.542 1.00 0.00 66 ASP A CA 14
ATOM 22905 C C . ASP A 1 66 ? 7.826 1.123 3.810 1.00 0.00 66 ASP A C 14
ATOM 22906 O O . ASP A 1 66 ? 7.585 1.736 4.848 1.00 0.00 66 ASP A O 14
ATOM 22915 N N . PHE A 1 67 ? 7.719 -0.193 3.711 1.00 0.00 67 PHE A N 14
ATOM 22916 C CA . PHE A 1 67 ? 7.358 -1.018 4.856 1.00 0.00 67 PHE A CA 14
ATOM 22917 C C . PHE A 1 67 ? 8.583 -1.701 5.440 1.00 0.00 67 PHE A C 14
ATOM 22918 O O . PHE A 1 67 ? 9.520 -2.054 4.717 1.00 0.00 67 PHE A O 14
ATOM 22935 N N . HIS A 1 68 ? 8.564 -1.904 6.745 1.00 0.00 68 HIS A N 14
ATOM 22936 C CA . HIS A 1 68 ? 9.623 -2.636 7.419 1.00 0.00 68 HIS A CA 14
ATOM 22937 C C . HIS A 1 68 ? 9.056 -3.918 8.003 1.00 0.00 68 HIS A C 14
ATOM 22938 O O . HIS A 1 68 ? 8.540 -3.934 9.118 1.00 0.00 68 HIS A O 14
ATOM 22953 N N . TRP A 1 69 ? 9.134 -4.990 7.232 1.00 0.00 69 TRP A N 14
ATOM 22954 C CA . TRP A 1 69 ? 8.509 -6.243 7.613 1.00 0.00 69 TRP A CA 14
ATOM 22955 C C . TRP A 1 69 ? 9.527 -7.211 8.200 1.00 0.00 69 TRP A C 14
ATOM 22956 O O . TRP A 1 69 ? 10.352 -7.782 7.485 1.00 0.00 69 TRP A O 14
ATOM 22977 N N . THR A 1 70 ? 9.473 -7.367 9.514 1.00 0.00 70 THR A N 14
ATOM 22978 C CA . THR A 1 70 ? 10.257 -8.377 10.197 1.00 0.00 70 THR A CA 14
ATOM 22979 C C . THR A 1 70 ? 9.641 -9.748 9.932 1.00 0.00 70 THR A C 14
ATOM 22980 O O . THR A 1 70 ? 8.552 -10.045 10.428 1.00 0.00 70 THR A O 14
ATOM 22991 N N . LEU A 1 71 ? 10.320 -10.562 9.127 1.00 0.00 71 LEU A N 14
ATOM 22992 C CA . LEU A 1 71 ? 9.766 -11.834 8.669 1.00 0.00 71 LEU A CA 14
ATOM 22993 C C . LEU A 1 71 ? 9.432 -12.751 9.838 1.00 0.00 71 LEU A C 14
ATOM 22994 O O . LEU A 1 71 ? 8.257 -13.018 10.106 1.00 0.00 71 LEU A O 14
ATOM 23010 N N . ASP A 1 72 ? 10.476 -13.234 10.510 1.00 0.00 72 ASP A N 14
ATOM 23011 C CA . ASP A 1 72 ? 10.349 -14.165 11.641 1.00 0.00 72 ASP A CA 14
ATOM 23012 C C . ASP A 1 72 ? 9.949 -15.571 11.184 1.00 0.00 72 ASP A C 14
ATOM 23013 O O . ASP A 1 72 ? 10.551 -16.560 11.602 1.00 0.00 72 ASP A O 14
ATOM 23022 N N . GLY A 1 73 ? 8.941 -15.652 10.324 1.00 0.00 73 GLY A N 14
ATOM 23023 C CA . GLY A 1 73 ? 8.443 -16.938 9.865 1.00 0.00 73 GLY A CA 14
ATOM 23024 C C . GLY A 1 73 ? 9.360 -17.620 8.866 1.00 0.00 73 GLY A C 14
ATOM 23025 O O . GLY A 1 73 ? 10.457 -17.136 8.578 1.00 0.00 73 GLY A O 14
ATOM 23029 N N . THR A 1 74 ? 8.902 -18.745 8.327 1.00 0.00 74 THR A N 14
ATOM 23030 C CA . THR A 1 74 ? 9.711 -19.553 7.424 1.00 0.00 74 THR A CA 14
ATOM 23031 C C . THR A 1 74 ? 8.858 -20.152 6.292 1.00 0.00 74 THR A C 14
ATOM 23032 O O . THR A 1 74 ? 9.309 -21.029 5.550 1.00 0.00 74 THR A O 14
ATOM 23043 N N . ALA A 1 75 ? 7.632 -19.660 6.140 1.00 0.00 75 ALA A N 14
ATOM 23044 C CA . ALA A 1 75 ? 6.743 -20.169 5.105 1.00 0.00 75 ALA A CA 14
ATOM 23045 C C . ALA A 1 75 ? 7.217 -19.712 3.729 1.00 0.00 75 ALA A C 14
ATOM 23046 O O . ALA A 1 75 ? 7.670 -18.582 3.568 1.00 0.00 75 ALA A O 14
ATOM 23053 N N . ASN A 1 76 ? 7.107 -20.591 2.739 1.00 0.00 76 ASN A N 14
ATOM 23054 C CA . ASN A 1 76 ? 7.621 -20.302 1.401 1.00 0.00 76 ASN A CA 14
ATOM 23055 C C . ASN A 1 76 ? 6.689 -19.373 0.633 1.00 0.00 76 ASN A C 14
ATOM 23056 O O . ASN A 1 76 ? 7.003 -18.942 -0.476 1.00 0.00 76 ASN A O 14
ATOM 23067 N N . SER A 1 77 ? 5.540 -19.072 1.218 1.00 0.00 77 SER A N 14
ATOM 23068 C CA . SER A 1 77 ? 4.560 -18.213 0.573 1.00 0.00 77 SER A CA 14
ATOM 23069 C C . SER A 1 77 ? 3.740 -17.458 1.610 1.00 0.00 77 SER A C 14
ATOM 23070 O O . SER A 1 77 ? 3.022 -18.061 2.409 1.00 0.00 77 SER A O 14
ATOM 23078 N N . TYR A 1 78 ? 3.869 -16.143 1.605 1.00 0.00 78 TYR A N 14
ATOM 23079 C CA . TYR A 1 78 ? 3.095 -15.300 2.498 1.00 0.00 78 TYR A CA 14
ATOM 23080 C C . TYR A 1 78 ? 2.082 -14.473 1.721 1.00 0.00 78 TYR A C 14
ATOM 23081 O O . TYR A 1 78 ? 2.382 -13.946 0.648 1.00 0.00 78 TYR A O 14
ATOM 23099 N N . THR A 1 79 ? 0.882 -14.370 2.266 1.00 0.00 79 THR A N 14
ATOM 23100 C CA . THR A 1 79 ? -0.169 -13.597 1.640 1.00 0.00 79 THR A CA 14
ATOM 23101 C C . THR A 1 79 ? -0.160 -12.175 2.184 1.00 0.00 79 THR A C 14
ATOM 23102 O O . THR A 1 79 ? -0.675 -11.908 3.273 1.00 0.00 79 THR A O 14
ATOM 23113 N N . LEU A 1 80 ? 0.462 -11.274 1.438 1.00 0.00 80 LEU A N 14
ATOM 23114 C CA . LEU A 1 80 ? 0.554 -9.886 1.845 1.00 0.00 80 LEU A CA 14
ATOM 23115 C C . LEU A 1 80 ? -0.529 -9.062 1.170 1.00 0.00 80 LEU A C 14
ATOM 23116 O O . LEU A 1 80 ? -0.794 -9.212 -0.023 1.00 0.00 80 LEU A O 14
ATOM 23132 N N . THR A 1 81 ? -1.162 -8.208 1.944 1.00 0.00 81 THR A N 14
ATOM 23133 C CA . THR A 1 81 ? -2.260 -7.406 1.450 1.00 0.00 81 THR A CA 14
ATOM 23134 C C . THR A 1 81 ? -2.059 -5.942 1.810 1.00 0.00 81 THR A C 14
ATOM 23135 O O . THR A 1 81 ? -2.002 -5.585 2.984 1.00 0.00 81 THR A O 14
ATOM 23146 N N . VAL A 1 82 ? -1.925 -5.102 0.801 1.00 0.00 82 VAL A N 14
ATOM 23147 C CA . VAL A 1 82 ? -1.821 -3.670 1.025 1.00 0.00 82 VAL A CA 14
ATOM 23148 C C . VAL A 1 82 ? -3.211 -3.056 1.034 1.00 0.00 82 VAL A C 14
ATOM 23149 O O . VAL A 1 82 ? -3.843 -2.923 -0.014 1.00 0.00 82 VAL A O 14
ATOM 23162 N N . ASN A 1 83 ? -3.704 -2.728 2.219 1.00 0.00 83 ASN A N 14
ATOM 23163 C CA . ASN A 1 83 ? -5.008 -2.099 2.335 1.00 0.00 83 ASN A CA 14
ATOM 23164 C C . ASN A 1 83 ? -4.837 -0.599 2.504 1.00 0.00 83 ASN A C 14
ATOM 23165 O O . ASN A 1 83 ? -4.227 -0.134 3.473 1.00 0.00 83 ASN A O 14
ATOM 23176 N N . VAL A 1 84 ? -5.353 0.151 1.548 1.00 0.00 84 VAL A N 14
ATOM 23177 C CA . VAL A 1 84 ? -5.204 1.592 1.548 1.00 0.00 84 VAL A CA 14
ATOM 23178 C C . VAL A 1 84 ? -6.280 2.261 2.394 1.00 0.00 84 VAL A C 14
ATOM 23179 O O . VAL A 1 84 ? -7.445 2.325 2.004 1.00 0.00 84 VAL A O 14
ATOM 23192 N N . ASP A 1 85 ? -5.850 2.739 3.559 1.00 0.00 85 ASP A N 14
ATOM 23193 C CA . ASP A 1 85 ? -6.703 3.441 4.518 1.00 0.00 85 ASP A CA 14
ATOM 23194 C C . ASP A 1 85 ? -7.834 2.548 5.018 1.00 0.00 85 ASP A C 14
ATOM 23195 O O . ASP A 1 85 ? -8.944 2.562 4.486 1.00 0.00 85 ASP A O 14
ATOM 23204 N N . PRO A 1 86 ? -7.553 1.751 6.061 1.00 0.00 86 PRO A N 14
ATOM 23205 C CA . PRO A 1 86 ? -8.540 0.869 6.677 1.00 0.00 86 PRO A CA 14
ATOM 23206 C C . PRO A 1 86 ? -9.532 1.645 7.535 1.00 0.00 86 PRO A C 14
ATOM 23207 O O . PRO A 1 86 ? -10.510 1.091 8.034 1.00 0.00 86 PRO A O 14
ATOM 23218 N N . GLU A 1 87 ? -9.272 2.934 7.711 1.00 0.00 87 GLU A N 14
ATOM 23219 C CA . GLU A 1 87 ? -10.161 3.786 8.475 1.00 0.00 87 GLU A CA 14
ATOM 23220 C C . GLU A 1 87 ? -11.131 4.484 7.539 1.00 0.00 87 GLU A C 14
ATOM 23221 O O . GLU A 1 87 ? -12.214 4.907 7.951 1.00 0.00 87 GLU A O 14
ATOM 23233 N N . ASN A 1 88 ? -10.722 4.583 6.278 1.00 0.00 88 ASN A N 14
ATOM 23234 C CA . ASN A 1 88 ? -11.511 5.225 5.233 1.00 0.00 88 ASN A CA 14
ATOM 23235 C C . ASN A 1 88 ? -11.772 6.683 5.592 1.00 0.00 88 ASN A C 14
ATOM 23236 O O . ASN A 1 88 ? -12.890 7.074 5.938 1.00 0.00 88 ASN A O 14
ATOM 23247 N N . ALA A 1 89 ? -10.714 7.471 5.561 1.00 0.00 89 ALA A N 14
ATOM 23248 C CA . ALA A 1 89 ? -10.804 8.890 5.838 1.00 0.00 89 ALA A CA 14
ATOM 23249 C C . ALA A 1 89 ? -10.992 9.656 4.541 1.00 0.00 89 ALA A C 14
ATOM 23250 O O . ALA A 1 89 ? -11.597 10.730 4.514 1.00 0.00 89 ALA A O 14
ATOM 23257 N N . VAL A 1 90 ? -10.470 9.091 3.463 1.00 0.00 90 VAL A N 14
ATOM 23258 C CA . VAL A 1 90 ? -10.639 9.664 2.140 1.00 0.00 90 VAL A CA 14
ATOM 23259 C C . VAL A 1 90 ? -11.636 8.822 1.349 1.00 0.00 90 VAL A C 14
ATOM 23260 O O . VAL A 1 90 ? -11.586 7.592 1.393 1.00 0.00 90 VAL A O 14
ATOM 23273 N N . ASN A 1 91 ? -12.565 9.475 0.665 1.00 0.00 91 ASN A N 14
ATOM 23274 C CA . ASN A 1 91 ? -13.546 8.763 -0.145 1.00 0.00 91 ASN A CA 14
ATOM 23275 C C . ASN A 1 91 ? -12.949 8.416 -1.499 1.00 0.00 91 ASN A C 14
ATOM 23276 O O . ASN A 1 91 ? -12.678 9.297 -2.314 1.00 0.00 91 ASN A O 14
ATOM 23287 N N . GLU A 1 92 ? -12.745 7.127 -1.722 1.00 0.00 92 GLU A N 14
ATOM 23288 C CA . GLU A 1 92 ? -12.110 6.647 -2.936 1.00 0.00 92 GLU A CA 14
ATOM 23289 C C . GLU A 1 92 ? -13.135 6.131 -3.934 1.00 0.00 92 GLU A C 14
ATOM 23290 O O . GLU A 1 92 ? -14.331 6.058 -3.633 1.00 0.00 92 GLU A O 14
ATOM 23302 N N . GLY A 1 93 ? -12.649 5.796 -5.123 1.00 0.00 93 GLY A N 14
ATOM 23303 C CA . GLY A 1 93 ? -13.466 5.169 -6.144 1.00 0.00 93 GLY A CA 14
ATOM 23304 C C . GLY A 1 93 ? -14.089 3.867 -5.671 1.00 0.00 93 GLY A C 14
ATOM 23305 O O . GLY A 1 93 ? -15.104 3.867 -4.978 1.00 0.00 93 GLY A O 14
ATOM 23309 N N . ASN A 1 94 ? -13.503 2.753 -6.075 1.00 0.00 94 ASN A N 14
ATOM 23310 C CA . ASN A 1 94 ? -14.013 1.445 -5.679 1.00 0.00 94 ASN A CA 14
ATOM 23311 C C . ASN A 1 94 ? -13.238 0.928 -4.479 1.00 0.00 94 ASN A C 14
ATOM 23312 O O . ASN A 1 94 ? -12.016 1.012 -4.449 1.00 0.00 94 ASN A O 14
ATOM 23323 N N . GLU A 1 95 ? -13.943 0.392 -3.492 1.00 0.00 95 GLU A N 14
ATOM 23324 C CA . GLU A 1 95 ? -13.291 -0.179 -2.314 1.00 0.00 95 GLU A CA 14
ATOM 23325 C C . GLU A 1 95 ? -12.377 -1.337 -2.712 1.00 0.00 95 GLU A C 14
ATOM 23326 O O . GLU A 1 95 ? -11.361 -1.596 -2.068 1.00 0.00 95 GLU A O 14
ATOM 23338 N N . SER A 1 96 ? -12.734 -2.014 -3.798 1.00 0.00 96 SER A N 14
ATOM 23339 C CA . SER A 1 96 ? -11.941 -3.121 -4.313 1.00 0.00 96 SER A CA 14
ATOM 23340 C C . SER A 1 96 ? -10.584 -2.623 -4.810 1.00 0.00 96 SER A C 14
ATOM 23341 O O . SER A 1 96 ? -9.626 -3.389 -4.928 1.00 0.00 96 SER A O 14
ATOM 23349 N N . ASN A 1 97 ? -10.514 -1.325 -5.075 1.00 0.00 97 ASN A N 14
ATOM 23350 C CA . ASN A 1 97 ? -9.304 -0.700 -5.591 1.00 0.00 97 ASN A CA 14
ATOM 23351 C C . ASN A 1 97 ? -8.320 -0.415 -4.464 1.00 0.00 97 ASN A C 14
ATOM 23352 O O . ASN A 1 97 ? -7.122 -0.299 -4.694 1.00 0.00 97 ASN A O 14
ATOM 23363 N N . ASN A 1 98 ? -8.837 -0.336 -3.242 1.00 0.00 98 ASN A N 14
ATOM 23364 C CA . ASN A 1 98 ? -8.018 -0.017 -2.072 1.00 0.00 98 ASN A CA 14
ATOM 23365 C C . ASN A 1 98 ? -7.220 -1.228 -1.605 1.00 0.00 98 ASN A C 14
ATOM 23366 O O . ASN A 1 98 ? -6.409 -1.129 -0.686 1.00 0.00 98 ASN A O 14
ATOM 23377 N N . THR A 1 99 ? -7.448 -2.371 -2.234 1.00 0.00 99 THR A N 14
ATOM 23378 C CA . THR A 1 99 ? -6.816 -3.606 -1.804 1.00 0.00 99 THR A CA 14
ATOM 23379 C C . THR A 1 99 ? -5.774 -4.080 -2.818 1.00 0.00 99 THR A C 14
ATOM 23380 O O . THR A 1 99 ? -5.844 -3.751 -4.002 1.00 0.00 99 THR A O 14
ATOM 23391 N N . LEU A 1 100 ? -4.811 -4.843 -2.329 1.00 0.00 100 LEU A N 14
ATOM 23392 C CA . LEU A 1 100 ? -3.797 -5.467 -3.165 1.00 0.00 100 LEU A CA 14
ATOM 23393 C C . LEU A 1 100 ? -3.399 -6.806 -2.565 1.00 0.00 100 LEU A C 14
ATOM 23394 O O . LEU A 1 100 ? -2.679 -6.854 -1.566 1.00 0.00 100 LEU A O 14
ATOM 23410 N N . THR A 1 101 ? -3.892 -7.882 -3.151 1.00 0.00 101 THR A N 14
ATOM 23411 C CA . THR A 1 101 ? -3.553 -9.217 -2.692 1.00 0.00 101 THR A CA 14
ATOM 23412 C C . THR A 1 101 ? -2.318 -9.716 -3.431 1.00 0.00 101 THR A C 14
ATOM 23413 O O . THR A 1 101 ? -2.415 -10.214 -4.553 1.00 0.00 101 THR A O 14
ATOM 23424 N N . ALA A 1 102 ? -1.161 -9.556 -2.814 1.00 0.00 102 ALA A N 14
ATOM 23425 C CA . ALA A 1 102 ? 0.089 -9.930 -3.448 1.00 0.00 102 ALA A CA 14
ATOM 23426 C C . ALA A 1 102 ? 0.752 -11.072 -2.701 1.00 0.00 102 ALA A C 14
ATOM 23427 O O . ALA A 1 102 ? 1.045 -10.969 -1.508 1.00 0.00 102 ALA A O 14
ATOM 23434 N N . LEU A 1 103 ? 0.971 -12.168 -3.401 1.00 0.00 103 LEU A N 14
ATOM 23435 C CA . LEU A 1 103 ? 1.639 -13.313 -2.821 1.00 0.00 103 LEU A CA 14
ATOM 23436 C C . LEU A 1 103 ? 3.138 -13.164 -2.950 1.00 0.00 103 LEU A C 14
ATOM 23437 O O . LEU A 1 103 ? 3.672 -13.039 -4.054 1.00 0.00 103 LEU A O 14
ATOM 23453 N N . VAL A 1 104 ? 3.810 -13.176 -1.823 1.00 0.00 104 VAL A N 14
ATOM 23454 C CA . VAL A 1 104 ? 5.250 -13.042 -1.807 1.00 0.00 104 VAL A CA 14
ATOM 23455 C C . VAL A 1 104 ? 5.883 -14.354 -1.366 1.00 0.00 104 VAL A C 14
ATOM 23456 O O . VAL A 1 104 ? 5.394 -15.019 -0.447 1.00 0.00 104 VAL A O 14
ATOM 23469 N N . GLY A 1 105 ? 6.945 -14.741 -2.044 1.00 0.00 105 GLY A N 14
ATOM 23470 C CA . GLY A 1 105 ? 7.584 -15.996 -1.748 1.00 0.00 105 GLY A CA 14
ATOM 23471 C C . GLY A 1 105 ? 8.899 -15.786 -1.054 1.00 0.00 105 GLY A C 14
ATOM 23472 O O . GLY A 1 105 ? 9.284 -14.652 -0.774 1.00 0.00 105 GLY A O 14
ATOM 23476 N N . THR A 1 106 ? 9.595 -16.862 -0.774 1.00 0.00 106 THR A N 14
ATOM 23477 C CA . THR A 1 106 ? 10.889 -16.763 -0.145 1.00 0.00 106 THR A CA 14
ATOM 23478 C C . THR A 1 106 ? 11.963 -16.476 -1.186 1.00 0.00 106 THR A C 14
ATOM 23479 O O . THR A 1 106 ? 11.788 -16.782 -2.366 1.00 0.00 106 THR A O 14
ATOM 23490 N N . LEU A 1 107 ? 13.045 -15.849 -0.746 1.00 0.00 107 LEU A N 14
ATOM 23491 C CA . LEU A 1 107 ? 14.161 -15.516 -1.619 1.00 0.00 107 LEU A CA 14
ATOM 23492 C C . LEU A 1 107 ? 14.629 -16.754 -2.380 1.00 0.00 107 LEU A C 14
ATOM 23493 O O . LEU A 1 107 ? 15.023 -17.750 -1.774 1.00 0.00 107 LEU A O 14
ATOM 23509 N N . GLU A 1 108 ? 14.552 -16.684 -3.707 1.00 0.00 108 GLU A N 14
ATOM 23510 C CA . GLU A 1 108 ? 14.897 -17.810 -4.565 1.00 0.00 108 GLU A CA 14
ATOM 23511 C C . GLU A 1 108 ? 16.336 -18.249 -4.331 1.00 0.00 108 GLU A C 14
ATOM 23512 O O . GLU A 1 108 ? 16.607 -19.426 -4.093 1.00 0.00 108 GLU A O 14
ATOM 23524 N N . HIS A 1 109 ? 17.251 -17.292 -4.398 1.00 0.00 109 HIS A N 14
ATOM 23525 C CA . HIS A 1 109 ? 18.663 -17.574 -4.207 1.00 0.00 109 HIS A CA 14
ATOM 23526 C C . HIS A 1 109 ? 19.016 -17.491 -2.731 1.00 0.00 109 HIS A C 14
ATOM 23527 O O . HIS A 1 109 ? 19.010 -16.412 -2.136 1.00 0.00 109 HIS A O 14
ATOM 23542 N N . HIS A 1 110 ? 19.323 -18.637 -2.153 1.00 0.00 110 HIS A N 14
ATOM 23543 C CA . HIS A 1 110 ? 19.587 -18.738 -0.727 1.00 0.00 110 HIS A CA 14
ATOM 23544 C C . HIS A 1 110 ? 20.948 -18.166 -0.367 1.00 0.00 110 HIS A C 14
ATOM 23545 O O . HIS A 1 110 ? 21.980 -18.708 -0.762 1.00 0.00 110 HIS A O 14
ATOM 23560 N N . HIS A 1 111 ? 20.950 -17.061 0.366 1.00 0.00 111 HIS A N 14
ATOM 23561 C CA . HIS A 1 111 ? 22.177 -16.565 0.969 1.00 0.00 111 HIS A CA 14
ATOM 23562 C C . HIS A 1 111 ? 22.615 -17.554 2.035 1.00 0.00 111 HIS A C 14
ATOM 23563 O O . HIS A 1 111 ? 23.731 -18.069 2.006 1.00 0.00 111 HIS A O 14
ATOM 23578 N N . HIS A 1 112 ? 21.719 -17.811 2.977 1.00 0.00 112 HIS A N 14
ATOM 23579 C CA . HIS A 1 112 ? 21.881 -18.920 3.896 1.00 0.00 112 HIS A CA 14
ATOM 23580 C C . HIS A 1 112 ? 21.080 -20.090 3.345 1.00 0.00 112 HIS A C 14
ATOM 23581 O O . HIS A 1 112 ? 19.851 -20.043 3.301 1.00 0.00 112 HIS A O 14
ATOM 23596 N N . HIS A 1 113 ? 21.783 -21.115 2.895 1.00 0.00 113 HIS A N 14
ATOM 23597 C CA . HIS A 1 113 ? 21.166 -22.208 2.147 1.00 0.00 113 HIS A CA 14
ATOM 23598 C C . HIS A 1 113 ? 20.131 -22.953 2.981 1.00 0.00 113 HIS A C 14
ATOM 23599 O O . HIS A 1 113 ? 19.063 -23.308 2.484 1.00 0.00 113 HIS A O 14
ATOM 23614 N N . HIS A 1 114 ? 20.444 -23.175 4.245 1.00 0.00 114 HIS A N 14
ATOM 23615 C CA . HIS A 1 114 ? 19.530 -23.846 5.158 1.00 0.00 114 HIS A CA 14
ATOM 23616 C C . HIS A 1 114 ? 19.933 -23.552 6.593 1.00 0.00 114 HIS A C 14
ATOM 23617 O O . HIS A 1 114 ? 19.070 -23.122 7.381 1.00 0.00 114 HIS A O 14
ATOM 23633 N N . MET A 1 1 ? -15.149 14.447 -8.935 1.00 0.00 1 MET A N 15
ATOM 23634 C CA . MET A 1 1 ? -13.951 14.859 -8.171 1.00 0.00 1 MET A CA 15
ATOM 23635 C C . MET A 1 1 ? -13.735 13.937 -6.982 1.00 0.00 1 MET A C 15
ATOM 23636 O O . MET A 1 1 ? -14.184 14.227 -5.873 1.00 0.00 1 MET A O 15
ATOM 23652 N N . ILE A 1 2 ? -13.086 12.807 -7.218 1.00 0.00 2 ILE A N 15
ATOM 23653 C CA . ILE A 1 2 ? -12.798 11.866 -6.149 1.00 0.00 2 ILE A CA 15
ATOM 23654 C C . ILE A 1 2 ? -11.438 11.207 -6.371 1.00 0.00 2 ILE A C 15
ATOM 23655 O O . ILE A 1 2 ? -11.050 10.943 -7.515 1.00 0.00 2 ILE A O 15
ATOM 23671 N N . PRO A 1 3 ? -10.664 11.003 -5.298 1.00 0.00 3 PRO A N 15
ATOM 23672 C CA . PRO A 1 3 ? -9.444 10.198 -5.347 1.00 0.00 3 PRO A CA 15
ATOM 23673 C C . PRO A 1 3 ? -9.764 8.726 -5.571 1.00 0.00 3 PRO A C 15
ATOM 23674 O O . PRO A 1 3 ? -10.813 8.243 -5.155 1.00 0.00 3 PRO A O 15
ATOM 23685 N N . ASP A 1 4 ? -8.874 8.018 -6.243 1.00 0.00 4 ASP A N 15
ATOM 23686 C CA . ASP A 1 4 ? -9.040 6.585 -6.433 1.00 0.00 4 ASP A CA 15
ATOM 23687 C C . ASP A 1 4 ? -7.754 5.876 -6.043 1.00 0.00 4 ASP A C 15
ATOM 23688 O O . ASP A 1 4 ? -6.826 5.752 -6.839 1.00 0.00 4 ASP A O 15
ATOM 23697 N N . LEU A 1 5 ? -7.696 5.452 -4.793 1.00 0.00 5 LEU A N 15
ATOM 23698 C CA . LEU A 1 5 ? -6.487 4.881 -4.225 1.00 0.00 5 LEU A CA 15
ATOM 23699 C C . LEU A 1 5 ? -6.271 3.457 -4.715 1.00 0.00 5 LEU A C 15
ATOM 23700 O O . LEU A 1 5 ? -6.927 2.525 -4.253 1.00 0.00 5 LEU A O 15
ATOM 23716 N N . VAL A 1 6 ? -5.365 3.304 -5.666 1.00 0.00 6 VAL A N 15
ATOM 23717 C CA . VAL A 1 6 ? -5.067 2.003 -6.241 1.00 0.00 6 VAL A CA 15
ATOM 23718 C C . VAL A 1 6 ? -3.707 1.496 -5.777 1.00 0.00 6 VAL A C 15
ATOM 23719 O O . VAL A 1 6 ? -2.671 2.053 -6.142 1.00 0.00 6 VAL A O 15
ATOM 23732 N N . PRO A 1 7 ? -3.683 0.453 -4.943 1.00 0.00 7 PRO A N 15
ATOM 23733 C CA . PRO A 1 7 ? -2.452 -0.255 -4.634 1.00 0.00 7 PRO A CA 15
ATOM 23734 C C . PRO A 1 7 ? -2.026 -1.100 -5.832 1.00 0.00 7 PRO A C 15
ATOM 23735 O O . PRO A 1 7 ? -2.607 -2.149 -6.118 1.00 0.00 7 PRO A O 15
ATOM 23746 N N . VAL A 1 8 ? -1.030 -0.610 -6.544 1.00 0.00 8 VAL A N 15
ATOM 23747 C CA . VAL A 1 8 ? -0.666 -1.152 -7.840 1.00 0.00 8 VAL A CA 15
ATOM 23748 C C . VAL A 1 8 ? 0.159 -2.425 -7.703 1.00 0.00 8 VAL A C 15
ATOM 23749 O O . VAL A 1 8 ? -0.164 -3.449 -8.305 1.00 0.00 8 VAL A O 15
ATOM 23762 N N . SER A 1 9 ? 1.215 -2.370 -6.905 1.00 0.00 9 SER A N 15
ATOM 23763 C CA . SER A 1 9 ? 2.083 -3.523 -6.737 1.00 0.00 9 SER A CA 15
ATOM 23764 C C . SER A 1 9 ? 2.851 -3.443 -5.421 1.00 0.00 9 SER A C 15
ATOM 23765 O O . SER A 1 9 ? 2.753 -2.457 -4.687 1.00 0.00 9 SER A O 15
ATOM 23773 N N . LEU A 1 10 ? 3.614 -4.490 -5.144 1.00 0.00 10 LEU A N 15
ATOM 23774 C CA . LEU A 1 10 ? 4.398 -4.608 -3.926 1.00 0.00 10 LEU A CA 15
ATOM 23775 C C . LEU A 1 10 ? 5.695 -5.346 -4.238 1.00 0.00 10 LEU A C 15
ATOM 23776 O O . LEU A 1 10 ? 5.696 -6.558 -4.438 1.00 0.00 10 LEU A O 15
ATOM 23792 N N . THR A 1 11 ? 6.788 -4.608 -4.311 1.00 0.00 11 THR A N 15
ATOM 23793 C CA . THR A 1 11 ? 8.064 -5.186 -4.687 1.00 0.00 11 THR A CA 15
ATOM 23794 C C . THR A 1 11 ? 9.051 -5.165 -3.522 1.00 0.00 11 THR A C 15
ATOM 23795 O O . THR A 1 11 ? 9.035 -4.250 -2.697 1.00 0.00 11 THR A O 15
ATOM 23806 N N . PRO A 1 12 ? 9.910 -6.189 -3.424 1.00 0.00 12 PRO A N 15
ATOM 23807 C CA . PRO A 1 12 ? 9.900 -7.329 -4.336 1.00 0.00 12 PRO A CA 15
ATOM 23808 C C . PRO A 1 12 ? 8.921 -8.415 -3.896 1.00 0.00 12 PRO A C 15
ATOM 23809 O O . PRO A 1 12 ? 8.579 -8.513 -2.719 1.00 0.00 12 PRO A O 15
ATOM 23820 N N . VAL A 1 13 ? 8.488 -9.241 -4.839 1.00 0.00 13 VAL A N 15
ATOM 23821 C CA . VAL A 1 13 ? 7.545 -10.317 -4.542 1.00 0.00 13 VAL A CA 15
ATOM 23822 C C . VAL A 1 13 ? 8.274 -11.553 -4.017 1.00 0.00 13 VAL A C 15
ATOM 23823 O O . VAL A 1 13 ? 7.711 -12.643 -3.946 1.00 0.00 13 VAL A O 15
ATOM 23836 N N . THR A 1 14 ? 9.536 -11.380 -3.667 1.00 0.00 14 THR A N 15
ATOM 23837 C CA . THR A 1 14 ? 10.338 -12.460 -3.118 1.00 0.00 14 THR A CA 15
ATOM 23838 C C . THR A 1 14 ? 11.359 -11.873 -2.138 1.00 0.00 14 THR A C 15
ATOM 23839 O O . THR A 1 14 ? 12.185 -11.045 -2.525 1.00 0.00 14 THR A O 15
ATOM 23850 N N . VAL A 1 15 ? 11.298 -12.285 -0.873 1.00 0.00 15 VAL A N 15
ATOM 23851 C CA . VAL A 1 15 ? 12.032 -11.592 0.185 1.00 0.00 15 VAL A CA 15
ATOM 23852 C C . VAL A 1 15 ? 12.881 -12.542 1.022 1.00 0.00 15 VAL A C 15
ATOM 23853 O O . VAL A 1 15 ? 12.573 -13.728 1.145 1.00 0.00 15 VAL A O 15
ATOM 23866 N N . VAL A 1 16 ? 13.947 -12.007 1.602 1.00 0.00 16 VAL A N 15
ATOM 23867 C CA . VAL A 1 16 ? 14.837 -12.794 2.447 1.00 0.00 16 VAL A CA 15
ATOM 23868 C C . VAL A 1 16 ? 14.192 -13.031 3.807 1.00 0.00 16 VAL A C 15
ATOM 23869 O O . VAL A 1 16 ? 13.701 -12.092 4.436 1.00 0.00 16 VAL A O 15
ATOM 23882 N N . PRO A 1 17 ? 14.160 -14.288 4.267 1.00 0.00 17 PRO A N 15
ATOM 23883 C CA . PRO A 1 17 ? 13.672 -14.626 5.599 1.00 0.00 17 PRO A CA 15
ATOM 23884 C C . PRO A 1 17 ? 14.674 -14.229 6.682 1.00 0.00 17 PRO A C 15
ATOM 23885 O O . PRO A 1 17 ? 15.676 -13.581 6.391 1.00 0.00 17 PRO A O 15
ATOM 23896 N N . ASN A 1 18 ? 14.374 -14.612 7.925 1.00 0.00 18 ASN A N 15
ATOM 23897 C CA . ASN A 1 18 ? 15.253 -14.410 9.094 1.00 0.00 18 ASN A CA 15
ATOM 23898 C C . ASN A 1 18 ? 15.747 -12.965 9.257 1.00 0.00 18 ASN A C 15
ATOM 23899 O O . ASN A 1 18 ? 16.692 -12.711 10.008 1.00 0.00 18 ASN A O 15
ATOM 23910 N N . THR A 1 19 ? 15.100 -12.010 8.603 1.00 0.00 19 THR A N 15
ATOM 23911 C CA . THR A 1 19 ? 15.511 -10.622 8.713 1.00 0.00 19 THR A CA 15
ATOM 23912 C C . THR A 1 19 ? 14.323 -9.686 8.526 1.00 0.00 19 THR A C 15
ATOM 23913 O O . THR A 1 19 ? 13.235 -10.117 8.131 1.00 0.00 19 THR A O 15
ATOM 23924 N N . VAL A 1 20 ? 14.532 -8.415 8.834 1.00 0.00 20 VAL A N 15
ATOM 23925 C CA . VAL A 1 20 ? 13.525 -7.395 8.608 1.00 0.00 20 VAL A CA 15
ATOM 23926 C C . VAL A 1 20 ? 13.844 -6.665 7.318 1.00 0.00 20 VAL A C 15
ATOM 23927 O O . VAL A 1 20 ? 14.852 -5.963 7.223 1.00 0.00 20 VAL A O 15
ATOM 23940 N N . ASN A 1 21 ? 12.999 -6.846 6.326 1.00 0.00 21 ASN A N 15
ATOM 23941 C CA . ASN A 1 21 ? 13.245 -6.284 5.012 1.00 0.00 21 ASN A CA 15
ATOM 23942 C C . ASN A 1 21 ? 12.414 -5.030 4.790 1.00 0.00 21 ASN A C 15
ATOM 23943 O O . ASN A 1 21 ? 11.452 -4.770 5.517 1.00 0.00 21 ASN A O 15
ATOM 23954 N N . THR A 1 22 ? 12.805 -4.248 3.798 1.00 0.00 22 THR A N 15
ATOM 23955 C CA . THR A 1 22 ? 12.113 -3.016 3.479 1.00 0.00 22 THR A CA 15
ATOM 23956 C C . THR A 1 22 ? 11.446 -3.131 2.112 1.00 0.00 22 THR A C 15
ATOM 23957 O O . THR A 1 22 ? 12.085 -2.937 1.075 1.00 0.00 22 THR A O 15
ATOM 23968 N N . MET A 1 23 ? 10.170 -3.481 2.117 1.00 0.00 23 MET A N 15
ATOM 23969 C CA . MET A 1 23 ? 9.430 -3.694 0.880 1.00 0.00 23 MET A CA 15
ATOM 23970 C C . MET A 1 23 ? 8.726 -2.420 0.448 1.00 0.00 23 MET A C 15
ATOM 23971 O O . MET A 1 23 ? 8.342 -1.607 1.285 1.00 0.00 23 MET A O 15
ATOM 23985 N N . THR A 1 24 ? 8.544 -2.261 -0.852 1.00 0.00 24 THR A N 15
ATOM 23986 C CA . THR A 1 24 ? 7.980 -1.040 -1.394 1.00 0.00 24 THR A CA 15
ATOM 23987 C C . THR A 1 24 ? 6.660 -1.308 -2.119 1.00 0.00 24 THR A C 15
ATOM 23988 O O . THR A 1 24 ? 6.625 -2.022 -3.125 1.00 0.00 24 THR A O 15
ATOM 23999 N N . ALA A 1 25 ? 5.576 -0.748 -1.599 1.00 0.00 25 ALA A N 15
ATOM 24000 C CA . ALA A 1 25 ? 4.279 -0.858 -2.243 1.00 0.00 25 ALA A CA 15
ATOM 24001 C C . ALA A 1 25 ? 3.995 0.379 -3.081 1.00 0.00 25 ALA A C 15
ATOM 24002 O O . ALA A 1 25 ? 4.206 1.507 -2.638 1.00 0.00 25 ALA A O 15
ATOM 24009 N N . THR A 1 26 ? 3.524 0.160 -4.294 1.00 0.00 26 THR A N 15
ATOM 24010 C CA . THR A 1 26 ? 3.205 1.250 -5.195 1.00 0.00 26 THR A CA 15
ATOM 24011 C C . THR A 1 26 ? 1.747 1.654 -5.031 1.00 0.00 26 THR A C 15
ATOM 24012 O O . THR A 1 26 ? 0.853 0.981 -5.540 1.00 0.00 26 THR A O 15
ATOM 24023 N N . ILE A 1 27 ? 1.498 2.724 -4.296 1.00 0.00 27 ILE A N 15
ATOM 24024 C CA . ILE A 1 27 ? 0.139 3.226 -4.142 1.00 0.00 27 ILE A CA 15
ATOM 24025 C C . ILE A 1 27 ? -0.079 4.376 -5.111 1.00 0.00 27 ILE A C 15
ATOM 24026 O O . ILE A 1 27 ? 0.536 5.429 -4.972 1.00 0.00 27 ILE A O 15
ATOM 24042 N N . GLU A 1 28 ? -0.919 4.165 -6.112 1.00 0.00 28 GLU A N 15
ATOM 24043 C CA . GLU A 1 28 ? -1.141 5.173 -7.135 1.00 0.00 28 GLU A CA 15
ATOM 24044 C C . GLU A 1 28 ? -2.602 5.614 -7.164 1.00 0.00 28 GLU A C 15
ATOM 24045 O O . GLU A 1 28 ? -3.514 4.792 -7.148 1.00 0.00 28 GLU A O 15
ATOM 24057 N N . ASN A 1 29 ? -2.808 6.921 -7.188 1.00 0.00 29 ASN A N 15
ATOM 24058 C CA . ASN A 1 29 ? -4.148 7.500 -7.206 1.00 0.00 29 ASN A CA 15
ATOM 24059 C C . ASN A 1 29 ? -4.646 7.607 -8.641 1.00 0.00 29 ASN A C 15
ATOM 24060 O O . ASN A 1 29 ? -4.099 8.361 -9.432 1.00 0.00 29 ASN A O 15
ATOM 24071 N N . GLN A 1 30 ? -5.675 6.854 -8.979 1.00 0.00 30 GLN A N 15
ATOM 24072 C CA . GLN A 1 30 ? -6.238 6.898 -10.320 1.00 0.00 30 GLN A CA 15
ATOM 24073 C C . GLN A 1 30 ? -7.507 7.740 -10.345 1.00 0.00 30 GLN A C 15
ATOM 24074 O O . GLN A 1 30 ? -8.557 7.295 -10.802 1.00 0.00 30 GLN A O 15
ATOM 24088 N N . GLY A 1 31 ? -7.395 8.974 -9.882 1.00 0.00 31 GLY A N 15
ATOM 24089 C CA . GLY A 1 31 ? -8.547 9.844 -9.809 1.00 0.00 31 GLY A CA 15
ATOM 24090 C C . GLY A 1 31 ? -8.186 11.277 -10.115 1.00 0.00 31 GLY A C 15
ATOM 24091 O O . GLY A 1 31 ? -7.058 11.560 -10.521 1.00 0.00 31 GLY A O 15
ATOM 24095 N N . ASN A 1 32 ? -9.133 12.183 -9.929 1.00 0.00 32 ASN A N 15
ATOM 24096 C CA . ASN A 1 32 ? -8.928 13.579 -10.305 1.00 0.00 32 ASN A CA 15
ATOM 24097 C C . ASN A 1 32 ? -8.895 14.491 -9.088 1.00 0.00 32 ASN A C 15
ATOM 24098 O O . ASN A 1 32 ? -8.857 15.714 -9.217 1.00 0.00 32 ASN A O 15
ATOM 24109 N N . LYS A 1 33 ? -8.910 13.899 -7.905 1.00 0.00 33 LYS A N 15
ATOM 24110 C CA . LYS A 1 33 ? -8.707 14.660 -6.686 1.00 0.00 33 LYS A CA 15
ATOM 24111 C C . LYS A 1 33 ? -7.518 14.099 -5.922 1.00 0.00 33 LYS A C 15
ATOM 24112 O O . LYS A 1 33 ? -7.397 12.882 -5.746 1.00 0.00 33 LYS A O 15
ATOM 24131 N N . ASP A 1 34 ? -6.647 14.986 -5.480 1.00 0.00 34 ASP A N 15
ATOM 24132 C CA . ASP A 1 34 ? -5.455 14.592 -4.750 1.00 0.00 34 ASP A CA 15
ATOM 24133 C C . ASP A 1 34 ? -5.840 14.164 -3.342 1.00 0.00 34 ASP A C 15
ATOM 24134 O O . ASP A 1 34 ? -6.606 14.849 -2.663 1.00 0.00 34 ASP A O 15
ATOM 24143 N N . SER A 1 35 ? -5.328 13.027 -2.911 1.00 0.00 35 SER A N 15
ATOM 24144 C CA . SER A 1 35 ? -5.656 12.501 -1.600 1.00 0.00 35 SER A CA 15
ATOM 24145 C C . SER A 1 35 ? -4.636 12.947 -0.557 1.00 0.00 35 SER A C 15
ATOM 24146 O O . SER A 1 35 ? -3.430 12.979 -0.818 1.00 0.00 35 SER A O 15
ATOM 24154 N N . THR A 1 36 ? -5.138 13.302 0.613 1.00 0.00 36 THR A N 15
ATOM 24155 C CA . THR A 1 36 ? -4.309 13.767 1.710 1.00 0.00 36 THR A CA 15
ATOM 24156 C C . THR A 1 36 ? -3.717 12.593 2.494 1.00 0.00 36 THR A C 15
ATOM 24157 O O . THR A 1 36 ? -3.720 11.460 2.011 1.00 0.00 36 THR A O 15
ATOM 24168 N N . SER A 1 37 ? -3.191 12.872 3.685 1.00 0.00 37 SER A N 15
ATOM 24169 C CA . SER A 1 37 ? -2.579 11.848 4.520 1.00 0.00 37 SER A CA 15
ATOM 24170 C C . SER A 1 37 ? -3.552 10.708 4.817 1.00 0.00 37 SER A C 15
ATOM 24171 O O . SER A 1 37 ? -4.627 10.922 5.377 1.00 0.00 37 SER A O 15
ATOM 24179 N N . PHE A 1 38 ? -3.163 9.501 4.433 1.00 0.00 38 PHE A N 15
ATOM 24180 C CA . PHE A 1 38 ? -3.991 8.323 4.645 1.00 0.00 38 PHE A CA 15
ATOM 24181 C C . PHE A 1 38 ? -3.151 7.180 5.213 1.00 0.00 38 PHE A C 15
ATOM 24182 O O . PHE A 1 38 ? -1.941 7.118 4.992 1.00 0.00 38 PHE A O 15
ATOM 24199 N N . ASN A 1 39 ? -3.794 6.280 5.937 1.00 0.00 39 ASN A N 15
ATOM 24200 C CA . ASN A 1 39 ? -3.092 5.188 6.603 1.00 0.00 39 ASN A CA 15
ATOM 24201 C C . ASN A 1 39 ? -3.083 3.931 5.742 1.00 0.00 39 ASN A C 15
ATOM 24202 O O . ASN A 1 39 ? -4.124 3.331 5.495 1.00 0.00 39 ASN A O 15
ATOM 24213 N N . VAL A 1 40 ? -1.907 3.532 5.292 1.00 0.00 40 VAL A N 15
ATOM 24214 C CA . VAL A 1 40 ? -1.764 2.305 4.525 1.00 0.00 40 VAL A CA 15
ATOM 24215 C C . VAL A 1 40 ? -1.173 1.211 5.406 1.00 0.00 40 VAL A C 15
ATOM 24216 O O . VAL A 1 40 ? -0.133 1.396 6.040 1.00 0.00 40 VAL A O 15
ATOM 24229 N N . SER A 1 41 ? -1.864 0.085 5.474 1.00 0.00 41 SER A N 15
ATOM 24230 C CA . SER A 1 41 ? -1.450 -1.016 6.325 1.00 0.00 41 SER A CA 15
ATOM 24231 C C . SER A 1 41 ? -1.035 -2.216 5.487 1.00 0.00 41 SER A C 15
ATOM 24232 O O . SER A 1 41 ? -1.672 -2.527 4.480 1.00 0.00 41 SER A O 15
ATOM 24240 N N . LEU A 1 42 ? 0.031 -2.882 5.895 1.00 0.00 42 LEU A N 15
ATOM 24241 C CA . LEU A 1 42 ? 0.445 -4.109 5.240 1.00 0.00 42 LEU A CA 15
ATOM 24242 C C . LEU A 1 42 ? 0.043 -5.301 6.090 1.00 0.00 42 LEU A C 15
ATOM 24243 O O . LEU A 1 42 ? 0.498 -5.450 7.230 1.00 0.00 42 LEU A O 15
ATOM 24259 N N . LEU A 1 43 ? -0.825 -6.131 5.545 1.00 0.00 43 LEU A N 15
ATOM 24260 C CA . LEU A 1 43 ? -1.296 -7.306 6.250 1.00 0.00 43 LEU A CA 15
ATOM 24261 C C . LEU A 1 43 ? -0.659 -8.563 5.678 1.00 0.00 43 LEU A C 15
ATOM 24262 O O . LEU A 1 43 ? -0.522 -8.705 4.468 1.00 0.00 43 LEU A O 15
ATOM 24278 N N . VAL A 1 44 ? -0.258 -9.464 6.551 1.00 0.00 44 VAL A N 15
ATOM 24279 C CA . VAL A 1 44 ? 0.199 -10.774 6.137 1.00 0.00 44 VAL A CA 15
ATOM 24280 C C . VAL A 1 44 ? -0.920 -11.776 6.356 1.00 0.00 44 VAL A C 15
ATOM 24281 O O . VAL A 1 44 ? -1.173 -12.201 7.489 1.00 0.00 44 VAL A O 15
ATOM 24294 N N . ASP A 1 45 ? -1.611 -12.100 5.267 1.00 0.00 45 ASP A N 15
ATOM 24295 C CA . ASP A 1 45 ? -2.767 -12.993 5.284 1.00 0.00 45 ASP A CA 15
ATOM 24296 C C . ASP A 1 45 ? -3.944 -12.326 5.993 1.00 0.00 45 ASP A C 15
ATOM 24297 O O . ASP A 1 45 ? -4.872 -11.838 5.345 1.00 0.00 45 ASP A O 15
ATOM 24306 N N . GLY A 1 46 ? -3.883 -12.278 7.314 1.00 0.00 46 GLY A N 15
ATOM 24307 C CA . GLY A 1 46 ? -4.936 -11.646 8.087 1.00 0.00 46 GLY A CA 15
ATOM 24308 C C . GLY A 1 46 ? -4.402 -10.778 9.214 1.00 0.00 46 GLY A C 15
ATOM 24309 O O . GLY A 1 46 ? -5.162 -10.058 9.864 1.00 0.00 46 GLY A O 15
ATOM 24313 N N . ILE A 1 47 ? -3.096 -10.832 9.445 1.00 0.00 47 ILE A N 15
ATOM 24314 C CA . ILE A 1 47 ? -2.482 -10.064 10.525 1.00 0.00 47 ILE A CA 15
ATOM 24315 C C . ILE A 1 47 ? -1.840 -8.804 9.968 1.00 0.00 47 ILE A C 15
ATOM 24316 O O . ILE A 1 47 ? -1.354 -8.798 8.844 1.00 0.00 47 ILE A O 15
ATOM 24332 N N . VAL A 1 48 ? -1.818 -7.751 10.759 1.00 0.00 48 VAL A N 15
ATOM 24333 C CA . VAL A 1 48 ? -1.217 -6.495 10.334 1.00 0.00 48 VAL A CA 15
ATOM 24334 C C . VAL A 1 48 ? 0.200 -6.395 10.883 1.00 0.00 48 VAL A C 15
ATOM 24335 O O . VAL A 1 48 ? 0.404 -6.451 12.093 1.00 0.00 48 VAL A O 15
ATOM 24348 N N . VAL A 1 49 ? 1.175 -6.263 9.997 1.00 0.00 49 VAL A N 15
ATOM 24349 C CA . VAL A 1 49 ? 2.569 -6.220 10.421 1.00 0.00 49 VAL A CA 15
ATOM 24350 C C . VAL A 1 49 ? 3.129 -4.801 10.375 1.00 0.00 49 VAL A C 15
ATOM 24351 O O . VAL A 1 49 ? 4.020 -4.453 11.150 1.00 0.00 49 VAL A O 15
ATOM 24364 N N . ASP A 1 50 ? 2.592 -3.978 9.483 1.00 0.00 50 ASP A N 15
ATOM 24365 C CA . ASP A 1 50 ? 3.084 -2.614 9.322 1.00 0.00 50 ASP A CA 15
ATOM 24366 C C . ASP A 1 50 ? 1.927 -1.675 9.003 1.00 0.00 50 ASP A C 15
ATOM 24367 O O . ASP A 1 50 ? 0.930 -2.087 8.407 1.00 0.00 50 ASP A O 15
ATOM 24376 N N . THR A 1 51 ? 2.051 -0.425 9.414 1.00 0.00 51 THR A N 15
ATOM 24377 C CA . THR A 1 51 ? 1.043 0.586 9.140 1.00 0.00 51 THR A CA 15
ATOM 24378 C C . THR A 1 51 ? 1.703 1.954 9.022 1.00 0.00 51 THR A C 15
ATOM 24379 O O . THR A 1 51 ? 2.192 2.501 10.010 1.00 0.00 51 THR A O 15
ATOM 24390 N N . GLN A 1 52 ? 1.725 2.499 7.819 1.00 0.00 52 GLN A N 15
ATOM 24391 C CA . GLN A 1 52 ? 2.382 3.773 7.589 1.00 0.00 52 GLN A CA 15
ATOM 24392 C C . GLN A 1 52 ? 1.367 4.832 7.185 1.00 0.00 52 GLN A C 15
ATOM 24393 O O . GLN A 1 52 ? 0.454 4.567 6.400 1.00 0.00 52 GLN A O 15
ATOM 24407 N N . THR A 1 53 ? 1.523 6.023 7.729 1.00 0.00 53 THR A N 15
ATOM 24408 C CA . THR A 1 53 ? 0.706 7.146 7.328 1.00 0.00 53 THR A CA 15
ATOM 24409 C C . THR A 1 53 ? 1.345 7.835 6.129 1.00 0.00 53 THR A C 15
ATOM 24410 O O . THR A 1 53 ? 2.377 8.491 6.253 1.00 0.00 53 THR A O 15
ATOM 24421 N N . VAL A 1 54 ? 0.743 7.660 4.966 1.00 0.00 54 VAL A N 15
ATOM 24422 C CA . VAL A 1 54 ? 1.254 8.269 3.754 1.00 0.00 54 VAL A CA 15
ATOM 24423 C C . VAL A 1 54 ? 0.866 9.738 3.744 1.00 0.00 54 VAL A C 15
ATOM 24424 O O . VAL A 1 54 ? -0.301 10.077 3.926 1.00 0.00 54 VAL A O 15
ATOM 24437 N N . THR A 1 55 ? 1.853 10.602 3.556 1.00 0.00 55 THR A N 15
ATOM 24438 C CA . THR A 1 55 ? 1.664 12.033 3.717 1.00 0.00 55 THR A CA 15
ATOM 24439 C C . THR A 1 55 ? 0.657 12.592 2.711 1.00 0.00 55 THR A C 15
ATOM 24440 O O . THR A 1 55 ? -0.161 13.447 3.055 1.00 0.00 55 THR A O 15
ATOM 24451 N N . SER A 1 56 ? 0.708 12.101 1.480 1.00 0.00 56 SER A N 15
ATOM 24452 C CA . SER A 1 56 ? -0.222 12.529 0.443 1.00 0.00 56 SER A CA 15
ATOM 24453 C C . SER A 1 56 ? -0.082 11.652 -0.795 1.00 0.00 56 SER A C 15
ATOM 24454 O O . SER A 1 56 ? 0.924 10.960 -0.966 1.00 0.00 56 SER A O 15
ATOM 24462 N N . LEU A 1 57 ? -1.094 11.683 -1.647 1.00 0.00 57 LEU A N 15
ATOM 24463 C CA . LEU A 1 57 ? -1.052 10.964 -2.909 1.00 0.00 57 LEU A CA 15
ATOM 24464 C C . LEU A 1 57 ? -1.741 11.786 -3.992 1.00 0.00 57 LEU A C 15
ATOM 24465 O O . LEU A 1 57 ? -2.950 12.019 -3.940 1.00 0.00 57 LEU A O 15
ATOM 24481 N N . GLU A 1 58 ? -0.958 12.221 -4.962 1.00 0.00 58 GLU A N 15
ATOM 24482 C CA . GLU A 1 58 ? -1.419 13.155 -5.980 1.00 0.00 58 GLU A CA 15
ATOM 24483 C C . GLU A 1 58 ? -2.230 12.462 -7.071 1.00 0.00 58 GLU A C 15
ATOM 24484 O O . GLU A 1 58 ? -2.101 11.255 -7.291 1.00 0.00 58 GLU A O 15
ATOM 24496 N N . SER A 1 59 ? -3.060 13.245 -7.749 1.00 0.00 59 SER A N 15
ATOM 24497 C CA . SER A 1 59 ? -3.922 12.748 -8.813 1.00 0.00 59 SER A CA 15
ATOM 24498 C C . SER A 1 59 ? -3.107 12.121 -9.942 1.00 0.00 59 SER A C 15
ATOM 24499 O O . SER A 1 59 ? -2.269 12.783 -10.560 1.00 0.00 59 SER A O 15
ATOM 24507 N N . GLU A 1 60 ? -3.362 10.839 -10.184 1.00 0.00 60 GLU A N 15
ATOM 24508 C CA . GLU A 1 60 ? -2.699 10.072 -11.236 1.00 0.00 60 GLU A CA 15
ATOM 24509 C C . GLU A 1 60 ? -1.190 10.015 -11.025 1.00 0.00 60 GLU A C 15
ATOM 24510 O O . GLU A 1 60 ? -0.418 9.872 -11.975 1.00 0.00 60 GLU A O 15
ATOM 24522 N N . ASN A 1 61 ? -0.779 10.092 -9.768 1.00 0.00 61 ASN A N 15
ATOM 24523 C CA . ASN A 1 61 ? 0.617 9.892 -9.411 1.00 0.00 61 ASN A CA 15
ATOM 24524 C C . ASN A 1 61 ? 0.710 8.794 -8.360 1.00 0.00 61 ASN A C 15
ATOM 24525 O O . ASN A 1 61 ? -0.281 8.480 -7.695 1.00 0.00 61 ASN A O 15
ATOM 24536 N N . SER A 1 62 ? 1.881 8.200 -8.224 1.00 0.00 62 SER A N 15
ATOM 24537 C CA . SER A 1 62 ? 2.066 7.096 -7.301 1.00 0.00 62 SER A CA 15
ATOM 24538 C C . SER A 1 62 ? 2.983 7.487 -6.150 1.00 0.00 62 SER A C 15
ATOM 24539 O O . SER A 1 62 ? 3.677 8.500 -6.208 1.00 0.00 62 SER A O 15
ATOM 24547 N N . THR A 1 63 ? 2.957 6.692 -5.099 1.00 0.00 63 THR A N 15
ATOM 24548 C CA . THR A 1 63 ? 3.875 6.851 -3.990 1.00 0.00 63 THR A CA 15
ATOM 24549 C C . THR A 1 63 ? 4.454 5.497 -3.597 1.00 0.00 63 THR A C 15
ATOM 24550 O O . THR A 1 63 ? 3.714 4.540 -3.350 1.00 0.00 63 THR A O 15
ATOM 24561 N N . ASN A 1 64 ? 5.774 5.413 -3.594 1.00 0.00 64 ASN A N 15
ATOM 24562 C CA . ASN A 1 64 ? 6.469 4.199 -3.194 1.00 0.00 64 ASN A CA 15
ATOM 24563 C C . ASN A 1 64 ? 6.542 4.104 -1.672 1.00 0.00 64 ASN A C 15
ATOM 24564 O O . ASN A 1 64 ? 7.305 4.825 -1.030 1.00 0.00 64 ASN A O 15
ATOM 24575 N N . VAL A 1 65 ? 5.737 3.216 -1.104 1.00 0.00 65 VAL A N 15
ATOM 24576 C CA . VAL A 1 65 ? 5.634 3.082 0.345 1.00 0.00 65 VAL A CA 15
ATOM 24577 C C . VAL A 1 65 ? 6.531 1.957 0.849 1.00 0.00 65 VAL A C 15
ATOM 24578 O O . VAL A 1 65 ? 6.316 0.791 0.519 1.00 0.00 65 VAL A O 15
ATOM 24591 N N . ASP A 1 66 ? 7.530 2.307 1.646 1.00 0.00 66 ASP A N 15
ATOM 24592 C CA . ASP A 1 66 ? 8.462 1.323 2.179 1.00 0.00 66 ASP A CA 15
ATOM 24593 C C . ASP A 1 66 ? 8.057 0.882 3.580 1.00 0.00 66 ASP A C 15
ATOM 24594 O O . ASP A 1 66 ? 8.002 1.694 4.507 1.00 0.00 66 ASP A O 15
ATOM 24603 N N . PHE A 1 67 ? 7.781 -0.406 3.720 1.00 0.00 67 PHE A N 15
ATOM 24604 C CA . PHE A 1 67 ? 7.412 -0.985 5.007 1.00 0.00 67 PHE A CA 15
ATOM 24605 C C . PHE A 1 67 ? 8.602 -1.720 5.606 1.00 0.00 67 PHE A C 15
ATOM 24606 O O . PHE A 1 67 ? 9.643 -1.859 4.961 1.00 0.00 67 PHE A O 15
ATOM 24623 N N . HIS A 1 68 ? 8.446 -2.197 6.831 1.00 0.00 68 HIS A N 15
ATOM 24624 C CA . HIS A 1 68 ? 9.483 -2.981 7.489 1.00 0.00 68 HIS A CA 15
ATOM 24625 C C . HIS A 1 68 ? 8.883 -4.276 8.017 1.00 0.00 68 HIS A C 15
ATOM 24626 O O . HIS A 1 68 ? 8.104 -4.268 8.970 1.00 0.00 68 HIS A O 15
ATOM 24641 N N . TRP A 1 69 ? 9.242 -5.387 7.394 1.00 0.00 69 TRP A N 15
ATOM 24642 C CA . TRP A 1 69 ? 8.619 -6.664 7.698 1.00 0.00 69 TRP A CA 15
ATOM 24643 C C . TRP A 1 69 ? 9.648 -7.679 8.194 1.00 0.00 69 TRP A C 15
ATOM 24644 O O . TRP A 1 69 ? 10.631 -7.978 7.513 1.00 0.00 69 TRP A O 15
ATOM 24665 N N . THR A 1 70 ? 9.414 -8.188 9.397 1.00 0.00 70 THR A N 15
ATOM 24666 C CA . THR A 1 70 ? 10.274 -9.192 9.997 1.00 0.00 70 THR A CA 15
ATOM 24667 C C . THR A 1 70 ? 9.853 -10.593 9.559 1.00 0.00 70 THR A C 15
ATOM 24668 O O . THR A 1 70 ? 8.762 -11.057 9.898 1.00 0.00 70 THR A O 15
ATOM 24679 N N . LEU A 1 71 ? 10.708 -11.265 8.804 1.00 0.00 71 LEU A N 15
ATOM 24680 C CA . LEU A 1 71 ? 10.398 -12.607 8.336 1.00 0.00 71 LEU A CA 15
ATOM 24681 C C . LEU A 1 71 ? 10.597 -13.643 9.430 1.00 0.00 71 LEU A C 15
ATOM 24682 O O . LEU A 1 71 ? 11.682 -13.768 9.998 1.00 0.00 71 LEU A O 15
ATOM 24698 N N . ASP A 1 72 ? 9.535 -14.375 9.715 1.00 0.00 72 ASP A N 15
ATOM 24699 C CA . ASP A 1 72 ? 9.591 -15.505 10.627 1.00 0.00 72 ASP A CA 15
ATOM 24700 C C . ASP A 1 72 ? 9.982 -16.757 9.849 1.00 0.00 72 ASP A C 15
ATOM 24701 O O . ASP A 1 72 ? 10.672 -17.637 10.362 1.00 0.00 72 ASP A O 15
ATOM 24710 N N . GLY A 1 73 ? 9.535 -16.819 8.599 1.00 0.00 73 GLY A N 15
ATOM 24711 C CA . GLY A 1 73 ? 9.971 -17.866 7.695 1.00 0.00 73 GLY A CA 15
ATOM 24712 C C . GLY A 1 73 ? 9.208 -19.165 7.860 1.00 0.00 73 GLY A C 15
ATOM 24713 O O . GLY A 1 73 ? 9.680 -20.218 7.430 1.00 0.00 73 GLY A O 15
ATOM 24717 N N . THR A 1 74 ? 8.031 -19.102 8.467 1.00 0.00 74 THR A N 15
ATOM 24718 C CA . THR A 1 74 ? 7.221 -20.295 8.663 1.00 0.00 74 THR A CA 15
ATOM 24719 C C . THR A 1 74 ? 6.659 -20.782 7.329 1.00 0.00 74 THR A C 15
ATOM 24720 O O . THR A 1 74 ? 6.655 -21.981 7.039 1.00 0.00 74 THR A O 15
ATOM 24731 N N . ALA A 1 75 ? 6.220 -19.845 6.506 1.00 0.00 75 ALA A N 15
ATOM 24732 C CA . ALA A 1 75 ? 5.733 -20.165 5.176 1.00 0.00 75 ALA A CA 15
ATOM 24733 C C . ALA A 1 75 ? 6.707 -19.650 4.126 1.00 0.00 75 ALA A C 15
ATOM 24734 O O . ALA A 1 75 ? 7.492 -18.739 4.392 1.00 0.00 75 ALA A O 15
ATOM 24741 N N . ASN A 1 76 ? 6.664 -20.241 2.943 1.00 0.00 76 ASN A N 15
ATOM 24742 C CA . ASN A 1 76 ? 7.528 -19.821 1.846 1.00 0.00 76 ASN A CA 15
ATOM 24743 C C . ASN A 1 76 ? 6.772 -18.873 0.932 1.00 0.00 76 ASN A C 15
ATOM 24744 O O . ASN A 1 76 ? 7.345 -18.265 0.032 1.00 0.00 76 ASN A O 15
ATOM 24755 N N . SER A 1 77 ? 5.476 -18.761 1.177 1.00 0.00 77 SER A N 15
ATOM 24756 C CA . SER A 1 77 ? 4.615 -17.898 0.392 1.00 0.00 77 SER A CA 15
ATOM 24757 C C . SER A 1 77 ? 3.657 -17.150 1.307 1.00 0.00 77 SER A C 15
ATOM 24758 O O . SER A 1 77 ? 2.758 -17.748 1.908 1.00 0.00 77 SER A O 15
ATOM 24766 N N . TYR A 1 78 ? 3.862 -15.853 1.434 1.00 0.00 78 TYR A N 15
ATOM 24767 C CA . TYR A 1 78 ? 3.019 -15.037 2.283 1.00 0.00 78 TYR A CA 15
ATOM 24768 C C . TYR A 1 78 ? 2.084 -14.177 1.458 1.00 0.00 78 TYR A C 15
ATOM 24769 O O . TYR A 1 78 ? 2.470 -13.613 0.432 1.00 0.00 78 TYR A O 15
ATOM 24787 N N . THR A 1 79 ? 0.851 -14.088 1.917 1.00 0.00 79 THR A N 15
ATOM 24788 C CA . THR A 1 79 ? -0.159 -13.312 1.236 1.00 0.00 79 THR A CA 15
ATOM 24789 C C . THR A 1 79 ? -0.169 -11.891 1.786 1.00 0.00 79 THR A C 15
ATOM 24790 O O . THR A 1 79 ? -0.942 -11.563 2.689 1.00 0.00 79 THR A O 15
ATOM 24801 N N . LEU A 1 80 ? 0.714 -11.060 1.264 1.00 0.00 80 LEU A N 15
ATOM 24802 C CA . LEU A 1 80 ? 0.825 -9.692 1.732 1.00 0.00 80 LEU A CA 15
ATOM 24803 C C . LEU A 1 80 ? -0.251 -8.832 1.100 1.00 0.00 80 LEU A C 15
ATOM 24804 O O . LEU A 1 80 ? -0.345 -8.709 -0.119 1.00 0.00 80 LEU A O 15
ATOM 24820 N N . THR A 1 81 ? -1.068 -8.255 1.947 1.00 0.00 81 THR A N 15
ATOM 24821 C CA . THR A 1 81 ? -2.223 -7.511 1.510 1.00 0.00 81 THR A CA 15
ATOM 24822 C C . THR A 1 81 ? -2.107 -6.058 1.942 1.00 0.00 81 THR A C 15
ATOM 24823 O O . THR A 1 81 ? -2.054 -5.758 3.131 1.00 0.00 81 THR A O 15
ATOM 24834 N N . VAL A 1 82 ? -2.033 -5.163 0.976 1.00 0.00 82 VAL A N 15
ATOM 24835 C CA . VAL A 1 82 ? -1.968 -3.744 1.274 1.00 0.00 82 VAL A CA 15
ATOM 24836 C C . VAL A 1 82 ? -3.375 -3.173 1.403 1.00 0.00 82 VAL A C 15
ATOM 24837 O O . VAL A 1 82 ? -4.119 -3.113 0.424 1.00 0.00 82 VAL A O 15
ATOM 24850 N N . ASN A 1 83 ? -3.749 -2.796 2.618 1.00 0.00 83 ASN A N 15
ATOM 24851 C CA . ASN A 1 83 ? -5.032 -2.150 2.852 1.00 0.00 83 ASN A CA 15
ATOM 24852 C C . ASN A 1 83 ? -4.848 -0.642 2.885 1.00 0.00 83 ASN A C 15
ATOM 24853 O O . ASN A 1 83 ? -4.127 -0.111 3.734 1.00 0.00 83 ASN A O 15
ATOM 24864 N N . VAL A 1 84 ? -5.476 0.038 1.945 1.00 0.00 84 VAL A N 15
ATOM 24865 C CA . VAL A 1 84 ? -5.362 1.479 1.851 1.00 0.00 84 VAL A CA 15
ATOM 24866 C C . VAL A 1 84 ? -6.497 2.167 2.604 1.00 0.00 84 VAL A C 15
ATOM 24867 O O . VAL A 1 84 ? -7.650 2.133 2.172 1.00 0.00 84 VAL A O 15
ATOM 24880 N N . ASP A 1 85 ? -6.139 2.768 3.737 1.00 0.00 85 ASP A N 15
ATOM 24881 C CA . ASP A 1 85 ? -7.066 3.521 4.588 1.00 0.00 85 ASP A CA 15
ATOM 24882 C C . ASP A 1 85 ? -8.119 2.606 5.214 1.00 0.00 85 ASP A C 15
ATOM 24883 O O . ASP A 1 85 ? -9.145 2.295 4.605 1.00 0.00 85 ASP A O 15
ATOM 24892 N N . PRO A 1 86 ? -7.868 2.163 6.456 1.00 0.00 86 PRO A N 15
ATOM 24893 C CA . PRO A 1 86 ? -8.783 1.308 7.201 1.00 0.00 86 PRO A CA 15
ATOM 24894 C C . PRO A 1 86 ? -9.848 2.119 7.933 1.00 0.00 86 PRO A C 15
ATOM 24895 O O . PRO A 1 86 ? -10.699 1.566 8.631 1.00 0.00 86 PRO A O 15
ATOM 24906 N N . GLU A 1 87 ? -9.790 3.433 7.777 1.00 0.00 87 GLU A N 15
ATOM 24907 C CA . GLU A 1 87 ? -10.732 4.320 8.436 1.00 0.00 87 GLU A CA 15
ATOM 24908 C C . GLU A 1 87 ? -11.685 4.922 7.413 1.00 0.00 87 GLU A C 15
ATOM 24909 O O . GLU A 1 87 ? -12.719 5.487 7.771 1.00 0.00 87 GLU A O 15
ATOM 24921 N N . ASN A 1 88 ? -11.311 4.795 6.139 1.00 0.00 88 ASN A N 15
ATOM 24922 C CA . ASN A 1 88 ? -12.086 5.329 5.021 1.00 0.00 88 ASN A CA 15
ATOM 24923 C C . ASN A 1 88 ? -12.267 6.834 5.193 1.00 0.00 88 ASN A C 15
ATOM 24924 O O . ASN A 1 88 ? -13.346 7.384 4.968 1.00 0.00 88 ASN A O 15
ATOM 24935 N N . ALA A 1 89 ? -11.187 7.490 5.594 1.00 0.00 89 ALA A N 15
ATOM 24936 C CA . ALA A 1 89 ? -11.191 8.925 5.808 1.00 0.00 89 ALA A CA 15
ATOM 24937 C C . ALA A 1 89 ? -11.041 9.648 4.477 1.00 0.00 89 ALA A C 15
ATOM 24938 O O . ALA A 1 89 ? -11.521 10.769 4.303 1.00 0.00 89 ALA A O 15
ATOM 24945 N N . VAL A 1 90 ? -10.358 9.003 3.546 1.00 0.00 90 VAL A N 15
ATOM 24946 C CA . VAL A 1 90 ? -10.221 9.526 2.199 1.00 0.00 90 VAL A CA 15
ATOM 24947 C C . VAL A 1 90 ? -11.205 8.822 1.277 1.00 0.00 90 VAL A C 15
ATOM 24948 O O . VAL A 1 90 ? -11.285 7.594 1.268 1.00 0.00 90 VAL A O 15
ATOM 24961 N N . ASN A 1 91 ? -11.971 9.598 0.525 1.00 0.00 91 ASN A N 15
ATOM 24962 C CA . ASN A 1 91 ? -12.944 9.032 -0.401 1.00 0.00 91 ASN A CA 15
ATOM 24963 C C . ASN A 1 91 ? -12.239 8.431 -1.605 1.00 0.00 91 ASN A C 15
ATOM 24964 O O . ASN A 1 91 ? -11.342 9.047 -2.178 1.00 0.00 91 ASN A O 15
ATOM 24975 N N . GLU A 1 92 ? -12.635 7.223 -1.966 1.00 0.00 92 GLU A N 15
ATOM 24976 C CA . GLU A 1 92 ? -12.042 6.523 -3.093 1.00 0.00 92 GLU A CA 15
ATOM 24977 C C . GLU A 1 92 ? -13.099 6.013 -4.063 1.00 0.00 92 GLU A C 15
ATOM 24978 O O . GLU A 1 92 ? -14.291 6.000 -3.749 1.00 0.00 92 GLU A O 15
ATOM 24990 N N . GLY A 1 93 ? -12.645 5.655 -5.259 1.00 0.00 93 GLY A N 15
ATOM 24991 C CA . GLY A 1 93 ? -13.493 5.020 -6.254 1.00 0.00 93 GLY A CA 15
ATOM 24992 C C . GLY A 1 93 ? -14.124 3.732 -5.760 1.00 0.00 93 GLY A C 15
ATOM 24993 O O . GLY A 1 93 ? -15.127 3.745 -5.048 1.00 0.00 93 GLY A O 15
ATOM 24997 N N . ASN A 1 94 ? -13.547 2.613 -6.176 1.00 0.00 94 ASN A N 15
ATOM 24998 C CA . ASN A 1 94 ? -14.051 1.302 -5.792 1.00 0.00 94 ASN A CA 15
ATOM 24999 C C . ASN A 1 94 ? -13.396 0.839 -4.491 1.00 0.00 94 ASN A C 15
ATOM 25000 O O . ASN A 1 94 ? -12.169 0.779 -4.387 1.00 0.00 94 ASN A O 15
ATOM 25011 N N . GLU A 1 95 ? -14.220 0.485 -3.514 1.00 0.00 95 GLU A N 15
ATOM 25012 C CA . GLU A 1 95 ? -13.744 0.154 -2.174 1.00 0.00 95 GLU A CA 15
ATOM 25013 C C . GLU A 1 95 ? -13.114 -1.241 -2.119 1.00 0.00 95 GLU A C 15
ATOM 25014 O O . GLU A 1 95 ? -12.471 -1.600 -1.139 1.00 0.00 95 GLU A O 15
ATOM 25026 N N . SER A 1 96 ? -13.305 -2.037 -3.159 1.00 0.00 96 SER A N 15
ATOM 25027 C CA . SER A 1 96 ? -12.637 -3.328 -3.244 1.00 0.00 96 SER A CA 15
ATOM 25028 C C . SER A 1 96 ? -11.320 -3.179 -4.000 1.00 0.00 96 SER A C 15
ATOM 25029 O O . SER A 1 96 ? -10.519 -4.110 -4.089 1.00 0.00 96 SER A O 15
ATOM 25037 N N . ASN A 1 97 ? -11.101 -1.984 -4.528 1.00 0.00 97 ASN A N 15
ATOM 25038 C CA . ASN A 1 97 ? -9.907 -1.684 -5.306 1.00 0.00 97 ASN A CA 15
ATOM 25039 C C . ASN A 1 97 ? -8.759 -1.244 -4.402 1.00 0.00 97 ASN A C 15
ATOM 25040 O O . ASN A 1 97 ? -7.594 -1.371 -4.765 1.00 0.00 97 ASN A O 15
ATOM 25051 N N . ASN A 1 98 ? -9.096 -0.776 -3.202 1.00 0.00 98 ASN A N 15
ATOM 25052 C CA . ASN A 1 98 ? -8.093 -0.253 -2.270 1.00 0.00 98 ASN A CA 15
ATOM 25053 C C . ASN A 1 98 ? -7.279 -1.383 -1.644 1.00 0.00 98 ASN A C 15
ATOM 25054 O O . ASN A 1 98 ? -6.354 -1.143 -0.869 1.00 0.00 98 ASN A O 15
ATOM 25065 N N . THR A 1 99 ? -7.641 -2.616 -1.964 1.00 0.00 99 THR A N 15
ATOM 25066 C CA . THR A 1 99 ? -6.950 -3.772 -1.436 1.00 0.00 99 THR A CA 15
ATOM 25067 C C . THR A 1 99 ? -5.999 -4.341 -2.483 1.00 0.00 99 THR A C 15
ATOM 25068 O O . THR A 1 99 ? -6.260 -4.252 -3.683 1.00 0.00 99 THR A O 15
ATOM 25079 N N . LEU A 1 100 ? -4.906 -4.924 -2.029 1.00 0.00 100 LEU A N 15
ATOM 25080 C CA . LEU A 1 100 ? -3.917 -5.505 -2.928 1.00 0.00 100 LEU A CA 15
ATOM 25081 C C . LEU A 1 100 ? -3.459 -6.853 -2.409 1.00 0.00 100 LEU A C 15
ATOM 25082 O O . LEU A 1 100 ? -2.801 -6.934 -1.372 1.00 0.00 100 LEU A O 15
ATOM 25098 N N . THR A 1 101 ? -3.821 -7.904 -3.119 1.00 0.00 101 THR A N 15
ATOM 25099 C CA . THR A 1 101 ? -3.409 -9.242 -2.747 1.00 0.00 101 THR A CA 15
ATOM 25100 C C . THR A 1 101 ? -2.088 -9.588 -3.428 1.00 0.00 101 THR A C 15
ATOM 25101 O O . THR A 1 101 ? -2.068 -10.095 -4.550 1.00 0.00 101 THR A O 15
ATOM 25112 N N . ALA A 1 102 ? -0.987 -9.279 -2.766 1.00 0.00 102 ALA A N 15
ATOM 25113 C CA . ALA A 1 102 ? 0.326 -9.512 -3.334 1.00 0.00 102 ALA A CA 15
ATOM 25114 C C . ALA A 1 102 ? 0.964 -10.748 -2.727 1.00 0.00 102 ALA A C 15
ATOM 25115 O O . ALA A 1 102 ? 1.296 -10.774 -1.542 1.00 0.00 102 ALA A O 15
ATOM 25122 N N . LEU A 1 103 ? 1.117 -11.779 -3.536 1.00 0.00 103 LEU A N 15
ATOM 25123 C CA . LEU A 1 103 ? 1.741 -13.004 -3.079 1.00 0.00 103 LEU A CA 15
ATOM 25124 C C . LEU A 1 103 ? 3.247 -12.894 -3.166 1.00 0.00 103 LEU A C 15
ATOM 25125 O O . LEU A 1 103 ? 3.813 -12.747 -4.251 1.00 0.00 103 LEU A O 15
ATOM 25141 N N . VAL A 1 104 ? 3.886 -12.956 -2.015 1.00 0.00 104 VAL A N 15
ATOM 25142 C CA . VAL A 1 104 ? 5.327 -12.807 -1.938 1.00 0.00 104 VAL A CA 15
ATOM 25143 C C . VAL A 1 104 ? 5.958 -14.078 -1.381 1.00 0.00 104 VAL A C 15
ATOM 25144 O O . VAL A 1 104 ? 5.452 -14.674 -0.428 1.00 0.00 104 VAL A O 15
ATOM 25157 N N . GLY A 1 105 ? 7.047 -14.508 -1.993 1.00 0.00 105 GLY A N 15
ATOM 25158 C CA . GLY A 1 105 ? 7.686 -15.733 -1.572 1.00 0.00 105 GLY A CA 15
ATOM 25159 C C . GLY A 1 105 ? 9.028 -15.476 -0.936 1.00 0.00 105 GLY A C 15
ATOM 25160 O O . GLY A 1 105 ? 9.503 -14.341 -0.920 1.00 0.00 105 GLY A O 15
ATOM 25164 N N . THR A 1 106 ? 9.640 -16.515 -0.401 1.00 0.00 106 THR A N 15
ATOM 25165 C CA . THR A 1 106 ? 10.965 -16.384 0.163 1.00 0.00 106 THR A CA 15
ATOM 25166 C C . THR A 1 106 ? 12.012 -16.357 -0.945 1.00 0.00 106 THR A C 15
ATOM 25167 O O . THR A 1 106 ? 11.917 -17.102 -1.923 1.00 0.00 106 THR A O 15
ATOM 25178 N N . LEU A 1 107 ? 12.988 -15.472 -0.792 1.00 0.00 107 LEU A N 15
ATOM 25179 C CA . LEU A 1 107 ? 13.975 -15.208 -1.825 1.00 0.00 107 LEU A CA 15
ATOM 25180 C C . LEU A 1 107 ? 14.822 -16.431 -2.132 1.00 0.00 107 LEU A C 15
ATOM 25181 O O . LEU A 1 107 ? 15.680 -16.828 -1.343 1.00 0.00 107 LEU A O 15
ATOM 25197 N N . GLU A 1 108 ? 14.565 -17.015 -3.286 1.00 0.00 108 GLU A N 15
ATOM 25198 C CA . GLU A 1 108 ? 15.354 -18.122 -3.785 1.00 0.00 108 GLU A CA 15
ATOM 25199 C C . GLU A 1 108 ? 15.948 -17.740 -5.132 1.00 0.00 108 GLU A C 15
ATOM 25200 O O . GLU A 1 108 ? 15.309 -17.916 -6.172 1.00 0.00 108 GLU A O 15
ATOM 25212 N N . HIS A 1 109 ? 17.143 -17.167 -5.105 1.00 0.00 109 HIS A N 15
ATOM 25213 C CA . HIS A 1 109 ? 17.822 -16.766 -6.331 1.00 0.00 109 HIS A CA 15
ATOM 25214 C C . HIS A 1 109 ? 18.193 -17.978 -7.161 1.00 0.00 109 HIS A C 15
ATOM 25215 O O . HIS A 1 109 ? 19.107 -18.725 -6.809 1.00 0.00 109 HIS A O 15
ATOM 25230 N N . HIS A 1 110 ? 17.471 -18.179 -8.252 1.00 0.00 110 HIS A N 15
ATOM 25231 C CA . HIS A 1 110 ? 17.769 -19.271 -9.159 1.00 0.00 110 HIS A CA 15
ATOM 25232 C C . HIS A 1 110 ? 19.018 -18.916 -9.948 1.00 0.00 110 HIS A C 15
ATOM 25233 O O . HIS A 1 110 ? 18.981 -18.072 -10.842 1.00 0.00 110 HIS A O 15
ATOM 25248 N N . HIS A 1 111 ? 20.122 -19.542 -9.590 1.00 0.00 111 HIS A N 15
ATOM 25249 C CA . HIS A 1 111 ? 21.420 -19.149 -10.108 1.00 0.00 111 HIS A CA 15
ATOM 25250 C C . HIS A 1 111 ? 21.674 -19.728 -11.488 1.00 0.00 111 HIS A C 15
ATOM 25251 O O . HIS A 1 111 ? 21.335 -20.877 -11.773 1.00 0.00 111 HIS A O 15
ATOM 25266 N N . HIS A 1 112 ? 22.273 -18.914 -12.339 1.00 0.00 112 HIS A N 15
ATOM 25267 C CA . HIS A 1 112 ? 22.601 -19.316 -13.695 1.00 0.00 112 HIS A CA 15
ATOM 25268 C C . HIS A 1 112 ? 24.062 -19.749 -13.732 1.00 0.00 112 HIS A C 15
ATOM 25269 O O . HIS A 1 112 ? 24.953 -18.943 -13.467 1.00 0.00 112 HIS A O 15
ATOM 25284 N N . HIS A 1 113 ? 24.299 -21.018 -14.041 1.00 0.00 113 HIS A N 15
ATOM 25285 C CA . HIS A 1 113 ? 25.648 -21.584 -13.975 1.00 0.00 113 HIS A CA 15
ATOM 25286 C C . HIS A 1 113 ? 26.599 -20.856 -14.918 1.00 0.00 113 HIS A C 15
ATOM 25287 O O . HIS A 1 113 ? 27.699 -20.472 -14.524 1.00 0.00 113 HIS A O 15
ATOM 25302 N N . HIS A 1 114 ? 26.173 -20.664 -16.156 1.00 0.00 114 HIS A N 15
ATOM 25303 C CA . HIS A 1 114 ? 26.927 -19.858 -17.106 1.00 0.00 114 HIS A CA 15
ATOM 25304 C C . HIS A 1 114 ? 25.982 -19.264 -18.140 1.00 0.00 114 HIS A C 15
ATOM 25305 O O . HIS A 1 114 ? 25.580 -18.096 -17.965 1.00 0.00 114 HIS A O 15
ATOM 25321 N N . MET A 1 1 ? -14.866 15.326 -8.705 1.00 0.00 1 MET A N 16
ATOM 25322 C CA . MET A 1 1 ? -13.441 15.077 -8.394 1.00 0.00 1 MET A CA 16
ATOM 25323 C C . MET A 1 1 ? -13.319 14.169 -7.183 1.00 0.00 1 MET A C 16
ATOM 25324 O O . MET A 1 1 ? -13.691 14.547 -6.074 1.00 0.00 1 MET A O 16
ATOM 25340 N N . ILE A 1 2 ? -12.810 12.968 -7.397 1.00 0.00 2 ILE A N 16
ATOM 25341 C CA . ILE A 1 2 ? -12.650 12.009 -6.318 1.00 0.00 2 ILE A CA 16
ATOM 25342 C C . ILE A 1 2 ? -11.374 11.192 -6.530 1.00 0.00 2 ILE A C 16
ATOM 25343 O O . ILE A 1 2 ? -11.022 10.866 -7.667 1.00 0.00 2 ILE A O 16
ATOM 25359 N N . PRO A 1 3 ? -10.625 10.922 -5.454 1.00 0.00 3 PRO A N 16
ATOM 25360 C CA . PRO A 1 3 ? -9.427 10.083 -5.517 1.00 0.00 3 PRO A CA 16
ATOM 25361 C C . PRO A 1 3 ? -9.764 8.615 -5.765 1.00 0.00 3 PRO A C 16
ATOM 25362 O O . PRO A 1 3 ? -10.895 8.174 -5.545 1.00 0.00 3 PRO A O 16
ATOM 25373 N N . ASP A 1 4 ? -8.781 7.874 -6.242 1.00 0.00 4 ASP A N 16
ATOM 25374 C CA . ASP A 1 4 ? -8.924 6.444 -6.469 1.00 0.00 4 ASP A CA 16
ATOM 25375 C C . ASP A 1 4 ? -7.600 5.772 -6.127 1.00 0.00 4 ASP A C 16
ATOM 25376 O O . ASP A 1 4 ? -6.711 5.665 -6.973 1.00 0.00 4 ASP A O 16
ATOM 25385 N N . LEU A 1 5 ? -7.452 5.363 -4.874 1.00 0.00 5 LEU A N 16
ATOM 25386 C CA . LEU A 1 5 ? -6.168 4.905 -4.368 1.00 0.00 5 LEU A CA 16
ATOM 25387 C C . LEU A 1 5 ? -5.964 3.430 -4.673 1.00 0.00 5 LEU A C 16
ATOM 25388 O O . LEU A 1 5 ? -6.617 2.562 -4.101 1.00 0.00 5 LEU A O 16
ATOM 25404 N N . VAL A 1 6 ? -5.047 3.154 -5.582 1.00 0.00 6 VAL A N 16
ATOM 25405 C CA . VAL A 1 6 ? -4.823 1.800 -6.046 1.00 0.00 6 VAL A CA 16
ATOM 25406 C C . VAL A 1 6 ? -3.439 1.296 -5.658 1.00 0.00 6 VAL A C 16
ATOM 25407 O O . VAL A 1 6 ? -2.426 1.798 -6.151 1.00 0.00 6 VAL A O 16
ATOM 25420 N N . PRO A 1 7 ? -3.379 0.322 -4.743 1.00 0.00 7 PRO A N 16
ATOM 25421 C CA . PRO A 1 7 ? -2.158 -0.430 -4.489 1.00 0.00 7 PRO A CA 16
ATOM 25422 C C . PRO A 1 7 ? -1.826 -1.300 -5.697 1.00 0.00 7 PRO A C 16
ATOM 25423 O O . PRO A 1 7 ? -2.437 -2.345 -5.916 1.00 0.00 7 PRO A O 16
ATOM 25434 N N . VAL A 1 8 ? -0.877 -0.838 -6.488 1.00 0.00 8 VAL A N 16
ATOM 25435 C CA . VAL A 1 8 ? -0.604 -1.432 -7.787 1.00 0.00 8 VAL A CA 16
ATOM 25436 C C . VAL A 1 8 ? 0.223 -2.702 -7.655 1.00 0.00 8 VAL A C 16
ATOM 25437 O O . VAL A 1 8 ? -0.170 -3.768 -8.134 1.00 0.00 8 VAL A O 16
ATOM 25450 N N . SER A 1 9 ? 1.366 -2.585 -7.003 1.00 0.00 9 SER A N 16
ATOM 25451 C CA . SER A 1 9 ? 2.292 -3.694 -6.903 1.00 0.00 9 SER A CA 16
ATOM 25452 C C . SER A 1 9 ? 3.017 -3.666 -5.563 1.00 0.00 9 SER A C 16
ATOM 25453 O O . SER A 1 9 ? 3.021 -2.645 -4.868 1.00 0.00 9 SER A O 16
ATOM 25461 N N . LEU A 1 10 ? 3.621 -4.789 -5.214 1.00 0.00 10 LEU A N 16
ATOM 25462 C CA . LEU A 1 10 ? 4.332 -4.939 -3.956 1.00 0.00 10 LEU A CA 16
ATOM 25463 C C . LEU A 1 10 ? 5.675 -5.619 -4.202 1.00 0.00 10 LEU A C 16
ATOM 25464 O O . LEU A 1 10 ? 5.735 -6.823 -4.452 1.00 0.00 10 LEU A O 16
ATOM 25480 N N . THR A 1 11 ? 6.742 -4.839 -4.159 1.00 0.00 11 THR A N 16
ATOM 25481 C CA . THR A 1 11 ? 8.073 -5.350 -4.436 1.00 0.00 11 THR A CA 16
ATOM 25482 C C . THR A 1 11 ? 8.908 -5.451 -3.163 1.00 0.00 11 THR A C 16
ATOM 25483 O O . THR A 1 11 ? 8.799 -4.613 -2.270 1.00 0.00 11 THR A O 16
ATOM 25494 N N . PRO A 1 12 ? 9.740 -6.492 -3.053 1.00 0.00 12 PRO A N 16
ATOM 25495 C CA . PRO A 1 12 ? 9.820 -7.552 -4.050 1.00 0.00 12 PRO A CA 16
ATOM 25496 C C . PRO A 1 12 ? 8.789 -8.650 -3.802 1.00 0.00 12 PRO A C 16
ATOM 25497 O O . PRO A 1 12 ? 8.309 -8.822 -2.682 1.00 0.00 12 PRO A O 16
ATOM 25508 N N . VAL A 1 13 ? 8.458 -9.398 -4.845 1.00 0.00 13 VAL A N 16
ATOM 25509 C CA . VAL A 1 13 ? 7.507 -10.496 -4.720 1.00 0.00 13 VAL A CA 16
ATOM 25510 C C . VAL A 1 13 ? 8.209 -11.746 -4.198 1.00 0.00 13 VAL A C 16
ATOM 25511 O O . VAL A 1 13 ? 7.626 -12.827 -4.132 1.00 0.00 13 VAL A O 16
ATOM 25524 N N . THR A 1 14 ? 9.475 -11.590 -3.846 1.00 0.00 14 THR A N 16
ATOM 25525 C CA . THR A 1 14 ? 10.256 -12.658 -3.254 1.00 0.00 14 THR A CA 16
ATOM 25526 C C . THR A 1 14 ? 11.261 -12.053 -2.273 1.00 0.00 14 THR A C 16
ATOM 25527 O O . THR A 1 14 ? 12.130 -11.278 -2.668 1.00 0.00 14 THR A O 16
ATOM 25538 N N . VAL A 1 15 ? 11.130 -12.394 -0.997 1.00 0.00 15 VAL A N 16
ATOM 25539 C CA . VAL A 1 15 ? 11.895 -11.729 0.050 1.00 0.00 15 VAL A CA 16
ATOM 25540 C C . VAL A 1 15 ? 12.894 -12.674 0.707 1.00 0.00 15 VAL A C 16
ATOM 25541 O O . VAL A 1 15 ? 12.691 -13.887 0.747 1.00 0.00 15 VAL A O 16
ATOM 25554 N N . VAL A 1 16 ? 13.978 -12.109 1.217 1.00 0.00 16 VAL A N 16
ATOM 25555 C CA . VAL A 1 16 ? 14.999 -12.892 1.897 1.00 0.00 16 VAL A CA 16
ATOM 25556 C C . VAL A 1 16 ? 14.783 -12.819 3.398 1.00 0.00 16 VAL A C 16
ATOM 25557 O O . VAL A 1 16 ? 14.878 -11.745 3.983 1.00 0.00 16 VAL A O 16
ATOM 25570 N N . PRO A 1 17 ? 14.473 -13.947 4.043 1.00 0.00 17 PRO A N 16
ATOM 25571 C CA . PRO A 1 17 ? 14.249 -13.990 5.490 1.00 0.00 17 PRO A CA 16
ATOM 25572 C C . PRO A 1 17 ? 15.509 -13.655 6.289 1.00 0.00 17 PRO A C 16
ATOM 25573 O O . PRO A 1 17 ? 16.548 -13.316 5.717 1.00 0.00 17 PRO A O 16
ATOM 25584 N N . ASN A 1 18 ? 15.401 -13.771 7.615 1.00 0.00 18 ASN A N 16
ATOM 25585 C CA . ASN A 1 18 ? 16.530 -13.563 8.536 1.00 0.00 18 ASN A CA 16
ATOM 25586 C C . ASN A 1 18 ? 16.871 -12.083 8.676 1.00 0.00 18 ASN A C 16
ATOM 25587 O O . ASN A 1 18 ? 17.951 -11.733 9.154 1.00 0.00 18 ASN A O 16
ATOM 25598 N N . THR A 1 19 ? 15.948 -11.214 8.292 1.00 0.00 19 THR A N 16
ATOM 25599 C CA . THR A 1 19 ? 16.190 -9.780 8.337 1.00 0.00 19 THR A CA 16
ATOM 25600 C C . THR A 1 19 ? 14.872 -9.009 8.221 1.00 0.00 19 THR A C 16
ATOM 25601 O O . THR A 1 19 ? 13.835 -9.593 7.900 1.00 0.00 19 THR A O 16
ATOM 25612 N N . VAL A 1 20 ? 14.907 -7.713 8.521 1.00 0.00 20 VAL A N 16
ATOM 25613 C CA . VAL A 1 20 ? 13.756 -6.855 8.288 1.00 0.00 20 VAL A CA 16
ATOM 25614 C C . VAL A 1 20 ? 13.788 -6.348 6.855 1.00 0.00 20 VAL A C 16
ATOM 25615 O O . VAL A 1 20 ? 14.640 -5.538 6.483 1.00 0.00 20 VAL A O 16
ATOM 25628 N N . ASN A 1 21 ? 12.867 -6.842 6.057 1.00 0.00 21 ASN A N 16
ATOM 25629 C CA . ASN A 1 21 ? 12.844 -6.555 4.636 1.00 0.00 21 ASN A CA 16
ATOM 25630 C C . ASN A 1 21 ? 12.113 -5.258 4.354 1.00 0.00 21 ASN A C 16
ATOM 25631 O O . ASN A 1 21 ? 10.972 -5.067 4.781 1.00 0.00 21 ASN A O 16
ATOM 25642 N N . THR A 1 22 ? 12.785 -4.363 3.654 1.00 0.00 22 THR A N 16
ATOM 25643 C CA . THR A 1 22 ? 12.163 -3.151 3.170 1.00 0.00 22 THR A CA 16
ATOM 25644 C C . THR A 1 22 ? 11.350 -3.459 1.920 1.00 0.00 22 THR A C 16
ATOM 25645 O O . THR A 1 22 ? 11.908 -3.720 0.853 1.00 0.00 22 THR A O 16
ATOM 25656 N N . MET A 1 23 ? 10.036 -3.473 2.062 1.00 0.00 23 MET A N 16
ATOM 25657 C CA . MET A 1 23 ? 9.167 -3.758 0.939 1.00 0.00 23 MET A CA 16
ATOM 25658 C C . MET A 1 23 ? 8.512 -2.484 0.443 1.00 0.00 23 MET A C 16
ATOM 25659 O O . MET A 1 23 ? 8.183 -1.595 1.227 1.00 0.00 23 MET A O 16
ATOM 25673 N N . THR A 1 24 ? 8.336 -2.405 -0.859 1.00 0.00 24 THR A N 16
ATOM 25674 C CA . THR A 1 24 ? 7.830 -1.211 -1.497 1.00 0.00 24 THR A CA 16
ATOM 25675 C C . THR A 1 24 ? 6.470 -1.467 -2.139 1.00 0.00 24 THR A C 16
ATOM 25676 O O . THR A 1 24 ? 6.355 -2.220 -3.106 1.00 0.00 24 THR A O 16
ATOM 25687 N N . ALA A 1 25 ? 5.437 -0.861 -1.576 1.00 0.00 25 ALA A N 16
ATOM 25688 C CA . ALA A 1 25 ? 4.115 -0.917 -2.169 1.00 0.00 25 ALA A CA 16
ATOM 25689 C C . ALA A 1 25 ? 3.863 0.347 -2.973 1.00 0.00 25 ALA A C 16
ATOM 25690 O O . ALA A 1 25 ? 3.884 1.448 -2.428 1.00 0.00 25 ALA A O 16
ATOM 25697 N N . THR A 1 26 ? 3.653 0.195 -4.266 1.00 0.00 26 THR A N 16
ATOM 25698 C CA . THR A 1 26 ? 3.418 1.336 -5.130 1.00 0.00 26 THR A CA 16
ATOM 25699 C C . THR A 1 26 ? 1.935 1.679 -5.155 1.00 0.00 26 THR A C 16
ATOM 25700 O O . THR A 1 26 ? 1.124 0.939 -5.715 1.00 0.00 26 THR A O 16
ATOM 25711 N N . ILE A 1 27 ? 1.583 2.781 -4.513 1.00 0.00 27 ILE A N 16
ATOM 25712 C CA . ILE A 1 27 ? 0.200 3.217 -4.451 1.00 0.00 27 ILE A CA 16
ATOM 25713 C C . ILE A 1 27 ? -0.023 4.367 -5.420 1.00 0.00 27 ILE A C 16
ATOM 25714 O O . ILE A 1 27 ? 0.562 5.440 -5.265 1.00 0.00 27 ILE A O 16
ATOM 25730 N N . GLU A 1 28 ? -0.846 4.139 -6.428 1.00 0.00 28 GLU A N 16
ATOM 25731 C CA . GLU A 1 28 ? -1.173 5.182 -7.383 1.00 0.00 28 GLU A CA 16
ATOM 25732 C C . GLU A 1 28 ? -2.562 5.731 -7.127 1.00 0.00 28 GLU A C 16
ATOM 25733 O O . GLU A 1 28 ? -3.507 4.975 -6.914 1.00 0.00 28 GLU A O 16
ATOM 25745 N N . ASN A 1 29 ? -2.680 7.044 -7.136 1.00 0.00 29 ASN A N 16
ATOM 25746 C CA . ASN A 1 29 ? -3.977 7.685 -7.043 1.00 0.00 29 ASN A CA 16
ATOM 25747 C C . ASN A 1 29 ? -4.528 7.894 -8.442 1.00 0.00 29 ASN A C 16
ATOM 25748 O O . ASN A 1 29 ? -4.241 8.894 -9.095 1.00 0.00 29 ASN A O 16
ATOM 25759 N N . GLN A 1 30 ? -5.295 6.926 -8.909 1.00 0.00 30 GLN A N 16
ATOM 25760 C CA . GLN A 1 30 ? -5.820 6.955 -10.261 1.00 0.00 30 GLN A CA 16
ATOM 25761 C C . GLN A 1 30 ? -7.144 7.706 -10.294 1.00 0.00 30 GLN A C 16
ATOM 25762 O O . GLN A 1 30 ? -8.153 7.212 -10.794 1.00 0.00 30 GLN A O 16
ATOM 25776 N N . GLY A 1 31 ? -7.112 8.917 -9.763 1.00 0.00 31 GLY A N 16
ATOM 25777 C CA . GLY A 1 31 ? -8.281 9.763 -9.723 1.00 0.00 31 GLY A CA 16
ATOM 25778 C C . GLY A 1 31 ? -7.899 11.208 -9.929 1.00 0.00 31 GLY A C 16
ATOM 25779 O O . GLY A 1 31 ? -6.736 11.574 -9.736 1.00 0.00 31 GLY A O 16
ATOM 25783 N N . ASN A 1 32 ? -8.858 12.034 -10.309 1.00 0.00 32 ASN A N 16
ATOM 25784 C CA . ASN A 1 32 ? -8.562 13.406 -10.707 1.00 0.00 32 ASN A CA 16
ATOM 25785 C C . ASN A 1 32 ? -8.489 14.344 -9.506 1.00 0.00 32 ASN A C 16
ATOM 25786 O O . ASN A 1 32 ? -8.225 15.535 -9.659 1.00 0.00 32 ASN A O 16
ATOM 25797 N N . LYS A 1 33 ? -8.713 13.816 -8.311 1.00 0.00 33 LYS A N 16
ATOM 25798 C CA . LYS A 1 33 ? -8.588 14.614 -7.100 1.00 0.00 33 LYS A CA 16
ATOM 25799 C C . LYS A 1 33 ? -7.408 14.127 -6.274 1.00 0.00 33 LYS A C 16
ATOM 25800 O O . LYS A 1 33 ? -7.115 12.931 -6.246 1.00 0.00 33 LYS A O 16
ATOM 25819 N N . ASP A 1 34 ? -6.727 15.054 -5.618 1.00 0.00 34 ASP A N 16
ATOM 25820 C CA . ASP A 1 34 ? -5.626 14.705 -4.732 1.00 0.00 34 ASP A CA 16
ATOM 25821 C C . ASP A 1 34 ? -6.186 14.127 -3.438 1.00 0.00 34 ASP A C 16
ATOM 25822 O O . ASP A 1 34 ? -7.282 14.497 -3.010 1.00 0.00 34 ASP A O 16
ATOM 25831 N N . SER A 1 35 ? -5.450 13.217 -2.823 1.00 0.00 35 SER A N 16
ATOM 25832 C CA . SER A 1 35 ? -5.909 12.584 -1.597 1.00 0.00 35 SER A CA 16
ATOM 25833 C C . SER A 1 35 ? -5.093 13.065 -0.402 1.00 0.00 35 SER A C 16
ATOM 25834 O O . SER A 1 35 ? -3.882 13.282 -0.506 1.00 0.00 35 SER A O 16
ATOM 25842 N N . THR A 1 36 ? -5.770 13.245 0.721 1.00 0.00 36 THR A N 16
ATOM 25843 C CA . THR A 1 36 ? -5.144 13.705 1.950 1.00 0.00 36 THR A CA 16
ATOM 25844 C C . THR A 1 36 ? -4.357 12.578 2.633 1.00 0.00 36 THR A C 16
ATOM 25845 O O . THR A 1 36 ? -4.059 11.558 2.008 1.00 0.00 36 THR A O 16
ATOM 25856 N N . SER A 1 37 ? -4.002 12.771 3.900 1.00 0.00 37 SER A N 16
ATOM 25857 C CA . SER A 1 37 ? -3.238 11.777 4.640 1.00 0.00 37 SER A CA 16
ATOM 25858 C C . SER A 1 37 ? -4.045 10.497 4.827 1.00 0.00 37 SER A C 16
ATOM 25859 O O . SER A 1 37 ? -5.199 10.537 5.261 1.00 0.00 37 SER A O 16
ATOM 25867 N N . PHE A 1 38 ? -3.438 9.369 4.490 1.00 0.00 38 PHE A N 16
ATOM 25868 C CA . PHE A 1 38 ? -4.098 8.080 4.627 1.00 0.00 38 PHE A CA 16
ATOM 25869 C C . PHE A 1 38 ? -3.104 7.027 5.116 1.00 0.00 38 PHE A C 16
ATOM 25870 O O . PHE A 1 38 ? -1.901 7.140 4.876 1.00 0.00 38 PHE A O 16
ATOM 25887 N N . ASN A 1 39 ? -3.608 6.013 5.805 1.00 0.00 39 ASN A N 16
ATOM 25888 C CA . ASN A 1 39 ? -2.752 4.999 6.417 1.00 0.00 39 ASN A CA 16
ATOM 25889 C C . ASN A 1 39 ? -2.754 3.707 5.614 1.00 0.00 39 ASN A C 16
ATOM 25890 O O . ASN A 1 39 ? -3.754 3.006 5.560 1.00 0.00 39 ASN A O 16
ATOM 25901 N N . VAL A 1 40 ? -1.626 3.366 5.027 1.00 0.00 40 VAL A N 16
ATOM 25902 C CA . VAL A 1 40 ? -1.521 2.141 4.258 1.00 0.00 40 VAL A CA 16
ATOM 25903 C C . VAL A 1 40 ? -0.887 1.051 5.114 1.00 0.00 40 VAL A C 16
ATOM 25904 O O . VAL A 1 40 ? 0.207 1.219 5.657 1.00 0.00 40 VAL A O 16
ATOM 25917 N N . SER A 1 41 ? -1.609 -0.049 5.268 1.00 0.00 41 SER A N 16
ATOM 25918 C CA . SER A 1 41 ? -1.185 -1.122 6.149 1.00 0.00 41 SER A CA 16
ATOM 25919 C C . SER A 1 41 ? -0.894 -2.392 5.363 1.00 0.00 41 SER A C 16
ATOM 25920 O O . SER A 1 41 ? -1.582 -2.701 4.388 1.00 0.00 41 SER A O 16
ATOM 25928 N N . LEU A 1 42 ? 0.129 -3.118 5.788 1.00 0.00 42 LEU A N 16
ATOM 25929 C CA . LEU A 1 42 ? 0.466 -4.389 5.177 1.00 0.00 42 LEU A CA 16
ATOM 25930 C C . LEU A 1 42 ? -0.019 -5.531 6.060 1.00 0.00 42 LEU A C 16
ATOM 25931 O O . LEU A 1 42 ? 0.495 -5.740 7.165 1.00 0.00 42 LEU A O 16
ATOM 25947 N N . LEU A 1 43 ? -1.022 -6.246 5.582 1.00 0.00 43 LEU A N 16
ATOM 25948 C CA . LEU A 1 43 ? -1.583 -7.360 6.323 1.00 0.00 43 LEU A CA 16
ATOM 25949 C C . LEU A 1 43 ? -1.012 -8.676 5.809 1.00 0.00 43 LEU A C 16
ATOM 25950 O O . LEU A 1 43 ? -1.246 -9.055 4.666 1.00 0.00 43 LEU A O 16
ATOM 25966 N N . VAL A 1 44 ? -0.259 -9.359 6.656 1.00 0.00 44 VAL A N 16
ATOM 25967 C CA . VAL A 1 44 ? 0.324 -10.643 6.305 1.00 0.00 44 VAL A CA 16
ATOM 25968 C C . VAL A 1 44 ? -0.541 -11.774 6.842 1.00 0.00 44 VAL A C 16
ATOM 25969 O O . VAL A 1 44 ? -0.578 -12.017 8.051 1.00 0.00 44 VAL A O 16
ATOM 25982 N N . ASP A 1 45 ? -1.268 -12.421 5.937 1.00 0.00 45 ASP A N 16
ATOM 25983 C CA . ASP A 1 45 ? -2.121 -13.563 6.272 1.00 0.00 45 ASP A CA 16
ATOM 25984 C C . ASP A 1 45 ? -3.176 -13.194 7.314 1.00 0.00 45 ASP A C 16
ATOM 25985 O O . ASP A 1 45 ? -3.720 -14.067 7.991 1.00 0.00 45 ASP A O 16
ATOM 25994 N N . GLY A 1 46 ? -3.472 -11.904 7.429 1.00 0.00 46 GLY A N 16
ATOM 25995 C CA . GLY A 1 46 ? -4.507 -11.458 8.341 1.00 0.00 46 GLY A CA 16
ATOM 25996 C C . GLY A 1 46 ? -4.002 -10.460 9.364 1.00 0.00 46 GLY A C 16
ATOM 25997 O O . GLY A 1 46 ? -4.729 -9.551 9.766 1.00 0.00 46 GLY A O 16
ATOM 26001 N N . ILE A 1 47 ? -2.753 -10.617 9.781 1.00 0.00 47 ILE A N 16
ATOM 26002 C CA . ILE A 1 47 ? -2.181 -9.758 10.813 1.00 0.00 47 ILE A CA 16
ATOM 26003 C C . ILE A 1 47 ? -1.488 -8.557 10.179 1.00 0.00 47 ILE A C 16
ATOM 26004 O O . ILE A 1 47 ? -0.978 -8.645 9.069 1.00 0.00 47 ILE A O 16
ATOM 26020 N N . VAL A 1 48 ? -1.457 -7.447 10.888 1.00 0.00 48 VAL A N 16
ATOM 26021 C CA . VAL A 1 48 ? -0.835 -6.236 10.372 1.00 0.00 48 VAL A CA 16
ATOM 26022 C C . VAL A 1 48 ? 0.589 -6.121 10.897 1.00 0.00 48 VAL A C 16
ATOM 26023 O O . VAL A 1 48 ? 0.808 -6.037 12.105 1.00 0.00 48 VAL A O 16
ATOM 26036 N N . VAL A 1 49 ? 1.557 -6.129 9.993 1.00 0.00 49 VAL A N 16
ATOM 26037 C CA . VAL A 1 49 ? 2.960 -6.081 10.390 1.00 0.00 49 VAL A CA 16
ATOM 26038 C C . VAL A 1 49 ? 3.514 -4.661 10.325 1.00 0.00 49 VAL A C 16
ATOM 26039 O O . VAL A 1 49 ? 4.490 -4.339 11.002 1.00 0.00 49 VAL A O 16
ATOM 26052 N N . ASP A 1 50 ? 2.889 -3.814 9.519 1.00 0.00 50 ASP A N 16
ATOM 26053 C CA . ASP A 1 50 ? 3.353 -2.440 9.370 1.00 0.00 50 ASP A CA 16
ATOM 26054 C C . ASP A 1 50 ? 2.196 -1.533 8.973 1.00 0.00 50 ASP A C 16
ATOM 26055 O O . ASP A 1 50 ? 1.312 -1.935 8.210 1.00 0.00 50 ASP A O 16
ATOM 26064 N N . THR A 1 51 ? 2.197 -0.325 9.512 1.00 0.00 51 THR A N 16
ATOM 26065 C CA . THR A 1 51 ? 1.184 0.668 9.201 1.00 0.00 51 THR A CA 16
ATOM 26066 C C . THR A 1 51 ? 1.848 2.009 8.915 1.00 0.00 51 THR A C 16
ATOM 26067 O O . THR A 1 51 ? 2.367 2.665 9.823 1.00 0.00 51 THR A O 16
ATOM 26078 N N . GLN A 1 52 ? 1.843 2.411 7.655 1.00 0.00 52 GLN A N 16
ATOM 26079 C CA . GLN A 1 52 ? 2.524 3.625 7.241 1.00 0.00 52 GLN A CA 16
ATOM 26080 C C . GLN A 1 52 ? 1.507 4.703 6.878 1.00 0.00 52 GLN A C 16
ATOM 26081 O O . GLN A 1 52 ? 0.485 4.418 6.257 1.00 0.00 52 GLN A O 16
ATOM 26095 N N . THR A 1 53 ? 1.777 5.933 7.284 1.00 0.00 53 THR A N 16
ATOM 26096 C CA . THR A 1 53 ? 0.867 7.033 7.020 1.00 0.00 53 THR A CA 16
ATOM 26097 C C . THR A 1 53 ? 1.407 7.940 5.914 1.00 0.00 53 THR A C 16
ATOM 26098 O O . THR A 1 53 ? 2.397 8.650 6.104 1.00 0.00 53 THR A O 16
ATOM 26109 N N . VAL A 1 54 ? 0.756 7.906 4.761 1.00 0.00 54 VAL A N 16
ATOM 26110 C CA . VAL A 1 54 ? 1.125 8.769 3.651 1.00 0.00 54 VAL A CA 16
ATOM 26111 C C . VAL A 1 54 ? 0.593 10.175 3.900 1.00 0.00 54 VAL A C 16
ATOM 26112 O O . VAL A 1 54 ? -0.585 10.351 4.205 1.00 0.00 54 VAL A O 16
ATOM 26125 N N . THR A 1 55 ? 1.471 11.162 3.784 1.00 0.00 55 THR A N 16
ATOM 26126 C CA . THR A 1 55 ? 1.112 12.552 4.036 1.00 0.00 55 THR A CA 16
ATOM 26127 C C . THR A 1 55 ? 0.002 13.027 3.095 1.00 0.00 55 THR A C 16
ATOM 26128 O O . THR A 1 55 ? -0.939 13.692 3.523 1.00 0.00 55 THR A O 16
ATOM 26139 N N . SER A 1 56 ? 0.113 12.660 1.825 1.00 0.00 56 SER A N 16
ATOM 26140 C CA . SER A 1 56 ? -0.849 13.076 0.813 1.00 0.00 56 SER A CA 16
ATOM 26141 C C . SER A 1 56 ? -0.429 12.535 -0.547 1.00 0.00 56 SER A C 16
ATOM 26142 O O . SER A 1 56 ? 0.727 12.679 -0.947 1.00 0.00 56 SER A O 16
ATOM 26150 N N . LEU A 1 57 ? -1.356 11.899 -1.243 1.00 0.00 57 LEU A N 16
ATOM 26151 C CA . LEU A 1 57 ? -1.076 11.366 -2.565 1.00 0.00 57 LEU A CA 16
ATOM 26152 C C . LEU A 1 57 ? -1.791 12.196 -3.625 1.00 0.00 57 LEU A C 16
ATOM 26153 O O . LEU A 1 57 ? -3.020 12.280 -3.647 1.00 0.00 57 LEU A O 16
ATOM 26169 N N . GLU A 1 58 ? -1.007 12.818 -4.492 1.00 0.00 58 GLU A N 16
ATOM 26170 C CA . GLU A 1 58 ? -1.539 13.715 -5.506 1.00 0.00 58 GLU A CA 16
ATOM 26171 C C . GLU A 1 58 ? -2.250 12.946 -6.615 1.00 0.00 58 GLU A C 16
ATOM 26172 O O . GLU A 1 58 ? -2.072 11.735 -6.768 1.00 0.00 58 GLU A O 16
ATOM 26184 N N . SER A 1 59 ? -3.064 13.663 -7.367 1.00 0.00 59 SER A N 16
ATOM 26185 C CA . SER A 1 59 ? -3.809 13.096 -8.478 1.00 0.00 59 SER A CA 16
ATOM 26186 C C . SER A 1 59 ? -2.872 12.537 -9.549 1.00 0.00 59 SER A C 16
ATOM 26187 O O . SER A 1 59 ? -1.989 13.239 -10.047 1.00 0.00 59 SER A O 16
ATOM 26195 N N . GLU A 1 60 ? -3.065 11.259 -9.865 1.00 0.00 60 GLU A N 16
ATOM 26196 C CA . GLU A 1 60 ? -2.281 10.557 -10.881 1.00 0.00 60 GLU A CA 16
ATOM 26197 C C . GLU A 1 60 ? -0.795 10.519 -10.527 1.00 0.00 60 GLU A C 16
ATOM 26198 O O . GLU A 1 60 ? 0.062 10.441 -11.404 1.00 0.00 60 GLU A O 16
ATOM 26210 N N . ASN A 1 61 ? -0.496 10.543 -9.235 1.00 0.00 61 ASN A N 16
ATOM 26211 C CA . ASN A 1 61 ? 0.877 10.393 -8.771 1.00 0.00 61 ASN A CA 16
ATOM 26212 C C . ASN A 1 61 ? 1.032 9.028 -8.104 1.00 0.00 61 ASN A C 16
ATOM 26213 O O . ASN A 1 61 ? 0.046 8.437 -7.653 1.00 0.00 61 ASN A O 16
ATOM 26224 N N . SER A 1 62 ? 2.255 8.530 -8.054 1.00 0.00 62 SER A N 16
ATOM 26225 C CA . SER A 1 62 ? 2.540 7.251 -7.433 1.00 0.00 62 SER A CA 16
ATOM 26226 C C . SER A 1 62 ? 3.407 7.440 -6.192 1.00 0.00 62 SER A C 16
ATOM 26227 O O . SER A 1 62 ? 4.462 8.076 -6.252 1.00 0.00 62 SER A O 16
ATOM 26235 N N . THR A 1 63 ? 2.953 6.915 -5.067 1.00 0.00 63 THR A N 16
ATOM 26236 C CA . THR A 1 63 ? 3.730 6.964 -3.841 1.00 0.00 63 THR A CA 16
ATOM 26237 C C . THR A 1 63 ? 4.169 5.562 -3.442 1.00 0.00 63 THR A C 16
ATOM 26238 O O . THR A 1 63 ? 3.362 4.631 -3.405 1.00 0.00 63 THR A O 16
ATOM 26249 N N . ASN A 1 64 ? 5.456 5.412 -3.175 1.00 0.00 64 ASN A N 16
ATOM 26250 C CA . ASN A 1 64 ? 5.999 4.140 -2.739 1.00 0.00 64 ASN A CA 16
ATOM 26251 C C . ASN A 1 64 ? 5.955 4.057 -1.223 1.00 0.00 64 ASN A C 16
ATOM 26252 O O . ASN A 1 64 ? 6.402 4.970 -0.529 1.00 0.00 64 ASN A O 16
ATOM 26263 N N . VAL A 1 65 ? 5.400 2.972 -0.714 1.00 0.00 65 VAL A N 16
ATOM 26264 C CA . VAL A 1 65 ? 5.258 2.793 0.720 1.00 0.00 65 VAL A CA 16
ATOM 26265 C C . VAL A 1 65 ? 6.407 1.967 1.274 1.00 0.00 65 VAL A C 16
ATOM 26266 O O . VAL A 1 65 ? 6.654 0.847 0.824 1.00 0.00 65 VAL A O 16
ATOM 26279 N N . ASP A 1 66 ? 7.107 2.539 2.244 1.00 0.00 66 ASP A N 16
ATOM 26280 C CA . ASP A 1 66 ? 8.255 1.886 2.858 1.00 0.00 66 ASP A CA 16
ATOM 26281 C C . ASP A 1 66 ? 7.804 0.975 3.998 1.00 0.00 66 ASP A C 16
ATOM 26282 O O . ASP A 1 66 ? 7.550 1.435 5.110 1.00 0.00 66 ASP A O 16
ATOM 26291 N N . PHE A 1 67 ? 7.678 -0.313 3.699 1.00 0.00 67 PHE A N 16
ATOM 26292 C CA . PHE A 1 67 ? 7.252 -1.293 4.694 1.00 0.00 67 PHE A CA 16
ATOM 26293 C C . PHE A 1 67 ? 8.447 -1.939 5.375 1.00 0.00 67 PHE A C 16
ATOM 26294 O O . PHE A 1 67 ? 9.467 -2.217 4.739 1.00 0.00 67 PHE A O 16
ATOM 26311 N N . HIS A 1 68 ? 8.313 -2.181 6.669 1.00 0.00 68 HIS A N 16
ATOM 26312 C CA . HIS A 1 68 ? 9.371 -2.805 7.449 1.00 0.00 68 HIS A CA 16
ATOM 26313 C C . HIS A 1 68 ? 8.871 -4.127 8.010 1.00 0.00 68 HIS A C 16
ATOM 26314 O O . HIS A 1 68 ? 8.202 -4.159 9.045 1.00 0.00 68 HIS A O 16
ATOM 26329 N N . TRP A 1 69 ? 9.180 -5.210 7.323 1.00 0.00 69 TRP A N 16
ATOM 26330 C CA . TRP A 1 69 ? 8.681 -6.518 7.706 1.00 0.00 69 TRP A CA 16
ATOM 26331 C C . TRP A 1 69 ? 9.826 -7.422 8.143 1.00 0.00 69 TRP A C 16
ATOM 26332 O O . TRP A 1 69 ? 10.698 -7.776 7.351 1.00 0.00 69 TRP A O 16
ATOM 26353 N N . THR A 1 70 ? 9.823 -7.766 9.418 1.00 0.00 70 THR A N 16
ATOM 26354 C CA . THR A 1 70 ? 10.803 -8.679 9.969 1.00 0.00 70 THR A CA 16
ATOM 26355 C C . THR A 1 70 ? 10.432 -10.117 9.622 1.00 0.00 70 THR A C 16
ATOM 26356 O O . THR A 1 70 ? 9.521 -10.685 10.228 1.00 0.00 70 THR A O 16
ATOM 26367 N N . LEU A 1 71 ? 11.109 -10.690 8.634 1.00 0.00 71 LEU A N 16
ATOM 26368 C CA . LEU A 1 71 ? 10.848 -12.067 8.243 1.00 0.00 71 LEU A CA 16
ATOM 26369 C C . LEU A 1 71 ? 11.124 -13.008 9.403 1.00 0.00 71 LEU A C 16
ATOM 26370 O O . LEU A 1 71 ? 12.265 -13.156 9.845 1.00 0.00 71 LEU A O 16
ATOM 26386 N N . ASP A 1 72 ? 10.069 -13.635 9.892 1.00 0.00 72 ASP A N 16
ATOM 26387 C CA . ASP A 1 72 ? 10.157 -14.490 11.069 1.00 0.00 72 ASP A CA 16
ATOM 26388 C C . ASP A 1 72 ? 10.725 -15.859 10.711 1.00 0.00 72 ASP A C 16
ATOM 26389 O O . ASP A 1 72 ? 11.438 -16.474 11.507 1.00 0.00 72 ASP A O 16
ATOM 26398 N N . GLY A 1 73 ? 10.424 -16.321 9.508 1.00 0.00 73 GLY A N 16
ATOM 26399 C CA . GLY A 1 73 ? 10.892 -17.621 9.078 1.00 0.00 73 GLY A CA 16
ATOM 26400 C C . GLY A 1 73 ? 10.854 -17.769 7.573 1.00 0.00 73 GLY A C 16
ATOM 26401 O O . GLY A 1 73 ? 11.081 -16.807 6.844 1.00 0.00 73 GLY A O 16
ATOM 26405 N N . THR A 1 74 ? 10.580 -18.975 7.107 1.00 0.00 74 THR A N 16
ATOM 26406 C CA . THR A 1 74 ? 10.498 -19.246 5.685 1.00 0.00 74 THR A CA 16
ATOM 26407 C C . THR A 1 74 ? 9.283 -20.120 5.376 1.00 0.00 74 THR A C 16
ATOM 26408 O O . THR A 1 74 ? 9.381 -21.344 5.306 1.00 0.00 74 THR A O 16
ATOM 26419 N N . ALA A 1 75 ? 8.128 -19.480 5.233 1.00 0.00 75 ALA A N 16
ATOM 26420 C CA . ALA A 1 75 ? 6.891 -20.189 4.904 1.00 0.00 75 ALA A CA 16
ATOM 26421 C C . ALA A 1 75 ? 6.728 -20.351 3.399 1.00 0.00 75 ALA A C 16
ATOM 26422 O O . ALA A 1 75 ? 5.718 -20.884 2.940 1.00 0.00 75 ALA A O 16
ATOM 26429 N N . ASN A 1 76 ? 7.714 -19.867 2.647 1.00 0.00 76 ASN A N 16
ATOM 26430 C CA . ASN A 1 76 ? 7.712 -19.925 1.179 1.00 0.00 76 ASN A CA 16
ATOM 26431 C C . ASN A 1 76 ? 6.735 -18.930 0.564 1.00 0.00 76 ASN A C 16
ATOM 26432 O O . ASN A 1 76 ? 7.104 -18.168 -0.322 1.00 0.00 76 ASN A O 16
ATOM 26443 N N . SER A 1 77 ? 5.502 -18.931 1.031 1.00 0.00 77 SER A N 16
ATOM 26444 C CA . SER A 1 77 ? 4.497 -18.022 0.504 1.00 0.00 77 SER A CA 16
ATOM 26445 C C . SER A 1 77 ? 3.737 -17.313 1.620 1.00 0.00 77 SER A C 16
ATOM 26446 O O . SER A 1 77 ? 3.171 -17.953 2.507 1.00 0.00 77 SER A O 16
ATOM 26454 N N . TYR A 1 78 ? 3.742 -15.989 1.572 1.00 0.00 78 TYR A N 16
ATOM 26455 C CA . TYR A 1 78 ? 3.023 -15.176 2.544 1.00 0.00 78 TYR A CA 16
ATOM 26456 C C . TYR A 1 78 ? 1.939 -14.364 1.847 1.00 0.00 78 TYR A C 16
ATOM 26457 O O . TYR A 1 78 ? 2.130 -13.911 0.716 1.00 0.00 78 TYR A O 16
ATOM 26475 N N . THR A 1 79 ? 0.814 -14.177 2.519 1.00 0.00 79 THR A N 16
ATOM 26476 C CA . THR A 1 79 ? -0.294 -13.430 1.949 1.00 0.00 79 THR A CA 16
ATOM 26477 C C . THR A 1 79 ? -0.227 -11.976 2.392 1.00 0.00 79 THR A C 16
ATOM 26478 O O . THR A 1 79 ? -0.768 -11.607 3.432 1.00 0.00 79 THR A O 16
ATOM 26489 N N . LEU A 1 80 ? 0.457 -11.160 1.613 1.00 0.00 80 LEU A N 16
ATOM 26490 C CA . LEU A 1 80 ? 0.626 -9.761 1.952 1.00 0.00 80 LEU A CA 16
ATOM 26491 C C . LEU A 1 80 ? -0.441 -8.919 1.280 1.00 0.00 80 LEU A C 16
ATOM 26492 O O . LEU A 1 80 ? -0.531 -8.860 0.055 1.00 0.00 80 LEU A O 16
ATOM 26508 N N . THR A 1 81 ? -1.256 -8.286 2.093 1.00 0.00 81 THR A N 16
ATOM 26509 C CA . THR A 1 81 ? -2.360 -7.496 1.598 1.00 0.00 81 THR A CA 16
ATOM 26510 C C . THR A 1 81 ? -2.146 -6.025 1.921 1.00 0.00 81 THR A C 16
ATOM 26511 O O . THR A 1 81 ? -2.029 -5.648 3.085 1.00 0.00 81 THR A O 16
ATOM 26522 N N . VAL A 1 82 ? -2.068 -5.205 0.889 1.00 0.00 82 VAL A N 16
ATOM 26523 C CA . VAL A 1 82 ? -1.947 -3.771 1.075 1.00 0.00 82 VAL A CA 16
ATOM 26524 C C . VAL A 1 82 ? -3.331 -3.140 1.116 1.00 0.00 82 VAL A C 16
ATOM 26525 O O . VAL A 1 82 ? -3.982 -2.979 0.083 1.00 0.00 82 VAL A O 16
ATOM 26538 N N . ASN A 1 83 ? -3.800 -2.831 2.314 1.00 0.00 83 ASN A N 16
ATOM 26539 C CA . ASN A 1 83 ? -5.086 -2.172 2.469 1.00 0.00 83 ASN A CA 16
ATOM 26540 C C . ASN A 1 83 ? -4.872 -0.676 2.640 1.00 0.00 83 ASN A C 16
ATOM 26541 O O . ASN A 1 83 ? -4.227 -0.235 3.595 1.00 0.00 83 ASN A O 16
ATOM 26552 N N . VAL A 1 84 ? -5.382 0.095 1.697 1.00 0.00 84 VAL A N 16
ATOM 26553 C CA . VAL A 1 84 ? -5.193 1.532 1.714 1.00 0.00 84 VAL A CA 16
ATOM 26554 C C . VAL A 1 84 ? -6.208 2.213 2.628 1.00 0.00 84 VAL A C 16
ATOM 26555 O O . VAL A 1 84 ? -7.392 2.317 2.305 1.00 0.00 84 VAL A O 16
ATOM 26568 N N . ASP A 1 85 ? -5.704 2.645 3.778 1.00 0.00 85 ASP A N 16
ATOM 26569 C CA . ASP A 1 85 ? -6.476 3.334 4.815 1.00 0.00 85 ASP A CA 16
ATOM 26570 C C . ASP A 1 85 ? -7.696 2.531 5.239 1.00 0.00 85 ASP A C 16
ATOM 26571 O O . ASP A 1 85 ? -8.771 2.658 4.656 1.00 0.00 85 ASP A O 16
ATOM 26580 N N . PRO A 1 86 ? -7.530 1.683 6.265 1.00 0.00 86 PRO A N 16
ATOM 26581 C CA . PRO A 1 86 ? -8.612 0.844 6.793 1.00 0.00 86 PRO A CA 16
ATOM 26582 C C . PRO A 1 86 ? -9.804 1.675 7.263 1.00 0.00 86 PRO A C 16
ATOM 26583 O O . PRO A 1 86 ? -10.953 1.233 7.193 1.00 0.00 86 PRO A O 16
ATOM 26594 N N . GLU A 1 87 ? -9.518 2.890 7.725 1.00 0.00 87 GLU A N 16
ATOM 26595 C CA . GLU A 1 87 ? -10.560 3.817 8.157 1.00 0.00 87 GLU A CA 16
ATOM 26596 C C . GLU A 1 87 ? -11.338 4.329 6.951 1.00 0.00 87 GLU A C 16
ATOM 26597 O O . GLU A 1 87 ? -12.501 4.718 7.066 1.00 0.00 87 GLU A O 16
ATOM 26609 N N . ASN A 1 88 ? -10.671 4.314 5.801 1.00 0.00 88 ASN A N 16
ATOM 26610 C CA . ASN A 1 88 ? -11.224 4.811 4.545 1.00 0.00 88 ASN A CA 16
ATOM 26611 C C . ASN A 1 88 ? -11.659 6.263 4.706 1.00 0.00 88 ASN A C 16
ATOM 26612 O O . ASN A 1 88 ? -12.739 6.666 4.267 1.00 0.00 88 ASN A O 16
ATOM 26623 N N . ALA A 1 89 ? -10.791 7.046 5.339 1.00 0.00 89 ALA A N 16
ATOM 26624 C CA . ALA A 1 89 ? -11.051 8.458 5.583 1.00 0.00 89 ALA A CA 16
ATOM 26625 C C . ALA A 1 89 ? -11.120 9.220 4.269 1.00 0.00 89 ALA A C 16
ATOM 26626 O O . ALA A 1 89 ? -11.861 10.198 4.137 1.00 0.00 89 ALA A O 16
ATOM 26633 N N . VAL A 1 90 ? -10.347 8.761 3.300 1.00 0.00 90 VAL A N 16
ATOM 26634 C CA . VAL A 1 90 ? -10.383 9.326 1.966 1.00 0.00 90 VAL A CA 16
ATOM 26635 C C . VAL A 1 90 ? -11.470 8.636 1.154 1.00 0.00 90 VAL A C 16
ATOM 26636 O O . VAL A 1 90 ? -11.492 7.410 1.052 1.00 0.00 90 VAL A O 16
ATOM 26649 N N . ASN A 1 91 ? -12.393 9.418 0.620 1.00 0.00 91 ASN A N 16
ATOM 26650 C CA . ASN A 1 91 ? -13.465 8.874 -0.200 1.00 0.00 91 ASN A CA 16
ATOM 26651 C C . ASN A 1 91 ? -12.944 8.562 -1.590 1.00 0.00 91 ASN A C 16
ATOM 26652 O O . ASN A 1 91 ? -12.279 9.391 -2.211 1.00 0.00 91 ASN A O 16
ATOM 26663 N N . GLU A 1 92 ? -13.233 7.363 -2.067 1.00 0.00 92 GLU A N 16
ATOM 26664 C CA . GLU A 1 92 ? -12.670 6.889 -3.320 1.00 0.00 92 GLU A CA 16
ATOM 26665 C C . GLU A 1 92 ? -13.755 6.471 -4.304 1.00 0.00 92 GLU A C 16
ATOM 26666 O O . GLU A 1 92 ? -14.908 6.264 -3.923 1.00 0.00 92 GLU A O 16
ATOM 26678 N N . GLY A 1 93 ? -13.366 6.398 -5.572 1.00 0.00 93 GLY A N 16
ATOM 26679 C CA . GLY A 1 93 ? -14.219 5.857 -6.621 1.00 0.00 93 GLY A CA 16
ATOM 26680 C C . GLY A 1 93 ? -14.647 4.424 -6.343 1.00 0.00 93 GLY A C 16
ATOM 26681 O O . GLY A 1 93 ? -15.600 4.177 -5.599 1.00 0.00 93 GLY A O 16
ATOM 26685 N N . ASN A 1 94 ? -13.976 3.486 -6.997 1.00 0.00 94 ASN A N 16
ATOM 26686 C CA . ASN A 1 94 ? -14.215 2.057 -6.783 1.00 0.00 94 ASN A CA 16
ATOM 26687 C C . ASN A 1 94 ? -13.991 1.710 -5.306 1.00 0.00 94 ASN A C 16
ATOM 26688 O O . ASN A 1 94 ? -13.298 2.436 -4.598 1.00 0.00 94 ASN A O 16
ATOM 26699 N N . GLU A 1 95 ? -14.598 0.632 -4.830 1.00 0.00 95 GLU A N 16
ATOM 26700 C CA . GLU A 1 95 ? -14.424 0.227 -3.437 1.00 0.00 95 GLU A CA 16
ATOM 26701 C C . GLU A 1 95 ? -13.450 -0.941 -3.326 1.00 0.00 95 GLU A C 16
ATOM 26702 O O . GLU A 1 95 ? -12.815 -1.143 -2.294 1.00 0.00 95 GLU A O 16
ATOM 26714 N N . SER A 1 96 ? -13.333 -1.705 -4.400 1.00 0.00 96 SER A N 16
ATOM 26715 C CA . SER A 1 96 ? -12.481 -2.884 -4.418 1.00 0.00 96 SER A CA 16
ATOM 26716 C C . SER A 1 96 ? -11.135 -2.577 -5.078 1.00 0.00 96 SER A C 16
ATOM 26717 O O . SER A 1 96 ? -10.423 -3.476 -5.529 1.00 0.00 96 SER A O 16
ATOM 26725 N N . ASN A 1 97 ? -10.787 -1.300 -5.107 1.00 0.00 97 ASN A N 16
ATOM 26726 C CA . ASN A 1 97 ? -9.560 -0.837 -5.748 1.00 0.00 97 ASN A CA 16
ATOM 26727 C C . ASN A 1 97 ? -8.434 -0.679 -4.730 1.00 0.00 97 ASN A C 16
ATOM 26728 O O . ASN A 1 97 ? -7.268 -0.935 -5.034 1.00 0.00 97 ASN A O 16
ATOM 26739 N N . ASN A 1 98 ? -8.804 -0.286 -3.516 1.00 0.00 98 ASN A N 16
ATOM 26740 C CA . ASN A 1 98 ? -7.839 0.127 -2.502 1.00 0.00 98 ASN A CA 16
ATOM 26741 C C . ASN A 1 98 ? -7.257 -1.066 -1.748 1.00 0.00 98 ASN A C 16
ATOM 26742 O O . ASN A 1 98 ? -6.558 -0.905 -0.746 1.00 0.00 98 ASN A O 16
ATOM 26753 N N . THR A 1 99 ? -7.535 -2.263 -2.231 1.00 0.00 99 THR A N 16
ATOM 26754 C CA . THR A 1 99 ? -6.999 -3.463 -1.620 1.00 0.00 99 THR A CA 16
ATOM 26755 C C . THR A 1 99 ? -6.101 -4.201 -2.607 1.00 0.00 99 THR A C 16
ATOM 26756 O O . THR A 1 99 ? -6.333 -4.167 -3.817 1.00 0.00 99 THR A O 16
ATOM 26767 N N . LEU A 1 100 ? -5.081 -4.852 -2.086 1.00 0.00 100 LEU A N 16
ATOM 26768 C CA . LEU A 1 100 ? -4.141 -5.602 -2.907 1.00 0.00 100 LEU A CA 16
ATOM 26769 C C . LEU A 1 100 ? -3.678 -6.847 -2.171 1.00 0.00 100 LEU A C 16
ATOM 26770 O O . LEU A 1 100 ? -2.805 -6.782 -1.305 1.00 0.00 100 LEU A O 16
ATOM 26786 N N . THR A 1 101 ? -4.286 -7.968 -2.498 1.00 0.00 101 THR A N 16
ATOM 26787 C CA . THR A 1 101 ? -3.908 -9.242 -1.916 1.00 0.00 101 THR A CA 16
ATOM 26788 C C . THR A 1 101 ? -2.875 -9.925 -2.803 1.00 0.00 101 THR A C 16
ATOM 26789 O O . THR A 1 101 ? -3.204 -10.433 -3.876 1.00 0.00 101 THR A O 16
ATOM 26800 N N . ALA A 1 102 ? -1.622 -9.906 -2.378 1.00 0.00 102 ALA A N 16
ATOM 26801 C CA . ALA A 1 102 ? -0.548 -10.467 -3.178 1.00 0.00 102 ALA A CA 16
ATOM 26802 C C . ALA A 1 102 ? 0.264 -11.478 -2.384 1.00 0.00 102 ALA A C 16
ATOM 26803 O O . ALA A 1 102 ? 0.562 -11.272 -1.209 1.00 0.00 102 ALA A O 16
ATOM 26810 N N . LEU A 1 103 ? 0.609 -12.578 -3.027 1.00 0.00 103 LEU A N 16
ATOM 26811 C CA . LEU A 1 103 ? 1.461 -13.575 -2.413 1.00 0.00 103 LEU A CA 16
ATOM 26812 C C . LEU A 1 103 ? 2.912 -13.267 -2.707 1.00 0.00 103 LEU A C 16
ATOM 26813 O O . LEU A 1 103 ? 3.309 -13.127 -3.865 1.00 0.00 103 LEU A O 16
ATOM 26829 N N . VAL A 1 104 ? 3.697 -13.152 -1.663 1.00 0.00 104 VAL A N 16
ATOM 26830 C CA . VAL A 1 104 ? 5.121 -12.939 -1.815 1.00 0.00 104 VAL A CA 16
ATOM 26831 C C . VAL A 1 104 ? 5.864 -14.200 -1.407 1.00 0.00 104 VAL A C 16
ATOM 26832 O O . VAL A 1 104 ? 5.463 -14.889 -0.463 1.00 0.00 104 VAL A O 16
ATOM 26845 N N . GLY A 1 105 ? 6.919 -14.520 -2.131 1.00 0.00 105 GLY A N 16
ATOM 26846 C CA . GLY A 1 105 ? 7.634 -15.742 -1.871 1.00 0.00 105 GLY A CA 16
ATOM 26847 C C . GLY A 1 105 ? 8.906 -15.493 -1.113 1.00 0.00 105 GLY A C 16
ATOM 26848 O O . GLY A 1 105 ? 9.341 -14.353 -0.981 1.00 0.00 105 GLY A O 16
ATOM 26852 N N . THR A 1 106 ? 9.496 -16.545 -0.591 1.00 0.00 106 THR A N 16
ATOM 26853 C CA . THR A 1 106 ? 10.795 -16.439 0.030 1.00 0.00 106 THR A CA 16
ATOM 26854 C C . THR A 1 106 ? 11.872 -16.722 -1.003 1.00 0.00 106 THR A C 16
ATOM 26855 O O . THR A 1 106 ? 11.696 -17.588 -1.860 1.00 0.00 106 THR A O 16
ATOM 26866 N N . LEU A 1 107 ? 12.963 -15.971 -0.938 1.00 0.00 107 LEU A N 16
ATOM 26867 C CA . LEU A 1 107 ? 14.006 -16.052 -1.950 1.00 0.00 107 LEU A CA 16
ATOM 26868 C C . LEU A 1 107 ? 14.555 -17.470 -2.061 1.00 0.00 107 LEU A C 16
ATOM 26869 O O . LEU A 1 107 ? 14.863 -18.110 -1.054 1.00 0.00 107 LEU A O 16
ATOM 26885 N N . GLU A 1 108 ? 14.668 -17.934 -3.300 1.00 0.00 108 GLU A N 16
ATOM 26886 C CA . GLU A 1 108 ? 15.157 -19.274 -3.610 1.00 0.00 108 GLU A CA 16
ATOM 26887 C C . GLU A 1 108 ? 16.487 -19.572 -2.923 1.00 0.00 108 GLU A C 16
ATOM 26888 O O . GLU A 1 108 ? 16.730 -20.692 -2.470 1.00 0.00 108 GLU A O 16
ATOM 26900 N N . HIS A 1 109 ? 17.351 -18.573 -2.852 1.00 0.00 109 HIS A N 16
ATOM 26901 C CA . HIS A 1 109 ? 18.684 -18.777 -2.320 1.00 0.00 109 HIS A CA 16
ATOM 26902 C C . HIS A 1 109 ? 18.841 -18.213 -0.918 1.00 0.00 109 HIS A C 16
ATOM 26903 O O . HIS A 1 109 ? 19.094 -17.022 -0.735 1.00 0.00 109 HIS A O 16
ATOM 26918 N N . HIS A 1 110 ? 18.643 -19.079 0.069 1.00 0.00 110 HIS A N 16
ATOM 26919 C CA . HIS A 1 110 ? 19.095 -18.805 1.426 1.00 0.00 110 HIS A CA 16
ATOM 26920 C C . HIS A 1 110 ? 20.603 -18.581 1.348 1.00 0.00 110 HIS A C 16
ATOM 26921 O O . HIS A 1 110 ? 21.280 -19.340 0.653 1.00 0.00 110 HIS A O 16
ATOM 26936 N N . HIS A 1 111 ? 21.114 -17.556 2.037 1.00 0.00 111 HIS A N 16
ATOM 26937 C CA . HIS A 1 111 ? 22.490 -17.072 1.824 1.00 0.00 111 HIS A CA 16
ATOM 26938 C C . HIS A 1 111 ? 23.483 -18.229 1.723 1.00 0.00 111 HIS A C 16
ATOM 26939 O O . HIS A 1 111 ? 24.281 -18.291 0.793 1.00 0.00 111 HIS A O 16
ATOM 26954 N N . HIS A 1 112 ? 23.431 -19.138 2.680 1.00 0.00 112 HIS A N 16
ATOM 26955 C CA . HIS A 1 112 ? 24.122 -20.412 2.557 1.00 0.00 112 HIS A CA 16
ATOM 26956 C C . HIS A 1 112 ? 23.105 -21.542 2.501 1.00 0.00 112 HIS A C 16
ATOM 26957 O O . HIS A 1 112 ? 22.466 -21.866 3.504 1.00 0.00 112 HIS A O 16
ATOM 26972 N N . HIS A 1 113 ? 22.932 -22.116 1.322 1.00 0.00 113 HIS A N 16
ATOM 26973 C CA . HIS A 1 113 ? 21.951 -23.175 1.126 1.00 0.00 113 HIS A CA 16
ATOM 26974 C C . HIS A 1 113 ? 22.644 -24.522 0.954 1.00 0.00 113 HIS A C 16
ATOM 26975 O O . HIS A 1 113 ? 23.667 -24.618 0.281 1.00 0.00 113 HIS A O 16
ATOM 26990 N N . HIS A 1 114 ? 22.093 -25.547 1.584 1.00 0.00 114 HIS A N 16
ATOM 26991 C CA . HIS A 1 114 ? 22.607 -26.899 1.435 1.00 0.00 114 HIS A CA 16
ATOM 26992 C C . HIS A 1 114 ? 22.023 -27.540 0.183 1.00 0.00 114 HIS A C 16
ATOM 26993 O O . HIS A 1 114 ? 22.714 -27.556 -0.852 1.00 0.00 114 HIS A O 16
ATOM 27009 N N . MET A 1 1 ? -15.513 15.418 -7.355 1.00 0.00 1 MET A N 17
ATOM 27010 C CA . MET A 1 1 ? -14.259 14.717 -7.713 1.00 0.00 1 MET A CA 17
ATOM 27011 C C . MET A 1 1 ? -13.763 13.875 -6.550 1.00 0.00 1 MET A C 17
ATOM 27012 O O . MET A 1 1 ? -13.557 14.375 -5.444 1.00 0.00 1 MET A O 17
ATOM 27028 N N . ILE A 1 2 ? -13.581 12.592 -6.811 1.00 0.00 2 ILE A N 17
ATOM 27029 C CA . ILE A 1 2 ? -13.130 11.653 -5.801 1.00 0.00 2 ILE A CA 17
ATOM 27030 C C . ILE A 1 2 ? -11.849 10.966 -6.291 1.00 0.00 2 ILE A C 17
ATOM 27031 O O . ILE A 1 2 ? -11.671 10.776 -7.499 1.00 0.00 2 ILE A O 17
ATOM 27047 N N . PRO A 1 3 ? -10.913 10.642 -5.387 1.00 0.00 3 PRO A N 17
ATOM 27048 C CA . PRO A 1 3 ? -9.675 9.948 -5.750 1.00 0.00 3 PRO A CA 17
ATOM 27049 C C . PRO A 1 3 ? -9.921 8.491 -6.134 1.00 0.00 3 PRO A C 17
ATOM 27050 O O . PRO A 1 3 ? -11.058 8.008 -6.095 1.00 0.00 3 PRO A O 17
ATOM 27061 N N . ASP A 1 4 ? -8.861 7.805 -6.531 1.00 0.00 4 ASP A N 17
ATOM 27062 C CA . ASP A 1 4 ? -8.935 6.385 -6.834 1.00 0.00 4 ASP A CA 17
ATOM 27063 C C . ASP A 1 4 ? -7.593 5.743 -6.509 1.00 0.00 4 ASP A C 17
ATOM 27064 O O . ASP A 1 4 ? -6.751 5.534 -7.385 1.00 0.00 4 ASP A O 17
ATOM 27073 N N . LEU A 1 5 ? -7.380 5.517 -5.222 1.00 0.00 5 LEU A N 17
ATOM 27074 C CA . LEU A 1 5 ? -6.132 4.973 -4.714 1.00 0.00 5 LEU A CA 17
ATOM 27075 C C . LEU A 1 5 ? -6.033 3.486 -4.999 1.00 0.00 5 LEU A C 17
ATOM 27076 O O . LEU A 1 5 ? -6.742 2.672 -4.406 1.00 0.00 5 LEU A O 17
ATOM 27092 N N . VAL A 1 6 ? -5.143 3.138 -5.908 1.00 0.00 6 VAL A N 17
ATOM 27093 C CA . VAL A 1 6 ? -4.959 1.757 -6.308 1.00 0.00 6 VAL A CA 17
ATOM 27094 C C . VAL A 1 6 ? -3.541 1.303 -5.996 1.00 0.00 6 VAL A C 17
ATOM 27095 O O . VAL A 1 6 ? -2.572 1.895 -6.477 1.00 0.00 6 VAL A O 17
ATOM 27108 N N . PRO A 1 7 ? -3.393 0.264 -5.169 1.00 0.00 7 PRO A N 17
ATOM 27109 C CA . PRO A 1 7 ? -2.101 -0.350 -4.932 1.00 0.00 7 PRO A CA 17
ATOM 27110 C C . PRO A 1 7 ? -1.691 -1.169 -6.147 1.00 0.00 7 PRO A C 17
ATOM 27111 O O . PRO A 1 7 ? -2.305 -2.190 -6.464 1.00 0.00 7 PRO A O 17
ATOM 27122 N N . VAL A 1 8 ? -0.670 -0.696 -6.834 1.00 0.00 8 VAL A N 17
ATOM 27123 C CA . VAL A 1 8 ? -0.306 -1.223 -8.138 1.00 0.00 8 VAL A CA 17
ATOM 27124 C C . VAL A 1 8 ? 0.500 -2.507 -8.014 1.00 0.00 8 VAL A C 17
ATOM 27125 O O . VAL A 1 8 ? 0.105 -3.550 -8.536 1.00 0.00 8 VAL A O 17
ATOM 27138 N N . SER A 1 9 ? 1.620 -2.430 -7.314 1.00 0.00 9 SER A N 17
ATOM 27139 C CA . SER A 1 9 ? 2.524 -3.560 -7.210 1.00 0.00 9 SER A CA 17
ATOM 27140 C C . SER A 1 9 ? 3.173 -3.603 -5.833 1.00 0.00 9 SER A C 17
ATOM 27141 O O . SER A 1 9 ? 3.093 -2.638 -5.065 1.00 0.00 9 SER A O 17
ATOM 27149 N N . LEU A 1 10 ? 3.809 -4.724 -5.533 1.00 0.00 10 LEU A N 17
ATOM 27150 C CA . LEU A 1 10 ? 4.434 -4.945 -4.241 1.00 0.00 10 LEU A CA 17
ATOM 27151 C C . LEU A 1 10 ? 5.784 -5.629 -4.421 1.00 0.00 10 LEU A C 17
ATOM 27152 O O . LEU A 1 10 ? 5.858 -6.767 -4.889 1.00 0.00 10 LEU A O 17
ATOM 27168 N N . THR A 1 11 ? 6.844 -4.922 -4.066 1.00 0.00 11 THR A N 17
ATOM 27169 C CA . THR A 1 11 ? 8.196 -5.440 -4.186 1.00 0.00 11 THR A CA 17
ATOM 27170 C C . THR A 1 11 ? 8.925 -5.358 -2.847 1.00 0.00 11 THR A C 17
ATOM 27171 O O . THR A 1 11 ? 8.536 -4.586 -1.980 1.00 0.00 11 THR A O 17
ATOM 27182 N N . PRO A 1 12 ? 9.974 -6.167 -2.640 1.00 0.00 12 PRO A N 17
ATOM 27183 C CA . PRO A 1 12 ? 10.415 -7.177 -3.605 1.00 0.00 12 PRO A CA 17
ATOM 27184 C C . PRO A 1 12 ? 9.459 -8.364 -3.662 1.00 0.00 12 PRO A C 17
ATOM 27185 O O . PRO A 1 12 ? 8.687 -8.596 -2.731 1.00 0.00 12 PRO A O 17
ATOM 27196 N N . VAL A 1 13 ? 9.510 -9.113 -4.754 1.00 0.00 13 VAL A N 17
ATOM 27197 C CA . VAL A 1 13 ? 8.627 -10.255 -4.926 1.00 0.00 13 VAL A CA 17
ATOM 27198 C C . VAL A 1 13 ? 9.137 -11.442 -4.119 1.00 0.00 13 VAL A C 17
ATOM 27199 O O . VAL A 1 13 ? 8.394 -12.382 -3.825 1.00 0.00 13 VAL A O 17
ATOM 27212 N N . THR A 1 14 ? 10.415 -11.390 -3.775 1.00 0.00 14 THR A N 17
ATOM 27213 C CA . THR A 1 14 ? 11.023 -12.373 -2.922 1.00 0.00 14 THR A CA 17
ATOM 27214 C C . THR A 1 14 ? 11.673 -11.691 -1.720 1.00 0.00 14 THR A C 17
ATOM 27215 O O . THR A 1 14 ? 12.424 -10.726 -1.881 1.00 0.00 14 THR A O 17
ATOM 27226 N N . VAL A 1 15 ? 11.388 -12.185 -0.527 1.00 0.00 15 VAL A N 17
ATOM 27227 C CA . VAL A 1 15 ? 11.895 -11.582 0.697 1.00 0.00 15 VAL A CA 17
ATOM 27228 C C . VAL A 1 15 ? 12.883 -12.506 1.395 1.00 0.00 15 VAL A C 17
ATOM 27229 O O . VAL A 1 15 ? 12.749 -13.727 1.340 1.00 0.00 15 VAL A O 17
ATOM 27242 N N . VAL A 1 16 ? 13.878 -11.927 2.046 1.00 0.00 16 VAL A N 17
ATOM 27243 C CA . VAL A 1 16 ? 14.927 -12.714 2.672 1.00 0.00 16 VAL A CA 17
ATOM 27244 C C . VAL A 1 16 ? 14.587 -13.017 4.127 1.00 0.00 16 VAL A C 17
ATOM 27245 O O . VAL A 1 16 ? 14.528 -12.106 4.957 1.00 0.00 16 VAL A O 17
ATOM 27258 N N . PRO A 1 17 ? 14.342 -14.293 4.455 1.00 0.00 17 PRO A N 17
ATOM 27259 C CA . PRO A 1 17 ? 14.139 -14.720 5.832 1.00 0.00 17 PRO A CA 17
ATOM 27260 C C . PRO A 1 17 ? 15.458 -14.690 6.583 1.00 0.00 17 PRO A C 17
ATOM 27261 O O . PRO A 1 17 ? 16.274 -15.606 6.466 1.00 0.00 17 PRO A O 17
ATOM 27272 N N . ASN A 1 18 ? 15.674 -13.611 7.318 1.00 0.00 18 ASN A N 17
ATOM 27273 C CA . ASN A 1 18 ? 16.975 -13.329 7.906 1.00 0.00 18 ASN A CA 17
ATOM 27274 C C . ASN A 1 18 ? 16.889 -12.061 8.738 1.00 0.00 18 ASN A C 17
ATOM 27275 O O . ASN A 1 18 ? 17.350 -12.007 9.876 1.00 0.00 18 ASN A O 17
ATOM 27286 N N . THR A 1 19 ? 16.266 -11.051 8.160 1.00 0.00 19 THR A N 17
ATOM 27287 C CA . THR A 1 19 ? 16.187 -9.746 8.784 1.00 0.00 19 THR A CA 17
ATOM 27288 C C . THR A 1 19 ? 14.882 -9.054 8.384 1.00 0.00 19 THR A C 17
ATOM 27289 O O . THR A 1 19 ? 13.992 -9.682 7.801 1.00 0.00 19 THR A O 17
ATOM 27300 N N . VAL A 1 20 ? 14.767 -7.773 8.705 1.00 0.00 20 VAL A N 17
ATOM 27301 C CA . VAL A 1 20 ? 13.606 -6.992 8.323 1.00 0.00 20 VAL A CA 17
ATOM 27302 C C . VAL A 1 20 ? 13.720 -6.579 6.863 1.00 0.00 20 VAL A C 17
ATOM 27303 O O . VAL A 1 20 ? 14.739 -6.030 6.437 1.00 0.00 20 VAL A O 17
ATOM 27316 N N . ASN A 1 21 ? 12.680 -6.851 6.103 1.00 0.00 21 ASN A N 17
ATOM 27317 C CA . ASN A 1 21 ? 12.657 -6.516 4.695 1.00 0.00 21 ASN A CA 17
ATOM 27318 C C . ASN A 1 21 ? 11.811 -5.279 4.480 1.00 0.00 21 ASN A C 17
ATOM 27319 O O . ASN A 1 21 ? 10.658 -5.220 4.914 1.00 0.00 21 ASN A O 17
ATOM 27330 N N . THR A 1 22 ? 12.390 -4.274 3.846 1.00 0.00 22 THR A N 17
ATOM 27331 C CA . THR A 1 22 ? 11.668 -3.055 3.554 1.00 0.00 22 THR A CA 17
ATOM 27332 C C . THR A 1 22 ? 10.800 -3.266 2.319 1.00 0.00 22 THR A C 17
ATOM 27333 O O . THR A 1 22 ? 11.300 -3.312 1.196 1.00 0.00 22 THR A O 17
ATOM 27344 N N . MET A 1 23 ? 9.505 -3.432 2.538 1.00 0.00 23 MET A N 17
ATOM 27345 C CA . MET A 1 23 ? 8.585 -3.755 1.459 1.00 0.00 23 MET A CA 17
ATOM 27346 C C . MET A 1 23 ? 8.074 -2.492 0.793 1.00 0.00 23 MET A C 17
ATOM 27347 O O . MET A 1 23 ? 7.662 -1.553 1.466 1.00 0.00 23 MET A O 17
ATOM 27361 N N . THR A 1 24 ? 8.100 -2.489 -0.524 1.00 0.00 24 THR A N 17
ATOM 27362 C CA . THR A 1 24 ? 7.693 -1.344 -1.308 1.00 0.00 24 THR A CA 17
ATOM 27363 C C . THR A 1 24 ? 6.333 -1.586 -1.956 1.00 0.00 24 THR A C 17
ATOM 27364 O O . THR A 1 24 ? 6.200 -2.406 -2.868 1.00 0.00 24 THR A O 17
ATOM 27375 N N . ALA A 1 25 ? 5.324 -0.885 -1.467 1.00 0.00 25 ALA A N 17
ATOM 27376 C CA . ALA A 1 25 ? 4.004 -0.940 -2.062 1.00 0.00 25 ALA A CA 17
ATOM 27377 C C . ALA A 1 25 ? 3.769 0.307 -2.896 1.00 0.00 25 ALA A C 17
ATOM 27378 O O . ALA A 1 25 ? 3.685 1.412 -2.365 1.00 0.00 25 ALA A O 17
ATOM 27385 N N . THR A 1 26 ? 3.688 0.134 -4.198 1.00 0.00 26 THR A N 17
ATOM 27386 C CA . THR A 1 26 ? 3.508 1.253 -5.101 1.00 0.00 26 THR A CA 17
ATOM 27387 C C . THR A 1 26 ? 2.031 1.618 -5.194 1.00 0.00 26 THR A C 17
ATOM 27388 O O . THR A 1 26 ? 1.240 0.894 -5.796 1.00 0.00 26 THR A O 17
ATOM 27399 N N . ILE A 1 27 ? 1.658 2.719 -4.562 1.00 0.00 27 ILE A N 17
ATOM 27400 C CA . ILE A 1 27 ? 0.275 3.169 -4.568 1.00 0.00 27 ILE A CA 17
ATOM 27401 C C . ILE A 1 27 ? 0.104 4.285 -5.586 1.00 0.00 27 ILE A C 17
ATOM 27402 O O . ILE A 1 27 ? 0.772 5.315 -5.500 1.00 0.00 27 ILE A O 17
ATOM 27418 N N . GLU A 1 28 ? -0.773 4.082 -6.554 1.00 0.00 28 GLU A N 17
ATOM 27419 C CA . GLU A 1 28 ? -0.999 5.078 -7.585 1.00 0.00 28 GLU A CA 17
ATOM 27420 C C . GLU A 1 28 ? -2.403 5.652 -7.458 1.00 0.00 28 GLU A C 17
ATOM 27421 O O . GLU A 1 28 ? -3.367 4.912 -7.261 1.00 0.00 28 GLU A O 17
ATOM 27433 N N . ASN A 1 29 ? -2.514 6.966 -7.551 1.00 0.00 29 ASN A N 17
ATOM 27434 C CA . ASN A 1 29 ? -3.815 7.617 -7.490 1.00 0.00 29 ASN A CA 17
ATOM 27435 C C . ASN A 1 29 ? -4.347 7.836 -8.894 1.00 0.00 29 ASN A C 17
ATOM 27436 O O . ASN A 1 29 ? -3.852 8.687 -9.636 1.00 0.00 29 ASN A O 17
ATOM 27447 N N . GLN A 1 30 ? -5.343 7.050 -9.255 1.00 0.00 30 GLN A N 17
ATOM 27448 C CA . GLN A 1 30 ? -5.893 7.077 -10.598 1.00 0.00 30 GLN A CA 17
ATOM 27449 C C . GLN A 1 30 ? -7.326 7.589 -10.570 1.00 0.00 30 GLN A C 17
ATOM 27450 O O . GLN A 1 30 ? -8.241 6.931 -11.070 1.00 0.00 30 GLN A O 17
ATOM 27464 N N . GLY A 1 31 ? -7.517 8.785 -10.027 1.00 0.00 31 GLY A N 17
ATOM 27465 C CA . GLY A 1 31 ? -8.856 9.303 -9.852 1.00 0.00 31 GLY A CA 17
ATOM 27466 C C . GLY A 1 31 ? -8.932 10.797 -10.074 1.00 0.00 31 GLY A C 17
ATOM 27467 O O . GLY A 1 31 ? -8.003 11.394 -10.610 1.00 0.00 31 GLY A O 17
ATOM 27471 N N . ASN A 1 32 ? -10.035 11.402 -9.655 1.00 0.00 32 ASN A N 17
ATOM 27472 C CA . ASN A 1 32 ? -10.333 12.791 -10.009 1.00 0.00 32 ASN A CA 17
ATOM 27473 C C . ASN A 1 32 ? -9.842 13.782 -8.960 1.00 0.00 32 ASN A C 17
ATOM 27474 O O . ASN A 1 32 ? -10.086 14.982 -9.082 1.00 0.00 32 ASN A O 17
ATOM 27485 N N . LYS A 1 33 ? -9.158 13.306 -7.934 1.00 0.00 33 LYS A N 17
ATOM 27486 C CA . LYS A 1 33 ? -8.701 14.193 -6.873 1.00 0.00 33 LYS A CA 17
ATOM 27487 C C . LYS A 1 33 ? -7.488 13.607 -6.164 1.00 0.00 33 LYS A C 17
ATOM 27488 O O . LYS A 1 33 ? -7.327 12.389 -6.107 1.00 0.00 33 LYS A O 17
ATOM 27507 N N . ASP A 1 34 ? -6.629 14.479 -5.652 1.00 0.00 34 ASP A N 17
ATOM 27508 C CA . ASP A 1 34 ? -5.474 14.058 -4.867 1.00 0.00 34 ASP A CA 17
ATOM 27509 C C . ASP A 1 34 ? -5.936 13.597 -3.493 1.00 0.00 34 ASP A C 17
ATOM 27510 O O . ASP A 1 34 ? -6.897 14.140 -2.946 1.00 0.00 34 ASP A O 17
ATOM 27519 N N . SER A 1 35 ? -5.260 12.616 -2.929 1.00 0.00 35 SER A N 17
ATOM 27520 C CA . SER A 1 35 ? -5.641 12.103 -1.626 1.00 0.00 35 SER A CA 17
ATOM 27521 C C . SER A 1 35 ? -4.862 12.803 -0.520 1.00 0.00 35 SER A C 17
ATOM 27522 O O . SER A 1 35 ? -3.723 13.237 -0.720 1.00 0.00 35 SER A O 17
ATOM 27530 N N . THR A 1 36 ? -5.487 12.930 0.638 1.00 0.00 36 THR A N 17
ATOM 27531 C CA . THR A 1 36 ? -4.842 13.519 1.795 1.00 0.00 36 THR A CA 17
ATOM 27532 C C . THR A 1 36 ? -4.058 12.448 2.555 1.00 0.00 36 THR A C 17
ATOM 27533 O O . THR A 1 36 ? -3.710 11.414 1.980 1.00 0.00 36 THR A O 17
ATOM 27544 N N . SER A 1 37 ? -3.771 12.686 3.826 1.00 0.00 37 SER A N 17
ATOM 27545 C CA . SER A 1 37 ? -3.034 11.724 4.625 1.00 0.00 37 SER A CA 17
ATOM 27546 C C . SER A 1 37 ? -3.892 10.493 4.893 1.00 0.00 37 SER A C 17
ATOM 27547 O O . SER A 1 37 ? -4.849 10.549 5.664 1.00 0.00 37 SER A O 17
ATOM 27555 N N . PHE A 1 38 ? -3.555 9.387 4.245 1.00 0.00 38 PHE A N 17
ATOM 27556 C CA . PHE A 1 38 ? -4.298 8.151 4.427 1.00 0.00 38 PHE A CA 17
ATOM 27557 C C . PHE A 1 38 ? -3.388 7.082 5.002 1.00 0.00 38 PHE A C 17
ATOM 27558 O O . PHE A 1 38 ? -2.217 6.977 4.633 1.00 0.00 38 PHE A O 17
ATOM 27575 N N . ASN A 1 39 ? -3.923 6.300 5.915 1.00 0.00 39 ASN A N 17
ATOM 27576 C CA . ASN A 1 39 ? -3.138 5.284 6.586 1.00 0.00 39 ASN A CA 17
ATOM 27577 C C . ASN A 1 39 ? -3.218 3.973 5.814 1.00 0.00 39 ASN A C 17
ATOM 27578 O O . ASN A 1 39 ? -4.305 3.504 5.484 1.00 0.00 39 ASN A O 17
ATOM 27589 N N . VAL A 1 40 ? -2.068 3.393 5.515 1.00 0.00 40 VAL A N 17
ATOM 27590 C CA . VAL A 1 40 ? -2.015 2.195 4.699 1.00 0.00 40 VAL A CA 17
ATOM 27591 C C . VAL A 1 40 ? -1.443 1.037 5.520 1.00 0.00 40 VAL A C 17
ATOM 27592 O O . VAL A 1 40 ? -0.493 1.210 6.285 1.00 0.00 40 VAL A O 17
ATOM 27605 N N . SER A 1 41 ? -2.050 -0.128 5.395 1.00 0.00 41 SER A N 17
ATOM 27606 C CA . SER A 1 41 ? -1.685 -1.260 6.228 1.00 0.00 41 SER A CA 17
ATOM 27607 C C . SER A 1 41 ? -1.305 -2.470 5.382 1.00 0.00 41 SER A C 17
ATOM 27608 O O . SER A 1 41 ? -1.984 -2.790 4.404 1.00 0.00 41 SER A O 17
ATOM 27616 N N . LEU A 1 42 ? -0.215 -3.131 5.754 1.00 0.00 42 LEU A N 17
ATOM 27617 C CA . LEU A 1 42 ? 0.196 -4.354 5.082 1.00 0.00 42 LEU A CA 17
ATOM 27618 C C . LEU A 1 42 ? -0.249 -5.566 5.882 1.00 0.00 42 LEU A C 17
ATOM 27619 O O . LEU A 1 42 ? 0.235 -5.810 6.991 1.00 0.00 42 LEU A O 17
ATOM 27635 N N . LEU A 1 43 ? -1.174 -6.315 5.319 1.00 0.00 43 LEU A N 17
ATOM 27636 C CA . LEU A 1 43 ? -1.683 -7.506 5.962 1.00 0.00 43 LEU A CA 17
ATOM 27637 C C . LEU A 1 43 ? -0.965 -8.741 5.444 1.00 0.00 43 LEU A C 17
ATOM 27638 O O . LEU A 1 43 ? -0.989 -9.028 4.252 1.00 0.00 43 LEU A O 17
ATOM 27654 N N . VAL A 1 44 ? -0.318 -9.457 6.340 1.00 0.00 44 VAL A N 17
ATOM 27655 C CA . VAL A 1 44 ? 0.301 -10.721 5.997 1.00 0.00 44 VAL A CA 17
ATOM 27656 C C . VAL A 1 44 ? -0.564 -11.855 6.516 1.00 0.00 44 VAL A C 17
ATOM 27657 O O . VAL A 1 44 ? -0.675 -12.050 7.732 1.00 0.00 44 VAL A O 17
ATOM 27670 N N . ASP A 1 45 ? -1.206 -12.558 5.583 1.00 0.00 45 ASP A N 17
ATOM 27671 C CA . ASP A 1 45 ? -2.093 -13.681 5.894 1.00 0.00 45 ASP A CA 17
ATOM 27672 C C . ASP A 1 45 ? -3.419 -13.181 6.466 1.00 0.00 45 ASP A C 17
ATOM 27673 O O . ASP A 1 45 ? -4.466 -13.312 5.833 1.00 0.00 45 ASP A O 17
ATOM 27682 N N . GLY A 1 46 ? -3.359 -12.588 7.645 1.00 0.00 46 GLY A N 17
ATOM 27683 C CA . GLY A 1 46 ? -4.550 -12.055 8.278 1.00 0.00 46 GLY A CA 17
ATOM 27684 C C . GLY A 1 46 ? -4.232 -11.068 9.386 1.00 0.00 46 GLY A C 17
ATOM 27685 O O . GLY A 1 46 ? -5.102 -10.721 10.188 1.00 0.00 46 GLY A O 17
ATOM 27689 N N . ILE A 1 47 ? -2.985 -10.610 9.437 1.00 0.00 47 ILE A N 17
ATOM 27690 C CA . ILE A 1 47 ? -2.556 -9.671 10.466 1.00 0.00 47 ILE A CA 17
ATOM 27691 C C . ILE A 1 47 ? -1.816 -8.509 9.822 1.00 0.00 47 ILE A C 17
ATOM 27692 O O . ILE A 1 47 ? -1.179 -8.672 8.782 1.00 0.00 47 ILE A O 17
ATOM 27708 N N . VAL A 1 48 ? -1.882 -7.350 10.445 1.00 0.00 48 VAL A N 17
ATOM 27709 C CA . VAL A 1 48 ? -1.206 -6.173 9.929 1.00 0.00 48 VAL A CA 17
ATOM 27710 C C . VAL A 1 48 ? 0.173 -6.058 10.564 1.00 0.00 48 VAL A C 17
ATOM 27711 O O . VAL A 1 48 ? 0.317 -5.518 11.662 1.00 0.00 48 VAL A O 17
ATOM 27724 N N . VAL A 1 49 ? 1.177 -6.579 9.873 1.00 0.00 49 VAL A N 17
ATOM 27725 C CA . VAL A 1 49 ? 2.527 -6.666 10.427 1.00 0.00 49 VAL A CA 17
ATOM 27726 C C . VAL A 1 49 ? 3.187 -5.295 10.537 1.00 0.00 49 VAL A C 17
ATOM 27727 O O . VAL A 1 49 ? 4.053 -5.081 11.388 1.00 0.00 49 VAL A O 17
ATOM 27740 N N . ASP A 1 50 ? 2.779 -4.370 9.679 1.00 0.00 50 ASP A N 17
ATOM 27741 C CA . ASP A 1 50 ? 3.311 -3.016 9.715 1.00 0.00 50 ASP A CA 17
ATOM 27742 C C . ASP A 1 50 ? 2.338 -2.057 9.044 1.00 0.00 50 ASP A C 17
ATOM 27743 O O . ASP A 1 50 ? 1.560 -2.457 8.170 1.00 0.00 50 ASP A O 17
ATOM 27752 N N . THR A 1 51 ? 2.376 -0.803 9.459 1.00 0.00 51 THR A N 17
ATOM 27753 C CA . THR A 1 51 ? 1.423 0.193 8.999 1.00 0.00 51 THR A CA 17
ATOM 27754 C C . THR A 1 51 ? 2.130 1.521 8.737 1.00 0.00 51 THR A C 17
ATOM 27755 O O . THR A 1 51 ? 2.859 2.018 9.594 1.00 0.00 51 THR A O 17
ATOM 27766 N N . GLN A 1 52 ? 1.919 2.091 7.557 1.00 0.00 52 GLN A N 17
ATOM 27767 C CA . GLN A 1 52 ? 2.529 3.365 7.218 1.00 0.00 52 GLN A CA 17
ATOM 27768 C C . GLN A 1 52 ? 1.464 4.341 6.742 1.00 0.00 52 GLN A C 17
ATOM 27769 O O . GLN A 1 52 ? 0.624 4.002 5.913 1.00 0.00 52 GLN A O 17
ATOM 27783 N N . THR A 1 53 ? 1.493 5.547 7.266 1.00 0.00 53 THR A N 17
ATOM 27784 C CA . THR A 1 53 ? 0.553 6.566 6.847 1.00 0.00 53 THR A CA 17
ATOM 27785 C C . THR A 1 53 ? 1.154 7.391 5.710 1.00 0.00 53 THR A C 17
ATOM 27786 O O . THR A 1 53 ? 2.244 7.946 5.849 1.00 0.00 53 THR A O 17
ATOM 27797 N N . VAL A 1 54 ? 0.464 7.435 4.576 1.00 0.00 54 VAL A N 17
ATOM 27798 C CA . VAL A 1 54 ? 0.927 8.213 3.437 1.00 0.00 54 VAL A CA 17
ATOM 27799 C C . VAL A 1 54 ? 0.447 9.653 3.564 1.00 0.00 54 VAL A C 17
ATOM 27800 O O . VAL A 1 54 ? -0.741 9.900 3.764 1.00 0.00 54 VAL A O 17
ATOM 27813 N N . THR A 1 55 ? 1.378 10.592 3.449 1.00 0.00 55 THR A N 17
ATOM 27814 C CA . THR A 1 55 ? 1.095 12.004 3.680 1.00 0.00 55 THR A CA 17
ATOM 27815 C C . THR A 1 55 ? 0.066 12.555 2.688 1.00 0.00 55 THR A C 17
ATOM 27816 O O . THR A 1 55 ? -0.867 13.257 3.078 1.00 0.00 55 THR A O 17
ATOM 27827 N N . SER A 1 56 ? 0.239 12.230 1.416 1.00 0.00 56 SER A N 17
ATOM 27828 C CA . SER A 1 56 ? -0.640 12.725 0.363 1.00 0.00 56 SER A CA 17
ATOM 27829 C C . SER A 1 56 ? -0.206 12.145 -0.974 1.00 0.00 56 SER A C 17
ATOM 27830 O O . SER A 1 56 ? 0.961 12.264 -1.356 1.00 0.00 56 SER A O 17
ATOM 27838 N N . LEU A 1 57 ? -1.129 11.511 -1.678 1.00 0.00 57 LEU A N 17
ATOM 27839 C CA . LEU A 1 57 ? -0.820 10.946 -2.978 1.00 0.00 57 LEU A CA 17
ATOM 27840 C C . LEU A 1 57 ? -1.401 11.810 -4.088 1.00 0.00 57 LEU A C 17
ATOM 27841 O O . LEU A 1 57 ? -2.621 11.924 -4.247 1.00 0.00 57 LEU A O 17
ATOM 27857 N N . GLU A 1 58 ? -0.503 12.431 -4.835 1.00 0.00 58 GLU A N 17
ATOM 27858 C CA . GLU A 1 58 ? -0.864 13.314 -5.929 1.00 0.00 58 GLU A CA 17
ATOM 27859 C C . GLU A 1 58 ? -1.542 12.532 -7.052 1.00 0.00 58 GLU A C 17
ATOM 27860 O O . GLU A 1 58 ? -1.221 11.367 -7.293 1.00 0.00 58 GLU A O 17
ATOM 27872 N N . SER A 1 59 ? -2.493 13.170 -7.721 1.00 0.00 59 SER A N 17
ATOM 27873 C CA . SER A 1 59 ? -3.195 12.545 -8.830 1.00 0.00 59 SER A CA 17
ATOM 27874 C C . SER A 1 59 ? -2.218 12.266 -9.969 1.00 0.00 59 SER A C 17
ATOM 27875 O O . SER A 1 59 ? -1.349 13.092 -10.265 1.00 0.00 59 SER A O 17
ATOM 27883 N N . GLU A 1 60 ? -2.355 11.087 -10.574 1.00 0.00 60 GLU A N 17
ATOM 27884 C CA . GLU A 1 60 ? -1.484 10.640 -11.662 1.00 0.00 60 GLU A CA 17
ATOM 27885 C C . GLU A 1 60 ? -0.071 10.360 -11.168 1.00 0.00 60 GLU A C 17
ATOM 27886 O O . GLU A 1 60 ? 0.838 10.130 -11.965 1.00 0.00 60 GLU A O 17
ATOM 27898 N N . ASN A 1 61 ? 0.113 10.360 -9.858 1.00 0.00 61 ASN A N 17
ATOM 27899 C CA . ASN A 1 61 ? 1.411 10.057 -9.279 1.00 0.00 61 ASN A CA 17
ATOM 27900 C C . ASN A 1 61 ? 1.353 8.767 -8.486 1.00 0.00 61 ASN A C 17
ATOM 27901 O O . ASN A 1 61 ? 0.272 8.295 -8.122 1.00 0.00 61 ASN A O 17
ATOM 27912 N N . SER A 1 62 ? 2.513 8.189 -8.239 1.00 0.00 62 SER A N 17
ATOM 27913 C CA . SER A 1 62 ? 2.610 6.961 -7.479 1.00 0.00 62 SER A CA 17
ATOM 27914 C C . SER A 1 62 ? 3.536 7.145 -6.284 1.00 0.00 62 SER A C 17
ATOM 27915 O O . SER A 1 62 ? 4.686 7.558 -6.436 1.00 0.00 62 SER A O 17
ATOM 27923 N N . THR A 1 63 ? 3.029 6.856 -5.103 1.00 0.00 63 THR A N 17
ATOM 27924 C CA . THR A 1 63 ? 3.822 6.921 -3.893 1.00 0.00 63 THR A CA 17
ATOM 27925 C C . THR A 1 63 ? 4.190 5.517 -3.443 1.00 0.00 63 THR A C 17
ATOM 27926 O O . THR A 1 63 ? 3.319 4.663 -3.266 1.00 0.00 63 THR A O 17
ATOM 27937 N N . ASN A 1 64 ? 5.477 5.273 -3.292 1.00 0.00 64 ASN A N 17
ATOM 27938 C CA . ASN A 1 64 ? 5.950 3.975 -2.859 1.00 0.00 64 ASN A CA 17
ATOM 27939 C C . ASN A 1 64 ? 5.967 3.918 -1.342 1.00 0.00 64 ASN A C 17
ATOM 27940 O O . ASN A 1 64 ? 6.543 4.784 -0.683 1.00 0.00 64 ASN A O 17
ATOM 27951 N N . VAL A 1 65 ? 5.312 2.914 -0.798 1.00 0.00 65 VAL A N 17
ATOM 27952 C CA . VAL A 1 65 ? 5.212 2.748 0.640 1.00 0.00 65 VAL A CA 17
ATOM 27953 C C . VAL A 1 65 ? 6.280 1.787 1.122 1.00 0.00 65 VAL A C 17
ATOM 27954 O O . VAL A 1 65 ? 6.505 0.754 0.499 1.00 0.00 65 VAL A O 17
ATOM 27967 N N . ASP A 1 66 ? 6.931 2.128 2.221 1.00 0.00 66 ASP A N 17
ATOM 27968 C CA . ASP A 1 66 ? 8.004 1.305 2.755 1.00 0.00 66 ASP A CA 17
ATOM 27969 C C . ASP A 1 66 ? 7.573 0.665 4.063 1.00 0.00 66 ASP A C 17
ATOM 27970 O O . ASP A 1 66 ? 7.541 1.316 5.107 1.00 0.00 66 ASP A O 17
ATOM 27979 N N . PHE A 1 67 ? 7.233 -0.613 3.999 1.00 0.00 67 PHE A N 17
ATOM 27980 C CA . PHE A 1 67 ? 6.799 -1.341 5.178 1.00 0.00 67 PHE A CA 17
ATOM 27981 C C . PHE A 1 67 ? 7.985 -2.012 5.846 1.00 0.00 67 PHE A C 17
ATOM 27982 O O . PHE A 1 67 ? 8.915 -2.475 5.180 1.00 0.00 67 PHE A O 17
ATOM 27999 N N . HIS A 1 68 ? 7.941 -2.063 7.162 1.00 0.00 68 HIS A N 17
ATOM 28000 C CA . HIS A 1 68 ? 8.998 -2.681 7.940 1.00 0.00 68 HIS A CA 17
ATOM 28001 C C . HIS A 1 68 ? 8.566 -4.084 8.337 1.00 0.00 68 HIS A C 17
ATOM 28002 O O . HIS A 1 68 ? 7.969 -4.284 9.393 1.00 0.00 68 HIS A O 17
ATOM 28017 N N . TRP A 1 69 ? 8.841 -5.049 7.477 1.00 0.00 69 TRP A N 17
ATOM 28018 C CA . TRP A 1 69 ? 8.360 -6.404 7.687 1.00 0.00 69 TRP A CA 17
ATOM 28019 C C . TRP A 1 69 ? 9.500 -7.336 8.082 1.00 0.00 69 TRP A C 17
ATOM 28020 O O . TRP A 1 69 ? 10.386 -7.638 7.281 1.00 0.00 69 TRP A O 17
ATOM 28041 N N . THR A 1 70 ? 9.474 -7.770 9.330 1.00 0.00 70 THR A N 17
ATOM 28042 C CA . THR A 1 70 ? 10.459 -8.707 9.838 1.00 0.00 70 THR A CA 17
ATOM 28043 C C . THR A 1 70 ? 10.086 -10.128 9.422 1.00 0.00 70 THR A C 17
ATOM 28044 O O . THR A 1 70 ? 8.987 -10.598 9.722 1.00 0.00 70 THR A O 17
ATOM 28055 N N . LEU A 1 71 ? 10.986 -10.809 8.725 1.00 0.00 71 LEU A N 17
ATOM 28056 C CA . LEU A 1 71 ? 10.694 -12.148 8.235 1.00 0.00 71 LEU A CA 17
ATOM 28057 C C . LEU A 1 71 ? 11.044 -13.217 9.253 1.00 0.00 71 LEU A C 17
ATOM 28058 O O . LEU A 1 71 ? 12.196 -13.356 9.661 1.00 0.00 71 LEU A O 17
ATOM 28074 N N . ASP A 1 72 ? 10.032 -13.970 9.650 1.00 0.00 72 ASP A N 17
ATOM 28075 C CA . ASP A 1 72 ? 10.219 -15.132 10.505 1.00 0.00 72 ASP A CA 17
ATOM 28076 C C . ASP A 1 72 ? 10.593 -16.342 9.658 1.00 0.00 72 ASP A C 17
ATOM 28077 O O . ASP A 1 72 ? 11.435 -17.152 10.044 1.00 0.00 72 ASP A O 17
ATOM 28086 N N . GLY A 1 73 ? 9.967 -16.449 8.491 1.00 0.00 73 GLY A N 17
ATOM 28087 C CA . GLY A 1 73 ? 10.321 -17.490 7.546 1.00 0.00 73 GLY A CA 17
ATOM 28088 C C . GLY A 1 73 ? 9.558 -18.783 7.757 1.00 0.00 73 GLY A C 17
ATOM 28089 O O . GLY A 1 73 ? 10.035 -19.851 7.377 1.00 0.00 73 GLY A O 17
ATOM 28093 N N . THR A 1 74 ? 8.378 -18.694 8.360 1.00 0.00 74 THR A N 17
ATOM 28094 C CA . THR A 1 74 ? 7.540 -19.869 8.570 1.00 0.00 74 THR A CA 17
ATOM 28095 C C . THR A 1 74 ? 7.093 -20.467 7.238 1.00 0.00 74 THR A C 17
ATOM 28096 O O . THR A 1 74 ? 7.246 -21.663 6.993 1.00 0.00 74 THR A O 17
ATOM 28107 N N . ALA A 1 75 ? 6.548 -19.622 6.382 1.00 0.00 75 ALA A N 17
ATOM 28108 C CA . ALA A 1 75 ? 6.089 -20.052 5.072 1.00 0.00 75 ALA A CA 17
ATOM 28109 C C . ALA A 1 75 ? 6.981 -19.478 3.983 1.00 0.00 75 ALA A C 17
ATOM 28110 O O . ALA A 1 75 ? 7.492 -18.365 4.118 1.00 0.00 75 ALA A O 17
ATOM 28117 N N . ASN A 1 76 ? 7.161 -20.228 2.902 1.00 0.00 76 ASN A N 17
ATOM 28118 C CA . ASN A 1 76 ? 8.034 -19.793 1.815 1.00 0.00 76 ASN A CA 17
ATOM 28119 C C . ASN A 1 76 ? 7.308 -18.826 0.887 1.00 0.00 76 ASN A C 17
ATOM 28120 O O . ASN A 1 76 ? 7.903 -18.255 -0.024 1.00 0.00 76 ASN A O 17
ATOM 28131 N N . SER A 1 77 ? 6.015 -18.656 1.118 1.00 0.00 77 SER A N 17
ATOM 28132 C CA . SER A 1 77 ? 5.222 -17.712 0.356 1.00 0.00 77 SER A CA 17
ATOM 28133 C C . SER A 1 77 ? 4.102 -17.166 1.231 1.00 0.00 77 SER A C 17
ATOM 28134 O O . SER A 1 77 ? 3.326 -17.929 1.811 1.00 0.00 77 SER A O 17
ATOM 28142 N N . TYR A 1 78 ? 4.035 -15.850 1.341 1.00 0.00 78 TYR A N 17
ATOM 28143 C CA . TYR A 1 78 ? 3.042 -15.206 2.183 1.00 0.00 78 TYR A CA 17
ATOM 28144 C C . TYR A 1 78 ? 2.034 -14.426 1.359 1.00 0.00 78 TYR A C 17
ATOM 28145 O O . TYR A 1 78 ? 2.318 -14.004 0.236 1.00 0.00 78 TYR A O 17
ATOM 28163 N N . THR A 1 79 ? 0.864 -14.229 1.939 1.00 0.00 79 THR A N 17
ATOM 28164 C CA . THR A 1 79 ? -0.188 -13.467 1.304 1.00 0.00 79 THR A CA 17
ATOM 28165 C C . THR A 1 79 ? -0.154 -12.038 1.820 1.00 0.00 79 THR A C 17
ATOM 28166 O O . THR A 1 79 ? -0.657 -11.752 2.907 1.00 0.00 79 THR A O 17
ATOM 28177 N N . LEU A 1 80 ? 0.475 -11.158 1.062 1.00 0.00 80 LEU A N 17
ATOM 28178 C CA . LEU A 1 80 ? 0.619 -9.776 1.475 1.00 0.00 80 LEU A CA 17
ATOM 28179 C C . LEU A 1 80 ? -0.463 -8.916 0.848 1.00 0.00 80 LEU A C 17
ATOM 28180 O O . LEU A 1 80 ? -0.562 -8.801 -0.374 1.00 0.00 80 LEU A O 17
ATOM 28196 N N . THR A 1 81 ? -1.282 -8.331 1.698 1.00 0.00 81 THR A N 17
ATOM 28197 C CA . THR A 1 81 ? -2.400 -7.527 1.256 1.00 0.00 81 THR A CA 17
ATOM 28198 C C . THR A 1 81 ? -2.231 -6.086 1.716 1.00 0.00 81 THR A C 17
ATOM 28199 O O . THR A 1 81 ? -2.137 -5.816 2.909 1.00 0.00 81 THR A O 17
ATOM 28210 N N . VAL A 1 82 ? -2.169 -5.168 0.773 1.00 0.00 82 VAL A N 17
ATOM 28211 C CA . VAL A 1 82 ? -2.053 -3.757 1.101 1.00 0.00 82 VAL A CA 17
ATOM 28212 C C . VAL A 1 82 ? -3.433 -3.118 1.112 1.00 0.00 82 VAL A C 17
ATOM 28213 O O . VAL A 1 82 ? -4.062 -2.981 0.061 1.00 0.00 82 VAL A O 17
ATOM 28226 N N . ASN A 1 83 ? -3.924 -2.757 2.293 1.00 0.00 83 ASN A N 17
ATOM 28227 C CA . ASN A 1 83 ? -5.221 -2.102 2.383 1.00 0.00 83 ASN A CA 17
ATOM 28228 C C . ASN A 1 83 ? -5.037 -0.600 2.514 1.00 0.00 83 ASN A C 17
ATOM 28229 O O . ASN A 1 83 ? -4.318 -0.121 3.398 1.00 0.00 83 ASN A O 17
ATOM 28240 N N . VAL A 1 84 ? -5.679 0.135 1.623 1.00 0.00 84 VAL A N 17
ATOM 28241 C CA . VAL A 1 84 ? -5.536 1.577 1.566 1.00 0.00 84 VAL A CA 17
ATOM 28242 C C . VAL A 1 84 ? -6.692 2.268 2.284 1.00 0.00 84 VAL A C 17
ATOM 28243 O O . VAL A 1 84 ? -7.839 2.204 1.839 1.00 0.00 84 VAL A O 17
ATOM 28256 N N . ASP A 1 85 ? -6.363 2.896 3.413 1.00 0.00 85 ASP A N 17
ATOM 28257 C CA . ASP A 1 85 ? -7.310 3.672 4.219 1.00 0.00 85 ASP A CA 17
ATOM 28258 C C . ASP A 1 85 ? -8.389 2.800 4.861 1.00 0.00 85 ASP A C 17
ATOM 28259 O O . ASP A 1 85 ? -9.425 2.512 4.260 1.00 0.00 85 ASP A O 17
ATOM 28268 N N . PRO A 1 86 ? -8.139 2.345 6.096 1.00 0.00 86 PRO A N 17
ATOM 28269 C CA . PRO A 1 86 ? -9.122 1.655 6.910 1.00 0.00 86 PRO A CA 17
ATOM 28270 C C . PRO A 1 86 ? -9.738 2.582 7.962 1.00 0.00 86 PRO A C 17
ATOM 28271 O O . PRO A 1 86 ? -10.292 2.125 8.962 1.00 0.00 86 PRO A O 17
ATOM 28282 N N . GLU A 1 87 ? -9.626 3.889 7.733 1.00 0.00 87 GLU A N 17
ATOM 28283 C CA . GLU A 1 87 ? -10.061 4.876 8.717 1.00 0.00 87 GLU A CA 17
ATOM 28284 C C . GLU A 1 87 ? -10.998 5.911 8.109 1.00 0.00 87 GLU A C 17
ATOM 28285 O O . GLU A 1 87 ? -11.566 6.736 8.828 1.00 0.00 87 GLU A O 17
ATOM 28297 N N . ASN A 1 88 ? -11.148 5.866 6.791 1.00 0.00 88 ASN A N 17
ATOM 28298 C CA . ASN A 1 88 ? -11.941 6.848 6.053 1.00 0.00 88 ASN A CA 17
ATOM 28299 C C . ASN A 1 88 ? -11.361 8.245 6.260 1.00 0.00 88 ASN A C 17
ATOM 28300 O O . ASN A 1 88 ? -12.072 9.206 6.554 1.00 0.00 88 ASN A O 17
ATOM 28311 N N . ALA A 1 89 ? -10.048 8.341 6.114 1.00 0.00 89 ALA A N 17
ATOM 28312 C CA . ALA A 1 89 ? -9.366 9.622 6.154 1.00 0.00 89 ALA A CA 17
ATOM 28313 C C . ALA A 1 89 ? -9.445 10.243 4.773 1.00 0.00 89 ALA A C 17
ATOM 28314 O O . ALA A 1 89 ? -9.611 11.455 4.616 1.00 0.00 89 ALA A O 17
ATOM 28321 N N . VAL A 1 90 ? -9.338 9.382 3.776 1.00 0.00 90 VAL A N 17
ATOM 28322 C CA . VAL A 1 90 ? -9.599 9.753 2.401 1.00 0.00 90 VAL A CA 17
ATOM 28323 C C . VAL A 1 90 ? -10.719 8.873 1.874 1.00 0.00 90 VAL A C 17
ATOM 28324 O O . VAL A 1 90 ? -10.522 7.682 1.640 1.00 0.00 90 VAL A O 17
ATOM 28337 N N . ASN A 1 91 ? -11.903 9.444 1.736 1.00 0.00 91 ASN A N 17
ATOM 28338 C CA . ASN A 1 91 ? -13.053 8.676 1.287 1.00 0.00 91 ASN A CA 17
ATOM 28339 C C . ASN A 1 91 ? -12.984 8.462 -0.214 1.00 0.00 91 ASN A C 17
ATOM 28340 O O . ASN A 1 91 ? -13.229 9.378 -0.996 1.00 0.00 91 ASN A O 17
ATOM 28351 N N . GLU A 1 92 ? -12.623 7.249 -0.597 1.00 0.00 92 GLU A N 17
ATOM 28352 C CA . GLU A 1 92 ? -12.460 6.890 -1.997 1.00 0.00 92 GLU A CA 17
ATOM 28353 C C . GLU A 1 92 ? -13.798 6.649 -2.678 1.00 0.00 92 GLU A C 17
ATOM 28354 O O . GLU A 1 92 ? -14.853 6.715 -2.045 1.00 0.00 92 GLU A O 17
ATOM 28366 N N . GLY A 1 93 ? -13.737 6.396 -3.980 1.00 0.00 93 GLY A N 17
ATOM 28367 C CA . GLY A 1 93 ? -14.905 5.985 -4.737 1.00 0.00 93 GLY A CA 17
ATOM 28368 C C . GLY A 1 93 ? -15.522 4.718 -4.174 1.00 0.00 93 GLY A C 17
ATOM 28369 O O . GLY A 1 93 ? -16.286 4.759 -3.209 1.00 0.00 93 GLY A O 17
ATOM 28373 N N . ASN A 1 94 ? -15.243 3.596 -4.811 1.00 0.00 94 ASN A N 17
ATOM 28374 C CA . ASN A 1 94 ? -15.666 2.306 -4.288 1.00 0.00 94 ASN A CA 17
ATOM 28375 C C . ASN A 1 94 ? -14.605 1.772 -3.331 1.00 0.00 94 ASN A C 17
ATOM 28376 O O . ASN A 1 94 ? -13.558 2.389 -3.164 1.00 0.00 94 ASN A O 17
ATOM 28387 N N . GLU A 1 95 ? -14.878 0.650 -2.682 1.00 0.00 95 GLU A N 17
ATOM 28388 C CA . GLU A 1 95 ? -13.908 0.050 -1.773 1.00 0.00 95 GLU A CA 17
ATOM 28389 C C . GLU A 1 95 ? -13.441 -1.308 -2.286 1.00 0.00 95 GLU A C 17
ATOM 28390 O O . GLU A 1 95 ? -12.994 -2.158 -1.518 1.00 0.00 95 GLU A O 17
ATOM 28402 N N . SER A 1 96 ? -13.535 -1.501 -3.589 1.00 0.00 96 SER A N 17
ATOM 28403 C CA . SER A 1 96 ? -13.040 -2.717 -4.216 1.00 0.00 96 SER A CA 17
ATOM 28404 C C . SER A 1 96 ? -11.808 -2.405 -5.059 1.00 0.00 96 SER A C 17
ATOM 28405 O O . SER A 1 96 ? -11.418 -3.177 -5.935 1.00 0.00 96 SER A O 17
ATOM 28413 N N . ASN A 1 97 ? -11.203 -1.263 -4.779 1.00 0.00 97 ASN A N 17
ATOM 28414 C CA . ASN A 1 97 ? -10.038 -0.792 -5.523 1.00 0.00 97 ASN A CA 17
ATOM 28415 C C . ASN A 1 97 ? -8.866 -0.520 -4.584 1.00 0.00 97 ASN A C 17
ATOM 28416 O O . ASN A 1 97 ? -7.707 -0.592 -4.984 1.00 0.00 97 ASN A O 17
ATOM 28427 N N . ASN A 1 98 ? -9.182 -0.244 -3.326 1.00 0.00 98 ASN A N 17
ATOM 28428 C CA . ASN A 1 98 ? -8.188 0.182 -2.348 1.00 0.00 98 ASN A CA 17
ATOM 28429 C C . ASN A 1 98 ? -7.512 -1.009 -1.673 1.00 0.00 98 ASN A C 17
ATOM 28430 O O . ASN A 1 98 ? -6.977 -0.887 -0.574 1.00 0.00 98 ASN A O 17
ATOM 28441 N N . THR A 1 99 ? -7.517 -2.155 -2.332 1.00 0.00 99 THR A N 17
ATOM 28442 C CA . THR A 1 99 ? -6.905 -3.342 -1.763 1.00 0.00 99 THR A CA 17
ATOM 28443 C C . THR A 1 99 ? -6.069 -4.073 -2.807 1.00 0.00 99 THR A C 17
ATOM 28444 O O . THR A 1 99 ? -6.423 -4.113 -3.985 1.00 0.00 99 THR A O 17
ATOM 28455 N N . LEU A 1 100 ? -4.966 -4.651 -2.363 1.00 0.00 100 LEU A N 17
ATOM 28456 C CA . LEU A 1 100 ? -4.078 -5.409 -3.237 1.00 0.00 100 LEU A CA 17
ATOM 28457 C C . LEU A 1 100 ? -3.635 -6.688 -2.548 1.00 0.00 100 LEU A C 17
ATOM 28458 O O . LEU A 1 100 ? -2.959 -6.643 -1.522 1.00 0.00 100 LEU A O 17
ATOM 28474 N N . THR A 1 101 ? -4.028 -7.818 -3.105 1.00 0.00 101 THR A N 17
ATOM 28475 C CA . THR A 1 101 ? -3.649 -9.108 -2.559 1.00 0.00 101 THR A CA 17
ATOM 28476 C C . THR A 1 101 ? -2.567 -9.738 -3.429 1.00 0.00 101 THR A C 17
ATOM 28477 O O . THR A 1 101 ? -2.852 -10.250 -4.513 1.00 0.00 101 THR A O 17
ATOM 28488 N N . ALA A 1 102 ? -1.328 -9.675 -2.971 1.00 0.00 102 ALA A N 17
ATOM 28489 C CA . ALA A 1 102 ? -0.209 -10.180 -3.749 1.00 0.00 102 ALA A CA 17
ATOM 28490 C C . ALA A 1 102 ? 0.549 -11.258 -2.989 1.00 0.00 102 ALA A C 17
ATOM 28491 O O . ALA A 1 102 ? 0.813 -11.124 -1.793 1.00 0.00 102 ALA A O 17
ATOM 28498 N N . LEU A 1 103 ? 0.877 -12.334 -3.682 1.00 0.00 103 LEU A N 17
ATOM 28499 C CA . LEU A 1 103 ? 1.681 -13.392 -3.098 1.00 0.00 103 LEU A CA 17
ATOM 28500 C C . LEU A 1 103 ? 3.160 -13.099 -3.278 1.00 0.00 103 LEU A C 17
ATOM 28501 O O . LEU A 1 103 ? 3.627 -12.867 -4.394 1.00 0.00 103 LEU A O 17
ATOM 28517 N N . VAL A 1 104 ? 3.883 -13.096 -2.174 1.00 0.00 104 VAL A N 17
ATOM 28518 C CA . VAL A 1 104 ? 5.324 -12.923 -2.205 1.00 0.00 104 VAL A CA 17
ATOM 28519 C C . VAL A 1 104 ? 5.992 -14.215 -1.763 1.00 0.00 104 VAL A C 17
ATOM 28520 O O . VAL A 1 104 ? 5.386 -15.019 -1.051 1.00 0.00 104 VAL A O 17
ATOM 28533 N N . GLY A 1 105 ? 7.223 -14.423 -2.187 1.00 0.00 105 GLY A N 17
ATOM 28534 C CA . GLY A 1 105 ? 7.927 -15.626 -1.809 1.00 0.00 105 GLY A CA 17
ATOM 28535 C C . GLY A 1 105 ? 9.195 -15.310 -1.058 1.00 0.00 105 GLY A C 17
ATOM 28536 O O . GLY A 1 105 ? 9.587 -14.148 -0.962 1.00 0.00 105 GLY A O 17
ATOM 28540 N N . THR A 1 106 ? 9.831 -16.327 -0.509 1.00 0.00 106 THR A N 17
ATOM 28541 C CA . THR A 1 106 ? 11.116 -16.150 0.131 1.00 0.00 106 THR A CA 17
ATOM 28542 C C . THR A 1 106 ? 12.203 -16.011 -0.929 1.00 0.00 106 THR A C 17
ATOM 28543 O O . THR A 1 106 ? 11.946 -16.228 -2.115 1.00 0.00 106 THR A O 17
ATOM 28554 N N . LEU A 1 107 ? 13.399 -15.622 -0.520 1.00 0.00 107 LEU A N 17
ATOM 28555 C CA . LEU A 1 107 ? 14.484 -15.431 -1.464 1.00 0.00 107 LEU A CA 17
ATOM 28556 C C . LEU A 1 107 ? 14.938 -16.765 -2.041 1.00 0.00 107 LEU A C 17
ATOM 28557 O O . LEU A 1 107 ? 15.771 -17.462 -1.459 1.00 0.00 107 LEU A O 17
ATOM 28573 N N . GLU A 1 108 ? 14.383 -17.108 -3.192 1.00 0.00 108 GLU A N 17
ATOM 28574 C CA . GLU A 1 108 ? 14.714 -18.352 -3.876 1.00 0.00 108 GLU A CA 17
ATOM 28575 C C . GLU A 1 108 ? 15.989 -18.194 -4.691 1.00 0.00 108 GLU A C 17
ATOM 28576 O O . GLU A 1 108 ? 16.313 -19.024 -5.537 1.00 0.00 108 GLU A O 17
ATOM 28588 N N . HIS A 1 109 ? 16.727 -17.130 -4.410 1.00 0.00 109 HIS A N 17
ATOM 28589 C CA . HIS A 1 109 ? 18.007 -16.899 -5.059 1.00 0.00 109 HIS A CA 17
ATOM 28590 C C . HIS A 1 109 ? 19.073 -17.767 -4.393 1.00 0.00 109 HIS A C 17
ATOM 28591 O O . HIS A 1 109 ? 20.227 -17.799 -4.816 1.00 0.00 109 HIS A O 17
ATOM 28606 N N . HIS A 1 110 ? 18.665 -18.462 -3.331 1.00 0.00 110 HIS A N 17
ATOM 28607 C CA . HIS A 1 110 ? 19.517 -19.443 -2.667 1.00 0.00 110 HIS A CA 17
ATOM 28608 C C . HIS A 1 110 ? 19.224 -20.829 -3.226 1.00 0.00 110 HIS A C 17
ATOM 28609 O O . HIS A 1 110 ? 19.911 -21.801 -2.916 1.00 0.00 110 HIS A O 17
ATOM 28624 N N . HIS A 1 111 ? 18.199 -20.897 -4.068 1.00 0.00 111 HIS A N 17
ATOM 28625 C CA . HIS A 1 111 ? 17.760 -22.149 -4.670 1.00 0.00 111 HIS A CA 17
ATOM 28626 C C . HIS A 1 111 ? 18.490 -22.354 -5.995 1.00 0.00 111 HIS A C 17
ATOM 28627 O O . HIS A 1 111 ? 17.981 -22.991 -6.916 1.00 0.00 111 HIS A O 17
ATOM 28642 N N . HIS A 1 112 ? 19.692 -21.804 -6.070 1.00 0.00 112 HIS A N 17
ATOM 28643 C CA . HIS A 1 112 ? 20.493 -21.848 -7.280 1.00 0.00 112 HIS A CA 17
ATOM 28644 C C . HIS A 1 112 ? 21.081 -23.240 -7.471 1.00 0.00 112 HIS A C 17
ATOM 28645 O O . HIS A 1 112 ? 21.904 -23.687 -6.672 1.00 0.00 112 HIS A O 17
ATOM 28660 N N . HIS A 1 113 ? 20.649 -23.928 -8.517 1.00 0.00 113 HIS A N 17
ATOM 28661 C CA . HIS A 1 113 ? 21.175 -25.250 -8.821 1.00 0.00 113 HIS A CA 17
ATOM 28662 C C . HIS A 1 113 ? 22.436 -25.102 -9.662 1.00 0.00 113 HIS A C 17
ATOM 28663 O O . HIS A 1 113 ? 23.549 -25.272 -9.168 1.00 0.00 113 HIS A O 17
ATOM 28678 N N . HIS A 1 114 ? 22.247 -24.759 -10.927 1.00 0.00 114 HIS A N 17
ATOM 28679 C CA . HIS A 1 114 ? 23.351 -24.488 -11.838 1.00 0.00 114 HIS A CA 17
ATOM 28680 C C . HIS A 1 114 ? 22.901 -23.475 -12.872 1.00 0.00 114 HIS A C 17
ATOM 28681 O O . HIS A 1 114 ? 22.305 -23.888 -13.886 1.00 0.00 114 HIS A O 17
ATOM 28697 N N . MET A 1 1 ? -15.989 14.350 -8.956 1.00 0.00 1 MET A N 18
ATOM 28698 C CA . MET A 1 1 ? -14.520 14.438 -8.834 1.00 0.00 1 MET A CA 18
ATOM 28699 C C . MET A 1 1 ? -14.058 13.626 -7.628 1.00 0.00 1 MET A C 18
ATOM 28700 O O . MET A 1 1 ? -14.227 14.046 -6.484 1.00 0.00 1 MET A O 18
ATOM 28716 N N . ILE A 1 2 ? -13.494 12.452 -7.883 1.00 0.00 2 ILE A N 18
ATOM 28717 C CA . ILE A 1 2 ? -13.106 11.542 -6.814 1.00 0.00 2 ILE A CA 18
ATOM 28718 C C . ILE A 1 2 ? -11.759 10.886 -7.148 1.00 0.00 2 ILE A C 18
ATOM 28719 O O . ILE A 1 2 ? -11.434 10.699 -8.323 1.00 0.00 2 ILE A O 18
ATOM 28735 N N . PRO A 1 3 ? -10.931 10.577 -6.133 1.00 0.00 3 PRO A N 18
ATOM 28736 C CA . PRO A 1 3 ? -9.644 9.913 -6.340 1.00 0.00 3 PRO A CA 18
ATOM 28737 C C . PRO A 1 3 ? -9.806 8.422 -6.632 1.00 0.00 3 PRO A C 18
ATOM 28738 O O . PRO A 1 3 ? -10.928 7.926 -6.791 1.00 0.00 3 PRO A O 18
ATOM 28749 N N . ASP A 1 4 ? -8.686 7.722 -6.715 1.00 0.00 4 ASP A N 18
ATOM 28750 C CA . ASP A 1 4 ? -8.682 6.289 -6.973 1.00 0.00 4 ASP A CA 18
ATOM 28751 C C . ASP A 1 4 ? -7.328 5.708 -6.579 1.00 0.00 4 ASP A C 18
ATOM 28752 O O . ASP A 1 4 ? -6.474 5.444 -7.427 1.00 0.00 4 ASP A O 18
ATOM 28761 N N . LEU A 1 5 ? -7.124 5.569 -5.279 1.00 0.00 5 LEU A N 18
ATOM 28762 C CA . LEU A 1 5 ? -5.867 5.078 -4.731 1.00 0.00 5 LEU A CA 18
ATOM 28763 C C . LEU A 1 5 ? -5.685 3.600 -5.037 1.00 0.00 5 LEU A C 18
ATOM 28764 O O . LEU A 1 5 ? -6.301 2.742 -4.405 1.00 0.00 5 LEU A O 18
ATOM 28780 N N . VAL A 1 6 ? -4.841 3.304 -6.011 1.00 0.00 6 VAL A N 18
ATOM 28781 C CA . VAL A 1 6 ? -4.596 1.933 -6.413 1.00 0.00 6 VAL A CA 18
ATOM 28782 C C . VAL A 1 6 ? -3.188 1.495 -6.030 1.00 0.00 6 VAL A C 18
ATOM 28783 O O . VAL A 1 6 ? -2.205 1.998 -6.575 1.00 0.00 6 VAL A O 18
ATOM 28796 N N . PRO A 1 7 ? -3.071 0.588 -5.056 1.00 0.00 7 PRO A N 18
ATOM 28797 C CA . PRO A 1 7 ? -1.810 -0.085 -4.766 1.00 0.00 7 PRO A CA 18
ATOM 28798 C C . PRO A 1 7 ? -1.387 -0.934 -5.958 1.00 0.00 7 PRO A C 18
ATOM 28799 O O . PRO A 1 7 ? -2.057 -1.901 -6.321 1.00 0.00 7 PRO A O 18
ATOM 28810 N N . VAL A 1 8 ? -0.286 -0.553 -6.572 1.00 0.00 8 VAL A N 18
ATOM 28811 C CA . VAL A 1 8 ? 0.106 -1.109 -7.857 1.00 0.00 8 VAL A CA 18
ATOM 28812 C C . VAL A 1 8 ? 0.963 -2.353 -7.681 1.00 0.00 8 VAL A C 18
ATOM 28813 O O . VAL A 1 8 ? 0.606 -3.436 -8.143 1.00 0.00 8 VAL A O 18
ATOM 28826 N N . SER A 1 9 ? 2.084 -2.197 -7.000 1.00 0.00 9 SER A N 18
ATOM 28827 C CA . SER A 1 9 ? 3.034 -3.282 -6.860 1.00 0.00 9 SER A CA 18
ATOM 28828 C C . SER A 1 9 ? 3.563 -3.383 -5.434 1.00 0.00 9 SER A C 18
ATOM 28829 O O . SER A 1 9 ? 3.578 -2.398 -4.691 1.00 0.00 9 SER A O 18
ATOM 28837 N N . LEU A 1 10 ? 3.981 -4.585 -5.067 1.00 0.00 10 LEU A N 18
ATOM 28838 C CA . LEU A 1 10 ? 4.592 -4.841 -3.773 1.00 0.00 10 LEU A CA 18
ATOM 28839 C C . LEU A 1 10 ? 5.893 -5.609 -3.975 1.00 0.00 10 LEU A C 18
ATOM 28840 O O . LEU A 1 10 ? 5.887 -6.815 -4.202 1.00 0.00 10 LEU A O 18
ATOM 28856 N N . THR A 1 11 ? 6.998 -4.895 -3.922 1.00 0.00 11 THR A N 18
ATOM 28857 C CA . THR A 1 11 ? 8.305 -5.471 -4.199 1.00 0.00 11 THR A CA 18
ATOM 28858 C C . THR A 1 11 ? 9.179 -5.428 -2.942 1.00 0.00 11 THR A C 18
ATOM 28859 O O . THR A 1 11 ? 9.142 -4.450 -2.194 1.00 0.00 11 THR A O 18
ATOM 28870 N N . PRO A 1 12 ? 9.977 -6.476 -2.685 1.00 0.00 12 PRO A N 18
ATOM 28871 C CA . PRO A 1 12 ? 10.083 -7.640 -3.562 1.00 0.00 12 PRO A CA 18
ATOM 28872 C C . PRO A 1 12 ? 8.986 -8.671 -3.328 1.00 0.00 12 PRO A C 18
ATOM 28873 O O . PRO A 1 12 ? 8.679 -9.028 -2.192 1.00 0.00 12 PRO A O 18
ATOM 28884 N N . VAL A 1 13 ? 8.397 -9.141 -4.422 1.00 0.00 13 VAL A N 18
ATOM 28885 C CA . VAL A 1 13 ? 7.389 -10.203 -4.365 1.00 0.00 13 VAL A CA 18
ATOM 28886 C C . VAL A 1 13 ? 7.985 -11.528 -3.881 1.00 0.00 13 VAL A C 18
ATOM 28887 O O . VAL A 1 13 ? 7.261 -12.479 -3.600 1.00 0.00 13 VAL A O 18
ATOM 28900 N N . THR A 1 14 ? 9.304 -11.600 -3.816 1.00 0.00 14 THR A N 18
ATOM 28901 C CA . THR A 1 14 ? 9.980 -12.773 -3.291 1.00 0.00 14 THR A CA 18
ATOM 28902 C C . THR A 1 14 ? 11.100 -12.328 -2.349 1.00 0.00 14 THR A C 18
ATOM 28903 O O . THR A 1 14 ? 12.023 -11.622 -2.757 1.00 0.00 14 THR A O 18
ATOM 28914 N N . VAL A 1 15 ? 11.003 -12.732 -1.089 1.00 0.00 15 VAL A N 18
ATOM 28915 C CA . VAL A 1 15 ? 11.875 -12.214 -0.041 1.00 0.00 15 VAL A CA 18
ATOM 28916 C C . VAL A 1 15 ? 12.804 -13.290 0.506 1.00 0.00 15 VAL A C 18
ATOM 28917 O O . VAL A 1 15 ? 12.598 -14.479 0.269 1.00 0.00 15 VAL A O 18
ATOM 28930 N N . VAL A 1 16 ? 13.822 -12.869 1.247 1.00 0.00 16 VAL A N 18
ATOM 28931 C CA . VAL A 1 16 ? 14.767 -13.806 1.841 1.00 0.00 16 VAL A CA 18
ATOM 28932 C C . VAL A 1 16 ? 14.554 -13.883 3.344 1.00 0.00 16 VAL A C 18
ATOM 28933 O O . VAL A 1 16 ? 14.645 -12.864 4.031 1.00 0.00 16 VAL A O 18
ATOM 28946 N N . PRO A 1 17 ? 14.227 -15.077 3.868 1.00 0.00 17 PRO A N 18
ATOM 28947 C CA . PRO A 1 17 ? 14.269 -15.338 5.306 1.00 0.00 17 PRO A CA 18
ATOM 28948 C C . PRO A 1 17 ? 15.688 -15.148 5.821 1.00 0.00 17 PRO A C 18
ATOM 28949 O O . PRO A 1 17 ? 16.494 -16.085 5.835 1.00 0.00 17 PRO A O 18
ATOM 28960 N N . ASN A 1 18 ? 15.995 -13.918 6.201 1.00 0.00 18 ASN A N 18
ATOM 28961 C CA . ASN A 1 18 ? 17.365 -13.518 6.455 1.00 0.00 18 ASN A CA 18
ATOM 28962 C C . ASN A 1 18 ? 17.416 -12.295 7.356 1.00 0.00 18 ASN A C 18
ATOM 28963 O O . ASN A 1 18 ? 18.116 -12.281 8.367 1.00 0.00 18 ASN A O 18
ATOM 28974 N N . THR A 1 19 ? 16.661 -11.280 6.985 1.00 0.00 19 THR A N 18
ATOM 28975 C CA . THR A 1 19 ? 16.723 -9.996 7.657 1.00 0.00 19 THR A CA 18
ATOM 28976 C C . THR A 1 19 ? 15.389 -9.261 7.506 1.00 0.00 19 THR A C 18
ATOM 28977 O O . THR A 1 19 ? 14.400 -9.852 7.070 1.00 0.00 19 THR A O 18
ATOM 28988 N N . VAL A 1 20 ? 15.362 -7.993 7.887 1.00 0.00 20 VAL A N 18
ATOM 28989 C CA . VAL A 1 20 ? 14.187 -7.159 7.692 1.00 0.00 20 VAL A CA 18
ATOM 28990 C C . VAL A 1 20 ? 14.120 -6.717 6.238 1.00 0.00 20 VAL A C 18
ATOM 28991 O O . VAL A 1 20 ? 14.990 -5.983 5.761 1.00 0.00 20 VAL A O 18
ATOM 29004 N N . ASN A 1 21 ? 13.103 -7.179 5.536 1.00 0.00 21 ASN A N 18
ATOM 29005 C CA . ASN A 1 21 ? 12.972 -6.919 4.113 1.00 0.00 21 ASN A CA 18
ATOM 29006 C C . ASN A 1 21 ? 12.256 -5.597 3.877 1.00 0.00 21 ASN A C 18
ATOM 29007 O O . ASN A 1 21 ? 11.230 -5.312 4.504 1.00 0.00 21 ASN A O 18
ATOM 29018 N N . THR A 1 22 ? 12.815 -4.784 2.993 1.00 0.00 22 THR A N 18
ATOM 29019 C CA . THR A 1 22 ? 12.212 -3.515 2.632 1.00 0.00 22 THR A CA 18
ATOM 29020 C C . THR A 1 22 ? 11.077 -3.734 1.636 1.00 0.00 22 THR A C 18
ATOM 29021 O O . THR A 1 22 ? 11.303 -3.821 0.427 1.00 0.00 22 THR A O 18
ATOM 29032 N N . MET A 1 23 ? 9.866 -3.851 2.150 1.00 0.00 23 MET A N 18
ATOM 29033 C CA . MET A 1 23 ? 8.707 -4.084 1.308 1.00 0.00 23 MET A CA 18
ATOM 29034 C C . MET A 1 23 ? 8.169 -2.758 0.794 1.00 0.00 23 MET A C 18
ATOM 29035 O O . MET A 1 23 ? 7.601 -1.971 1.548 1.00 0.00 23 MET A O 18
ATOM 29049 N N . THR A 1 24 ? 8.380 -2.506 -0.484 1.00 0.00 24 THR A N 18
ATOM 29050 C CA . THR A 1 24 ? 7.979 -1.253 -1.091 1.00 0.00 24 THR A CA 18
ATOM 29051 C C . THR A 1 24 ? 6.642 -1.402 -1.809 1.00 0.00 24 THR A C 18
ATOM 29052 O O . THR A 1 24 ? 6.532 -2.131 -2.798 1.00 0.00 24 THR A O 18
ATOM 29063 N N . ALA A 1 25 ? 5.625 -0.730 -1.288 1.00 0.00 25 ALA A N 18
ATOM 29064 C CA . ALA A 1 25 ? 4.308 -0.740 -1.901 1.00 0.00 25 ALA A CA 18
ATOM 29065 C C . ALA A 1 25 ? 4.061 0.576 -2.622 1.00 0.00 25 ALA A C 18
ATOM 29066 O O . ALA A 1 25 ? 3.921 1.622 -1.994 1.00 0.00 25 ALA A O 18
ATOM 29073 N N . THR A 1 26 ? 4.034 0.528 -3.937 1.00 0.00 26 THR A N 18
ATOM 29074 C CA . THR A 1 26 ? 3.832 1.723 -4.732 1.00 0.00 26 THR A CA 18
ATOM 29075 C C . THR A 1 26 ? 2.342 1.980 -4.933 1.00 0.00 26 THR A C 18
ATOM 29076 O O . THR A 1 26 ? 1.643 1.191 -5.571 1.00 0.00 26 THR A O 18
ATOM 29087 N N . ILE A 1 27 ? 1.857 3.071 -4.362 1.00 0.00 27 ILE A N 18
ATOM 29088 C CA . ILE A 1 27 ? 0.452 3.428 -4.459 1.00 0.00 27 ILE A CA 18
ATOM 29089 C C . ILE A 1 27 ? 0.268 4.507 -5.519 1.00 0.00 27 ILE A C 18
ATOM 29090 O O . ILE A 1 27 ? 0.886 5.569 -5.440 1.00 0.00 27 ILE A O 18
ATOM 29106 N N . GLU A 1 28 ? -0.564 4.235 -6.510 1.00 0.00 28 GLU A N 18
ATOM 29107 C CA . GLU A 1 28 ? -0.803 5.185 -7.586 1.00 0.00 28 GLU A CA 18
ATOM 29108 C C . GLU A 1 28 ? -2.251 5.655 -7.552 1.00 0.00 28 GLU A C 18
ATOM 29109 O O . GLU A 1 28 ? -3.175 4.848 -7.635 1.00 0.00 28 GLU A O 18
ATOM 29121 N N . ASN A 1 29 ? -2.444 6.955 -7.399 1.00 0.00 29 ASN A N 18
ATOM 29122 C CA . ASN A 1 29 ? -3.786 7.526 -7.389 1.00 0.00 29 ASN A CA 18
ATOM 29123 C C . ASN A 1 29 ? -4.267 7.737 -8.813 1.00 0.00 29 ASN A C 18
ATOM 29124 O O . ASN A 1 29 ? -3.921 8.726 -9.456 1.00 0.00 29 ASN A O 18
ATOM 29135 N N . GLN A 1 30 ? -5.060 6.801 -9.302 1.00 0.00 30 GLN A N 18
ATOM 29136 C CA . GLN A 1 30 ? -5.522 6.824 -10.680 1.00 0.00 30 GLN A CA 18
ATOM 29137 C C . GLN A 1 30 ? -6.883 7.502 -10.780 1.00 0.00 30 GLN A C 18
ATOM 29138 O O . GLN A 1 30 ? -7.769 7.056 -11.510 1.00 0.00 30 GLN A O 18
ATOM 29152 N N . GLY A 1 31 ? -7.022 8.620 -10.088 1.00 0.00 31 GLY A N 18
ATOM 29153 C CA . GLY A 1 31 ? -8.281 9.327 -10.062 1.00 0.00 31 GLY A CA 18
ATOM 29154 C C . GLY A 1 31 ? -8.068 10.819 -10.032 1.00 0.00 31 GLY A C 18
ATOM 29155 O O . GLY A 1 31 ? -7.083 11.299 -9.465 1.00 0.00 31 GLY A O 18
ATOM 29159 N N . ASN A 1 32 ? -8.985 11.555 -10.637 1.00 0.00 32 ASN A N 18
ATOM 29160 C CA . ASN A 1 32 ? -8.809 12.990 -10.819 1.00 0.00 32 ASN A CA 18
ATOM 29161 C C . ASN A 1 32 ? -9.262 13.768 -9.585 1.00 0.00 32 ASN A C 18
ATOM 29162 O O . ASN A 1 32 ? -10.213 14.543 -9.629 1.00 0.00 32 ASN A O 18
ATOM 29173 N N . LYS A 1 33 ? -8.605 13.509 -8.467 1.00 0.00 33 LYS A N 18
ATOM 29174 C CA . LYS A 1 33 ? -8.778 14.310 -7.267 1.00 0.00 33 LYS A CA 18
ATOM 29175 C C . LYS A 1 33 ? -7.603 14.072 -6.333 1.00 0.00 33 LYS A C 18
ATOM 29176 O O . LYS A 1 33 ? -6.934 13.043 -6.422 1.00 0.00 33 LYS A O 18
ATOM 29195 N N . ASP A 1 34 ? -7.346 15.022 -5.454 1.00 0.00 34 ASP A N 18
ATOM 29196 C CA . ASP A 1 34 ? -6.309 14.868 -4.449 1.00 0.00 34 ASP A CA 18
ATOM 29197 C C . ASP A 1 34 ? -6.830 14.038 -3.285 1.00 0.00 34 ASP A C 18
ATOM 29198 O O . ASP A 1 34 ? -8.039 13.984 -3.036 1.00 0.00 34 ASP A O 18
ATOM 29207 N N . SER A 1 35 ? -5.922 13.391 -2.584 1.00 0.00 35 SER A N 18
ATOM 29208 C CA . SER A 1 35 ? -6.274 12.616 -1.413 1.00 0.00 35 SER A CA 18
ATOM 29209 C C . SER A 1 35 ? -5.470 13.094 -0.211 1.00 0.00 35 SER A C 18
ATOM 29210 O O . SER A 1 35 ? -4.270 13.366 -0.319 1.00 0.00 35 SER A O 18
ATOM 29218 N N . THR A 1 36 ? -6.142 13.226 0.921 1.00 0.00 36 THR A N 18
ATOM 29219 C CA . THR A 1 36 ? -5.502 13.658 2.148 1.00 0.00 36 THR A CA 18
ATOM 29220 C C . THR A 1 36 ? -4.703 12.518 2.776 1.00 0.00 36 THR A C 18
ATOM 29221 O O . THR A 1 36 ? -4.440 11.506 2.124 1.00 0.00 36 THR A O 18
ATOM 29232 N N . SER A 1 37 ? -4.300 12.692 4.027 1.00 0.00 37 SER A N 18
ATOM 29233 C CA . SER A 1 37 ? -3.548 11.668 4.727 1.00 0.00 37 SER A CA 18
ATOM 29234 C C . SER A 1 37 ? -4.365 10.386 4.835 1.00 0.00 37 SER A C 18
ATOM 29235 O O . SER A 1 37 ? -5.398 10.347 5.504 1.00 0.00 37 SER A O 18
ATOM 29243 N N . PHE A 1 38 ? -3.906 9.352 4.151 1.00 0.00 38 PHE A N 18
ATOM 29244 C CA . PHE A 1 38 ? -4.568 8.061 4.185 1.00 0.00 38 PHE A CA 18
ATOM 29245 C C . PHE A 1 38 ? -3.621 7.019 4.762 1.00 0.00 38 PHE A C 18
ATOM 29246 O O . PHE A 1 38 ? -2.405 7.104 4.584 1.00 0.00 38 PHE A O 18
ATOM 29263 N N . ASN A 1 39 ? -4.176 6.047 5.457 1.00 0.00 39 ASN A N 18
ATOM 29264 C CA . ASN A 1 39 ? -3.378 5.041 6.147 1.00 0.00 39 ASN A CA 18
ATOM 29265 C C . ASN A 1 39 ? -3.119 3.852 5.233 1.00 0.00 39 ASN A C 18
ATOM 29266 O O . ASN A 1 39 ? -4.046 3.306 4.659 1.00 0.00 39 ASN A O 18
ATOM 29277 N N . VAL A 1 40 ? -1.874 3.441 5.088 1.00 0.00 40 VAL A N 18
ATOM 29278 C CA . VAL A 1 40 ? -1.573 2.264 4.298 1.00 0.00 40 VAL A CA 18
ATOM 29279 C C . VAL A 1 40 ? -0.914 1.207 5.176 1.00 0.00 40 VAL A C 18
ATOM 29280 O O . VAL A 1 40 ? 0.197 1.387 5.680 1.00 0.00 40 VAL A O 18
ATOM 29293 N N . SER A 1 41 ? -1.639 0.123 5.395 1.00 0.00 41 SER A N 18
ATOM 29294 C CA . SER A 1 41 ? -1.197 -0.926 6.294 1.00 0.00 41 SER A CA 18
ATOM 29295 C C . SER A 1 41 ? -0.868 -2.199 5.521 1.00 0.00 41 SER A C 18
ATOM 29296 O O . SER A 1 41 ? -1.537 -2.529 4.541 1.00 0.00 41 SER A O 18
ATOM 29304 N N . LEU A 1 42 ? 0.164 -2.904 5.961 1.00 0.00 42 LEU A N 18
ATOM 29305 C CA . LEU A 1 42 ? 0.533 -4.170 5.353 1.00 0.00 42 LEU A CA 18
ATOM 29306 C C . LEU A 1 42 ? 0.066 -5.322 6.229 1.00 0.00 42 LEU A C 18
ATOM 29307 O O . LEU A 1 42 ? 0.540 -5.492 7.356 1.00 0.00 42 LEU A O 18
ATOM 29323 N N . LEU A 1 43 ? -0.875 -6.092 5.718 1.00 0.00 43 LEU A N 18
ATOM 29324 C CA . LEU A 1 43 ? -1.400 -7.231 6.444 1.00 0.00 43 LEU A CA 18
ATOM 29325 C C . LEU A 1 43 ? -0.802 -8.524 5.913 1.00 0.00 43 LEU A C 18
ATOM 29326 O O . LEU A 1 43 ? -0.612 -8.682 4.711 1.00 0.00 43 LEU A O 18
ATOM 29342 N N . VAL A 1 44 ? -0.484 -9.432 6.816 1.00 0.00 44 VAL A N 18
ATOM 29343 C CA . VAL A 1 44 ? -0.064 -10.769 6.447 1.00 0.00 44 VAL A CA 18
ATOM 29344 C C . VAL A 1 44 ? -1.154 -11.750 6.846 1.00 0.00 44 VAL A C 18
ATOM 29345 O O . VAL A 1 44 ? -1.405 -11.954 8.038 1.00 0.00 44 VAL A O 18
ATOM 29358 N N . ASP A 1 45 ? -1.816 -12.315 5.837 1.00 0.00 45 ASP A N 18
ATOM 29359 C CA . ASP A 1 45 ? -2.968 -13.199 6.027 1.00 0.00 45 ASP A CA 18
ATOM 29360 C C . ASP A 1 45 ? -4.156 -12.420 6.579 1.00 0.00 45 ASP A C 18
ATOM 29361 O O . ASP A 1 45 ? -5.105 -12.124 5.854 1.00 0.00 45 ASP A O 18
ATOM 29370 N N . GLY A 1 46 ? -4.084 -12.072 7.854 1.00 0.00 46 GLY A N 18
ATOM 29371 C CA . GLY A 1 46 ? -5.146 -11.311 8.478 1.00 0.00 46 GLY A CA 18
ATOM 29372 C C . GLY A 1 46 ? -4.652 -10.421 9.604 1.00 0.00 46 GLY A C 18
ATOM 29373 O O . GLY A 1 46 ? -5.451 -9.811 10.312 1.00 0.00 46 GLY A O 18
ATOM 29377 N N . ILE A 1 47 ? -3.340 -10.339 9.778 1.00 0.00 47 ILE A N 18
ATOM 29378 C CA . ILE A 1 47 ? -2.769 -9.521 10.843 1.00 0.00 47 ILE A CA 18
ATOM 29379 C C . ILE A 1 47 ? -1.930 -8.403 10.243 1.00 0.00 47 ILE A C 18
ATOM 29380 O O . ILE A 1 47 ? -1.308 -8.581 9.199 1.00 0.00 47 ILE A O 18
ATOM 29396 N N . VAL A 1 48 ? -1.901 -7.266 10.909 1.00 0.00 48 VAL A N 18
ATOM 29397 C CA . VAL A 1 48 ? -1.174 -6.106 10.410 1.00 0.00 48 VAL A CA 18
ATOM 29398 C C . VAL A 1 48 ? 0.229 -6.067 11.002 1.00 0.00 48 VAL A C 18
ATOM 29399 O O . VAL A 1 48 ? 0.392 -5.903 12.211 1.00 0.00 48 VAL A O 18
ATOM 29412 N N . VAL A 1 49 ? 1.237 -6.219 10.152 1.00 0.00 49 VAL A N 18
ATOM 29413 C CA . VAL A 1 49 ? 2.620 -6.245 10.614 1.00 0.00 49 VAL A CA 18
ATOM 29414 C C . VAL A 1 49 ? 3.237 -4.849 10.609 1.00 0.00 49 VAL A C 18
ATOM 29415 O O . VAL A 1 49 ? 4.104 -4.545 11.426 1.00 0.00 49 VAL A O 18
ATOM 29428 N N . ASP A 1 50 ? 2.778 -3.999 9.698 1.00 0.00 50 ASP A N 18
ATOM 29429 C CA . ASP A 1 50 ? 3.312 -2.647 9.583 1.00 0.00 50 ASP A CA 18
ATOM 29430 C C . ASP A 1 50 ? 2.220 -1.699 9.101 1.00 0.00 50 ASP A C 18
ATOM 29431 O O . ASP A 1 50 ? 1.349 -2.086 8.319 1.00 0.00 50 ASP A O 18
ATOM 29440 N N . THR A 1 51 ? 2.265 -0.474 9.585 1.00 0.00 51 THR A N 18
ATOM 29441 C CA . THR A 1 51 ? 1.255 0.526 9.284 1.00 0.00 51 THR A CA 18
ATOM 29442 C C . THR A 1 51 ? 1.920 1.868 9.008 1.00 0.00 51 THR A C 18
ATOM 29443 O O . THR A 1 51 ? 2.527 2.458 9.899 1.00 0.00 51 THR A O 18
ATOM 29454 N N . GLN A 1 52 ? 1.812 2.353 7.780 1.00 0.00 52 GLN A N 18
ATOM 29455 C CA . GLN A 1 52 ? 2.458 3.599 7.415 1.00 0.00 52 GLN A CA 18
ATOM 29456 C C . GLN A 1 52 ? 1.444 4.561 6.812 1.00 0.00 52 GLN A C 18
ATOM 29457 O O . GLN A 1 52 ? 0.999 4.386 5.677 1.00 0.00 52 GLN A O 18
ATOM 29471 N N . THR A 1 53 ? 1.067 5.562 7.583 1.00 0.00 53 THR A N 18
ATOM 29472 C CA . THR A 1 53 ? 0.135 6.567 7.120 1.00 0.00 53 THR A CA 18
ATOM 29473 C C . THR A 1 53 ? 0.829 7.507 6.136 1.00 0.00 53 THR A C 18
ATOM 29474 O O . THR A 1 53 ? 1.935 7.988 6.394 1.00 0.00 53 THR A O 18
ATOM 29485 N N . VAL A 1 54 ? 0.194 7.736 4.998 1.00 0.00 54 VAL A N 18
ATOM 29486 C CA . VAL A 1 54 ? 0.755 8.596 3.971 1.00 0.00 54 VAL A CA 18
ATOM 29487 C C . VAL A 1 54 ? 0.253 10.022 4.158 1.00 0.00 54 VAL A C 18
ATOM 29488 O O . VAL A 1 54 ? -0.915 10.237 4.483 1.00 0.00 54 VAL A O 18
ATOM 29501 N N . THR A 1 55 ? 1.145 10.983 3.972 1.00 0.00 55 THR A N 18
ATOM 29502 C CA . THR A 1 55 ? 0.835 12.391 4.175 1.00 0.00 55 THR A CA 18
ATOM 29503 C C . THR A 1 55 ? -0.304 12.867 3.270 1.00 0.00 55 THR A C 18
ATOM 29504 O O . THR A 1 55 ? -1.291 13.423 3.749 1.00 0.00 55 THR A O 18
ATOM 29515 N N . SER A 1 56 ? -0.159 12.642 1.970 1.00 0.00 56 SER A N 18
ATOM 29516 C CA . SER A 1 56 ? -1.138 13.089 0.986 1.00 0.00 56 SER A CA 18
ATOM 29517 C C . SER A 1 56 ? -0.711 12.603 -0.393 1.00 0.00 56 SER A C 18
ATOM 29518 O O . SER A 1 56 ? 0.481 12.437 -0.650 1.00 0.00 56 SER A O 18
ATOM 29526 N N . LEU A 1 57 ? -1.676 12.356 -1.269 1.00 0.00 57 LEU A N 18
ATOM 29527 C CA . LEU A 1 57 ? -1.370 11.910 -2.619 1.00 0.00 57 LEU A CA 18
ATOM 29528 C C . LEU A 1 57 ? -2.189 12.695 -3.637 1.00 0.00 57 LEU A C 18
ATOM 29529 O O . LEU A 1 57 ? -3.395 12.883 -3.475 1.00 0.00 57 LEU A O 18
ATOM 29545 N N . GLU A 1 58 ? -1.523 13.160 -4.682 1.00 0.00 58 GLU A N 18
ATOM 29546 C CA . GLU A 1 58 ? -2.160 13.991 -5.694 1.00 0.00 58 GLU A CA 18
ATOM 29547 C C . GLU A 1 58 ? -2.747 13.133 -6.806 1.00 0.00 58 GLU A C 18
ATOM 29548 O O . GLU A 1 58 ? -2.563 11.916 -6.824 1.00 0.00 58 GLU A O 18
ATOM 29560 N N . SER A 1 59 ? -3.450 13.769 -7.731 1.00 0.00 59 SER A N 18
ATOM 29561 C CA . SER A 1 59 ? -4.067 13.067 -8.842 1.00 0.00 59 SER A CA 18
ATOM 29562 C C . SER A 1 59 ? -3.014 12.542 -9.815 1.00 0.00 59 SER A C 18
ATOM 29563 O O . SER A 1 59 ? -2.118 13.280 -10.226 1.00 0.00 59 SER A O 18
ATOM 29571 N N . GLU A 1 60 ? -3.116 11.254 -10.142 1.00 0.00 60 GLU A N 18
ATOM 29572 C CA . GLU A 1 60 ? -2.230 10.598 -11.109 1.00 0.00 60 GLU A CA 18
ATOM 29573 C C . GLU A 1 60 ? -0.787 10.522 -10.610 1.00 0.00 60 GLU A C 18
ATOM 29574 O O . GLU A 1 60 ? 0.131 10.245 -11.382 1.00 0.00 60 GLU A O 18
ATOM 29586 N N . ASN A 1 61 ? -0.588 10.737 -9.318 1.00 0.00 61 ASN A N 18
ATOM 29587 C CA . ASN A 1 61 ? 0.750 10.696 -8.741 1.00 0.00 61 ASN A CA 18
ATOM 29588 C C . ASN A 1 61 ? 0.946 9.395 -7.968 1.00 0.00 61 ASN A C 18
ATOM 29589 O O . ASN A 1 61 ? -0.024 8.787 -7.509 1.00 0.00 61 ASN A O 18
ATOM 29600 N N . SER A 1 62 ? 2.192 8.961 -7.842 1.00 0.00 62 SER A N 18
ATOM 29601 C CA . SER A 1 62 ? 2.501 7.721 -7.149 1.00 0.00 62 SER A CA 18
ATOM 29602 C C . SER A 1 62 ? 3.277 7.998 -5.863 1.00 0.00 62 SER A C 18
ATOM 29603 O O . SER A 1 62 ? 4.098 8.915 -5.806 1.00 0.00 62 SER A O 18
ATOM 29611 N N . THR A 1 63 ? 3.002 7.213 -4.837 1.00 0.00 63 THR A N 18
ATOM 29612 C CA . THR A 1 63 ? 3.738 7.291 -3.588 1.00 0.00 63 THR A CA 18
ATOM 29613 C C . THR A 1 63 ? 4.225 5.905 -3.180 1.00 0.00 63 THR A C 18
ATOM 29614 O O . THR A 1 63 ? 3.449 4.950 -3.143 1.00 0.00 63 THR A O 18
ATOM 29625 N N . ASN A 1 64 ? 5.513 5.793 -2.903 1.00 0.00 64 ASN A N 18
ATOM 29626 C CA . ASN A 1 64 ? 6.100 4.524 -2.505 1.00 0.00 64 ASN A CA 18
ATOM 29627 C C . ASN A 1 64 ? 6.064 4.381 -0.990 1.00 0.00 64 ASN A C 18
ATOM 29628 O O . ASN A 1 64 ? 6.563 5.239 -0.263 1.00 0.00 64 ASN A O 18
ATOM 29639 N N . VAL A 1 65 ? 5.475 3.294 -0.521 1.00 0.00 65 VAL A N 18
ATOM 29640 C CA . VAL A 1 65 ? 5.340 3.051 0.906 1.00 0.00 65 VAL A CA 18
ATOM 29641 C C . VAL A 1 65 ? 6.469 2.155 1.392 1.00 0.00 65 VAL A C 18
ATOM 29642 O O . VAL A 1 65 ? 6.762 1.124 0.783 1.00 0.00 65 VAL A O 18
ATOM 29655 N N . ASP A 1 66 ? 7.096 2.558 2.486 1.00 0.00 66 ASP A N 18
ATOM 29656 C CA . ASP A 1 66 ? 8.273 1.869 2.992 1.00 0.00 66 ASP A CA 18
ATOM 29657 C C . ASP A 1 66 ? 7.904 0.977 4.174 1.00 0.00 66 ASP A C 18
ATOM 29658 O O . ASP A 1 66 ? 7.783 1.450 5.304 1.00 0.00 66 ASP A O 18
ATOM 29667 N N . PHE A 1 67 ? 7.699 -0.307 3.906 1.00 0.00 67 PHE A N 18
ATOM 29668 C CA . PHE A 1 67 ? 7.340 -1.257 4.953 1.00 0.00 67 PHE A CA 18
ATOM 29669 C C . PHE A 1 67 ? 8.566 -1.992 5.477 1.00 0.00 67 PHE A C 18
ATOM 29670 O O . PHE A 1 67 ? 9.496 -2.298 4.727 1.00 0.00 67 PHE A O 18
ATOM 29687 N N . HIS A 1 68 ? 8.556 -2.277 6.771 1.00 0.00 68 HIS A N 18
ATOM 29688 C CA . HIS A 1 68 ? 9.650 -2.993 7.411 1.00 0.00 68 HIS A CA 18
ATOM 29689 C C . HIS A 1 68 ? 9.154 -4.328 7.945 1.00 0.00 68 HIS A C 18
ATOM 29690 O O . HIS A 1 68 ? 8.482 -4.392 8.971 1.00 0.00 68 HIS A O 18
ATOM 29705 N N . TRP A 1 69 ? 9.476 -5.390 7.225 1.00 0.00 69 TRP A N 18
ATOM 29706 C CA . TRP A 1 69 ? 9.008 -6.720 7.571 1.00 0.00 69 TRP A CA 18
ATOM 29707 C C . TRP A 1 69 ? 10.186 -7.628 7.921 1.00 0.00 69 TRP A C 18
ATOM 29708 O O . TRP A 1 69 ? 11.001 -7.968 7.066 1.00 0.00 69 TRP A O 18
ATOM 29729 N N . THR A 1 70 ? 10.278 -7.992 9.193 1.00 0.00 70 THR A N 18
ATOM 29730 C CA . THR A 1 70 ? 11.327 -8.880 9.667 1.00 0.00 70 THR A CA 18
ATOM 29731 C C . THR A 1 70 ? 10.970 -10.335 9.360 1.00 0.00 70 THR A C 18
ATOM 29732 O O . THR A 1 70 ? 10.068 -10.901 9.984 1.00 0.00 70 THR A O 18
ATOM 29743 N N . LEU A 1 71 ? 11.665 -10.936 8.400 1.00 0.00 71 LEU A N 18
ATOM 29744 C CA . LEU A 1 71 ? 11.379 -12.312 8.004 1.00 0.00 71 LEU A CA 18
ATOM 29745 C C . LEU A 1 71 ? 11.772 -13.291 9.103 1.00 0.00 71 LEU A C 18
ATOM 29746 O O . LEU A 1 71 ? 12.946 -13.414 9.451 1.00 0.00 71 LEU A O 18
ATOM 29762 N N . ASP A 1 72 ? 10.778 -13.980 9.647 1.00 0.00 72 ASP A N 18
ATOM 29763 C CA . ASP A 1 72 ? 11.022 -14.998 10.663 1.00 0.00 72 ASP A CA 18
ATOM 29764 C C . ASP A 1 72 ? 11.371 -16.332 10.012 1.00 0.00 72 ASP A C 18
ATOM 29765 O O . ASP A 1 72 ? 12.198 -17.086 10.527 1.00 0.00 72 ASP A O 18
ATOM 29774 N N . GLY A 1 73 ? 10.745 -16.616 8.877 1.00 0.00 73 GLY A N 18
ATOM 29775 C CA . GLY A 1 73 ? 11.041 -17.831 8.146 1.00 0.00 73 GLY A CA 18
ATOM 29776 C C . GLY A 1 73 ? 10.161 -18.993 8.563 1.00 0.00 73 GLY A C 18
ATOM 29777 O O . GLY A 1 73 ? 10.613 -20.137 8.604 1.00 0.00 73 GLY A O 18
ATOM 29781 N N . THR A 1 74 ? 8.911 -18.701 8.891 1.00 0.00 74 THR A N 18
ATOM 29782 C CA . THR A 1 74 ? 7.957 -19.740 9.251 1.00 0.00 74 THR A CA 18
ATOM 29783 C C . THR A 1 74 ? 7.404 -20.422 8.004 1.00 0.00 74 THR A C 18
ATOM 29784 O O . THR A 1 74 ? 7.220 -21.641 7.975 1.00 0.00 74 THR A O 18
ATOM 29795 N N . ALA A 1 75 ? 7.164 -19.636 6.965 1.00 0.00 75 ALA A N 18
ATOM 29796 C CA . ALA A 1 75 ? 6.526 -20.145 5.764 1.00 0.00 75 ALA A CA 18
ATOM 29797 C C . ALA A 1 75 ? 7.352 -19.839 4.522 1.00 0.00 75 ALA A C 18
ATOM 29798 O O . ALA A 1 75 ? 8.214 -18.962 4.539 1.00 0.00 75 ALA A O 18
ATOM 29805 N N . ASN A 1 76 ? 7.080 -20.571 3.450 1.00 0.00 76 ASN A N 18
ATOM 29806 C CA . ASN A 1 76 ? 7.763 -20.363 2.178 1.00 0.00 76 ASN A CA 18
ATOM 29807 C C . ASN A 1 76 ? 6.995 -19.370 1.318 1.00 0.00 76 ASN A C 18
ATOM 29808 O O . ASN A 1 76 ? 7.498 -18.883 0.305 1.00 0.00 76 ASN A O 18
ATOM 29819 N N . SER A 1 77 ? 5.774 -19.073 1.729 1.00 0.00 77 SER A N 18
ATOM 29820 C CA . SER A 1 77 ? 4.948 -18.104 1.033 1.00 0.00 77 SER A CA 18
ATOM 29821 C C . SER A 1 77 ? 4.048 -17.366 2.021 1.00 0.00 77 SER A C 18
ATOM 29822 O O . SER A 1 77 ? 3.494 -17.972 2.944 1.00 0.00 77 SER A O 18
ATOM 29830 N N . TYR A 1 78 ? 3.927 -16.059 1.837 1.00 0.00 78 TYR A N 18
ATOM 29831 C CA . TYR A 1 78 ? 3.133 -15.218 2.723 1.00 0.00 78 TYR A CA 18
ATOM 29832 C C . TYR A 1 78 ? 2.110 -14.425 1.917 1.00 0.00 78 TYR A C 18
ATOM 29833 O O . TYR A 1 78 ? 2.440 -13.843 0.884 1.00 0.00 78 TYR A O 18
ATOM 29851 N N . THR A 1 79 ? 0.877 -14.397 2.386 1.00 0.00 79 THR A N 18
ATOM 29852 C CA . THR A 1 79 ? -0.165 -13.640 1.716 1.00 0.00 79 THR A CA 18
ATOM 29853 C C . THR A 1 79 ? -0.206 -12.214 2.257 1.00 0.00 79 THR A C 18
ATOM 29854 O O . THR A 1 79 ? -0.848 -11.940 3.274 1.00 0.00 79 THR A O 18
ATOM 29865 N N . LEU A 1 80 ? 0.512 -11.317 1.596 1.00 0.00 80 LEU A N 18
ATOM 29866 C CA . LEU A 1 80 ? 0.568 -9.926 2.015 1.00 0.00 80 LEU A CA 18
ATOM 29867 C C . LEU A 1 80 ? -0.557 -9.131 1.379 1.00 0.00 80 LEU A C 18
ATOM 29868 O O . LEU A 1 80 ? -0.880 -9.311 0.208 1.00 0.00 80 LEU A O 18
ATOM 29884 N N . THR A 1 81 ? -1.169 -8.273 2.166 1.00 0.00 81 THR A N 18
ATOM 29885 C CA . THR A 1 81 ? -2.266 -7.458 1.699 1.00 0.00 81 THR A CA 18
ATOM 29886 C C . THR A 1 81 ? -2.050 -6.002 2.089 1.00 0.00 81 THR A C 18
ATOM 29887 O O . THR A 1 81 ? -2.015 -5.667 3.271 1.00 0.00 81 THR A O 18
ATOM 29898 N N . VAL A 1 82 ? -1.870 -5.147 1.098 1.00 0.00 82 VAL A N 18
ATOM 29899 C CA . VAL A 1 82 ? -1.760 -3.721 1.345 1.00 0.00 82 VAL A CA 18
ATOM 29900 C C . VAL A 1 82 ? -3.149 -3.103 1.327 1.00 0.00 82 VAL A C 18
ATOM 29901 O O . VAL A 1 82 ? -3.763 -2.973 0.266 1.00 0.00 82 VAL A O 18
ATOM 29914 N N . ASN A 1 83 ? -3.663 -2.770 2.499 1.00 0.00 83 ASN A N 18
ATOM 29915 C CA . ASN A 1 83 ? -4.986 -2.176 2.596 1.00 0.00 83 ASN A CA 18
ATOM 29916 C C . ASN A 1 83 ? -4.877 -0.659 2.628 1.00 0.00 83 ASN A C 18
ATOM 29917 O O . ASN A 1 83 ? -4.375 -0.078 3.594 1.00 0.00 83 ASN A O 18
ATOM 29928 N N . VAL A 1 84 ? -5.320 -0.031 1.551 1.00 0.00 84 VAL A N 18
ATOM 29929 C CA . VAL A 1 84 ? -5.238 1.411 1.412 1.00 0.00 84 VAL A CA 18
ATOM 29930 C C . VAL A 1 84 ? -6.403 2.102 2.108 1.00 0.00 84 VAL A C 18
ATOM 29931 O O . VAL A 1 84 ? -7.563 1.944 1.722 1.00 0.00 84 VAL A O 18
ATOM 29944 N N . ASP A 1 85 ? -6.052 2.849 3.142 1.00 0.00 85 ASP A N 18
ATOM 29945 C CA . ASP A 1 85 ? -6.982 3.645 3.938 1.00 0.00 85 ASP A CA 18
ATOM 29946 C C . ASP A 1 85 ? -8.076 2.789 4.568 1.00 0.00 85 ASP A C 18
ATOM 29947 O O . ASP A 1 85 ? -9.231 2.809 4.139 1.00 0.00 85 ASP A O 18
ATOM 29956 N N . PRO A 1 86 ? -7.720 2.013 5.607 1.00 0.00 86 PRO A N 18
ATOM 29957 C CA . PRO A 1 86 ? -8.679 1.204 6.354 1.00 0.00 86 PRO A CA 18
ATOM 29958 C C . PRO A 1 86 ? -9.540 2.071 7.260 1.00 0.00 86 PRO A C 18
ATOM 29959 O O . PRO A 1 86 ? -10.610 1.661 7.708 1.00 0.00 86 PRO A O 18
ATOM 29970 N N . GLU A 1 87 ? -9.064 3.284 7.513 1.00 0.00 87 GLU A N 18
ATOM 29971 C CA . GLU A 1 87 ? -9.747 4.208 8.401 1.00 0.00 87 GLU A CA 18
ATOM 29972 C C . GLU A 1 87 ? -10.773 5.028 7.627 1.00 0.00 87 GLU A C 18
ATOM 29973 O O . GLU A 1 87 ? -11.629 5.686 8.221 1.00 0.00 87 GLU A O 18
ATOM 29985 N N . ASN A 1 88 ? -10.679 4.968 6.296 1.00 0.00 88 ASN A N 18
ATOM 29986 C CA . ASN A 1 88 ? -11.618 5.655 5.405 1.00 0.00 88 ASN A CA 18
ATOM 29987 C C . ASN A 1 88 ? -11.550 7.165 5.592 1.00 0.00 88 ASN A C 18
ATOM 29988 O O . ASN A 1 88 ? -12.576 7.847 5.663 1.00 0.00 88 ASN A O 18
ATOM 29999 N N . ALA A 1 89 ? -10.334 7.681 5.646 1.00 0.00 89 ALA A N 18
ATOM 30000 C CA . ALA A 1 89 ? -10.113 9.107 5.786 1.00 0.00 89 ALA A CA 18
ATOM 30001 C C . ALA A 1 89 ? -10.343 9.811 4.455 1.00 0.00 89 ALA A C 18
ATOM 30002 O O . ALA A 1 89 ? -10.618 11.013 4.413 1.00 0.00 89 ALA A O 18
ATOM 30009 N N . VAL A 1 90 ? -10.228 9.057 3.366 1.00 0.00 90 VAL A N 18
ATOM 30010 C CA . VAL A 1 90 ? -10.461 9.594 2.033 1.00 0.00 90 VAL A CA 18
ATOM 30011 C C . VAL A 1 90 ? -11.616 8.849 1.365 1.00 0.00 90 VAL A C 18
ATOM 30012 O O . VAL A 1 90 ? -11.790 7.648 1.565 1.00 0.00 90 VAL A O 18
ATOM 30025 N N . ASN A 1 91 ? -12.424 9.569 0.598 1.00 0.00 91 ASN A N 18
ATOM 30026 C CA . ASN A 1 91 ? -13.541 8.958 -0.113 1.00 0.00 91 ASN A CA 18
ATOM 30027 C C . ASN A 1 91 ? -13.076 8.489 -1.485 1.00 0.00 91 ASN A C 18
ATOM 30028 O O . ASN A 1 91 ? -12.861 9.298 -2.388 1.00 0.00 91 ASN A O 18
ATOM 30039 N N . GLU A 1 92 ? -12.913 7.182 -1.626 1.00 0.00 92 GLU A N 18
ATOM 30040 C CA . GLU A 1 92 ? -12.361 6.604 -2.842 1.00 0.00 92 GLU A CA 18
ATOM 30041 C C . GLU A 1 92 ? -13.437 6.073 -3.777 1.00 0.00 92 GLU A C 18
ATOM 30042 O O . GLU A 1 92 ? -14.498 5.630 -3.335 1.00 0.00 92 GLU A O 18
ATOM 30054 N N . GLY A 1 93 ? -13.153 6.171 -5.073 1.00 0.00 93 GLY A N 18
ATOM 30055 C CA . GLY A 1 93 ? -14.005 5.604 -6.104 1.00 0.00 93 GLY A CA 18
ATOM 30056 C C . GLY A 1 93 ? -14.217 4.109 -5.949 1.00 0.00 93 GLY A C 18
ATOM 30057 O O . GLY A 1 93 ? -15.055 3.656 -5.170 1.00 0.00 93 GLY A O 18
ATOM 30061 N N . ASN A 1 94 ? -13.488 3.339 -6.745 1.00 0.00 94 ASN A N 18
ATOM 30062 C CA . ASN A 1 94 ? -13.585 1.884 -6.713 1.00 0.00 94 ASN A CA 18
ATOM 30063 C C . ASN A 1 94 ? -12.910 1.310 -5.474 1.00 0.00 94 ASN A C 18
ATOM 30064 O O . ASN A 1 94 ? -11.684 1.264 -5.386 1.00 0.00 94 ASN A O 18
ATOM 30075 N N . GLU A 1 95 ? -13.720 0.852 -4.520 1.00 0.00 95 GLU A N 18
ATOM 30076 C CA . GLU A 1 95 ? -13.200 0.265 -3.287 1.00 0.00 95 GLU A CA 18
ATOM 30077 C C . GLU A 1 95 ? -12.510 -1.069 -3.562 1.00 0.00 95 GLU A C 18
ATOM 30078 O O . GLU A 1 95 ? -11.812 -1.609 -2.704 1.00 0.00 95 GLU A O 18
ATOM 30090 N N . SER A 1 96 ? -12.698 -1.584 -4.769 1.00 0.00 96 SER A N 18
ATOM 30091 C CA . SER A 1 96 ? -12.066 -2.828 -5.187 1.00 0.00 96 SER A CA 18
ATOM 30092 C C . SER A 1 96 ? -10.563 -2.637 -5.385 1.00 0.00 96 SER A C 18
ATOM 30093 O O . SER A 1 96 ? -9.828 -3.600 -5.607 1.00 0.00 96 SER A O 18
ATOM 30101 N N . ASN A 1 97 ? -10.119 -1.390 -5.311 1.00 0.00 97 ASN A N 18
ATOM 30102 C CA . ASN A 1 97 ? -8.715 -1.063 -5.509 1.00 0.00 97 ASN A CA 18
ATOM 30103 C C . ASN A 1 97 ? -7.991 -0.931 -4.181 1.00 0.00 97 ASN A C 18
ATOM 30104 O O . ASN A 1 97 ? -6.777 -1.078 -4.122 1.00 0.00 97 ASN A O 18
ATOM 30115 N N . ASN A 1 98 ? -8.745 -0.679 -3.113 1.00 0.00 98 ASN A N 18
ATOM 30116 C CA . ASN A 1 98 ? -8.160 -0.365 -1.810 1.00 0.00 98 ASN A CA 18
ATOM 30117 C C . ASN A 1 98 ? -7.263 -1.485 -1.293 1.00 0.00 98 ASN A C 18
ATOM 30118 O O . ASN A 1 98 ? -6.254 -1.223 -0.648 1.00 0.00 98 ASN A O 18
ATOM 30129 N N . THR A 1 99 ? -7.615 -2.726 -1.574 1.00 0.00 99 THR A N 18
ATOM 30130 C CA . THR A 1 99 ? -6.833 -3.842 -1.080 1.00 0.00 99 THR A CA 18
ATOM 30131 C C . THR A 1 99 ? -5.959 -4.454 -2.169 1.00 0.00 99 THR A C 18
ATOM 30132 O O . THR A 1 99 ? -6.442 -4.842 -3.233 1.00 0.00 99 THR A O 18
ATOM 30143 N N . LEU A 1 100 ? -4.669 -4.527 -1.888 1.00 0.00 100 LEU A N 18
ATOM 30144 C CA . LEU A 1 100 ? -3.713 -5.174 -2.777 1.00 0.00 100 LEU A CA 18
ATOM 30145 C C . LEU A 1 100 ? -3.274 -6.496 -2.169 1.00 0.00 100 LEU A C 18
ATOM 30146 O O . LEU A 1 100 ? -2.414 -6.529 -1.285 1.00 0.00 100 LEU A O 18
ATOM 30162 N N . THR A 1 101 ? -3.885 -7.575 -2.616 1.00 0.00 101 THR A N 18
ATOM 30163 C CA . THR A 1 101 ? -3.558 -8.893 -2.107 1.00 0.00 101 THR A CA 18
ATOM 30164 C C . THR A 1 101 ? -2.457 -9.524 -2.954 1.00 0.00 101 THR A C 18
ATOM 30165 O O . THR A 1 101 ? -2.717 -10.111 -4.005 1.00 0.00 101 THR A O 18
ATOM 30176 N N . ALA A 1 102 ? -1.223 -9.363 -2.507 1.00 0.00 102 ALA A N 18
ATOM 30177 C CA . ALA A 1 102 ? -0.077 -9.888 -3.222 1.00 0.00 102 ALA A CA 18
ATOM 30178 C C . ALA A 1 102 ? 0.575 -11.004 -2.422 1.00 0.00 102 ALA A C 18
ATOM 30179 O O . ALA A 1 102 ? 1.132 -10.775 -1.347 1.00 0.00 102 ALA A O 18
ATOM 30186 N N . LEU A 1 103 ? 0.484 -12.213 -2.939 1.00 0.00 103 LEU A N 18
ATOM 30187 C CA . LEU A 1 103 ? 1.070 -13.361 -2.277 1.00 0.00 103 LEU A CA 18
ATOM 30188 C C . LEU A 1 103 ? 2.558 -13.401 -2.594 1.00 0.00 103 LEU A C 18
ATOM 30189 O O . LEU A 1 103 ? 2.960 -13.751 -3.705 1.00 0.00 103 LEU A O 18
ATOM 30205 N N . VAL A 1 104 ? 3.366 -13.014 -1.625 1.00 0.00 104 VAL A N 18
ATOM 30206 C CA . VAL A 1 104 ? 4.802 -12.960 -1.812 1.00 0.00 104 VAL A CA 18
ATOM 30207 C C . VAL A 1 104 ? 5.429 -14.263 -1.339 1.00 0.00 104 VAL A C 18
ATOM 30208 O O . VAL A 1 104 ? 4.908 -14.923 -0.439 1.00 0.00 104 VAL A O 18
ATOM 30221 N N . GLY A 1 105 ? 6.534 -14.648 -1.949 1.00 0.00 105 GLY A N 18
ATOM 30222 C CA . GLY A 1 105 ? 7.146 -15.908 -1.603 1.00 0.00 105 GLY A CA 18
ATOM 30223 C C . GLY A 1 105 ? 8.547 -15.727 -1.083 1.00 0.00 105 GLY A C 18
ATOM 30224 O O . GLY A 1 105 ? 9.091 -14.627 -1.125 1.00 0.00 105 GLY A O 18
ATOM 30228 N N . THR A 1 106 ? 9.127 -16.790 -0.568 1.00 0.00 106 THR A N 18
ATOM 30229 C CA . THR A 1 106 ? 10.517 -16.762 -0.173 1.00 0.00 106 THR A CA 18
ATOM 30230 C C . THR A 1 106 ? 11.388 -17.169 -1.354 1.00 0.00 106 THR A C 18
ATOM 30231 O O . THR A 1 106 ? 11.112 -18.176 -2.012 1.00 0.00 106 THR A O 18
ATOM 30242 N N . LEU A 1 107 ? 12.410 -16.369 -1.637 1.00 0.00 107 LEU A N 18
ATOM 30243 C CA . LEU A 1 107 ? 13.268 -16.596 -2.792 1.00 0.00 107 LEU A CA 18
ATOM 30244 C C . LEU A 1 107 ? 13.863 -17.993 -2.719 1.00 0.00 107 LEU A C 18
ATOM 30245 O O . LEU A 1 107 ? 14.378 -18.399 -1.682 1.00 0.00 107 LEU A O 18
ATOM 30261 N N . GLU A 1 108 ? 13.760 -18.738 -3.807 1.00 0.00 108 GLU A N 18
ATOM 30262 C CA . GLU A 1 108 ? 14.106 -20.144 -3.775 1.00 0.00 108 GLU A CA 18
ATOM 30263 C C . GLU A 1 108 ? 15.614 -20.358 -3.919 1.00 0.00 108 GLU A C 18
ATOM 30264 O O . GLU A 1 108 ? 16.237 -21.004 -3.077 1.00 0.00 108 GLU A O 18
ATOM 30276 N N . HIS A 1 109 ? 16.194 -19.812 -4.988 1.00 0.00 109 HIS A N 18
ATOM 30277 C CA . HIS A 1 109 ? 17.620 -19.990 -5.264 1.00 0.00 109 HIS A CA 18
ATOM 30278 C C . HIS A 1 109 ? 18.478 -19.241 -4.241 1.00 0.00 109 HIS A C 18
ATOM 30279 O O . HIS A 1 109 ? 19.664 -19.518 -4.090 1.00 0.00 109 HIS A O 18
ATOM 30294 N N . HIS A 1 110 ? 17.873 -18.278 -3.564 1.00 0.00 110 HIS A N 18
ATOM 30295 C CA . HIS A 1 110 ? 18.490 -17.633 -2.410 1.00 0.00 110 HIS A CA 18
ATOM 30296 C C . HIS A 1 110 ? 17.505 -17.680 -1.259 1.00 0.00 110 HIS A C 18
ATOM 30297 O O . HIS A 1 110 ? 16.781 -16.718 -1.017 1.00 0.00 110 HIS A O 18
ATOM 30312 N N . HIS A 1 111 ? 17.455 -18.807 -0.571 1.00 0.00 111 HIS A N 18
ATOM 30313 C CA . HIS A 1 111 ? 16.394 -19.043 0.391 1.00 0.00 111 HIS A CA 18
ATOM 30314 C C . HIS A 1 111 ? 16.801 -18.612 1.790 1.00 0.00 111 HIS A C 18
ATOM 30315 O O . HIS A 1 111 ? 16.331 -17.596 2.288 1.00 0.00 111 HIS A O 18
ATOM 30330 N N . HIS A 1 112 ? 17.668 -19.371 2.434 1.00 0.00 112 HIS A N 18
ATOM 30331 C CA . HIS A 1 112 ? 18.079 -19.016 3.779 1.00 0.00 112 HIS A CA 18
ATOM 30332 C C . HIS A 1 112 ? 19.484 -18.440 3.774 1.00 0.00 112 HIS A C 18
ATOM 30333 O O . HIS A 1 112 ? 20.468 -19.147 3.988 1.00 0.00 112 HIS A O 18
ATOM 30348 N N . HIS A 1 113 ? 19.562 -17.154 3.495 1.00 0.00 113 HIS A N 18
ATOM 30349 C CA . HIS A 1 113 ? 20.822 -16.437 3.524 1.00 0.00 113 HIS A CA 18
ATOM 30350 C C . HIS A 1 113 ? 21.182 -16.093 4.966 1.00 0.00 113 HIS A C 18
ATOM 30351 O O . HIS A 1 113 ? 20.297 -15.919 5.802 1.00 0.00 113 HIS A O 18
ATOM 30366 N N . HIS A 1 114 ? 22.468 -16.026 5.261 1.00 0.00 114 HIS A N 18
ATOM 30367 C CA . HIS A 1 114 ? 22.915 -15.585 6.572 1.00 0.00 114 HIS A CA 18
ATOM 30368 C C . HIS A 1 114 ? 23.485 -14.177 6.471 1.00 0.00 114 HIS A C 18
ATOM 30369 O O . HIS A 1 114 ? 24.500 -13.994 5.775 1.00 0.00 114 HIS A O 18
ATOM 30385 N N . MET A 1 1 ? -15.859 14.505 -7.715 1.00 0.00 1 MET A N 19
ATOM 30386 C CA . MET A 1 1 ? -14.403 14.637 -7.501 1.00 0.00 1 MET A CA 19
ATOM 30387 C C . MET A 1 1 ? -13.934 13.632 -6.457 1.00 0.00 1 MET A C 19
ATOM 30388 O O . MET A 1 1 ? -13.743 13.971 -5.290 1.00 0.00 1 MET A O 19
ATOM 30404 N N . ILE A 1 2 ? -13.778 12.387 -6.879 1.00 0.00 2 ILE A N 19
ATOM 30405 C CA . ILE A 1 2 ? -13.321 11.332 -5.991 1.00 0.00 2 ILE A CA 19
ATOM 30406 C C . ILE A 1 2 ? -11.953 10.819 -6.432 1.00 0.00 2 ILE A C 19
ATOM 30407 O O . ILE A 1 2 ? -11.669 10.733 -7.630 1.00 0.00 2 ILE A O 19
ATOM 30423 N N . PRO A 1 3 ? -11.082 10.497 -5.466 1.00 0.00 3 PRO A N 19
ATOM 30424 C CA . PRO A 1 3 ? -9.819 9.848 -5.733 1.00 0.00 3 PRO A CA 19
ATOM 30425 C C . PRO A 1 3 ? -9.959 8.335 -5.670 1.00 0.00 3 PRO A C 19
ATOM 30426 O O . PRO A 1 3 ? -10.860 7.808 -5.019 1.00 0.00 3 PRO A O 19
ATOM 30437 N N . ASP A 1 4 ? -9.064 7.638 -6.326 1.00 0.00 4 ASP A N 19
ATOM 30438 C CA . ASP A 1 4 ? -9.105 6.196 -6.355 1.00 0.00 4 ASP A CA 19
ATOM 30439 C C . ASP A 1 4 ? -7.693 5.697 -6.176 1.00 0.00 4 ASP A C 19
ATOM 30440 O O . ASP A 1 4 ? -6.876 5.794 -7.087 1.00 0.00 4 ASP A O 19
ATOM 30449 N N . LEU A 1 5 ? -7.388 5.191 -4.999 1.00 0.00 5 LEU A N 19
ATOM 30450 C CA . LEU A 1 5 ? -6.015 4.869 -4.684 1.00 0.00 5 LEU A CA 19
ATOM 30451 C C . LEU A 1 5 ? -5.811 3.388 -4.868 1.00 0.00 5 LEU A C 19
ATOM 30452 O O . LEU A 1 5 ? -6.545 2.578 -4.311 1.00 0.00 5 LEU A O 19
ATOM 30468 N N . VAL A 1 6 ? -4.813 3.040 -5.653 1.00 0.00 6 VAL A N 19
ATOM 30469 C CA . VAL A 1 6 ? -4.561 1.655 -5.968 1.00 0.00 6 VAL A CA 19
ATOM 30470 C C . VAL A 1 6 ? -3.126 1.285 -5.626 1.00 0.00 6 VAL A C 19
ATOM 30471 O O . VAL A 1 6 ? -2.208 2.070 -5.859 1.00 0.00 6 VAL A O 19
ATOM 30484 N N . PRO A 1 7 ? -2.905 0.091 -5.080 1.00 0.00 7 PRO A N 19
ATOM 30485 C CA . PRO A 1 7 ? -1.587 -0.486 -4.950 1.00 0.00 7 PRO A CA 19
ATOM 30486 C C . PRO A 1 7 ? -1.280 -1.364 -6.156 1.00 0.00 7 PRO A C 19
ATOM 30487 O O . PRO A 1 7 ? -1.759 -2.494 -6.263 1.00 0.00 7 PRO A O 19
ATOM 30498 N N . VAL A 1 8 ? -0.508 -0.826 -7.083 1.00 0.00 8 VAL A N 19
ATOM 30499 C CA . VAL A 1 8 ? -0.290 -1.484 -8.364 1.00 0.00 8 VAL A CA 19
ATOM 30500 C C . VAL A 1 8 ? 0.742 -2.599 -8.259 1.00 0.00 8 VAL A C 19
ATOM 30501 O O . VAL A 1 8 ? 0.675 -3.584 -8.994 1.00 0.00 8 VAL A O 19
ATOM 30514 N N . SER A 1 9 ? 1.674 -2.461 -7.329 1.00 0.00 9 SER A N 19
ATOM 30515 C CA . SER A 1 9 ? 2.747 -3.427 -7.196 1.00 0.00 9 SER A CA 19
ATOM 30516 C C . SER A 1 9 ? 3.325 -3.405 -5.790 1.00 0.00 9 SER A C 19
ATOM 30517 O O . SER A 1 9 ? 3.345 -2.360 -5.131 1.00 0.00 9 SER A O 19
ATOM 30525 N N . LEU A 1 10 ? 3.771 -4.566 -5.336 1.00 0.00 10 LEU A N 19
ATOM 30526 C CA . LEU A 1 10 ? 4.504 -4.675 -4.092 1.00 0.00 10 LEU A CA 19
ATOM 30527 C C . LEU A 1 10 ? 5.803 -5.426 -4.350 1.00 0.00 10 LEU A C 19
ATOM 30528 O O . LEU A 1 10 ? 5.798 -6.519 -4.915 1.00 0.00 10 LEU A O 19
ATOM 30544 N N . THR A 1 11 ? 6.908 -4.824 -3.962 1.00 0.00 11 THR A N 19
ATOM 30545 C CA . THR A 1 11 ? 8.209 -5.441 -4.113 1.00 0.00 11 THR A CA 19
ATOM 30546 C C . THR A 1 11 ? 8.897 -5.551 -2.746 1.00 0.00 11 THR A C 19
ATOM 30547 O O . THR A 1 11 ? 8.614 -4.753 -1.850 1.00 0.00 11 THR A O 19
ATOM 30558 N N . PRO A 1 12 ? 9.783 -6.536 -2.545 1.00 0.00 12 PRO A N 19
ATOM 30559 C CA . PRO A 1 12 ? 10.081 -7.566 -3.536 1.00 0.00 12 PRO A CA 19
ATOM 30560 C C . PRO A 1 12 ? 9.045 -8.685 -3.544 1.00 0.00 12 PRO A C 19
ATOM 30561 O O . PRO A 1 12 ? 8.434 -8.991 -2.520 1.00 0.00 12 PRO A O 19
ATOM 30572 N N . VAL A 1 13 ? 8.849 -9.286 -4.709 1.00 0.00 13 VAL A N 19
ATOM 30573 C CA . VAL A 1 13 ? 7.922 -10.408 -4.847 1.00 0.00 13 VAL A CA 19
ATOM 30574 C C . VAL A 1 13 ? 8.453 -11.652 -4.129 1.00 0.00 13 VAL A C 19
ATOM 30575 O O . VAL A 1 13 ? 7.694 -12.566 -3.798 1.00 0.00 13 VAL A O 19
ATOM 30588 N N . THR A 1 14 ? 9.760 -11.684 -3.911 1.00 0.00 14 THR A N 19
ATOM 30589 C CA . THR A 1 14 ? 10.389 -12.734 -3.139 1.00 0.00 14 THR A CA 19
ATOM 30590 C C . THR A 1 14 ? 11.198 -12.131 -1.991 1.00 0.00 14 THR A C 19
ATOM 30591 O O . THR A 1 14 ? 11.977 -11.202 -2.197 1.00 0.00 14 THR A O 19
ATOM 30602 N N . VAL A 1 15 ? 11.009 -12.650 -0.788 1.00 0.00 15 VAL A N 19
ATOM 30603 C CA . VAL A 1 15 ? 11.637 -12.072 0.395 1.00 0.00 15 VAL A CA 19
ATOM 30604 C C . VAL A 1 15 ? 12.650 -13.024 1.020 1.00 0.00 15 VAL A C 19
ATOM 30605 O O . VAL A 1 15 ? 12.509 -14.244 0.938 1.00 0.00 15 VAL A O 19
ATOM 30618 N N . VAL A 1 16 ? 13.679 -12.459 1.635 1.00 0.00 16 VAL A N 19
ATOM 30619 C CA . VAL A 1 16 ? 14.703 -13.244 2.291 1.00 0.00 16 VAL A CA 19
ATOM 30620 C C . VAL A 1 16 ? 14.457 -13.333 3.793 1.00 0.00 16 VAL A C 19
ATOM 30621 O O . VAL A 1 16 ? 14.443 -12.318 4.489 1.00 0.00 16 VAL A O 19
ATOM 30634 N N . PRO A 1 17 ? 14.238 -14.552 4.309 1.00 0.00 17 PRO A N 19
ATOM 30635 C CA . PRO A 1 17 ? 14.135 -14.791 5.745 1.00 0.00 17 PRO A CA 19
ATOM 30636 C C . PRO A 1 17 ? 15.497 -14.641 6.408 1.00 0.00 17 PRO A C 19
ATOM 30637 O O . PRO A 1 17 ? 16.277 -15.593 6.475 1.00 0.00 17 PRO A O 19
ATOM 30648 N N . ASN A 1 18 ? 15.791 -13.432 6.862 1.00 0.00 18 ASN A N 19
ATOM 30649 C CA . ASN A 1 18 ? 17.124 -13.107 7.350 1.00 0.00 18 ASN A CA 19
ATOM 30650 C C . ASN A 1 18 ? 17.111 -11.831 8.179 1.00 0.00 18 ASN A C 19
ATOM 30651 O O . ASN A 1 18 ? 17.751 -11.745 9.227 1.00 0.00 18 ASN A O 19
ATOM 30662 N N . THR A 1 19 ? 16.366 -10.847 7.711 1.00 0.00 19 THR A N 19
ATOM 30663 C CA . THR A 1 19 ? 16.381 -9.529 8.315 1.00 0.00 19 THR A CA 19
ATOM 30664 C C . THR A 1 19 ? 14.992 -8.899 8.229 1.00 0.00 19 THR A C 19
ATOM 30665 O O . THR A 1 19 ? 14.019 -9.577 7.892 1.00 0.00 19 THR A O 19
ATOM 30676 N N . VAL A 1 20 ? 14.897 -7.619 8.559 1.00 0.00 20 VAL A N 19
ATOM 30677 C CA . VAL A 1 20 ? 13.666 -6.880 8.370 1.00 0.00 20 VAL A CA 19
ATOM 30678 C C . VAL A 1 20 ? 13.606 -6.373 6.940 1.00 0.00 20 VAL A C 19
ATOM 30679 O O . VAL A 1 20 ? 14.440 -5.571 6.514 1.00 0.00 20 VAL A O 19
ATOM 30692 N N . ASN A 1 21 ? 12.625 -6.850 6.206 1.00 0.00 21 ASN A N 19
ATOM 30693 C CA . ASN A 1 21 ? 12.510 -6.557 4.793 1.00 0.00 21 ASN A CA 19
ATOM 30694 C C . ASN A 1 21 ? 11.653 -5.323 4.597 1.00 0.00 21 ASN A C 19
ATOM 30695 O O . ASN A 1 21 ? 10.486 -5.296 4.996 1.00 0.00 21 ASN A O 19
ATOM 30706 N N . THR A 1 22 ? 12.238 -4.290 4.018 1.00 0.00 22 THR A N 19
ATOM 30707 C CA . THR A 1 22 ? 11.495 -3.084 3.732 1.00 0.00 22 THR A CA 19
ATOM 30708 C C . THR A 1 22 ? 10.687 -3.264 2.448 1.00 0.00 22 THR A C 19
ATOM 30709 O O . THR A 1 22 ? 11.204 -3.113 1.339 1.00 0.00 22 THR A O 19
ATOM 30720 N N . MET A 1 23 ? 9.423 -3.624 2.621 1.00 0.00 23 MET A N 19
ATOM 30721 C CA . MET A 1 23 ? 8.539 -3.917 1.503 1.00 0.00 23 MET A CA 19
ATOM 30722 C C . MET A 1 23 ? 8.027 -2.629 0.878 1.00 0.00 23 MET A C 19
ATOM 30723 O O . MET A 1 23 ? 7.476 -1.777 1.569 1.00 0.00 23 MET A O 19
ATOM 30737 N N . THR A 1 24 ? 8.206 -2.499 -0.423 1.00 0.00 24 THR A N 19
ATOM 30738 C CA . THR A 1 24 ? 7.836 -1.285 -1.122 1.00 0.00 24 THR A CA 19
ATOM 30739 C C . THR A 1 24 ? 6.555 -1.478 -1.933 1.00 0.00 24 THR A C 19
ATOM 30740 O O . THR A 1 24 ? 6.530 -2.229 -2.911 1.00 0.00 24 THR A O 19
ATOM 30751 N N . ALA A 1 25 ? 5.494 -0.805 -1.515 1.00 0.00 25 ALA A N 19
ATOM 30752 C CA . ALA A 1 25 ? 4.234 -0.832 -2.236 1.00 0.00 25 ALA A CA 19
ATOM 30753 C C . ALA A 1 25 ? 4.044 0.469 -3.001 1.00 0.00 25 ALA A C 19
ATOM 30754 O O . ALA A 1 25 ? 4.213 1.553 -2.446 1.00 0.00 25 ALA A O 19
ATOM 30761 N N . THR A 1 26 ? 3.714 0.365 -4.273 1.00 0.00 26 THR A N 19
ATOM 30762 C CA . THR A 1 26 ? 3.504 1.540 -5.097 1.00 0.00 26 THR A CA 19
ATOM 30763 C C . THR A 1 26 ? 2.020 1.891 -5.156 1.00 0.00 26 THR A C 19
ATOM 30764 O O . THR A 1 26 ? 1.226 1.172 -5.771 1.00 0.00 26 THR A O 19
ATOM 30775 N N . ILE A 1 27 ? 1.651 2.977 -4.490 1.00 0.00 27 ILE A N 19
ATOM 30776 C CA . ILE A 1 27 ? 0.264 3.420 -4.458 1.00 0.00 27 ILE A CA 19
ATOM 30777 C C . ILE A 1 27 ? 0.060 4.552 -5.453 1.00 0.00 27 ILE A C 19
ATOM 30778 O O . ILE A 1 27 ? 0.705 5.596 -5.352 1.00 0.00 27 ILE A O 19
ATOM 30794 N N . GLU A 1 28 ? -0.823 4.339 -6.412 1.00 0.00 28 GLU A N 19
ATOM 30795 C CA . GLU A 1 28 ? -1.108 5.345 -7.420 1.00 0.00 28 GLU A CA 19
ATOM 30796 C C . GLU A 1 28 ? -2.547 5.824 -7.294 1.00 0.00 28 GLU A C 19
ATOM 30797 O O . GLU A 1 28 ? -3.463 5.024 -7.098 1.00 0.00 28 GLU A O 19
ATOM 30809 N N . ASN A 1 29 ? -2.733 7.128 -7.387 1.00 0.00 29 ASN A N 19
ATOM 30810 C CA . ASN A 1 29 ? -4.062 7.721 -7.319 1.00 0.00 29 ASN A CA 19
ATOM 30811 C C . ASN A 1 29 ? -4.651 7.860 -8.717 1.00 0.00 29 ASN A C 19
ATOM 30812 O O . ASN A 1 29 ? -4.327 8.795 -9.454 1.00 0.00 29 ASN A O 19
ATOM 30823 N N . GLN A 1 30 ? -5.518 6.923 -9.071 1.00 0.00 30 GLN A N 19
ATOM 30824 C CA . GLN A 1 30 ? -6.092 6.857 -10.406 1.00 0.00 30 GLN A CA 19
ATOM 30825 C C . GLN A 1 30 ? -7.491 7.471 -10.427 1.00 0.00 30 GLN A C 19
ATOM 30826 O O . GLN A 1 30 ? -8.421 6.914 -11.016 1.00 0.00 30 GLN A O 19
ATOM 30840 N N . GLY A 1 31 ? -7.622 8.637 -9.809 1.00 0.00 31 GLY A N 19
ATOM 30841 C CA . GLY A 1 31 ? -8.894 9.330 -9.770 1.00 0.00 31 GLY A CA 19
ATOM 30842 C C . GLY A 1 31 ? -8.712 10.831 -9.854 1.00 0.00 31 GLY A C 19
ATOM 30843 O O . GLY A 1 31 ? -7.625 11.340 -9.566 1.00 0.00 31 GLY A O 19
ATOM 30847 N N . ASN A 1 32 ? -9.766 11.544 -10.233 1.00 0.00 32 ASN A N 19
ATOM 30848 C CA . ASN A 1 32 ? -9.669 12.986 -10.464 1.00 0.00 32 ASN A CA 19
ATOM 30849 C C . ASN A 1 32 ? -9.896 13.761 -9.171 1.00 0.00 32 ASN A C 19
ATOM 30850 O O . ASN A 1 32 ? -10.805 14.585 -9.072 1.00 0.00 32 ASN A O 19
ATOM 30861 N N . LYS A 1 33 ? -9.096 13.451 -8.167 1.00 0.00 33 LYS A N 19
ATOM 30862 C CA . LYS A 1 33 ? -9.105 14.183 -6.912 1.00 0.00 33 LYS A CA 19
ATOM 30863 C C . LYS A 1 33 ? -7.814 13.905 -6.162 1.00 0.00 33 LYS A C 19
ATOM 30864 O O . LYS A 1 33 ? -7.321 12.779 -6.183 1.00 0.00 33 LYS A O 19
ATOM 30883 N N . ASP A 1 34 ? -7.247 14.922 -5.538 1.00 0.00 34 ASP A N 19
ATOM 30884 C CA . ASP A 1 34 ? -6.068 14.731 -4.704 1.00 0.00 34 ASP A CA 19
ATOM 30885 C C . ASP A 1 34 ? -6.472 14.109 -3.373 1.00 0.00 34 ASP A C 19
ATOM 30886 O O . ASP A 1 34 ? -7.586 14.326 -2.890 1.00 0.00 34 ASP A O 19
ATOM 30895 N N . SER A 1 35 ? -5.577 13.332 -2.789 1.00 0.00 35 SER A N 19
ATOM 30896 C CA . SER A 1 35 ? -5.848 12.684 -1.519 1.00 0.00 35 SER A CA 19
ATOM 30897 C C . SER A 1 35 ? -4.831 13.119 -0.470 1.00 0.00 35 SER A C 19
ATOM 30898 O O . SER A 1 35 ? -3.649 13.288 -0.767 1.00 0.00 35 SER A O 19
ATOM 30906 N N . THR A 1 36 ? -5.305 13.321 0.745 1.00 0.00 36 THR A N 19
ATOM 30907 C CA . THR A 1 36 ? -4.462 13.773 1.837 1.00 0.00 36 THR A CA 19
ATOM 30908 C C . THR A 1 36 ? -3.889 12.584 2.618 1.00 0.00 36 THR A C 19
ATOM 30909 O O . THR A 1 36 ? -3.880 11.462 2.112 1.00 0.00 36 THR A O 19
ATOM 30920 N N . SER A 1 37 ? -3.389 12.840 3.830 1.00 0.00 37 SER A N 19
ATOM 30921 C CA . SER A 1 37 ? -2.803 11.799 4.673 1.00 0.00 37 SER A CA 19
ATOM 30922 C C . SER A 1 37 ? -3.702 10.571 4.784 1.00 0.00 37 SER A C 19
ATOM 30923 O O . SER A 1 37 ? -4.810 10.643 5.323 1.00 0.00 37 SER A O 19
ATOM 30931 N N . PHE A 1 38 ? -3.218 9.449 4.270 1.00 0.00 38 PHE A N 19
ATOM 30932 C CA . PHE A 1 38 ? -3.952 8.196 4.355 1.00 0.00 38 PHE A CA 19
ATOM 30933 C C . PHE A 1 38 ? -3.039 7.086 4.876 1.00 0.00 38 PHE A C 19
ATOM 30934 O O . PHE A 1 38 ? -1.826 7.109 4.653 1.00 0.00 38 PHE A O 19
ATOM 30951 N N . ASN A 1 39 ? -3.623 6.129 5.575 1.00 0.00 39 ASN A N 19
ATOM 30952 C CA . ASN A 1 39 ? -2.859 5.093 6.264 1.00 0.00 39 ASN A CA 19
ATOM 30953 C C . ASN A 1 39 ? -2.803 3.810 5.445 1.00 0.00 39 ASN A C 19
ATOM 30954 O O . ASN A 1 39 ? -3.797 3.104 5.333 1.00 0.00 39 ASN A O 19
ATOM 30965 N N . VAL A 1 40 ? -1.648 3.488 4.889 1.00 0.00 40 VAL A N 19
ATOM 30966 C CA . VAL A 1 40 ? -1.514 2.257 4.123 1.00 0.00 40 VAL A CA 19
ATOM 30967 C C . VAL A 1 40 ? -0.893 1.159 4.981 1.00 0.00 40 VAL A C 19
ATOM 30968 O O . VAL A 1 40 ? 0.232 1.287 5.475 1.00 0.00 40 VAL A O 19
ATOM 30981 N N . SER A 1 41 ? -1.660 0.095 5.181 1.00 0.00 41 SER A N 19
ATOM 30982 C CA . SER A 1 41 ? -1.252 -1.006 6.037 1.00 0.00 41 SER A CA 19
ATOM 30983 C C . SER A 1 41 ? -0.911 -2.240 5.212 1.00 0.00 41 SER A C 19
ATOM 30984 O O . SER A 1 41 ? -1.514 -2.483 4.164 1.00 0.00 41 SER A O 19
ATOM 30992 N N . LEU A 1 42 ? 0.055 -3.015 5.683 1.00 0.00 42 LEU A N 19
ATOM 30993 C CA . LEU A 1 42 ? 0.395 -4.273 5.043 1.00 0.00 42 LEU A CA 19
ATOM 30994 C C . LEU A 1 42 ? -0.097 -5.437 5.892 1.00 0.00 42 LEU A C 19
ATOM 30995 O O . LEU A 1 42 ? 0.376 -5.646 7.013 1.00 0.00 42 LEU A O 19
ATOM 31011 N N . LEU A 1 43 ? -1.056 -6.176 5.361 1.00 0.00 43 LEU A N 19
ATOM 31012 C CA . LEU A 1 43 ? -1.624 -7.311 6.066 1.00 0.00 43 LEU A CA 19
ATOM 31013 C C . LEU A 1 43 ? -1.034 -8.609 5.537 1.00 0.00 43 LEU A C 19
ATOM 31014 O O . LEU A 1 43 ? -1.143 -8.910 4.353 1.00 0.00 43 LEU A O 19
ATOM 31030 N N . VAL A 1 44 ? -0.406 -9.369 6.415 1.00 0.00 44 VAL A N 19
ATOM 31031 C CA . VAL A 1 44 ? 0.169 -10.653 6.049 1.00 0.00 44 VAL A CA 19
ATOM 31032 C C . VAL A 1 44 ? -0.758 -11.776 6.484 1.00 0.00 44 VAL A C 19
ATOM 31033 O O . VAL A 1 44 ? -0.842 -12.099 7.672 1.00 0.00 44 VAL A O 19
ATOM 31046 N N . ASP A 1 45 ? -1.493 -12.320 5.516 1.00 0.00 45 ASP A N 19
ATOM 31047 C CA . ASP A 1 45 ? -2.420 -13.429 5.751 1.00 0.00 45 ASP A CA 19
ATOM 31048 C C . ASP A 1 45 ? -3.513 -13.050 6.748 1.00 0.00 45 ASP A C 19
ATOM 31049 O O . ASP A 1 45 ? -4.195 -13.919 7.298 1.00 0.00 45 ASP A O 19
ATOM 31058 N N . GLY A 1 46 ? -3.688 -11.752 6.967 1.00 0.00 46 GLY A N 19
ATOM 31059 C CA . GLY A 1 46 ? -4.742 -11.286 7.842 1.00 0.00 46 GLY A CA 19
ATOM 31060 C C . GLY A 1 46 ? -4.246 -10.328 8.906 1.00 0.00 46 GLY A C 19
ATOM 31061 O O . GLY A 1 46 ? -4.956 -9.398 9.284 1.00 0.00 46 GLY A O 19
ATOM 31065 N N . ILE A 1 47 ? -3.031 -10.543 9.388 1.00 0.00 47 ILE A N 19
ATOM 31066 C CA . ILE A 1 47 ? -2.492 -9.719 10.465 1.00 0.00 47 ILE A CA 19
ATOM 31067 C C . ILE A 1 47 ? -1.755 -8.516 9.889 1.00 0.00 47 ILE A C 19
ATOM 31068 O O . ILE A 1 47 ? -1.192 -8.587 8.802 1.00 0.00 47 ILE A O 19
ATOM 31084 N N . VAL A 1 48 ? -1.745 -7.425 10.626 1.00 0.00 48 VAL A N 19
ATOM 31085 C CA . VAL A 1 48 ? -1.085 -6.207 10.177 1.00 0.00 48 VAL A CA 19
ATOM 31086 C C . VAL A 1 48 ? 0.312 -6.119 10.780 1.00 0.00 48 VAL A C 19
ATOM 31087 O O . VAL A 1 48 ? 0.464 -5.959 11.989 1.00 0.00 48 VAL A O 19
ATOM 31100 N N . VAL A 1 49 ? 1.329 -6.235 9.937 1.00 0.00 49 VAL A N 19
ATOM 31101 C CA . VAL A 1 49 ? 2.708 -6.215 10.413 1.00 0.00 49 VAL A CA 19
ATOM 31102 C C . VAL A 1 49 ? 3.234 -4.789 10.533 1.00 0.00 49 VAL A C 19
ATOM 31103 O O . VAL A 1 49 ? 4.036 -4.487 11.419 1.00 0.00 49 VAL A O 19
ATOM 31116 N N . ASP A 1 50 ? 2.772 -3.908 9.653 1.00 0.00 50 ASP A N 19
ATOM 31117 C CA . ASP A 1 50 ? 3.226 -2.523 9.662 1.00 0.00 50 ASP A CA 19
ATOM 31118 C C . ASP A 1 50 ? 2.230 -1.626 8.935 1.00 0.00 50 ASP A C 19
ATOM 31119 O O . ASP A 1 50 ? 1.377 -2.106 8.181 1.00 0.00 50 ASP A O 19
ATOM 31128 N N . THR A 1 51 ? 2.331 -0.329 9.180 1.00 0.00 51 THR A N 19
ATOM 31129 C CA . THR A 1 51 ? 1.453 0.653 8.565 1.00 0.00 51 THR A CA 19
ATOM 31130 C C . THR A 1 51 ? 2.192 1.976 8.403 1.00 0.00 51 THR A C 19
ATOM 31131 O O . THR A 1 51 ? 2.800 2.473 9.351 1.00 0.00 51 THR A O 19
ATOM 31142 N N . GLN A 1 52 ? 2.146 2.539 7.206 1.00 0.00 52 GLN A N 19
ATOM 31143 C CA . GLN A 1 52 ? 2.817 3.797 6.946 1.00 0.00 52 GLN A CA 19
ATOM 31144 C C . GLN A 1 52 ? 1.802 4.863 6.558 1.00 0.00 52 GLN A C 19
ATOM 31145 O O . GLN A 1 52 ? 1.084 4.717 5.564 1.00 0.00 52 GLN A O 19
ATOM 31159 N N . THR A 1 53 ? 1.727 5.917 7.351 1.00 0.00 53 THR A N 19
ATOM 31160 C CA . THR A 1 53 ? 0.866 7.040 7.038 1.00 0.00 53 THR A CA 19
ATOM 31161 C C . THR A 1 53 ? 1.477 7.869 5.917 1.00 0.00 53 THR A C 19
ATOM 31162 O O . THR A 1 53 ? 2.486 8.549 6.111 1.00 0.00 53 THR A O 19
ATOM 31173 N N . VAL A 1 54 ? 0.877 7.792 4.741 1.00 0.00 54 VAL A N 19
ATOM 31174 C CA . VAL A 1 54 ? 1.341 8.564 3.606 1.00 0.00 54 VAL A CA 19
ATOM 31175 C C . VAL A 1 54 ? 0.872 10.001 3.759 1.00 0.00 54 VAL A C 19
ATOM 31176 O O . VAL A 1 54 ? -0.311 10.247 3.994 1.00 0.00 54 VAL A O 19
ATOM 31189 N N . THR A 1 55 ? 1.801 10.938 3.642 1.00 0.00 55 THR A N 19
ATOM 31190 C CA . THR A 1 55 ? 1.524 12.341 3.892 1.00 0.00 55 THR A CA 19
ATOM 31191 C C . THR A 1 55 ? 0.395 12.864 3.001 1.00 0.00 55 THR A C 19
ATOM 31192 O O . THR A 1 55 ? -0.560 13.461 3.497 1.00 0.00 55 THR A O 19
ATOM 31203 N N . SER A 1 56 ? 0.497 12.613 1.697 1.00 0.00 56 SER A N 19
ATOM 31204 C CA . SER A 1 56 ? -0.484 13.087 0.715 1.00 0.00 56 SER A CA 19
ATOM 31205 C C . SER A 1 56 ? -0.203 12.443 -0.640 1.00 0.00 56 SER A C 19
ATOM 31206 O O . SER A 1 56 ? 0.946 12.125 -0.958 1.00 0.00 56 SER A O 19
ATOM 31214 N N . LEU A 1 57 ? -1.240 12.268 -1.445 1.00 0.00 57 LEU A N 19
ATOM 31215 C CA . LEU A 1 57 ? -1.078 11.709 -2.777 1.00 0.00 57 LEU A CA 19
ATOM 31216 C C . LEU A 1 57 ? -1.920 12.486 -3.785 1.00 0.00 57 LEU A C 19
ATOM 31217 O O . LEU A 1 57 ? -3.151 12.458 -3.743 1.00 0.00 57 LEU A O 19
ATOM 31233 N N . GLU A 1 58 ? -1.247 13.191 -4.683 1.00 0.00 58 GLU A N 19
ATOM 31234 C CA . GLU A 1 58 ? -1.924 14.015 -5.678 1.00 0.00 58 GLU A CA 19
ATOM 31235 C C . GLU A 1 58 ? -2.509 13.151 -6.794 1.00 0.00 58 GLU A C 19
ATOM 31236 O O . GLU A 1 58 ? -2.293 11.939 -6.834 1.00 0.00 58 GLU A O 19
ATOM 31248 N N . SER A 1 59 ? -3.248 13.777 -7.698 1.00 0.00 59 SER A N 19
ATOM 31249 C CA . SER A 1 59 ? -3.878 13.066 -8.799 1.00 0.00 59 SER A CA 19
ATOM 31250 C C . SER A 1 59 ? -2.831 12.524 -9.770 1.00 0.00 59 SER A C 19
ATOM 31251 O O . SER A 1 59 ? -1.933 13.252 -10.192 1.00 0.00 59 SER A O 19
ATOM 31259 N N . GLU A 1 60 ? -2.946 11.230 -10.079 1.00 0.00 60 GLU A N 19
ATOM 31260 C CA . GLU A 1 60 ? -2.055 10.547 -11.020 1.00 0.00 60 GLU A CA 19
ATOM 31261 C C . GLU A 1 60 ? -0.644 10.400 -10.438 1.00 0.00 60 GLU A C 19
ATOM 31262 O O . GLU A 1 60 ? 0.289 9.997 -11.128 1.00 0.00 60 GLU A O 19
ATOM 31274 N N . ASN A 1 61 ? -0.494 10.696 -9.159 1.00 0.00 61 ASN A N 19
ATOM 31275 C CA . ASN A 1 61 ? 0.802 10.555 -8.515 1.00 0.00 61 ASN A CA 19
ATOM 31276 C C . ASN A 1 61 ? 0.909 9.184 -7.865 1.00 0.00 61 ASN A C 19
ATOM 31277 O O . ASN A 1 61 ? -0.089 8.625 -7.403 1.00 0.00 61 ASN A O 19
ATOM 31288 N N . SER A 1 62 ? 2.110 8.633 -7.862 1.00 0.00 62 SER A N 19
ATOM 31289 C CA . SER A 1 62 ? 2.361 7.353 -7.231 1.00 0.00 62 SER A CA 19
ATOM 31290 C C . SER A 1 62 ? 3.384 7.521 -6.117 1.00 0.00 62 SER A C 19
ATOM 31291 O O . SER A 1 62 ? 4.425 8.150 -6.312 1.00 0.00 62 SER A O 19
ATOM 31299 N N . THR A 1 63 ? 3.081 6.977 -4.952 1.00 0.00 63 THR A N 19
ATOM 31300 C CA . THR A 1 63 ? 3.987 7.054 -3.824 1.00 0.00 63 THR A CA 19
ATOM 31301 C C . THR A 1 63 ? 4.493 5.664 -3.452 1.00 0.00 63 THR A C 19
ATOM 31302 O O . THR A 1 63 ? 3.744 4.682 -3.496 1.00 0.00 63 THR A O 19
ATOM 31313 N N . ASN A 1 64 ? 5.770 5.582 -3.119 1.00 0.00 64 ASN A N 19
ATOM 31314 C CA . ASN A 1 64 ? 6.376 4.328 -2.706 1.00 0.00 64 ASN A CA 19
ATOM 31315 C C . ASN A 1 64 ? 6.307 4.186 -1.193 1.00 0.00 64 ASN A C 19
ATOM 31316 O O . ASN A 1 64 ? 6.910 4.963 -0.450 1.00 0.00 64 ASN A O 19
ATOM 31327 N N . VAL A 1 65 ? 5.540 3.206 -0.749 1.00 0.00 65 VAL A N 19
ATOM 31328 C CA . VAL A 1 65 ? 5.362 2.945 0.667 1.00 0.00 65 VAL A CA 19
ATOM 31329 C C . VAL A 1 65 ? 6.318 1.848 1.107 1.00 0.00 65 VAL A C 19
ATOM 31330 O O . VAL A 1 65 ? 6.300 0.752 0.556 1.00 0.00 65 VAL A O 19
ATOM 31343 N N . ASP A 1 66 ? 7.150 2.145 2.088 1.00 0.00 66 ASP A N 19
ATOM 31344 C CA . ASP A 1 66 ? 8.162 1.196 2.532 1.00 0.00 66 ASP A CA 19
ATOM 31345 C C . ASP A 1 66 ? 7.852 0.689 3.934 1.00 0.00 66 ASP A C 19
ATOM 31346 O O . ASP A 1 66 ? 7.979 1.422 4.917 1.00 0.00 66 ASP A O 19
ATOM 31355 N N . PHE A 1 67 ? 7.460 -0.576 4.017 1.00 0.00 67 PHE A N 19
ATOM 31356 C CA . PHE A 1 67 ? 7.045 -1.176 5.279 1.00 0.00 67 PHE A CA 19
ATOM 31357 C C . PHE A 1 67 ? 8.217 -1.834 5.992 1.00 0.00 67 PHE A C 19
ATOM 31358 O O . PHE A 1 67 ? 9.259 -2.094 5.397 1.00 0.00 67 PHE A O 19
ATOM 31375 N N . HIS A 1 68 ? 8.026 -2.110 7.271 1.00 0.00 68 HIS A N 19
ATOM 31376 C CA . HIS A 1 68 ? 9.032 -2.778 8.081 1.00 0.00 68 HIS A CA 19
ATOM 31377 C C . HIS A 1 68 ? 8.536 -4.171 8.455 1.00 0.00 68 HIS A C 19
ATOM 31378 O O . HIS A 1 68 ? 7.816 -4.340 9.438 1.00 0.00 68 HIS A O 19
ATOM 31393 N N . TRP A 1 69 ? 8.900 -5.162 7.657 1.00 0.00 69 TRP A N 19
ATOM 31394 C CA . TRP A 1 69 ? 8.432 -6.520 7.880 1.00 0.00 69 TRP A CA 19
ATOM 31395 C C . TRP A 1 69 ? 9.591 -7.432 8.270 1.00 0.00 69 TRP A C 19
ATOM 31396 O O . TRP A 1 69 ? 10.467 -7.722 7.463 1.00 0.00 69 TRP A O 19
ATOM 31417 N N . THR A 1 70 ? 9.592 -7.864 9.520 1.00 0.00 70 THR A N 19
ATOM 31418 C CA . THR A 1 70 ? 10.598 -8.791 10.008 1.00 0.00 70 THR A CA 19
ATOM 31419 C C . THR A 1 70 ? 10.226 -10.218 9.612 1.00 0.00 70 THR A C 19
ATOM 31420 O O . THR A 1 70 ? 9.223 -10.760 10.086 1.00 0.00 70 THR A O 19
ATOM 31431 N N . LEU A 1 71 ? 11.017 -10.811 8.725 1.00 0.00 71 LEU A N 19
ATOM 31432 C CA . LEU A 1 71 ? 10.731 -12.148 8.228 1.00 0.00 71 LEU A CA 19
ATOM 31433 C C . LEU A 1 71 ? 10.982 -13.205 9.294 1.00 0.00 71 LEU A C 19
ATOM 31434 O O . LEU A 1 71 ? 12.101 -13.357 9.790 1.00 0.00 71 LEU A O 19
ATOM 31450 N N . ASP A 1 72 ? 9.932 -13.930 9.637 1.00 0.00 72 ASP A N 19
ATOM 31451 C CA . ASP A 1 72 ? 10.033 -15.045 10.565 1.00 0.00 72 ASP A CA 19
ATOM 31452 C C . ASP A 1 72 ? 10.487 -16.294 9.817 1.00 0.00 72 ASP A C 19
ATOM 31453 O O . ASP A 1 72 ? 11.206 -17.130 10.356 1.00 0.00 72 ASP A O 19
ATOM 31462 N N . GLY A 1 73 ? 10.059 -16.402 8.565 1.00 0.00 73 GLY A N 19
ATOM 31463 C CA . GLY A 1 73 ? 10.507 -17.482 7.710 1.00 0.00 73 GLY A CA 19
ATOM 31464 C C . GLY A 1 73 ? 9.819 -18.795 8.012 1.00 0.00 73 GLY A C 19
ATOM 31465 O O . GLY A 1 73 ? 10.398 -19.863 7.815 1.00 0.00 73 GLY A O 19
ATOM 31469 N N . THR A 1 74 ? 8.588 -18.719 8.490 1.00 0.00 74 THR A N 19
ATOM 31470 C CA . THR A 1 74 ? 7.829 -19.915 8.811 1.00 0.00 74 THR A CA 19
ATOM 31471 C C . THR A 1 74 ? 7.230 -20.522 7.548 1.00 0.00 74 THR A C 19
ATOM 31472 O O . THR A 1 74 ? 7.408 -21.708 7.268 1.00 0.00 74 THR A O 19
ATOM 31483 N N . ALA A 1 75 ? 6.545 -19.694 6.779 1.00 0.00 75 ALA A N 19
ATOM 31484 C CA . ALA A 1 75 ? 5.932 -20.134 5.540 1.00 0.00 75 ALA A CA 19
ATOM 31485 C C . ALA A 1 75 ? 6.722 -19.616 4.347 1.00 0.00 75 ALA A C 19
ATOM 31486 O O . ALA A 1 75 ? 7.320 -18.542 4.410 1.00 0.00 75 ALA A O 19
ATOM 31493 N N . ASN A 1 76 ? 6.732 -20.383 3.266 1.00 0.00 76 ASN A N 19
ATOM 31494 C CA . ASN A 1 76 ? 7.458 -19.988 2.062 1.00 0.00 76 ASN A CA 19
ATOM 31495 C C . ASN A 1 76 ? 6.595 -19.104 1.174 1.00 0.00 76 ASN A C 19
ATOM 31496 O O . ASN A 1 76 ? 7.078 -18.529 0.199 1.00 0.00 76 ASN A O 19
ATOM 31507 N N . SER A 1 77 ? 5.322 -18.997 1.515 1.00 0.00 77 SER A N 19
ATOM 31508 C CA . SER A 1 77 ? 4.396 -18.174 0.759 1.00 0.00 77 SER A CA 19
ATOM 31509 C C . SER A 1 77 ? 3.498 -17.391 1.708 1.00 0.00 77 SER A C 19
ATOM 31510 O O . SER A 1 77 ? 2.778 -17.974 2.521 1.00 0.00 77 SER A O 19
ATOM 31518 N N . TYR A 1 78 ? 3.566 -16.071 1.621 1.00 0.00 78 TYR A N 19
ATOM 31519 C CA . TYR A 1 78 ? 2.732 -15.212 2.446 1.00 0.00 78 TYR A CA 19
ATOM 31520 C C . TYR A 1 78 ? 1.782 -14.391 1.589 1.00 0.00 78 TYR A C 19
ATOM 31521 O O . TYR A 1 78 ? 2.090 -14.052 0.443 1.00 0.00 78 TYR A O 19
ATOM 31539 N N . THR A 1 79 ? 0.634 -14.068 2.154 1.00 0.00 79 THR A N 19
ATOM 31540 C CA . THR A 1 79 ? -0.362 -13.276 1.463 1.00 0.00 79 THR A CA 19
ATOM 31541 C C . THR A 1 79 ? -0.309 -11.836 1.947 1.00 0.00 79 THR A C 19
ATOM 31542 O O . THR A 1 79 ? -0.974 -11.467 2.917 1.00 0.00 79 THR A O 19
ATOM 31553 N N . LEU A 1 80 ? 0.507 -11.033 1.287 1.00 0.00 80 LEU A N 19
ATOM 31554 C CA . LEU A 1 80 ? 0.673 -9.647 1.672 1.00 0.00 80 LEU A CA 19
ATOM 31555 C C . LEU A 1 80 ? -0.366 -8.778 0.989 1.00 0.00 80 LEU A C 19
ATOM 31556 O O . LEU A 1 80 ? -0.381 -8.635 -0.233 1.00 0.00 80 LEU A O 19
ATOM 31572 N N . THR A 1 81 ? -1.245 -8.215 1.791 1.00 0.00 81 THR A N 19
ATOM 31573 C CA . THR A 1 81 ? -2.323 -7.397 1.286 1.00 0.00 81 THR A CA 19
ATOM 31574 C C . THR A 1 81 ? -2.117 -5.944 1.685 1.00 0.00 81 THR A C 19
ATOM 31575 O O . THR A 1 81 ? -2.014 -5.626 2.868 1.00 0.00 81 THR A O 19
ATOM 31586 N N . VAL A 1 82 ? -2.028 -5.077 0.696 1.00 0.00 82 VAL A N 19
ATOM 31587 C CA . VAL A 1 82 ? -1.909 -3.653 0.946 1.00 0.00 82 VAL A CA 19
ATOM 31588 C C . VAL A 1 82 ? -3.293 -3.037 1.021 1.00 0.00 82 VAL A C 19
ATOM 31589 O O . VAL A 1 82 ? -3.956 -2.864 -0.002 1.00 0.00 82 VAL A O 19
ATOM 31602 N N . ASN A 1 83 ? -3.748 -2.751 2.233 1.00 0.00 83 ASN A N 19
ATOM 31603 C CA . ASN A 1 83 ? -5.047 -2.123 2.413 1.00 0.00 83 ASN A CA 19
ATOM 31604 C C . ASN A 1 83 ? -4.872 -0.622 2.546 1.00 0.00 83 ASN A C 19
ATOM 31605 O O . ASN A 1 83 ? -4.278 -0.138 3.514 1.00 0.00 83 ASN A O 19
ATOM 31616 N N . VAL A 1 84 ? -5.380 0.106 1.573 1.00 0.00 84 VAL A N 19
ATOM 31617 C CA . VAL A 1 84 ? -5.254 1.548 1.561 1.00 0.00 84 VAL A CA 19
ATOM 31618 C C . VAL A 1 84 ? -6.300 2.199 2.461 1.00 0.00 84 VAL A C 19
ATOM 31619 O O . VAL A 1 84 ? -7.482 2.253 2.125 1.00 0.00 84 VAL A O 19
ATOM 31632 N N . ASP A 1 85 ? -5.824 2.643 3.619 1.00 0.00 85 ASP A N 19
ATOM 31633 C CA . ASP A 1 85 ? -6.612 3.352 4.630 1.00 0.00 85 ASP A CA 19
ATOM 31634 C C . ASP A 1 85 ? -7.872 2.595 5.039 1.00 0.00 85 ASP A C 19
ATOM 31635 O O . ASP A 1 85 ? -8.940 2.756 4.454 1.00 0.00 85 ASP A O 19
ATOM 31644 N N . PRO A 1 86 ? -7.751 1.758 6.079 1.00 0.00 86 PRO A N 19
ATOM 31645 C CA . PRO A 1 86 ? -8.871 0.998 6.633 1.00 0.00 86 PRO A CA 19
ATOM 31646 C C . PRO A 1 86 ? -9.748 1.856 7.544 1.00 0.00 86 PRO A C 19
ATOM 31647 O O . PRO A 1 86 ? -10.547 1.339 8.327 1.00 0.00 86 PRO A O 19
ATOM 31658 N N . GLU A 1 87 ? -9.589 3.167 7.434 1.00 0.00 87 GLU A N 19
ATOM 31659 C CA . GLU A 1 87 ? -10.318 4.102 8.272 1.00 0.00 87 GLU A CA 19
ATOM 31660 C C . GLU A 1 87 ? -11.243 4.968 7.418 1.00 0.00 87 GLU A C 19
ATOM 31661 O O . GLU A 1 87 ? -12.179 5.586 7.927 1.00 0.00 87 GLU A O 19
ATOM 31673 N N . ASN A 1 88 ? -10.974 4.985 6.112 1.00 0.00 88 ASN A N 19
ATOM 31674 C CA . ASN A 1 88 ? -11.732 5.793 5.159 1.00 0.00 88 ASN A CA 19
ATOM 31675 C C . ASN A 1 88 ? -11.577 7.274 5.471 1.00 0.00 88 ASN A C 19
ATOM 31676 O O . ASN A 1 88 ? -12.563 8.014 5.554 1.00 0.00 88 ASN A O 19
ATOM 31687 N N . ALA A 1 89 ? -10.334 7.701 5.656 1.00 0.00 89 ALA A N 19
ATOM 31688 C CA . ALA A 1 89 ? -10.031 9.113 5.845 1.00 0.00 89 ALA A CA 19
ATOM 31689 C C . ALA A 1 89 ? -10.335 9.880 4.566 1.00 0.00 89 ALA A C 19
ATOM 31690 O O . ALA A 1 89 ? -10.746 11.040 4.596 1.00 0.00 89 ALA A O 19
ATOM 31697 N N . VAL A 1 90 ? -10.132 9.209 3.443 1.00 0.00 90 VAL A N 19
ATOM 31698 C CA . VAL A 1 90 ? -10.484 9.748 2.142 1.00 0.00 90 VAL A CA 19
ATOM 31699 C C . VAL A 1 90 ? -11.715 8.995 1.634 1.00 0.00 90 VAL A C 19
ATOM 31700 O O . VAL A 1 90 ? -12.128 8.007 2.240 1.00 0.00 90 VAL A O 19
ATOM 31713 N N . ASN A 1 91 ? -12.334 9.469 0.567 1.00 0.00 91 ASN A N 19
ATOM 31714 C CA . ASN A 1 91 ? -13.455 8.749 -0.020 1.00 0.00 91 ASN A CA 19
ATOM 31715 C C . ASN A 1 91 ? -13.007 8.089 -1.316 1.00 0.00 91 ASN A C 19
ATOM 31716 O O . ASN A 1 91 ? -13.009 8.715 -2.375 1.00 0.00 91 ASN A O 19
ATOM 31727 N N . GLU A 1 92 ? -12.588 6.834 -1.214 1.00 0.00 92 GLU A N 19
ATOM 31728 C CA . GLU A 1 92 ? -12.001 6.128 -2.344 1.00 0.00 92 GLU A CA 19
ATOM 31729 C C . GLU A 1 92 ? -13.060 5.676 -3.339 1.00 0.00 92 GLU A C 19
ATOM 31730 O O . GLU A 1 92 ? -14.214 5.435 -2.980 1.00 0.00 92 GLU A O 19
ATOM 31742 N N . GLY A 1 93 ? -12.647 5.618 -4.599 1.00 0.00 93 GLY A N 19
ATOM 31743 C CA . GLY A 1 93 ? -13.444 5.032 -5.658 1.00 0.00 93 GLY A CA 19
ATOM 31744 C C . GLY A 1 93 ? -13.829 3.583 -5.396 1.00 0.00 93 GLY A C 19
ATOM 31745 O O . GLY A 1 93 ? -14.789 3.295 -4.684 1.00 0.00 93 GLY A O 19
ATOM 31749 N N . ASN A 1 94 ? -13.108 2.671 -6.030 1.00 0.00 94 ASN A N 19
ATOM 31750 C CA . ASN A 1 94 ? -13.446 1.252 -5.976 1.00 0.00 94 ASN A CA 19
ATOM 31751 C C . ASN A 1 94 ? -12.862 0.590 -4.736 1.00 0.00 94 ASN A C 19
ATOM 31752 O O . ASN A 1 94 ? -11.671 0.722 -4.458 1.00 0.00 94 ASN A O 19
ATOM 31763 N N . GLU A 1 95 ? -13.699 -0.148 -4.015 1.00 0.00 95 GLU A N 19
ATOM 31764 C CA . GLU A 1 95 ? -13.261 -0.878 -2.828 1.00 0.00 95 GLU A CA 19
ATOM 31765 C C . GLU A 1 95 ? -12.250 -1.952 -3.205 1.00 0.00 95 GLU A C 19
ATOM 31766 O O . GLU A 1 95 ? -11.350 -2.276 -2.432 1.00 0.00 95 GLU A O 19
ATOM 31778 N N . SER A 1 96 ? -12.412 -2.503 -4.402 1.00 0.00 96 SER A N 19
ATOM 31779 C CA . SER A 1 96 ? -11.486 -3.497 -4.930 1.00 0.00 96 SER A CA 19
ATOM 31780 C C . SER A 1 96 ? -10.073 -2.926 -5.025 1.00 0.00 96 SER A C 19
ATOM 31781 O O . SER A 1 96 ? -9.085 -3.647 -4.882 1.00 0.00 96 SER A O 19
ATOM 31789 N N . ASN A 1 97 ? -9.996 -1.619 -5.227 1.00 0.00 97 ASN A N 19
ATOM 31790 C CA . ASN A 1 97 ? -8.727 -0.940 -5.438 1.00 0.00 97 ASN A CA 19
ATOM 31791 C C . ASN A 1 97 ? -8.068 -0.595 -4.110 1.00 0.00 97 ASN A C 19
ATOM 31792 O O . ASN A 1 97 ? -6.886 -0.271 -4.063 1.00 0.00 97 ASN A O 19
ATOM 31803 N N . ASN A 1 98 ? -8.829 -0.698 -3.023 1.00 0.00 98 ASN A N 19
ATOM 31804 C CA . ASN A 1 98 ? -8.298 -0.431 -1.687 1.00 0.00 98 ASN A CA 19
ATOM 31805 C C . ASN A 1 98 ? -7.390 -1.561 -1.225 1.00 0.00 98 ASN A C 19
ATOM 31806 O O . ASN A 1 98 ? -6.700 -1.436 -0.216 1.00 0.00 98 ASN A O 19
ATOM 31817 N N . THR A 1 99 ? -7.392 -2.666 -1.958 1.00 0.00 99 THR A N 19
ATOM 31818 C CA . THR A 1 99 ? -6.669 -3.853 -1.534 1.00 0.00 99 THR A CA 19
ATOM 31819 C C . THR A 1 99 ? -5.791 -4.431 -2.637 1.00 0.00 99 THR A C 19
ATOM 31820 O O . THR A 1 99 ? -6.264 -4.717 -3.738 1.00 0.00 99 THR A O 19
ATOM 31831 N N . LEU A 1 100 ? -4.510 -4.592 -2.336 1.00 0.00 100 LEU A N 19
ATOM 31832 C CA . LEU A 1 100 ? -3.606 -5.328 -3.207 1.00 0.00 100 LEU A CA 19
ATOM 31833 C C . LEU A 1 100 ? -3.241 -6.654 -2.569 1.00 0.00 100 LEU A C 19
ATOM 31834 O O . LEU A 1 100 ? -2.433 -6.704 -1.642 1.00 0.00 100 LEU A O 19
ATOM 31850 N N . THR A 1 101 ? -3.858 -7.715 -3.041 1.00 0.00 101 THR A N 19
ATOM 31851 C CA . THR A 1 101 ? -3.524 -9.048 -2.587 1.00 0.00 101 THR A CA 19
ATOM 31852 C C . THR A 1 101 ? -2.342 -9.577 -3.391 1.00 0.00 101 THR A C 19
ATOM 31853 O O . THR A 1 101 ? -2.508 -10.082 -4.504 1.00 0.00 101 THR A O 19
ATOM 31864 N N . ALA A 1 102 ? -1.149 -9.414 -2.843 1.00 0.00 102 ALA A N 19
ATOM 31865 C CA . ALA A 1 102 ? 0.062 -9.829 -3.522 1.00 0.00 102 ALA A CA 19
ATOM 31866 C C . ALA A 1 102 ? 0.696 -11.012 -2.810 1.00 0.00 102 ALA A C 19
ATOM 31867 O O . ALA A 1 102 ? 1.043 -10.930 -1.631 1.00 0.00 102 ALA A O 19
ATOM 31874 N N . LEU A 1 103 ? 0.822 -12.118 -3.520 1.00 0.00 103 LEU A N 19
ATOM 31875 C CA . LEU A 1 103 ? 1.471 -13.289 -2.968 1.00 0.00 103 LEU A CA 19
ATOM 31876 C C . LEU A 1 103 ? 2.973 -13.167 -3.097 1.00 0.00 103 LEU A C 19
ATOM 31877 O O . LEU A 1 103 ? 3.522 -13.134 -4.200 1.00 0.00 103 LEU A O 19
ATOM 31893 N N . VAL A 1 104 ? 3.629 -13.091 -1.963 1.00 0.00 104 VAL A N 19
ATOM 31894 C CA . VAL A 1 104 ? 5.073 -12.995 -1.934 1.00 0.00 104 VAL A CA 19
ATOM 31895 C C . VAL A 1 104 ? 5.654 -14.308 -1.439 1.00 0.00 104 VAL A C 19
ATOM 31896 O O . VAL A 1 104 ? 5.099 -14.945 -0.537 1.00 0.00 104 VAL A O 19
ATOM 31909 N N . GLY A 1 105 ? 6.742 -14.729 -2.045 1.00 0.00 105 GLY A N 19
ATOM 31910 C CA . GLY A 1 105 ? 7.342 -15.980 -1.667 1.00 0.00 105 GLY A CA 19
ATOM 31911 C C . GLY A 1 105 ? 8.720 -15.773 -1.109 1.00 0.00 105 GLY A C 19
ATOM 31912 O O . GLY A 1 105 ? 9.290 -14.694 -1.252 1.00 0.00 105 GLY A O 19
ATOM 31916 N N . THR A 1 106 ? 9.256 -16.780 -0.460 1.00 0.00 106 THR A N 19
ATOM 31917 C CA . THR A 1 106 ? 10.613 -16.706 0.023 1.00 0.00 106 THR A CA 19
ATOM 31918 C C . THR A 1 106 ? 11.578 -16.801 -1.154 1.00 0.00 106 THR A C 19
ATOM 31919 O O . THR A 1 106 ? 11.359 -17.586 -2.081 1.00 0.00 106 THR A O 19
ATOM 31930 N N . LEU A 1 107 ? 12.611 -15.969 -1.140 1.00 0.00 107 LEU A N 19
ATOM 31931 C CA . LEU A 1 107 ? 13.573 -15.931 -2.231 1.00 0.00 107 LEU A CA 19
ATOM 31932 C C . LEU A 1 107 ? 14.234 -17.290 -2.409 1.00 0.00 107 LEU A C 19
ATOM 31933 O O . LEU A 1 107 ? 14.432 -18.031 -1.441 1.00 0.00 107 LEU A O 19
ATOM 31949 N N . GLU A 1 108 ? 14.565 -17.610 -3.654 1.00 0.00 108 GLU A N 19
ATOM 31950 C CA . GLU A 1 108 ? 15.172 -18.886 -3.985 1.00 0.00 108 GLU A CA 19
ATOM 31951 C C . GLU A 1 108 ? 16.473 -19.085 -3.227 1.00 0.00 108 GLU A C 19
ATOM 31952 O O . GLU A 1 108 ? 16.821 -20.210 -2.873 1.00 0.00 108 GLU A O 19
ATOM 31964 N N . HIS A 1 109 ? 17.198 -17.983 -3.004 1.00 0.00 109 HIS A N 19
ATOM 31965 C CA . HIS A 1 109 ? 18.476 -18.026 -2.297 1.00 0.00 109 HIS A CA 19
ATOM 31966 C C . HIS A 1 109 ? 19.514 -18.733 -3.175 1.00 0.00 109 HIS A C 19
ATOM 31967 O O . HIS A 1 109 ? 20.604 -19.093 -2.737 1.00 0.00 109 HIS A O 19
ATOM 31982 N N . HIS A 1 110 ? 19.161 -18.892 -4.444 1.00 0.00 110 HIS A N 19
ATOM 31983 C CA . HIS A 1 110 ? 20.029 -19.535 -5.415 1.00 0.00 110 HIS A CA 19
ATOM 31984 C C . HIS A 1 110 ? 20.614 -18.478 -6.338 1.00 0.00 110 HIS A C 19
ATOM 31985 O O . HIS A 1 110 ? 19.914 -17.544 -6.733 1.00 0.00 110 HIS A O 19
ATOM 32000 N N . HIS A 1 111 ? 21.883 -18.620 -6.684 1.00 0.00 111 HIS A N 19
ATOM 32001 C CA . HIS A 1 111 ? 22.532 -17.667 -7.578 1.00 0.00 111 HIS A CA 19
ATOM 32002 C C . HIS A 1 111 ? 22.172 -17.966 -9.027 1.00 0.00 111 HIS A C 19
ATOM 32003 O O . HIS A 1 111 ? 22.465 -17.184 -9.931 1.00 0.00 111 HIS A O 19
ATOM 32018 N N . HIS A 1 112 ? 21.543 -19.111 -9.236 1.00 0.00 112 HIS A N 19
ATOM 32019 C CA . HIS A 1 112 ? 20.908 -19.415 -10.505 1.00 0.00 112 HIS A CA 19
ATOM 32020 C C . HIS A 1 112 ? 19.401 -19.284 -10.341 1.00 0.00 112 HIS A C 19
ATOM 32021 O O . HIS A 1 112 ? 18.717 -20.232 -9.958 1.00 0.00 112 HIS A O 19
ATOM 32036 N N . HIS A 1 113 ? 18.906 -18.082 -10.592 1.00 0.00 113 HIS A N 19
ATOM 32037 C CA . HIS A 1 113 ? 17.510 -17.748 -10.350 1.00 0.00 113 HIS A CA 19
ATOM 32038 C C . HIS A 1 113 ? 16.633 -18.249 -11.490 1.00 0.00 113 HIS A C 19
ATOM 32039 O O . HIS A 1 113 ? 17.081 -18.344 -12.633 1.00 0.00 113 HIS A O 19
ATOM 32054 N N . HIS A 1 114 ? 15.393 -18.578 -11.175 1.00 0.00 114 HIS A N 19
ATOM 32055 C CA . HIS A 1 114 ? 14.427 -18.958 -12.190 1.00 0.00 114 HIS A CA 19
ATOM 32056 C C . HIS A 1 114 ? 13.575 -17.755 -12.558 1.00 0.00 114 HIS A C 19
ATOM 32057 O O . HIS A 1 114 ? 12.351 -17.792 -12.331 1.00 0.00 114 HIS A O 19
ATOM 32073 N N . MET A 1 1 ? -16.088 15.069 -7.647 1.00 0.00 1 MET A N 20
ATOM 32074 C CA . MET A 1 1 ? -14.745 14.522 -7.938 1.00 0.00 1 MET A CA 20
ATOM 32075 C C . MET A 1 1 ? -14.276 13.665 -6.773 1.00 0.00 1 MET A C 20
ATOM 32076 O O . MET A 1 1 ? -14.132 14.150 -5.654 1.00 0.00 1 MET A O 20
ATOM 32092 N N . ILE A 1 2 ? -14.071 12.386 -7.031 1.00 0.00 2 ILE A N 20
ATOM 32093 C CA . ILE A 1 2 ? -13.639 11.463 -5.999 1.00 0.00 2 ILE A CA 20
ATOM 32094 C C . ILE A 1 2 ? -12.227 10.945 -6.320 1.00 0.00 2 ILE A C 20
ATOM 32095 O O . ILE A 1 2 ? -11.890 10.750 -7.490 1.00 0.00 2 ILE A O 20
ATOM 32111 N N . PRO A 1 3 ? -11.366 10.754 -5.302 1.00 0.00 3 PRO A N 20
ATOM 32112 C CA . PRO A 1 3 ? -10.048 10.153 -5.495 1.00 0.00 3 PRO A CA 20
ATOM 32113 C C . PRO A 1 3 ? -10.155 8.649 -5.697 1.00 0.00 3 PRO A C 20
ATOM 32114 O O . PRO A 1 3 ? -11.144 8.033 -5.300 1.00 0.00 3 PRO A O 20
ATOM 32125 N N . ASP A 1 4 ? -9.156 8.058 -6.327 1.00 0.00 4 ASP A N 20
ATOM 32126 C CA . ASP A 1 4 ? -9.136 6.627 -6.536 1.00 0.00 4 ASP A CA 20
ATOM 32127 C C . ASP A 1 4 ? -7.719 6.142 -6.321 1.00 0.00 4 ASP A C 20
ATOM 32128 O O . ASP A 1 4 ? -6.857 6.335 -7.176 1.00 0.00 4 ASP A O 20
ATOM 32137 N N . LEU A 1 5 ? -7.462 5.542 -5.175 1.00 0.00 5 LEU A N 20
ATOM 32138 C CA . LEU A 1 5 ? -6.104 5.182 -4.821 1.00 0.00 5 LEU A CA 20
ATOM 32139 C C . LEU A 1 5 ? -5.895 3.715 -5.110 1.00 0.00 5 LEU A C 20
ATOM 32140 O O . LEU A 1 5 ? -6.651 2.871 -4.653 1.00 0.00 5 LEU A O 20
ATOM 32156 N N . VAL A 1 6 ? -4.868 3.405 -5.867 1.00 0.00 6 VAL A N 20
ATOM 32157 C CA . VAL A 1 6 ? -4.662 2.034 -6.274 1.00 0.00 6 VAL A CA 20
ATOM 32158 C C . VAL A 1 6 ? -3.268 1.564 -5.888 1.00 0.00 6 VAL A C 20
ATOM 32159 O O . VAL A 1 6 ? -2.302 2.314 -6.014 1.00 0.00 6 VAL A O 20
ATOM 32172 N N . PRO A 1 7 ? -3.144 0.318 -5.424 1.00 0.00 7 PRO A N 20
ATOM 32173 C CA . PRO A 1 7 ? -1.871 -0.342 -5.227 1.00 0.00 7 PRO A CA 20
ATOM 32174 C C . PRO A 1 7 ? -1.538 -1.226 -6.423 1.00 0.00 7 PRO A C 20
ATOM 32175 O O . PRO A 1 7 ? -2.178 -2.251 -6.653 1.00 0.00 7 PRO A O 20
ATOM 32186 N N . VAL A 1 8 ? -0.544 -0.817 -7.188 1.00 0.00 8 VAL A N 20
ATOM 32187 C CA . VAL A 1 8 ? -0.270 -1.448 -8.473 1.00 0.00 8 VAL A CA 20
ATOM 32188 C C . VAL A 1 8 ? 0.637 -2.668 -8.339 1.00 0.00 8 VAL A C 20
ATOM 32189 O O . VAL A 1 8 ? 0.436 -3.674 -9.021 1.00 0.00 8 VAL A O 20
ATOM 32202 N N . SER A 1 9 ? 1.631 -2.589 -7.468 1.00 0.00 9 SER A N 20
ATOM 32203 C CA . SER A 1 9 ? 2.572 -3.685 -7.293 1.00 0.00 9 SER A CA 20
ATOM 32204 C C . SER A 1 9 ? 3.223 -3.634 -5.918 1.00 0.00 9 SER A C 20
ATOM 32205 O O . SER A 1 9 ? 3.197 -2.599 -5.246 1.00 0.00 9 SER A O 20
ATOM 32213 N N . LEU A 1 10 ? 3.784 -4.762 -5.503 1.00 0.00 10 LEU A N 20
ATOM 32214 C CA . LEU A 1 10 ? 4.580 -4.821 -4.290 1.00 0.00 10 LEU A CA 20
ATOM 32215 C C . LEU A 1 10 ? 5.927 -5.454 -4.609 1.00 0.00 10 LEU A C 20
ATOM 32216 O O . LEU A 1 10 ? 5.994 -6.539 -5.186 1.00 0.00 10 LEU A O 20
ATOM 32232 N N . THR A 1 11 ? 6.989 -4.761 -4.249 1.00 0.00 11 THR A N 20
ATOM 32233 C CA . THR A 1 11 ? 8.338 -5.263 -4.431 1.00 0.00 11 THR A CA 20
ATOM 32234 C C . THR A 1 11 ? 9.069 -5.302 -3.083 1.00 0.00 11 THR A C 20
ATOM 32235 O O . THR A 1 11 ? 9.004 -4.348 -2.312 1.00 0.00 11 THR A O 20
ATOM 32246 N N . PRO A 1 12 ? 9.725 -6.413 -2.741 1.00 0.00 12 PRO A N 20
ATOM 32247 C CA . PRO A 1 12 ? 9.881 -7.558 -3.615 1.00 0.00 12 PRO A CA 20
ATOM 32248 C C . PRO A 1 12 ? 8.830 -8.639 -3.388 1.00 0.00 12 PRO A C 20
ATOM 32249 O O . PRO A 1 12 ? 8.371 -8.863 -2.271 1.00 0.00 12 PRO A O 20
ATOM 32260 N N . VAL A 1 13 ? 8.449 -9.297 -4.472 1.00 0.00 13 VAL A N 20
ATOM 32261 C CA . VAL A 1 13 ? 7.517 -10.424 -4.402 1.00 0.00 13 VAL A CA 20
ATOM 32262 C C . VAL A 1 13 ? 8.143 -11.625 -3.683 1.00 0.00 13 VAL A C 20
ATOM 32263 O O . VAL A 1 13 ? 7.448 -12.544 -3.261 1.00 0.00 13 VAL A O 20
ATOM 32276 N N . THR A 1 14 ? 9.462 -11.624 -3.579 1.00 0.00 14 THR A N 20
ATOM 32277 C CA . THR A 1 14 ? 10.181 -12.650 -2.843 1.00 0.00 14 THR A CA 20
ATOM 32278 C C . THR A 1 14 ? 10.980 -12.009 -1.715 1.00 0.00 14 THR A C 20
ATOM 32279 O O . THR A 1 14 ? 11.403 -10.863 -1.838 1.00 0.00 14 THR A O 20
ATOM 32290 N N . VAL A 1 15 ? 11.207 -12.740 -0.631 1.00 0.00 15 VAL A N 20
ATOM 32291 C CA . VAL A 1 15 ? 11.862 -12.169 0.541 1.00 0.00 15 VAL A CA 20
ATOM 32292 C C . VAL A 1 15 ? 12.790 -13.176 1.202 1.00 0.00 15 VAL A C 20
ATOM 32293 O O . VAL A 1 15 ? 12.635 -14.387 1.046 1.00 0.00 15 VAL A O 20
ATOM 32306 N N . VAL A 1 16 ? 13.755 -12.665 1.945 1.00 0.00 16 VAL A N 20
ATOM 32307 C CA . VAL A 1 16 ? 14.765 -13.504 2.564 1.00 0.00 16 VAL A CA 20
ATOM 32308 C C . VAL A 1 16 ? 14.427 -13.760 4.032 1.00 0.00 16 VAL A C 20
ATOM 32309 O O . VAL A 1 16 ? 14.138 -12.825 4.774 1.00 0.00 16 VAL A O 20
ATOM 32322 N N . PRO A 1 17 ? 14.485 -15.021 4.488 1.00 0.00 17 PRO A N 20
ATOM 32323 C CA . PRO A 1 17 ? 14.197 -15.375 5.879 1.00 0.00 17 PRO A CA 20
ATOM 32324 C C . PRO A 1 17 ? 15.406 -15.200 6.799 1.00 0.00 17 PRO A C 20
ATOM 32325 O O . PRO A 1 17 ? 15.436 -15.739 7.905 1.00 0.00 17 PRO A O 20
ATOM 32336 N N . ASN A 1 18 ? 16.389 -14.433 6.350 1.00 0.00 18 ASN A N 20
ATOM 32337 C CA . ASN A 1 18 ? 17.638 -14.291 7.095 1.00 0.00 18 ASN A CA 20
ATOM 32338 C C . ASN A 1 18 ? 17.739 -12.926 7.765 1.00 0.00 18 ASN A C 20
ATOM 32339 O O . ASN A 1 18 ? 18.464 -12.760 8.743 1.00 0.00 18 ASN A O 20
ATOM 32350 N N . THR A 1 19 ? 17.010 -11.957 7.240 1.00 0.00 19 THR A N 20
ATOM 32351 C CA . THR A 1 19 ? 17.131 -10.580 7.692 1.00 0.00 19 THR A CA 20
ATOM 32352 C C . THR A 1 19 ? 15.772 -9.886 7.633 1.00 0.00 19 THR A C 20
ATOM 32353 O O . THR A 1 19 ? 14.776 -10.499 7.236 1.00 0.00 19 THR A O 20
ATOM 32364 N N . VAL A 1 20 ? 15.723 -8.627 8.053 1.00 0.00 20 VAL A N 20
ATOM 32365 C CA . VAL A 1 20 ? 14.518 -7.833 7.896 1.00 0.00 20 VAL A CA 20
ATOM 32366 C C . VAL A 1 20 ? 14.354 -7.451 6.432 1.00 0.00 20 VAL A C 20
ATOM 32367 O O . VAL A 1 20 ? 15.328 -7.151 5.736 1.00 0.00 20 VAL A O 20
ATOM 32380 N N . ASN A 1 21 ? 13.122 -7.461 5.982 1.00 0.00 21 ASN A N 20
ATOM 32381 C CA . ASN A 1 21 ? 12.792 -7.261 4.590 1.00 0.00 21 ASN A CA 20
ATOM 32382 C C . ASN A 1 21 ? 12.023 -5.975 4.439 1.00 0.00 21 ASN A C 20
ATOM 32383 O O . ASN A 1 21 ? 11.091 -5.702 5.201 1.00 0.00 21 ASN A O 20
ATOM 32394 N N . THR A 1 22 ? 12.421 -5.176 3.478 1.00 0.00 22 THR A N 20
ATOM 32395 C CA . THR A 1 22 ? 11.819 -3.883 3.301 1.00 0.00 22 THR A CA 20
ATOM 32396 C C . THR A 1 22 ? 10.964 -3.931 2.053 1.00 0.00 22 THR A C 20
ATOM 32397 O O . THR A 1 22 ? 11.442 -4.172 0.945 1.00 0.00 22 THR A O 20
ATOM 32408 N N . MET A 1 23 ? 9.688 -3.698 2.271 1.00 0.00 23 MET A N 20
ATOM 32409 C CA . MET A 1 23 ? 8.663 -3.994 1.293 1.00 0.00 23 MET A CA 20
ATOM 32410 C C . MET A 1 23 ? 8.116 -2.712 0.721 1.00 0.00 23 MET A C 20
ATOM 32411 O O . MET A 1 23 ? 7.621 -1.867 1.456 1.00 0.00 23 MET A O 20
ATOM 32425 N N . THR A 1 24 ? 8.188 -2.572 -0.579 1.00 0.00 24 THR A N 20
ATOM 32426 C CA . THR A 1 24 ? 7.817 -1.333 -1.208 1.00 0.00 24 THR A CA 20
ATOM 32427 C C . THR A 1 24 ? 6.554 -1.531 -2.027 1.00 0.00 24 THR A C 20
ATOM 32428 O O . THR A 1 24 ? 6.474 -2.398 -2.901 1.00 0.00 24 THR A O 20
ATOM 32439 N N . ALA A 1 25 ? 5.573 -0.712 -1.713 1.00 0.00 25 ALA A N 20
ATOM 32440 C CA . ALA A 1 25 ? 4.260 -0.781 -2.301 1.00 0.00 25 ALA A CA 20
ATOM 32441 C C . ALA A 1 25 ? 3.985 0.518 -3.011 1.00 0.00 25 ALA A C 20
ATOM 32442 O O . ALA A 1 25 ? 4.213 1.591 -2.455 1.00 0.00 25 ALA A O 20
ATOM 32449 N N . THR A 1 26 ? 3.515 0.436 -4.229 1.00 0.00 26 THR A N 20
ATOM 32450 C CA . THR A 1 26 ? 3.403 1.613 -5.052 1.00 0.00 26 THR A CA 20
ATOM 32451 C C . THR A 1 26 ? 1.939 1.931 -5.289 1.00 0.00 26 THR A C 20
ATOM 32452 O O . THR A 1 26 ? 1.174 1.115 -5.811 1.00 0.00 26 THR A O 20
ATOM 32463 N N . ILE A 1 27 ? 1.566 3.132 -4.868 1.00 0.00 27 ILE A N 20
ATOM 32464 C CA . ILE A 1 27 ? 0.183 3.560 -4.855 1.00 0.00 27 ILE A CA 20
ATOM 32465 C C . ILE A 1 27 ? 0.015 4.742 -5.799 1.00 0.00 27 ILE A C 20
ATOM 32466 O O . ILE A 1 27 ? 0.808 5.683 -5.766 1.00 0.00 27 ILE A O 20
ATOM 32482 N N . GLU A 1 28 ? -0.994 4.683 -6.647 1.00 0.00 28 GLU A N 20
ATOM 32483 C CA . GLU A 1 28 ? -1.265 5.766 -7.579 1.00 0.00 28 GLU A CA 20
ATOM 32484 C C . GLU A 1 28 ? -2.663 6.314 -7.353 1.00 0.00 28 GLU A C 20
ATOM 32485 O O . GLU A 1 28 ? -3.601 5.554 -7.116 1.00 0.00 28 GLU A O 20
ATOM 32497 N N . ASN A 1 29 ? -2.798 7.629 -7.405 1.00 0.00 29 ASN A N 20
ATOM 32498 C CA . ASN A 1 29 ? -4.106 8.257 -7.307 1.00 0.00 29 ASN A CA 20
ATOM 32499 C C . ASN A 1 29 ? -4.660 8.491 -8.702 1.00 0.00 29 ASN A C 20
ATOM 32500 O O . ASN A 1 29 ? -4.308 9.463 -9.371 1.00 0.00 29 ASN A O 20
ATOM 32511 N N . GLN A 1 30 ? -5.517 7.584 -9.139 1.00 0.00 30 GLN A N 20
ATOM 32512 C CA . GLN A 1 30 ? -6.032 7.601 -10.496 1.00 0.00 30 GLN A CA 20
ATOM 32513 C C . GLN A 1 30 ? -7.448 8.165 -10.518 1.00 0.00 30 GLN A C 20
ATOM 32514 O O . GLN A 1 30 ? -8.351 7.614 -11.153 1.00 0.00 30 GLN A O 20
ATOM 32528 N N . GLY A 1 31 ? -7.621 9.282 -9.831 1.00 0.00 31 GLY A N 20
ATOM 32529 C CA . GLY A 1 31 ? -8.896 9.961 -9.800 1.00 0.00 31 GLY A CA 20
ATOM 32530 C C . GLY A 1 31 ? -8.697 11.459 -9.769 1.00 0.00 31 GLY A C 20
ATOM 32531 O O . GLY A 1 31 ? -7.651 11.932 -9.320 1.00 0.00 31 GLY A O 20
ATOM 32535 N N . ASN A 1 32 ? -9.682 12.209 -10.246 1.00 0.00 32 ASN A N 20
ATOM 32536 C CA . ASN A 1 32 ? -9.538 13.657 -10.381 1.00 0.00 32 ASN A CA 20
ATOM 32537 C C . ASN A 1 32 ? -9.821 14.374 -9.058 1.00 0.00 32 ASN A C 20
ATOM 32538 O O . ASN A 1 32 ? -10.662 15.268 -8.981 1.00 0.00 32 ASN A O 20
ATOM 32549 N N . LYS A 1 33 ? -9.124 13.953 -8.016 1.00 0.00 33 LYS A N 20
ATOM 32550 C CA . LYS A 1 33 ? -9.137 14.639 -6.734 1.00 0.00 33 LYS A CA 20
ATOM 32551 C C . LYS A 1 33 ? -7.927 14.196 -5.936 1.00 0.00 33 LYS A C 20
ATOM 32552 O O . LYS A 1 33 ? -7.603 13.009 -5.906 1.00 0.00 33 LYS A O 20
ATOM 32571 N N . ASP A 1 34 ? -7.258 15.138 -5.301 1.00 0.00 34 ASP A N 20
ATOM 32572 C CA . ASP A 1 34 ? -6.031 14.836 -4.580 1.00 0.00 34 ASP A CA 20
ATOM 32573 C C . ASP A 1 34 ? -6.340 14.242 -3.217 1.00 0.00 34 ASP A C 20
ATOM 32574 O O . ASP A 1 34 ? -7.223 14.720 -2.502 1.00 0.00 34 ASP A O 20
ATOM 32583 N N . SER A 1 35 ? -5.623 13.188 -2.870 1.00 0.00 35 SER A N 20
ATOM 32584 C CA . SER A 1 35 ? -5.791 12.550 -1.581 1.00 0.00 35 SER A CA 20
ATOM 32585 C C . SER A 1 35 ? -4.753 13.087 -0.608 1.00 0.00 35 SER A C 20
ATOM 32586 O O . SER A 1 35 ? -3.613 13.356 -0.989 1.00 0.00 35 SER A O 20
ATOM 32594 N N . THR A 1 36 ? -5.147 13.257 0.638 1.00 0.00 36 THR A N 20
ATOM 32595 C CA . THR A 1 36 ? -4.237 13.772 1.645 1.00 0.00 36 THR A CA 20
ATOM 32596 C C . THR A 1 36 ? -3.663 12.621 2.485 1.00 0.00 36 THR A C 20
ATOM 32597 O O . THR A 1 36 ? -3.174 11.637 1.924 1.00 0.00 36 THR A O 20
ATOM 32608 N N . SER A 1 37 ? -3.723 12.726 3.807 1.00 0.00 37 SER A N 20
ATOM 32609 C CA . SER A 1 37 ? -3.082 11.748 4.670 1.00 0.00 37 SER A CA 20
ATOM 32610 C C . SER A 1 37 ? -3.957 10.515 4.869 1.00 0.00 37 SER A C 20
ATOM 32611 O O . SER A 1 37 ? -4.984 10.568 5.547 1.00 0.00 37 SER A O 20
ATOM 32619 N N . PHE A 1 38 ? -3.540 9.411 4.267 1.00 0.00 38 PHE A N 20
ATOM 32620 C CA . PHE A 1 38 ? -4.241 8.147 4.418 1.00 0.00 38 PHE A CA 20
ATOM 32621 C C . PHE A 1 38 ? -3.295 7.089 4.974 1.00 0.00 38 PHE A C 20
ATOM 32622 O O . PHE A 1 38 ? -2.097 7.091 4.680 1.00 0.00 38 PHE A O 20
ATOM 32639 N N . ASN A 1 39 ? -3.834 6.195 5.780 1.00 0.00 39 ASN A N 20
ATOM 32640 C CA . ASN A 1 39 ? -3.027 5.202 6.478 1.00 0.00 39 ASN A CA 20
ATOM 32641 C C . ASN A 1 39 ? -2.934 3.919 5.671 1.00 0.00 39 ASN A C 20
ATOM 32642 O O . ASN A 1 39 ? -3.910 3.193 5.539 1.00 0.00 39 ASN A O 20
ATOM 32653 N N . VAL A 1 40 ? -1.763 3.620 5.144 1.00 0.00 40 VAL A N 20
ATOM 32654 C CA . VAL A 1 40 ? -1.602 2.430 4.333 1.00 0.00 40 VAL A CA 20
ATOM 32655 C C . VAL A 1 40 ? -1.009 1.306 5.186 1.00 0.00 40 VAL A C 20
ATOM 32656 O O . VAL A 1 40 ? -0.004 1.489 5.875 1.00 0.00 40 VAL A O 20
ATOM 32669 N N . SER A 1 41 ? -1.665 0.160 5.185 1.00 0.00 41 SER A N 20
ATOM 32670 C CA . SER A 1 41 ? -1.267 -0.936 6.052 1.00 0.00 41 SER A CA 20
ATOM 32671 C C . SER A 1 41 ? -0.871 -2.163 5.245 1.00 0.00 41 SER A C 20
ATOM 32672 O O . SER A 1 41 ? -1.482 -2.469 4.219 1.00 0.00 41 SER A O 20
ATOM 32680 N N . LEU A 1 42 ? 0.158 -2.855 5.708 1.00 0.00 42 LEU A N 20
ATOM 32681 C CA . LEU A 1 42 ? 0.547 -4.118 5.112 1.00 0.00 42 LEU A CA 20
ATOM 32682 C C . LEU A 1 42 ? 0.016 -5.265 5.957 1.00 0.00 42 LEU A C 20
ATOM 32683 O O . LEU A 1 42 ? 0.448 -5.470 7.095 1.00 0.00 42 LEU A O 20
ATOM 32699 N N . LEU A 1 43 ? -0.939 -5.991 5.405 1.00 0.00 43 LEU A N 20
ATOM 32700 C CA . LEU A 1 43 ? -1.565 -7.090 6.117 1.00 0.00 43 LEU A CA 20
ATOM 32701 C C . LEU A 1 43 ? -1.012 -8.422 5.637 1.00 0.00 43 LEU A C 20
ATOM 32702 O O . LEU A 1 43 ? -1.038 -8.722 4.448 1.00 0.00 43 LEU A O 20
ATOM 32718 N N . VAL A 1 44 ? -0.510 -9.213 6.568 1.00 0.00 44 VAL A N 20
ATOM 32719 C CA . VAL A 1 44 ? -0.037 -10.550 6.266 1.00 0.00 44 VAL A CA 20
ATOM 32720 C C . VAL A 1 44 ? -1.158 -11.551 6.511 1.00 0.00 44 VAL A C 20
ATOM 32721 O O . VAL A 1 44 ? -1.417 -11.945 7.651 1.00 0.00 44 VAL A O 20
ATOM 32734 N N . ASP A 1 45 ? -1.864 -11.891 5.435 1.00 0.00 45 ASP A N 20
ATOM 32735 C CA . ASP A 1 45 ? -2.985 -12.835 5.476 1.00 0.00 45 ASP A CA 20
ATOM 32736 C C . ASP A 1 45 ? -4.143 -12.311 6.326 1.00 0.00 45 ASP A C 20
ATOM 32737 O O . ASP A 1 45 ? -5.134 -13.009 6.532 1.00 0.00 45 ASP A O 20
ATOM 32746 N N . GLY A 1 46 ? -4.030 -11.073 6.793 1.00 0.00 46 GLY A N 20
ATOM 32747 C CA . GLY A 1 46 ? -5.085 -10.482 7.591 1.00 0.00 46 GLY A CA 20
ATOM 32748 C C . GLY A 1 46 ? -4.546 -9.650 8.735 1.00 0.00 46 GLY A C 20
ATOM 32749 O O . GLY A 1 46 ? -5.126 -8.627 9.094 1.00 0.00 46 GLY A O 20
ATOM 32753 N N . ILE A 1 47 ? -3.431 -10.082 9.308 1.00 0.00 47 ILE A N 20
ATOM 32754 C CA . ILE A 1 47 ? -2.829 -9.372 10.432 1.00 0.00 47 ILE A CA 20
ATOM 32755 C C . ILE A 1 47 ? -1.988 -8.210 9.921 1.00 0.00 47 ILE A C 20
ATOM 32756 O O . ILE A 1 47 ? -1.391 -8.292 8.853 1.00 0.00 47 ILE A O 20
ATOM 32772 N N . VAL A 1 48 ? -1.925 -7.148 10.692 1.00 0.00 48 VAL A N 20
ATOM 32773 C CA . VAL A 1 48 ? -1.209 -5.950 10.275 1.00 0.00 48 VAL A CA 20
ATOM 32774 C C . VAL A 1 48 ? 0.171 -5.902 10.922 1.00 0.00 48 VAL A C 20
ATOM 32775 O O . VAL A 1 48 ? 0.290 -5.886 12.144 1.00 0.00 48 VAL A O 20
ATOM 32788 N N . VAL A 1 49 ? 1.212 -5.889 10.100 1.00 0.00 49 VAL A N 20
ATOM 32789 C CA . VAL A 1 49 ? 2.576 -5.891 10.616 1.00 0.00 49 VAL A CA 20
ATOM 32790 C C . VAL A 1 49 ? 3.170 -4.486 10.659 1.00 0.00 49 VAL A C 20
ATOM 32791 O O . VAL A 1 49 ? 4.045 -4.203 11.482 1.00 0.00 49 VAL A O 20
ATOM 32804 N N . ASP A 1 50 ? 2.696 -3.607 9.782 1.00 0.00 50 ASP A N 20
ATOM 32805 C CA . ASP A 1 50 ? 3.216 -2.246 9.715 1.00 0.00 50 ASP A CA 20
ATOM 32806 C C . ASP A 1 50 ? 2.241 -1.342 8.965 1.00 0.00 50 ASP A C 20
ATOM 32807 O O . ASP A 1 50 ? 1.684 -1.734 7.936 1.00 0.00 50 ASP A O 20
ATOM 32816 N N . THR A 1 51 ? 2.024 -0.149 9.498 1.00 0.00 51 THR A N 20
ATOM 32817 C CA . THR A 1 51 ? 1.130 0.821 8.889 1.00 0.00 51 THR A CA 20
ATOM 32818 C C . THR A 1 51 ? 1.863 2.138 8.655 1.00 0.00 51 THR A C 20
ATOM 32819 O O . THR A 1 51 ? 2.395 2.742 9.589 1.00 0.00 51 THR A O 20
ATOM 32830 N N . GLN A 1 52 ? 1.891 2.575 7.409 1.00 0.00 52 GLN A N 20
ATOM 32831 C CA . GLN A 1 52 ? 2.581 3.795 7.039 1.00 0.00 52 GLN A CA 20
ATOM 32832 C C . GLN A 1 52 ? 1.561 4.814 6.544 1.00 0.00 52 GLN A C 20
ATOM 32833 O O . GLN A 1 52 ? 0.865 4.580 5.558 1.00 0.00 52 GLN A O 20
ATOM 32847 N N . THR A 1 53 ? 1.462 5.931 7.238 1.00 0.00 53 THR A N 20
ATOM 32848 C CA . THR A 1 53 ? 0.525 6.972 6.865 1.00 0.00 53 THR A CA 20
ATOM 32849 C C . THR A 1 53 ? 1.119 7.852 5.770 1.00 0.00 53 THR A C 20
ATOM 32850 O O . THR A 1 53 ? 2.077 8.589 6.005 1.00 0.00 53 THR A O 20
ATOM 32861 N N . VAL A 1 54 ? 0.557 7.762 4.573 1.00 0.00 54 VAL A N 20
ATOM 32862 C CA . VAL A 1 54 ? 1.025 8.563 3.457 1.00 0.00 54 VAL A CA 20
ATOM 32863 C C . VAL A 1 54 ? 0.497 9.982 3.596 1.00 0.00 54 VAL A C 20
ATOM 32864 O O . VAL A 1 54 ? -0.710 10.196 3.700 1.00 0.00 54 VAL A O 20
ATOM 32877 N N . THR A 1 55 ? 1.416 10.939 3.618 1.00 0.00 55 THR A N 20
ATOM 32878 C CA . THR A 1 55 ? 1.083 12.331 3.877 1.00 0.00 55 THR A CA 20
ATOM 32879 C C . THR A 1 55 ? 0.075 12.880 2.866 1.00 0.00 55 THR A C 20
ATOM 32880 O O . THR A 1 55 ? -0.839 13.619 3.238 1.00 0.00 55 THR A O 20
ATOM 32891 N N . SER A 1 56 ? 0.238 12.507 1.602 1.00 0.00 56 SER A N 20
ATOM 32892 C CA . SER A 1 56 ? -0.652 12.961 0.544 1.00 0.00 56 SER A CA 20
ATOM 32893 C C . SER A 1 56 ? -0.330 12.250 -0.766 1.00 0.00 56 SER A C 20
ATOM 32894 O O . SER A 1 56 ? 0.831 11.966 -1.061 1.00 0.00 56 SER A O 20
ATOM 32902 N N . LEU A 1 57 ? -1.361 11.954 -1.540 1.00 0.00 57 LEU A N 20
ATOM 32903 C CA . LEU A 1 57 ? -1.178 11.370 -2.856 1.00 0.00 57 LEU A CA 20
ATOM 32904 C C . LEU A 1 57 ? -1.923 12.202 -3.890 1.00 0.00 57 LEU A C 20
ATOM 32905 O O . LEU A 1 57 ? -3.152 12.157 -3.985 1.00 0.00 57 LEU A O 20
ATOM 32921 N N . GLU A 1 58 ? -1.162 12.979 -4.645 1.00 0.00 58 GLU A N 20
ATOM 32922 C CA . GLU A 1 58 ? -1.713 13.916 -5.614 1.00 0.00 58 GLU A CA 20
ATOM 32923 C C . GLU A 1 58 ? -2.320 13.191 -6.811 1.00 0.00 58 GLU A C 20
ATOM 32924 O O . GLU A 1 58 ? -2.020 12.023 -7.062 1.00 0.00 58 GLU A O 20
ATOM 32936 N N . SER A 1 59 ? -3.179 13.890 -7.537 1.00 0.00 59 SER A N 20
ATOM 32937 C CA . SER A 1 59 ? -3.827 13.343 -8.719 1.00 0.00 59 SER A CA 20
ATOM 32938 C C . SER A 1 59 ? -2.790 12.969 -9.777 1.00 0.00 59 SER A C 20
ATOM 32939 O O . SER A 1 59 ? -2.018 13.822 -10.225 1.00 0.00 59 SER A O 20
ATOM 32947 N N . GLU A 1 60 ? -2.772 11.686 -10.143 1.00 0.00 60 GLU A N 20
ATOM 32948 C CA . GLU A 1 60 ? -1.840 11.149 -11.138 1.00 0.00 60 GLU A CA 20
ATOM 32949 C C . GLU A 1 60 ? -0.406 11.122 -10.587 1.00 0.00 60 GLU A C 20
ATOM 32950 O O . GLU A 1 60 ? 0.566 10.990 -11.332 1.00 0.00 60 GLU A O 20
ATOM 32962 N N . ASN A 1 61 ? -0.278 11.222 -9.273 1.00 0.00 61 ASN A N 20
ATOM 32963 C CA . ASN A 1 61 ? 1.018 11.072 -8.622 1.00 0.00 61 ASN A CA 20
ATOM 32964 C C . ASN A 1 61 ? 1.105 9.681 -8.004 1.00 0.00 61 ASN A C 20
ATOM 32965 O O . ASN A 1 61 ? 0.075 9.050 -7.751 1.00 0.00 61 ASN A O 20
ATOM 32976 N N . SER A 1 62 ? 2.314 9.194 -7.776 1.00 0.00 62 SER A N 20
ATOM 32977 C CA . SER A 1 62 ? 2.499 7.871 -7.213 1.00 0.00 62 SER A CA 20
ATOM 32978 C C . SER A 1 62 ? 3.413 7.927 -5.992 1.00 0.00 62 SER A C 20
ATOM 32979 O O . SER A 1 62 ? 4.368 8.703 -5.947 1.00 0.00 62 SER A O 20
ATOM 32987 N N . THR A 1 63 ? 3.106 7.104 -5.009 1.00 0.00 63 THR A N 20
ATOM 32988 C CA . THR A 1 63 ? 3.882 7.041 -3.782 1.00 0.00 63 THR A CA 20
ATOM 32989 C C . THR A 1 63 ? 4.356 5.614 -3.518 1.00 0.00 63 THR A C 20
ATOM 32990 O O . THR A 1 63 ? 3.575 4.664 -3.593 1.00 0.00 63 THR A O 20
ATOM 33001 N N . ASN A 1 64 ? 5.644 5.475 -3.240 1.00 0.00 64 ASN A N 20
ATOM 33002 C CA . ASN A 1 64 ? 6.232 4.184 -2.918 1.00 0.00 64 ASN A CA 20
ATOM 33003 C C . ASN A 1 64 ? 6.420 4.060 -1.412 1.00 0.00 64 ASN A C 20
ATOM 33004 O O . ASN A 1 64 ? 7.151 4.840 -0.796 1.00 0.00 64 ASN A O 20
ATOM 33015 N N . VAL A 1 65 ? 5.740 3.089 -0.825 1.00 0.00 65 VAL A N 20
ATOM 33016 C CA . VAL A 1 65 ? 5.736 2.905 0.618 1.00 0.00 65 VAL A CA 20
ATOM 33017 C C . VAL A 1 65 ? 6.647 1.751 1.022 1.00 0.00 65 VAL A C 20
ATOM 33018 O O . VAL A 1 65 ? 6.490 0.643 0.524 1.00 0.00 65 VAL A O 20
ATOM 33031 N N . ASP A 1 66 ? 7.591 2.015 1.916 1.00 0.00 66 ASP A N 20
ATOM 33032 C CA . ASP A 1 66 ? 8.499 0.975 2.396 1.00 0.00 66 ASP A CA 20
ATOM 33033 C C . ASP A 1 66 ? 8.088 0.491 3.781 1.00 0.00 66 ASP A C 20
ATOM 33034 O O . ASP A 1 66 ? 8.174 1.234 4.760 1.00 0.00 66 ASP A O 20
ATOM 33043 N N . PHE A 1 67 ? 7.645 -0.756 3.851 1.00 0.00 67 PHE A N 20
ATOM 33044 C CA . PHE A 1 67 ? 7.226 -1.364 5.108 1.00 0.00 67 PHE A CA 20
ATOM 33045 C C . PHE A 1 67 ? 8.389 -2.085 5.779 1.00 0.00 67 PHE A C 20
ATOM 33046 O O . PHE A 1 67 ? 9.370 -2.455 5.127 1.00 0.00 67 PHE A O 20
ATOM 33063 N N . HIS A 1 68 ? 8.264 -2.295 7.082 1.00 0.00 68 HIS A N 20
ATOM 33064 C CA . HIS A 1 68 ? 9.297 -2.970 7.864 1.00 0.00 68 HIS A CA 20
ATOM 33065 C C . HIS A 1 68 ? 8.813 -4.356 8.267 1.00 0.00 68 HIS A C 20
ATOM 33066 O O . HIS A 1 68 ? 7.912 -4.488 9.098 1.00 0.00 68 HIS A O 20
ATOM 33081 N N . TRP A 1 69 ? 9.402 -5.385 7.678 1.00 0.00 69 TRP A N 20
ATOM 33082 C CA . TRP A 1 69 ? 8.958 -6.747 7.923 1.00 0.00 69 TRP A CA 20
ATOM 33083 C C . TRP A 1 69 ? 10.133 -7.666 8.249 1.00 0.00 69 TRP A C 20
ATOM 33084 O O . TRP A 1 69 ? 10.940 -8.001 7.386 1.00 0.00 69 TRP A O 20
ATOM 33105 N N . THR A 1 70 ? 10.219 -8.059 9.507 1.00 0.00 70 THR A N 20
ATOM 33106 C CA . THR A 1 70 ? 11.228 -9.005 9.951 1.00 0.00 70 THR A CA 20
ATOM 33107 C C . THR A 1 70 ? 10.736 -10.434 9.725 1.00 0.00 70 THR A C 20
ATOM 33108 O O . THR A 1 70 ? 9.677 -10.814 10.226 1.00 0.00 70 THR A O 20
ATOM 33119 N N . LEU A 1 71 ? 11.488 -11.217 8.958 1.00 0.00 71 LEU A N 20
ATOM 33120 C CA . LEU A 1 71 ? 11.074 -12.579 8.644 1.00 0.00 71 LEU A CA 20
ATOM 33121 C C . LEU A 1 71 ? 11.211 -13.485 9.859 1.00 0.00 71 LEU A C 20
ATOM 33122 O O . LEU A 1 71 ? 12.296 -13.628 10.431 1.00 0.00 71 LEU A O 20
ATOM 33138 N N . ASP A 1 72 ? 10.102 -14.091 10.242 1.00 0.00 72 ASP A N 20
ATOM 33139 C CA . ASP A 1 72 ? 10.064 -15.005 11.371 1.00 0.00 72 ASP A CA 20
ATOM 33140 C C . ASP A 1 72 ? 10.338 -16.435 10.909 1.00 0.00 72 ASP A C 20
ATOM 33141 O O . ASP A 1 72 ? 11.064 -17.178 11.565 1.00 0.00 72 ASP A O 20
ATOM 33150 N N . GLY A 1 73 ? 9.755 -16.810 9.779 1.00 0.00 73 GLY A N 20
ATOM 33151 C CA . GLY A 1 73 ? 10.020 -18.114 9.204 1.00 0.00 73 GLY A CA 20
ATOM 33152 C C . GLY A 1 73 ? 8.943 -19.136 9.518 1.00 0.00 73 GLY A C 20
ATOM 33153 O O . GLY A 1 73 ? 9.202 -20.339 9.495 1.00 0.00 73 GLY A O 20
ATOM 33157 N N . THR A 1 74 ? 7.736 -18.669 9.814 1.00 0.00 74 THR A N 20
ATOM 33158 C CA . THR A 1 74 ? 6.624 -19.572 10.078 1.00 0.00 74 THR A CA 20
ATOM 33159 C C . THR A 1 74 ? 6.111 -20.188 8.776 1.00 0.00 74 THR A C 20
ATOM 33160 O O . THR A 1 74 ? 5.815 -21.382 8.712 1.00 0.00 74 THR A O 20
ATOM 33171 N N . ALA A 1 75 ? 6.030 -19.372 7.739 1.00 0.00 75 ALA A N 20
ATOM 33172 C CA . ALA A 1 75 ? 5.588 -19.837 6.434 1.00 0.00 75 ALA A CA 20
ATOM 33173 C C . ALA A 1 75 ? 6.588 -19.431 5.360 1.00 0.00 75 ALA A C 20
ATOM 33174 O O . ALA A 1 75 ? 7.410 -18.539 5.573 1.00 0.00 75 ALA A O 20
ATOM 33181 N N . ASN A 1 76 ? 6.511 -20.082 4.206 1.00 0.00 76 ASN A N 20
ATOM 33182 C CA . ASN A 1 76 ? 7.415 -19.790 3.097 1.00 0.00 76 ASN A CA 20
ATOM 33183 C C . ASN A 1 76 ? 6.720 -18.912 2.072 1.00 0.00 76 ASN A C 20
ATOM 33184 O O . ASN A 1 76 ? 7.330 -18.450 1.111 1.00 0.00 76 ASN A O 20
ATOM 33195 N N . SER A 1 77 ? 5.435 -18.698 2.284 1.00 0.00 77 SER A N 20
ATOM 33196 C CA . SER A 1 77 ? 4.647 -17.848 1.419 1.00 0.00 77 SER A CA 20
ATOM 33197 C C . SER A 1 77 ? 3.577 -17.144 2.237 1.00 0.00 77 SER A C 20
ATOM 33198 O O . SER A 1 77 ? 2.670 -17.780 2.773 1.00 0.00 77 SER A O 20
ATOM 33206 N N . TYR A 1 78 ? 3.714 -15.837 2.365 1.00 0.00 78 TYR A N 20
ATOM 33207 C CA . TYR A 1 78 ? 2.738 -15.036 3.085 1.00 0.00 78 TYR A CA 20
ATOM 33208 C C . TYR A 1 78 ? 1.887 -14.239 2.110 1.00 0.00 78 TYR A C 20
ATOM 33209 O O . TYR A 1 78 ? 2.349 -13.870 1.028 1.00 0.00 78 TYR A O 20
ATOM 33227 N N . THR A 1 79 ? 0.652 -13.970 2.490 1.00 0.00 79 THR A N 20
ATOM 33228 C CA . THR A 1 79 ? -0.234 -13.182 1.658 1.00 0.00 79 THR A CA 20
ATOM 33229 C C . THR A 1 79 ? -0.164 -11.719 2.071 1.00 0.00 79 THR A C 20
ATOM 33230 O O . THR A 1 79 ? -0.939 -11.261 2.913 1.00 0.00 79 THR A O 20
ATOM 33241 N N . LEU A 1 80 ? 0.786 -10.996 1.502 1.00 0.00 80 LEU A N 20
ATOM 33242 C CA . LEU A 1 80 ? 0.977 -9.603 1.852 1.00 0.00 80 LEU A CA 20
ATOM 33243 C C . LEU A 1 80 ? -0.012 -8.729 1.100 1.00 0.00 80 LEU A C 20
ATOM 33244 O O . LEU A 1 80 ? 0.016 -8.628 -0.125 1.00 0.00 80 LEU A O 20
ATOM 33260 N N . THR A 1 81 ? -0.899 -8.117 1.855 1.00 0.00 81 THR A N 20
ATOM 33261 C CA . THR A 1 81 ? -1.973 -7.335 1.293 1.00 0.00 81 THR A CA 20
ATOM 33262 C C . THR A 1 81 ? -1.844 -5.877 1.709 1.00 0.00 81 THR A C 20
ATOM 33263 O O . THR A 1 81 ? -1.879 -5.558 2.895 1.00 0.00 81 THR A O 20
ATOM 33274 N N . VAL A 1 82 ? -1.668 -5.005 0.735 1.00 0.00 82 VAL A N 20
ATOM 33275 C CA . VAL A 1 82 ? -1.603 -3.578 0.996 1.00 0.00 82 VAL A CA 20
ATOM 33276 C C . VAL A 1 82 ? -3.006 -3.006 1.025 1.00 0.00 82 VAL A C 20
ATOM 33277 O O . VAL A 1 82 ? -3.665 -2.935 -0.011 1.00 0.00 82 VAL A O 20
ATOM 33290 N N . ASN A 1 83 ? -3.477 -2.648 2.212 1.00 0.00 83 ASN A N 20
ATOM 33291 C CA . ASN A 1 83 ? -4.802 -2.062 2.345 1.00 0.00 83 ASN A CA 20
ATOM 33292 C C . ASN A 1 83 ? -4.685 -0.559 2.509 1.00 0.00 83 ASN A C 20
ATOM 33293 O O . ASN A 1 83 ? -4.103 -0.070 3.482 1.00 0.00 83 ASN A O 20
ATOM 33304 N N . VAL A 1 84 ? -5.225 0.162 1.549 1.00 0.00 84 VAL A N 20
ATOM 33305 C CA . VAL A 1 84 ? -5.141 1.607 1.538 1.00 0.00 84 VAL A CA 20
ATOM 33306 C C . VAL A 1 84 ? -6.220 2.231 2.425 1.00 0.00 84 VAL A C 20
ATOM 33307 O O . VAL A 1 84 ? -7.398 2.255 2.072 1.00 0.00 84 VAL A O 20
ATOM 33320 N N . ASP A 1 85 ? -5.770 2.694 3.589 1.00 0.00 85 ASP A N 20
ATOM 33321 C CA . ASP A 1 85 ? -6.598 3.353 4.607 1.00 0.00 85 ASP A CA 20
ATOM 33322 C C . ASP A 1 85 ? -7.796 2.503 5.018 1.00 0.00 85 ASP A C 20
ATOM 33323 O O . ASP A 1 85 ? -8.878 2.597 4.440 1.00 0.00 85 ASP A O 20
ATOM 33332 N N . PRO A 1 86 ? -7.601 1.655 6.042 1.00 0.00 86 PRO A N 20
ATOM 33333 C CA . PRO A 1 86 ? -8.652 0.777 6.573 1.00 0.00 86 PRO A CA 20
ATOM 33334 C C . PRO A 1 86 ? -9.825 1.565 7.151 1.00 0.00 86 PRO A C 20
ATOM 33335 O O . PRO A 1 86 ? -10.952 1.069 7.218 1.00 0.00 86 PRO A O 20
ATOM 33346 N N . GLU A 1 87 ? -9.555 2.799 7.557 1.00 0.00 87 GLU A N 20
ATOM 33347 C CA . GLU A 1 87 ? -10.589 3.674 8.081 1.00 0.00 87 GLU A CA 20
ATOM 33348 C C . GLU A 1 87 ? -11.439 4.209 6.939 1.00 0.00 87 GLU A C 20
ATOM 33349 O O . GLU A 1 87 ? -12.631 4.481 7.104 1.00 0.00 87 GLU A O 20
ATOM 33361 N N . ASN A 1 88 ? -10.807 4.317 5.778 1.00 0.00 88 ASN A N 20
ATOM 33362 C CA . ASN A 1 88 ? -11.407 4.898 4.586 1.00 0.00 88 ASN A CA 20
ATOM 33363 C C . ASN A 1 88 ? -11.889 6.309 4.887 1.00 0.00 88 ASN A C 20
ATOM 33364 O O . ASN A 1 88 ? -13.053 6.653 4.685 1.00 0.00 88 ASN A O 20
ATOM 33375 N N . ALA A 1 89 ? -10.969 7.115 5.402 1.00 0.00 89 ALA A N 20
ATOM 33376 C CA . ALA A 1 89 ? -11.248 8.506 5.714 1.00 0.00 89 ALA A CA 20
ATOM 33377 C C . ALA A 1 89 ? -11.322 9.314 4.430 1.00 0.00 89 ALA A C 20
ATOM 33378 O O . ALA A 1 89 ? -11.965 10.364 4.366 1.00 0.00 89 ALA A O 20
ATOM 33385 N N . VAL A 1 90 ? -10.651 8.811 3.409 1.00 0.00 90 VAL A N 20
ATOM 33386 C CA . VAL A 1 90 ? -10.716 9.394 2.085 1.00 0.00 90 VAL A CA 20
ATOM 33387 C C . VAL A 1 90 ? -11.517 8.471 1.179 1.00 0.00 90 VAL A C 20
ATOM 33388 O O . VAL A 1 90 ? -10.991 7.478 0.687 1.00 0.00 90 VAL A O 20
ATOM 33401 N N . ASN A 1 91 ? -12.799 8.771 1.002 1.00 0.00 91 ASN A N 20
ATOM 33402 C CA . ASN A 1 91 ? -13.663 7.935 0.172 1.00 0.00 91 ASN A CA 20
ATOM 33403 C C . ASN A 1 91 ? -13.145 7.900 -1.257 1.00 0.00 91 ASN A C 20
ATOM 33404 O O . ASN A 1 91 ? -12.791 8.936 -1.820 1.00 0.00 91 ASN A O 20
ATOM 33415 N N . GLU A 1 92 ? -13.099 6.710 -1.828 1.00 0.00 92 GLU A N 20
ATOM 33416 C CA . GLU A 1 92 ? -12.572 6.525 -3.166 1.00 0.00 92 GLU A CA 20
ATOM 33417 C C . GLU A 1 92 ? -13.678 6.146 -4.139 1.00 0.00 92 GLU A C 20
ATOM 33418 O O . GLU A 1 92 ? -14.796 5.832 -3.727 1.00 0.00 92 GLU A O 20
ATOM 33430 N N . GLY A 1 93 ? -13.364 6.231 -5.424 1.00 0.00 93 GLY A N 20
ATOM 33431 C CA . GLY A 1 93 ? -14.263 5.785 -6.475 1.00 0.00 93 GLY A CA 20
ATOM 33432 C C . GLY A 1 93 ? -14.644 4.323 -6.343 1.00 0.00 93 GLY A C 20
ATOM 33433 O O . GLY A 1 93 ? -15.528 3.962 -5.567 1.00 0.00 93 GLY A O 20
ATOM 33437 N N . ASN A 1 94 ? -13.998 3.488 -7.140 1.00 0.00 94 ASN A N 20
ATOM 33438 C CA . ASN A 1 94 ? -14.250 2.054 -7.129 1.00 0.00 94 ASN A CA 20
ATOM 33439 C C . ASN A 1 94 ? -13.725 1.428 -5.840 1.00 0.00 94 ASN A C 20
ATOM 33440 O O . ASN A 1 94 ? -12.527 1.180 -5.715 1.00 0.00 94 ASN A O 20
ATOM 33451 N N . GLU A 1 95 ? -14.624 1.169 -4.891 1.00 0.00 95 GLU A N 20
ATOM 33452 C CA . GLU A 1 95 ? -14.245 0.625 -3.585 1.00 0.00 95 GLU A CA 20
ATOM 33453 C C . GLU A 1 95 ? -13.913 -0.868 -3.660 1.00 0.00 95 GLU A C 20
ATOM 33454 O O . GLU A 1 95 ? -14.468 -1.682 -2.924 1.00 0.00 95 GLU A O 20
ATOM 33466 N N . SER A 1 96 ? -13.002 -1.208 -4.554 1.00 0.00 96 SER A N 20
ATOM 33467 C CA . SER A 1 96 ? -12.477 -2.563 -4.673 1.00 0.00 96 SER A CA 20
ATOM 33468 C C . SER A 1 96 ? -10.970 -2.455 -4.880 1.00 0.00 96 SER A C 20
ATOM 33469 O O . SER A 1 96 ? -10.288 -3.402 -5.278 1.00 0.00 96 SER A O 20
ATOM 33477 N N . ASN A 1 97 ? -10.478 -1.270 -4.570 1.00 0.00 97 ASN A N 20
ATOM 33478 C CA . ASN A 1 97 ? -9.104 -0.876 -4.831 1.00 0.00 97 ASN A CA 20
ATOM 33479 C C . ASN A 1 97 ? -8.232 -1.014 -3.590 1.00 0.00 97 ASN A C 20
ATOM 33480 O O . ASN A 1 97 ? -7.025 -1.226 -3.697 1.00 0.00 97 ASN A O 20
ATOM 33491 N N . ASN A 1 98 ? -8.855 -0.901 -2.421 1.00 0.00 98 ASN A N 20
ATOM 33492 C CA . ASN A 1 98 ? -8.134 -0.769 -1.155 1.00 0.00 98 ASN A CA 20
ATOM 33493 C C . ASN A 1 98 ? -7.136 -1.895 -0.920 1.00 0.00 98 ASN A C 20
ATOM 33494 O O . ASN A 1 98 ? -6.083 -1.670 -0.336 1.00 0.00 98 ASN A O 20
ATOM 33505 N N . THR A 1 99 ? -7.453 -3.095 -1.373 1.00 0.00 99 THR A N 20
ATOM 33506 C CA . THR A 1 99 ? -6.613 -4.246 -1.093 1.00 0.00 99 THR A CA 20
ATOM 33507 C C . THR A 1 99 ? -5.830 -4.722 -2.315 1.00 0.00 99 THR A C 20
ATOM 33508 O O . THR A 1 99 ? -6.406 -5.031 -3.361 1.00 0.00 99 THR A O 20
ATOM 33519 N N . LEU A 1 100 ? -4.511 -4.772 -2.170 1.00 0.00 100 LEU A N 20
ATOM 33520 C CA . LEU A 1 100 ? -3.646 -5.398 -3.160 1.00 0.00 100 LEU A CA 20
ATOM 33521 C C . LEU A 1 100 ? -3.131 -6.712 -2.601 1.00 0.00 100 LEU A C 20
ATOM 33522 O O . LEU A 1 100 ? -2.293 -6.730 -1.699 1.00 0.00 100 LEU A O 20
ATOM 33538 N N . THR A 1 101 ? -3.658 -7.805 -3.117 1.00 0.00 101 THR A N 20
ATOM 33539 C CA . THR A 1 101 ? -3.295 -9.125 -2.640 1.00 0.00 101 THR A CA 20
ATOM 33540 C C . THR A 1 101 ? -2.104 -9.671 -3.421 1.00 0.00 101 THR A C 20
ATOM 33541 O O . THR A 1 101 ? -2.247 -10.113 -4.561 1.00 0.00 101 THR A O 20
ATOM 33552 N N . ALA A 1 102 ? -0.931 -9.616 -2.810 1.00 0.00 102 ALA A N 20
ATOM 33553 C CA . ALA A 1 102 ? 0.276 -10.108 -3.446 1.00 0.00 102 ALA A CA 20
ATOM 33554 C C . ALA A 1 102 ? 0.896 -11.225 -2.622 1.00 0.00 102 ALA A C 20
ATOM 33555 O O . ALA A 1 102 ? 1.284 -11.023 -1.469 1.00 0.00 102 ALA A O 20
ATOM 33562 N N . LEU A 1 103 ? 0.957 -12.412 -3.203 1.00 0.00 103 LEU A N 20
ATOM 33563 C CA . LEU A 1 103 ? 1.612 -13.531 -2.556 1.00 0.00 103 LEU A CA 20
ATOM 33564 C C . LEU A 1 103 ? 3.116 -13.366 -2.626 1.00 0.00 103 LEU A C 20
ATOM 33565 O O . LEU A 1 103 ? 3.696 -13.305 -3.710 1.00 0.00 103 LEU A O 20
ATOM 33581 N N . VAL A 1 104 ? 3.739 -13.287 -1.469 1.00 0.00 104 VAL A N 20
ATOM 33582 C CA . VAL A 1 104 ? 5.180 -13.154 -1.398 1.00 0.00 104 VAL A CA 20
ATOM 33583 C C . VAL A 1 104 ? 5.781 -14.410 -0.787 1.00 0.00 104 VAL A C 20
ATOM 33584 O O . VAL A 1 104 ? 5.287 -14.927 0.218 1.00 0.00 104 VAL A O 20
ATOM 33597 N N . GLY A 1 105 ? 6.823 -14.915 -1.412 1.00 0.00 105 GLY A N 20
ATOM 33598 C CA . GLY A 1 105 ? 7.423 -16.144 -0.956 1.00 0.00 105 GLY A CA 20
ATOM 33599 C C . GLY A 1 105 ? 8.871 -15.954 -0.592 1.00 0.00 105 GLY A C 20
ATOM 33600 O O . GLY A 1 105 ? 9.467 -14.927 -0.917 1.00 0.00 105 GLY A O 20
ATOM 33604 N N . THR A 1 106 ? 9.438 -16.932 0.089 1.00 0.00 106 THR A N 20
ATOM 33605 C CA . THR A 1 106 ? 10.837 -16.881 0.446 1.00 0.00 106 THR A CA 20
ATOM 33606 C C . THR A 1 106 ? 11.694 -17.025 -0.808 1.00 0.00 106 THR A C 20
ATOM 33607 O O . THR A 1 106 ? 11.301 -17.703 -1.760 1.00 0.00 106 THR A O 20
ATOM 33618 N N . LEU A 1 107 ? 12.836 -16.348 -0.816 1.00 0.00 107 LEU A N 20
ATOM 33619 C CA . LEU A 1 107 ? 13.684 -16.252 -1.999 1.00 0.00 107 LEU A CA 20
ATOM 33620 C C . LEU A 1 107 ? 14.042 -17.616 -2.581 1.00 0.00 107 LEU A C 20
ATOM 33621 O O . LEU A 1 107 ? 14.875 -18.343 -2.041 1.00 0.00 107 LEU A O 20
ATOM 33637 N N . GLU A 1 108 ? 13.391 -17.947 -3.685 1.00 0.00 108 GLU A N 20
ATOM 33638 C CA . GLU A 1 108 ? 13.747 -19.116 -4.466 1.00 0.00 108 GLU A CA 20
ATOM 33639 C C . GLU A 1 108 ? 14.910 -18.731 -5.375 1.00 0.00 108 GLU A C 20
ATOM 33640 O O . GLU A 1 108 ? 14.829 -17.744 -6.108 1.00 0.00 108 GLU A O 20
ATOM 33652 N N . HIS A 1 109 ? 15.986 -19.500 -5.314 1.00 0.00 109 HIS A N 20
ATOM 33653 C CA . HIS A 1 109 ? 17.253 -19.108 -5.924 1.00 0.00 109 HIS A CA 20
ATOM 33654 C C . HIS A 1 109 ? 17.206 -19.171 -7.453 1.00 0.00 109 HIS A C 20
ATOM 33655 O O . HIS A 1 109 ? 17.975 -18.486 -8.124 1.00 0.00 109 HIS A O 20
ATOM 33670 N N . HIS A 1 110 ? 16.309 -19.976 -8.005 1.00 0.00 110 HIS A N 20
ATOM 33671 C CA . HIS A 1 110 ? 16.246 -20.149 -9.454 1.00 0.00 110 HIS A CA 20
ATOM 33672 C C . HIS A 1 110 ? 15.388 -19.071 -10.108 1.00 0.00 110 HIS A C 20
ATOM 33673 O O . HIS A 1 110 ? 15.907 -18.166 -10.762 1.00 0.00 110 HIS A O 20
ATOM 33688 N N . HIS A 1 111 ? 14.080 -19.165 -9.927 1.00 0.00 111 HIS A N 20
ATOM 33689 C CA . HIS A 1 111 ? 13.156 -18.268 -10.610 1.00 0.00 111 HIS A CA 20
ATOM 33690 C C . HIS A 1 111 ? 12.947 -16.988 -9.822 1.00 0.00 111 HIS A C 20
ATOM 33691 O O . HIS A 1 111 ? 12.557 -17.012 -8.653 1.00 0.00 111 HIS A O 20
ATOM 33706 N N . HIS A 1 112 ? 13.232 -15.871 -10.464 1.00 0.00 112 HIS A N 20
ATOM 33707 C CA . HIS A 1 112 ? 13.001 -14.564 -9.875 1.00 0.00 112 HIS A CA 20
ATOM 33708 C C . HIS A 1 112 ? 11.960 -13.819 -10.696 1.00 0.00 112 HIS A C 20
ATOM 33709 O O . HIS A 1 112 ? 11.650 -14.219 -11.817 1.00 0.00 112 HIS A O 20
ATOM 33724 N N . HIS A 1 113 ? 11.414 -12.749 -10.142 1.00 0.00 113 HIS A N 20
ATOM 33725 C CA . HIS A 1 113 ? 10.524 -11.884 -10.902 1.00 0.00 113 HIS A CA 20
ATOM 33726 C C . HIS A 1 113 ? 11.291 -10.632 -11.299 1.00 0.00 113 HIS A C 20
ATOM 33727 O O . HIS A 1 113 ? 11.110 -9.562 -10.717 1.00 0.00 113 HIS A O 20
ATOM 33742 N N . HIS A 1 114 ? 12.183 -10.800 -12.262 1.00 0.00 114 HIS A N 20
ATOM 33743 C CA . HIS A 1 114 ? 13.071 -9.736 -12.704 1.00 0.00 114 HIS A CA 20
ATOM 33744 C C . HIS A 1 114 ? 13.805 -10.186 -13.959 1.00 0.00 114 HIS A C 20
ATOM 33745 O O . HIS A 1 114 ? 14.829 -10.890 -13.831 1.00 0.00 114 HIS A O 20
#

Organism: Methanosarcina acetivorans (strain ATCC 35395 / DSM 2834 / JCM 12185 / C2A) (NCBI:txid188937)

Nearest PDB structures (foldseek):
  2l0d-assembly1_A  TM=9.526E-01  e=1.708E-16  Methanosarcina acetivorans
  3idu-assembly1_A  TM=8.407E-01  e=6.218E-06  Pyrococcus furiosus
  3idu-assembly2_B  TM=8.480E-01  e=3.943E-05  Pyrococcus furiosus
  6ejd-assembly1_A  TM=6.072E-01  e=4.477E-01  Homo sapiens
  6y0k-assembly1_AAA-2  TM=4.915E-01  e=1.614E+00  Thermus thermophilus HB8

Foldseek 3Di:
DAWAKAWDDKPPLAAALPWKDKIKIKIATADPAKFAWWKKFKDWQHHTDFIDTDGIHGHRRMDIDIGIGHRPPPFFKTFIWIAIHPVCPRPHDPVVRRIDTRIHGYDDPPDGPD

Radius of gyration: 14.43 Å; Cα contacts (8 Å, |Δi|>4): 304; chains: 1; bounding box: 37×35×22 Å

Solvent-accessible surface area: 6292 Å² total; per-residue (Å²): 171,72,14,16,0,23,3,72,46,7,64,64,97,43,0,34,45,46,81,72,10,82,0,44,0,32,0,48,0,88,11,90,92,77,2,90,63,0,44,0,7,0,30,15,96,48,129,79,66,28,69,44,79,13,119,52,2,95,35,134,66,46,25,101,0,55,0,94,7,78,17,102,49,113,42,118,65,11,32,0,19,0,25,0,0,66,134,74,77,19,100,10,21,82,146,88,41,11,46,33,92,33,122,2,22,38,63,142,137,94,174,108,178,190

CATH classification: 2.60.40.10

Sequence (114 aa):
MIPDLVPVSLTPVTVVPNTVNTMTATIENQGNKDSTSFNVSLLVDGIVVDTQTVTSLESENSTNVDFHWTLDGTANSYTLTVNVDPENAVNEGNESNNTLTALVGTLEHHHHHHMIPDLVPVSLTPVTVVPNTVNTMTATIENQGNKDSTSFNVSLLVDGIVVDTQTVTSLESENSTNVDFHWTLDGTANSYTLTVNVDPENAVNEGNESNNTLTALVGTLEHHHHHHMIPDLVPVSLTPVTVVPNTVNTMTATIENQGNKDSTSFNVSLLVDGIVVDTQTVTSLESENSTNVDFHWTLDGTANSYTLTVNVDPENAVNEGNESNNTLTALVGTLEHHHHHHMIPDLVPVSLTPVTVVPNTVNTMTATIENQGNKDSTSFNVSLLVDGIVVDTQTVTSLESENSTNVDFHWTLDGTANSYTLTVNVDPENAVNEGNESNNTLTALVGTLEHHHHHHMIPDLVPVSLTPVTVVPNTVNTMTATIENQGNKDSTSFNVSLLVDGIVVDTQTVTSLESENSTNVDFHWTLDGTANSYTLTVNVDPENAVNEGNESNNTLTALVGTLEHHHHHHMIPDLVPVSLTPVTVVPNTVNTMTATIENQGNKDSTSFNVSLLVDGIVVDTQTVTSLESENSTNVDFHWTLDGTANSYTLTVNVDPENAVNEGNESNNTLTALVGTLEHHHHHHMIPDLVPVSLTPVTVVPNTVNTMTATIENQGNKDSTSFNVSLLVDGIVVDTQTVTSLESENSTNVDFHWTLDGTANSYTLTVNVDPENAVNEGNESNNTLTALVGTLEHHHHHHMIPDLVPVSLTPVTVVPNTVNTMTATIENQGNKDSTSFNVSLLVDGIVVDTQTVTSLESENSTNVDFHWTLDGTANSYTLTVNVDPENAVNEGNESNNTLTALVGTLEHHHHHHMIPDLVPVSLTPVTVVPNTVNTMTATIENQGNKDSTSFNVSLLVDGIVVDTQTVTSLESENSTNVDFHWTLDGTANSYTLTVNVDPENAVNEGNESNNTLTALVGTLEHHHHHHMIPDLVPVSLTPVTVVPNTVNTMTATIENQGNKDSTSFNVSLLVDGIVVDTQTVTSLESENSTNVDFHWTLDGTANSYTLTVNVDPENAVNEGNESNNTLTALVGTLEHHHHHHMIPDLVPVSLTPVTVVPNTVNTMTATIENQGNKDSTSFNVSLLVDGIVVDTQTVTSLESENSTNVDFHWTLDGTANSYTLTVNVDPENAVNEGNESNNTLTALVGTLEHHHHHHMIPDLVPVSLTPVTVVPNTVNTMTATIENQGNKDSTSFNVSLLVDGIVVDTQTVTSLESENSTNVDFHWTLDGTANSYTLTVNVDPENAVNEGNESNNTLTALVGTLEHHHHHHMIPDLVPVSLTPVTVVPNTVNTMTATIENQGNKDSTSFNVSLLVDGIVVDTQTVTSLESENSTNVDFHWTLDGTANSYTLTVNVDPENAVNEGNESNNTLTALVGTLEHHHHHHMIPDLVPVSLTPVTVVPNTVNTMTATIENQGNKDSTSFNVSLLVDGIVVDTQTVTSLESENSTNVDFHWTLDGTANSYTLTVNVDPENAVNEGNESNNTLTALVGTLEHHHHHHMIPDLVPVSLTPVTVVPNTVNTMTATIENQGNKDSTSFNVSLLVDGIVVDTQTVTSLESENSTNVDFHWTLDGTANSYTLTVNVDPENAVNEGNESNNTLTALVGTLEHHHHHHMIPDLVPVSLTPVTVVPNTVNTMTATIENQGNKDSTSFNVSLLVDGIVVDTQTVTSLESENSTNVDFHWTLDGTANSYTLTVNVDPENAVNEGNESNNTLTALVGTLEHHHHHHMIPDLVPVSLTPVTVVPNTVNTMTATIENQGNKDSTSFNVSLLVDGIVVDTQTVTSLESENSTNVDFHWTLDGTANSYTLTVNVDPENAVNEGNESNNTLTALVGTLEHHHHHHMIPDLVPVSLTPVTVVPNTVNTMTATIENQGNKDSTSFNVSLLVDGIVVDTQTVTSLESENSTNVDFHWTLDGTANSYTLTVNVDPENAVNEGNESNNTLTALVGTLEHHHHHHMIPDLVPVSLTPVTVVPNTVNTMTATIENQGNKDSTSFNVSLLVDGIVVDTQTVTSLESENSTNVDFHWTLDGTANSYTLTVNVDPENAVNEGNESNNTLTALVGTLEHHHHHHMIPDLVPVSLTPVTVVPNTVNTMTATIENQGNKDSTSFNVSLLVDGIVVDTQTVTSLESENSTNVDFHWTLDGTANSYTLTVNVDPENAVNEGNESNNTLTALVGTLEHHHHHH